Protein 1MPX (pdb70)

Nearest PDB structures (foldseek):
  1l7r-assembly1_A  TM=7.823E-01  e=1.303E-43  Rhodococcus sp. MB1
  3pui-assembly1_A  TM=7.854E-01  e=1.085E-43  Rhodococcus sp. MB1 'Bresler 1999'
  3i2h-assembly1_A  TM=7.774E-01  e=1.226E-43  Rhodococcus sp. MB1 'Bresler 1999'
  3i2j-assembly1_A  TM=7.783E-01  e=1.472E-43  Rhodococcus sp. MB1 'Bresler 1999'
  3ida-assembly1_A-2  TM=7.723E-01  e=2.296E-42  Rhodococcus sp. MB1

CATH classification: 3.40.50.1820 (+2 more: 1.10.3020.10, 2.60.120.260)

Radius of gyration: 39.4 Å; Cα contacts (8 Å, |Δi|>4): 6049; chains: 4; bounding box: 94×102×100 Å

Secondary structure (DSSP, 8-state):
-----SS-SS------TT-SEEEEE-----S----EEEEEETT--SEEEEEEEESS-HHHHT-SS------SS-GGGHHHHHTTPEEEEEEPTTSTT--S-----PPSBTTB-SS--HHHHHHHHHHHHHHH-TTEEEEE--EETHHHHTT--TTS--TTB----EE--------SSEETTEEBGGGHHHHHHHHSSSS----PPPSSS-HHHHHHHH-SHHHHHHHTTGGGSHHHHHHHHT-SS-HHHHTT-TTT---S---S---B--TT-S---HHHHHHH--TT-TTSSS--B-----TTGGGS--SEETTEE-SS-HHHHHIIIIIHHHHHHHHSTTPPPP---SEEEEETTTTEEEEESSS-SEESSSSSEE-EEEEEETTTEEESSPPPSSS-SEEEEEE-TTSPPBSSSSSP-TT----TTGGGS-GGGTTT-TTEEE-BPPPPSS-EEEEE--EEEEEEEESSS--EEEEEEEEEPP----S-----EEEEEEEEEEGGGSS-SSS--PPPTT--EEEEEEPPPEEEEE-TT-B--EEES--BTTBPPP-SS--S-GGG--GGG---EEEEEEBSSSSB-EEEE-B-/-----SS-SS------TT-SEEEEE-----S----EEEEEETT--SEEEEEEEESS-HHHHT-SS------SS-GGGHHHHHTTPEEEEEEPTTSTT--S-----PPSBTTB-SS--HHHHHHHHHHHHHHH-TTEEEEE--EETHHHHTT--TTS--TTB----EE--------SSEETTEEBGGGHHHHHHHHSSSS----PPPSSS-HHHHHHHH-SHHHHHHHTTGGGSHHHHHHHHT-SS-HHHHTT-TTT---S---S---B--TT-S---HHHHHHH--TT-TTSSS--B----STTGGGS--SEETTEE-SS-HHHHHIIIIIHHHHHHHHSTTPPPP---SEEEEETTTTEEEEESSS-SEESSSSSEE-EEEEEETTTEEESSPPPTTS-SEEEEEE-TTSPPBSSSSSP-TT----TTGGGS-GGGTTT-TTEEE-BPPPPSS-EEEEE--EEEEEEEESSS--EEEEEEEEEPP----S-----EEEEEEEEEEGGGSS-SSS--PPPTT--EEEEEEPPPEEEEE-TT-B--EEES--BTTBPPP-SS--S-GGG--GGG---EEEEEEBSSSSB-EEEE-B-/-----SS-SS------TT-SEEEEE-----S----EEEEEETT--SEEEEEEEESS-HHHHT-SS------SS-GGGHHHHHTTPEEEEEEPTTSTT--S-----PPSBTTB-SS--HHHHHHHHHHHHHHH-TTEEEEE--EETHHHHTT--TTS--TTB----EE--------SSEETTEEBGGGHHHHHHHHSSSS-------SSS-HHHHHHHH-SHHHHHHHHTGGG-HHHHHHHHT-SS-HHHHTT-TTT---S---S---B--TT-S---HHHHHHH--TT-TTSSS--B-----TTGGGS--SEETTEE-SS-HHHHHIIIIIHHHHHHHHSTTPPPP---SEEEEETTTTEEEEESSS-SEESSSSSEE-EEEEEETTTEEESSPPPSSS-SEEEEEE-TTSPPBSSSSSP-TT----TTGGGS-GGGTTT-TTSEE-BPPPPSS-EEEEE--EEEEEEEESSS--EEEEEEEEEPP----S-----EEEEEEEEEEGGGSS-SSS--PPPTT--EEEEEEPPPEEEEE-TT-B--EEES--BTTBPPP-SS--S-GGG--GGG---EEEEEEBSSSSB-EEEE-B-/-----SS-SS------TT-SEEEEE-----S----EEEEEETT--SEEEEEEEESS-HHHHT-SS------SS-GGGHHHHHTTPEEEEEEPTTSTT--S-----PPSBTTB-SS--HHHHHHHHHHHHHHH-TTEEEEE--EETHHHHTT--TTS--TTB----EE--------SSEETTEEBGGGHHHHHHHHSSSS----PPPSSS-HHHHHHHH-SHHHHHHHHTGGG-HHHHHHHHT-SS-HHHHTT-TTT---S---S---B--TT-S---HHHHHHH--TT-TTS-S--B----STTGGGS--SEETTEE-SS-HHHHHIIIIIHHHHHHHHSTTPPPP---SEEEEETTTTEEEEESSS-SEESSSSSEE-EEEEEETTTEEESSPPPSSS-SEEEEEE-TTSPPBSSSSSP-TT----TTGGGS-GGGTTT-TTSEE-BPPPPSS-EEEEE--EEEEEEEESSS--EEEEEEEEEPP----S-----EEEEEEEEEEGGGSS-SSS--PPPTT--EEEEEEPPPEEEEE-TT-B--EEES--BTTBPPP-SS--S-GGG--GGG---EEEEEEBSSSSB-EEEE-B-

Solvent-accessible surface area: 82482 Å² total

Structure (mmCIF, N/CA/C/O backbone):
data_1MPX
#
_entry.id   1MPX
#
_cell.length_a   89.772
_cell.length_b   126.016
_cell.length_c   132.291
_cell.angle_alpha   90.00
_cell.angle_beta   91.06
_cell.angle_gamma   90.00
#
_symmetry.space_group_name_H-M   'P 1 21 1'
#
loop_
_entity.id
_entity.type
_entity.pdbx_description
1 polymer 'alpha-amino acid ester hydrolase'
2 non-polymer 'CALCIUM ION'
3 non-polymer GLYCEROL
4 water water
#
loop_
_atom_site.group_PDB
_atom_site.id
_atom_site.type_symbol
_atom_site.label_atom_id
_atom_site.label_alt_id
_atom_site.label_comp_id
_atom_site.label_asym_id
_atom_site.label_entity_id
_atom_site.label_seq_id
_atom_site.pdbx_PDB_ins_code
_atom_site.Cartn_x
_atom_site.Cartn_y
_atom_site.Cartn_z
_atom_site.occupancy
_atom_site.B_iso_or_equiv
_atom_site.auth_seq_id
_atom_site.auth_comp_id
_atom_site.auth_asym_id
_atom_site.auth_atom_id
_atom_site.pdbx_PDB_model_num
ATOM 1 N N . THR A 1 2 ? 20.659 131.444 2.448 1.00 32.37 24 THR A N 1
ATOM 2 C CA . THR A 1 2 ? 20.573 130.033 1.934 1.00 31.90 24 THR A CA 1
ATOM 3 C C . THR A 1 2 ? 19.106 129.631 1.708 1.00 33.72 24 THR A C 1
ATOM 4 O O . THR A 1 2 ? 18.296 129.625 2.652 1.00 33.13 24 THR A O 1
ATOM 8 N N . SER A 1 3 ? 18.767 129.296 0.461 1.00 34.16 25 SER A N 1
ATOM 9 C CA . SER A 1 3 ? 17.401 128.905 0.125 1.00 36.25 25 SER A CA 1
ATOM 10 C C . SER A 1 3 ? 17.067 127.546 0.779 1.00 35.82 25 SER A C 1
ATOM 11 O O . SER A 1 3 ? 17.932 126.673 0.866 1.00 32.95 25 SER A O 1
ATOM 14 N N . PRO A 1 4 ? 15.823 127.385 1.256 1.00 36.09 26 PRO A N 1
ATOM 15 C CA . PRO A 1 4 ? 15.392 126.131 1.888 1.00 35.11 26 PRO A CA 1
ATOM 16 C C . PRO A 1 4 ? 15.525 124.894 0.986 1.00 34.83 26 PRO A C 1
ATOM 17 O O . PRO A 1 4 ? 15.805 123.808 1.501 1.00 35.15 26 PRO A O 1
ATOM 29 N N . THR A 1 6 ? 17.837 124.336 -1.250 1.00 33.58 28 THR A N 1
ATOM 30 C CA . THR A 1 6 ? 19.219 124.087 -1.627 1.00 33.54 28 THR A CA 1
ATOM 31 C C . THR A 1 6 ? 19.517 122.652 -1.196 1.00 33.13 28 THR A C 1
ATOM 32 O O . THR A 1 6 ? 19.357 122.324 -0.010 1.00 33.15 28 THR A O 1
ATOM 36 N N . PRO A 1 7 ? 19.912 121.782 -2.143 1.00 32.28 29 PRO A N 1
ATOM 37 C CA . PRO A 1 7 ? 20.228 120.393 -1.803 1.00 29.78 29 PRO A CA 1
ATOM 38 C C . PRO A 1 7 ? 21.201 120.333 -0.635 1.00 28.75 29 PRO A C 1
ATOM 39 O O . PRO A 1 7 ? 22.249 120.956 -0.691 1.00 27.64 29 PRO A O 1
ATOM 43 N N . ASP A 1 8 ? 20.828 119.617 0.423 1.00 26.92 30 ASP A N 1
ATOM 44 C CA . ASP A 1 8 ? 21.677 119.484 1.609 1.00 26.03 30 ASP A CA 1
ATOM 45 C C . ASP A 1 8 ? 22.872 118.538 1.373 1.00 24.23 30 ASP A C 1
ATOM 46 O O . ASP A 1 8 ? 23.846 118.565 2.121 1.00 26.53 30 ASP A O 1
ATOM 51 N N . ILE A 1 9 ? 22.769 117.696 0.343 1.00 23.09 31 ILE A N 1
ATOM 52 C CA . ILE A 1 9 ? 23.880 116.861 -0.090 1.00 23.23 31 ILE A CA 1
ATOM 53 C C . ILE A 1 9 ? 24.326 117.544 -1.400 1.00 26.82 31 ILE A C 1
ATOM 54 O O . ILE A 1 9 ? 23.635 117.469 -2.415 1.00 26.92 31 ILE A O 1
ATOM 59 N N . THR A 1 10 ? 25.466 118.224 -1.348 1.00 28.21 32 THR A N 1
ATOM 60 C CA . THR A 1 10 ? 25.963 119.023 -2.487 1.00 29.59 32 THR A CA 1
ATOM 61 C C . THR A 1 10 ? 26.588 118.230 -3.623 1.00 31.60 32 THR A C 1
ATOM 62 O O . THR A 1 10 ? 26.976 117.063 -3.458 1.00 30.76 32 THR A O 1
ATOM 66 N N . GLY A 1 11 ? 26.684 118.885 -4.791 1.00 32.96 33 GLY A N 1
ATOM 67 C CA . GLY A 1 11 ? 27.316 118.298 -5.964 1.00 35.08 33 GLY A CA 1
ATOM 68 C C . GLY A 1 11 ? 28.810 118.149 -5.707 1.00 36.60 33 GLY A C 1
ATOM 69 O O . GLY A 1 11 ? 29.416 117.139 -6.070 1.00 37.51 33 GLY A O 1
ATOM 70 N N . LYS A 1 12 ? 29.399 119.170 -5.074 1.00 37.75 34 LYS A N 1
ATOM 71 C CA . LYS A 1 12 ? 30.817 119.146 -4.695 1.00 39.44 34 LYS A CA 1
ATOM 72 C C . LYS A 1 12 ? 30.930 118.337 -3.364 1.00 38.44 34 LYS A C 1
ATOM 73 O O . LYS A 1 12 ? 30.458 118.796 -2.322 1.00 41.26 34 LYS A O 1
ATOM 79 N N . PRO A 1 13 ? 31.559 117.145 -3.412 1.00 37.35 35 PRO A N 1
ATOM 80 C CA . PRO A 1 13 ? 31.673 116.266 -2.230 1.00 36.26 35 PRO A CA 1
ATOM 81 C C . PRO A 1 13 ? 32.181 116.936 -0.940 1.00 37.54 35 PRO A C 1
ATOM 82 O O . PRO A 1 13 ? 33.029 117.832 -0.989 1.00 32.68 35 PRO A O 1
ATOM 86 N N . PHE A 1 14 ? 31.652 116.479 0.202 1.00 37.91 36 PHE A N 1
ATOM 87 C CA . PHE A 1 14 ? 32.056 116.992 1.516 1.00 35.17 36 PHE A CA 1
ATOM 88 C C . PHE A 1 14 ? 33.483 116.519 1.831 1.00 33.60 36 PHE A C 1
ATOM 89 O O . PHE A 1 14 ? 33.828 115.358 1.596 1.00 35.18 36 PHE A O 1
ATOM 97 N N . VAL A 1 15 ? 34.295 117.432 2.369 1.00 30.64 37 VAL A N 1
ATOM 98 C CA . VAL A 1 15 ? 35.691 117.156 2.711 1.00 27.42 37 VAL A CA 1
ATOM 99 C C . VAL A 1 15 ? 35.908 117.415 4.203 1.00 27.21 37 VAL A C 1
ATOM 100 O O . VAL A 1 15 ? 35.735 118.531 4.672 1.00 25.23 37 VAL A O 1
ATOM 104 N N . ALA A 1 16 ? 36.295 116.378 4.935 1.00 28.60 38 ALA A N 1
ATOM 105 C CA . ALA A 1 16 ? 36.532 116.498 6.368 1.00 30.18 38 ALA A CA 1
ATOM 106 C C . ALA A 1 16 ? 37.732 117.395 6.646 1.00 29.27 38 ALA A C 1
ATOM 107 O O . ALA A 1 16 ? 38.717 117.379 5.909 1.00 26.63 38 ALA A O 1
ATOM 109 N N . ALA A 1 17 ? 37.640 118.183 7.709 1.00 31.24 39 ALA A N 1
ATOM 110 C CA . ALA A 1 17 ? 38.726 119.067 8.096 1.00 33.37 39 ALA A CA 1
ATOM 111 C C . ALA A 1 17 ? 39.869 118.228 8.641 1.00 33.44 39 ALA A C 1
ATOM 112 O O . ALA A 1 17 ? 39.639 117.180 9.253 1.00 33.65 39 ALA A O 1
ATOM 114 N N . ASP A 1 18 ? 41.102 118.681 8.412 1.00 30.17 40 ASP A N 1
ATOM 115 C CA . ASP A 1 18 ? 42.286 117.948 8.870 1.00 28.65 40 ASP A CA 1
ATOM 116 C C . ASP A 1 18 ? 43.405 118.859 9.371 1.00 27.18 40 ASP A C 1
ATOM 117 O O . ASP A 1 18 ? 44.555 118.470 9.373 1.00 29.16 40 ASP A O 1
ATOM 122 N N . ALA A 1 19 ? 43.051 120.064 9.821 1.00 30.12 41 ALA A N 1
ATOM 123 C CA . ALA A 1 19 ? 44.049 121.047 10.270 1.00 30.27 41 ALA A CA 1
ATOM 124 C C . ALA A 1 19 ? 44.829 120.623 11.522 1.00 29.68 41 ALA A C 1
ATOM 125 O O . ALA A 1 19 ? 46.019 120.910 11.636 1.00 30.69 41 ALA A O 1
ATOM 127 N N . SER A 1 20 ? 44.158 119.943 12.452 1.00 26.08 42 SER A N 1
ATOM 128 C CA . SER A 1 20 ? 44.796 119.519 13.706 1.00 24.73 42 SER A CA 1
ATOM 129 C C . SER A 1 20 ? 45.566 118.177 13.590 1.00 21.58 42 SER A C 1
ATOM 130 O O . SER A 1 20 ? 46.164 117.711 14.577 1.00 18.12 42 SER A O 1
ATOM 133 N N . ASN A 1 21 ? 45.542 117.564 12.405 1.00 19.34 43 ASN A N 1
ATOM 134 C CA . ASN A 1 21 ? 46.235 116.283 12.181 1.00 17.44 43 ASN A CA 1
ATOM 135 C C . ASN A 1 21 ? 47.730 116.417 12.399 1.00 16.26 43 ASN A C 1
ATOM 136 O O . ASN A 1 21 ? 48.317 117.420 12.040 1.00 17.90 43 ASN A O 1
ATOM 141 N N . ASP A 1 22 ? 48.344 115.393 13.002 1.00 16.60 44 ASP A N 1
ATOM 142 C CA . ASP A 1 22 ? 49.795 115.391 13.221 1.00 16.48 44 ASP A CA 1
ATOM 143 C C . ASP A 1 22 ? 50.468 114.467 12.198 1.00 15.19 44 ASP A C 1
ATOM 144 O O . ASP A 1 22 ? 51.607 114.053 12.373 1.00 18.28 44 ASP A O 1
ATOM 149 N N . TYR A 1 23 ? 49.730 114.163 11.133 1.00 14.89 45 TYR A N 1
ATOM 150 C CA . TYR A 1 23 ? 50.206 113.321 10.046 1.00 14.19 45 TYR A CA 1
ATOM 151 C C . TYR A 1 23 ? 49.630 113.827 8.738 1.00 16.01 45 TYR A C 1
ATOM 152 O O . TYR A 1 23 ? 48.732 114.662 8.725 1.00 16.40 45 TYR A O 1
ATOM 161 N N . ILE A 1 24 ? 50.155 113.295 7.645 1.00 17.06 46 ILE A N 1
ATOM 162 C CA . ILE A 1 24 ? 49.675 113.577 6.310 1.00 17.49 46 ILE A CA 1
ATOM 163 C C . ILE A 1 24 ? 49.424 112.228 5.653 1.00 15.36 46 ILE A C 1
ATOM 164 O O . ILE A 1 24 ? 50.302 111.397 5.614 1.00 15.36 46 ILE A O 1
ATOM 169 N N . LYS A 1 25 ? 48.214 112.015 5.167 1.00 13.70 47 LYS A N 1
ATOM 170 C CA . LYS A 1 25 ? 47.880 110.798 4.463 1.00 14.55 47 LYS A CA 1
ATOM 171 C C . LYS A 1 25 ? 47.926 111.122 2.978 1.00 17.20 47 LYS A C 1
ATOM 172 O O . LYS A 1 25 ? 47.275 112.055 2.521 1.00 19.35 47 LYS A O 1
ATOM 178 N N . ARG A 1 26 ? 48.703 110.345 2.242 1.00 15.92 48 ARG A N 1
ATOM 179 C CA . ARG A 1 26 ? 48.894 110.534 0.820 1.00 18.73 48 ARG A CA 1
ATOM 180 C C . ARG A 1 26 ? 48.600 109.227 0.104 1.00 19.18 48 ARG A C 1
ATOM 181 O O . ARG A 1 26 ? 49.149 108.198 0.451 1.00 17.00 48 ARG A O 1
ATOM 189 N N . GLU A 1 27 ? 47.722 109.277 -0.886 1.00 15.73 49 GLU A N 1
ATOM 190 C CA . GLU A 1 27 ? 47.387 108.098 -1.681 1.00 17.04 49 GLU A CA 1
ATOM 191 C C . GLU A 1 27 ? 48.121 108.170 -3.015 1.00 18.63 49 GLU A C 1
ATOM 192 O O . GLU A 1 27 ? 48.339 109.254 -3.550 1.00 16.78 49 GLU A O 1
ATOM 198 N N . VAL A 1 28 ? 48.514 107.011 -3.540 1.00 16.57 50 VAL A N 1
ATOM 199 C CA . VAL A 1 28 ? 49.225 106.940 -4.812 1.00 17.06 50 VAL A CA 1
ATOM 200 C C . VAL A 1 28 ? 48.872 105.683 -5.565 1.00 18.69 50 VAL A C 1
ATOM 201 O O . VAL A 1 28 ? 48.580 104.657 -4.973 1.00 19.21 50 VAL A O 1
ATOM 213 N N . ILE A 1 30 ? 50.575 103.193 -7.893 1.00 13.97 52 ILE A N 1
ATOM 214 C CA . ILE A 1 30 ? 51.892 102.790 -8.357 1.00 14.96 52 ILE A CA 1
ATOM 215 C C . ILE A 1 30 ? 51.781 101.821 -9.508 1.00 17.96 52 ILE A C 1
ATOM 216 O O . ILE A 1 30 ? 51.238 100.739 -9.348 1.00 14.76 52 ILE A O 1
ATOM 221 N N . PRO A 1 31 ? 52.300 102.191 -10.673 1.00 20.18 53 PRO A N 1
ATOM 222 C CA . PRO A 1 31 ? 52.268 101.290 -11.819 1.00 21.72 53 PRO A CA 1
ATOM 223 C C . PRO A 1 31 ? 53.296 100.158 -11.677 1.00 20.08 53 PRO A C 1
ATOM 224 O O . PRO A 1 31 ? 54.463 100.414 -11.384 1.00 20.58 53 PRO A O 1
ATOM 236 N N . ARG A 1 33 ? 55.233 96.649 -13.392 1.00 22.79 55 ARG A N 1
ATOM 237 C CA . ARG A 1 33 ? 55.949 96.483 -14.668 1.00 24.48 55 ARG A CA 1
ATOM 238 C C . ARG A 1 33 ? 55.014 96.176 -15.858 1.00 25.03 55 ARG A C 1
ATOM 239 O O . ARG A 1 33 ? 55.354 96.461 -17.003 1.00 27.37 55 ARG A O 1
ATOM 247 N N . ASP A 1 34 ? 53.846 95.602 -15.575 1.00 23.78 56 ASP A N 1
ATOM 248 C CA . ASP A 1 34 ? 52.864 95.277 -16.633 1.00 23.94 56 ASP A CA 1
ATOM 249 C C . ASP A 1 34 ? 51.802 96.392 -16.847 1.00 24.29 56 ASP A C 1
ATOM 250 O O . ASP A 1 34 ? 50.837 96.201 -17.584 1.00 24.47 56 ASP A O 1
ATOM 255 N N . GLY A 1 35 ? 51.993 97.540 -16.190 1.00 23.89 57 GLY A N 1
ATOM 256 C CA . GLY A 1 35 ? 51.091 98.687 -16.338 1.00 25.19 57 GLY A CA 1
ATOM 257 C C . GLY A 1 35 ? 49.938 98.762 -15.341 1.00 26.14 57 GLY A C 1
ATOM 258 O O . GLY A 1 35 ? 49.288 99.797 -15.228 1.00 24.09 57 GLY A O 1
ATOM 259 N N . VAL A 1 36 ? 49.679 97.666 -14.627 1.00 24.84 58 VAL A N 1
ATOM 260 C CA . VAL A 1 36 ? 48.600 97.628 -13.629 1.00 21.86 58 VAL A CA 1
ATOM 261 C C . VAL A 1 36 ? 49.000 98.490 -12.415 1.00 21.14 58 VAL A C 1
ATOM 262 O O . VAL A 1 36 ? 50.085 98.346 -11.889 1.00 21.02 58 VAL A O 1
ATOM 266 N N . LYS A 1 37 ? 48.104 99.379 -11.991 1.00 19.49 59 LYS A N 1
ATOM 267 C CA . LYS A 1 37 ? 48.382 100.284 -10.864 1.00 17.68 59 LYS A CA 1
ATOM 268 C C . LYS A 1 37 ? 47.810 99.742 -9.562 1.00 15.54 59 LYS A C 1
ATOM 269 O O . LYS A 1 37 ? 46.676 99.314 -9.522 1.00 16.15 59 LYS A O 1
ATOM 275 N N . LEU A 1 38 ? 48.614 99.778 -8.498 1.00 18.63 60 LEU A N 1
ATOM 276 C CA . LEU A 1 38 ? 48.187 99.308 -7.182 1.00 16.51 60 LEU A CA 1
ATOM 277 C C . LEU A 1 38 ? 47.948 100.499 -6.236 1.00 16.02 60 LEU A C 1
ATOM 278 O O . LEU A 1 38 ? 48.809 101.359 -6.082 1.00 15.78 60 LEU A O 1
ATOM 283 N N . HIS A 1 39 ? 46.763 100.533 -5.625 1.00 18.08 61 HIS A N 1
ATOM 284 C CA . HIS A 1 39 ? 46.389 101.580 -4.684 1.00 18.72 61 HIS A CA 1
ATOM 285 C C . HIS A 1 39 ? 47.238 101.468 -3.417 1.00 18.68 61 HIS A C 1
ATOM 286 O O . HIS A 1 39 ? 47.226 100.459 -2.747 1.00 16.36 61 HIS A O 1
ATOM 293 N N . THR A 1 40 ? 47.954 102.537 -3.104 1.00 16.49 62 THR A N 1
ATOM 294 C CA . THR A 1 40 ? 48.876 102.561 -1.992 1.00 12.75 62 THR A CA 1
ATOM 295 C C . THR A 1 40 ? 48.602 103.775 -1.091 1.00 14.02 62 THR A C 1
ATOM 296 O O . THR A 1 40 ? 48.437 104.878 -1.573 1.00 14.11 62 THR A O 1
ATOM 300 N N . VAL A 1 41 ? 48.552 103.542 0.219 1.00 14.44 63 VAL A N 1
ATOM 301 C CA . VAL A 1 41 ? 48.281 104.602 1.199 1.00 14.30 63 VAL A CA 1
ATOM 302 C C . VAL A 1 41 ? 49.521 104.840 2.035 1.00 17.08 63 VAL A C 1
ATOM 303 O O . VAL A 1 41 ? 50.023 103.930 2.666 1.00 15.86 63 VAL A O 1
ATOM 307 N N . ILE A 1 42 ? 50.000 106.088 2.035 1.00 14.02 64 ILE A N 1
ATOM 308 C CA . ILE A 1 42 ? 51.208 106.482 2.760 1.00 14.29 64 ILE A CA 1
ATOM 309 C C . ILE A 1 42 ? 50.845 107.447 3.890 1.00 15.60 64 ILE A C 1
ATOM 310 O O . ILE A 1 42 ? 50.264 108.471 3.651 1.00 14.65 64 ILE A O 1
ATOM 315 N N . VAL A 1 43 ? 51.201 107.088 5.124 1.00 12.71 65 VAL A N 1
ATOM 316 C CA . VAL A 1 43 ? 50.932 107.926 6.288 1.00 15.21 65 VAL A CA 1
ATOM 317 C C . VAL A 1 43 ? 52.264 108.412 6.847 1.00 14.83 65 VAL A C 1
ATOM 318 O O . VAL A 1 43 ? 53.065 107.626 7.348 1.00 14.85 65 VAL A O 1
ATOM 322 N N . LEU A 1 44 ? 52.492 109.714 6.751 1.00 14.01 66 LEU A N 1
ATOM 323 C CA . LEU A 1 44 ? 53.729 110.311 7.190 1.00 15.45 66 LEU A CA 1
ATOM 324 C C . LEU A 1 44 ? 53.518 111.190 8.380 1.00 15.25 66 LEU A C 1
ATOM 325 O O . LEU A 1 44 ? 52.558 111.935 8.432 1.00 15.04 66 LEU A O 1
ATOM 330 N N . PRO A 1 45 ? 54.398 111.106 9.362 1.00 16.39 67 PRO A N 1
ATOM 331 C CA . PRO A 1 45 ? 54.332 112.038 10.472 1.00 17.67 67 PRO A CA 1
ATOM 332 C C . PRO A 1 45 ? 54.644 113.421 9.912 1.00 18.03 67 PRO A C 1
ATOM 333 O O . PRO A 1 45 ? 55.447 113.514 8.975 1.00 14.60 67 PRO A O 1
ATOM 337 N N . LYS A 1 46 ? 54.017 114.465 10.430 1.00 19.39 68 LYS A N 1
ATOM 338 C CA . LYS A 1 46 ? 54.311 115.804 9.955 1.00 19.57 68 LYS A CA 1
ATOM 339 C C . LYS A 1 46 ? 55.750 116.126 10.361 1.00 21.41 68 LYS A C 1
ATOM 340 O O . LYS A 1 46 ? 56.174 115.814 11.478 1.00 18.31 68 LYS A O 1
ATOM 346 N N . GLY A 1 47 ? 56.505 116.711 9.437 1.00 21.55 69 GLY A N 1
ATOM 347 C CA . GLY A 1 47 ? 57.892 117.058 9.681 1.00 22.31 69 GLY A CA 1
ATOM 348 C C . GLY A 1 47 ? 58.840 115.885 9.468 1.00 21.83 69 GLY A C 1
ATOM 349 O O . GLY A 1 47 ? 60.015 115.967 9.813 1.00 20.67 69 GLY A O 1
ATOM 350 N N . ALA A 1 48 ? 58.328 114.791 8.888 1.00 21.91 70 ALA A N 1
ATOM 351 C CA . ALA A 1 48 ? 59.145 113.608 8.636 1.00 22.24 70 ALA A CA 1
ATOM 352 C C . ALA A 1 48 ? 60.240 113.925 7.632 1.00 23.67 70 ALA A C 1
ATOM 353 O O . ALA A 1 48 ? 59.981 114.519 6.586 1.00 23.22 70 ALA A O 1
ATOM 355 N N . LYS A 1 49 ? 61.459 113.518 7.956 1.00 23.16 71 LYS A N 1
ATOM 356 C CA . LYS A 1 49 ? 62.611 113.736 7.087 1.00 26.18 71 LYS A CA 1
ATOM 357 C C . LYS A 1 49 ? 63.620 112.614 7.291 1.00 21.91 71 LYS A C 1
ATOM 358 O O . LYS A 1 49 ? 63.962 112.270 8.431 1.00 18.57 71 LYS A O 1
ATOM 364 N N . ASN A 1 50 ? 64.092 112.037 6.181 1.00 22.36 72 ASN A N 1
ATOM 365 C CA . ASN A 1 50 ? 65.040 110.930 6.224 1.00 22.74 72 ASN A CA 1
ATOM 366 C C . ASN A 1 50 ? 64.501 109.804 7.132 1.00 21.49 72 ASN A C 1
ATOM 367 O O . ASN A 1 50 ? 65.246 109.190 7.899 1.00 23.10 72 ASN A O 1
ATOM 372 N N . ALA A 1 51 ? 63.198 109.541 7.008 1.00 19.77 73 ALA A N 1
ATOM 373 C CA . ALA A 1 51 ? 62.517 108.553 7.814 1.00 18.20 73 ALA A CA 1
ATOM 374 C C . ALA A 1 51 ? 62.355 107.228 7.068 1.00 18.04 73 ALA A C 1
ATOM 375 O O . ALA A 1 51 ? 62.113 107.207 5.875 1.00 15.74 73 ALA A O 1
ATOM 377 N N . PRO A 1 52 ? 62.486 106.128 7.783 1.00 18.63 74 PRO A N 1
ATOM 378 C CA . PRO A 1 52 ? 62.310 104.816 7.188 1.00 17.88 74 PRO A CA 1
ATOM 379 C C . PRO A 1 52 ? 60.846 104.526 6.887 1.00 17.41 74 PRO A C 1
ATOM 380 O O . PRO A 1 52 ? 59.958 105.157 7.449 1.00 14.22 74 PRO A O 1
ATOM 384 N N . ILE A 1 53 ? 60.611 103.577 6.002 1.00 15.70 75 ILE A N 1
ATOM 385 C CA . ILE A 1 53 ? 59.277 103.186 5.625 1.00 16.06 75 ILE A CA 1
ATOM 386 C C . ILE A 1 53 ? 59.011 101.760 6.101 1.00 17.71 75 ILE A C 1
ATOM 387 O O . ILE A 1 53 ? 59.899 100.911 6.043 1.00 17.98 75 ILE A O 1
ATOM 392 N N . VAL A 1 54 ? 57.798 101.518 6.600 1.00 15.63 76 VAL A N 1
ATOM 393 C CA . VAL A 1 54 ? 57.359 100.170 6.974 1.00 14.20 76 VAL A CA 1
ATOM 394 C C . VAL A 1 54 ? 56.203 99.876 6.035 1.00 13.41 76 VAL A C 1
ATOM 395 O O . VAL A 1 54 ? 55.208 100.571 6.053 1.00 14.28 76 VAL A O 1
ATOM 399 N N . LEU A 1 55 ? 56.355 98.844 5.216 1.00 11.62 77 LEU A N 1
ATOM 400 C CA . LEU A 1 55 ? 55.379 98.500 4.199 1.00 12.42 77 LEU A CA 1
ATOM 401 C C . LEU A 1 55 ? 54.650 97.184 4.477 1.00 13.15 77 LEU A C 1
ATOM 402 O O . LEU A 1 55 ? 55.241 96.223 4.940 1.00 12.91 77 LEU A O 1
ATOM 407 N N . THR A 1 56 ? 53.354 97.181 4.180 1.00 12.78 78 THR A N 1
ATOM 408 C CA . THR A 1 56 ? 52.511 96.010 4.284 1.00 13.88 78 THR A CA 1
ATOM 409 C C . THR A 1 56 ? 51.660 95.958 3.027 1.00 13.24 78 THR A C 1
ATOM 410 O O . THR A 1 56 ? 51.109 96.971 2.605 1.00 14.27 78 THR A O 1
ATOM 414 N N . ARG A 1 57 ? 51.584 94.783 2.419 1.00 13.00 79 ARG A N 1
ATOM 415 C CA . ARG A 1 57 ? 50.769 94.561 1.231 1.00 12.68 79 ARG A CA 1
ATOM 416 C C . ARG A 1 57 ? 49.627 93.663 1.695 1.00 14.67 79 ARG A C 1
ATOM 417 O O . ARG A 1 57 ? 49.861 92.571 2.226 1.00 14.25 79 ARG A O 1
ATOM 425 N N . THR A 1 58 ? 48.394 94.120 1.483 1.00 14.03 80 THR A N 1
ATOM 426 C CA . THR A 1 58 ? 47.217 93.452 2.030 1.00 14.16 80 THR A CA 1
ATOM 427 C C . THR A 1 58 ? 46.021 93.322 1.078 1.00 14.93 80 THR A C 1
ATOM 428 O O . THR A 1 58 ? 45.826 94.157 0.203 1.00 14.86 80 THR A O 1
ATOM 432 N N . PRO A 1 59 ? 45.223 92.250 1.253 1.00 14.02 81 PRO A N 1
ATOM 433 C CA . PRO A 1 59 ? 43.982 92.088 0.518 1.00 13.86 81 PRO A CA 1
ATOM 434 C C . PRO A 1 59 ? 42.778 92.553 1.397 1.00 13.17 81 PRO A C 1
ATOM 435 O O . PRO A 1 59 ? 41.639 92.301 1.040 1.00 14.43 81 PRO A O 1
ATOM 439 N N . TYR A 1 60 ? 43.069 93.236 2.520 1.00 13.91 82 TYR A N 1
ATOM 440 C CA . TYR A 1 60 ? 42.040 93.655 3.484 1.00 14.05 82 TYR A CA 1
ATOM 441 C C . TYR A 1 60 ? 41.817 95.183 3.566 1.00 16.02 82 TYR A C 1
ATOM 442 O O . TYR A 1 60 ? 41.559 95.716 4.647 1.00 16.16 82 TYR A O 1
ATOM 451 N N . ASP A 1 61 ? 41.918 95.866 2.421 1.00 15.91 83 ASP A N 1
ATOM 452 C CA . ASP A 1 61 ? 41.634 97.318 2.330 1.00 16.58 83 ASP A CA 1
ATOM 453 C C . ASP A 1 61 ? 42.691 98.209 3.004 1.00 17.09 83 ASP A C 1
ATOM 454 O O . ASP A 1 61 ? 42.614 98.478 4.187 1.00 14.69 83 ASP A O 1
ATOM 459 N N . ALA A 1 62 ? 43.650 98.686 2.211 1.00 13.84 84 ALA A N 1
ATOM 460 C CA . ALA A 1 62 ? 44.723 99.567 2.698 1.00 15.74 84 ALA A CA 1
ATOM 461 C C . ALA A 1 62 ? 44.174 100.848 3.375 1.00 15.51 84 ALA A C 1
ATOM 462 O O . ALA A 1 62 ? 44.703 101.288 4.385 1.00 15.45 84 ALA A O 1
ATOM 464 N N . SER A 1 63 ? 43.116 101.435 2.796 1.00 15.79 85 SER A N 1
ATOM 465 C CA . SER A 1 63 ? 42.494 102.641 3.370 1.00 17.04 85 SER A CA 1
ATOM 466 C C . SER A 1 63 ? 41.886 102.319 4.754 1.00 15.43 85 SER A C 1
ATOM 467 O O . SER A 1 63 ? 41.981 103.121 5.694 1.00 16.17 85 SER A O 1
ATOM 470 N N . GLY A 1 64 ? 41.273 101.146 4.864 1.00 15.08 86 GLY A N 1
ATOM 471 C CA . GLY A 1 64 ? 40.679 100.703 6.115 1.00 16.98 86 GLY A CA 1
ATOM 472 C C . GLY A 1 64 ? 41.730 100.369 7.164 1.00 15.74 86 GLY A C 1
ATOM 473 O O . GLY A 1 64 ? 41.553 100.656 8.352 1.00 15.26 86 GLY A O 1
ATOM 474 N N . ARG A 1 65 ? 42.836 99.779 6.722 1.00 15.61 87 ARG A N 1
ATOM 475 C CA . ARG A 1 65 ? 43.917 99.389 7.626 1.00 16.21 87 ARG A CA 1
ATOM 476 C C . ARG A 1 65 ? 44.648 100.607 8.210 1.00 15.42 87 ARG A C 1
ATOM 477 O O . ARG A 1 65 ? 45.286 100.502 9.250 1.00 15.50 87 ARG A O 1
ATOM 485 N N . THR A 1 66 ? 44.545 101.756 7.530 1.00 12.76 88 THR A N 1
ATOM 486 C CA . THR A 1 66 ? 45.172 103.000 8.005 1.00 14.73 88 THR A CA 1
ATOM 487 C C . THR A 1 66 ? 44.132 103.938 8.658 1.00 14.08 88 THR A C 1
ATOM 488 O O . THR A 1 66 ? 44.360 105.131 8.772 1.00 14.29 88 THR A O 1
ATOM 492 N N . GLU A 1 67 ? 42.991 103.376 9.062 1.00 15.63 89 GLU A N 1
ATOM 493 C CA . GLU A 1 67 ? 41.953 104.134 9.748 1.00 17.25 89 GLU A CA 1
ATOM 494 C C . GLU A 1 67 ? 41.238 103.281 10.807 1.00 16.30 89 GLU A C 1
ATOM 495 O O . GLU A 1 67 ? 40.049 102.957 10.678 1.00 13.85 89 GLU A O 1
ATOM 501 N N . ARG A 1 68 ? 41.986 102.904 11.835 1.00 15.36 90 ARG A N 1
ATOM 502 C CA . ARG A 1 68 ? 41.438 102.178 12.986 1.00 16.10 90 ARG A CA 1
ATOM 503 C C . ARG A 1 68 ? 40.398 103.106 13.646 1.00 16.75 90 ARG A C 1
ATOM 504 O O . ARG A 1 68 ? 39.340 102.659 14.106 1.00 18.53 90 ARG A O 1
ATOM 512 N N . LEU A 1 69 ? 40.721 104.405 13.666 1.00 14.12 91 LEU A N 1
ATOM 513 C CA . LEU A 1 69 ? 39.834 105.444 14.187 1.00 13.63 91 LEU A CA 1
ATOM 514 C C . LEU A 1 69 ? 40.090 106.740 13.416 1.00 11.76 91 LEU A C 1
ATOM 515 O O . LEU A 1 69 ? 41.244 107.122 13.207 1.00 13.76 91 LEU A O 1
ATOM 520 N N . ALA A 1 70 ? 39.024 107.403 12.977 1.00 15.39 92 ALA A N 1
ATOM 521 C CA . ALA A 1 70 ? 39.165 108.698 12.298 1.00 17.35 92 ALA A CA 1
ATOM 522 C C . ALA A 1 70 ? 39.608 109.653 13.391 1.00 16.04 92 ALA A C 1
ATOM 523 O O . ALA A 1 70 ? 38.826 110.006 14.268 1.00 19.00 92 ALA A O 1
ATOM 525 N N . SER A 1 71 ? 40.870 110.051 13.348 1.00 15.99 93 SER A N 1
ATOM 526 C CA . SER A 1 71 ? 41.432 110.886 14.397 1.00 16.04 93 SER A CA 1
ATOM 527 C C . SER A 1 71 ? 42.621 111.715 13.914 1.00 15.61 93 SER A C 1
ATOM 528 O O . SER A 1 71 ? 43.347 111.298 13.022 1.00 17.95 93 SER A O 1
ATOM 531 N N . PRO A 1 72 ? 42.815 112.903 14.505 1.00 17.44 94 PRO A N 1
ATOM 532 C CA . PRO A 1 72 ? 43.967 113.746 14.165 1.00 16.41 94 PRO A CA 1
ATOM 533 C C . PRO A 1 72 ? 45.300 113.234 14.742 1.00 17.09 94 PRO A C 1
ATOM 534 O O . PRO A 1 72 ? 46.337 113.773 14.400 1.00 15.25 94 PRO A O 1
ATOM 538 N N . HIS A 1 73 ? 45.257 112.218 15.604 1.00 13.74 95 HIS A N 1
ATOM 539 C CA . HIS A 1 73 ? 46.473 111.655 16.194 1.00 14.39 95 HIS A CA 1
ATOM 540 C C . HIS A 1 73 ? 46.853 110.387 15.444 1.00 14.20 95 HIS A C 1
ATOM 541 O O . HIS A 1 73 ? 46.077 109.460 15.379 1.00 16.19 95 HIS A O 1
ATOM 556 N N . LYS A 1 75 ? 48.834 107.995 16.228 1.00 17.37 97 LYS A N 1
ATOM 557 C CA . LYS A 1 75 ? 48.865 106.822 17.102 1.00 16.82 97 LYS A CA 1
ATOM 558 C C . LYS A 1 75 ? 47.492 106.150 17.201 1.00 12.13 97 LYS A C 1
ATOM 559 O O . LYS A 1 75 ? 47.407 104.954 17.345 1.00 15.38 97 LYS A O 1
ATOM 565 N N . ASP A 1 76 ? 46.432 106.952 17.126 1.00 11.70 98 ASP A N 1
ATOM 566 C CA . ASP A 1 76 ? 45.058 106.458 17.204 1.00 10.83 98 ASP A CA 1
ATOM 567 C C . ASP A 1 76 ? 44.490 106.112 15.821 1.00 12.22 98 ASP A C 1
ATOM 568 O O . ASP A 1 76 ? 43.665 105.214 15.692 1.00 11.01 98 ASP A O 1
ATOM 573 N N . LEU A 1 77 ? 44.945 106.833 14.800 1.00 12.64 99 LEU A N 1
ATOM 574 C CA . LEU A 1 77 ? 44.512 106.603 13.424 1.00 12.86 99 LEU A CA 1
ATOM 575 C C . LEU A 1 77 ? 44.934 105.220 12.959 1.00 12.22 99 LEU A C 1
ATOM 576 O O . LEU A 1 77 ? 44.170 104.520 12.330 1.00 14.34 99 LEU A O 1
ATOM 581 N N . LEU A 1 78 ? 46.172 104.846 13.270 1.00 11.22 100 LEU A N 1
ATOM 582 C CA . LEU A 1 78 ? 46.702 103.559 12.884 1.00 12.25 100 LEU A CA 1
ATOM 583 C C . LEU A 1 78 ? 46.370 102.510 13.932 1.00 13.94 100 LEU A C 1
ATOM 584 O O . LEU A 1 78 ? 45.988 102.836 15.060 1.00 14.85 100 LEU A O 1
ATOM 589 N N . SER A 1 79 ? 46.532 101.253 13.549 1.00 13.32 101 SER A N 1
ATOM 590 C CA . SER A 1 79 ? 46.215 100.129 14.395 1.00 15.27 101 SER A CA 1
ATOM 591 C C . SER A 1 79 ? 47.067 100.065 15.668 1.00 13.61 101 SER A C 1
ATOM 592 O O . SER A 1 79 ? 48.094 100.722 15.783 1.00 12.38 101 SER A O 1
ATOM 595 N N . ALA A 1 80 ? 46.616 99.258 16.611 1.00 13.90 102 ALA A N 1
ATOM 596 C CA . ALA A 1 80 ? 47.305 99.066 17.869 1.00 12.17 102 ALA A CA 1
ATOM 597 C C . ALA A 1 80 ? 48.707 98.525 17.655 1.00 12.88 102 ALA A C 1
ATOM 598 O O . ALA A 1 80 ? 49.631 98.909 18.351 1.00 12.85 102 ALA A O 1
ATOM 600 N N . GLY A 1 81 ? 48.854 97.628 16.671 1.00 12.83 103 GLY A N 1
ATOM 601 C CA . GLY A 1 81 ? 50.132 97.010 16.358 1.00 11.88 103 GLY A CA 1
ATOM 602 C C . GLY A 1 81 ? 51.156 97.945 15.730 1.00 13.80 103 GLY A C 1
ATOM 603 O O . GLY A 1 81 ? 52.337 97.627 15.693 1.00 11.82 103 GLY A O 1
ATOM 604 N N . ASP A 1 82 ? 50.694 99.089 15.224 1.00 11.41 104 ASP A N 1
ATOM 605 C CA . ASP A 1 82 ? 51.574 100.084 14.625 1.00 11.46 104 ASP A CA 1
ATOM 606 C C . ASP A 1 82 ? 52.072 101.101 15.647 1.00 12.71 104 ASP A C 1
ATOM 607 O O . ASP A 1 82 ? 52.749 102.051 15.282 1.00 11.82 104 ASP A O 1
ATOM 612 N N . ASP A 1 83 ? 51.738 100.896 16.929 1.00 14.10 105 ASP A N 1
ATOM 613 C CA . ASP A 1 83 ? 52.142 101.826 17.980 1.00 12.86 105 ASP A CA 1
ATOM 614 C C . ASP A 1 83 ? 53.634 102.144 18.011 1.00 15.03 105 ASP A C 1
ATOM 615 O O . ASP A 1 83 ? 54.014 103.312 18.162 1.00 13.11 105 ASP A O 1
ATOM 620 N N . VAL A 1 84 ? 54.477 101.129 17.843 1.00 11.84 106 VAL A N 1
ATOM 621 C CA . VAL A 1 84 ? 55.935 101.332 17.883 1.00 14.82 106 VAL A CA 1
ATOM 622 C C . VAL A 1 84 ? 56.479 102.045 16.654 1.00 15.81 106 VAL A C 1
ATOM 623 O O . VAL A 1 84 ? 57.547 102.659 16.712 1.00 16.00 106 VAL A O 1
ATOM 627 N N . PHE A 1 85 ? 55.763 101.954 15.541 1.00 14.97 107 PHE A N 1
ATOM 628 C CA . PHE A 1 85 ? 56.176 102.638 14.329 1.00 16.38 107 PHE A CA 1
ATOM 629 C C . PHE A 1 85 ? 55.832 104.118 14.414 1.00 16.37 107 PHE A C 1
ATOM 630 O O . PHE A 1 85 ? 56.571 104.949 13.930 1.00 15.72 107 PHE A O 1
ATOM 638 N N . VAL A 1 86 ? 54.710 104.438 15.054 1.00 13.19 108 VAL A N 1
ATOM 639 C CA . VAL A 1 86 ? 54.321 105.822 15.252 1.00 15.41 108 VAL A CA 1
ATOM 640 C C . VAL A 1 86 ? 55.317 106.453 16.240 1.00 18.34 108 VAL A C 1
ATOM 641 O O . VAL A 1 86 ? 55.791 107.554 16.032 1.00 17.55 108 VAL A O 1
ATOM 645 N N . GLU A 1 87 ? 55.635 105.718 17.301 1.00 15.82 109 GLU A N 1
ATOM 646 C CA . GLU A 1 87 ? 56.576 106.190 18.314 1.00 16.29 109 GLU A CA 1
ATOM 647 C C . GLU A 1 87 ? 57.982 106.385 17.731 1.00 15.51 109 GLU A C 1
ATOM 648 O O . GLU A 1 87 ? 58.721 107.263 18.172 1.00 16.70 109 GLU A O 1
ATOM 654 N N . GLY A 1 88 ? 58.333 105.572 16.726 1.00 14.66 110 GLY A N 1
ATOM 655 C CA . GLY A 1 88 ? 59.647 105.630 16.101 1.00 17.55 110 GLY A CA 1
ATOM 656 C C . GLY A 1 88 ? 59.784 106.610 14.937 1.00 17.25 110 GLY A C 1
ATOM 657 O O . GLY A 1 88 ? 60.851 106.709 14.346 1.00 18.93 110 GLY A O 1
ATOM 658 N N . GLY A 1 89 ? 58.707 107.324 14.609 1.00 15.34 111 GLY A N 1
ATOM 659 C CA . GLY A 1 89 ? 58.733 108.313 13.537 1.00 17.56 111 GLY A CA 1
ATOM 660 C C . GLY A 1 89 ? 58.781 107.714 12.131 1.00 17.61 111 GLY A C 1
ATOM 661 O O . GLY A 1 89 ? 59.225 108.367 11.194 1.00 17.57 111 GLY A O 1
ATOM 662 N N . TYR A 1 90 ? 58.317 106.471 11.994 1.00 16.97 112 TYR A N 1
ATOM 663 C CA . TYR A 1 90 ? 58.298 105.784 10.695 1.00 14.55 112 TYR A CA 1
ATOM 664 C C . TYR A 1 90 ? 57.157 106.273 9.800 1.00 14.32 112 TYR A C 1
ATOM 665 O O . TYR A 1 90 ? 56.143 106.748 10.274 1.00 14.41 112 TYR A O 1
ATOM 674 N N . ILE A 1 91 ? 57.357 106.139 8.498 1.00 12.44 113 ILE A N 1
ATOM 675 C CA . ILE A 1 91 ? 56.335 106.415 7.516 1.00 14.21 113 ILE A CA 1
ATOM 676 C C . ILE A 1 91 ? 55.675 105.047 7.299 1.00 15.45 113 ILE A C 1
ATOM 677 O O . ILE A 1 91 ? 56.361 104.086 7.000 1.00 16.77 113 ILE A O 1
ATOM 682 N N . ARG A 1 92 ? 54.359 104.965 7.485 1.00 14.76 114 ARG A N 1
ATOM 683 C CA . ARG A 1 92 ? 53.634 103.697 7.332 1.00 14.37 114 ARG A CA 1
ATOM 684 C C . ARG A 1 92 ? 52.923 103.600 6.001 1.00 13.09 114 ARG A C 1
ATOM 685 O O . ARG A 1 92 ? 52.168 104.489 5.633 1.00 12.41 114 ARG A O 1
ATOM 693 N N . VAL A 1 93 ? 53.153 102.492 5.289 1.00 12.88 115 VAL A N 1
ATOM 694 C CA . VAL A 1 93 ? 52.555 102.271 3.985 1.00 13.21 115 VAL A CA 1
ATOM 695 C C . VAL A 1 93 ? 51.796 100.949 3.913 1.00 14.34 115 VAL A C 1
ATOM 696 O O . VAL A 1 93 ? 52.318 99.906 4.273 1.00 14.64 115 VAL A O 1
ATOM 700 N N . PHE A 1 94 ? 50.549 101.025 3.454 1.00 13.68 116 PHE A N 1
ATOM 701 C CA . PHE A 1 94 ? 49.716 99.866 3.229 1.00 13.06 116 PHE A CA 1
ATOM 702 C C . PHE A 1 94 ? 49.324 99.903 1.773 1.00 15.05 116 PHE A C 1
ATOM 703 O O . PHE A 1 94 ? 48.963 100.960 1.259 1.00 15.07 116 PHE A O 1
ATOM 711 N N . GLN A 1 95 ? 49.389 98.760 1.102 1.00 14.06 117 GLN A N 1
ATOM 712 C CA . GLN A 1 95 ? 49.045 98.686 -0.318 1.00 13.51 117 GLN A CA 1
ATOM 713 C C . GLN A 1 95 ? 48.057 97.592 -0.587 1.00 14.90 117 GLN A C 1
ATOM 714 O O . GLN A 1 95 ? 48.186 96.484 -0.066 1.00 13.55 117 GLN A O 1
ATOM 720 N N . ASP A 1 96 ? 47.058 97.900 -1.404 1.00 10.41 118 ASP A N 1
ATOM 721 C CA . ASP A 1 96 ? 46.073 96.915 -1.826 1.00 14.54 118 ASP A CA 1
ATOM 722 C C . ASP A 1 96 ? 46.756 96.024 -2.830 1.00 16.42 118 ASP A C 1
ATOM 723 O O . ASP A 1 96 ? 47.323 96.519 -3.816 1.00 14.60 118 ASP A O 1
ATOM 728 N N . VAL A 1 97 ? 46.718 94.717 -2.606 1.00 13.46 119 VAL A N 1
ATOM 729 C CA . VAL A 1 97 ? 47.322 93.799 -3.542 1.00 13.97 119 VAL A CA 1
ATOM 730 C C . VAL A 1 97 ? 46.548 93.822 -4.843 1.00 15.45 119 VAL A C 1
ATOM 731 O O . VAL A 1 97 ? 45.409 94.262 -4.900 1.00 14.50 119 VAL A O 1
ATOM 735 N N . ARG A 1 98 ? 47.200 93.354 -5.877 1.00 17.45 120 ARG A N 1
ATOM 736 C CA . ARG A 1 98 ? 46.639 93.253 -7.200 1.00 17.57 120 ARG A CA 1
ATOM 737 C C . ARG A 1 98 ? 45.239 92.594 -7.174 1.00 17.34 120 ARG A C 1
ATOM 738 O O . ARG A 1 98 ? 45.069 91.499 -6.639 1.00 18.73 120 ARG A O 1
ATOM 746 N N . GLY A 1 99 ? 44.249 93.294 -7.724 1.00 15.62 121 GLY A N 1
ATOM 747 C CA . GLY A 1 99 ? 42.899 92.775 -7.831 1.00 15.65 121 GLY A CA 1
ATOM 748 C C . GLY A 1 99 ? 41.974 92.978 -6.625 1.00 16.95 121 GLY A C 1
ATOM 749 O O . GLY A 1 99 ? 40.848 92.470 -6.630 1.00 15.17 121 GLY A O 1
ATOM 750 N N . LYS A 1 100 ? 42.429 93.726 -5.611 1.00 14.14 122 LYS A N 1
ATOM 751 C CA . LYS A 1 100 ? 41.612 93.979 -4.419 1.00 14.61 122 LYS A CA 1
ATOM 752 C C . LYS A 1 100 ? 41.420 95.460 -4.125 1.00 16.12 122 LYS A C 1
ATOM 753 O O . LYS A 1 100 ? 42.324 96.275 -4.327 1.00 16.24 122 LYS A O 1
ATOM 759 N N . TYR A 1 101 ? 40.224 95.781 -3.626 1.00 14.94 123 TYR A N 1
ATOM 760 C CA . TYR A 1 101 ? 39.825 97.128 -3.261 1.00 16.28 123 TYR A CA 1
ATOM 761 C C . TYR A 1 101 ? 40.188 98.229 -4.323 1.00 16.83 123 TYR A C 1
ATOM 762 O O . TYR A 1 101 ? 39.673 98.190 -5.428 1.00 16.14 123 TYR A O 1
ATOM 771 N N . GLY A 1 102 ? 41.064 99.178 -3.974 1.00 16.00 124 GLY A N 1
ATOM 772 C CA . GLY A 1 102 ? 41.423 100.273 -4.891 1.00 18.45 124 GLY A CA 1
ATOM 773 C C . GLY A 1 102 ? 42.394 99.922 -6.031 1.00 17.44 124 GLY A C 1
ATOM 774 O O . GLY A 1 102 ? 42.613 100.736 -6.935 1.00 18.00 124 GLY A O 1
ATOM 775 N N . SER A 1 103 ? 42.968 98.728 -5.990 1.00 15.65 125 SER A N 1
ATOM 776 C CA . SER A 1 103 ? 43.939 98.303 -7.007 1.00 14.47 125 SER A CA 1
ATOM 777 C C . SER A 1 103 ? 43.298 97.753 -8.271 1.00 15.90 125 SER A C 1
ATOM 778 O O . SER A 1 103 ? 42.176 97.235 -8.250 1.00 17.53 125 SER A O 1
ATOM 781 N N . GLU A 1 104 ? 44.030 97.875 -9.372 1.00 19.35 126 GLU A N 1
ATOM 782 C CA . GLU A 1 104 ? 43.608 97.353 -10.669 1.00 20.23 126 GLU A CA 1
ATOM 783 C C . GLU A 1 104 ? 44.143 95.932 -10.764 1.00 19.67 126 GLU A C 1
ATOM 784 O O . GLU A 1 104 ? 44.821 95.467 -9.853 1.00 19.57 126 GLU A O 1
ATOM 790 N N . GLY A 1 105 ? 43.835 95.244 -11.865 1.00 16.68 127 GLY A N 1
ATOM 791 C CA . GLY A 1 105 ? 44.318 93.884 -12.090 1.00 18.73 127 GLY A CA 1
ATOM 792 C C . GLY A 1 105 ? 43.357 92.810 -11.622 1.00 17.66 127 GLY A C 1
ATOM 793 O O . GLY A 1 105 ? 42.337 93.098 -11.014 1.00 20.57 127 GLY A O 1
ATOM 794 N N . ASP A 1 106 ? 43.688 91.563 -11.922 1.00 18.34 128 ASP A N 1
ATOM 795 C CA . ASP A 1 106 ? 42.859 90.430 -11.528 1.00 20.50 128 ASP A CA 1
ATOM 796 C C . ASP A 1 106 ? 43.385 89.838 -10.226 1.00 19.69 128 ASP A C 1
ATOM 797 O O . ASP A 1 106 ? 44.586 89.844 -9.977 1.00 19.03 128 ASP A O 1
ATOM 802 N N . TYR A 1 107 ? 42.478 89.333 -9.402 1.00 19.42 129 TYR A N 1
ATOM 803 C CA . TYR A 1 107 ? 42.848 88.746 -8.130 1.00 19.78 129 TYR A CA 1
ATOM 804 C C . TYR A 1 107 ? 42.870 87.251 -8.190 1.00 19.38 129 TYR A C 1
ATOM 805 O O . TYR A 1 107 ? 41.894 86.624 -8.589 1.00 19.02 129 TYR A O 1
ATOM 814 N N . VAL A 1 108 ? 43.998 86.681 -7.788 1.00 19.64 130 VAL A N 1
ATOM 815 C CA . VAL A 1 108 ? 44.168 85.242 -7.688 1.00 19.34 130 VAL A CA 1
ATOM 816 C C . VAL A 1 108 ? 44.561 84.988 -6.233 1.00 18.28 130 VAL A C 1
ATOM 817 O O . VAL A 1 108 ? 45.551 85.536 -5.758 1.00 19.13 130 VAL A O 1
ATOM 829 N N . THR A 1 110 ? 46.151 84.073 -2.969 1.00 17.51 132 THR A N 1
ATOM 830 C CA . THR A 1 110 ? 47.580 83.792 -2.676 1.00 17.62 132 THR A CA 1
ATOM 831 C C . THR A 1 110 ? 48.348 83.532 -3.982 1.00 19.23 132 THR A C 1
ATOM 832 O O . THR A 1 110 ? 49.015 82.507 -4.136 1.00 17.65 132 THR A O 1
ATOM 836 N N . ARG A 1 111 ? 48.231 84.490 -4.912 1.00 20.08 133 ARG A N 1
ATOM 837 C CA . ARG A 1 111 ? 48.860 84.417 -6.244 1.00 20.57 133 ARG A CA 1
ATOM 838 C C . ARG A 1 111 ? 50.238 83.743 -6.182 1.00 17.75 133 ARG A C 1
ATOM 839 O O . ARG A 1 111 ? 51.161 84.270 -5.572 1.00 18.69 133 ARG A O 1
ATOM 847 N N . PRO A 1 112 ? 50.369 82.576 -6.814 1.00 18.15 134 PRO A N 1
ATOM 848 C CA . PRO A 1 112 ? 51.627 81.841 -6.784 1.00 18.77 134 PRO A CA 1
ATOM 849 C C . PRO A 1 112 ? 52.740 82.500 -7.573 1.00 19.72 134 PRO A C 1
ATOM 850 O O . PRO A 1 112 ? 52.483 83.310 -8.486 1.00 22.16 134 PRO A O 1
ATOM 854 N N . LEU A 1 113 ? 53.973 82.163 -7.214 1.00 17.85 135 LEU A N 1
ATOM 855 C CA . LEU A 1 113 ? 55.151 82.683 -7.882 1.00 22.21 135 LEU A CA 1
ATOM 856 C C . LEU A 1 113 ? 55.167 82.297 -9.331 1.00 22.09 135 LEU A C 1
ATOM 857 O O . LEU A 1 113 ? 54.556 81.289 -9.728 1.00 19.30 135 LEU A O 1
ATOM 862 N N . ARG A 1 114 ? 55.872 83.087 -10.133 1.00 22.98 136 ARG A N 1
ATOM 863 C CA . ARG A 1 114 ? 56.046 82.774 -11.520 1.00 24.13 136 ARG A CA 1
ATOM 864 C C . ARG A 1 114 ? 56.683 81.392 -11.528 1.00 23.32 136 ARG A C 1
ATOM 865 O O . ARG A 1 114 ? 57.650 81.148 -10.818 1.00 24.82 136 ARG A O 1
ATOM 873 N N . GLY A 1 115 ? 56.113 80.494 -12.304 1.00 26.57 137 GLY A N 1
ATOM 874 C CA . GLY A 1 115 ? 56.586 79.128 -12.386 1.00 25.92 137 GLY A CA 1
ATOM 875 C C . GLY A 1 115 ? 55.503 78.233 -12.981 1.00 26.56 137 GLY A C 1
ATOM 876 O O . GLY A 1 115 ? 54.682 78.697 -13.772 1.00 25.01 137 GLY A O 1
ATOM 877 N N . PRO A 1 116 ? 55.493 76.953 -12.597 1.00 28.25 138 PRO A N 1
ATOM 878 C CA . PRO A 1 116 ? 54.503 75.987 -13.119 1.00 29.23 138 PRO A CA 1
ATOM 879 C C . PRO A 1 116 ? 53.026 76.439 -12.986 1.00 27.37 138 PRO A C 1
ATOM 880 O O . PRO A 1 116 ? 52.232 76.166 -13.880 1.00 29.23 138 PRO A O 1
ATOM 884 N N . LEU A 1 117 ? 52.687 77.123 -11.888 1.00 26.44 139 LEU A N 1
ATOM 885 C CA . LEU A 1 117 ? 51.306 77.583 -11.644 1.00 25.80 139 LEU A CA 1
ATOM 886 C C . LEU A 1 117 ? 51.014 79.001 -12.149 1.00 26.26 139 LEU A C 1
ATOM 887 O O . LEU A 1 117 ? 49.857 79.415 -12.175 1.00 29.34 139 LEU A O 1
ATOM 892 N N . ASN A 1 118 ? 52.055 79.737 -12.537 1.00 24.94 140 ASN A N 1
ATOM 893 C CA . ASN A 1 118 ? 51.903 81.141 -12.987 1.00 26.19 140 ASN A CA 1
ATOM 894 C C . ASN A 1 118 ? 52.796 81.466 -14.223 1.00 25.68 140 ASN A C 1
ATOM 895 O O . ASN A 1 118 ? 53.977 81.752 -14.072 1.00 24.79 140 ASN A O 1
ATOM 900 N N . PRO A 1 119 ? 52.216 81.416 -15.433 1.00 29.12 141 PRO A N 1
ATOM 901 C CA . PRO A 1 119 ? 52.968 81.723 -16.661 1.00 31.69 141 PRO A CA 1
ATOM 902 C C . PRO A 1 119 ? 53.073 83.246 -16.979 1.00 31.50 141 PRO A C 1
ATOM 903 O O . PRO A 1 119 ? 53.774 83.617 -17.920 1.00 30.86 141 PRO A O 1
ATOM 907 N N . SER A 1 120 ? 52.386 84.090 -16.201 1.00 29.81 142 SER A N 1
ATOM 908 C CA . SER A 1 120 ? 52.425 85.554 -16.407 1.00 27.42 142 SER A CA 1
ATOM 909 C C . SER A 1 120 ? 53.794 86.139 -16.020 1.00 27.96 142 SER A C 1
ATOM 910 O O . SER A 1 120 ? 54.663 85.429 -15.521 1.00 28.77 142 SER A O 1
ATOM 913 N N . GLU A 1 121 ? 53.963 87.443 -16.242 1.00 26.08 143 GLU A N 1
ATOM 914 C CA . GLU A 1 121 ? 55.221 88.121 -15.935 1.00 27.71 143 GLU A CA 1
ATOM 915 C C . GLU A 1 121 ? 55.213 88.755 -14.531 1.00 22.29 143 GLU A C 1
ATOM 916 O O . GLU A 1 121 ? 56.197 89.353 -14.121 1.00 21.45 143 GLU A O 1
ATOM 922 N N . VAL A 1 122 ? 54.109 88.603 -13.796 1.00 23.29 144 VAL A N 1
ATOM 923 C CA . VAL A 1 122 ? 53.993 89.218 -12.473 1.00 20.63 144 VAL A CA 1
ATOM 924 C C . VAL A 1 122 ? 53.460 88.294 -11.370 1.00 19.49 144 VAL A C 1
ATOM 925 O O . VAL A 1 122 ? 52.675 87.391 -11.615 1.00 17.98 144 VAL A O 1
ATOM 929 N N . ASP A 1 123 ? 53.929 88.545 -10.158 1.00 18.32 145 ASP A N 1
ATOM 930 C CA . ASP A 1 123 ? 53.481 87.835 -8.969 1.00 19.97 145 ASP A CA 1
ATOM 931 C C . ASP A 1 123 ? 53.719 88.783 -7.771 1.00 19.07 145 ASP A C 1
ATOM 932 O O . ASP A 1 123 ? 54.093 89.935 -7.971 1.00 15.31 145 ASP A O 1
ATOM 937 N N . HIS A 1 124 ? 53.496 88.312 -6.548 1.00 17.28 146 HIS A N 1
ATOM 938 C CA . HIS A 1 124 ? 53.687 89.173 -5.351 1.00 16.00 146 HIS A CA 1
ATOM 939 C C . HIS A 1 124 ? 55.146 89.593 -5.124 1.00 17.95 146 HIS A C 1
ATOM 940 O O . HIS A 1 124 ? 55.414 90.584 -4.421 1.00 15.99 146 HIS A O 1
ATOM 947 N N . ALA A 1 125 ? 56.085 88.838 -5.691 1.00 15.61 147 ALA A N 1
ATOM 948 C CA . ALA A 1 125 ? 57.503 89.172 -5.587 1.00 15.81 147 ALA A CA 1
ATOM 949 C C . ALA A 1 125 ? 57.833 90.389 -6.468 1.00 16.43 147 ALA A C 1
ATOM 950 O O . ALA A 1 125 ? 58.487 91.328 -6.017 1.00 16.04 147 ALA A O 1
ATOM 952 N N . THR A 1 126 ? 57.374 90.365 -7.724 1.00 17.83 148 THR A N 1
ATOM 953 C CA . THR A 1 126 ? 57.630 91.475 -8.656 1.00 16.94 148 THR A CA 1
ATOM 954 C C . THR A 1 126 ? 56.832 92.705 -8.245 1.00 16.45 148 THR A C 1
ATOM 955 O O . THR A 1 126 ? 57.308 93.805 -8.363 1.00 16.60 148 THR A O 1
ATOM 959 N N . ASP A 1 127 ? 55.608 92.495 -7.754 1.00 15.50 149 ASP A N 1
ATOM 960 C CA . ASP A 1 127 ? 54.763 93.607 -7.317 1.00 15.20 149 ASP A CA 1
ATOM 961 C C . ASP A 1 127 ? 55.390 94.315 -6.128 1.00 15.04 149 ASP A C 1
ATOM 962 O O . ASP A 1 127 ? 55.339 95.535 -6.035 1.00 15.07 149 ASP A O 1
ATOM 967 N N . ALA A 1 128 ? 55.987 93.544 -5.219 1.00 15.32 150 ALA A N 1
ATOM 968 C CA . ALA A 1 128 ? 56.639 94.118 -4.053 1.00 14.93 150 ALA A CA 1
ATOM 969 C C . ALA A 1 128 ? 57.915 94.856 -4.467 1.00 15.76 150 ALA A C 1
ATOM 970 O O . ALA A 1 128 ? 58.250 95.883 -3.897 1.00 13.65 150 ALA A O 1
ATOM 972 N N . TRP A 1 129 ? 58.617 94.320 -5.471 1.00 17.11 151 TRP A N 1
ATOM 973 C CA . TRP A 1 129 ? 59.854 94.932 -5.968 1.00 18.77 151 TRP A CA 1
ATOM 974 C C . TRP A 1 129 ? 59.558 96.282 -6.611 1.00 17.18 151 TRP A C 1
ATOM 975 O O . TRP A 1 129 ? 60.228 97.255 -6.332 1.00 16.21 151 TRP A O 1
ATOM 986 N N . ASP A 1 130 ? 58.543 96.322 -7.477 1.00 17.48 152 ASP A N 1
ATOM 987 C CA . ASP A 1 130 ? 58.162 97.562 -8.174 1.00 17.31 152 ASP A CA 1
ATOM 988 C C . ASP A 1 130 ? 57.629 98.591 -7.195 1.00 19.49 152 ASP A C 1
ATOM 989 O O . ASP A 1 130 ? 57.797 99.791 -7.392 1.00 15.99 152 ASP A O 1
ATOM 994 N N . THR A 1 131 ? 56.987 98.110 -6.135 1.00 17.18 153 THR A N 1
ATOM 995 C CA . THR A 1 131 ? 56.418 98.977 -5.129 1.00 15.53 153 THR A CA 1
ATOM 996 C C . THR A 1 131 ? 57.493 99.666 -4.329 1.00 15.00 153 THR A C 1
ATOM 997 O O . THR A 1 131 ? 57.426 100.866 -4.111 1.00 15.98 153 THR A O 1
ATOM 1001 N N . ILE A 1 132 ? 58.491 98.903 -3.893 1.00 14.77 154 ILE A N 1
ATOM 1002 C CA . ILE A 1 132 ? 59.579 99.447 -3.102 1.00 15.75 154 ILE A CA 1
ATOM 1003 C C . ILE A 1 132 ? 60.440 100.399 -3.944 1.00 16.39 154 ILE A C 1
ATOM 1004 O O . ILE A 1 132 ? 60.866 101.427 -3.462 1.00 15.39 154 ILE A O 1
ATOM 1009 N N . ASP A 1 133 ? 60.668 100.047 -5.206 1.00 16.89 155 ASP A N 1
ATOM 1010 C CA . ASP A 1 133 ? 61.470 100.890 -6.099 1.00 16.48 155 ASP A CA 1
ATOM 1011 C C . ASP A 1 133 ? 60.808 102.250 -6.276 1.00 15.30 155 ASP A C 1
ATOM 1012 O O . ASP A 1 133 ? 61.475 103.284 -6.245 1.00 18.39 155 ASP A O 1
ATOM 1017 N N . TRP A 1 134 ? 59.487 102.246 -6.443 1.00 17.96 156 TRP A N 1
ATOM 1018 C CA . TRP A 1 134 ? 58.733 103.476 -6.599 1.00 18.23 156 TRP A CA 1
ATOM 1019 C C . TRP A 1 134 ? 58.776 104.311 -5.311 1.00 16.97 156 TRP A C 1
ATOM 1020 O O . TRP A 1 134 ? 59.009 105.505 -5.355 1.00 14.08 156 TRP A O 1
ATOM 1031 N N . LEU A 1 135 ? 58.556 103.662 -4.169 1.00 16.08 157 LEU A N 1
ATOM 1032 C CA . LEU A 1 135 ? 58.533 104.356 -2.878 1.00 16.33 157 LEU A CA 1
ATOM 1033 C C . LEU A 1 135 ? 59.835 105.085 -2.555 1.00 18.77 157 LEU A C 1
ATOM 1034 O O . LEU A 1 135 ? 59.807 106.220 -2.104 1.00 18.93 157 LEU A O 1
ATOM 1039 N N . VAL A 1 136 ? 60.968 104.432 -2.785 1.00 18.79 158 VAL A N 1
ATOM 1040 C CA . VAL A 1 136 ? 62.272 105.047 -2.480 1.00 22.41 158 VAL A CA 1
ATOM 1041 C C . VAL A 1 136 ? 62.634 106.188 -3.456 1.00 23.36 158 VAL A C 1
ATOM 1042 O O . VAL A 1 136 ? 63.407 107.070 -3.116 1.00 21.93 158 VAL A O 1
ATOM 1046 N N . LYS A 1 137 ? 62.051 106.159 -4.652 1.00 21.49 159 LYS A N 1
ATOM 1047 C CA . LYS A 1 137 ? 62.306 107.188 -5.668 1.00 22.58 159 LYS A CA 1
ATOM 1048 C C . LYS A 1 137 ? 61.273 108.330 -5.656 1.00 22.98 159 LYS A C 1
ATOM 1049 O O . LYS A 1 137 ? 61.526 109.393 -6.223 1.00 24.93 159 LYS A O 1
ATOM 1055 N N . ASN A 1 138 ? 60.126 108.117 -4.998 1.00 21.88 160 ASN A N 1
ATOM 1056 C CA . ASN A 1 138 ? 59.034 109.111 -5.016 1.00 23.02 160 ASN A CA 1
ATOM 1057 C C . ASN A 1 138 ? 58.582 109.681 -3.671 1.00 24.39 160 ASN A C 1
ATOM 1058 O O . ASN A 1 138 ? 57.761 110.590 -3.638 1.00 28.72 160 ASN A O 1
ATOM 1063 N N . VAL A 1 139 ? 59.098 109.149 -2.573 1.00 23.33 161 VAL A N 1
ATOM 1064 C CA . VAL A 1 139 ? 58.759 109.670 -1.251 1.00 21.54 161 VAL A CA 1
ATOM 1065 C C . VAL A 1 139 ? 59.992 110.422 -0.761 1.00 21.04 161 VAL A C 1
ATOM 1066 O O . VAL A 1 139 ? 60.915 109.830 -0.220 1.00 20.39 161 VAL A O 1
ATOM 1070 N N . SER A 1 140 ? 59.995 111.739 -0.981 1.00 24.46 162 SER A N 1
ATOM 1071 C CA . SER A 1 140 ? 61.139 112.596 -0.624 1.00 26.65 162 SER A CA 1
ATOM 1072 C C . SER A 1 140 ? 61.459 112.630 0.872 1.00 24.77 162 SER A C 1
ATOM 1073 O O . SER A 1 140 ? 62.602 112.875 1.260 1.00 26.20 162 SER A O 1
ATOM 1076 N N . GLU A 1 141 ? 60.460 112.355 1.701 1.00 22.27 163 GLU A N 1
ATOM 1077 C CA . GLU A 1 141 ? 60.626 112.378 3.162 1.00 20.17 163 GLU A CA 1
ATOM 1078 C C . GLU A 1 141 ? 61.320 111.125 3.702 1.00 21.89 163 GLU A C 1
ATOM 1079 O O . GLU A 1 141 ? 61.631 111.056 4.890 1.00 20.78 163 GLU A O 1
ATOM 1085 N N . SER A 1 142 ? 61.556 110.142 2.830 1.00 22.81 164 SER A N 1
ATOM 1086 C CA . SER A 1 142 ? 62.177 108.874 3.227 1.00 26.75 164 SER A CA 1
ATOM 1087 C C . SER A 1 142 ? 63.684 108.844 3.037 1.00 23.02 164 SER A C 1
ATOM 1088 O O . SER A 1 142 ? 64.238 109.621 2.271 1.00 24.22 164 SER A O 1
ATOM 1091 N N . ASN A 1 143 ? 64.334 107.918 3.752 1.00 20.48 165 ASN A N 1
ATOM 1092 C CA . ASN A 1 143 ? 65.777 107.711 3.656 1.00 20.04 165 ASN A CA 1
ATOM 1093 C C . ASN A 1 143 ? 66.113 106.568 2.683 1.00 20.51 165 ASN A C 1
ATOM 1094 O O . ASN A 1 143 ? 67.248 106.123 2.616 1.00 23.00 165 ASN A O 1
ATOM 1099 N N . GLY A 1 144 ? 65.101 106.099 1.941 1.00 22.57 166 GLY A N 1
ATOM 1100 C CA . GLY A 1 144 ? 65.280 105.032 0.964 1.00 23.22 166 GLY A CA 1
ATOM 1101 C C . GLY A 1 144 ? 65.391 103.620 1.546 1.00 22.62 166 GLY A C 1
ATOM 1102 O O . GLY A 1 144 ? 65.717 102.687 0.820 1.00 22.08 166 GLY A O 1
ATOM 1103 N N . LYS A 1 145 ? 65.112 103.469 2.848 1.00 20.38 167 LYS A N 1
ATOM 1104 C CA . LYS A 1 145 ? 65.185 102.154 3.520 1.00 19.03 167 LYS A CA 1
ATOM 1105 C C . LYS A 1 145 ? 63.782 101.692 3.852 1.00 18.89 167 LYS A C 1
ATOM 1106 O O . LYS A 1 145 ? 62.988 102.448 4.401 1.00 19.06 167 LYS A O 1
ATOM 1112 N N . VAL A 1 146 ? 63.491 100.438 3.530 1.00 16.31 168 VAL A N 1
ATOM 1113 C CA . VAL A 1 146 ? 62.165 99.875 3.714 1.00 14.46 168 VAL A CA 1
ATOM 1114 C C . VAL A 1 146 ? 62.189 98.590 4.525 1.00 15.06 168 VAL A C 1
ATOM 1115 O O . VAL A 1 146 ? 63.069 97.761 4.366 1.00 16.43 168 VAL A O 1
ATOM 1119 N N . GLY A 1 147 ? 61.207 98.446 5.393 1.00 15.91 169 GLY A N 1
ATOM 1120 C CA . GLY A 1 147 ? 61.028 97.244 6.187 1.00 15.80 169 GLY A CA 1
ATOM 1121 C C . GLY A 1 147 ? 59.636 96.724 5.891 1.00 14.59 169 GLY A C 1
ATOM 1122 O O . GLY A 1 147 ? 58.732 97.507 5.669 1.00 14.75 169 GLY A O 1
ATOM 1131 N N . ILE A 1 149 ? 56.387 94.042 7.009 1.00 13.54 171 ILE A N 1
ATOM 1132 C CA . ILE A 1 149 ? 55.778 93.322 8.108 1.00 12.73 171 ILE A CA 1
ATOM 1133 C C . ILE A 1 149 ? 54.310 93.079 7.791 1.00 13.84 171 ILE A C 1
ATOM 1134 O O . ILE A 1 149 ? 53.725 93.755 6.940 1.00 13.15 171 ILE A O 1
ATOM 1139 N N . GLY A 1 150 ? 53.720 92.111 8.471 1.00 14.03 172 GLY A N 1
ATOM 1140 C CA . GLY A 1 150 ? 52.325 91.795 8.286 1.00 13.30 172 GLY A CA 1
ATOM 1141 C C . GLY A 1 150 ? 51.994 90.438 8.831 1.00 14.69 172 GLY A C 1
ATOM 1142 O O . GLY A 1 150 ? 52.840 89.565 8.870 1.00 13.85 172 GLY A O 1
ATOM 1143 N N . SER A 1 151 ? 50.746 90.258 9.240 1.00 16.00 173 SER A N 1
ATOM 1144 C CA . SER A 1 151 ? 50.298 89.001 9.809 1.00 16.41 173 SER A CA 1
ATOM 1145 C C . SER A 1 151 ? 49.353 88.283 8.864 1.00 16.02 173 SER A C 1
ATOM 1146 O O . SER A 1 151 ? 48.555 88.915 8.188 1.00 18.52 173 SER A O 1
ATOM 1149 N N . SER A 1 152 ? 49.453 86.949 8.833 1.00 14.05 174 SER A N 1
ATOM 1150 C CA . SER A 1 152 ? 48.591 86.096 7.995 1.00 15.88 174 SER A CA 1
ATOM 1151 C C . SER A 1 152 ? 48.823 86.333 6.467 1.00 16.09 174 SER A C 1
ATOM 1152 O O . SER A 1 152 ? 49.899 86.082 5.976 1.00 15.95 174 SER A O 1
ATOM 1155 N N . TYR A 1 153 ? 47.800 86.778 5.740 1.00 14.77 175 TYR A N 1
ATOM 1156 C CA . TYR A 1 153 ? 47.956 87.091 4.309 1.00 15.53 175 TYR A CA 1
ATOM 1157 C C . TYR A 1 153 ? 48.978 88.239 4.177 1.00 14.00 175 TYR A C 1
ATOM 1158 O O . TYR A 1 153 ? 49.760 88.264 3.255 1.00 15.60 175 TYR A O 1
ATOM 1167 N N . GLU A 1 154 ? 48.949 89.180 5.129 1.00 11.83 176 GLU A N 1
ATOM 1168 C CA . GLU A 1 154 ? 49.892 90.306 5.128 1.00 15.71 176 GLU A CA 1
ATOM 1169 C C . GLU A 1 154 ? 51.334 89.824 5.436 1.00 15.71 176 GLU A C 1
ATOM 1170 O O . GLU A 1 154 ? 52.299 90.501 5.109 1.00 16.38 176 GLU A O 1
ATOM 1176 N N . GLY A 1 155 ? 51.450 88.647 6.071 1.00 13.49 177 GLY A N 1
ATOM 1177 C CA . GLY A 1 155 ? 52.741 88.021 6.321 1.00 11.82 177 GLY A CA 1
ATOM 1178 C C . GLY A 1 155 ? 53.182 87.241 5.076 1.00 13.15 177 GLY A C 1
ATOM 1179 O O . GLY A 1 155 ? 54.341 87.173 4.762 1.00 12.90 177 GLY A O 1
ATOM 1180 N N . PHE A 1 156 ? 52.213 86.661 4.386 1.00 11.83 178 PHE A N 1
ATOM 1181 C CA . PHE A 1 156 ? 52.455 85.900 3.147 1.00 12.79 178 PHE A CA 1
ATOM 1182 C C . PHE A 1 156 ? 53.090 86.830 2.071 1.00 14.06 178 PHE A C 1
ATOM 1183 O O . PHE A 1 156 ? 53.995 86.423 1.354 1.00 14.63 178 PHE A O 1
ATOM 1191 N N . THR A 1 157 ? 52.624 88.083 1.997 1.00 11.44 179 THR A N 1
ATOM 1192 C CA . THR A 1 157 ? 53.174 89.033 1.029 1.00 13.91 179 THR A CA 1
ATOM 1193 C C . THR A 1 157 ? 54.628 89.393 1.367 1.00 14.52 179 THR A C 1
ATOM 1194 O O . THR A 1 157 ? 55.408 89.728 0.478 1.00 14.75 179 THR A O 1
ATOM 1198 N N . VAL A 1 158 ? 54.988 89.319 2.653 1.00 12.43 180 VAL A N 1
ATOM 1199 C CA . VAL A 1 158 ? 56.364 89.569 3.064 1.00 14.10 180 VAL A CA 1
ATOM 1200 C C . VAL A 1 158 ? 57.259 88.429 2.550 1.00 14.50 180 VAL A C 1
ATOM 1201 O O . VAL A 1 158 ? 58.331 88.671 1.998 1.00 14.29 180 VAL A O 1
ATOM 1205 N N . VAL A 1 159 ? 56.805 87.191 2.733 1.00 12.88 181 VAL A N 1
ATOM 1206 C CA . VAL A 1 159 ? 57.575 86.015 2.296 1.00 12.23 181 VAL A CA 1
ATOM 1207 C C . VAL A 1 159 ? 57.775 86.022 0.767 1.00 13.71 181 VAL A C 1
ATOM 1208 O O . VAL A 1 159 ? 58.829 85.635 0.273 1.00 14.71 181 VAL A O 1
ATOM 1220 N N . ALA A 1 161 ? 58.068 88.624 -1.104 1.00 16.30 183 ALA A N 1
ATOM 1221 C CA . ALA A 1 161 ? 59.098 89.611 -1.379 1.00 17.67 183 ALA A CA 1
ATOM 1222 C C . ALA A 1 161 ? 60.488 89.026 -1.090 1.00 17.91 183 ALA A C 1
ATOM 1223 O O . ALA A 1 161 ? 61.451 89.329 -1.788 1.00 17.83 183 ALA A O 1
ATOM 1225 N N . LEU A 1 162 ? 60.580 88.174 -0.062 1.00 15.96 184 LEU A N 1
ATOM 1226 C CA . LEU A 1 162 ? 61.859 87.548 0.319 1.00 16.32 184 LEU A CA 1
ATOM 1227 C C . LEU A 1 162 ? 62.423 86.574 -0.741 1.00 18.41 184 LEU A C 1
ATOM 1228 O O . LEU A 1 162 ? 63.619 86.287 -0.734 1.00 20.20 184 LEU A O 1
ATOM 1233 N N . THR A 1 163 ? 61.571 86.065 -1.638 1.00 21.89 185 THR A N 1
ATOM 1234 C CA . THR A 1 163 ? 62.053 85.144 -2.708 1.00 22.84 185 THR A CA 1
ATOM 1235 C C . THR A 1 163 ? 63.045 85.860 -3.644 1.00 25.64 185 THR A C 1
ATOM 1236 O O . THR A 1 163 ? 63.933 85.237 -4.209 1.00 26.08 185 THR A O 1
ATOM 1240 N N . ASN A 1 164 ? 62.861 87.170 -3.801 1.00 23.69 186 ASN A N 1
ATOM 1241 C CA . ASN A 1 164 ? 63.743 88.004 -4.636 1.00 24.47 186 ASN A CA 1
ATOM 1242 C C . ASN A 1 164 ? 63.504 89.468 -4.226 1.00 22.11 186 ASN A C 1
ATOM 1243 O O . ASN A 1 164 ? 62.772 90.207 -4.903 1.00 23.66 186 ASN A O 1
ATOM 1248 N N . PRO A 1 165 ? 64.119 89.877 -3.114 1.00 20.99 187 PRO A N 1
ATOM 1249 C CA . PRO A 1 165 ? 63.892 91.200 -2.546 1.00 20.23 187 PRO A CA 1
ATOM 1250 C C . PRO A 1 165 ? 64.641 92.340 -3.186 1.00 20.48 187 PRO A C 1
ATOM 1251 O O . PRO A 1 165 ? 65.776 92.181 -3.649 1.00 19.64 187 PRO A O 1
ATOM 1255 N N . HIS A 1 166 ? 63.998 93.500 -3.184 1.00 18.94 188 HIS A N 1
ATOM 1256 C CA . HIS A 1 166 ? 64.574 94.727 -3.702 1.00 20.40 188 HIS A CA 1
ATOM 1257 C C . HIS A 1 166 ? 65.718 95.121 -2.739 1.00 20.99 188 HIS A C 1
ATOM 1258 O O . HIS A 1 166 ? 65.605 94.895 -1.534 1.00 19.30 188 HIS A O 1
ATOM 1265 N N . PRO A 1 167 ? 66.824 95.677 -3.270 1.00 22.51 189 PRO A N 1
ATOM 1266 C CA . PRO A 1 167 ? 67.964 96.095 -2.427 1.00 22.18 189 PRO A CA 1
ATOM 1267 C C . PRO A 1 167 ? 67.591 97.038 -1.252 1.00 20.27 189 PRO A C 1
ATOM 1268 O O . PRO A 1 167 ? 68.296 97.047 -0.239 1.00 19.01 189 PRO A O 1
ATOM 1272 N N . ALA A 1 168 ? 66.516 97.815 -1.405 1.00 18.72 190 ALA A N 1
ATOM 1273 C CA . ALA A 1 168 ? 66.069 98.751 -0.362 1.00 18.48 190 ALA A CA 1
ATOM 1274 C C . ALA A 1 168 ? 65.382 98.045 0.837 1.00 17.27 190 ALA A C 1
ATOM 1275 O O . ALA A 1 168 ? 65.259 98.626 1.897 1.00 16.78 190 ALA A O 1
ATOM 1277 N N . LEU A 1 169 ? 64.926 96.806 0.636 1.00 18.01 191 LEU A N 1
ATOM 1278 C CA . LEU A 1 169 ? 64.313 96.018 1.717 1.00 17.55 191 LEU A CA 1
ATOM 1279 C C . LEU A 1 169 ? 65.433 95.561 2.675 1.00 17.48 191 LEU A C 1
ATOM 1280 O O . LEU A 1 169 ? 66.197 94.650 2.359 1.00 14.95 191 LEU A O 1
ATOM 1285 N N . LYS A 1 170 ? 65.511 96.213 3.837 1.00 14.37 192 LYS A N 1
ATOM 1286 C CA . LYS A 1 170 ? 66.561 95.955 4.821 1.00 16.36 192 LYS A CA 1
ATOM 1287 C C . LYS A 1 170 ? 66.177 95.003 5.943 1.00 15.81 192 LYS A C 1
ATOM 1288 O O . LYS A 1 170 ? 67.052 94.512 6.661 1.00 13.33 192 LYS A O 1
ATOM 1294 N N . VAL A 1 171 ? 64.886 94.757 6.116 1.00 15.31 193 VAL A N 1
ATOM 1295 C CA . VAL A 1 171 ? 64.416 93.892 7.208 1.00 14.92 193 VAL A CA 1
ATOM 1296 C C . VAL A 1 171 ? 62.980 93.418 6.946 1.00 14.24 193 VAL A C 1
ATOM 1297 O O . VAL A 1 171 ? 62.190 94.131 6.346 1.00 14.03 193 VAL A O 1
ATOM 1301 N N . ALA A 1 172 ? 62.657 92.207 7.417 1.00 13.35 194 ALA A N 1
ATOM 1302 C CA . ALA A 1 172 ? 61.348 91.605 7.181 1.00 11.75 194 ALA A CA 1
ATOM 1303 C C . ALA A 1 172 ? 60.858 90.820 8.382 1.00 12.51 194 ALA A C 1
ATOM 1304 O O . ALA A 1 172 ? 61.622 90.123 9.023 1.00 14.07 194 ALA A O 1
ATOM 1306 N N . VAL A 1 173 ? 59.566 90.935 8.670 1.00 12.26 195 VAL A N 1
ATOM 1307 C CA . VAL A 1 173 ? 58.953 90.220 9.783 1.00 13.23 195 VAL A CA 1
ATOM 1308 C C . VAL A 1 173 ? 57.621 89.581 9.338 1.00 14.18 195 VAL A C 1
ATOM 1309 O O . VAL A 1 173 ? 56.543 90.188 9.482 1.00 11.83 195 VAL A O 1
ATOM 1313 N N . PRO A 1 174 ? 57.691 88.375 8.761 1.00 13.13 196 PRO A N 1
ATOM 1314 C CA . PRO A 1 174 ? 56.480 87.653 8.394 1.00 13.12 196 PRO A CA 1
ATOM 1315 C C . PRO A 1 174 ? 55.837 87.092 9.653 1.00 13.14 196 PRO A C 1
ATOM 1316 O O . PRO A 1 174 ? 56.425 86.230 10.308 1.00 10.50 196 PRO A O 1
ATOM 1320 N N . GLU A 1 175 ? 54.663 87.601 10.000 1.00 12.42 197 GLU A N 1
ATOM 1321 C CA . GLU A 1 175 ? 53.944 87.154 11.178 1.00 13.59 197 GLU A CA 1
ATOM 1322 C C . GLU A 1 175 ? 52.861 86.189 10.745 1.00 14.60 197 GLU A C 1
ATOM 1323 O O . GLU A 1 175 ? 52.119 86.468 9.822 1.00 13.70 197 GLU A O 1
ATOM 1329 N N . SER A 1 176 ? 52.802 85.033 11.418 1.00 13.63 198 SER A N 1
ATOM 1330 C CA . SER A 1 176 ? 51.847 83.965 11.110 1.00 12.70 198 SER A CA 1
ATOM 1331 C C . SER A 1 176 ? 51.540 83.851 9.600 1.00 11.06 198 SER A C 1
ATOM 1332 O O . SER A 1 176 ? 50.387 83.817 9.207 1.00 11.39 198 SER A O 1
ATOM 1335 N N . PRO A 1 177 ? 52.583 83.769 8.769 1.00 13.02 199 PRO A N 1
ATOM 1336 C CA . PRO A 1 177 ? 52.395 83.737 7.327 1.00 13.81 199 PRO A CA 1
ATOM 1337 C C . PRO A 1 177 ? 51.735 82.482 6.817 1.00 16.33 199 PRO A C 1
ATOM 1338 O O . PRO A 1 177 ? 51.863 81.408 7.422 1.00 14.98 199 PRO A O 1
ATOM 1350 N N . ILE A 1 179 ? 51.936 79.679 4.568 1.00 14.92 201 ILE A N 1
ATOM 1351 C CA . ILE A 1 179 ? 53.092 79.014 3.938 1.00 13.84 201 ILE A CA 1
ATOM 1352 C C . ILE A 1 179 ? 52.698 77.727 3.227 1.00 16.96 201 ILE A C 1
ATOM 1353 O O . ILE A 1 179 ? 53.037 77.530 2.067 1.00 17.23 201 ILE A O 1
ATOM 1358 N N . ASP A 1 180 ? 52.016 76.839 3.941 1.00 15.94 202 ASP A N 1
ATOM 1359 C CA . ASP A 1 180 ? 51.532 75.593 3.361 1.00 14.97 202 ASP A CA 1
ATOM 1360 C C . ASP A 1 180 ? 50.101 75.347 3.839 1.00 15.29 202 ASP A C 1
ATOM 1361 O O . ASP A 1 180 ? 49.875 74.726 4.879 1.00 15.03 202 ASP A O 1
ATOM 1366 N N . GLY A 1 181 ? 49.144 75.834 3.054 1.00 14.15 203 GLY A N 1
ATOM 1367 C CA . GLY A 1 181 ? 47.737 75.734 3.365 1.00 14.63 203 GLY A CA 1
ATOM 1368 C C . GLY A 1 181 ? 47.126 74.346 3.282 1.00 14.48 203 GLY A C 1
ATOM 1369 O O . GLY A 1 181 ? 45.946 74.200 3.495 1.00 13.49 203 GLY A O 1
ATOM 1370 N N . TRP A 1 182 ? 47.923 73.340 2.948 1.00 12.30 204 TRP A N 1
ATOM 1371 C CA . TRP A 1 182 ? 47.437 71.969 2.904 1.00 12.43 204 TRP A CA 1
ATOM 1372 C C . TRP A 1 182 ? 47.979 71.169 4.093 1.00 11.80 204 TRP A C 1
ATOM 1373 O O . TRP A 1 182 ? 47.246 70.453 4.749 1.00 13.75 204 TRP A O 1
ATOM 1392 N N . GLY A 1 184 ? 49.417 72.303 7.075 1.00 14.97 206 GLY A N 1
ATOM 1393 C CA . GLY A 1 184 ? 49.050 72.757 8.406 1.00 15.32 206 GLY A CA 1
ATOM 1394 C C . GLY A 1 184 ? 48.693 74.211 8.629 1.00 15.75 206 GLY A C 1
ATOM 1395 O O . GLY A 1 184 ? 48.659 74.656 9.790 1.00 14.07 206 GLY A O 1
ATOM 1396 N N . ASP A 1 185 ? 48.420 74.961 7.564 1.00 14.07 207 ASP A N 1
ATOM 1397 C CA . ASP A 1 185 ? 48.028 76.344 7.721 1.00 16.01 207 ASP A CA 1
ATOM 1398 C C . ASP A 1 185 ? 46.491 76.505 7.562 1.00 13.13 207 ASP A C 1
ATOM 1399 O O . ASP A 1 185 ? 45.747 75.860 8.282 1.00 15.25 207 ASP A O 1
ATOM 1404 N N . ASP A 1 186 ? 46.031 77.312 6.595 1.00 12.32 208 ASP A N 1
ATOM 1405 C CA . ASP A 1 186 ? 44.590 77.653 6.488 1.00 13.80 208 ASP A CA 1
ATOM 1406 C C . ASP A 1 186 ? 43.592 76.671 5.910 1.00 14.87 208 ASP A C 1
ATOM 1407 O O . ASP A 1 186 ? 42.587 76.399 6.525 1.00 13.79 208 ASP A O 1
ATOM 1412 N N . TRP A 1 187 ? 43.855 76.171 4.714 1.00 13.40 209 TRP A N 1
ATOM 1413 C CA . TRP A 1 187 ? 42.848 75.375 3.989 1.00 13.27 209 TRP A CA 1
ATOM 1414 C C . TRP A 1 187 ? 42.614 73.963 4.508 1.00 13.18 209 TRP A C 1
ATOM 1415 O O . TRP A 1 187 ? 41.463 73.535 4.648 1.00 14.51 209 TRP A O 1
ATOM 1426 N N . PHE A 1 188 ? 43.689 73.250 4.778 1.00 12.78 210 PHE A N 1
ATOM 1427 C CA . PHE A 1 188 ? 43.622 71.915 5.356 1.00 11.35 210 PHE A CA 1
ATOM 1428 C C . PHE A 1 188 ? 44.702 71.805 6.433 1.00 9.91 210 PHE A C 1
ATOM 1429 O O . PHE A 1 188 ? 45.608 72.625 6.508 1.00 14.33 210 PHE A O 1
ATOM 1437 N N . ASN A 1 189 ? 44.586 70.769 7.244 1.00 11.73 211 ASN A N 1
ATOM 1438 C CA . ASN A 1 189 ? 45.593 70.395 8.233 1.00 12.42 211 ASN A CA 1
ATOM 1439 C C . ASN A 1 189 ? 45.762 68.873 8.021 1.00 11.28 211 ASN A C 1
ATOM 1440 O O . ASN A 1 189 ? 44.852 68.106 8.297 1.00 11.04 211 ASN A O 1
ATOM 1445 N N . TYR A 1 190 ? 46.920 68.468 7.497 1.00 13.03 212 TYR A N 1
ATOM 1446 C CA . TYR A 1 190 ? 47.191 67.061 7.166 1.00 13.22 212 TYR A CA 1
ATOM 1447 C C . TYR A 1 190 ? 46.037 66.465 6.318 1.00 13.40 212 TYR A C 1
ATOM 1448 O O . TYR A 1 190 ? 45.590 65.347 6.550 1.00 15.34 212 TYR A O 1
ATOM 1457 N N . GLY A 1 191 ? 45.556 67.249 5.355 1.00 14.62 213 GLY A N 1
ATOM 1458 C CA . GLY A 1 191 ? 44.505 66.801 4.446 1.00 16.06 213 GLY A CA 1
ATOM 1459 C C . GLY A 1 191 ? 43.075 66.927 4.941 1.00 14.52 213 GLY A C 1
ATOM 1460 O O . GLY A 1 191 ? 42.154 66.682 4.184 1.00 12.88 213 GLY A O 1
ATOM 1461 N N . ALA A 1 192 ? 42.887 67.298 6.211 1.00 11.99 214 ALA A N 1
ATOM 1462 C CA . ALA A 1 192 ? 41.544 67.469 6.774 1.00 14.47 214 ALA A CA 1
ATOM 1463 C C . ALA A 1 192 ? 41.069 68.873 6.442 1.00 14.05 214 ALA A C 1
ATOM 1464 O O . ALA A 1 192 ? 41.698 69.844 6.830 1.00 13.35 214 ALA A O 1
ATOM 1466 N N . PHE A 1 193 ? 39.945 68.976 5.725 1.00 13.58 215 PHE A N 1
ATOM 1467 C CA . PHE A 1 193 ? 39.439 70.276 5.277 1.00 12.37 215 PHE A CA 1
ATOM 1468 C C . PHE A 1 193 ? 38.837 71.147 6.394 1.00 13.62 215 PHE A C 1
ATOM 1469 O O . PHE A 1 193 ? 38.010 70.700 7.155 1.00 12.19 215 PHE A O 1
ATOM 1477 N N . ARG A 1 194 ? 39.239 72.414 6.416 1.00 14.07 216 ARG A N 1
ATOM 1478 C CA . ARG A 1 194 ? 38.790 73.369 7.434 1.00 15.23 216 ARG A CA 1
ATOM 1479 C C . ARG A 1 194 ? 37.581 74.205 6.937 1.00 12.04 216 ARG A C 1
ATOM 1480 O O . ARG A 1 194 ? 37.724 75.111 6.118 1.00 14.64 216 ARG A O 1
ATOM 1488 N N . GLN A 1 195 ? 36.403 73.878 7.460 1.00 12.87 217 GLN A N 1
ATOM 1489 C CA . GLN A 1 195 ? 35.146 74.525 7.057 1.00 14.22 217 GLN A CA 1
ATOM 1490 C C . GLN A 1 195 ? 34.969 75.955 7.577 1.00 15.49 217 GLN A C 1
ATOM 1491 O O . GLN A 1 195 ? 34.073 76.666 7.131 1.00 16.95 217 GLN A O 1
ATOM 1497 N N . VAL A 1 196 ? 35.816 76.366 8.524 1.00 14.71 218 VAL A N 1
ATOM 1498 C CA . VAL A 1 196 ? 35.768 77.723 9.063 1.00 14.80 218 VAL A CA 1
ATOM 1499 C C . VAL A 1 196 ? 36.022 78.782 7.962 1.00 16.72 218 VAL A C 1
ATOM 1500 O O . VAL A 1 196 ? 35.555 79.915 8.064 1.00 16.59 218 VAL A O 1
ATOM 1504 N N . ASN A 1 197 ? 36.741 78.391 6.908 1.00 14.44 219 ASN A N 1
ATOM 1505 C CA . ASN A 1 197 ? 37.080 79.313 5.831 1.00 16.81 219 ASN A CA 1
ATOM 1506 C C . ASN A 1 197 ? 36.007 79.554 4.770 1.00 17.07 219 ASN A C 1
ATOM 1507 O O . ASN A 1 197 ? 36.215 80.347 3.870 1.00 15.77 219 ASN A O 1
ATOM 1512 N N . PHE A 1 198 ? 34.862 78.885 4.876 1.00 17.36 220 PHE A N 1
ATOM 1513 C CA . PHE A 1 198 ? 33.781 79.096 3.893 1.00 17.55 220 PHE A CA 1
ATOM 1514 C C . PHE A 1 198 ? 33.381 80.581 3.845 1.00 17.73 220 PHE A C 1
ATOM 1515 O O . PHE A 1 198 ? 33.182 81.138 2.768 1.00 18.65 220 PHE A O 1
ATOM 1523 N N . ASP A 1 199 ? 33.289 81.213 5.021 1.00 14.85 221 ASP A N 1
ATOM 1524 C CA . ASP A 1 199 ? 32.923 82.639 5.118 1.00 18.36 221 ASP A CA 1
ATOM 1525 C C . ASP A 1 199 ? 34.006 83.541 4.530 1.00 17.07 221 ASP A C 1
ATOM 1526 O O . ASP A 1 199 ? 33.713 84.620 4.033 1.00 17.62 221 ASP A O 1
ATOM 1531 N N . TYR A 1 200 ? 35.257 83.100 4.624 1.00 15.75 222 TYR A N 1
ATOM 1532 C CA . TYR A 1 200 ? 36.390 83.836 4.067 1.00 17.36 222 TYR A CA 1
ATOM 1533 C C . TYR A 1 200 ? 36.310 83.889 2.532 1.00 18.17 222 TYR A C 1
ATOM 1534 O O . TYR A 1 200 ? 36.689 84.882 1.924 1.00 16.05 222 TYR A O 1
ATOM 1543 N N . PHE A 1 201 ? 35.813 82.812 1.921 1.00 15.73 223 PHE A N 1
ATOM 1544 C CA . PHE A 1 201 ? 35.706 82.739 0.470 1.00 17.24 223 PHE A CA 1
ATOM 1545 C C . PHE A 1 201 ? 34.735 83.785 -0.065 1.00 17.96 223 PHE A C 1
ATOM 1546 O O . PHE A 1 201 ? 35.046 84.478 -1.001 1.00 18.71 223 PHE A O 1
ATOM 1554 N N . THR A 1 202 ? 33.561 83.897 0.541 1.00 18.58 224 THR A N 1
ATOM 1555 C CA . THR A 1 202 ? 32.583 84.909 0.099 1.00 19.45 224 THR A CA 1
ATOM 1556 C C . THR A 1 202 ? 33.007 86.307 0.552 1.00 20.19 224 THR A C 1
ATOM 1557 O O . THR A 1 202 ? 32.698 87.297 -0.099 1.00 18.88 224 THR A O 1
ATOM 1561 N N . GLY A 1 203 ? 33.725 86.376 1.664 1.00 19.18 225 GLY A N 1
ATOM 1562 C CA . GLY A 1 203 ? 34.177 87.642 2.198 1.00 19.00 225 GLY A CA 1
ATOM 1563 C C . GLY A 1 203 ? 35.248 88.300 1.342 1.00 18.57 225 GLY A C 1
ATOM 1564 O O . GLY A 1 203 ? 35.255 89.518 1.188 1.00 17.00 225 GLY A O 1
ATOM 1565 N N . GLN A 1 204 ? 36.128 87.481 0.753 1.00 16.50 226 GLN A N 1
ATOM 1566 C CA . GLN A 1 204 ? 37.261 87.981 -0.032 1.00 17.84 226 GLN A CA 1
ATOM 1567 C C . GLN A 1 204 ? 37.156 87.795 -1.555 1.00 18.63 226 GLN A C 1
ATOM 1568 O O . GLN A 1 204 ? 37.881 88.456 -2.302 1.00 19.56 226 GLN A O 1
ATOM 1574 N N . LEU A 1 205 ? 36.262 86.915 -2.007 1.00 17.47 227 LEU A N 1
ATOM 1575 C CA . LEU A 1 205 ? 36.142 86.604 -3.448 1.00 19.81 227 LEU A CA 1
ATOM 1576 C C . LEU A 1 205 ? 34.803 86.986 -4.090 1.00 20.04 227 LEU A C 1
ATOM 1577 O O . LEU A 1 205 ? 34.619 86.776 -5.285 1.00 22.77 227 LEU A O 1
ATOM 1582 N N . SER A 1 206 ? 33.875 87.527 -3.309 1.00 22.36 228 SER A N 1
ATOM 1583 C CA . SER A 1 206 ? 32.563 87.931 -3.850 1.00 24.47 228 SER A CA 1
ATOM 1584 C C . SER A 1 206 ? 32.710 89.136 -4.780 1.00 26.05 228 SER A C 1
ATOM 1585 O O . SER A 1 206 ? 32.105 89.182 -5.853 1.00 25.32 228 SER A O 1
ATOM 1588 N N . LYS A 1 207 ? 33.513 90.111 -4.347 1.00 27.25 229 LYS A N 1
ATOM 1589 C CA . LYS A 1 207 ? 33.758 91.346 -5.119 1.00 28.39 229 LYS A CA 1
ATOM 1590 C C . LYS A 1 207 ? 35.199 91.829 -4.932 1.00 25.65 229 LYS A C 1
ATOM 1591 O O . LYS A 1 207 ? 35.940 91.330 -4.066 1.00 19.25 229 LYS A O 1
ATOM 1597 N N . ARG A 1 208 ? 35.589 92.807 -5.737 1.00 22.08 230 ARG A N 1
ATOM 1598 C CA . ARG A 1 208 ? 36.919 93.388 -5.638 1.00 22.89 230 ARG A CA 1
ATOM 1599 C C . ARG A 1 208 ? 37.120 93.933 -4.219 1.00 20.20 230 ARG A C 1
ATOM 1600 O O . ARG A 1 208 ? 38.163 93.751 -3.621 1.00 20.19 230 ARG A O 1
ATOM 1608 N N . GLY A 1 209 ? 36.086 94.583 -3.699 1.00 18.56 231 GLY A N 1
ATOM 1609 C CA . GLY A 1 209 ? 36.120 95.170 -2.379 1.00 21.31 231 GLY A CA 1
ATOM 1610 C C . GLY A 1 209 ? 35.559 94.254 -1.310 1.00 22.28 231 GLY A C 1
ATOM 1611 O O . GLY A 1 209 ? 35.819 93.047 -1.309 1.00 20.04 231 GLY A O 1
ATOM 1612 N N . LYS A 1 210 ? 34.772 94.837 -0.406 1.00 21.86 232 LYS A N 1
ATOM 1613 C CA . LYS A 1 210 ? 34.189 94.111 0.711 1.00 24.74 232 LYS A CA 1
ATOM 1614 C C . LYS A 1 210 ? 33.104 93.142 0.270 1.00 23.39 232 LYS A C 1
ATOM 1615 O O . LYS A 1 210 ? 32.240 93.485 -0.527 1.00 22.04 232 LYS A O 1
ATOM 1621 N N . GLY A 1 211 ? 33.169 91.923 0.796 1.00 23.70 233 GLY A N 1
ATOM 1622 C CA . GLY A 1 211 ? 32.182 90.901 0.505 1.00 24.58 233 GLY A CA 1
ATOM 1623 C C . GLY A 1 211 ? 31.318 90.682 1.731 1.00 25.84 233 GLY A C 1
ATOM 1624 O O . GLY A 1 211 ? 31.052 91.611 2.482 1.00 29.61 233 GLY A O 1
ATOM 1625 N N . ALA A 1 212 ? 30.880 89.454 1.925 1.00 23.91 234 ALA A N 1
ATOM 1626 C CA . ALA A 1 212 ? 30.066 89.106 3.078 1.00 21.95 234 ALA A CA 1
ATOM 1627 C C . ALA A 1 212 ? 30.227 87.641 3.410 1.00 22.28 234 ALA A C 1
ATOM 1628 O O . ALA A 1 212 ? 30.816 86.885 2.649 1.00 22.60 234 ALA A O 1
ATOM 1630 N N . GLY A 1 213 ? 29.707 87.248 4.564 1.00 22.85 235 GLY A N 1
ATOM 1631 C CA . GLY A 1 213 ? 29.723 85.868 4.977 1.00 21.58 235 GLY A CA 1
ATOM 1632 C C . GLY A 1 213 ? 28.590 85.123 4.280 1.00 21.56 235 GLY A C 1
ATOM 1633 O O . GLY A 1 213 ? 27.892 85.683 3.432 1.00 19.84 235 GLY A O 1
ATOM 1634 N N . ILE A 1 214 ? 28.408 83.868 4.649 1.00 19.48 236 ILE A N 1
ATOM 1635 C CA . ILE A 1 214 ? 27.379 83.019 4.065 1.00 18.68 236 ILE A CA 1
ATOM 1636 C C . ILE A 1 214 ? 26.178 82.956 5.002 1.00 18.40 236 ILE A C 1
ATOM 1637 O O . ILE A 1 214 ? 26.334 82.728 6.189 1.00 14.63 236 ILE A O 1
ATOM 1642 N N . ALA A 1 215 ? 24.979 83.167 4.456 1.00 16.54 237 ALA A N 1
ATOM 1643 C CA . ALA A 1 215 ? 23.752 83.108 5.254 1.00 16.16 237 ALA A CA 1
ATOM 1644 C C . ALA A 1 215 ? 23.534 81.672 5.749 1.00 18.08 237 ALA A C 1
ATOM 1645 O O . ALA A 1 215 ? 23.589 80.716 4.963 1.00 16.98 237 ALA A O 1
ATOM 1647 N N . ARG A 1 216 ? 23.295 81.536 7.052 1.00 17.72 238 ARG A N 1
ATOM 1648 C CA . ARG A 1 216 ? 23.074 80.248 7.682 1.00 16.49 238 ARG A CA 1
ATOM 1649 C C . ARG A 1 216 ? 21.597 79.948 7.860 1.00 18.47 238 ARG A C 1
ATOM 1650 O O . ARG A 1 216 ? 20.756 80.852 7.873 1.00 18.27 238 ARG A O 1
ATOM 1658 N N . GLN A 1 217 ? 21.290 78.669 8.012 1.00 17.78 239 GLN A N 1
ATOM 1659 C CA . GLN A 1 217 ? 19.943 78.233 8.262 1.00 18.95 239 GLN A CA 1
ATOM 1660 C C . GLN A 1 217 ? 19.630 78.495 9.731 1.00 17.99 239 GLN A C 1
ATOM 1661 O O . GLN A 1 217 ? 18.498 78.758 10.088 1.00 18.19 239 GLN A O 1
ATOM 1667 N N . GLY A 1 218 ? 20.664 78.428 10.576 1.00 17.46 240 GLY A N 1
ATOM 1668 C CA . GLY A 1 218 ? 20.501 78.631 12.001 1.00 17.15 240 GLY A CA 1
ATOM 1669 C C . GLY A 1 218 ? 21.747 79.143 12.705 1.00 17.30 240 GLY A C 1
ATOM 1670 O O . GLY A 1 218 ? 22.751 79.457 12.085 1.00 16.87 240 GLY A O 1
ATOM 1671 N N . HIS A 1 219 ? 21.664 79.188 14.023 1.00 17.93 241 HIS A N 1
ATOM 1672 C CA . HIS A 1 219 ? 22.720 79.720 14.867 1.00 17.67 241 HIS A CA 1
ATOM 1673 C C . HIS A 1 219 ? 23.894 78.782 15.098 1.00 14.60 241 HIS A C 1
ATOM 1674 O O . HIS A 1 219 ? 25.037 79.207 15.087 1.00 16.47 241 HIS A O 1
ATOM 1681 N N . ASP A 1 220 ? 23.597 77.515 15.317 1.00 13.28 242 ASP A N 1
ATOM 1682 C CA . ASP A 1 220 ? 24.607 76.509 15.628 1.00 13.62 242 ASP A CA 1
ATOM 1683 C C . ASP A 1 220 ? 25.212 75.883 14.373 1.00 16.16 242 ASP A C 1
ATOM 1684 O O . ASP A 1 220 ? 24.537 75.157 13.656 1.00 14.33 242 ASP A O 1
ATOM 1689 N N . ASP A 1 221 ? 26.495 76.154 14.125 1.00 15.18 243 ASP A N 1
ATOM 1690 C CA . ASP A 1 221 ? 27.181 75.593 12.959 1.00 13.49 243 ASP A CA 1
ATOM 1691 C C . ASP A 1 221 ? 27.319 74.084 13.053 1.00 13.29 243 ASP A C 1
ATOM 1692 O O . ASP A 1 221 ? 27.439 73.416 12.046 1.00 14.89 243 ASP A O 1
ATOM 1697 N N . TYR A 1 222 ? 27.331 73.549 14.273 1.00 13.43 244 TYR A N 1
ATOM 1698 C CA . TYR A 1 222 ? 27.361 72.097 14.461 1.00 12.90 244 TYR A CA 1
ATOM 1699 C C . TYR A 1 222 ? 26.139 71.534 13.722 1.00 14.71 244 TYR A C 1
ATOM 1700 O O . TYR A 1 222 ? 26.247 70.581 12.971 1.00 15.76 244 TYR A O 1
ATOM 1709 N N . SER A 1 223 ? 24.979 72.155 13.944 1.00 15.97 245 SER A N 1
ATOM 1710 C CA . SER A 1 223 ? 23.740 71.749 13.276 1.00 15.81 245 SER A CA 1
ATOM 1711 C C . SER A 1 223 ? 23.728 72.139 11.793 1.00 15.50 245 SER A C 1
ATOM 1712 O O . SER A 1 223 ? 23.293 71.364 10.960 1.00 15.57 245 SER A O 1
ATOM 1715 N N . ASN A 1 224 ? 24.213 73.344 11.469 1.00 13.39 246 ASN A N 1
ATOM 1716 C CA . ASN A 1 224 ? 24.209 73.824 10.067 1.00 16.14 246 ASN A CA 1
ATOM 1717 C C . ASN A 1 224 ? 24.961 72.894 9.118 1.00 15.65 246 ASN A C 1
ATOM 1718 O O . ASN A 1 224 ? 24.470 72.566 8.039 1.00 14.16 246 ASN A O 1
ATOM 1723 N N . PHE A 1 225 ? 26.152 72.470 9.527 1.00 14.49 247 PHE A N 1
ATOM 1724 C CA . PHE A 1 225 ? 26.983 71.614 8.694 1.00 15.38 247 PHE A CA 1
ATOM 1725 C C . PHE A 1 225 ? 26.526 70.165 8.715 1.00 16.35 247 PHE A C 1
ATOM 1726 O O . PHE A 1 225 ? 26.550 69.496 7.693 1.00 18.57 247 PHE A O 1
ATOM 1734 N N . LEU A 1 226 ? 26.099 69.688 9.879 1.00 15.88 248 LEU A N 1
ATOM 1735 C CA . LEU A 1 226 ? 25.616 68.320 10.009 1.00 17.32 248 LEU A CA 1
ATOM 1736 C C . LEU A 1 226 ? 24.361 68.118 9.151 1.00 19.71 248 LEU A C 1
ATOM 1737 O O . LEU A 1 226 ? 24.243 67.130 8.436 1.00 19.39 248 LEU A O 1
ATOM 1742 N N . GLN A 1 227 ? 23.444 69.075 9.212 1.00 19.22 249 GLN A N 1
ATOM 1743 C CA . GLN A 1 227 ? 22.200 68.999 8.444 1.00 23.43 249 GLN A CA 1
ATOM 1744 C C . GLN A 1 227 ? 22.453 69.069 6.929 1.00 21.90 249 GLN A C 1
ATOM 1745 O O . GLN A 1 227 ? 21.764 68.405 6.150 1.00 20.89 249 GLN A O 1
ATOM 1751 N N . ALA A 1 228 ? 23.449 69.857 6.520 1.00 20.16 250 ALA A N 1
ATOM 1752 C CA . ALA A 1 228 ? 23.772 70.008 5.094 1.00 19.65 250 ALA A CA 1
ATOM 1753 C C . ALA A 1 228 ? 24.394 68.732 4.504 1.00 20.76 250 ALA A C 1
ATOM 1754 O O . ALA A 1 228 ? 24.176 68.419 3.348 1.00 19.48 250 ALA A O 1
ATOM 1756 N N . GLY A 1 229 ? 25.157 68.006 5.321 1.00 19.21 251 GLY A N 1
ATOM 1757 C CA . GLY A 1 229 ? 25.815 66.786 4.883 1.00 19.91 251 GLY A CA 1
ATOM 1758 C C . GLY A 1 229 ? 27.315 66.985 4.751 1.00 18.60 251 GLY A C 1
ATOM 1759 O O . GLY A 1 229 ? 27.990 67.289 5.721 1.00 16.67 251 GLY A O 1
ATOM 1760 N N . SER A 1 230 ? 27.833 66.817 3.541 1.00 15.57 252 SER A N 1
ATOM 1761 C CA . SER A 1 230 ? 29.259 66.977 3.291 1.00 13.89 252 SER A CA 1
ATOM 1762 C C . SER A 1 230 ? 29.614 68.445 3.127 1.00 13.40 252 SER A C 1
ATOM 1763 O O . SER A 1 230 ? 28.736 69.309 3.076 1.00 14.79 252 SER A O 1
ATOM 1766 N N . ALA A 1 231 ? 30.903 68.719 3.046 1.00 14.83 253 ALA A N 1
ATOM 1767 C CA . ALA A 1 231 ? 31.395 70.067 2.851 1.00 13.81 253 ALA A CA 1
ATOM 1768 C C . ALA A 1 231 ? 30.956 70.561 1.476 1.00 14.76 253 ALA A C 1
ATOM 1769 O O . ALA A 1 231 ? 30.629 71.723 1.306 1.00 16.37 253 ALA A O 1
ATOM 1771 N N . GLY A 1 232 ? 30.946 69.648 0.501 1.00 15.15 254 GLY A N 1
ATOM 1772 C CA . GLY A 1 232 ? 30.513 69.959 -0.851 1.00 16.63 254 GLY A CA 1
ATOM 1773 C C . GLY A 1 232 ? 29.023 70.290 -0.916 1.00 16.12 254 GLY A C 1
ATOM 1774 O O . GLY A 1 232 ? 28.619 71.121 -1.703 1.00 16.29 254 GLY A O 1
ATOM 1775 N N . ASP A 1 233 ? 28.212 69.627 -0.082 1.00 18.02 255 ASP A N 1
ATOM 1776 C CA . ASP A 1 233 ? 26.756 69.895 -0.032 1.00 17.64 255 ASP A CA 1
ATOM 1777 C C . ASP A 1 233 ? 26.507 71.302 0.509 1.00 18.94 255 ASP A C 1
ATOM 1778 O O . ASP A 1 233 ? 25.709 72.053 -0.036 1.00 17.94 255 ASP A O 1
ATOM 1783 N N . PHE A 1 234 ? 27.189 71.641 1.600 1.00 16.95 256 PHE A N 1
ATOM 1784 C CA . PHE A 1 234 ? 27.051 72.954 2.211 1.00 17.28 256 PHE A CA 1
ATOM 1785 C C . PHE A 1 234 ? 27.482 74.050 1.234 1.00 17.14 256 PHE A C 1
ATOM 1786 O O . PHE A 1 234 ? 26.799 75.044 1.079 1.00 17.75 256 PHE A O 1
ATOM 1794 N N . ALA A 1 235 ? 28.622 73.842 0.585 1.00 16.20 257 ALA A N 1
ATOM 1795 C CA . ALA A 1 235 ? 29.180 74.814 -0.364 1.00 18.40 257 ALA A CA 1
ATOM 1796 C C . ALA A 1 235 ? 28.277 74.991 -1.576 1.00 19.03 257 ALA A C 1
ATOM 1797 O O . ALA A 1 235 ? 28.066 76.098 -2.034 1.00 19.83 257 ALA A O 1
ATOM 1799 N N . LYS A 1 236 ? 27.750 73.887 -2.084 1.00 18.06 258 LYS A N 1
ATOM 1800 C CA . LYS A 1 236 ? 26.864 73.918 -3.242 1.00 21.87 258 LYS A CA 1
ATOM 1801 C C . LYS A 1 236 ? 25.613 74.717 -2.910 1.00 21.94 258 LYS A C 1
ATOM 1802 O O . LYS A 1 236 ? 25.168 75.542 -3.699 1.00 20.65 258 LYS A O 1
ATOM 1808 N N . ALA A 1 237 ? 25.064 74.471 -1.719 1.00 22.29 259 ALA A N 1
ATOM 1809 C CA . ALA A 1 237 ? 23.865 75.151 -1.255 1.00 22.57 259 ALA A CA 1
ATOM 1810 C C . ALA A 1 237 ? 24.104 76.647 -1.013 1.00 23.61 259 ALA A C 1
ATOM 1811 O O . ALA A 1 237 ? 23.192 77.450 -1.159 1.00 25.96 259 ALA A O 1
ATOM 1813 N N . ALA A 1 238 ? 25.337 77.010 -0.648 1.00 20.05 260 ALA A N 1
ATOM 1814 C CA . ALA A 1 238 ? 25.690 78.408 -0.387 1.00 20.94 260 ALA A CA 1
ATOM 1815 C C . ALA A 1 238 ? 26.040 79.179 -1.682 1.00 21.27 260 ALA A C 1
ATOM 1816 O O . ALA A 1 238 ? 26.288 80.387 -1.639 1.00 23.58 260 ALA A O 1
ATOM 1818 N N . GLY A 1 239 ? 26.067 78.471 -2.819 1.00 21.54 261 GLY A N 1
ATOM 1819 C CA . GLY A 1 239 ? 26.364 79.079 -4.112 1.00 21.38 261 GLY A CA 1
ATOM 1820 C C . GLY A 1 239 ? 27.859 79.231 -4.408 1.00 22.16 261 GLY A C 1
ATOM 1821 O O . GLY A 1 239 ? 28.242 80.009 -5.291 1.00 22.87 261 GLY A O 1
ATOM 1822 N N . LEU A 1 240 ? 28.700 78.470 -3.695 1.00 20.48 262 LEU A N 1
ATOM 1823 C CA . LEU A 1 240 ? 30.166 78.563 -3.847 1.00 21.59 262 LEU A CA 1
ATOM 1824 C C . LEU A 1 240 ? 30.740 77.960 -5.139 1.00 22.18 262 LEU A C 1
ATOM 1825 O O . LEU A 1 240 ? 31.919 78.142 -5.432 1.00 22.28 262 LEU A O 1
ATOM 1830 N N . GLU A 1 241 ? 29.921 77.253 -5.906 1.00 23.26 263 GLU A N 1
ATOM 1831 C CA . GLU A 1 241 ? 30.379 76.701 -7.180 1.00 25.84 263 GLU A CA 1
ATOM 1832 C C . GLU A 1 241 ? 30.610 77.850 -8.206 1.00 23.84 263 GLU A C 1
ATOM 1833 O O . GLU A 1 241 ? 31.167 77.629 -9.282 1.00 26.67 263 GLU A O 1
ATOM 1839 N N . GLN A 1 242 ? 30.184 79.073 -7.839 1.00 22.54 264 GLN A N 1
ATOM 1840 C CA . GLN A 1 242 ? 30.402 80.267 -8.671 1.00 23.56 264 GLN A CA 1
ATOM 1841 C C . GLN A 1 242 ? 31.830 80.790 -8.485 1.00 22.69 264 GLN A C 1
ATOM 1842 O O . GLN A 1 242 ? 32.300 81.604 -9.270 1.00 22.35 264 GLN A O 1
ATOM 1848 N N . LEU A 1 243 ? 32.501 80.332 -7.418 1.00 21.30 265 LEU A N 1
ATOM 1849 C CA . LEU A 1 243 ? 33.869 80.761 -7.105 1.00 22.08 265 LEU A CA 1
ATOM 1850 C C . LEU A 1 243 ? 34.911 79.746 -7.616 1.00 22.01 265 LEU A C 1
ATOM 1851 O O . LEU A 1 243 ? 34.902 78.579 -7.204 1.00 20.06 265 LEU A O 1
ATOM 1856 N N . PRO A 1 244 ? 35.793 80.177 -8.519 1.00 19.79 266 PRO A N 1
ATOM 1857 C CA . PRO A 1 244 ? 36.862 79.301 -9.017 1.00 19.74 266 PRO A CA 1
ATOM 1858 C C . PRO A 1 244 ? 37.739 78.705 -7.882 1.00 19.65 266 PRO A C 1
ATOM 1859 O O . PRO A 1 244 ? 38.220 77.583 -8.023 1.00 17.63 266 PRO A O 1
ATOM 1863 N N . TRP A 1 245 ? 37.932 79.450 -6.785 1.00 17.77 267 TRP A N 1
ATOM 1864 C CA . TRP A 1 245 ? 38.743 78.961 -5.670 1.00 17.74 267 TRP A CA 1
ATOM 1865 C C . TRP A 1 245 ? 38.165 77.689 -5.089 1.00 15.82 267 TRP A C 1
ATOM 1866 O O . TRP A 1 245 ? 38.895 76.790 -4.736 1.00 17.82 267 TRP A O 1
ATOM 1877 N N . TRP A 1 246 ? 36.842 77.628 -4.979 1.00 18.17 268 TRP A N 1
ATOM 1878 C CA . TRP A 1 246 ? 36.193 76.456 -4.437 1.00 17.53 268 TRP A CA 1
ATOM 1879 C C . TRP A 1 246 ? 36.442 75.226 -5.314 1.00 19.50 268 TRP A C 1
ATOM 1880 O O . TRP A 1 246 ? 36.645 74.134 -4.802 1.00 18.76 268 TRP A O 1
ATOM 1891 N N . HIS A 1 247 ? 36.426 75.416 -6.636 1.00 18.63 269 HIS A N 1
ATOM 1892 C CA . HIS A 1 247 ? 36.703 74.318 -7.570 1.00 18.06 269 HIS A CA 1
ATOM 1893 C C . HIS A 1 247 ? 38.166 73.874 -7.477 1.00 17.73 269 HIS A C 1
ATOM 1894 O O . HIS A 1 247 ? 38.468 72.727 -7.685 1.00 19.66 269 HIS A O 1
ATOM 1901 N N . LYS A 1 248 ? 39.065 74.808 -7.158 1.00 18.85 270 LYS A N 1
ATOM 1902 C CA . LYS A 1 248 ? 40.482 74.489 -7.015 1.00 18.24 270 LYS A CA 1
ATOM 1903 C C . LYS A 1 248 ? 40.686 73.591 -5.787 1.00 19.25 270 LYS A C 1
ATOM 1904 O O . LYS A 1 248 ? 41.469 72.653 -5.820 1.00 17.11 270 LYS A O 1
ATOM 1910 N N . LEU A 1 249 ? 39.964 73.885 -4.714 1.00 18.53 271 LEU A N 1
ATOM 1911 C CA . LEU A 1 249 ? 40.074 73.105 -3.483 1.00 18.53 271 LEU A CA 1
ATOM 1912 C C . LEU A 1 249 ? 39.577 71.665 -3.669 1.00 18.21 271 LEU A C 1
ATOM 1913 O O . LEU A 1 249 ? 40.251 70.720 -3.271 1.00 20.81 271 LEU A O 1
ATOM 1918 N N . THR A 1 250 ? 38.402 71.505 -4.283 1.00 17.59 272 THR A N 1
ATOM 1919 C CA . THR A 1 250 ? 37.822 70.162 -4.472 1.00 19.33 272 THR A CA 1
ATOM 1920 C C . THR A 1 250 ? 38.520 69.353 -5.569 1.00 19.05 272 THR A C 1
ATOM 1921 O O . THR A 1 250 ? 38.451 68.132 -5.570 1.00 17.90 272 THR A O 1
ATOM 1925 N N . GLU A 1 251 ? 39.195 70.040 -6.492 1.00 19.83 273 GLU A N 1
ATOM 1926 C CA . GLU A 1 251 ? 39.927 69.358 -7.584 1.00 20.28 273 GLU A CA 1
ATOM 1927 C C . GLU A 1 251 ? 41.299 68.912 -7.101 1.00 19.29 273 GLU A C 1
ATOM 1928 O O . GLU A 1 251 ? 41.941 68.088 -7.730 1.00 18.28 273 GLU A O 1
ATOM 1934 N N . HIS A 1 252 ? 41.749 69.479 -5.984 1.00 19.23 274 HIS A N 1
ATOM 1935 C CA . HIS A 1 252 ? 43.048 69.149 -5.427 1.00 17.87 274 HIS A CA 1
ATOM 1936 C C . HIS A 1 252 ? 42.916 68.821 -3.940 1.00 17.89 274 HIS A C 1
ATOM 1937 O O . HIS A 1 252 ? 43.517 69.460 -3.097 1.00 17.73 274 HIS A O 1
ATOM 1944 N N . ALA A 1 253 ? 42.119 67.808 -3.638 1.00 17.40 275 ALA A N 1
ATOM 1945 C CA . ALA A 1 253 ? 41.895 67.386 -2.251 1.00 17.86 275 ALA A CA 1
ATOM 1946 C C . ALA A 1 253 ? 43.156 66.779 -1.635 1.00 17.71 275 ALA A C 1
ATOM 1947 O O . ALA A 1 253 ? 43.370 66.882 -0.433 1.00 17.25 275 ALA A O 1
ATOM 1949 N N . ALA A 1 254 ? 43.985 66.140 -2.468 1.00 16.21 276 ALA A N 1
ATOM 1950 C CA . ALA A 1 254 ? 45.240 65.535 -2.004 1.00 15.77 276 ALA A CA 1
ATOM 1951 C C . ALA A 1 254 ? 46.391 66.505 -2.211 1.00 16.48 276 ALA A C 1
ATOM 1952 O O . ALA A 1 254 ? 46.256 67.494 -2.929 1.00 14.32 276 ALA A O 1
ATOM 1954 N N . TYR A 1 255 ? 47.519 66.218 -1.569 1.00 14.51 277 TYR A N 1
ATOM 1955 C CA . TYR A 1 255 ? 48.742 67.054 -1.669 1.00 17.09 277 TYR A CA 1
ATOM 1956 C C . TYR A 1 255 ? 49.445 66.806 -3.009 1.00 17.31 277 TYR A C 1
ATOM 1957 O O . TYR A 1 255 ? 50.533 66.229 -3.054 1.00 18.99 277 TYR A O 1
ATOM 1966 N N . ASP A 1 256 ? 48.817 67.261 -4.091 1.00 17.26 278 ASP A N 1
ATOM 1967 C CA . ASP A 1 256 ? 49.351 67.078 -5.441 1.00 17.95 278 ASP A CA 1
ATOM 1968 C C . ASP A 1 256 ? 50.234 68.277 -5.844 1.00 20.21 278 ASP A C 1
ATOM 1969 O O . ASP A 1 256 ? 50.615 69.082 -4.988 1.00 17.30 278 ASP A O 1
ATOM 1974 N N . ALA A 1 257 ? 50.560 68.385 -7.140 1.00 21.24 279 ALA A N 1
ATOM 1975 C CA . ALA A 1 257 ? 51.427 69.453 -7.645 1.00 20.93 279 ALA A CA 1
ATOM 1976 C C . ALA A 1 257 ? 50.902 70.858 -7.324 1.00 18.73 279 ALA A C 1
ATOM 1977 O O . ALA A 1 257 ? 51.678 71.765 -7.100 1.00 20.40 279 ALA A O 1
ATOM 1979 N N . PHE A 1 258 ? 49.585 71.024 -7.319 1.00 18.15 280 PHE A N 1
ATOM 1980 C CA . PHE A 1 258 ? 48.976 72.325 -7.020 1.00 16.88 280 PHE A CA 1
ATOM 1981 C C . PHE A 1 258 ? 49.439 72.850 -5.641 1.00 17.38 280 PHE A C 1
ATOM 1982 O O . PHE A 1 258 ? 49.801 74.025 -5.505 1.00 14.84 280 PHE A O 1
ATOM 1990 N N . TRP A 1 259 ? 49.438 71.971 -4.637 1.00 15.40 281 TRP A N 1
ATOM 1991 C CA . TRP A 1 259 ? 49.850 72.352 -3.268 1.00 16.59 281 TRP A CA 1
ATOM 1992 C C . TRP A 1 259 ? 51.363 72.300 -3.032 1.00 17.12 281 TRP A C 1
ATOM 1993 O O . TRP A 1 259 ? 51.901 73.101 -2.276 1.00 16.39 281 TRP A O 1
ATOM 2004 N N . GLN A 1 260 ? 52.039 71.361 -3.674 1.00 17.37 282 GLN A N 1
ATOM 2005 C CA . GLN A 1 260 ? 53.484 71.219 -3.520 1.00 18.89 282 GLN A CA 1
ATOM 2006 C C . GLN A 1 260 ? 54.207 72.442 -4.058 1.00 18.81 282 GLN A C 1
ATOM 2007 O O . GLN A 1 260 ? 55.172 72.906 -3.469 1.00 18.06 282 GLN A O 1
ATOM 2013 N N . GLU A 1 261 ? 53.715 72.969 -5.182 1.00 19.56 283 GLU A N 1
ATOM 2014 C CA . GLU A 1 261 ? 54.315 74.140 -5.828 1.00 21.23 283 GLU A CA 1
ATOM 2015 C C . GLU A 1 261 ? 54.017 75.452 -5.082 1.00 20.76 283 GLU A C 1
ATOM 2016 O O . GLU A 1 261 ? 54.615 76.488 -5.382 1.00 23.70 283 GLU A O 1
ATOM 2022 N N . GLN A 1 262 ? 53.083 75.404 -4.133 1.00 16.71 284 GLN A N 1
ATOM 2023 C CA . GLN A 1 262 ? 52.712 76.585 -3.348 1.00 18.09 284 GLN A CA 1
ATOM 2024 C C . GLN A 1 262 ? 53.371 76.616 -1.956 1.00 17.13 284 GLN A C 1
ATOM 2025 O O . GLN A 1 262 ? 53.345 77.647 -1.285 1.00 17.59 284 GLN A O 1
ATOM 2031 N N . ALA A 1 263 ? 53.947 75.488 -1.526 1.00 16.45 285 ALA A N 1
ATOM 2032 C CA . ALA A 1 263 ? 54.607 75.408 -0.209 1.00 16.48 285 ALA A CA 1
ATOM 2033 C C . ALA A 1 263 ? 55.815 76.355 -0.152 1.00 16.76 285 ALA A C 1
ATOM 2034 O O . ALA A 1 263 ? 56.867 76.070 -0.716 1.00 16.37 285 ALA A O 1
ATOM 2036 N N . LEU A 1 264 ? 55.649 77.479 0.549 1.00 15.03 286 LEU A N 1
ATOM 2037 C CA . LEU A 1 264 ? 56.689 78.500 0.638 1.00 16.35 286 LEU A CA 1
ATOM 2038 C C . LEU A 1 264 ? 57.861 78.141 1.520 1.00 16.46 286 LEU A C 1
ATOM 2039 O O . LEU A 1 264 ? 58.906 78.752 1.409 1.00 15.79 286 LEU A O 1
ATOM 2044 N N . ASP A 1 265 ? 57.695 77.167 2.413 1.00 15.78 287 ASP A N 1
ATOM 2045 C CA . ASP A 1 265 ? 58.827 76.735 3.246 1.00 15.64 287 ASP A CA 1
ATOM 2046 C C . ASP A 1 265 ? 59.859 76.010 2.357 1.00 17.53 287 ASP A C 1
ATOM 2047 O O . ASP A 1 265 ? 61.052 76.106 2.587 1.00 13.89 287 ASP A O 1
ATOM 2052 N N . LYS A 1 266 ? 59.377 75.314 1.327 1.00 18.22 288 LYS A N 1
ATOM 2053 C CA . LYS A 1 266 ? 60.263 74.635 0.385 1.00 19.93 288 LYS A CA 1
ATOM 2054 C C . LYS A 1 266 ? 60.971 75.680 -0.480 1.00 18.16 288 LYS A C 1
ATOM 2055 O O . LYS A 1 266 ? 62.108 75.479 -0.896 1.00 19.88 288 LYS A O 1
ATOM 2061 N N . VAL A 1 267 ? 60.291 76.800 -0.745 1.00 17.54 289 VAL A N 1
ATOM 2062 C CA . VAL A 1 267 ? 60.893 77.888 -1.520 1.00 17.14 289 VAL A CA 1
ATOM 2063 C C . VAL A 1 267 ? 61.988 78.556 -0.682 1.00 16.04 289 VAL A C 1
ATOM 2064 O O . VAL A 1 267 ? 63.056 78.862 -1.184 1.00 17.56 289 VAL A O 1
ATOM 2076 N N . ALA A 1 269 ? 63.734 77.175 1.560 1.00 16.44 291 ALA A N 1
ATOM 2077 C CA . ALA A 1 269 ? 64.857 76.228 1.673 1.00 20.77 291 ALA A CA 1
ATOM 2078 C C . ALA A 1 269 ? 65.913 76.449 0.567 1.00 21.38 291 ALA A C 1
ATOM 2079 O O . ALA A 1 269 ? 67.088 76.156 0.766 1.00 21.84 291 ALA A O 1
ATOM 2081 N N . ARG A 1 270 ? 65.474 76.958 -0.595 1.00 22.40 292 ARG A N 1
ATOM 2082 C CA . ARG A 1 270 ? 66.382 77.239 -1.729 1.00 25.24 292 ARG A CA 1
ATOM 2083 C C . ARG A 1 270 ? 66.555 78.766 -1.984 1.00 25.44 292 ARG A C 1
ATOM 2084 O O . ARG A 1 270 ? 67.031 79.183 -3.052 1.00 26.37 292 ARG A O 1
ATOM 2092 N N . THR A 1 271 ? 66.181 79.573 -0.993 1.00 21.58 293 THR A N 1
ATOM 2093 C CA . THR A 1 271 ? 66.284 81.039 -1.076 1.00 20.00 293 THR A CA 1
ATOM 2094 C C . THR A 1 271 ? 67.469 81.497 -0.242 1.00 20.40 293 THR A C 1
ATOM 2095 O O . THR A 1 271 ? 67.523 81.206 0.948 1.00 20.06 293 THR A O 1
ATOM 2099 N N . PRO A 1 272 ? 68.431 82.200 -0.859 1.00 22.18 294 PRO A N 1
ATOM 2100 C CA . PRO A 1 272 ? 69.598 82.706 -0.119 1.00 23.93 294 PRO A CA 1
ATOM 2101 C C . PRO A 1 272 ? 69.206 83.674 1.023 1.00 23.83 294 PRO A C 1
ATOM 2102 O O . PRO A 1 272 ? 68.284 84.473 0.865 1.00 24.62 294 PRO A O 1
ATOM 2106 N N . LEU A 1 273 ? 69.900 83.574 2.153 1.00 23.33 295 LEU A N 1
ATOM 2107 C CA . LEU A 1 273 ? 69.655 84.448 3.297 1.00 22.90 295 LEU A CA 1
ATOM 2108 C C . LEU A 1 273 ? 70.410 85.761 3.092 1.00 25.42 295 LEU A C 1
ATOM 2109 O O . LEU A 1 273 ? 71.637 85.791 3.179 1.00 25.66 295 LEU A O 1
ATOM 2114 N N . LYS A 1 274 ? 69.675 86.837 2.807 1.00 24.23 296 LYS A N 1
ATOM 2115 C CA . LYS A 1 274 ? 70.286 88.170 2.615 1.00 25.84 296 LYS A CA 1
ATOM 2116 C C . LYS A 1 274 ? 69.575 89.278 3.434 1.00 23.76 296 LYS A C 1
ATOM 2117 O O . LYS A 1 274 ? 70.219 90.207 3.903 1.00 24.64 296 LYS A O 1
ATOM 2123 N N . VAL A 1 275 ? 68.252 89.162 3.591 1.00 19.25 297 VAL A N 1
ATOM 2124 C CA . VAL A 1 275 ? 67.480 90.124 4.354 1.00 17.68 297 VAL A CA 1
ATOM 2125 C C . VAL A 1 275 ? 67.206 89.584 5.775 1.00 15.92 297 VAL A C 1
ATOM 2126 O O . VAL A 1 275 ? 66.590 88.523 5.917 1.00 15.86 297 VAL A O 1
ATOM 2130 N N . PRO A 1 276 ? 67.671 90.300 6.817 1.00 16.57 298 PRO A N 1
ATOM 2131 C CA . PRO A 1 276 ? 67.392 89.897 8.208 1.00 17.68 298 PRO A CA 1
ATOM 2132 C C . PRO A 1 276 ? 65.897 89.630 8.343 1.00 14.57 298 PRO A C 1
ATOM 2133 O O . PRO A 1 276 ? 65.103 90.536 8.110 1.00 14.88 298 PRO A O 1
ATOM 2137 N N . THR A 1 277 ? 65.531 88.396 8.690 1.00 15.34 299 THR A N 1
ATOM 2138 C CA . THR A 1 277 ? 64.131 87.979 8.746 1.00 15.07 299 THR A CA 1
ATOM 2139 C C . THR A 1 277 ? 63.760 87.400 10.087 1.00 15.40 299 THR A C 1
ATOM 2140 O O . THR A 1 277 ? 64.489 86.600 10.640 1.00 15.53 299 THR A O 1
ATOM 2152 N N . TRP A 1 279 ? 60.816 85.327 11.753 1.00 12.43 301 TRP A N 1
ATOM 2153 C CA . TRP A 1 279 ? 59.626 84.484 11.618 1.00 10.93 301 TRP A CA 1
ATOM 2154 C C . TRP A 1 279 ? 58.871 84.494 12.930 1.00 12.43 301 TRP A C 1
ATOM 2155 O O . TRP A 1 279 ? 59.432 84.184 13.967 1.00 16.22 301 TRP A O 1
ATOM 2166 N N . LEU A 1 280 ? 57.590 84.841 12.877 1.00 11.69 302 LEU A N 1
ATOM 2167 C CA . LEU A 1 280 ? 56.779 84.969 14.082 1.00 12.26 302 LEU A CA 1
ATOM 2168 C C . LEU A 1 280 ? 55.429 84.307 13.958 1.00 13.01 302 LEU A C 1
ATOM 2169 O O . LEU A 1 280 ? 54.836 84.286 12.895 1.00 14.58 302 LEU A O 1
ATOM 2174 N N . GLN A 1 281 ? 54.954 83.766 15.071 1.00 12.45 303 GLN A N 1
ATOM 2175 C CA . GLN A 1 281 ? 53.637 83.157 15.153 1.00 11.98 303 GLN A CA 1
ATOM 2176 C C . GLN A 1 281 ? 53.267 82.927 16.603 1.00 13.35 303 GLN A C 1
ATOM 2177 O O . GLN A 1 281 ? 54.078 83.094 17.494 1.00 13.49 303 GLN A O 1
ATOM 2183 N N . GLY A 1 282 ? 52.030 82.569 16.831 1.00 15.00 304 GLY A N 1
ATOM 2184 C CA . GLY A 1 282 ? 51.575 82.273 18.151 1.00 12.75 304 GLY A CA 1
ATOM 2185 C C . GLY A 1 282 ? 51.720 80.795 18.391 1.00 13.65 304 GLY A C 1
ATOM 2186 O O . GLY A 1 282 ? 51.700 79.999 17.445 1.00 13.72 304 GLY A O 1
ATOM 2187 N N . LEU A 1 283 ? 51.880 80.415 19.647 1.00 12.35 305 LEU A N 1
ATOM 2188 C CA . LEU A 1 283 ? 51.966 79.016 20.009 1.00 12.85 305 LEU A CA 1
ATOM 2189 C C . LEU A 1 283 ? 50.564 78.395 19.823 1.00 10.64 305 LEU A C 1
ATOM 2190 O O . LEU A 1 283 ? 50.430 77.200 19.541 1.00 11.36 305 LEU A O 1
ATOM 2195 N N . TRP A 1 284 ? 49.531 79.231 19.984 1.00 10.08 306 TRP A N 1
ATOM 2196 C CA . TRP A 1 284 ? 48.146 78.812 19.776 1.00 9.88 306 TRP A CA 1
ATOM 2197 C C . TRP A 1 284 ? 47.581 79.482 18.500 1.00 12.43 306 TRP A C 1
ATOM 2198 O O . TRP A 1 284 ? 46.451 79.967 18.485 1.00 13.49 306 TRP A O 1
ATOM 2209 N N . ASP A 1 285 ? 48.379 79.480 17.434 1.00 13.35 307 ASP A N 1
ATOM 2210 C CA . ASP A 1 285 ? 47.968 80.083 16.169 1.00 12.24 307 ASP A CA 1
ATOM 2211 C C . ASP A 1 285 ? 46.939 79.195 15.493 1.00 13.26 307 ASP A C 1
ATOM 2212 O O . ASP A 1 285 ? 47.283 78.210 14.835 1.00 13.42 307 ASP A O 1
ATOM 2217 N N . GLN A 1 286 ? 45.671 79.557 15.643 1.00 11.20 308 GLN A N 1
ATOM 2218 C CA . GLN A 1 286 ? 44.572 78.741 15.128 1.00 12.48 308 GLN A CA 1
ATOM 2219 C C . GLN A 1 286 ? 44.296 78.836 13.621 1.00 13.49 308 GLN A C 1
ATOM 2220 O O . GLN A 1 286 ? 43.367 78.208 13.135 1.00 12.95 308 GLN A O 1
ATOM 2226 N N . GLU A 1 287 ? 45.097 79.607 12.890 1.00 13.94 309 GLU A N 1
ATOM 2227 C CA . GLU A 1 287 ? 44.914 79.726 11.425 1.00 12.30 309 GLU A CA 1
ATOM 2228 C C . GLU A 1 287 ? 46.163 79.359 10.631 1.00 12.60 309 GLU A C 1
ATOM 2229 O O . GLU A 1 287 ? 46.062 78.755 9.575 1.00 14.49 309 GLU A O 1
ATOM 2235 N N . ASP A 1 288 ? 47.338 79.729 11.14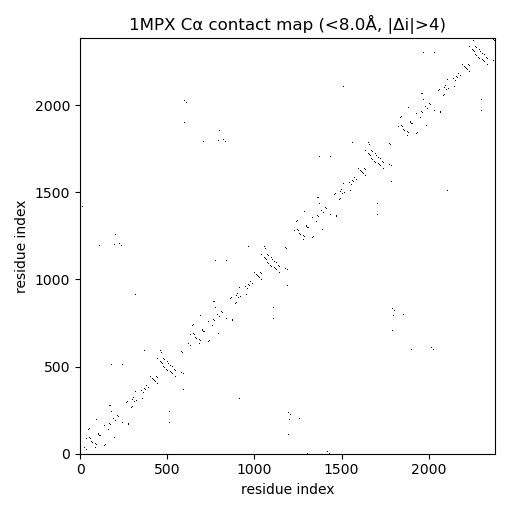6 1.00 11.65 310 ASP A N 1
ATOM 2236 C CA . ASP A 1 288 ? 48.610 79.444 10.468 1.00 12.67 310 ASP A CA 1
ATOM 2237 C C . ASP A 1 288 ? 49.662 78.900 11.443 1.00 12.81 310 ASP A C 1
ATOM 2238 O O . ASP A 1 288 ? 50.684 79.531 11.702 1.00 15.55 310 ASP A O 1
ATOM 2251 N N . TRP A 1 290 ? 51.524 76.166 11.041 1.00 13.77 312 TRP A N 1
ATOM 2252 C CA . TRP A 1 290 ? 52.656 75.538 10.338 1.00 14.60 312 TRP A CA 1
ATOM 2253 C C . TRP A 1 290 ? 53.727 76.507 9.818 1.00 13.15 312 TRP A C 1
ATOM 2254 O O . TRP A 1 290 ? 54.920 76.256 9.950 1.00 14.85 312 TRP A O 1
ATOM 2265 N N . GLY A 1 291 ? 53.273 77.607 9.248 1.00 15.53 313 GLY A N 1
ATOM 2266 C CA . GLY A 1 291 ? 54.114 78.570 8.554 1.00 14.29 313 GLY A CA 1
ATOM 2267 C C . GLY A 1 291 ? 55.431 79.066 9.105 1.00 15.49 313 GLY A C 1
ATOM 2268 O O . GLY A 1 291 ? 56.491 78.737 8.562 1.00 13.12 313 GLY A O 1
ATOM 2269 N N . ALA A 1 292 ? 55.379 79.868 10.158 1.00 13.11 314 ALA A N 1
ATOM 2270 C CA . ALA A 1 292 ? 56.584 80.504 10.693 1.00 12.61 314 ALA A CA 1
ATOM 2271 C C . ALA A 1 292 ? 57.661 79.535 11.151 1.00 13.18 314 ALA A C 1
ATOM 2272 O O . ALA A 1 292 ? 58.835 79.683 10.779 1.00 13.71 314 ALA A O 1
ATOM 2274 N N . ILE A 1 293 ? 57.277 78.551 11.951 1.00 12.10 315 ILE A N 1
ATOM 2275 C CA . ILE A 1 293 ? 58.238 77.594 12.483 1.00 13.89 315 ILE A CA 1
ATOM 2276 C C . ILE A 1 293 ? 58.892 76.740 11.391 1.00 13.13 315 ILE A C 1
ATOM 2277 O O . ILE A 1 293 ? 60.075 76.481 11.446 1.00 13.53 315 ILE A O 1
ATOM 2282 N N . HIS A 1 294 ? 58.122 76.324 10.403 1.00 13.75 316 HIS A N 1
ATOM 2283 C CA . HIS A 1 294 ? 58.679 75.493 9.317 1.00 14.38 316 HIS A CA 1
ATOM 2284 C C . HIS A 1 294 ? 59.578 76.307 8.394 1.00 14.93 316 HIS A C 1
ATOM 2285 O O . HIS A 1 294 ? 60.593 75.817 7.927 1.00 15.07 316 HIS A O 1
ATOM 2292 N N . SER A 1 295 ? 59.205 77.559 8.155 1.00 13.93 317 SER A N 1
ATOM 2293 C CA . SER A 1 295 ? 59.983 78.445 7.311 1.00 12.68 317 SER A CA 1
ATOM 2294 C C . SER A 1 295 ? 61.301 78.813 8.006 1.00 13.30 317 SER A C 1
ATOM 2295 O O . SER A 1 295 ? 62.350 78.872 7.374 1.00 13.43 317 SER A O 1
ATOM 2298 N N . TYR A 1 296 ? 61.230 79.040 9.317 1.00 15.20 318 TYR A N 1
ATOM 2299 C CA . TYR A 1 296 ? 62.407 79.347 10.112 1.00 12.27 318 TYR A CA 1
ATOM 2300 C C . TYR A 1 296 ? 63.399 78.193 10.033 1.00 14.50 318 TYR A C 1
ATOM 2301 O O . TYR A 1 296 ? 64.571 78.403 9.830 1.00 14.14 318 TYR A O 1
ATOM 2310 N N . ALA A 1 297 ? 62.898 76.969 10.199 1.00 14.40 319 ALA A N 1
ATOM 2311 C CA . ALA A 1 297 ? 63.745 75.769 10.171 1.00 16.40 319 ALA A CA 1
ATOM 2312 C C . ALA A 1 297 ? 64.353 75.523 8.786 1.00 16.99 319 ALA A C 1
ATOM 2313 O O . ALA A 1 297 ? 65.431 74.947 8.675 1.00 15.72 319 ALA A O 1
ATOM 2315 N N . ALA A 1 298 ? 63.657 75.966 7.739 1.00 16.67 320 ALA A N 1
ATOM 2316 C CA . ALA A 1 298 ? 64.135 75.796 6.364 1.00 16.39 320 ALA A CA 1
ATOM 2317 C C . ALA A 1 298 ? 65.366 76.671 6.063 1.00 16.29 320 ALA A C 1
ATOM 2318 O O . ALA A 1 298 ? 66.136 76.358 5.165 1.00 17.91 320 ALA A O 1
ATOM 2328 N N . GLU A 1 300 ? 67.392 78.315 8.918 1.00 13.41 322 GLU A N 1
ATOM 2329 C CA . GLU A 1 300 ? 68.324 78.426 10.060 1.00 15.73 322 GLU A CA 1
ATOM 2330 C C . GLU A 1 300 ? 69.690 77.725 9.904 1.00 17.05 322 GLU A C 1
ATOM 2331 O O . GLU A 1 300 ? 70.702 78.272 10.345 1.00 17.24 322 GLU A O 1
ATOM 2337 N N . PRO A 1 301 ? 69.734 76.519 9.310 1.00 19.96 323 PRO A N 1
ATOM 2338 C CA . PRO A 1 301 ? 71.027 75.831 9.111 1.00 20.78 323 PRO A CA 1
ATOM 2339 C C . PRO A 1 301 ? 72.047 76.668 8.280 1.00 21.15 323 PRO A C 1
ATOM 2340 O O . PRO A 1 301 ? 73.251 76.457 8.417 1.00 21.19 323 PRO A O 1
ATOM 2344 N N . ARG A 1 302 ? 71.551 77.598 7.451 1.00 20.32 324 ARG A N 1
ATOM 2345 C CA . ARG A 1 302 ? 72.417 78.464 6.631 1.00 19.65 324 ARG A CA 1
ATOM 2346 C C . ARG A 1 302 ? 72.601 79.883 7.238 1.00 21.74 324 ARG A C 1
ATOM 2347 O O . ARG A 1 302 ? 73.159 80.771 6.594 1.00 21.72 324 ARG A O 1
ATOM 2355 N N . ASP A 1 303 ? 72.122 80.075 8.472 1.00 20.13 325 ASP A N 1
ATOM 2356 C CA . ASP A 1 303 ? 72.269 81.344 9.186 1.00 20.78 325 ASP A CA 1
ATOM 2357 C C . ASP A 1 303 ? 73.605 81.250 9.948 1.00 22.82 325 ASP A C 1
ATOM 2358 O O . ASP A 1 303 ? 73.636 81.099 11.167 1.00 20.50 325 ASP A O 1
ATOM 2363 N N . LYS A 1 304 ? 74.700 81.356 9.186 1.00 25.87 326 LYS A N 1
ATOM 2364 C CA . LYS A 1 304 ? 76.086 81.176 9.692 1.00 26.00 326 LYS A CA 1
ATOM 2365 C C . LYS A 1 304 ? 76.472 81.963 10.951 1.00 22.78 326 LYS A C 1
ATOM 2366 O O . LYS A 1 304 ? 77.045 81.399 11.881 1.00 24.55 326 LYS A O 1
ATOM 2372 N N . ARG A 1 305 ? 76.173 83.256 10.968 1.00 21.94 327 ARG A N 1
ATOM 2373 C CA . ARG A 1 305 ? 76.523 84.127 12.111 1.00 21.37 327 ARG A CA 1
ATOM 2374 C C . ARG A 1 305 ? 75.370 84.312 13.102 1.00 21.42 327 ARG A C 1
ATOM 2375 O O . ARG A 1 305 ? 75.513 85.022 14.103 1.00 20.72 327 ARG A O 1
ATOM 2383 N N . ASN A 1 306 ? 74.235 83.673 12.819 1.00 18.55 328 ASN A N 1
ATOM 2384 C CA . ASN A 1 306 ? 73.043 83.764 13.668 1.00 19.15 328 ASN A CA 1
ATOM 2385 C C . ASN A 1 306 ? 72.495 85.207 13.784 1.00 18.76 328 ASN A C 1
ATOM 2386 O O . ASN A 1 306 ? 72.024 85.618 14.845 1.00 19.84 328 ASN A O 1
ATOM 2391 N N . THR A 1 307 ? 72.559 85.959 12.680 1.00 21.27 329 THR A N 1
ATOM 2392 C CA . THR A 1 307 ? 72.061 87.346 12.658 1.00 21.99 329 THR A CA 1
ATOM 2393 C C . THR A 1 307 ? 71.128 87.651 11.470 1.00 17.98 329 THR A C 1
ATOM 2394 O O . THR A 1 307 ? 70.786 88.800 11.245 1.00 17.33 329 THR A O 1
ATOM 2398 N N . LEU A 1 308 ? 70.720 86.626 10.726 1.00 16.33 330 LEU A N 1
ATOM 2399 C CA . LEU A 1 308 ? 69.846 86.829 9.547 1.00 16.44 330 LEU A CA 1
ATOM 2400 C C . LEU A 1 308 ? 68.496 86.111 9.625 1.00 16.60 330 LEU A C 1
ATOM 2401 O O . LEU A 1 308 ? 67.598 86.414 8.851 1.00 15.99 330 LEU A O 1
ATOM 2406 N N . ASN A 1 309 ? 68.354 85.168 10.559 1.00 14.46 331 ASN A N 1
ATOM 2407 C CA . ASN A 1 309 ? 67.134 84.353 10.656 1.00 14.57 331 ASN A CA 1
ATOM 2408 C C . ASN A 1 309 ? 66.701 84.200 12.121 1.00 13.97 331 ASN A C 1
ATOM 2409 O O . ASN A 1 309 ? 67.382 83.569 12.907 1.00 13.78 331 ASN A O 1
ATOM 2414 N N . TYR A 1 310 ? 65.546 84.770 12.457 1.00 12.91 332 TYR A N 1
ATOM 2415 C CA . TYR A 1 310 ? 65.055 84.787 13.834 1.00 14.73 332 TYR A CA 1
ATOM 2416 C C . TYR A 1 310 ? 63.710 84.094 13.991 1.00 14.27 332 TYR A C 1
ATOM 2417 O O . TYR A 1 310 ? 62.973 83.909 13.022 1.00 14.44 332 TYR A O 1
ATOM 2426 N N . LEU A 1 311 ? 63.408 83.704 15.226 1.00 13.70 333 LEU A N 1
ATOM 2427 C CA . LEU A 1 311 ? 62.156 83.038 15.551 1.00 13.51 333 LEU A CA 1
ATOM 2428 C C . LEU A 1 311 ? 61.526 83.690 16.750 1.00 14.95 333 LEU A C 1
ATOM 2429 O O . LEU A 1 311 ? 62.203 83.994 17.713 1.00 12.37 333 LEU A O 1
ATOM 2434 N N . VAL A 1 312 ? 60.215 83.893 16.678 1.00 14.37 334 VAL A N 1
ATOM 2435 C CA . VAL A 1 312 ? 59.439 84.450 17.778 1.00 13.17 334 VAL A CA 1
ATOM 2436 C C . VAL A 1 312 ? 58.130 83.664 17.873 1.00 10.96 334 VAL A C 1
ATOM 2437 O O . VAL A 1 312 ? 57.411 83.546 16.906 1.00 13.21 334 VAL A O 1
ATOM 2449 N N . GLY A 1 314 ? 55.038 83.606 20.611 1.00 14.28 336 GLY A N 1
ATOM 2450 C CA . GLY A 1 314 ? 54.428 84.100 21.837 1.00 14.16 336 GLY A CA 1
ATOM 2451 C C . GLY A 1 314 ? 53.212 83.288 22.253 1.00 13.24 336 GLY A C 1
ATOM 2452 O O . GLY A 1 314 ? 52.780 82.398 21.526 1.00 13.64 336 GLY A O 1
ATOM 2453 N N . PRO A 1 315 ? 52.645 83.614 23.412 1.00 10.66 337 PRO A N 1
ATOM 2454 C CA . PRO A 1 315 ? 51.467 82.900 23.944 1.00 11.79 337 PRO A CA 1
ATOM 2455 C C . PRO A 1 315 ? 50.233 83.527 23.338 1.00 11.61 337 PRO A C 1
ATOM 2456 O O . PRO A 1 315 ? 49.391 84.091 24.040 1.00 13.22 337 PRO A O 1
ATOM 2460 N N . TRP A 1 316 ? 50.122 83.392 22.020 1.00 11.60 338 TRP A N 1
ATOM 2461 C CA . TRP A 1 316 ? 49.137 84.092 21.260 1.00 9.72 338 TRP A CA 1
ATOM 2462 C C . TRP A 1 316 ? 48.308 83.278 20.357 1.00 10.06 338 TRP A C 1
ATOM 2463 O O . TRP A 1 316 ? 48.702 82.207 19.921 1.00 12.39 338 TRP A O 1
ATOM 2474 N N . ARG A 1 317 ? 47.141 83.824 20.036 1.00 10.86 339 ARG A N 1
ATOM 2475 C CA . ARG A 1 317 ? 46.287 83.264 19.037 1.00 10.88 339 ARG A CA 1
ATOM 2476 C C . ARG A 1 317 ? 46.691 83.993 17.762 1.00 12.70 339 ARG A C 1
ATOM 2477 O O . ARG A 1 317 ? 47.561 84.858 17.793 1.00 10.50 339 ARG A O 1
ATOM 2485 N N . HIS A 1 318 ? 46.071 83.645 16.660 1.00 12.66 340 HIS A N 1
ATOM 2486 C CA . HIS A 1 318 ? 46.382 84.241 15.381 1.00 12.38 340 HIS A CA 1
ATOM 2487 C C . HIS A 1 318 ? 46.267 85.780 15.391 1.00 13.07 340 HIS A C 1
ATOM 2488 O O . HIS A 1 318 ? 45.230 86.328 15.725 1.00 12.29 340 HIS A O 1
ATOM 2495 N N . SER A 1 319 ? 47.372 86.445 15.025 1.00 12.00 341 SER A N 1
ATOM 2496 C CA . SER A 1 319 ? 47.469 87.923 14.958 1.00 11.51 341 SER A CA 1
ATOM 2497 C C . SER A 1 319 ? 47.359 88.679 16.312 1.00 12.86 341 SER A C 1
ATOM 2498 O O . SER A 1 319 ? 47.293 89.893 16.328 1.00 12.00 341 SER A O 1
ATOM 2501 N N . GLN A 1 320 ? 47.377 87.959 17.436 1.00 11.70 342 GLN A N 1
ATOM 2502 C CA . GLN A 1 320 ? 47.298 88.622 18.757 1.00 11.12 342 GLN A CA 1
ATOM 2503 C C . GLN A 1 320 ? 48.526 89.517 19.011 1.00 10.60 342 GLN A C 1
ATOM 2504 O O . GLN A 1 320 ? 48.482 90.413 19.848 1.00 12.65 342 GLN A O 1
ATOM 2510 N N . VAL A 1 321 ? 49.621 89.253 18.285 1.00 12.60 343 VAL A N 1
ATOM 2511 C CA . VAL A 1 321 ? 50.841 90.042 18.409 1.00 13.68 343 VAL A CA 1
ATOM 2512 C C . VAL A 1 321 ? 50.572 91.544 18.159 1.00 12.83 343 VAL A C 1
ATOM 2513 O O . VAL A 1 321 ? 51.283 92.385 18.660 1.00 12.41 343 VAL A O 1
ATOM 2517 N N . ASN A 1 322 ? 49.524 91.846 17.387 1.00 12.14 344 ASN A N 1
ATOM 2518 C CA . ASN A 1 322 ? 49.159 93.224 17.066 1.00 13.31 344 ASN A CA 1
ATOM 2519 C C . ASN A 1 322 ? 48.035 93.795 17.929 1.00 11.47 344 ASN A C 1
ATOM 2520 O O . ASN A 1 322 ? 47.510 94.874 17.641 1.00 13.52 344 ASN A O 1
ATOM 2525 N N . TYR A 1 323 ? 47.678 93.077 18.998 1.00 11.03 345 TYR A N 1
ATOM 2526 C CA . TYR A 1 323 ? 46.643 93.526 19.935 1.00 11.96 345 TYR A CA 1
ATOM 2527 C C . TYR A 1 323 ? 47.189 93.405 21.384 1.00 12.91 345 TYR A C 1
ATOM 2528 O O . TYR A 1 323 ? 48.352 93.680 21.616 1.00 15.13 345 TYR A O 1
ATOM 2537 N N . ASP A 1 324 ? 46.349 93.013 22.330 1.00 11.77 346 ASP A N 1
ATOM 2538 C CA . ASP A 1 324 ? 46.765 92.867 23.730 1.00 11.61 346 ASP A CA 1
ATOM 2539 C C . ASP A 1 324 ? 47.058 91.378 24.015 1.00 11.42 346 ASP A C 1
ATOM 2540 O O . ASP A 1 324 ? 46.202 90.527 23.807 1.00 15.26 346 ASP A O 1
ATOM 2545 N N . GLY A 1 325 ? 48.275 91.091 24.492 1.00 12.22 347 GLY A N 1
ATOM 2546 C CA . GLY A 1 325 ? 48.699 89.727 24.801 1.00 12.31 347 GLY A CA 1
ATOM 2547 C C . GLY A 1 325 ? 48.797 89.446 26.300 1.00 12.18 347 GLY A C 1
ATOM 2548 O O . GLY A 1 325 ? 49.611 88.623 26.733 1.00 12.12 347 GLY A O 1
ATOM 2549 N N . SER A 1 326 ? 47.959 90.116 27.088 1.00 11.10 348 SER A N 1
ATOM 2550 C CA . SER A 1 326 ? 47.958 89.942 28.546 1.00 12.44 348 SER A CA 1
ATOM 2551 C C . SER A 1 326 ? 47.197 88.683 28.944 1.00 12.74 348 SER A C 1
ATOM 2552 O O . SER A 1 326 ? 47.363 88.172 30.046 1.00 10.79 348 SER A O 1
ATOM 2555 N N . ALA A 1 327 ? 46.361 88.193 28.040 1.00 10.94 349 ALA A N 1
ATOM 2556 C CA . ALA A 1 327 ? 45.547 87.024 28.307 1.00 11.89 349 ALA A CA 1
ATOM 2557 C C . ALA A 1 327 ? 45.005 86.409 27.023 1.00 12.94 349 ALA A C 1
ATOM 2558 O O . ALA A 1 327 ? 45.007 87.035 25.974 1.00 12.11 349 ALA A O 1
ATOM 2560 N N . LEU A 1 328 ? 44.558 85.163 27.134 1.00 12.11 350 LEU A N 1
ATOM 2561 C CA . LEU A 1 328 ? 43.929 84.428 26.024 1.00 12.25 350 LEU A CA 1
ATOM 2562 C C . LEU A 1 328 ? 42.924 83.503 26.671 1.00 10.85 350 LEU A C 1
ATOM 2563 O O . LEU A 1 328 ? 43.295 82.559 27.341 1.00 13.52 350 LEU A O 1
ATOM 2568 N N . GLY A 1 329 ? 41.647 83.792 26.478 1.00 13.47 351 GLY A N 1
ATOM 2569 C CA . GLY A 1 329 ? 40.603 83.047 27.125 1.00 15.70 351 GLY A CA 1
ATOM 2570 C C . GLY A 1 329 ? 40.804 83.126 28.640 1.00 15.69 351 GLY A C 1
ATOM 2571 O O . GLY A 1 329 ? 41.038 84.214 29.198 1.00 12.55 351 GLY A O 1
ATOM 2572 N N . ALA A 1 330 ? 40.756 81.982 29.293 1.00 14.73 352 ALA A N 1
ATOM 2573 C CA . ALA A 1 330 ? 40.922 81.906 30.752 1.00 13.52 352 ALA A CA 1
ATOM 2574 C C . ALA A 1 330 ? 42.399 82.045 31.207 1.00 14.22 352 ALA A C 1
ATOM 2575 O O . ALA A 1 330 ? 42.667 82.198 32.398 1.00 17.35 352 ALA A O 1
ATOM 2577 N N . LEU A 1 331 ? 43.342 81.980 30.263 1.00 11.25 353 LEU A N 1
ATOM 2578 C CA . LEU A 1 331 ? 44.764 82.089 30.598 1.00 13.88 353 LEU A CA 1
ATOM 2579 C C . LEU A 1 331 ? 45.216 83.538 30.764 1.00 17.37 353 LEU A C 1
ATOM 2580 O O . LEU A 1 331 ? 44.875 84.395 29.963 1.00 19.04 353 LEU A O 1
ATOM 2585 N N . ASN A 1 332 ? 45.981 83.793 31.823 1.00 14.58 354 ASN A N 1
ATOM 2586 C CA . ASN A 1 332 ? 46.557 85.109 32.076 1.00 13.27 354 ASN A CA 1
ATOM 2587 C C . ASN A 1 332 ? 48.072 84.980 31.972 1.00 12.62 354 ASN A C 1
ATOM 2588 O O . ASN A 1 332 ? 48.660 84.045 32.508 1.00 11.80 354 ASN A O 1
ATOM 2593 N N . PHE A 1 333 ? 48.687 85.905 31.259 1.00 10.68 355 PHE A N 1
ATOM 2594 C CA . PHE A 1 333 ? 50.121 85.912 31.069 1.00 11.12 355 PHE A CA 1
ATOM 2595 C C . PHE A 1 333 ? 50.746 87.064 31.844 1.00 11.96 355 PHE A C 1
ATOM 2596 O O . PHE A 1 333 ? 50.039 87.895 32.409 1.00 11.56 355 PHE A O 1
ATOM 2604 N N . GLU A 1 334 ? 52.073 87.112 31.863 1.00 14.47 356 GLU A N 1
ATOM 2605 C CA . GLU A 1 334 ? 52.791 88.127 32.628 1.00 13.54 356 GLU A CA 1
ATOM 2606 C C . GLU A 1 334 ? 52.985 89.421 31.857 1.00 12.41 356 GLU A C 1
ATOM 2607 O O . GLU A 1 334 ? 54.043 89.661 31.244 1.00 12.48 356 GLU A O 1
ATOM 2613 N N . GLY A 1 335 ? 51.957 90.262 31.903 1.00 11.07 357 GLY A N 1
ATOM 2614 C CA . GLY A 1 335 ? 51.956 91.538 31.221 1.00 13.46 357 GLY A CA 1
ATOM 2615 C C . GLY A 1 335 ? 51.475 91.395 29.798 1.00 12.63 357 GLY A C 1
ATOM 2616 O O . GLY A 1 335 ? 51.172 90.298 29.347 1.00 12.07 357 GLY A O 1
ATOM 2617 N N . ASP A 1 336 ? 51.396 92.515 29.099 1.00 11.97 358 ASP A N 1
ATOM 2618 C CA . ASP A 1 336 ? 50.974 92.541 27.706 1.00 11.51 358 ASP A CA 1
ATOM 2619 C C . ASP A 1 336 ? 52.141 92.020 26.863 1.00 12.67 358 ASP A C 1
ATOM 2620 O O . ASP A 1 336 ? 52.987 92.786 26.425 1.00 11.34 358 ASP A O 1
ATOM 2625 N N . THR A 1 337 ? 52.164 90.705 26.643 1.00 12.98 359 THR A N 1
ATOM 2626 C CA . THR A 1 337 ? 53.255 90.052 25.898 1.00 11.34 359 THR A CA 1
ATOM 2627 C C . THR A 1 337 ? 53.395 90.522 24.464 1.00 12.04 359 THR A C 1
ATOM 2628 O O . THR A 1 337 ? 54.478 90.463 23.905 1.00 10.76 359 THR A O 1
ATOM 2632 N N . ALA A 1 338 ? 52.298 90.973 23.868 1.00 10.84 360 ALA A N 1
ATOM 2633 C CA . ALA A 1 338 ? 52.331 91.482 22.501 1.00 10.91 360 ALA A CA 1
ATOM 2634 C C . ALA A 1 338 ? 53.060 92.815 22.481 1.00 10.55 360 ALA A C 1
ATOM 2635 O O . ALA A 1 338 ? 53.944 93.021 21.678 1.00 11.07 360 ALA A O 1
ATOM 2637 N N . ARG A 1 339 ? 52.688 93.713 23.390 1.00 11.45 361 ARG A N 1
ATOM 2638 C CA . ARG A 1 339 ? 53.330 95.020 23.491 1.00 12.30 361 ARG A CA 1
ATOM 2639 C C . ARG A 1 339 ? 54.819 94.845 23.854 1.00 12.97 361 ARG A C 1
ATOM 2640 O O . ARG A 1 339 ? 55.658 95.569 23.371 1.00 14.55 361 ARG A O 1
ATOM 2648 N N . GLN A 1 340 ? 55.112 93.864 24.711 1.00 13.05 362 GLN A N 1
ATOM 2649 C CA . GLN A 1 340 ? 56.481 93.567 25.112 1.00 12.61 362 GLN A CA 1
ATOM 2650 C C . GLN A 1 340 ? 57.301 93.210 23.895 1.00 14.15 362 GLN A C 1
ATOM 2651 O O . GLN A 1 340 ? 58.405 93.685 23.737 1.00 13.73 362 GLN A O 1
ATOM 2657 N N . PHE A 1 341 ? 56.755 92.369 23.026 1.00 13.12 363 PHE A N 1
ATOM 2658 C CA . PHE A 1 341 ? 57.471 91.989 21.817 1.00 13.19 363 PHE A CA 1
ATOM 2659 C C . PHE A 1 341 ? 57.672 93.190 20.901 1.00 12.20 363 PHE A C 1
ATOM 2660 O O . PHE A 1 341 ? 58.759 93.439 20.437 1.00 11.33 363 PHE A O 1
ATOM 2668 N N . ARG A 1 342 ? 56.606 93.920 20.650 1.00 12.28 364 ARG A N 1
ATOM 2669 C CA . ARG A 1 342 ? 56.657 95.065 19.740 1.00 12.17 364 ARG A CA 1
ATOM 2670 C C . ARG A 1 342 ? 57.645 96.139 20.179 1.00 13.70 364 ARG A C 1
ATOM 2671 O O . ARG A 1 342 ? 58.362 96.701 19.354 1.00 13.50 364 ARG A O 1
ATOM 2679 N N . HIS A 1 343 ? 57.691 96.409 21.481 1.00 12.55 365 HIS A N 1
ATOM 2680 C CA . HIS A 1 343 ? 58.541 97.470 22.027 1.00 16.13 365 HIS A CA 1
ATOM 2681 C C . HIS A 1 343 ? 59.981 97.030 22.335 1.00 16.21 365 HIS A C 1
ATOM 2682 O O . HIS A 1 343 ? 60.932 97.729 21.988 1.00 15.92 365 HIS A O 1
ATOM 2689 N N . ASP A 1 344 ? 60.126 95.881 22.986 1.00 13.99 366 ASP A N 1
ATOM 2690 C CA . ASP A 1 344 ? 61.447 95.386 23.429 1.00 15.00 366 ASP A CA 1
ATOM 2691 C C . ASP A 1 344 ? 62.261 94.658 22.382 1.00 13.99 366 ASP A C 1
ATOM 2692 O O . ASP A 1 344 ? 63.487 94.617 22.478 1.00 14.32 366 ASP A O 1
ATOM 2697 N N . VAL A 1 345 ? 61.599 94.075 21.392 1.00 12.33 367 VAL A N 1
ATOM 2698 C CA . VAL A 1 345 ? 62.296 93.283 20.385 1.00 15.14 367 VAL A CA 1
ATOM 2699 C C . VAL A 1 345 ? 62.131 93.801 18.946 1.00 14.53 367 VAL A C 1
ATOM 2700 O O . VAL A 1 345 ? 63.118 94.031 18.258 1.00 14.91 367 VAL A O 1
ATOM 2704 N N . LEU A 1 346 ? 60.893 93.974 18.506 1.00 14.41 368 LEU A N 1
ATOM 2705 C CA . LEU A 1 346 ? 60.614 94.424 17.129 1.00 13.15 368 LEU A CA 1
ATOM 2706 C C . LEU A 1 346 ? 61.142 95.812 16.822 1.00 15.06 368 LEU A C 1
ATOM 2707 O O . LEU A 1 346 ? 61.779 96.014 15.800 1.00 15.60 368 LEU A O 1
ATOM 2712 N N . ARG A 1 347 ? 60.876 96.765 17.706 1.00 15.25 369 ARG A N 1
ATOM 2713 C CA . ARG A 1 347 ? 61.282 98.151 17.472 1.00 16.52 369 ARG A CA 1
ATOM 2714 C C . ARG A 1 347 ? 62.818 98.308 17.299 1.00 16.88 369 ARG A C 1
ATOM 2715 O O . ARG A 1 347 ? 63.250 98.863 16.308 1.00 17.50 369 ARG A O 1
ATOM 2723 N N . PRO A 1 348 ? 63.630 97.824 18.258 1.00 16.10 370 PRO A N 1
ATOM 2724 C CA . PRO A 1 348 ? 65.094 97.895 18.118 1.00 16.17 370 PRO A CA 1
ATOM 2725 C C . PRO A 1 348 ? 65.613 97.135 16.879 1.00 15.54 370 PRO A C 1
ATOM 2726 O O . PRO A 1 348 ? 66.555 97.581 16.257 1.00 13.59 370 PRO A O 1
ATOM 2730 N N . PHE A 1 349 ? 64.980 96.005 16.553 1.00 14.00 371 PHE A N 1
ATOM 2731 C CA . PHE A 1 349 ? 65.350 95.178 15.380 1.00 14.84 371 PHE A CA 1
ATOM 2732 C C . PHE A 1 349 ? 65.185 96.001 14.078 1.00 15.85 371 PHE A C 1
ATOM 2733 O O . PHE A 1 349 ? 66.090 96.060 13.250 1.00 20.35 371 PHE A O 1
ATOM 2741 N N . PHE A 1 350 ? 64.028 96.635 13.930 1.00 17.46 372 PHE A N 1
ATOM 2742 C CA . PHE A 1 350 ? 63.732 97.468 12.751 1.00 16.69 372 PHE A CA 1
ATOM 2743 C C . PHE A 1 350 ? 64.627 98.700 12.707 1.00 17.21 372 PHE A C 1
ATOM 2744 O O . PHE A 1 350 ? 65.166 99.032 11.675 1.00 18.47 372 PHE A O 1
ATOM 2752 N N . ASP A 1 351 ? 64.766 99.368 13.849 1.00 16.76 373 ASP A N 1
ATOM 2753 C CA . ASP A 1 351 ? 65.597 100.574 13.960 1.00 17.50 373 ASP A CA 1
ATOM 2754 C C . ASP A 1 351 ? 67.022 100.315 13.508 1.00 17.03 373 ASP A C 1
ATOM 2755 O O . ASP A 1 351 ? 67.597 101.113 12.801 1.00 14.81 373 ASP A O 1
ATOM 2760 N N . GLN A 1 352 ? 67.582 99.183 13.930 1.00 16.27 374 GLN A N 1
ATOM 2761 C CA . GLN A 1 352 ? 68.965 98.830 13.599 1.00 18.35 374 GLN A CA 1
ATOM 2762 C C . GLN A 1 352 ? 69.241 98.831 12.096 1.00 19.47 374 GLN A C 1
ATOM 2763 O O . GLN A 1 352 ? 70.312 99.238 11.666 1.00 18.29 374 GLN A O 1
ATOM 2769 N N . TYR A 1 353 ? 68.267 98.368 11.313 1.00 18.10 375 TYR A N 1
ATOM 2770 C CA . TYR A 1 353 ? 68.421 98.244 9.857 1.00 19.07 375 TYR A CA 1
ATOM 2771 C C . TYR A 1 353 ? 67.742 99.339 9.031 1.00 18.92 375 TYR A C 1
ATOM 2772 O O . TYR A 1 353 ? 67.957 99.415 7.826 1.00 18.34 375 TYR A O 1
ATOM 2781 N N . LEU A 1 354 ? 66.945 100.195 9.678 1.00 18.51 376 LEU A N 1
ATOM 2782 C CA . LEU A 1 354 ? 66.172 101.219 8.954 1.00 19.79 376 LEU A CA 1
ATOM 2783 C C . LEU A 1 354 ? 66.445 102.673 9.351 1.00 17.72 376 LEU A C 1
ATOM 2784 O O . LEU A 1 354 ? 66.308 103.568 8.529 1.00 19.86 376 LEU A O 1
ATOM 2789 N N . VAL A 1 355 ? 66.804 102.906 10.605 1.00 19.33 377 VAL A N 1
ATOM 2790 C CA . VAL A 1 355 ? 67.069 104.259 11.083 1.00 20.63 377 VAL A CA 1
ATOM 2791 C C . VAL A 1 355 ? 68.564 104.567 10.977 1.00 25.06 377 VAL A C 1
ATOM 2792 O O . VAL A 1 355 ? 69.398 103.821 11.494 1.00 21.29 377 VAL A O 1
ATOM 2796 N N . ASP A 1 356 ? 68.888 105.671 10.291 1.00 25.98 378 ASP A N 1
ATOM 2797 C CA . ASP A 1 356 ? 70.283 106.097 10.088 1.00 27.61 378 ASP A CA 1
ATOM 2798 C C . ASP A 1 356 ? 71.032 106.283 11.411 1.00 24.62 378 ASP A C 1
ATOM 2799 O O . ASP A 1 356 ? 70.617 107.071 12.263 1.00 25.85 378 ASP A O 1
ATOM 2804 N N . GLY A 1 357 ? 72.131 105.541 11.572 1.00 26.13 379 GLY A N 1
ATOM 2805 C CA . GLY A 1 357 ? 72.972 105.634 12.765 1.00 26.25 379 GLY A CA 1
ATOM 2806 C C . GLY A 1 357 ? 72.420 104.969 14.027 1.00 27.15 379 GLY A C 1
ATOM 2807 O O . GLY A 1 357 ? 72.978 105.150 15.109 1.00 24.87 379 GLY A O 1
ATOM 2808 N N . ALA A 1 358 ? 71.340 104.189 13.890 1.00 23.43 380 ALA A N 1
ATOM 2809 C CA . ALA A 1 358 ? 70.733 103.516 15.034 1.00 24.32 380 ALA A CA 1
ATOM 2810 C C . ALA A 1 358 ? 71.685 102.456 15.596 1.00 22.95 380 ALA A C 1
ATOM 2811 O O . ALA A 1 358 ? 72.458 101.852 14.853 1.00 20.20 380 ALA A O 1
ATOM 2813 N N . PRO A 1 359 ? 71.610 102.214 16.900 1.00 25.15 381 PRO A N 1
ATOM 2814 C CA . PRO A 1 359 ? 72.495 101.251 17.542 1.00 25.89 381 PRO A CA 1
ATOM 2815 C C . PRO A 1 359 ? 72.124 99.807 17.276 1.00 24.80 381 PRO A C 1
ATOM 2816 O O . PRO A 1 359 ? 71.035 99.499 16.746 1.00 21.37 381 PRO A O 1
ATOM 2820 N N . LYS A 1 360 ? 73.039 98.924 17.630 1.00 23.61 382 LYS A N 1
ATOM 2821 C CA . LYS A 1 360 ? 72.841 97.509 17.499 1.00 23.91 382 LYS A CA 1
ATOM 2822 C C . LYS A 1 360 ? 71.816 97.072 18.530 1.00 22.89 382 LYS A C 1
ATOM 2823 O O . LYS A 1 360 ? 71.885 97.471 19.696 1.00 21.60 382 LYS A O 1
ATOM 2829 N N . ALA A 1 361 ? 70.856 96.279 18.097 1.00 19.68 383 ALA A N 1
ATOM 2830 C CA . ALA A 1 361 ? 69.860 95.746 18.988 1.00 19.80 383 ALA A CA 1
ATOM 2831 C C . ALA A 1 361 ? 70.360 94.413 19.511 1.00 22.12 383 ALA A C 1
ATOM 2832 O O . ALA A 1 361 ? 71.033 93.662 18.788 1.00 21.11 383 ALA A O 1
ATOM 2834 N N . ASP A 1 362 ? 70.045 94.119 20.765 1.00 21.29 384 ASP A N 1
ATOM 2835 C CA . ASP A 1 362 ? 70.418 92.852 21.376 1.00 23.80 384 ASP A CA 1
ATOM 2836 C C . ASP A 1 362 ? 69.274 91.853 21.089 1.00 21.33 384 ASP A C 1
ATOM 2837 O O . ASP A 1 362 ? 68.610 91.370 21.999 1.00 23.32 384 ASP A O 1
ATOM 2842 N N . THR A 1 363 ? 69.067 91.563 19.804 1.00 19.50 385 THR A N 1
ATOM 2843 C CA . THR A 1 363 ? 67.995 90.695 19.374 1.00 16.77 385 THR A CA 1
ATOM 2844 C C . THR A 1 363 ? 68.297 89.237 19.703 1.00 17.57 385 THR A C 1
ATOM 2845 O O . THR A 1 363 ? 69.305 88.701 19.264 1.00 17.64 385 THR A O 1
ATOM 2849 N N . PRO A 1 364 ? 67.424 88.591 20.465 1.00 17.19 386 PRO A N 1
ATOM 2850 C CA . PRO A 1 364 ? 67.622 87.187 20.781 1.00 17.38 386 PRO A CA 1
ATOM 2851 C C . PRO A 1 364 ? 67.349 86.363 19.531 1.00 16.93 386 PRO A C 1
ATOM 2852 O O . PRO A 1 364 ? 66.331 86.602 18.895 1.00 14.57 386 PRO A O 1
ATOM 2856 N N . PRO A 1 365 ? 68.256 85.451 19.149 1.00 16.74 387 PRO A N 1
ATOM 2857 C CA . PRO A 1 365 ? 68.026 84.592 17.976 1.00 17.21 387 PRO A CA 1
ATOM 2858 C C . PRO A 1 365 ? 66.656 83.908 18.028 1.00 15.65 387 PRO A C 1
ATOM 2859 O O . PRO A 1 365 ? 66.034 83.713 16.989 1.00 13.39 387 PRO A O 1
ATOM 2863 N N . VAL A 1 366 ? 66.208 83.566 19.243 1.00 13.52 388 VAL A N 1
ATOM 2864 C CA . VAL A 1 366 ? 64.917 82.945 19.468 1.00 12.90 388 VAL A CA 1
ATOM 2865 C C . VAL A 1 366 ? 64.252 83.625 20.689 1.00 15.31 388 VAL A C 1
ATOM 2866 O O . VAL A 1 366 ? 64.862 83.748 21.753 1.00 14.22 388 VAL A O 1
ATOM 2870 N N . PHE A 1 367 ? 63.020 84.077 20.502 1.00 14.02 389 PHE A N 1
ATOM 2871 C CA . PHE A 1 367 ? 62.235 84.736 21.557 1.00 15.69 389 PHE A CA 1
ATOM 2872 C C . PHE A 1 367 ? 60.978 83.906 21.679 1.00 14.71 389 PHE A C 1
ATOM 2873 O O . PHE A 1 367 ? 60.092 84.015 20.870 1.00 14.23 389 PHE A O 1
ATOM 2881 N N . ILE A 1 368 ? 60.923 83.055 22.693 1.00 15.27 390 ILE A N 1
ATOM 2882 C CA . ILE A 1 368 ? 59.808 82.136 22.849 1.00 13.38 390 ILE A CA 1
ATOM 2883 C C . ILE A 1 368 ? 59.281 82.085 24.286 1.00 15.38 390 ILE A C 1
ATOM 2884 O O . ILE A 1 368 ? 60.037 81.992 25.235 1.00 13.29 390 ILE A O 1
ATOM 2889 N N . TYR A 1 369 ? 57.967 82.142 24.414 1.00 13.21 391 TYR A N 1
ATOM 2890 C CA . TYR A 1 369 ? 57.315 82.157 25.702 1.00 13.35 391 TYR A CA 1
ATOM 2891 C C . TYR A 1 369 ? 57.087 80.759 26.255 1.00 10.91 391 TYR A C 1
ATOM 2892 O O . TYR A 1 369 ? 56.712 79.845 25.521 1.00 13.22 391 TYR A O 1
ATOM 2901 N N . ASN A 1 370 ? 57.337 80.596 27.551 1.00 11.55 392 ASN A N 1
ATOM 2902 C CA . ASN A 1 370 ? 57.062 79.354 28.233 1.00 11.98 392 ASN A CA 1
ATOM 2903 C C . ASN A 1 370 ? 55.669 79.516 28.833 1.00 12.56 392 ASN A C 1
ATOM 2904 O O . ASN A 1 370 ? 55.471 80.289 29.768 1.00 13.94 392 ASN A O 1
ATOM 2909 N N . THR A 1 371 ? 54.710 78.798 28.267 1.00 12.33 393 THR A N 1
ATOM 2910 C CA . THR A 1 371 ? 53.305 78.877 28.674 1.00 11.74 393 THR A CA 1
ATOM 2911 C C . THR A 1 371 ? 52.980 78.177 30.014 1.00 14.00 393 THR A C 1
ATOM 2912 O O . THR A 1 371 ? 51.869 78.272 30.502 1.00 17.13 393 THR A O 1
ATOM 2916 N N . GLY A 1 372 ? 53.952 77.468 30.575 1.00 14.59 394 GLY A N 1
ATOM 2917 C CA . GLY A 1 372 ? 53.790 76.804 31.862 1.00 15.64 394 GLY A CA 1
ATOM 2918 C C . GLY A 1 372 ? 54.420 77.587 33.033 1.00 16.77 394 GLY A C 1
ATOM 2919 O O . GLY A 1 372 ? 53.920 77.535 34.156 1.00 18.04 394 GLY A O 1
ATOM 2920 N N . GLU A 1 373 ? 55.523 78.299 32.758 1.00 13.35 395 GLU A N 1
ATOM 2921 C CA . GLU A 1 373 ? 56.230 79.094 33.783 1.00 14.55 395 GLU A CA 1
ATOM 2922 C C . GLU A 1 373 ? 55.902 80.576 33.657 1.00 14.10 395 GLU A C 1
ATOM 2923 O O . GLU A 1 373 ? 56.277 81.380 34.512 1.00 15.67 395 GLU A O 1
ATOM 2929 N N . ASN A 1 374 ? 55.198 80.932 32.585 1.00 14.17 396 ASN A N 1
ATOM 2930 C CA . ASN A 1 374 ? 54.784 82.319 32.326 1.00 15.26 396 ASN A CA 1
ATOM 2931 C C . ASN A 1 374 ? 55.907 83.373 32.264 1.00 16.52 396 ASN A C 1
ATOM 2932 O O . ASN A 1 374 ? 55.940 84.330 33.049 1.00 15.00 396 ASN A O 1
ATOM 2937 N N . HIS A 1 375 ? 56.810 83.186 31.318 1.00 16.04 397 HIS A N 1
ATOM 2938 C CA . HIS A 1 375 ? 57.893 84.134 31.075 1.00 17.91 397 HIS A CA 1
ATOM 2939 C C . HIS A 1 375 ? 58.513 83.874 29.721 1.00 15.99 397 HIS A C 1
ATOM 2940 O O . HIS A 1 375 ? 58.425 82.772 29.188 1.00 14.20 397 HIS A O 1
ATOM 2947 N N . TRP A 1 376 ? 59.132 84.894 29.164 1.00 15.20 398 TRP A N 1
ATOM 2948 C CA . TRP A 1 376 ? 59.812 84.771 27.896 1.00 16.93 398 TRP A CA 1
ATOM 2949 C C . TRP A 1 376 ? 61.139 84.055 28.101 1.00 16.10 398 TRP A C 1
ATOM 2950 O O . TRP A 1 376 ? 61.734 84.120 29.187 1.00 15.42 398 TRP A O 1
ATOM 2961 N N . ASP A 1 377 ? 61.593 83.377 27.051 1.00 15.33 399 ASP A N 1
ATOM 2962 C CA . ASP A 1 377 ? 62.888 82.712 27.030 1.00 14.71 399 ASP A CA 1
ATOM 2963 C C . ASP A 1 377 ? 63.679 83.357 25.901 1.00 15.35 399 ASP A C 1
ATOM 2964 O O . ASP A 1 377 ? 63.155 83.553 24.813 1.00 16.27 399 ASP A O 1
ATOM 2969 N N . ARG A 1 378 ? 64.930 83.688 26.165 1.00 14.93 400 ARG A N 1
ATOM 2970 C CA . ARG A 1 378 ? 65.814 84.253 25.150 1.00 16.77 400 ARG A CA 1
ATOM 2971 C C . ARG A 1 378 ? 66.856 83.178 24.888 1.00 17.79 400 ARG A C 1
ATOM 2972 O O . ARG A 1 378 ? 67.662 82.869 25.759 1.00 18.25 400 ARG A O 1
ATOM 2980 N N . LEU A 1 379 ? 66.809 82.587 23.688 1.00 16.28 401 LEU A N 1
ATOM 2981 C CA . LEU A 1 379 ? 67.692 81.471 23.326 1.00 16.96 401 LEU A CA 1
ATOM 2982 C C . LEU A 1 379 ? 68.451 81.703 22.028 1.00 17.76 401 LEU A C 1
ATOM 2983 O O . LEU A 1 379 ? 68.099 82.562 21.237 1.00 15.73 401 LEU A O 1
ATOM 2988 N N . LYS A 1 380 ? 69.500 80.907 21.822 1.00 16.45 402 LYS A N 1
ATOM 2989 C CA . LYS A 1 380 ? 70.328 80.995 20.615 1.00 16.64 402 LYS A CA 1
ATOM 2990 C C . LYS A 1 380 ? 69.862 80.028 19.540 1.00 16.55 402 LYS A C 1
ATOM 2991 O O . LYS A 1 380 ? 70.234 80.170 18.370 1.00 17.48 402 LYS A O 1
ATOM 2997 N N . ALA A 1 381 ? 69.050 79.042 19.935 1.00 17.42 403 ALA A N 1
ATOM 2998 C CA . ALA A 1 381 ? 68.552 78.039 19.008 1.00 17.21 403 ALA A CA 1
ATOM 2999 C C . ALA A 1 381 ? 67.205 77.439 19.433 1.00 16.46 403 ALA A C 1
ATOM 3000 O O . ALA A 1 381 ? 66.778 77.546 20.600 1.00 15.59 403 ALA A O 1
ATOM 3002 N N . TRP A 1 382 ? 66.554 76.803 18.469 1.00 15.45 404 TRP A N 1
ATOM 3003 C CA . TRP A 1 382 ? 65.273 76.122 18.671 1.00 15.68 404 TRP A CA 1
ATOM 3004 C C . TRP A 1 382 ? 65.096 75.076 17.526 1.00 18.32 404 TRP A C 1
ATOM 3005 O O . TRP A 1 382 ? 65.418 75.376 16.376 1.00 18.05 404 TRP A O 1
ATOM 3016 N N . PRO A 1 383 ? 64.569 73.867 17.826 1.00 18.08 405 PRO A N 1
ATOM 3017 C CA . PRO A 1 383 ? 64.133 73.453 19.174 1.00 19.54 405 PRO A CA 1
ATOM 3018 C C . PRO A 1 383 ? 65.257 73.069 20.137 1.00 19.40 405 PRO A C 1
ATOM 3019 O O . PRO A 1 383 ? 66.405 72.889 19.726 1.00 16.55 405 PRO A O 1
ATOM 3023 N N . ARG A 1 384 ? 64.906 72.967 21.424 1.00 17.83 406 ARG A N 1
ATOM 3024 C CA . ARG A 1 384 ? 65.858 72.572 22.472 1.00 18.11 406 ARG A CA 1
ATOM 3025 C C . ARG A 1 384 ? 65.937 71.050 22.572 1.00 18.24 406 ARG A C 1
ATOM 3026 O O . ARG A 1 384 ? 66.942 70.510 23.000 1.00 20.82 406 ARG A O 1
ATOM 3034 N N . SER A 1 385 ? 64.857 70.371 22.172 1.00 17.36 407 SER A N 1
ATOM 3035 C CA . SER A 1 385 ? 64.790 68.920 22.222 1.00 17.56 407 SER A CA 1
ATOM 3036 C C . SER A 1 385 ? 64.108 68.342 20.972 1.00 19.67 407 SER A C 1
ATOM 3037 O O . SER A 1 385 ? 63.117 68.885 20.483 1.00 18.30 407 SER A O 1
ATOM 3040 N N . CYS A 1 386 ? 64.662 67.243 20.463 1.00 19.70 408 CYS A N 1
ATOM 3041 C CA . CYS A 1 386 ? 64.110 66.550 19.285 1.00 21.72 408 CYS A CA 1
ATOM 3042 C C . CYS A 1 386 ? 64.691 65.132 19.207 1.00 22.00 408 CYS A C 1
ATOM 3043 O O . CYS A 1 386 ? 65.543 64.767 20.007 1.00 21.85 408 CYS A O 1
ATOM 3046 N N . ASP A 1 387 ? 64.222 64.345 18.242 1.00 20.96 409 ASP A N 1
ATOM 3047 C CA . ASP A 1 387 ? 64.678 62.951 18.092 1.00 24.14 409 ASP A CA 1
ATOM 3048 C C . ASP A 1 387 ? 66.216 62.825 17.951 1.00 25.31 409 ASP A C 1
ATOM 3049 O O . ASP A 1 387 ? 66.808 61.874 18.459 1.00 23.99 409 ASP A O 1
ATOM 3054 N N . LYS A 1 388 ? 66.842 63.787 17.270 1.00 27.37 410 LYS A N 1
ATOM 3055 C CA . LYS A 1 388 ? 68.302 63.770 17.080 1.00 30.17 410 LYS A CA 1
ATOM 3056 C C . LYS A 1 388 ? 68.837 65.116 16.540 1.00 28.47 410 LYS A C 1
ATOM 3057 O O . LYS A 1 388 ? 68.218 65.740 15.669 1.00 26.82 410 LYS A O 1
ATOM 3063 N N . GLY A 1 389 ? 69.987 65.547 17.070 1.00 28.66 411 GLY A N 1
ATOM 3064 C CA . GLY A 1 389 ? 70.632 66.783 16.637 1.00 29.44 411 GLY A CA 1
ATOM 3065 C C . GLY A 1 389 ? 70.418 67.982 17.559 1.00 29.27 411 GLY A C 1
ATOM 3066 O O . GLY A 1 389 ? 70.942 69.064 17.293 1.00 29.89 411 GLY A O 1
ATOM 3067 N N . CYS A 1 390 ? 69.655 67.790 18.644 1.00 27.72 412 CYS A N 1
ATOM 3068 C CA . CYS A 1 390 ? 69.365 68.879 19.593 1.00 26.41 412 CYS A CA 1
ATOM 3069 C C . CYS A 1 390 ? 70.119 68.699 20.909 1.00 24.98 412 CYS A C 1
ATOM 3070 O O . CYS A 1 390 ? 70.725 67.656 21.154 1.00 24.74 412 CYS A O 1
ATOM 3073 N N . ALA A 1 391 ? 70.069 69.728 21.754 1.00 23.86 413 ALA A N 1
ATOM 3074 C CA . ALA A 1 391 ? 70.747 69.718 23.060 1.00 23.29 413 ALA A CA 1
ATOM 3075 C C . ALA A 1 391 ? 70.205 68.609 23.972 1.00 24.16 413 ALA A C 1
ATOM 3076 O O . ALA A 1 391 ? 70.939 68.045 24.774 1.00 25.28 413 ALA A O 1
ATOM 3078 N N . ALA A 1 392 ? 68.912 68.327 23.847 1.00 24.73 414 ALA A N 1
ATOM 3079 C CA . ALA A 1 392 ? 68.257 67.256 24.609 1.00 24.86 414 ALA A CA 1
ATOM 3080 C C . ALA A 1 392 ? 67.584 66.320 23.614 1.00 21.73 414 ALA A C 1
ATOM 3081 O O . ALA A 1 392 ? 67.331 66.701 22.479 1.00 20.65 414 ALA A O 1
ATOM 3083 N N . THR A 1 393 ? 67.302 65.096 24.042 1.00 21.75 415 THR A N 1
ATOM 3084 C CA . THR A 1 393 ? 66.677 64.098 23.173 1.00 22.54 415 THR A CA 1
ATOM 3085 C C . THR A 1 393 ? 65.271 63.776 23.625 1.00 20.84 415 THR A C 1
ATOM 3086 O O . THR A 1 393 ? 64.997 63.693 24.819 1.00 22.17 415 THR A O 1
ATOM 3090 N N . SER A 1 394 ? 64.381 63.576 22.655 1.00 21.18 416 SER A N 1
ATOM 3091 C CA . SER A 1 394 ? 62.990 63.275 22.931 1.00 21.25 416 SER A CA 1
ATOM 3092 C C . SER A 1 394 ? 62.828 61.962 23.704 1.00 22.54 416 SER A C 1
ATOM 3093 O O . SER A 1 394 ? 63.686 61.071 23.637 1.00 22.29 416 SER A O 1
ATOM 3096 N N . LYS A 1 395 ? 61.728 61.864 24.438 1.00 19.30 417 LYS A N 1
ATOM 3097 C CA . LYS A 1 395 ? 61.408 60.687 25.231 1.00 21.05 417 LYS A CA 1
ATOM 3098 C C . LYS A 1 395 ? 59.992 60.225 24.884 1.00 20.77 417 LYS A C 1
ATOM 3099 O O . LYS A 1 395 ? 59.070 61.030 24.862 1.00 16.55 417 LYS A O 1
ATOM 3105 N N . PRO A 1 396 ? 59.818 58.939 24.596 1.00 21.46 418 PRO A N 1
ATOM 3106 C CA . PRO A 1 396 ? 58.491 58.416 24.309 1.00 19.13 418 PRO A CA 1
ATOM 3107 C C . PRO A 1 396 ? 57.557 58.481 25.525 1.00 18.49 418 PRO A C 1
ATOM 3108 O O . PRO A 1 396 ? 57.923 58.022 26.604 1.00 18.62 418 PRO A O 1
ATOM 3112 N N . LEU A 1 397 ? 56.374 59.065 25.337 1.00 17.97 419 LEU A N 1
ATOM 3113 C CA . LEU A 1 397 ? 55.351 59.129 26.377 1.00 18.31 419 LEU A CA 1
ATOM 3114 C C . LEU A 1 397 ? 54.266 58.164 25.909 1.00 17.58 419 LEU A C 1
ATOM 3115 O O . LEU A 1 397 ? 53.471 58.486 25.039 1.00 13.49 419 LEU A O 1
ATOM 3120 N N . TYR A 1 398 ? 54.264 56.978 26.494 1.00 16.13 420 TYR A N 1
ATOM 3121 C CA . TYR A 1 398 ? 53.363 55.904 26.103 1.00 15.04 420 TYR A CA 1
ATOM 3122 C C . TYR A 1 398 ? 51.942 55.972 26.645 1.00 17.75 420 TYR A C 1
ATOM 3123 O O . TYR A 1 398 ? 51.729 56.151 27.842 1.00 18.00 420 TYR A O 1
ATOM 3132 N N . LEU A 1 399 ? 50.975 55.798 25.746 1.00 16.59 421 LEU A N 1
ATOM 3133 C CA . LEU A 1 399 ? 49.571 55.689 26.120 1.00 17.19 421 LEU A CA 1
ATOM 3134 C C . LEU A 1 399 ? 49.464 54.292 26.754 1.00 17.68 421 LEU A C 1
ATOM 3135 O O . LEU A 1 399 ? 50.110 53.358 26.290 1.00 19.44 421 LEU A O 1
ATOM 3140 N N . GLN A 1 400 ? 48.666 54.159 27.805 1.00 18.11 422 GLN A N 1
ATOM 3141 C CA . GLN A 1 400 ? 48.563 52.882 28.536 1.00 18.24 422 GLN A CA 1
ATOM 3142 C C . GLN A 1 400 ? 47.143 52.417 28.738 1.00 18.48 422 GLN A C 1
ATOM 3143 O O . GLN A 1 400 ? 46.210 53.210 28.734 1.00 17.49 422 GLN A O 1
ATOM 3149 N N . ALA A 1 401 ? 46.989 51.112 28.953 1.00 18.80 423 ALA A N 1
ATOM 3150 C CA . ALA A 1 401 ? 45.683 50.520 29.205 1.00 20.05 423 ALA A CA 1
ATOM 3151 C C . ALA A 1 401 ? 45.124 51.096 30.495 1.00 19.67 423 ALA A C 1
ATOM 3152 O O . ALA A 1 401 ? 45.879 51.438 31.404 1.00 19.02 423 ALA A O 1
ATOM 3154 N N . GLY A 1 402 ? 43.801 51.200 30.570 1.00 19.25 424 GLY A N 1
ATOM 3155 C CA . GLY A 1 402 ? 43.137 51.754 31.733 1.00 20.02 424 GLY A CA 1
ATOM 3156 C C . GLY A 1 402 ? 43.184 53.279 31.770 1.00 20.46 424 GLY A C 1
ATOM 3157 O O . GLY A 1 402 ? 42.984 53.882 32.827 1.00 19.72 424 GLY A O 1
ATOM 3158 N N . GLY A 1 403 ? 43.459 53.900 30.612 1.00 19.76 425 GLY A N 1
ATOM 3159 C CA . GLY A 1 403 ? 43.516 55.350 30.504 1.00 20.34 425 GLY A CA 1
ATOM 3160 C C . GLY A 1 403 ? 44.689 55.975 31.235 1.00 18.95 425 GLY A C 1
ATOM 3161 O O . GLY A 1 403 ? 44.571 57.062 31.779 1.00 17.78 425 GLY A O 1
ATOM 3162 N N . LYS A 1 404 ? 45.823 55.291 31.234 1.00 19.36 426 LYS A N 1
ATOM 3163 C CA . LYS A 1 404 ? 47.007 55.779 31.910 1.00 18.17 426 LYS A CA 1
ATOM 3164 C C . LYS A 1 404 ? 48.010 56.357 30.899 1.00 19.60 426 LYS A C 1
ATOM 3165 O O . LYS A 1 404 ? 47.808 56.270 29.689 1.00 16.29 426 LYS A O 1
ATOM 3171 N N . LEU A 1 405 ? 49.069 56.957 31.412 1.00 17.97 427 LEU A N 1
ATOM 3172 C CA . LEU A 1 405 ? 50.068 57.615 30.583 1.00 18.17 427 LEU A CA 1
ATOM 3173 C C . LEU A 1 405 ? 51.383 57.672 31.357 1.00 18.97 427 LEU A C 1
ATOM 3174 O O . LEU A 1 405 ? 51.404 58.067 32.518 1.00 21.10 427 LEU A O 1
ATOM 3179 N N . SER A 1 406 ? 52.479 57.266 30.716 1.00 19.07 428 SER A N 1
ATOM 3180 C CA . SER A 1 406 ? 53.792 57.257 31.381 1.00 19.41 428 SER A CA 1
ATOM 3181 C C . SER A 1 406 ? 54.944 57.127 30.403 1.00 19.64 428 SER A C 1
ATOM 3182 O O . SER A 1 406 ? 54.748 56.821 29.237 1.00 20.76 428 SER A O 1
ATOM 3185 N N . PHE A 1 407 ? 56.161 57.348 30.913 1.00 19.02 429 PHE A N 1
ATOM 3186 C CA . PHE A 1 407 ? 57.388 57.244 30.118 1.00 21.41 429 PHE A CA 1
ATOM 3187 C C . PHE A 1 407 ? 57.944 55.799 30.093 1.00 21.27 429 PHE A C 1
ATOM 3188 O O . PHE A 1 407 ? 58.984 55.540 29.489 1.00 23.29 429 PHE A O 1
ATOM 3196 N N . GLN A 1 408 ? 57.255 54.879 30.757 1.00 24.41 430 GLN A N 1
ATOM 3197 C CA . GLN A 1 408 ? 57.674 53.481 30.780 1.00 26.88 430 GLN A CA 1
ATOM 3198 C C . GLN A 1 408 ? 56.918 52.710 29.697 1.00 26.82 430 GLN A C 1
ATOM 3199 O O . GLN A 1 408 ? 55.692 52.857 29.569 1.00 24.77 430 GLN A O 1
ATOM 3205 N N . PRO A 1 409 ? 57.633 51.898 28.905 1.00 27.96 431 PRO A N 1
ATOM 3206 C CA . PRO A 1 409 ? 56.984 51.101 27.862 1.00 29.23 431 PRO A CA 1
ATOM 3207 C C . PRO A 1 409 ? 55.914 50.171 28.464 1.00 28.61 431 PRO A C 1
ATOM 3208 O O . PRO A 1 409 ? 56.074 49.745 29.612 1.00 29.39 431 PRO A O 1
ATOM 3212 N N . PRO A 1 410 ? 54.843 49.884 27.720 1.00 26.00 432 PRO A N 1
ATOM 3213 C CA . PRO A 1 410 ? 53.781 48.999 28.210 1.00 28.05 432 PRO A CA 1
ATOM 3214 C C . PRO A 1 410 ? 54.294 47.616 28.656 1.00 30.48 432 PRO A C 1
ATOM 3215 O O . PRO A 1 410 ? 55.221 47.066 28.043 1.00 29.78 432 PRO A O 1
ATOM 3219 N N . VAL A 1 411 ? 53.695 47.084 29.718 1.00 32.49 433 VAL A N 1
ATOM 3220 C CA . VAL A 1 411 ? 54.042 45.756 30.234 1.00 37.29 433 VAL A CA 1
ATOM 3221 C C . VAL A 1 411 ? 52.998 44.766 29.725 1.00 38.11 433 VAL A C 1
ATOM 3222 O O . VAL A 1 411 ? 51.899 45.162 29.348 1.00 36.37 433 VAL A O 1
ATOM 3226 N N . ALA A 1 412 ? 53.348 43.484 29.714 1.00 42.13 434 ALA A N 1
ATOM 3227 C CA . ALA A 1 412 ? 52.436 42.438 29.237 1.00 44.23 434 ALA A CA 1
ATOM 3228 C C . ALA A 1 412 ? 51.396 42.082 30.303 1.00 45.38 434 ALA A C 1
ATOM 3229 O O . ALA A 1 412 ? 51.533 42.458 31.469 1.00 46.90 434 ALA A O 1
ATOM 3231 N N . GLY A 1 413 ? 50.354 41.359 29.886 1.00 47.23 435 GLY A N 1
ATOM 3232 C CA . GLY A 1 413 ? 49.294 40.917 30.794 1.00 47.01 435 GLY A CA 1
ATOM 3233 C C . GLY A 1 413 ? 48.121 41.879 30.931 1.00 45.98 435 GLY A C 1
ATOM 3234 O O . GLY A 1 413 ? 47.306 41.740 31.844 1.00 45.37 435 GLY A O 1
ATOM 3235 N N . GLN A 1 414 ? 48.031 42.848 30.022 1.00 45.53 436 GLN A N 1
ATOM 3236 C CA . GLN A 1 414 ? 46.947 43.840 30.048 1.00 45.07 436 GLN A CA 1
ATOM 3237 C C . GLN A 1 414 ? 46.252 43.911 28.692 1.00 41.42 436 GLN A C 1
ATOM 3238 O O . GLN A 1 414 ? 46.699 43.294 27.719 1.00 41.77 436 GLN A O 1
ATOM 3244 N N . ALA A 1 415 ? 45.147 44.654 28.632 1.00 37.42 437 ALA A N 1
ATOM 3245 C CA . ALA A 1 415 ? 44.425 44.832 27.380 1.00 34.57 437 ALA A CA 1
ATOM 3246 C C . ALA A 1 415 ? 45.388 45.479 26.380 1.00 29.33 437 ALA A C 1
ATOM 3247 O O . ALA A 1 415 ? 46.107 46.412 26.723 1.00 28.83 437 ALA A O 1
ATOM 3249 N N . GLY A 1 416 ? 45.403 44.966 25.156 1.00 25.64 438 GLY A N 1
ATOM 3250 C CA . GLY A 1 416 ? 46.303 45.453 24.127 1.00 24.64 438 GLY A CA 1
ATOM 3251 C C . GLY A 1 416 ? 45.865 46.719 23.422 1.00 22.19 438 GLY A C 1
ATOM 3252 O O . GLY A 1 416 ? 46.632 47.286 22.658 1.00 19.93 438 GLY A O 1
ATOM 3253 N N . PHE A 1 417 ? 44.629 47.157 23.671 1.00 20.88 439 PHE A N 1
ATOM 3254 C CA . PHE A 1 417 ? 44.099 48.360 23.037 1.00 19.56 439 PHE A CA 1
ATOM 3255 C C . PHE A 1 417 ? 42.895 48.927 23.785 1.00 20.21 439 PHE A C 1
ATOM 3256 O O . PHE A 1 417 ? 42.280 48.247 24.613 1.00 19.08 439 PHE A O 1
ATOM 3264 N N . GLU A 1 418 ? 42.574 50.186 23.481 1.00 17.39 440 GLU A N 1
ATOM 3265 C CA . GLU A 1 418 ? 41.391 50.852 24.012 1.00 17.42 440 GLU A CA 1
ATOM 3266 C C . GLU A 1 418 ? 40.496 51.072 22.811 1.00 16.28 440 GLU A C 1
ATOM 3267 O O . GLU A 1 418 ? 40.972 51.422 21.743 1.00 17.47 440 GLU A O 1
ATOM 3273 N N . GLU A 1 419 ? 39.208 50.886 22.991 1.00 14.43 441 GLU A N 1
ATOM 3274 C CA . GLU A 1 419 ? 38.275 50.941 21.889 1.00 17.76 441 GLU A CA 1
ATOM 3275 C C . GLU A 1 419 ? 37.161 51.956 22.065 1.00 18.80 441 GLU A C 1
ATOM 3276 O O . GLU A 1 419 ? 36.680 52.192 23.177 1.00 16.86 441 GLU A O 1
ATOM 3282 N N . TYR A 1 420 ? 36.762 52.560 20.948 1.00 16.05 442 TYR A N 1
ATOM 3283 C CA . TYR A 1 420 ? 35.639 53.486 20.913 1.00 15.96 442 TYR A CA 1
ATOM 3284 C C . TYR A 1 420 ? 35.017 53.492 19.545 1.00 16.26 442 TYR A C 1
ATOM 3285 O O . TYR A 1 420 ? 35.670 53.197 18.566 1.00 15.56 442 TYR A O 1
ATOM 3294 N N . VAL A 1 421 ? 33.740 53.819 19.488 1.00 14.57 443 VAL A N 1
ATOM 3295 C CA . VAL A 1 421 ? 33.032 53.899 18.243 1.00 15.45 443 VAL A CA 1
ATOM 3296 C C . VAL A 1 421 ? 32.919 55.365 17.839 1.00 16.96 443 VAL A C 1
ATOM 3297 O O . VAL A 1 421 ? 32.514 56.209 18.641 1.00 15.86 443 VAL A O 1
ATOM 3301 N N . SER A 1 422 ? 33.308 55.657 16.599 1.00 15.19 444 SER A N 1
ATOM 3302 C CA . SER A 1 422 ? 33.215 56.991 16.041 1.00 14.05 444 SER A CA 1
ATOM 3303 C C . SER A 1 422 ? 32.013 56.997 15.117 1.00 15.60 444 SER A C 1
ATOM 3304 O O . SER A 1 422 ? 31.961 56.232 14.161 1.00 12.78 444 SER A O 1
ATOM 3307 N N . ASP A 1 423 ? 31.039 57.848 15.429 1.00 13.14 445 ASP A N 1
ATOM 3308 C CA . ASP A 1 423 ? 29.801 57.966 14.662 1.00 16.04 445 ASP A CA 1
ATOM 3309 C C . ASP A 1 423 ? 29.746 59.350 13.967 1.00 15.41 445 ASP A C 1
ATOM 3310 O O . ASP A 1 423 ? 29.621 60.359 14.636 1.00 16.64 445 ASP A O 1
ATOM 3315 N N . PRO A 1 424 ? 29.854 59.385 12.623 1.00 15.55 446 PRO A N 1
ATOM 3316 C CA . PRO A 1 424 ? 29.803 60.660 11.880 1.00 15.18 446 PRO A CA 1
ATOM 3317 C C . PRO A 1 424 ? 28.484 61.450 12.067 1.00 15.67 446 PRO A C 1
ATOM 3318 O O . PRO A 1 424 ? 28.496 62.666 11.965 1.00 16.68 446 PRO A O 1
ATOM 3322 N N . ALA A 1 425 ? 27.383 60.759 12.333 1.00 14.81 447 ALA A N 1
ATOM 3323 C CA . ALA A 1 425 ? 26.090 61.421 12.565 1.00 15.33 447 ALA A CA 1
ATOM 3324 C C . ALA A 1 425 ? 26.081 62.169 13.907 1.00 17.21 447 ALA A C 1
ATOM 3325 O O . ALA A 1 425 ? 25.256 63.049 14.128 1.00 15.84 447 ALA A O 1
ATOM 3327 N N . LYS A 1 426 ? 26.999 61.791 14.793 1.00 15.41 448 LYS A N 1
ATOM 3328 C CA . LYS A 1 426 ? 27.123 62.401 16.111 1.00 16.90 448 LYS A CA 1
ATOM 3329 C C . LYS A 1 426 ? 28.617 62.696 16.391 1.00 13.48 448 LYS A C 1
ATOM 3330 O O . LYS A 1 426 ? 29.241 62.067 17.247 1.00 14.69 448 LYS A O 1
ATOM 3336 N N . PRO A 1 427 ? 29.172 63.672 15.671 1.00 12.69 449 PRO A N 1
ATOM 3337 C CA . PRO A 1 427 ? 30.585 63.996 15.785 1.00 12.94 449 PRO A CA 1
ATOM 3338 C C . PRO A 1 427 ? 30.935 64.713 17.063 1.00 13.88 449 PRO A C 1
ATOM 3339 O O . PRO A 1 427 ? 30.065 65.293 17.712 1.00 12.11 449 PRO A O 1
ATOM 3343 N N . VAL A 1 428 ? 32.205 64.669 17.414 1.00 12.13 450 VAL A N 1
ATOM 3344 C CA . VAL A 1 428 ? 32.704 65.324 18.613 1.00 12.86 450 VAL A CA 1
ATOM 3345 C C . VAL A 1 428 ? 32.875 66.814 18.302 1.00 13.41 450 VAL A C 1
ATOM 3346 O O . VAL A 1 428 ? 33.543 67.162 17.340 1.00 11.58 450 VAL A O 1
ATOM 3350 N N . PRO A 1 429 ? 32.262 67.689 19.106 1.00 12.59 451 PRO A N 1
ATOM 3351 C CA . PRO A 1 429 ? 32.378 69.131 18.886 1.00 14.55 451 PRO A CA 1
ATOM 3352 C C . PRO A 1 429 ? 33.770 69.647 19.253 1.00 13.61 451 PRO A C 1
ATOM 3353 O O . PRO A 1 429 ? 34.334 69.211 20.272 1.00 12.58 451 PRO A O 1
ATOM 3357 N N . PHE A 1 430 ? 34.316 70.562 18.441 1.00 11.11 452 PHE A N 1
ATOM 3358 C CA . PHE A 1 430 ? 35.655 71.107 18.689 1.00 11.31 452 PHE A CA 1
ATOM 3359 C C . PHE A 1 430 ? 35.614 72.211 19.758 1.00 11.33 452 PHE A C 1
ATOM 3360 O O . PHE A 1 430 ? 36.633 72.540 20.360 1.00 13.35 452 PHE A O 1
ATOM 3368 N N . VAL A 1 431 ? 34.414 72.767 19.964 1.00 10.93 453 VAL A N 1
ATOM 3369 C CA . VAL A 1 431 ? 34.132 73.763 21.026 1.00 14.25 453 VAL A CA 1
ATOM 3370 C C . VAL A 1 431 ? 32.694 73.502 21.479 1.00 14.03 453 VAL A C 1
ATOM 3371 O O . VAL A 1 431 ? 31.920 72.906 20.738 1.00 16.22 453 VAL A O 1
ATOM 3375 N N . PRO A 1 432 ? 32.324 73.939 22.679 1.00 15.80 454 PRO A N 1
ATOM 3376 C CA . PRO A 1 432 ? 30.962 73.719 23.161 1.00 13.87 454 PRO A CA 1
ATOM 3377 C C . PRO A 1 432 ? 29.883 74.286 22.232 1.00 14.00 454 PRO A C 1
ATOM 3378 O O . PRO A 1 432 ? 30.036 75.385 21.694 1.00 12.92 454 PRO A O 1
ATOM 3382 N N . ARG A 1 433 ? 28.810 73.521 22.044 1.00 15.22 455 ARG A N 1
ATOM 3383 C CA . ARG A 1 433 ? 27.674 73.955 21.238 1.00 16.51 455 ARG A CA 1
ATOM 3384 C C . ARG A 1 433 ? 26.885 74.984 22.079 1.00 17.35 455 ARG A C 1
ATOM 3385 O O . ARG A 1 433 ? 26.895 74.900 23.310 1.00 16.47 455 ARG A O 1
ATOM 3393 N N . PRO A 1 434 ? 26.209 75.943 21.435 1.00 18.35 456 PRO A N 1
ATOM 3394 C CA . PRO A 1 434 ? 26.200 76.096 19.972 1.00 18.51 456 PRO A CA 1
ATOM 3395 C C . PRO A 1 434 ? 27.485 76.738 19.445 1.00 18.41 456 PRO A C 1
ATOM 3396 O O . PRO A 1 434 ? 28.087 77.573 20.118 1.00 16.10 456 PRO A O 1
ATOM 3400 N N . VAL A 1 435 ? 27.889 76.333 18.252 1.00 17.89 457 VAL A N 1
ATOM 3401 C CA . VAL A 1 435 ? 29.087 76.840 17.616 1.00 16.91 457 VAL A CA 1
ATOM 3402 C C . VAL A 1 435 ? 28.729 77.996 16.701 1.00 20.80 457 VAL A C 1
ATOM 3403 O O . VAL A 1 435 ? 28.004 77.830 15.742 1.00 19.86 457 VAL A O 1
ATOM 3407 N N . ASP A 1 436 ? 29.257 79.163 17.009 1.00 24.96 458 ASP A N 1
ATOM 3408 C CA . ASP A 1 436 ? 28.995 80.367 16.239 1.00 29.97 458 ASP A CA 1
ATOM 3409 C C . ASP A 1 436 ? 30.315 80.831 15.617 1.00 34.23 458 ASP A C 1
ATOM 3410 O O . ASP A 1 436 ? 31.129 81.437 16.288 1.00 34.26 458 ASP A O 1
ATOM 3415 N N . PHE A 1 437 ? 30.525 80.525 14.321 1.00 38.18 459 PHE A N 1
ATOM 3416 C CA . PHE A 1 437 ? 31.779 80.932 13.629 1.00 39.86 459 PHE A CA 1
ATOM 3417 C C . PHE A 1 437 ? 31.901 82.477 13.535 1.00 39.33 459 PHE A C 1
ATOM 3418 O O . PHE A 1 437 ? 32.982 82.996 13.296 1.00 43.85 459 PHE A O 1
ATOM 3426 N N . ALA A 1 438 ? 30.782 83.186 13.715 1.00 40.44 460 ALA A N 1
ATOM 3427 C CA . ALA A 1 438 ? 30.784 84.659 13.706 1.00 42.12 460 ALA A CA 1
ATOM 3428 C C . ALA A 1 438 ? 31.374 85.203 15.026 1.00 39.88 460 ALA A C 1
ATOM 3429 O O . ALA A 1 438 ? 31.983 86.267 15.044 1.00 42.53 460 ALA A O 1
ATOM 3431 N N . ASP A 1 439 ? 31.160 84.464 16.122 1.00 34.96 461 ASP A N 1
ATOM 3432 C CA . ASP A 1 439 ? 31.685 84.833 17.443 1.00 31.49 461 ASP A CA 1
ATOM 3433 C C . ASP A 1 439 ? 33.227 84.769 17.424 1.00 26.88 461 ASP A C 1
ATOM 3434 O O . ASP A 1 439 ? 33.812 83.698 17.532 1.00 20.33 461 ASP A O 1
ATOM 3439 N N . ARG A 1 440 ? 33.859 85.932 17.280 1.00 25.53 462 ARG A N 1
ATOM 3440 C CA . ARG A 1 440 ? 35.324 86.035 17.240 1.00 26.07 462 ARG A CA 1
ATOM 3441 C C . ARG A 1 440 ? 35.982 85.549 18.528 1.00 23.54 462 ARG A C 1
ATOM 3442 O O . ARG A 1 440 ? 37.064 84.984 18.493 1.00 24.54 462 ARG A O 1
ATOM 3450 N N . ALA A 1 441 ? 35.331 85.788 19.661 1.00 21.18 463 ALA A N 1
ATOM 3451 C CA . ALA A 1 441 ? 35.856 85.353 20.959 1.00 22.15 463 ALA A CA 1
ATOM 3452 C C . ALA A 1 441 ? 35.998 83.809 21.016 1.00 21.95 463 ALA A C 1
ATOM 3453 O O . ALA A 1 441 ? 36.970 83.291 21.548 1.00 19.45 463 ALA A O 1
ATOM 3463 N N . TRP A 1 443 ? 36.303 81.677 18.348 1.00 14.87 465 TRP A N 1
ATOM 3464 C CA . TRP A 1 443 ? 37.303 81.230 17.378 1.00 15.59 465 TRP A CA 1
ATOM 3465 C C . TRP A 1 443 ? 38.753 81.512 17.811 1.00 15.41 465 TRP A C 1
ATOM 3466 O O . TRP A 1 443 ? 39.622 80.652 17.684 1.00 12.99 465 TRP A O 1
ATOM 3477 N N . THR A 1 444 ? 39.001 82.699 18.333 1.00 15.33 466 THR A N 1
ATOM 3478 C CA . THR A 1 444 ? 40.352 83.076 18.752 1.00 16.10 466 THR A CA 1
ATOM 3479 C C . THR A 1 444 ? 40.827 82.330 20.006 1.00 13.25 466 THR A C 1
ATOM 3480 O O . THR A 1 444 ? 42.020 82.257 20.254 1.00 15.81 466 THR A O 1
ATOM 3484 N N . THR A 1 445 ? 39.897 81.774 20.784 1.00 12.81 467 THR A N 1
ATOM 3485 C CA . THR A 1 445 ? 40.264 81.073 22.033 1.00 13.29 467 THR A CA 1
ATOM 3486 C C . THR A 1 445 ? 39.958 79.584 22.055 1.00 13.07 467 THR A C 1
ATOM 3487 O O . THR A 1 445 ? 40.122 78.946 23.084 1.00 12.68 467 THR A O 1
ATOM 3491 N N . TRP A 1 446 ? 39.533 79.014 20.933 1.00 12.54 468 TRP A N 1
ATOM 3492 C CA . TRP A 1 446 ? 39.169 77.597 20.930 1.00 12.02 468 TRP A CA 1
ATOM 3493 C C . TRP A 1 446 ? 40.299 76.636 21.305 1.00 11.90 468 TRP A C 1
ATOM 3494 O O . TRP A 1 446 ? 40.058 75.632 21.981 1.00 11.53 468 TRP A O 1
ATOM 3505 N N . LEU A 1 447 ? 41.525 76.962 20.898 1.00 11.62 469 LEU A N 1
ATOM 3506 C CA . LEU A 1 447 ? 42.681 76.100 21.152 1.00 13.05 469 LEU A CA 1
ATOM 3507 C C . LEU A 1 447 ? 43.112 76.025 22.628 1.00 11.06 469 LEU A C 1
ATOM 3508 O O . LEU A 1 447 ? 43.825 75.111 23.005 1.00 13.16 469 LEU A O 1
ATOM 3513 N N . VAL A 1 448 ? 42.685 76.992 23.448 1.00 13.51 470 VAL A N 1
ATOM 3514 C CA . VAL A 1 448 ? 43.030 76.983 24.889 1.00 12.67 470 VAL A CA 1
ATOM 3515 C C . VAL A 1 448 ? 41.822 76.650 25.777 1.00 13.00 470 VAL A C 1
ATOM 3516 O O . VAL A 1 448 ? 41.925 76.669 27.002 1.00 12.00 470 VAL A O 1
ATOM 3520 N N . HIS A 1 449 ? 40.688 76.338 25.144 1.00 12.82 471 HIS A N 1
ATOM 3521 C CA . HIS A 1 449 ? 39.469 75.999 25.855 1.00 12.60 471 HIS A CA 1
ATOM 3522 C C . HIS A 1 449 ? 39.636 74.732 26.662 1.00 13.65 471 HIS A C 1
ATOM 3523 O O . HIS A 1 449 ? 40.288 73.785 26.223 1.00 11.44 471 HIS A O 1
ATOM 3530 N N . ASP A 1 450 ? 39.053 74.738 27.859 1.00 12.54 472 ASP A N 1
ATOM 3531 C CA . ASP A 1 450 ? 39.007 73.566 28.747 1.00 13.48 472 ASP A CA 1
ATOM 3532 C C . ASP A 1 450 ? 38.370 72.421 27.931 1.00 11.72 472 ASP A C 1
ATOM 3533 O O . ASP A 1 450 ? 37.325 72.612 27.333 1.00 15.20 472 ASP A O 1
ATOM 3538 N N . GLN A 1 451 ? 39.003 71.250 27.913 1.00 12.35 473 GLN A N 1
ATOM 3539 C CA . GLN A 1 451 ? 38.474 70.095 27.136 1.00 11.39 473 GLN A CA 1
ATOM 3540 C C . GLN A 1 451 ? 37.548 69.174 27.940 1.00 13.77 473 GLN A C 1
ATOM 3541 O O . GLN A 1 451 ? 37.184 68.097 27.469 1.00 12.01 473 GLN A O 1
ATOM 3547 N N . ARG A 1 452 ? 37.157 69.589 29.143 1.00 13.26 474 ARG A N 1
ATOM 3548 C CA . ARG A 1 452 ? 36.268 68.767 29.957 1.00 12.93 474 ARG A CA 1
ATOM 3549 C C . ARG A 1 452 ? 34.867 68.644 29.330 1.00 13.55 474 ARG A C 1
ATOM 3550 O O . ARG A 1 452 ? 34.117 67.726 29.664 1.00 13.99 474 ARG A O 1
ATOM 3558 N N . PHE A 1 453 ? 34.532 69.557 28.395 1.00 13.38 475 PHE A N 1
ATOM 3559 C CA . PHE A 1 453 ? 33.233 69.512 27.705 1.00 13.08 475 PHE A CA 1
ATOM 3560 C C . PHE A 1 453 ? 33.097 68.254 26.786 1.00 14.11 475 PHE A C 1
ATOM 3561 O O . PHE A 1 453 ? 31.986 67.911 26.356 1.00 15.36 475 PHE A O 1
ATOM 3569 N N . VAL A 1 454 ? 34.229 67.595 26.490 1.00 11.94 476 VAL A N 1
ATOM 3570 C CA . VAL A 1 454 ? 34.227 66.326 25.716 1.00 13.25 476 VAL A CA 1
ATOM 3571 C C . VAL A 1 454 ? 34.897 65.166 26.499 1.00 14.21 476 VAL A C 1
ATOM 3572 O O . VAL A 1 454 ? 34.815 64.021 26.089 1.00 13.03 476 VAL A O 1
ATOM 3576 N N . ASP A 1 455 ? 35.563 65.475 27.618 1.00 14.06 477 ASP A N 1
ATOM 3577 C CA . ASP A 1 455 ? 36.192 64.436 28.428 1.00 14.17 477 ASP A CA 1
ATOM 3578 C C . ASP A 1 455 ? 35.082 63.673 29.119 1.00 12.94 477 ASP A C 1
ATOM 3579 O O . ASP A 1 455 ? 34.281 64.251 29.825 1.00 14.08 477 ASP A O 1
ATOM 3584 N N . GLY A 1 456 ? 35.036 62.369 28.896 1.00 12.92 478 GLY A N 1
ATOM 3585 C CA . GLY A 1 456 ? 33.999 61.536 29.455 1.00 13.49 478 GLY A CA 1
ATOM 3586 C C . GLY A 1 456 ? 32.986 61.102 28.394 1.00 14.29 478 GLY A C 1
ATOM 3587 O O . GLY A 1 456 ? 32.052 60.400 28.697 1.00 14.42 478 GLY A O 1
ATOM 3588 N N . ARG A 1 457 ? 33.170 61.560 27.153 1.00 12.64 479 ARG A N 1
ATOM 3589 C CA . ARG A 1 457 ? 32.313 61.131 26.055 1.00 12.49 479 ARG A CA 1
ATOM 3590 C C . ARG A 1 457 ? 32.834 59.739 25.660 1.00 14.57 479 ARG A C 1
ATOM 3591 O O . ARG A 1 457 ? 34.032 59.511 25.685 1.00 12.79 479 ARG A O 1
ATOM 3599 N N . PRO A 1 458 ? 31.947 58.826 25.293 1.00 17.68 480 PRO A N 1
ATOM 3600 C CA . PRO A 1 458 ? 32.373 57.474 24.892 1.00 15.73 480 PRO A CA 1
ATOM 3601 C C . PRO A 1 458 ? 33.193 57.443 23.580 1.00 16.28 480 PRO A C 1
ATOM 3602 O O . PRO A 1 458 ? 33.888 56.477 23.346 1.00 15.86 480 PRO A O 1
ATOM 3606 N N . ASP A 1 459 ? 33.099 58.498 22.759 1.00 14.76 481 ASP A N 1
ATOM 3607 C CA . ASP A 1 459 ? 33.859 58.563 21.484 1.00 15.56 481 ASP A CA 1
ATOM 3608 C C . ASP A 1 459 ? 35.149 59.423 21.587 1.00 14.67 481 ASP A C 1
ATOM 3609 O O . ASP A 1 459 ? 35.678 59.906 20.573 1.00 13.69 481 ASP A O 1
ATOM 3614 N N . VAL A 1 460 ? 35.631 59.602 22.819 1.00 12.99 482 VAL A N 1
ATOM 3615 C CA . VAL A 1 460 ? 36.877 60.324 23.094 1.00 14.14 482 VAL A CA 1
ATOM 3616 C C . VAL A 1 460 ? 37.642 59.523 24.148 1.00 13.13 482 VAL A C 1
ATOM 3617 O O . VAL A 1 460 ? 37.131 59.292 25.244 1.00 16.22 482 VAL A O 1
ATOM 3621 N N . LEU A 1 461 ? 38.849 59.079 23.807 1.00 13.50 483 LEU A N 1
ATOM 3622 C CA . LEU A 1 461 ? 39.692 58.339 24.749 1.00 13.24 483 LEU A CA 1
ATOM 3623 C C . LEU A 1 461 ? 40.524 59.314 25.528 1.00 15.13 483 LEU A C 1
ATOM 3624 O O . LEU A 1 461 ? 41.032 60.272 24.981 1.00 14.91 483 LEU A O 1
ATOM 3629 N N . THR A 1 462 ? 40.679 59.054 26.811 1.00 14.96 484 THR A N 1
ATOM 3630 C CA . THR A 1 462 ? 41.448 59.924 27.681 1.00 13.34 484 THR A CA 1
ATOM 3631 C C . THR A 1 462 ? 42.513 59.122 28.408 1.00 11.79 484 THR A C 1
ATOM 3632 O O . THR A 1 462 ? 42.205 58.131 29.074 1.00 12.77 484 THR A O 1
ATOM 3636 N N . PHE A 1 463 ? 43.762 59.554 28.256 1.00 12.73 485 PHE A N 1
ATOM 3637 C CA . PHE A 1 463 ? 44.915 58.952 28.920 1.00 14.34 485 PHE A CA 1
ATOM 3638 C C . PHE A 1 463 ? 45.521 60.038 29.787 1.00 13.97 485 PHE A C 1
ATOM 3639 O O . PHE A 1 463 ? 45.684 61.142 29.342 1.00 15.03 485 PHE A O 1
ATOM 3647 N N . VAL A 1 464 ? 45.862 59.714 31.025 1.00 15.10 486 VAL A N 1
ATOM 3648 C CA . VAL A 1 464 ? 46.370 60.727 31.952 1.00 14.61 486 VAL A CA 1
ATOM 3649 C C . VAL A 1 464 ? 47.355 60.160 32.985 1.00 17.56 486 VAL A C 1
ATOM 3650 O O . VAL A 1 464 ? 47.222 59.018 33.431 1.00 14.34 486 VAL A O 1
ATOM 3654 N N . THR A 1 465 ? 48.345 60.972 33.353 1.00 15.39 487 THR A N 1
ATOM 3655 C CA . THR A 1 465 ? 49.340 60.577 34.350 1.00 16.79 487 THR A CA 1
ATOM 3656 C C . THR A 1 465 ? 48.817 60.916 35.711 1.00 15.68 487 THR A C 1
ATOM 3657 O O . THR A 1 465 ? 47.799 61.596 35.848 1.00 15.51 487 THR A O 1
ATOM 3661 N N . GLU A 1 466 ? 49.515 60.457 36.731 1.00 18.69 488 GLU A N 1
ATOM 3662 C CA . GLU A 1 466 ? 49.189 60.838 38.092 1.00 21.50 488 GLU A CA 1
ATOM 3663 C C . GLU A 1 466 ? 49.757 62.266 38.216 1.00 21.15 488 GLU A C 1
ATOM 3664 O O . GLU A 1 466 ? 50.559 62.688 37.359 1.00 15.96 488 GLU A O 1
ATOM 3670 N N . PRO A 1 467 ? 49.350 63.018 39.238 1.00 20.01 489 PRO A N 1
ATOM 3671 C CA . PRO A 1 467 ? 49.880 64.371 39.430 1.00 20.04 489 PRO A CA 1
ATOM 3672 C C . PRO A 1 467 ? 51.413 64.358 39.532 1.00 20.21 489 PRO A C 1
ATOM 3673 O O . PRO A 1 467 ? 51.979 63.473 40.172 1.00 19.59 489 PRO A O 1
ATOM 3677 N N . LEU A 1 468 ? 52.063 65.321 38.889 1.00 16.33 490 LEU A N 1
ATOM 3678 C CA . LEU A 1 468 ? 53.512 65.405 38.879 1.00 17.18 490 LEU A CA 1
ATOM 3679 C C . LEU A 1 468 ? 54.028 65.923 40.197 1.00 16.66 490 LEU A C 1
ATOM 3680 O O . LEU A 1 468 ? 53.409 66.774 40.810 1.00 16.63 490 LEU A O 1
ATOM 3685 N N . THR A 1 469 ? 55.167 65.397 40.632 1.00 18.93 491 THR A N 1
ATOM 3686 C CA . THR A 1 469 ? 55.825 65.869 41.868 1.00 23.70 491 THR A CA 1
ATOM 3687 C C . THR A 1 469 ? 57.022 66.775 41.513 1.00 22.94 491 THR A C 1
ATOM 3688 O O . THR A 1 469 ? 57.549 67.482 42.370 1.00 25.52 491 THR A O 1
ATOM 3692 N N . GLU A 1 470 ? 57.440 66.731 40.243 1.00 21.85 492 GLU A N 1
ATOM 3693 C CA . GLU A 1 470 ? 58.554 67.547 39.746 1.00 21.57 492 GLU A CA 1
ATOM 3694 C C . GLU A 1 470 ? 58.140 68.166 38.395 1.00 22.02 492 GLU A C 1
ATOM 3695 O O . GLU A 1 470 ? 57.365 67.557 37.655 1.00 17.99 492 GLU A O 1
ATOM 3701 N N . PRO A 1 471 ? 58.656 69.364 38.070 1.00 20.89 493 PRO A N 1
ATOM 3702 C CA . PRO A 1 471 ? 58.315 70.010 36.798 1.00 19.84 493 PRO A CA 1
ATOM 3703 C C . PRO A 1 471 ? 58.811 69.211 35.596 1.00 19.26 493 PRO A C 1
ATOM 3704 O O . PRO A 1 471 ? 59.892 68.626 35.654 1.00 18.89 493 PRO A O 1
ATOM 3708 N N . LEU A 1 472 ? 58.006 69.175 34.534 1.00 16.11 494 LEU A N 1
ATOM 3709 C CA . LEU A 1 472 ? 58.345 68.468 33.302 1.00 14.44 494 LEU A CA 1
ATOM 3710 C C . LEU A 1 472 ? 58.313 69.493 32.206 1.00 13.38 494 LEU A C 1
ATOM 3711 O O . LEU A 1 472 ? 57.273 69.990 31.860 1.00 13.47 494 LEU A O 1
ATOM 3716 N N . GLN A 1 473 ? 59.468 69.814 31.674 1.00 16.48 495 GLN A N 1
ATOM 3717 C CA . GLN A 1 473 ? 59.583 70.819 30.653 1.00 18.61 495 GLN A CA 1
ATOM 3718 C C . GLN A 1 473 ? 59.756 70.211 29.271 1.00 17.13 495 GLN A C 1
ATOM 3719 O O . GLN A 1 473 ? 60.596 69.351 29.069 1.00 17.04 495 GLN A O 1
ATOM 3725 N N . ILE A 1 474 ? 58.927 70.653 28.331 1.00 15.12 496 ILE A N 1
ATOM 3726 C CA . ILE A 1 474 ? 59.043 70.245 26.951 1.00 15.53 496 ILE A CA 1
ATOM 3727 C C . ILE A 1 474 ? 59.353 71.518 26.135 1.00 14.54 496 ILE A C 1
ATOM 3728 O O . ILE A 1 474 ? 58.905 72.621 26.488 1.00 14.55 496 ILE A O 1
ATOM 3733 N N . ALA A 1 475 ? 60.140 71.370 25.081 1.00 12.38 497 ALA A N 1
ATOM 3734 C CA . ALA A 1 475 ? 60.570 72.497 24.285 1.00 12.74 497 ALA A CA 1
ATOM 3735 C C . ALA A 1 475 ? 60.901 72.037 22.887 1.00 14.32 497 ALA A C 1
ATOM 3736 O O . ALA A 1 475 ? 62.066 71.893 22.527 1.00 15.16 497 ALA A O 1
ATOM 3738 N N . GLY A 1 476 ? 59.870 71.789 22.109 1.00 12.44 498 GLY A N 1
ATOM 3739 C CA . GLY A 1 476 ? 60.025 71.360 20.743 1.00 15.15 498 GLY A CA 1
ATOM 3740 C C . GLY A 1 476 ? 58.702 70.965 20.141 1.00 14.99 498 GLY A C 1
ATOM 3741 O O . GLY A 1 476 ? 57.651 71.357 20.629 1.00 15.00 498 GLY A O 1
ATOM 3742 N N . ALA A 1 477 ? 58.760 70.173 19.082 1.00 14.38 499 ALA A N 1
ATOM 3743 C CA . ALA A 1 477 ? 57.574 69.714 18.383 1.00 14.47 499 ALA A CA 1
ATOM 3744 C C . ALA A 1 477 ? 57.302 68.242 18.708 1.00 14.58 499 ALA A C 1
ATOM 3745 O O . ALA A 1 477 ? 58.063 67.365 18.293 1.00 15.89 499 ALA A O 1
ATOM 3747 N N . PRO A 1 478 ? 56.240 67.959 19.461 1.00 15.13 500 PRO A N 1
ATOM 3748 C CA . PRO A 1 478 ? 55.897 66.569 19.760 1.00 17.07 500 PRO A CA 1
ATOM 3749 C C . PRO A 1 478 ? 55.545 65.845 18.474 1.00 14.91 500 PRO A C 1
ATOM 3750 O O . PRO A 1 478 ? 55.042 66.468 17.558 1.00 15.45 500 PRO A O 1
ATOM 3754 N N . ASP A 1 479 ? 55.831 64.558 18.410 1.00 15.65 501 ASP A N 1
ATOM 3755 C CA . ASP A 1 479 ? 55.542 63.762 17.235 1.00 14.54 501 ASP A CA 1
ATOM 3756 C C . ASP A 1 479 ? 54.689 62.568 17.654 1.00 16.09 501 ASP A C 1
ATOM 3757 O O . ASP A 1 479 ? 55.076 61.804 18.503 1.00 18.50 501 ASP A O 1
ATOM 3762 N N . VAL A 1 480 ? 53.518 62.436 17.055 1.00 16.81 502 VAL A N 1
ATOM 3763 C CA . VAL A 1 480 ? 52.621 61.337 17.366 1.00 15.43 502 VAL A CA 1
ATOM 3764 C C . VAL A 1 480 ? 53.032 60.058 16.637 1.00 15.65 502 VAL A C 1
ATOM 3765 O O . VAL A 1 480 ? 53.300 60.074 15.444 1.00 14.86 502 VAL A O 1
ATOM 3769 N N . HIS A 1 481 ? 53.078 58.960 17.378 1.00 18.09 503 HIS A N 1
ATOM 3770 C CA . HIS A 1 481 ? 53.374 57.620 16.822 1.00 18.65 503 HIS A CA 1
ATOM 3771 C C . HIS A 1 481 ? 52.200 56.766 17.250 1.00 18.04 503 HIS A C 1
ATOM 3772 O O . HIS A 1 481 ? 52.277 56.029 18.220 1.00 16.27 503 HIS A O 1
ATOM 3779 N N . LEU A 1 482 ? 51.100 56.906 16.529 1.00 16.28 504 LEU A N 1
ATOM 3780 C CA . LEU A 1 482 ? 49.873 56.214 16.840 1.00 17.28 504 LEU A CA 1
ATOM 3781 C C . LEU A 1 482 ? 49.752 54.866 16.142 1.00 20.02 504 LEU A C 1
ATOM 3782 O O . LEU A 1 482 ? 49.997 54.755 14.971 1.00 19.37 504 LEU A O 1
ATOM 3787 N N . GLN A 1 483 ? 49.378 53.851 16.906 1.00 17.62 505 GLN A N 1
ATOM 3788 C CA . GLN A 1 483 ? 49.115 52.517 16.377 1.00 16.49 505 GLN A CA 1
ATOM 3789 C C . GLN A 1 483 ? 47.619 52.346 16.544 1.00 15.48 505 GLN A C 1
ATOM 3790 O O . GLN A 1 483 ? 47.143 52.205 17.652 1.00 15.30 505 GLN A O 1
ATOM 3796 N N . ALA A 1 484 ? 46.875 52.385 15.443 1.00 16.52 506 ALA A N 1
ATOM 3797 C CA . ALA A 1 484 ? 45.424 52.297 15.520 1.00 15.92 506 ALA A CA 1
ATOM 3798 C C . ALA A 1 484 ? 44.776 51.593 14.342 1.00 16.58 506 ALA A C 1
ATOM 3799 O O . ALA A 1 484 ? 45.285 51.612 13.234 1.00 16.07 506 ALA A O 1
ATOM 3801 N N . SER A 1 485 ? 43.628 50.988 14.602 1.00 13.30 507 SER A N 1
ATOM 3802 C CA . SER A 1 485 ? 42.862 50.329 13.582 1.00 14.68 507 SER A CA 1
ATOM 3803 C C . SER A 1 485 ? 41.446 50.876 13.567 1.00 16.50 507 SER A C 1
ATOM 3804 O O . SER A 1 485 ? 40.967 51.450 14.555 1.00 15.82 507 SER A O 1
ATOM 3807 N N . THR A 1 486 ? 40.797 50.721 12.437 1.00 14.28 508 THR A N 1
ATOM 3808 C CA . THR A 1 486 ? 39.414 51.085 12.282 1.00 15.63 508 THR A CA 1
ATOM 3809 C C . THR A 1 486 ? 38.721 49.936 11.574 1.00 19.08 508 THR A C 1
ATOM 3810 O O . THR A 1 486 ? 39.328 49.246 10.765 1.00 17.68 508 THR A O 1
ATOM 3814 N N . SER A 1 487 ? 37.453 49.731 11.889 1.00 17.75 509 SER A N 1
ATOM 3815 C CA . SER A 1 487 ? 36.661 48.693 11.245 1.00 17.54 509 SER A CA 1
ATOM 3816 C C . SER A 1 487 ? 36.187 49.189 9.855 1.00 17.22 509 SER A C 1
ATOM 3817 O O . SER A 1 487 ? 35.695 48.413 9.047 1.00 17.39 509 SER A O 1
ATOM 3820 N N . GLY A 1 488 ? 36.333 50.498 9.608 1.00 16.82 510 GLY A N 1
ATOM 3821 C CA . GLY A 1 488 ? 35.976 51.094 8.330 1.00 16.29 510 GLY A CA 1
ATOM 3822 C C . GLY A 1 488 ? 37.155 51.039 7.379 1.00 14.61 510 GLY A C 1
ATOM 3823 O O . GLY A 1 488 ? 38.051 50.209 7.550 1.00 13.67 510 GLY A O 1
ATOM 3824 N N . SER A 1 489 ? 37.155 51.915 6.368 1.00 16.22 511 SER A N 1
ATOM 3825 C CA . SER A 1 489 ? 38.259 51.975 5.383 1.00 15.84 511 SER A CA 1
ATOM 3826 C C . SER A 1 489 ? 38.862 53.403 5.248 1.00 18.17 511 SER A C 1
ATOM 3827 O O . SER A 1 489 ? 39.590 53.701 4.300 1.00 15.03 511 SER A O 1
ATOM 3830 N N . ASP A 1 490 ? 38.532 54.265 6.205 1.00 16.87 512 ASP A N 1
ATOM 3831 C CA . ASP A 1 490 ? 39.095 55.612 6.291 1.00 13.02 512 ASP A CA 1
ATOM 3832 C C . ASP A 1 490 ? 38.795 56.120 7.702 1.00 13.58 512 ASP A C 1
ATOM 3833 O O . ASP A 1 490 ? 37.917 55.587 8.386 1.00 12.76 512 ASP A O 1
ATOM 3838 N N . SER A 1 491 ? 39.534 57.118 8.145 1.00 13.47 513 SER A N 1
ATOM 3839 C CA . SER A 1 491 ? 39.319 57.688 9.470 1.00 13.56 513 SER A CA 1
ATOM 3840 C C . SER A 1 491 ? 40.244 58.845 9.722 1.00 14.12 513 SER A C 1
ATOM 3841 O O . SER A 1 491 ? 41.319 58.900 9.173 1.00 13.92 513 SER A O 1
ATOM 3844 N N . ASP A 1 492 ? 39.796 59.782 10.555 1.00 13.68 514 ASP A N 1
ATOM 3845 C CA . ASP A 1 492 ? 40.625 60.897 10.999 1.00 12.18 514 ASP A CA 1
ATOM 3846 C C . ASP A 1 492 ? 41.083 60.534 12.401 1.00 13.05 514 ASP A C 1
ATOM 3847 O O . ASP A 1 492 ? 40.366 59.839 13.128 1.00 11.84 514 ASP A O 1
ATOM 3852 N N . TRP A 1 493 ? 42.278 60.992 12.772 1.00 13.06 515 TRP A N 1
ATOM 3853 C CA . TRP A 1 493 ? 42.823 60.773 14.094 1.00 12.77 515 TRP A CA 1
ATOM 3854 C C . TRP A 1 493 ? 43.213 62.124 14.659 1.00 12.54 515 TRP A C 1
ATOM 3855 O O . TRP A 1 493 ? 44.023 62.831 14.085 1.00 14.25 515 TRP A O 1
ATOM 3866 N N . VAL A 1 494 ? 42.613 62.467 15.786 1.00 13.88 516 VAL A N 1
ATOM 3867 C CA . VAL A 1 494 ? 42.852 63.729 16.460 1.00 13.00 516 VAL A CA 1
ATOM 3868 C C . VAL A 1 494 ? 43.523 63.428 17.770 1.00 11.75 516 VAL A C 1
ATOM 3869 O O . VAL A 1 494 ? 43.034 62.610 18.541 1.00 13.48 516 VAL A O 1
ATOM 3873 N N . VAL A 1 495 ? 44.656 64.076 18.020 1.00 11.65 517 VAL A N 1
ATOM 3874 C CA . VAL A 1 495 ? 45.408 63.879 19.254 1.00 13.43 517 VAL A CA 1
ATOM 3875 C C . VAL A 1 495 ? 45.645 65.216 19.930 1.00 11.95 517 VAL A C 1
ATOM 3876 O O . VAL A 1 495 ? 46.105 66.157 19.303 1.00 10.12 517 VAL A O 1
ATOM 3880 N N . LYS A 1 496 ? 45.323 65.287 21.214 1.00 12.23 518 LYS A N 1
ATOM 3881 C CA . LYS A 1 496 ? 45.516 66.500 21.997 1.00 13.22 518 LYS A CA 1
ATOM 3882 C C . LYS A 1 496 ? 46.466 66.215 23.139 1.00 12.32 518 LYS A C 1
ATOM 3883 O O . LYS A 1 496 ? 46.251 65.294 23.892 1.00 13.90 518 LYS A O 1
ATOM 3889 N N . LEU A 1 497 ? 47.528 67.006 23.244 1.00 10.22 519 LEU A N 1
ATOM 3890 C CA . LEU A 1 497 ? 48.457 66.916 24.359 1.00 11.62 519 LEU A CA 1
ATOM 3891 C C . LEU A 1 497 ? 47.968 67.997 25.322 1.00 13.33 519 LEU A C 1
ATOM 3892 O O . LEU A 1 497 ? 47.943 69.173 24.972 1.00 11.78 519 LEU A O 1
ATOM 3897 N N . ILE A 1 498 ? 47.593 67.588 26.528 1.00 11.82 520 ILE A N 1
ATOM 3898 C CA . ILE A 1 498 ? 46.957 68.484 27.490 1.00 11.52 520 ILE A CA 1
ATOM 3899 C C . ILE A 1 498 ? 47.670 68.615 28.833 1.00 11.79 520 ILE A C 1
ATOM 3900 O O . ILE A 1 498 ? 48.240 67.664 29.346 1.00 11.45 520 ILE A O 1
ATOM 3905 N N . ASP A 1 499 ? 47.622 69.823 29.381 1.00 11.88 521 ASP A N 1
ATOM 3906 C CA . ASP A 1 499 ? 48.116 70.102 30.712 1.00 12.20 521 ASP A CA 1
ATOM 3907 C C . ASP A 1 499 ? 46.874 70.186 31.586 1.00 11.07 521 ASP A C 1
ATOM 3908 O O . ASP A 1 499 ? 46.072 71.092 31.435 1.00 9.77 521 ASP A O 1
ATOM 3913 N N . VAL A 1 500 ? 46.704 69.225 32.480 1.00 12.99 522 VAL A N 1
ATOM 3914 C CA . VAL A 1 500 ? 45.582 69.239 33.398 1.00 12.44 522 VAL A CA 1
ATOM 3915 C C . VAL A 1 500 ? 46.035 69.989 34.648 1.00 12.47 522 VAL A C 1
ATOM 3916 O O . VAL A 1 500 ? 46.955 69.577 35.307 1.00 13.34 522 VAL A O 1
ATOM 3920 N N . TYR A 1 501 ? 45.382 71.091 34.953 1.00 12.69 523 TYR A N 1
ATOM 3921 C CA . TYR A 1 501 ? 45.740 71.891 36.122 1.00 12.73 523 TYR A CA 1
ATOM 3922 C C . TYR A 1 501 ? 45.403 71.119 37.409 1.00 15.46 523 TYR A C 1
ATOM 3923 O O . TYR A 1 501 ? 44.591 70.179 37.383 1.00 11.75 523 TYR A O 1
ATOM 3932 N N . PRO A 1 502 ? 46.028 71.501 38.529 1.00 15.48 524 PRO A N 1
ATOM 3933 C CA . PRO A 1 502 ? 45.738 70.870 39.814 1.00 15.49 524 PRO A CA 1
ATOM 3934 C C . PRO A 1 502 ? 44.240 70.857 40.037 1.00 15.07 524 PRO A C 1
ATOM 3935 O O . PRO A 1 502 ? 43.567 71.855 39.710 1.00 13.16 524 PRO A O 1
ATOM 3939 N N . GLU A 1 503 ? 43.713 69.756 40.568 1.00 11.83 525 GLU A N 1
ATOM 3940 C CA . GLU A 1 503 ? 42.260 69.606 40.763 1.00 13.68 525 GLU A CA 1
ATOM 3941 C C . GLU A 1 503 ? 41.605 70.805 41.469 1.00 14.11 525 GLU A C 1
ATOM 3942 O O . GLU A 1 503 ? 40.469 71.137 41.189 1.00 11.87 525 GLU A O 1
ATOM 3948 N N . GLU A 1 504 ? 42.344 71.438 42.374 1.00 12.60 526 GLU A N 1
ATOM 3949 C CA . GLU A 1 504 ? 41.874 72.632 43.075 1.00 12.94 526 GLU A CA 1
ATOM 3950 C C . GLU A 1 504 ? 42.835 73.807 42.790 1.00 11.84 526 GLU A C 1
ATOM 3951 O O . GLU A 1 504 ? 44.052 73.644 42.810 1.00 14.60 526 GLU A O 1
ATOM 3965 N N . ALA A 1 506 ? 42.331 77.329 44.322 1.00 14.88 528 ALA A N 1
ATOM 3966 C CA . ALA A 1 506 ? 41.566 78.259 45.179 1.00 15.75 528 ALA A CA 1
ATOM 3967 C C . ALA A 1 506 ? 41.683 79.758 44.841 1.00 13.68 528 ALA A C 1
ATOM 3968 O O . ALA A 1 506 ? 40.745 80.504 45.062 1.00 15.39 528 ALA A O 1
ATOM 3970 N N . SER A 1 507 ? 42.830 80.182 44.325 1.00 15.32 529 SER A N 1
ATOM 3971 C CA . SER A 1 507 ? 43.045 81.611 43.956 1.00 18.74 529 SER A CA 1
ATOM 3972 C C . SER A 1 507 ? 42.397 81.971 42.595 1.00 21.73 529 SER A C 1
ATOM 3973 O O . SER A 1 507 ? 42.228 83.148 42.269 1.00 22.31 529 SER A O 1
ATOM 3976 N N . ASN A 1 508 ? 42.070 80.946 41.811 1.00 18.68 530 ASN A N 1
ATOM 3977 C CA . ASN A 1 508 ? 41.377 81.111 40.518 1.00 17.90 530 ASN A CA 1
ATOM 3978 C C . ASN A 1 508 ? 40.553 79.830 40.317 1.00 16.21 530 ASN A C 1
ATOM 3979 O O . ASN A 1 508 ? 40.924 78.960 39.525 1.00 17.31 530 ASN A O 1
ATOM 3984 N N . PRO A 1 509 ? 39.438 79.727 41.058 1.00 18.49 531 PRO A N 1
ATOM 3985 C CA . PRO A 1 509 ? 38.601 78.502 41.102 1.00 17.06 531 PRO A CA 1
ATOM 3986 C C . PRO A 1 509 ? 38.252 77.819 39.787 1.00 18.22 531 PRO A C 1
ATOM 3987 O O . PRO A 1 509 ? 38.223 76.597 39.759 1.00 15.72 531 PRO A O 1
ATOM 3991 N N . LYS A 1 510 ? 37.993 78.583 38.727 1.00 19.47 532 LYS A N 1
ATOM 3992 C CA . LYS A 1 510 ? 37.621 77.999 37.427 1.00 19.61 532 LYS A CA 1
ATOM 3993 C C . LYS A 1 510 ? 38.744 77.129 36.804 1.00 17.12 532 LYS A C 1
ATOM 3994 O O . LYS A 1 510 ? 38.475 76.264 35.974 1.00 20.17 532 LYS A O 1
ATOM 4008 N N . GLY A 1 512 ? 40.570 74.977 38.405 1.00 14.16 534 GLY A N 1
ATOM 4009 C CA . GLY A 1 512 ? 40.683 73.699 39.089 1.00 13.47 534 GLY A CA 1
ATOM 4010 C C . GLY A 1 512 ? 40.301 72.551 38.170 1.00 11.68 534 GLY A C 1
ATOM 4011 O O . GLY A 1 512 ? 39.154 72.439 37.782 1.00 11.18 534 GLY A O 1
ATOM 4012 N N . GLY A 1 513 ? 41.284 71.720 37.806 1.00 11.19 535 GLY A N 1
ATOM 4013 C CA . GLY A 1 513 ? 41.060 70.565 36.931 1.00 11.72 535 GLY A CA 1
ATOM 4014 C C . GLY A 1 513 ? 40.944 70.923 35.448 1.00 11.79 535 GLY A C 1
ATOM 4015 O O . GLY A 1 513 ? 40.631 70.070 34.621 1.00 12.16 535 GLY A O 1
ATOM 4016 N N . TYR A 1 514 ? 41.204 72.188 35.128 1.00 10.83 536 TYR A N 1
ATOM 4017 C CA . TYR A 1 514 ? 41.126 72.709 33.749 1.00 11.76 536 TYR A CA 1
ATOM 4018 C C . TYR A 1 514 ? 42.016 71.878 32.814 1.00 12.68 536 TYR A C 1
ATOM 4019 O O . TYR A 1 514 ? 43.158 71.623 33.118 1.00 10.92 536 TYR A O 1
ATOM 4028 N N . GLU A 1 515 ? 41.466 71.465 31.683 1.00 11.53 537 GLU A N 1
ATOM 4029 C CA . GLU A 1 515 ? 42.205 70.673 30.706 1.00 12.51 537 GLU A CA 1
ATOM 4030 C C . GLU A 1 515 ? 42.643 71.569 29.540 1.00 11.25 537 GLU A C 1
ATOM 4031 O O . GLU A 1 515 ? 41.928 71.733 28.568 1.00 11.79 537 GLU A O 1
ATOM 4037 N N . LEU A 1 516 ? 43.829 72.143 29.675 1.00 11.27 538 LEU A N 1
ATOM 4038 C CA . LEU A 1 516 ? 44.399 73.051 28.665 1.00 12.31 538 LEU A CA 1
ATOM 4039 C C . LEU A 1 516 ? 45.156 72.305 27.567 1.00 10.97 538 LEU A C 1
ATOM 4040 O O . LEU A 1 516 ? 46.131 71.651 27.855 1.00 12.38 538 LEU A O 1
ATOM 4045 N N . PRO A 1 517 ? 44.714 72.399 26.307 1.00 11.20 539 PRO A N 1
ATOM 4046 C CA . PRO A 1 517 ? 45.466 71.783 25.218 1.00 11.22 539 PRO A CA 1
ATOM 4047 C C . PRO A 1 517 ? 46.690 72.604 24.891 1.00 10.98 539 PRO A C 1
ATOM 4048 O O . PRO A 1 517 ? 46.573 73.728 24.401 1.00 14.95 539 PRO A O 1
ATOM 4052 N N . VAL A 1 518 ? 47.856 72.065 25.198 1.00 10.89 540 VAL A N 1
ATOM 4053 C CA . VAL A 1 518 ? 49.110 72.716 24.897 1.00 12.90 540 VAL A CA 1
ATOM 4054 C C . VAL A 1 518 ? 49.379 72.605 23.387 1.00 13.23 540 VAL A C 1
ATOM 4055 O O . VAL A 1 518 ? 49.856 73.540 22.758 1.00 12.82 540 VAL A O 1
ATOM 4059 N N . SER A 1 519 ? 49.039 71.452 22.828 1.00 13.52 541 SER A N 1
ATOM 4060 C CA . SER A 1 519 ? 49.279 71.173 21.443 1.00 14.15 541 SER A CA 1
ATOM 4061 C C . SER A 1 519 ? 48.322 70.075 20.944 1.00 13.66 541 SER A C 1
ATOM 4062 O O . SER A 1 519 ? 48.174 69.045 21.583 1.00 13.57 541 SER A O 1
ATOM 4065 N N . LEU A 1 520 ? 47.674 70.312 19.803 1.00 11.01 542 LEU A N 1
ATOM 4066 C CA . LEU A 1 520 ? 46.769 69.315 19.216 1.00 12.68 542 LEU A CA 1
ATOM 4067 C C . LEU A 1 520 ? 46.789 69.349 17.690 1.00 13.41 542 LEU A C 1
ATOM 4068 O O . LEU A 1 520 ? 47.112 70.369 17.076 1.00 12.90 542 LEU A O 1
ATOM 4073 N N . ALA A 1 521 ? 46.438 68.230 17.083 1.00 14.48 543 ALA A N 1
ATOM 4074 C CA . ALA A 1 521 ? 46.401 68.144 15.639 1.00 12.76 543 ALA A CA 1
ATOM 4075 C C . ALA A 1 521 ? 45.512 67.031 15.164 1.00 13.75 543 ALA A C 1
ATOM 4076 O O . ALA A 1 521 ? 45.243 66.075 15.888 1.00 11.41 543 ALA A O 1
ATOM 4078 N N . ILE A 1 522 ? 45.058 67.166 13.927 1.00 12.39 544 ILE A N 1
ATOM 4079 C CA . ILE A 1 522 ? 44.224 66.165 13.279 1.00 12.08 544 ILE A CA 1
ATOM 4080 C C . ILE A 1 522 ? 44.982 65.633 12.079 1.00 14.01 544 ILE A C 1
ATOM 4081 O O . ILE A 1 522 ? 45.759 66.351 11.464 1.00 12.95 544 ILE A O 1
ATOM 4086 N N . PHE A 1 523 ? 44.750 64.366 11.759 1.00 13.46 545 PHE A N 1
ATOM 4087 C CA . PHE A 1 523 ? 45.391 63.713 10.625 1.00 14.19 545 PHE A CA 1
ATOM 4088 C C . PHE A 1 523 ? 44.337 62.940 9.857 1.00 12.86 545 PHE A C 1
ATOM 4089 O O . PHE A 1 523 ? 43.602 62.165 10.436 1.00 12.38 545 PHE A O 1
ATOM 4097 N N . ARG A 1 524 ? 44.259 63.173 8.549 1.00 13.09 546 ARG A N 1
ATOM 4098 C CA . ARG A 1 524 ? 43.304 62.458 7.701 1.00 13.03 546 ARG A CA 1
ATOM 4099 C C . ARG A 1 524 ? 43.956 61.124 7.283 1.00 13.52 546 ARG A C 1
ATOM 4100 O O . ARG A 1 524 ? 44.917 61.103 6.511 1.00 14.31 546 ARG A O 1
ATOM 4108 N N . GLY A 1 525 ? 43.407 60.031 7.815 1.00 13.77 547 GLY A N 1
ATOM 4109 C CA . GLY A 1 525 ? 43.951 58.677 7.660 1.00 14.70 547 GLY A CA 1
ATOM 4110 C C . GLY A 1 525 ? 44.257 58.152 6.276 1.00 15.76 547 GLY A C 1
ATOM 4111 O O . GLY A 1 525 ? 45.162 57.351 6.122 1.00 14.80 547 GLY A O 1
ATOM 4112 N N . ARG A 1 526 ? 43.506 58.586 5.278 1.00 14.92 548 ARG A N 1
ATOM 4113 C CA . ARG A 1 526 ? 43.744 58.140 3.902 1.00 15.12 548 ARG A CA 1
ATOM 4114 C C . ARG A 1 526 ? 45.170 58.515 3.398 1.00 15.64 548 ARG A C 1
ATOM 4115 O O . ARG A 1 526 ? 45.661 57.934 2.450 1.00 16.92 548 ARG A O 1
ATOM 4123 N N . TYR A 1 527 ? 45.808 59.489 4.056 1.00 15.22 549 TYR A N 1
ATOM 4124 C CA . TYR A 1 527 ? 47.153 59.940 3.679 1.00 14.06 549 TYR A CA 1
ATOM 4125 C C . TYR A 1 527 ? 48.267 59.317 4.547 1.00 12.07 549 TYR A C 1
ATOM 4126 O O . TYR A 1 527 ? 49.389 59.815 4.567 1.00 15.17 549 TYR A O 1
ATOM 4135 N N . ARG A 1 528 ? 47.952 58.216 5.236 1.00 12.37 550 ARG A N 1
ATOM 4136 C CA . ARG A 1 528 ? 48.913 57.538 6.126 1.00 14.95 550 ARG A CA 1
ATOM 4137 C C . ARG A 1 528 ? 50.237 57.189 5.426 1.00 17.99 550 ARG A C 1
ATOM 4138 O O . ARG A 1 528 ? 51.326 57.423 5.972 1.00 14.86 550 ARG A O 1
ATOM 4146 N N . GLU A 1 529 ? 50.132 56.628 4.230 1.00 17.88 551 GLU A N 1
ATOM 4147 C CA . GLU A 1 529 ? 51.308 56.201 3.467 1.00 18.07 551 GLU A CA 1
ATOM 4148 C C . GLU A 1 529 ? 51.834 57.280 2.540 1.00 16.97 551 GLU A C 1
ATOM 4149 O O . GLU A 1 529 ? 53.008 57.296 2.222 1.00 18.05 551 GLU A O 1
ATOM 4155 N N . SER A 1 530 ? 50.959 58.185 2.113 1.00 17.53 552 SER A N 1
ATOM 4156 C CA . SER A 1 530 ? 51.353 59.266 1.206 1.00 15.37 552 SER A CA 1
ATOM 4157 C C . SER A 1 530 ? 50.332 60.391 1.219 1.00 14.48 552 SER A C 1
ATOM 4158 O O . SER A 1 530 ? 49.143 60.148 1.223 1.00 14.86 552 SER A O 1
ATOM 4161 N N . PHE A 1 531 ? 50.815 61.630 1.220 1.00 16.40 553 PHE A N 1
ATOM 4162 C CA . PHE A 1 531 ? 49.939 62.793 1.193 1.00 14.45 553 PHE A CA 1
ATOM 4163 C C . PHE A 1 531 ? 49.390 63.033 -0.214 1.00 15.79 553 PHE A C 1
ATOM 4164 O O . PHE A 1 531 ? 48.297 63.563 -0.370 1.00 15.34 553 PHE A O 1
ATOM 4172 N N . SER A 1 532 ? 50.162 62.636 -1.231 1.00 17.42 554 SER A N 1
ATOM 4173 C CA . SER A 1 532 ? 49.765 62.810 -2.643 1.00 18.02 554 SER A CA 1
ATOM 4174 C C . SER A 1 532 ? 48.899 61.643 -3.185 1.00 19.15 554 SER A C 1
ATOM 4175 O O . SER A 1 532 ? 48.077 61.837 -4.091 1.00 18.84 554 SER A O 1
ATOM 4178 N N . THR A 1 533 ? 49.081 60.457 -2.617 1.00 16.90 555 THR A N 1
ATOM 4179 C CA . THR A 1 533 ? 48.374 59.254 -3.063 1.00 18.75 555 THR A CA 1
ATOM 4180 C C . THR A 1 533 ? 47.585 58.627 -1.925 1.00 16.44 555 THR A C 1
ATOM 4181 O O . THR A 1 533 ? 48.121 57.791 -1.173 1.00 19.40 555 THR A O 1
ATOM 4185 N N . PRO A 1 534 ? 46.315 59.016 -1.776 1.00 17.46 556 PRO A N 1
ATOM 4186 C CA . PRO A 1 534 ? 45.489 58.457 -0.719 1.00 16.66 556 PRO A CA 1
ATOM 4187 C C . PRO A 1 534 ? 45.202 56.993 -0.960 1.00 19.14 556 PRO A C 1
ATOM 4188 O O . PRO A 1 534 ? 45.139 56.544 -2.122 1.00 16.33 556 PRO A O 1
ATOM 4192 N N . LYS A 1 535 ? 45.055 56.249 0.120 1.00 14.95 557 LYS A N 1
ATOM 4193 C CA . LYS A 1 535 ? 44.782 54.827 0.054 1.00 17.01 557 LYS A CA 1
ATOM 4194 C C . LYS A 1 535 ? 43.831 54.448 1.196 1.00 18.07 557 LYS A C 1
ATOM 4195 O O . LYS A 1 535 ? 43.882 55.051 2.287 1.00 18.19 557 LYS A O 1
ATOM 4201 N N . PRO A 1 536 ? 42.969 53.462 0.969 1.00 17.91 558 PRO A N 1
ATOM 4202 C CA . PRO A 1 536 ? 42.056 53.017 2.013 1.00 17.68 558 PRO A CA 1
ATOM 4203 C C . PRO A 1 536 ? 42.801 52.369 3.168 1.00 17.71 558 PRO A C 1
ATOM 4204 O O . PRO A 1 536 ? 43.857 51.771 2.964 1.00 19.18 558 PRO A O 1
ATOM 4208 N N . LEU A 1 537 ? 42.276 52.526 4.371 1.00 16.90 559 LEU A N 1
ATOM 4209 C CA . LEU A 1 537 ? 42.840 51.895 5.536 1.00 14.82 559 LEU A CA 1
ATOM 4210 C C . LEU A 1 537 ? 42.315 50.468 5.571 1.00 14.88 559 LEU A C 1
ATOM 4211 O O . LEU A 1 537 ? 41.127 50.239 5.363 1.00 14.75 559 LEU A O 1
ATOM 4216 N N . THR A 1 538 ? 43.199 49.519 5.841 1.00 17.34 560 THR A N 1
ATOM 4217 C CA . THR A 1 538 ? 42.828 48.114 5.894 1.00 16.84 560 THR A CA 1
ATOM 4218 C C . THR A 1 538 ? 41.996 47.867 7.130 1.00 15.48 560 THR A C 1
ATOM 4219 O O . THR A 1 538 ? 42.472 48.048 8.255 1.00 15.01 560 THR A O 1
ATOM 4223 N N . SER A 1 539 ? 40.748 47.450 6.920 1.00 13.35 561 SER A N 1
ATOM 4224 C CA . SER A 1 539 ? 39.812 47.228 8.009 1.00 14.75 561 SER A CA 1
ATOM 4225 C C . SER A 1 539 ? 40.312 46.220 9.032 1.00 16.18 561 SER A C 1
ATOM 4226 O O . SER A 1 539 ? 40.816 45.157 8.675 1.00 14.56 561 SER A O 1
ATOM 4229 N N . ASN A 1 540 ? 40.175 46.582 10.317 1.00 15.86 562 ASN A N 1
ATOM 4230 C CA . ASN A 1 540 ? 40.555 45.729 11.456 1.00 15.43 562 ASN A CA 1
ATOM 4231 C C . ASN A 1 540 ? 42.029 45.394 11.564 1.00 16.89 562 ASN A C 1
ATOM 4232 O O . ASN A 1 540 ? 42.398 44.434 12.224 1.00 19.13 562 ASN A O 1
ATOM 4237 N N . GLN A 1 541 ? 42.873 46.208 10.938 1.00 16.70 563 GLN A N 1
ATOM 4238 C CA . GLN A 1 541 ? 44.318 46.000 10.962 1.00 18.10 563 GLN A CA 1
ATOM 4239 C C . GLN A 1 541 ? 45.007 47.188 11.672 1.00 17.48 563 GLN A C 1
ATOM 4240 O O . GLN A 1 541 ? 44.822 48.335 11.271 1.00 15.56 563 GLN A O 1
ATOM 4246 N N . PRO A 1 542 ? 45.779 46.912 12.731 1.00 18.13 564 PRO A N 1
ATOM 4247 C CA . PRO A 1 542 ? 46.545 47.971 13.401 1.00 20.21 564 PRO A CA 1
ATOM 4248 C C . PRO A 1 542 ? 47.555 48.571 12.412 1.00 20.01 564 PRO A C 1
ATOM 4249 O O . PRO A 1 542 ? 48.301 47.827 11.778 1.00 16.32 564 PRO A O 1
ATOM 4253 N N . LEU A 1 543 ? 47.552 49.891 12.279 1.00 17.05 565 LEU A N 1
ATOM 4254 C CA . LEU A 1 543 ? 48.443 50.589 11.351 1.00 16.77 565 LEU A CA 1
ATOM 4255 C C . LEU A 1 543 ? 49.136 51.746 12.049 1.00 17.63 565 LEU A C 1
ATOM 4256 O O . LEU A 1 543 ? 48.566 52.383 12.928 1.00 17.08 565 LEU A O 1
ATOM 4261 N N . ALA A 1 544 ? 50.355 52.030 11.629 1.00 17.37 566 ALA A N 1
ATOM 4262 C CA . ALA A 1 544 ? 51.141 53.085 12.219 1.00 19.91 566 ALA A CA 1
ATOM 4263 C C . ALA A 1 544 ? 50.880 54.432 11.545 1.00 19.47 566 ALA A C 1
ATOM 4264 O O . ALA A 1 544 ? 50.989 54.559 10.340 1.00 16.67 566 ALA A O 1
ATOM 4266 N N . PHE A 1 545 ? 50.523 55.424 12.348 1.00 16.63 567 PHE A N 1
ATOM 4267 C CA . PHE A 1 545 ? 50.313 56.787 11.870 1.00 17.64 567 PHE A CA 1
ATOM 4268 C C . PHE A 1 545 ? 51.357 57.659 12.561 1.00 17.31 567 PHE A C 1
ATOM 4269 O O . PHE A 1 545 ? 51.592 57.518 13.748 1.00 19.52 567 PHE A O 1
ATOM 4277 N N . GLN A 1 546 ? 51.995 58.533 11.808 1.00 17.37 568 GLN A N 1
ATOM 4278 C CA . GLN A 1 546 ? 52.991 59.418 12.365 1.00 16.64 568 GLN A CA 1
ATOM 4279 C C . GLN A 1 546 ? 52.791 60.816 11.839 1.00 18.14 568 GLN A C 1
ATOM 4280 O O . GLN A 1 546 ? 52.764 61.035 10.630 1.00 16.61 568 GLN A O 1
ATOM 4286 N N . PHE A 1 547 ? 52.630 61.769 12.760 1.00 17.21 569 PHE A N 1
ATOM 4287 C CA . PHE A 1 547 ? 52.433 63.161 12.396 1.00 16.58 569 PHE A CA 1
ATOM 4288 C C . PHE A 1 547 ? 52.772 64.078 13.553 1.00 17.18 569 PHE A C 1
ATOM 4289 O O . PHE A 1 547 ? 52.634 63.708 14.706 1.00 15.71 569 PHE A O 1
ATOM 4297 N N . GLY A 1 548 ? 53.217 65.279 13.233 1.00 14.78 570 GLY A N 1
ATOM 4298 C CA . GLY A 1 548 ? 53.620 66.232 14.242 1.00 15.13 570 GLY A CA 1
ATOM 4299 C C . GLY A 1 548 ? 52.498 67.030 14.878 1.00 15.78 570 GLY A C 1
ATOM 4300 O O . GLY A 1 548 ? 51.477 67.316 14.252 1.00 13.11 570 GLY A O 1
ATOM 4301 N N . LEU A 1 549 ? 52.701 67.367 16.149 1.00 14.75 571 LEU A N 1
ATOM 4302 C CA . LEU A 1 549 ? 51.799 68.212 16.893 1.00 14.75 571 LEU A CA 1
ATOM 4303 C C . LEU A 1 549 ? 52.463 69.585 16.942 1.00 13.47 571 LEU A C 1
ATOM 4304 O O . LEU A 1 549 ? 53.683 69.683 16.836 1.00 13.91 571 LEU A O 1
ATOM 4309 N N . PRO A 1 550 ? 51.673 70.645 17.071 1.00 10.78 572 PRO A N 1
ATOM 4310 C CA . PRO A 1 550 ? 52.224 71.997 17.187 1.00 12.67 572 PRO A CA 1
ATOM 4311 C C . PRO A 1 550 ? 53.334 72.125 18.235 1.00 11.56 572 PRO A C 1
ATOM 4312 O O . PRO A 1 550 ? 53.344 71.408 19.251 1.00 12.00 572 PRO A O 1
ATOM 4316 N N . THR A 1 551 ? 54.264 73.026 17.968 1.00 12.51 573 THR A N 1
ATOM 4317 C CA . THR A 1 551 ? 55.373 73.301 18.849 1.00 12.03 573 THR A CA 1
ATOM 4318 C C . THR A 1 551 ? 54.893 73.734 20.225 1.00 13.57 573 THR A C 1
ATOM 4319 O O . THR A 1 551 ? 53.856 74.386 20.362 1.00 13.96 573 THR A O 1
ATOM 4323 N N . ALA A 1 552 ? 55.663 73.371 21.234 1.00 13.23 574 ALA A N 1
ATOM 4324 C CA . ALA A 1 552 ? 55.373 73.722 22.589 1.00 13.46 574 ALA A CA 1
ATOM 4325 C C . ALA A 1 552 ? 56.652 74.070 23.360 1.00 13.90 574 ALA A C 1
ATOM 4326 O O . ALA A 1 552 ? 57.690 73.455 23.174 1.00 14.94 574 ALA A O 1
ATOM 4328 N N . ASN A 1 553 ? 56.555 75.094 24.178 1.00 13.11 575 ASN A N 1
ATOM 4329 C CA . ASN A 1 553 ? 57.600 75.475 25.111 1.00 13.63 575 ASN A CA 1
ATOM 4330 C C . ASN A 1 553 ? 56.795 75.589 26.385 1.00 10.60 575 ASN A C 1
ATOM 4331 O O . ASN A 1 553 ? 56.331 76.655 26.744 1.00 11.95 575 ASN A O 1
ATOM 4336 N N . HIS A 1 554 ? 56.592 74.454 27.037 1.00 13.55 576 HIS A N 1
ATOM 4337 C CA . HIS A 1 554 ? 55.705 74.374 28.162 1.00 13.18 576 HIS A CA 1
ATOM 4338 C C . HIS A 1 554 ? 56.210 73.530 29.286 1.00 14.93 576 HIS A C 1
ATOM 4339 O O . HIS A 1 554 ? 56.657 72.424 29.076 1.00 15.00 576 HIS A O 1
ATOM 4346 N N . THR A 1 555 ? 56.114 74.056 30.504 1.00 13.77 577 THR A N 1
ATOM 4347 C CA . THR A 1 555 ? 56.476 73.301 31.683 1.00 12.39 577 THR A CA 1
ATOM 4348 C C . THR A 1 555 ? 55.195 72.851 32.406 1.00 14.28 577 THR A C 1
ATOM 4349 O O . THR A 1 555 ? 54.375 73.675 32.801 1.00 15.96 577 THR A O 1
ATOM 4353 N N . PHE A 1 556 ? 55.020 71.544 32.533 1.00 14.77 578 PHE A N 1
ATOM 4354 C CA . PHE A 1 556 ? 53.920 70.987 33.293 1.00 15.16 578 PHE A CA 1
ATOM 4355 C C . PHE A 1 556 ? 54.421 71.058 34.737 1.00 15.12 578 PHE A C 1
ATOM 4356 O O . PHE A 1 556 ? 55.349 70.368 35.100 1.00 14.59 578 PHE A O 1
ATOM 4364 N N . GLN A 1 557 ? 53.805 71.905 35.540 1.00 14.73 579 GLN A N 1
ATOM 4365 C CA . GLN A 1 557 ? 54.263 72.144 36.919 1.00 14.08 579 GLN A CA 1
ATOM 4366 C C . GLN A 1 557 ? 53.778 71.084 37.883 1.00 14.56 579 GLN A C 1
ATOM 4367 O O . GLN A 1 557 ? 52.868 70.352 37.574 1.00 16.11 579 GLN A O 1
ATOM 4373 N N . PRO A 1 558 ? 54.421 70.981 39.057 1.00 16.60 580 PRO A N 1
ATOM 4374 C CA . PRO A 1 558 ? 53.982 70.028 40.081 1.00 15.60 580 PRO A CA 1
ATOM 4375 C C . PRO A 1 558 ? 52.503 70.241 40.433 1.00 13.75 580 PRO A C 1
ATOM 4376 O O . PRO A 1 558 ? 52.053 71.383 40.512 1.00 15.50 580 PRO A O 1
ATOM 4380 N N . GLY A 1 559 ? 51.764 69.149 40.620 1.00 13.76 581 GLY A N 1
ATOM 4381 C CA . GLY A 1 559 ? 50.347 69.217 40.915 1.00 14.41 581 GLY A CA 1
ATOM 4382 C C . GLY A 1 559 ? 49.506 69.029 39.646 1.00 15.10 581 GLY A C 1
ATOM 4383 O O . GLY A 1 559 ? 48.347 68.633 39.720 1.00 15.22 581 GLY A O 1
ATOM 4384 N N . HIS A 1 560 ? 50.100 69.340 38.484 1.00 14.27 582 HIS A N 1
ATOM 4385 C CA . HIS A 1 560 ? 49.429 69.181 37.194 1.00 13.81 582 HIS A CA 1
ATOM 4386 C C . HIS A 1 560 ? 49.595 67.753 36.716 1.00 13.18 582 HIS A C 1
ATOM 4387 O O . HIS A 1 560 ? 50.404 67.012 37.242 1.00 14.68 582 HIS A O 1
ATOM 4394 N N . ARG A 1 561 ? 48.816 67.374 35.719 1.00 13.65 583 ARG A N 1
ATOM 4395 C CA . ARG A 1 561 ? 48.945 66.066 35.097 1.00 13.03 583 ARG A CA 1
ATOM 4396 C C . ARG A 1 561 ? 49.146 66.294 33.602 1.00 15.25 583 ARG A C 1
ATOM 4397 O O . ARG A 1 561 ? 48.829 67.357 33.083 1.00 12.07 583 ARG A O 1
ATOM 4405 N N . VAL A 1 562 ? 49.709 65.311 32.931 1.00 12.68 584 VAL A N 1
ATOM 4406 C CA . VAL A 1 562 ? 49.841 65.350 31.483 1.00 12.72 584 VAL A CA 1
ATOM 4407 C C . VAL A 1 562 ? 48.725 64.461 30.998 1.00 14.75 584 VAL A C 1
ATOM 4408 O O . VAL A 1 562 ? 48.474 63.406 31.579 1.00 14.26 584 VAL A O 1
ATOM 4420 N N . VAL A 1 564 ? 46.458 62.995 27.364 1.00 13.19 586 VAL A N 1
ATOM 4421 C CA . VAL A 1 564 ? 46.340 62.839 25.938 1.00 13.85 586 VAL A CA 1
ATOM 4422 C C . VAL A 1 564 ? 44.911 62.413 25.643 1.00 12.11 586 VAL A C 1
ATOM 4423 O O . VAL A 1 564 ? 44.389 61.500 26.270 1.00 14.31 586 VAL A O 1
ATOM 4427 N N . GLN A 1 565 ? 44.274 63.099 24.715 1.00 11.94 587 GLN A N 1
ATOM 4428 C CA . GLN A 1 565 ? 42.943 62.732 24.279 1.00 12.90 587 GLN A CA 1
ATOM 4429 C C . GLN A 1 565 ? 43.033 62.313 22.816 1.00 13.45 587 GLN A C 1
ATOM 4430 O O . GLN A 1 565 ? 43.777 62.900 22.048 1.00 13.02 587 GLN A O 1
ATOM 4436 N N . VAL A 1 566 ? 42.288 61.279 22.454 1.00 13.01 588 VAL A N 1
ATOM 4437 C CA . VAL A 1 566 ? 42.247 60.793 21.088 1.00 12.26 588 VAL A CA 1
ATOM 4438 C C . VAL A 1 566 ? 40.788 60.665 20.660 1.00 11.88 588 VAL A C 1
ATOM 4439 O O . VAL A 1 566 ? 39.969 60.139 21.394 1.00 14.62 588 VAL A O 1
ATOM 4443 N N . GLN A 1 567 ? 40.474 61.178 19.478 1.00 11.25 589 GLN A N 1
ATOM 4444 C CA . GLN A 1 567 ? 39.120 61.101 18.924 1.00 11.88 589 GLN A CA 1
ATOM 4445 C C . GLN A 1 567 ? 39.224 61.027 17.396 1.00 13.49 589 GLN A C 1
ATOM 4446 O O . GLN A 1 567 ? 40.324 61.107 16.845 1.00 13.12 589 GLN A O 1
ATOM 4452 N N . SER A 1 568 ? 38.090 60.882 16.717 1.00 11.64 590 SER A N 1
ATOM 4453 C CA . SER A 1 568 ? 38.092 60.727 15.257 1.00 12.74 590 SER A CA 1
ATOM 4454 C C . SER A 1 568 ? 37.269 61.770 14.491 1.00 15.44 590 SER A C 1
ATOM 4455 O O . SER A 1 568 ? 37.003 61.610 13.288 1.00 13.46 590 SER A O 1
ATOM 4458 N N . SER A 1 569 ? 36.866 62.828 15.195 1.00 12.60 591 SER A N 1
ATOM 4459 C CA . SER A 1 569 ? 36.185 63.967 14.581 1.00 13.53 591 SER A CA 1
ATOM 4460 C C . SER A 1 569 ? 36.507 65.243 15.414 1.00 13.05 591 SER A C 1
ATOM 4461 O O . SER A 1 569 ? 36.889 65.158 16.582 1.00 11.65 591 SER A O 1
ATOM 4464 N N . LEU A 1 570 ? 36.367 66.395 14.782 1.00 12.93 592 LEU A N 1
ATOM 4465 C CA . LEU A 1 570 ? 36.676 67.708 15.399 1.00 12.68 592 LEU A CA 1
ATOM 4466 C C . LEU A 1 570 ? 35.835 68.665 14.569 1.00 11.23 592 LEU A C 1
ATOM 4467 O O . LEU A 1 570 ? 36.330 69.384 13.717 1.00 14.76 592 LEU A O 1
ATOM 4472 N N . PHE A 1 571 ? 34.545 68.645 14.871 1.00 11.58 593 PHE A N 1
ATOM 4473 C CA . PHE A 1 571 ? 33.497 69.250 14.072 1.00 11.54 593 PHE A CA 1
ATOM 4474 C C . PHE A 1 571 ? 32.792 70.445 14.766 1.00 13.42 593 PHE A C 1
ATOM 4475 O O . PHE A 1 571 ? 32.678 70.459 15.979 1.00 12.15 593 PHE A O 1
ATOM 4483 N N . PRO A 1 572 ? 32.286 71.435 13.993 1.00 14.31 594 PRO A N 1
ATOM 4484 C CA . PRO A 1 572 ? 32.355 71.481 12.516 1.00 13.21 594 PRO A CA 1
ATOM 4485 C C . PRO A 1 572 ? 33.609 72.123 11.903 1.00 12.79 594 PRO A C 1
ATOM 4486 O O . PRO A 1 572 ? 33.601 72.372 10.690 1.00 15.07 594 PRO A O 1
ATOM 4490 N N . LEU A 1 573 ? 34.652 72.383 12.695 1.00 11.77 595 LEU A N 1
ATOM 4491 C CA . LEU A 1 573 ? 35.880 72.979 12.151 1.00 12.15 595 LEU A CA 1
ATOM 4492 C C . LEU A 1 573 ? 36.393 72.143 10.971 1.00 12.23 595 LEU A C 1
ATOM 4493 O O . LEU A 1 573 ? 36.737 72.680 9.943 1.00 13.00 595 LEU A O 1
ATOM 4498 N N . TYR A 1 574 ? 36.433 70.826 11.158 1.00 12.05 596 TYR A N 1
ATOM 4499 C CA . TYR A 1 574 ? 36.869 69.896 10.122 1.00 12.29 596 TYR A CA 1
ATOM 4500 C C . TYR A 1 574 ? 35.690 69.103 9.622 1.00 13.92 596 TYR A C 1
ATOM 4501 O O . TYR A 1 574 ? 34.844 68.675 10.413 1.00 12.32 596 TYR A O 1
ATOM 4510 N N . ASP A 1 575 ? 35.596 68.923 8.302 1.00 13.57 597 ASP A N 1
ATOM 4511 C CA . ASP A 1 575 ? 34.532 68.137 7.770 1.00 12.62 597 ASP A CA 1
ATOM 4512 C C . ASP A 1 575 ? 34.729 66.711 8.248 1.00 12.25 597 ASP A C 1
ATOM 4513 O O . ASP A 1 575 ? 35.843 66.304 8.571 1.00 13.96 597 ASP A O 1
ATOM 4518 N N . ARG A 1 576 ? 33.645 65.978 8.340 1.00 10.60 598 ARG A N 1
ATOM 4519 C CA . ARG A 1 576 ? 33.677 64.630 8.853 1.00 14.08 598 ARG A CA 1
ATOM 4520 C C . ARG A 1 576 ? 34.211 63.629 7.861 1.00 14.16 598 ARG A C 1
ATOM 4521 O O . ARG A 1 576 ? 33.844 63.642 6.691 1.00 14.44 598 ARG A O 1
ATOM 4529 N N . ASN A 1 577 ? 35.090 62.768 8.332 1.00 14.38 599 ASN A N 1
ATOM 4530 C CA . ASN A 1 577 ? 35.589 61.686 7.531 1.00 16.02 599 ASN A CA 1
ATOM 4531 C C . ASN A 1 577 ? 34.441 60.676 7.549 1.00 15.13 599 ASN A C 1
ATOM 4532 O O . ASN A 1 577 ? 33.978 60.301 8.626 1.00 14.30 599 ASN A O 1
ATOM 4537 N N . PRO A 1 578 ? 33.960 60.254 6.372 1.00 14.24 600 PRO A N 1
ATOM 4538 C CA . PRO A 1 578 ? 32.821 59.325 6.303 1.00 16.37 600 PRO A CA 1
ATOM 4539 C C . PRO A 1 578 ? 33.127 57.937 6.856 1.00 12.62 600 PRO A C 1
ATOM 4540 O O . PRO A 1 578 ? 32.226 57.197 7.160 1.00 15.50 600 PRO A O 1
ATOM 4544 N N . GLN A 1 579 ? 34.405 57.614 6.963 1.00 14.09 601 GLN A N 1
ATOM 4545 C CA . GLN A 1 579 ? 34.874 56.354 7.505 1.00 14.36 601 GLN A CA 1
ATOM 4546 C C . GLN A 1 579 ? 34.729 55.147 6.555 1.00 15.68 601 GLN A C 1
ATOM 4547 O O . GLN A 1 579 ? 34.991 54.024 6.933 1.00 17.54 601 GLN A O 1
ATOM 4553 N N . THR A 1 580 ? 34.291 55.427 5.329 1.00 18.17 602 THR A N 1
ATOM 4554 C CA . THR A 1 580 ? 34.323 54.456 4.227 1.00 17.54 602 THR A CA 1
ATOM 4555 C C . THR A 1 580 ? 35.193 55.198 3.209 1.00 18.19 602 THR A C 1
ATOM 4556 O O . THR A 1 580 ? 35.136 56.448 3.127 1.00 15.69 602 THR A O 1
ATOM 4560 N N . TYR A 1 581 ? 36.000 54.473 2.456 1.00 18.54 603 TYR A N 1
ATOM 4561 C CA . TYR A 1 581 ? 36.889 55.102 1.503 1.00 17.25 603 TYR A CA 1
ATOM 4562 C C . TYR A 1 581 ? 36.139 55.577 0.271 1.00 19.39 603 TYR A C 1
ATOM 4563 O O . TYR A 1 581 ? 35.599 54.775 -0.487 1.00 18.35 603 TYR A O 1
ATOM 4572 N N . VAL A 1 582 ? 36.091 56.893 0.090 1.00 17.79 604 VAL A N 1
ATOM 4573 C CA . VAL A 1 582 ? 35.456 57.493 -1.078 1.00 17.61 604 VAL A CA 1
ATOM 4574 C C . VAL A 1 582 ? 36.548 58.228 -1.857 1.00 18.82 604 VAL A C 1
ATOM 4575 O O . VAL A 1 582 ? 37.578 58.559 -1.294 1.00 17.02 604 VAL A O 1
ATOM 4579 N N . PRO A 1 583 ? 36.338 58.462 -3.158 1.00 21.43 605 PRO A N 1
ATOM 4580 C CA . PRO A 1 583 ? 37.348 59.150 -3.978 1.00 22.72 605 PRO A CA 1
ATOM 4581 C C . PRO A 1 583 ? 37.621 60.602 -3.527 1.00 20.93 605 PRO A C 1
ATOM 4582 O O . PRO A 1 583 ? 38.755 61.049 -3.566 1.00 21.03 605 PRO A O 1
ATOM 4586 N N . ASN A 1 584 ? 36.573 61.304 -3.112 1.00 17.93 606 ASN A N 1
ATOM 4587 C CA . ASN A 1 584 ? 36.679 62.703 -2.694 1.00 15.45 606 ASN A CA 1
ATOM 4588 C C . ASN A 1 584 ? 35.703 62.973 -1.546 1.00 13.19 606 ASN A C 1
ATOM 4589 O O . ASN A 1 584 ? 34.492 62.982 -1.738 1.00 12.84 606 ASN A O 1
ATOM 4594 N N . ILE A 1 585 ? 36.246 63.183 -0.347 1.00 14.54 607 ILE A N 1
ATOM 4595 C CA . ILE A 1 585 ? 35.427 63.416 0.852 1.00 14.61 607 ILE A CA 1
ATOM 4596 C C . ILE A 1 585 ? 34.556 64.688 0.742 1.00 14.14 607 ILE A C 1
ATOM 4597 O O . ILE A 1 585 ? 33.508 64.780 1.372 1.00 16.72 607 ILE A O 1
ATOM 4602 N N . PHE A 1 586 ? 34.995 65.656 -0.063 1.00 15.80 608 PHE A N 1
ATOM 4603 C CA . PHE A 1 586 ? 34.203 66.869 -0.293 1.00 15.92 608 PHE A CA 1
ATOM 4604 C C . PHE A 1 586 ? 32.811 66.486 -0.827 1.00 17.50 608 PHE A C 1
ATOM 4605 O O . PHE A 1 586 ? 31.815 67.105 -0.482 1.00 18.83 608 PHE A O 1
ATOM 4613 N N . PHE A 1 587 ? 32.768 65.455 -1.679 1.00 16.50 609 PHE A N 1
ATOM 4614 C CA . PHE A 1 587 ? 31.516 65.011 -2.304 1.00 18.46 609 PHE A CA 1
ATOM 4615 C C . PHE A 1 587 ? 30.975 63.682 -1.779 1.00 19.85 609 PHE A C 1
ATOM 4616 O O . PHE A 1 587 ? 30.331 62.927 -2.521 1.00 19.63 609 PHE A O 1
ATOM 4624 N N . ALA A 1 588 ? 31.216 63.399 -0.501 1.00 17.51 610 ALA A N 1
ATOM 4625 C CA . ALA A 1 588 ? 30.707 62.183 0.103 1.00 17.32 610 ALA A CA 1
ATOM 4626 C C . ALA A 1 588 ? 29.178 62.240 0.103 1.00 19.38 610 ALA A C 1
ATOM 4627 O O . ALA A 1 588 ? 28.586 63.299 0.346 1.00 17.66 610 ALA A O 1
ATOM 4629 N N . LYS A 1 589 ? 28.551 61.100 -0.198 1.00 19.20 611 LYS A N 1
ATOM 4630 C CA . LYS A 1 589 ? 27.091 60.979 -0.240 1.00 20.69 611 LYS A CA 1
ATOM 4631 C C . LYS A 1 589 ? 26.602 60.530 1.146 1.00 19.73 611 LYS A C 1
ATOM 4632 O O . LYS A 1 589 ? 27.391 60.033 1.935 1.00 21.89 611 LYS A O 1
ATOM 4638 N N . PRO A 1 590 ? 25.307 60.714 1.442 1.00 20.82 612 PRO A N 1
ATOM 4639 C CA . PRO A 1 590 ? 24.752 60.342 2.761 1.00 21.51 612 PRO A CA 1
ATOM 4640 C C . PRO A 1 590 ? 25.049 58.905 3.205 1.00 21.23 612 PRO A C 1
ATOM 4641 O O . PRO A 1 590 ? 25.328 58.677 4.391 1.00 17.33 612 PRO A O 1
ATOM 4645 N N . GLY A 1 591 ? 25.006 57.959 2.265 1.00 19.35 613 GLY A N 1
ATOM 4646 C CA . GLY A 1 591 ? 25.251 56.555 2.562 1.00 18.66 613 GLY A CA 1
ATOM 4647 C C . GLY A 1 591 ? 26.713 56.192 2.798 1.00 18.85 613 GLY A C 1
ATOM 4648 O O . GLY A 1 591 ? 27.015 55.090 3.269 1.00 19.83 613 GLY A O 1
ATOM 4649 N N . ASP A 1 592 ? 27.625 57.100 2.458 1.00 16.76 614 ASP A N 1
ATOM 4650 C CA . ASP A 1 592 ? 29.054 56.864 2.661 1.00 15.76 614 ASP A CA 1
ATOM 4651 C C . ASP A 1 592 ? 29.443 56.985 4.144 1.00 15.71 614 ASP A C 1
ATOM 4652 O O . ASP A 1 592 ? 30.441 56.417 4.570 1.00 15.61 614 ASP A O 1
ATOM 4657 N N . TYR A 1 593 ? 28.654 57.737 4.914 1.00 16.17 615 TYR A N 1
ATOM 4658 C CA . TYR A 1 593 ? 28.942 57.955 6.349 1.00 17.42 615 TYR A CA 1
ATOM 4659 C C . TYR A 1 593 ? 28.499 56.766 7.169 1.00 18.42 615 TYR A C 1
ATOM 4660 O O . TYR A 1 593 ? 27.313 56.449 7.231 1.00 19.02 615 TYR A O 1
ATOM 4669 N N . GLN A 1 594 ? 29.462 56.107 7.799 1.00 16.54 616 GLN A N 1
ATOM 4670 C CA . GLN A 1 594 ? 29.200 54.932 8.597 1.00 16.24 616 GLN A CA 1
ATOM 4671 C C . GLN A 1 594 ? 29.973 54.952 9.904 1.00 15.71 616 GLN A C 1
ATOM 4672 O O . GLN A 1 594 ? 31.093 55.479 9.975 1.00 14.36 616 GLN A O 1
ATOM 4678 N N . LYS A 1 595 ? 29.380 54.369 10.938 1.00 15.87 617 LYS A N 1
ATOM 4679 C CA . LYS A 1 595 ? 30.046 54.229 12.216 1.00 17.37 617 LYS A CA 1
ATOM 4680 C C . LYS A 1 595 ? 31.253 53.322 12.011 1.00 20.31 617 LYS A C 1
ATOM 4681 O O . LYS A 1 595 ? 31.287 52.514 11.073 1.00 21.02 617 LYS A O 1
ATOM 4687 N N . ALA A 1 596 ? 32.235 53.449 12.881 1.00 17.23 618 ALA A N 1
ATOM 4688 C CA . ALA A 1 596 ? 33.428 52.616 12.814 1.00 19.03 618 ALA A CA 1
ATOM 4689 C C . ALA A 1 596 ? 33.973 52.384 14.200 1.00 19.41 618 ALA A C 1
ATOM 4690 O O . ALA A 1 596 ? 33.991 53.290 15.028 1.00 15.56 618 ALA A O 1
ATOM 4692 N N . THR A 1 597 ? 34.397 51.155 14.456 1.00 16.22 619 THR A N 1
ATOM 4693 C CA . THR A 1 597 ? 34.984 50.785 15.722 1.00 15.11 619 THR A CA 1
ATOM 4694 C C . THR A 1 597 ? 36.476 51.050 15.641 1.00 16.77 619 THR A C 1
ATOM 4695 O O . THR A 1 597 ? 37.193 50.409 14.862 1.00 15.49 619 THR A O 1
ATOM 4699 N N . GLN A 1 598 ? 36.937 52.003 16.447 1.00 14.56 620 GLN A N 1
ATOM 4700 C CA . GLN A 1 598 ? 38.338 52.421 16.476 1.00 15.84 620 GLN A CA 1
ATOM 4701 C C . GLN A 1 598 ? 39.071 51.786 17.641 1.00 14.79 620 GLN A C 1
ATOM 4702 O O . GLN A 1 598 ? 38.514 51.626 18.705 1.00 15.51 620 GLN A O 1
ATOM 4708 N N . ARG A 1 599 ? 40.337 51.441 17.424 1.00 15.25 621 ARG A N 1
ATOM 4709 C CA . ARG A 1 599 ? 41.165 50.849 18.462 1.00 15.81 621 ARG A CA 1
ATOM 4710 C C . ARG A 1 599 ? 42.518 51.511 18.490 1.00 17.38 621 ARG A C 1
ATOM 4711 O O . ARG A 1 599 ? 43.204 51.558 17.489 1.00 18.46 621 ARG A O 1
ATOM 4719 N N . VAL A 1 600 ? 42.891 52.037 19.649 1.00 15.81 622 VAL A N 1
ATOM 4720 C CA . VAL A 1 600 ? 44.189 52.644 19.844 1.00 15.53 622 VAL A CA 1
ATOM 4721 C C . VAL A 1 600 ? 45.023 51.632 20.625 1.00 16.65 622 VAL A C 1
ATOM 4722 O O . VAL A 1 600 ? 44.741 51.345 21.772 1.00 15.71 622 VAL A O 1
ATOM 4726 N N . TYR A 1 601 ? 46.041 51.092 19.982 1.00 16.12 623 TYR A N 1
ATOM 4727 C CA . TYR A 1 601 ? 46.876 50.082 20.587 1.00 16.50 623 TYR A CA 1
ATOM 4728 C C . TYR A 1 601 ? 47.869 50.640 21.600 1.00 17.20 623 TYR A C 1
ATOM 4729 O O . TYR A 1 601 ? 48.491 51.681 21.382 1.00 16.44 623 TYR A O 1
ATOM 4738 N N . VAL A 1 602 ? 47.985 49.933 22.715 1.00 16.74 624 VAL A N 1
ATOM 4739 C CA . VAL A 1 602 ? 48.844 50.321 23.825 1.00 17.97 624 VAL A CA 1
ATOM 4740 C C . VAL A 1 602 ? 49.612 49.082 24.371 1.00 19.62 624 VAL A C 1
ATOM 4741 O O . VAL A 1 602 ? 49.895 48.992 25.558 1.00 20.24 624 VAL A O 1
ATOM 4745 N N . SER A 1 603 ? 49.942 48.153 23.479 1.00 21.25 625 SER A N 1
ATOM 4746 C CA . SER A 1 603 ? 50.637 46.907 23.863 1.00 22.38 625 SER A CA 1
ATOM 4747 C C . SER A 1 603 ? 52.148 47.039 23.645 1.00 24.04 625 SER A C 1
ATOM 4748 O O . SER A 1 603 ? 52.595 47.940 22.928 1.00 22.97 625 SER A O 1
ATOM 4751 N N . PRO A 1 604 ? 52.941 46.145 24.259 1.00 25.27 626 PRO A N 1
ATOM 4752 C CA . PRO A 1 604 ? 54.398 46.174 24.083 1.00 27.90 626 PRO A CA 1
ATOM 4753 C C . PRO A 1 604 ? 54.828 46.000 22.616 1.00 28.18 626 PRO A C 1
ATOM 4754 O O . PRO A 1 604 ? 55.833 46.572 22.202 1.00 26.83 626 PRO A O 1
ATOM 4758 N N . GLU A 1 605 ? 54.056 45.228 21.855 1.00 29.76 627 GLU A N 1
ATOM 4759 C CA . GLU A 1 605 ? 54.364 44.940 20.448 1.00 30.77 627 GLU A CA 1
ATOM 4760 C C . GLU A 1 605 ? 53.935 46.075 19.517 1.00 30.45 627 GLU A C 1
ATOM 4761 O O . GLU A 1 605 ? 54.566 46.312 18.489 1.00 30.82 627 GLU A O 1
ATOM 4767 N N . GLN A 1 606 ? 52.848 46.766 19.882 1.00 27.25 628 GLN A N 1
ATOM 4768 C CA . GLN A 1 606 ? 52.318 47.879 19.083 1.00 26.10 628 GLN A CA 1
ATOM 4769 C C . GLN A 1 606 ? 51.927 49.042 20.028 1.00 24.95 628 GLN A C 1
ATOM 4770 O O . GLN A 1 606 ? 50.739 49.286 20.276 1.00 22.57 628 GLN A O 1
ATOM 4776 N N . PRO A 1 607 ? 52.938 49.743 20.555 1.00 22.13 629 PRO A N 1
ATOM 4777 C CA . PRO A 1 607 ? 52.710 50.832 21.496 1.00 22.05 629 PRO A CA 1
ATOM 4778 C C . PRO A 1 607 ? 52.476 52.204 20.858 1.00 20.59 629 PRO A C 1
ATOM 4779 O O . PRO A 1 607 ? 53.286 52.664 20.049 1.00 22.59 629 PRO A O 1
ATOM 4783 N N . SER A 1 608 ? 51.376 52.844 21.230 1.00 19.77 630 SER A N 1
ATOM 4784 C CA . SER A 1 608 ? 51.082 54.193 20.776 1.00 16.97 630 SER A CA 1
ATOM 4785 C C . SER A 1 608 ? 51.777 55.109 21.742 1.00 16.53 630 SER A C 1
ATOM 4786 O O . SER A 1 608 ? 51.703 54.904 22.946 1.00 13.27 630 SER A O 1
ATOM 4789 N N . TYR A 1 609 ? 52.461 56.110 21.228 1.00 17.13 631 TYR A N 1
ATOM 4790 C CA . TYR A 1 609 ? 53.150 57.061 22.071 1.00 17.66 631 TYR A CA 1
ATOM 4791 C C . TYR A 1 609 ? 53.368 58.379 21.372 1.00 17.98 631 TYR A C 1
ATOM 4792 O O . TYR A 1 609 ? 53.178 58.499 20.169 1.00 17.71 631 TYR A O 1
ATOM 4801 N N . ILE A 1 610 ? 53.749 59.372 22.145 1.00 15.37 632 ILE A N 1
ATOM 4802 C CA . ILE A 1 610 ? 54.080 60.670 21.619 1.00 15.80 632 ILE A CA 1
ATOM 4803 C C . ILE A 1 610 ? 55.550 60.906 21.918 1.00 16.36 632 ILE A C 1
ATOM 4804 O O . ILE A 1 610 ? 55.972 60.798 23.062 1.00 16.01 632 ILE A O 1
ATOM 4809 N N . SER A 1 611 ? 56.335 61.178 20.887 1.00 14.64 633 SER A N 1
ATOM 4810 C CA . SER A 1 611 ? 57.730 61.504 21.077 1.00 16.81 633 SER A CA 1
ATOM 4811 C C . SER A 1 611 ? 57.744 62.915 21.649 1.00 17.43 633 SER A C 1
ATOM 4812 O O . SER A 1 611 ? 57.559 63.885 20.933 1.00 15.75 633 SER A O 1
ATOM 4815 N N . LEU A 1 612 ? 57.944 63.004 22.956 1.00 17.49 634 LEU A N 1
ATOM 4816 C CA . LEU A 1 612 ? 57.910 64.270 23.672 1.00 18.19 634 LEU A CA 1
ATOM 4817 C C . LEU A 1 612 ? 59.290 64.931 23.723 1.00 19.40 634 LEU A C 1
ATOM 4818 O O . LEU A 1 612 ? 60.253 64.301 24.111 1.00 17.03 634 LEU A O 1
ATOM 4823 N N . PRO A 1 613 ? 59.375 66.215 23.340 1.00 17.52 635 PRO A N 1
ATOM 4824 C CA . PRO A 1 613 ? 60.652 66.942 23.352 1.00 17.20 635 PRO A CA 1
ATOM 4825 C C . PRO A 1 613 ? 61.020 67.443 24.759 1.00 18.21 635 PRO A C 1
ATOM 4826 O O . PRO A 1 613 ? 61.096 68.653 24.995 1.00 14.86 635 PRO A O 1
ATOM 4830 N N . VAL A 1 614 ? 61.265 66.514 25.672 1.00 17.35 636 VAL A N 1
ATOM 4831 C CA . VAL A 1 614 ? 61.612 66.852 27.039 1.00 18.73 636 VAL A CA 1
ATOM 4832 C C . VAL A 1 614 ? 63.049 67.383 27.110 1.00 20.19 636 VAL A C 1
ATOM 4833 O O . VAL A 1 614 ? 63.898 66.997 26.314 1.00 18.23 636 VAL A O 1
ATOM 4837 N N . ARG A 1 615 ? 63.295 68.286 28.060 1.00 22.31 637 ARG A N 1
ATOM 4838 C CA . ARG A 1 615 ? 64.636 68.819 28.309 1.00 25.31 637 ARG A CA 1
ATOM 4839 C C . ARG A 1 615 ? 64.882 68.903 29.825 1.00 26.51 637 ARG A C 1
ATOM 4840 O O . ARG A 1 615 ? 65.978 69.208 30.291 1.00 28.53 637 ARG A O 1
ATOM 4849 N N . THR B 1 2 ? 18.848 51.318 62.453 1.00 33.03 24 THR B N 1
ATOM 4850 C CA . THR B 1 2 ? 18.832 52.676 63.081 1.00 32.88 24 THR B CA 1
ATOM 4851 C C . THR B 1 2 ? 17.390 53.130 63.317 1.00 33.00 24 THR B C 1
ATOM 4852 O O . THR B 1 2 ? 16.573 53.149 62.384 1.00 32.42 24 THR B O 1
ATOM 4856 N N . SER B 1 3 ? 17.078 53.492 64.563 1.00 32.83 25 SER B N 1
ATOM 4857 C CA . SER B 1 3 ? 15.730 53.941 64.916 1.00 35.64 25 SER B CA 1
ATOM 4858 C C . SER B 1 3 ? 15.408 55.278 64.214 1.00 33.65 25 SER B C 1
ATOM 4859 O O . SER B 1 3 ? 16.253 56.160 64.165 1.00 31.31 25 SER B O 1
ATOM 4862 N N . PRO B 1 4 ? 14.192 55.408 63.657 1.00 35.83 26 PRO B N 1
ATOM 4863 C CA . PRO B 1 4 ? 13.772 56.658 62.989 1.00 34.98 26 PRO B CA 1
ATOM 4864 C C . PRO B 1 4 ? 13.834 57.908 63.901 1.00 35.94 26 PRO B C 1
ATOM 4865 O O . PRO B 1 4 ? 14.063 59.013 63.397 1.00 33.68 26 PRO B O 1
ATOM 4877 N N . THR B 1 6 ? 16.076 58.442 66.247 1.00 32.42 28 THR B N 1
ATOM 4878 C CA . THR B 1 6 ? 17.446 58.699 66.671 1.00 31.73 28 THR B CA 1
ATOM 4879 C C . THR B 1 6 ? 17.776 60.133 66.256 1.00 29.64 28 THR B C 1
ATOM 4880 O O . THR B 1 6 ? 17.673 60.464 65.074 1.00 30.94 28 THR B O 1
ATOM 4884 N N . PRO B 1 7 ? 18.140 60.997 67.218 1.00 29.37 29 PRO B N 1
ATOM 4885 C CA . PRO B 1 7 ? 18.498 62.380 66.892 1.00 28.28 29 PRO B CA 1
ATOM 4886 C C . PRO B 1 7 ? 19.544 62.426 65.772 1.00 28.45 29 PRO B C 1
ATOM 4887 O O . PRO B 1 7 ? 20.588 61.789 65.886 1.00 26.13 29 PRO B O 1
ATOM 4891 N N . ASP B 1 8 ? 19.243 63.149 64.696 1.00 26.55 30 ASP B N 1
ATOM 4892 C CA . ASP B 1 8 ? 20.162 63.262 63.565 1.00 24.66 30 ASP B CA 1
ATOM 4893 C C . ASP B 1 8 ? 21.356 64.192 63.853 1.00 23.02 30 ASP B C 1
ATOM 4894 O O . ASP B 1 8 ? 22.352 64.171 63.129 1.00 24.79 30 ASP B O 1
ATOM 4899 N N . ILE B 1 9 ? 21.234 65.013 64.898 1.00 20.75 31 ILE B N 1
ATOM 4900 C CA . ILE B 1 9 ? 22.344 65.825 65.380 1.00 22.67 31 ILE B CA 1
ATOM 4901 C C . ILE B 1 9 ? 22.719 65.143 66.710 1.00 26.80 31 ILE B C 1
ATOM 4902 O O . ILE B 1 9 ? 22.002 65.272 67.714 1.00 27.28 31 ILE B O 1
ATOM 4907 N N . THR B 1 10 ? 23.826 64.405 66.693 1.00 27.66 32 THR B N 1
ATOM 4908 C CA . THR B 1 10 ? 24.270 63.605 67.852 1.00 30.39 32 THR B CA 1
ATOM 4909 C C . THR B 1 10 ? 24.867 64.408 69.005 1.00 32.65 32 THR B C 1
ATOM 4910 O O . THR B 1 10 ? 25.275 65.562 68.840 1.00 34.30 32 THR B O 1
ATOM 4914 N N . GLY B 1 11 ? 24.914 63.770 70.181 1.00 35.24 33 GLY B N 1
ATOM 4915 C CA . GLY B 1 11 ? 25.499 64.374 71.372 1.00 39.02 33 GLY B CA 1
ATOM 4916 C C . GLY B 1 11 ? 27.007 64.511 71.207 1.00 41.86 33 GLY B C 1
ATOM 4917 O O . GLY B 1 11 ? 27.606 65.466 71.693 1.00 43.95 33 GLY B O 1
ATOM 4918 N N . LYS B 1 12 ? 27.613 63.534 70.521 1.00 44.09 34 LYS B N 1
ATOM 4919 C CA . LYS B 1 12 ? 29.049 63.553 70.224 1.00 45.16 34 LYS B CA 1
ATOM 4920 C C . LYS B 1 12 ? 29.239 64.357 68.903 1.00 42.51 34 LYS B C 1
ATOM 4921 O O . LYS B 1 12 ? 28.774 63.925 67.847 1.00 43.26 34 LYS B O 1
ATOM 4927 N N . PRO B 1 13 ? 29.917 65.515 68.978 1.00 40.30 35 PRO B N 1
ATOM 4928 C CA . PRO B 1 13 ? 30.119 66.389 67.801 1.00 38.82 35 PRO B CA 1
ATOM 4929 C C . PRO B 1 13 ? 30.666 65.700 66.535 1.00 39.71 35 PRO B C 1
ATOM 4930 O O . PRO B 1 13 ? 31.512 64.799 66.622 1.00 34.99 35 PRO B O 1
ATOM 4934 N N . PHE B 1 14 ? 30.176 66.146 65.369 1.00 39.72 36 PHE B N 1
ATOM 4935 C CA . PHE B 1 14 ? 30.616 65.618 64.072 1.00 35.96 36 PHE B CA 1
ATOM 4936 C C . PHE B 1 14 ? 32.050 66.072 63.804 1.00 34.57 36 PHE B C 1
ATOM 4937 O O . PHE B 1 14 ? 32.390 67.233 64.015 1.00 37.61 36 PHE B O 1
ATOM 4945 N N . VAL B 1 15 ? 32.878 65.142 63.328 1.00 30.92 37 VAL B N 1
ATOM 4946 C CA . VAL B 1 15 ? 34.285 65.404 63.037 1.00 27.31 37 VAL B CA 1
ATOM 4947 C C . VAL B 1 15 ? 34.549 65.170 61.551 1.00 28.43 37 VAL B C 1
ATOM 4948 O O . VAL B 1 15 ? 34.361 64.065 61.050 1.00 24.20 37 VAL B O 1
ATOM 4952 N N . ALA B 1 16 ? 34.985 66.213 60.854 1.00 27.87 38 ALA B N 1
ATOM 4953 C CA . ALA B 1 16 ? 35.265 66.113 59.432 1.00 30.54 38 ALA B CA 1
ATOM 4954 C C . ALA B 1 16 ? 36.437 65.173 59.182 1.00 30.75 38 ALA B C 1
ATOM 4955 O O . ALA B 1 16 ? 37.401 65.143 59.955 1.00 28.17 38 ALA B O 1
ATOM 4957 N N . ALA B 1 17 ? 36.345 64.395 58.110 1.00 29.98 39 ALA B N 1
ATOM 4958 C CA . ALA B 1 17 ? 37.412 63.478 57.739 1.00 32.71 39 ALA B CA 1
ATOM 4959 C C . ALA B 1 17 ? 38.602 64.295 57.246 1.00 30.31 39 ALA B C 1
ATOM 4960 O O . ALA B 1 17 ? 38.424 65.374 56.684 1.00 30.26 39 ALA B O 1
ATOM 4962 N N . ASP B 1 18 ? 39.813 63.784 57.462 1.00 29.73 40 ASP B N 1
ATOM 4963 C CA . ASP B 1 18 ? 41.027 64.510 57.067 1.00 29.44 40 ASP B CA 1
ATOM 4964 C C . ASP B 1 18 ? 42.185 63.618 56.598 1.00 28.97 40 ASP B C 1
ATOM 4965 O O . ASP B 1 18 ? 43.327 64.045 56.605 1.00 27.17 40 ASP B O 1
ATOM 4970 N N . ALA B 1 19 ? 41.874 62.395 56.167 1.00 30.80 41 ALA B N 1
ATOM 4971 C CA . ALA B 1 19 ? 42.905 61.431 55.752 1.00 30.64 41 ALA B CA 1
ATOM 4972 C C . ALA B 1 19 ? 43.736 61.891 54.545 1.00 30.17 41 ALA B C 1
ATOM 4973 O O . ALA B 1 19 ? 44.941 61.649 54.490 1.00 32.49 41 ALA B O 1
ATOM 4975 N N . SER B 1 20 ? 43.086 62.551 53.590 1.00 25.13 42 SER B N 1
ATOM 4976 C CA . SER B 1 20 ? 43.754 63.010 52.375 1.00 24.24 42 SER B CA 1
ATOM 4977 C C . SER B 1 20 ? 44.521 64.350 52.536 1.00 20.18 42 SER B C 1
ATOM 4978 O O . SER B 1 20 ? 45.161 64.803 51.595 1.00 18.33 42 SER B O 1
ATOM 4981 N N . ASN B 1 21 ? 44.450 64.968 53.717 1.00 18.35 43 ASN B N 1
ATOM 4982 C CA . ASN B 1 21 ? 45.158 66.242 53.958 1.00 17.15 43 ASN B CA 1
ATOM 4983 C C . ASN B 1 21 ? 46.684 66.092 53.786 1.00 17.68 43 ASN B C 1
ATOM 4984 O O . ASN B 1 21 ? 47.260 65.070 54.163 1.00 19.36 43 ASN B O 1
ATOM 4989 N N . ASP B 1 22 ? 47.324 67.115 53.205 1.00 16.89 44 ASP B N 1
ATOM 4990 C CA . ASP B 1 22 ? 48.786 67.124 53.040 1.00 16.11 44 ASP B CA 1
ATOM 4991 C C . ASP B 1 22 ? 49.415 68.045 54.105 1.00 16.73 44 ASP B C 1
ATOM 4992 O O . ASP B 1 22 ? 50.562 68.439 53.997 1.00 18.91 44 ASP B O 1
ATOM 4997 N N . TYR B 1 23 ? 48.622 68.368 55.126 1.00 16.42 45 TYR B N 1
ATOM 4998 C CA . TYR B 1 23 ? 49.055 69.204 56.236 1.00 13.96 45 TYR B CA 1
ATOM 4999 C C . TYR B 1 23 ? 48.447 68.686 57.527 1.00 14.70 45 TYR B C 1
ATOM 5000 O O . TYR B 1 23 ? 47.571 67.823 57.517 1.00 15.13 45 TYR B O 1
ATOM 5009 N N . ILE B 1 24 ? 48.912 69.244 58.631 1.00 16.16 46 ILE B N 1
ATOM 5010 C CA . ILE B 1 24 ? 48.407 68.947 59.944 1.00 16.14 46 ILE B CA 1
ATOM 5011 C C . ILE B 1 24 ? 48.132 70.290 60.617 1.00 15.18 46 ILE B C 1
ATOM 5012 O O . ILE B 1 24 ? 49.022 71.112 60.733 1.00 14.85 46 ILE B O 1
ATOM 5017 N N . LYS B 1 25 ? 46.896 70.509 61.030 1.00 14.57 47 LYS B N 1
ATOM 5018 C CA . LYS B 1 25 ? 46.523 71.734 61.737 1.00 16.34 47 LYS B CA 1
ATOM 5019 C C . LYS B 1 25 ? 46.503 71.428 63.230 1.00 16.54 47 LYS B C 1
ATOM 5020 O O . LYS B 1 25 ? 45.786 70.542 63.674 1.00 20.70 47 LYS B O 1
ATOM 5026 N N . ARG B 1 26 ? 47.291 72.181 63.987 1.00 15.94 48 ARG B N 1
ATOM 5027 C CA . ARG B 1 26 ? 47.421 72.003 65.423 1.00 18.47 48 ARG B CA 1
ATOM 5028 C C . ARG B 1 26 ? 47.117 73.313 66.139 1.00 18.09 48 ARG B C 1
ATOM 5029 O O . ARG B 1 26 ? 47.737 74.329 65.862 1.00 16.97 48 ARG B O 1
ATOM 5037 N N . GLU B 1 27 ? 46.162 73.285 67.054 1.00 13.72 49 GLU B N 1
ATOM 5038 C CA . GLU B 1 27 ? 45.829 74.461 67.834 1.00 13.66 49 GLU B CA 1
ATOM 5039 C C . GLU B 1 27 ? 46.487 74.362 69.191 1.00 16.66 49 GLU B C 1
ATOM 5040 O O . GLU B 1 27 ? 46.664 73.274 69.719 1.00 14.66 49 GLU B O 1
ATOM 5046 N N . VAL B 1 28 ? 46.859 75.506 69.745 1.00 15.25 50 VAL B N 1
ATOM 5047 C CA . VAL B 1 28 ? 47.495 75.567 71.061 1.00 15.03 50 VAL B CA 1
ATOM 5048 C C . VAL B 1 28 ? 47.099 76.827 71.795 1.00 17.89 50 VAL B C 1
ATOM 5049 O O . VAL B 1 28 ? 46.803 77.843 71.182 1.00 18.47 50 VAL B O 1
ATOM 5061 N N . ILE B 1 30 ? 48.775 79.321 74.207 1.00 15.19 52 ILE B N 1
ATOM 5062 C CA . ILE B 1 30 ? 50.091 79.715 74.713 1.00 15.15 52 ILE B CA 1
ATOM 5063 C C . ILE B 1 30 ? 49.953 80.691 75.858 1.00 18.71 52 ILE B C 1
ATOM 5064 O O . ILE B 1 30 ? 49.456 81.784 75.672 1.00 15.10 52 ILE B O 1
ATOM 5069 N N . PRO B 1 31 ? 50.403 80.309 77.050 1.00 19.33 53 PRO B N 1
ATOM 5070 C CA . PRO B 1 31 ? 50.320 81.206 78.195 1.00 20.16 53 PRO B CA 1
ATOM 5071 C C . PRO B 1 31 ? 51.357 82.332 78.095 1.00 19.51 53 PRO B C 1
ATOM 5072 O O . PRO B 1 31 ? 52.522 82.067 77.835 1.00 19.05 53 PRO B O 1
ATOM 5084 N N . ARG B 1 33 ? 53.314 85.762 79.853 1.00 20.24 55 ARG B N 1
ATOM 5085 C CA . ARG B 1 33 ? 53.993 85.918 81.151 1.00 20.82 55 ARG B CA 1
ATOM 5086 C C . ARG B 1 33 ? 53.038 86.232 82.309 1.00 22.16 55 ARG B C 1
ATOM 5087 O O . ARG B 1 33 ? 53.352 85.953 83.458 1.00 25.03 55 ARG B O 1
ATOM 5095 N N . ASP B 1 34 ? 51.875 86.805 81.993 1.00 20.35 56 ASP B N 1
ATOM 5096 C CA . ASP B 1 34 ? 50.872 87.141 83.011 1.00 21.80 56 ASP B CA 1
ATOM 5097 C C . ASP B 1 34 ? 49.761 86.057 83.168 1.00 21.25 56 ASP B C 1
ATOM 5098 O O . ASP B 1 34 ? 48.734 86.307 83.790 1.00 25.28 56 ASP B O 1
ATOM 5103 N N . GLY B 1 35 ? 49.988 84.869 82.595 1.00 22.40 57 GLY B N 1
ATOM 5104 C CA . GLY B 1 35 ? 49.036 83.754 82.696 1.00 23.10 57 GLY B CA 1
ATOM 5105 C C . GLY B 1 35 ? 47.926 83.707 81.634 1.00 23.56 57 GLY B C 1
ATOM 5106 O O . GLY B 1 35 ? 47.305 82.664 81.440 1.00 23.07 57 GLY B O 1
ATOM 5107 N N . VAL B 1 36 ? 47.670 84.827 80.962 1.00 21.84 58 VAL B N 1
ATOM 5108 C CA . VAL B 1 36 ? 46.627 84.877 79.921 1.00 19.14 58 VAL B CA 1
ATOM 5109 C C . VAL B 1 36 ? 47.069 84.016 78.732 1.00 17.77 58 VAL B C 1
ATOM 5110 O O . VAL B 1 36 ? 48.194 84.101 78.295 1.00 20.74 58 VAL B O 1
ATOM 5114 N N . LYS B 1 37 ? 46.162 83.194 78.223 1.00 16.11 59 LYS B N 1
ATOM 5115 C CA . LYS B 1 37 ? 46.481 82.285 77.116 1.00 15.53 59 LYS B CA 1
ATOM 5116 C C . LYS B 1 37 ? 45.982 82.823 75.791 1.00 14.83 59 LYS B C 1
ATOM 5117 O O . LYS B 1 37 ? 44.860 83.258 75.693 1.00 14.67 59 LYS B O 1
ATOM 5123 N N . LEU B 1 38 ? 46.840 82.771 74.768 1.00 16.25 60 LEU B N 1
ATOM 5124 C CA . LEU B 1 38 ? 46.482 83.221 73.433 1.00 14.89 60 LEU B CA 1
ATOM 5125 C C . LEU B 1 38 ? 46.269 82.017 72.496 1.00 14.65 60 LEU B C 1
ATOM 5126 O O . LEU B 1 38 ? 47.106 81.122 72.421 1.00 14.56 60 LEU B O 1
ATOM 5131 N N . HIS B 1 39 ? 45.133 82.013 71.799 1.00 15.75 61 HIS B N 1
ATOM 5132 C CA . HIS B 1 39 ? 44.785 80.956 70.840 1.00 15.89 61 HIS B CA 1
ATOM 5133 C C . HIS B 1 39 ? 45.673 81.059 69.609 1.00 16.69 61 HIS B C 1
ATOM 5134 O O . HIS B 1 39 ? 45.694 82.070 68.944 1.00 16.00 61 HIS B O 1
ATOM 5141 N N . THR B 1 40 ? 46.377 79.984 69.306 1.00 14.31 62 THR B N 1
ATOM 5142 C CA . THR B 1 40 ? 47.333 79.961 68.220 1.00 13.76 62 THR B CA 1
ATOM 5143 C C . THR B 1 40 ? 47.104 78.748 67.319 1.00 14.80 62 THR B C 1
ATOM 5144 O O . THR B 1 40 ? 46.956 77.642 67.799 1.00 13.98 62 THR B O 1
ATOM 5148 N N . VAL B 1 41 ? 47.074 78.980 66.002 1.00 13.16 63 VAL B N 1
ATOM 5149 C CA . VAL B 1 41 ? 46.856 77.915 65.027 1.00 13.22 63 VAL B CA 1
ATOM 5150 C C . VAL B 1 41 ? 48.138 77.678 64.249 1.00 16.23 63 VAL B C 1
ATOM 5151 O O . VAL B 1 41 ? 48.698 78.593 63.685 1.00 13.66 63 VAL B O 1
ATOM 5155 N N . ILE B 1 42 ? 48.582 76.428 64.223 1.00 14.80 64 ILE B N 1
ATOM 5156 C CA . ILE B 1 42 ? 49.822 76.042 63.559 1.00 14.00 64 ILE B CA 1
ATOM 5157 C C . ILE B 1 42 ? 49.531 75.056 62.428 1.00 16.44 64 ILE B C 1
ATOM 5158 O O . ILE B 1 42 ? 49.026 73.985 62.668 1.00 17.16 64 ILE B O 1
ATOM 5163 N N . VAL B 1 43 ? 49.855 75.436 61.196 1.00 14.29 65 VAL B N 1
ATOM 5164 C CA . VAL B 1 43 ? 49.647 74.564 60.036 1.00 14.59 65 VAL B CA 1
ATOM 5165 C C . VAL B 1 43 ? 51.000 74.071 59.550 1.00 14.70 65 VAL B C 1
ATOM 5166 O O . VAL B 1 43 ? 51.826 74.850 59.095 1.00 15.90 65 VAL B O 1
ATOM 5170 N N . LEU B 1 44 ? 51.215 72.762 59.658 1.00 14.81 66 LEU B N 1
ATOM 5171 C CA . LEU B 1 44 ? 52.467 72.143 59.279 1.00 14.57 66 LEU B CA 1
ATOM 5172 C C . LEU B 1 44 ? 52.305 71.274 58.065 1.00 15.39 66 LEU B C 1
ATOM 5173 O O . LEU B 1 44 ? 51.353 70.531 57.973 1.00 15.14 66 LEU B O 1
ATOM 5178 N N . PRO B 1 45 ? 53.218 71.368 57.108 1.00 17.03 67 PRO B N 1
ATOM 5179 C CA . PRO B 1 45 ? 53.187 70.439 55.994 1.00 19.21 67 PRO B CA 1
ATOM 5180 C C . PRO B 1 45 ? 53.466 69.052 56.565 1.00 17.99 67 PRO B C 1
ATOM 5181 O O . PRO B 1 45 ? 54.259 68.948 57.513 1.00 15.90 67 PRO B O 1
ATOM 5185 N N . LYS B 1 46 ? 52.813 68.019 56.055 1.00 19.77 68 LYS B N 1
ATOM 5186 C CA . LYS B 1 46 ? 53.083 66.667 56.537 1.00 20.39 68 LYS B CA 1
ATOM 5187 C C . LYS B 1 46 ? 54.524 66.347 56.172 1.00 20.47 68 LYS B C 1
ATOM 5188 O O . LYS B 1 46 ? 54.976 66.669 55.067 1.00 20.34 68 LYS B O 1
ATOM 5194 N N . GLY B 1 47 ? 55.254 65.758 57.111 1.00 21.69 69 GLY B N 1
ATOM 5195 C CA . GLY B 1 47 ? 56.642 65.400 56.896 1.00 23.64 69 GLY B CA 1
ATOM 5196 C C . GLY B 1 47 ? 57.614 66.542 57.180 1.00 22.70 69 GLY B C 1
ATOM 5197 O O . GLY B 1 47 ? 58.817 66.404 56.947 1.00 25.28 69 GLY B O 1
ATOM 5198 N N . ALA B 1 48 ? 57.099 67.665 57.695 1.00 22.12 70 ALA B N 1
ATOM 5199 C CA . ALA B 1 48 ? 57.940 68.830 57.998 1.00 21.05 70 ALA B CA 1
ATOM 5200 C C . ALA B 1 48 ? 59.001 68.466 59.021 1.00 21.46 70 ALA B C 1
ATOM 5201 O O . ALA B 1 48 ? 58.701 67.874 60.046 1.00 19.89 70 ALA B O 1
ATOM 5203 N N . LYS B 1 49 ? 60.241 68.830 58.722 1.00 22.43 71 LYS B N 1
ATOM 5204 C CA . LYS B 1 49 ? 61.381 68.558 59.594 1.00 24.18 71 LYS B CA 1
ATOM 5205 C C . LYS B 1 49 ? 62.369 69.716 59.465 1.00 18.32 71 LYS B C 1
ATOM 5206 O O . LYS B 1 49 ? 62.728 70.106 58.360 1.00 20.77 71 LYS B O 1
ATOM 5212 N N . ASN B 1 50 ? 62.800 70.253 60.607 1.00 19.43 72 ASN B N 1
ATOM 5213 C CA . ASN B 1 50 ? 63.718 71.399 60.650 1.00 21.89 72 ASN B CA 1
ATOM 5214 C C . ASN B 1 50 ? 63.217 72.537 59.750 1.00 20.17 72 ASN B C 1
ATOM 5215 O O . ASN B 1 50 ? 63.986 73.169 59.048 1.00 19.33 72 ASN B O 1
ATOM 5220 N N . ALA B 1 51 ? 61.908 72.785 59.806 1.00 19.12 73 ALA B N 1
ATOM 5221 C CA . ALA B 1 51 ? 61.268 73.789 58.982 1.00 18.09 73 ALA B CA 1
ATOM 5222 C C . ALA B 1 51 ? 61.082 75.097 59.738 1.00 16.92 73 ALA B C 1
ATOM 5223 O O . ALA B 1 51 ? 60.759 75.098 60.906 1.00 18.63 73 ALA B O 1
ATOM 5225 N N . PRO B 1 52 ? 61.278 76.213 59.055 1.00 14.67 74 PRO B N 1
ATOM 5226 C CA . PRO B 1 52 ? 61.100 77.521 59.675 1.00 14.42 74 PRO B CA 1
ATOM 5227 C C . PRO B 1 52 ? 59.634 77.848 59.889 1.00 15.42 74 PRO B C 1
ATOM 5228 O O . PRO B 1 52 ? 58.776 77.246 59.258 1.00 13.78 74 PRO B O 1
ATOM 5232 N N . ILE B 1 53 ? 59.363 78.795 60.768 1.00 13.19 75 ILE B N 1
ATOM 5233 C CA . ILE B 1 53 ? 58.011 79.210 61.064 1.00 14.47 75 ILE B CA 1
ATOM 5234 C C . ILE B 1 53 ? 57.792 80.649 60.578 1.00 15.45 75 ILE B C 1
ATOM 5235 O O . ILE B 1 53 ? 58.672 81.484 60.706 1.00 14.38 75 ILE B O 1
ATOM 5240 N N . VAL B 1 54 ? 56.619 80.908 60.008 1.00 13.01 76 VAL B N 1
ATOM 5241 C CA . VAL B 1 54 ? 56.216 82.260 59.619 1.00 12.33 76 VAL B CA 1
ATOM 5242 C C . VAL B 1 54 ? 55.014 82.565 60.504 1.00 13.10 76 VAL B C 1
ATOM 5243 O O . VAL B 1 54 ? 53.997 81.883 60.422 1.00 13.54 76 VAL B O 1
ATOM 5247 N N . LEU B 1 55 ? 55.147 83.585 61.351 1.00 12.60 77 LEU B N 1
ATOM 5248 C CA . LEU B 1 55 ? 54.129 83.940 62.322 1.00 12.20 77 LEU B CA 1
ATOM 5249 C C . LEU B 1 55 ? 53.444 85.260 62.021 1.00 12.36 77 LEU B C 1
ATOM 5250 O O . LEU B 1 55 ? 54.078 86.219 61.600 1.00 13.41 77 LEU B O 1
ATOM 5255 N N . THR B 1 56 ? 52.137 85.282 62.254 1.00 11.80 78 THR B N 1
ATOM 5256 C CA . THR B 1 56 ? 51.322 86.473 62.115 1.00 12.31 78 THR B CA 1
ATOM 5257 C C . THR B 1 56 ? 50.398 86.545 63.327 1.00 12.74 78 THR B C 1
ATOM 5258 O O . THR B 1 56 ? 49.783 85.553 63.701 1.00 13.50 78 THR B O 1
ATOM 5262 N N . ARG B 1 57 ? 50.324 87.712 63.942 1.00 13.24 79 ARG B N 1
ATOM 5263 C CA . ARG B 1 57 ? 49.458 87.941 65.096 1.00 13.12 79 ARG B CA 1
ATOM 5264 C C . ARG B 1 57 ? 48.339 88.843 64.598 1.00 13.94 79 ARG B C 1
ATOM 5265 O O . ARG B 1 57 ? 48.597 89.922 64.064 1.00 13.02 79 ARG B O 1
ATOM 5273 N N . THR B 1 58 ? 47.096 88.403 64.788 1.00 11.60 80 THR B N 1
ATOM 5274 C CA . THR B 1 58 ? 45.950 89.074 64.202 1.00 12.81 80 THR B CA 1
ATOM 5275 C C . THR B 1 58 ? 44.703 89.209 65.094 1.00 13.69 80 THR B C 1
ATOM 5276 O O . THR B 1 58 ? 44.453 88.369 65.958 1.00 12.61 80 THR B O 1
ATOM 5280 N N . PRO B 1 59 ? 43.935 90.298 64.888 1.00 12.10 81 PRO B N 1
ATOM 5281 C CA . PRO B 1 59 ? 42.650 90.481 65.551 1.00 13.45 81 PRO B CA 1
ATOM 5282 C C . PRO B 1 59 ? 41.489 90.041 64.616 1.00 12.09 81 PRO B C 1
ATOM 5283 O O . PRO B 1 59 ? 40.339 90.329 64.905 1.00 12.79 81 PRO B O 1
ATOM 5287 N N . TYR B 1 60 ? 41.821 89.345 63.517 1.00 14.22 82 TYR B N 1
ATOM 5288 C CA . TYR B 1 60 ? 40.832 88.943 62.510 1.00 13.33 82 TYR B CA 1
ATOM 5289 C C . TYR B 1 60 ? 40.588 87.412 62.416 1.00 15.66 82 TYR B C 1
ATOM 5290 O O . TYR B 1 60 ? 40.367 86.886 61.323 1.00 15.47 82 TYR B O 1
ATOM 5299 N N . ASP B 1 61 ? 40.639 86.723 63.562 1.00 13.14 83 ASP B N 1
ATOM 5300 C CA . ASP B 1 61 ? 40.328 85.267 63.642 1.00 14.37 83 ASP B CA 1
ATOM 5301 C C . ASP B 1 61 ? 41.397 84.352 63.023 1.00 16.11 83 ASP B C 1
ATOM 5302 O O . ASP B 1 61 ? 41.368 84.076 61.840 1.00 15.27 83 ASP B O 1
ATOM 5307 N N . ALA B 1 62 ? 42.313 83.864 63.858 1.00 12.67 84 ALA B N 1
ATOM 5308 C CA . ALA B 1 62 ? 43.402 82.984 63.412 1.00 13.84 84 ALA B CA 1
ATOM 5309 C C . ALA B 1 62 ? 42.879 81.707 62.723 1.00 13.79 84 ALA B C 1
ATOM 5310 O O . ALA B 1 62 ? 43.454 81.256 61.745 1.00 14.16 84 ALA B O 1
ATOM 5312 N N . SER B 1 63 ? 41.785 81.143 63.247 1.00 13.90 85 SER B N 1
ATOM 5313 C CA . SER B 1 63 ? 41.169 79.940 62.661 1.00 15.70 85 SER B CA 1
ATOM 5314 C C . SER B 1 63 ? 40.613 80.257 61.251 1.00 15.46 85 SER B C 1
ATOM 5315 O O . SER B 1 63 ? 40.753 79.458 60.318 1.00 16.64 85 SER B O 1
ATOM 5318 N N . GLY B 1 64 ? 39.988 81.421 61.117 1.00 14.34 86 GLY B N 1
ATOM 5319 C CA . GLY B 1 64 ? 39.444 81.862 59.834 1.00 14.75 86 GLY B CA 1
ATOM 5320 C C . GLY B 1 64 ? 40.544 82.211 58.830 1.00 13.60 86 GLY B C 1
ATOM 5321 O O . GLY B 1 64 ? 40.406 81.955 57.638 1.00 16.78 86 GLY B O 1
ATOM 5322 N N . ARG B 1 65 ? 41.643 82.780 59.324 1.00 14.94 87 ARG B N 1
ATOM 5323 C CA . ARG B 1 65 ? 42.770 83.174 58.466 1.00 16.24 87 ARG B CA 1
ATOM 5324 C C . ARG B 1 65 ? 43.527 81.954 57.916 1.00 16.53 87 ARG B C 1
ATOM 5325 O O . ARG B 1 65 ? 44.231 82.058 56.910 1.00 18.09 87 ARG B O 1
ATOM 5333 N N . THR B 1 66 ? 43.373 80.803 58.580 1.00 13.74 88 THR B N 1
ATOM 5334 C CA . THR B 1 66 ? 44.017 79.558 58.138 1.00 16.49 88 THR B CA 1
ATOM 5335 C C . THR B 1 66 ? 43.006 78.623 57.458 1.00 14.78 88 THR B C 1
ATOM 5336 O O . THR B 1 66 ? 43.217 77.412 57.397 1.00 15.14 88 THR B O 1
ATOM 5340 N N . GLU B 1 67 ? 41.900 79.197 56.966 1.00 14.68 89 GLU B N 1
ATOM 5341 C CA . GLU B 1 67 ? 40.884 78.438 56.249 1.00 16.62 89 GLU B CA 1
ATOM 5342 C C . GLU B 1 67 ? 40.209 79.288 55.177 1.00 15.29 89 GLU B C 1
ATOM 5343 O O . GLU B 1 67 ? 39.022 79.628 55.274 1.00 14.51 89 GLU B O 1
ATOM 5349 N N . ARG B 1 68 ? 40.988 79.650 54.173 1.00 15.91 90 ARG B N 1
ATOM 5350 C CA . ARG B 1 68 ? 40.489 80.367 53.015 1.00 15.99 90 ARG B CA 1
ATOM 5351 C C . ARG B 1 68 ? 39.456 79.447 52.337 1.00 15.69 90 ARG B C 1
ATOM 5352 O O . ARG B 1 68 ? 38.381 79.889 51.923 1.00 17.95 90 ARG B O 1
ATOM 5360 N N . LEU B 1 69 ? 39.807 78.162 52.242 1.00 14.78 91 LEU B N 1
ATOM 5361 C CA . LEU B 1 69 ? 38.926 77.132 51.697 1.00 13.76 91 LEU B CA 1
ATOM 5362 C C . LEU B 1 69 ? 39.136 75.833 52.495 1.00 12.31 91 LEU B C 1
ATOM 5363 O O . LEU B 1 69 ? 40.280 75.434 52.761 1.00 13.78 91 LEU B O 1
ATOM 5368 N N . ALA B 1 70 ? 38.042 75.195 52.896 1.00 14.55 92 ALA B N 1
ATOM 5369 C CA . ALA B 1 70 ? 38.121 73.900 53.596 1.00 14.84 92 ALA B CA 1
ATOM 5370 C C . ALA B 1 70 ? 38.590 72.912 52.534 1.00 16.29 92 ALA B C 1
ATOM 5371 O O . ALA B 1 70 ? 37.824 72.524 51.659 1.00 16.38 92 ALA B O 1
ATOM 5373 N N . SER B 1 71 ? 39.857 72.525 52.608 1.00 16.25 93 SER B N 1
ATOM 5374 C CA . SER B 1 71 ? 40.444 71.673 51.590 1.00 14.43 93 SER B CA 1
ATOM 5375 C C . SER B 1 71 ? 41.603 70.839 52.127 1.00 15.12 93 SER B C 1
ATOM 5376 O O . SER B 1 71 ? 42.271 71.240 53.075 1.00 14.49 93 SER B O 1
ATOM 5379 N N . PRO B 1 72 ? 41.833 69.659 51.526 1.00 15.16 94 PRO B N 1
ATOM 5380 C CA . PRO B 1 72 ? 42.964 68.815 51.912 1.00 17.62 94 PRO B CA 1
ATOM 5381 C C . PRO B 1 72 ? 44.317 69.331 51.413 1.00 16.30 94 PRO B C 1
ATOM 5382 O O . PRO B 1 72 ? 45.339 68.819 51.843 1.00 17.52 94 PRO B O 1
ATOM 5386 N N . HIS B 1 73 ? 44.318 70.331 50.525 1.00 14.08 95 HIS B N 1
ATOM 5387 C CA . HIS B 1 73 ? 45.557 70.890 49.996 1.00 13.19 95 HIS B CA 1
ATOM 5388 C C . HIS B 1 73 ? 45.910 72.151 50.758 1.00 13.22 95 HIS B C 1
ATOM 5389 O O . HIS B 1 73 ? 45.134 73.091 50.789 1.00 11.51 95 HIS B O 1
ATOM 5404 N N . LYS B 1 75 ? 47.956 74.507 50.057 1.00 17.41 97 LYS B N 1
ATOM 5405 C CA . LYS B 1 75 ? 48.026 75.691 49.195 1.00 18.08 97 LYS B CA 1
ATOM 5406 C C . LYS B 1 75 ? 46.658 76.358 49.070 1.00 16.30 97 LYS B C 1
ATOM 5407 O O . LYS B 1 75 ? 46.568 77.558 48.979 1.00 17.83 97 LYS B O 1
ATOM 5413 N N . ASP B 1 76 ? 45.603 75.547 49.068 1.00 13.82 98 ASP B N 1
ATOM 5414 C CA . ASP B 1 76 ? 44.233 76.041 48.949 1.00 13.44 98 ASP B CA 1
ATOM 5415 C C . ASP B 1 76 ? 43.623 76.378 50.318 1.00 14.17 98 ASP B C 1
ATOM 5416 O O . ASP B 1 76 ? 42.787 77.269 50.428 1.00 13.52 98 ASP B O 1
ATOM 5421 N N . LEU B 1 77 ? 44.057 75.672 51.348 1.00 12.78 99 LEU B N 1
ATOM 5422 C CA . LEU B 1 77 ? 43.583 75.915 52.701 1.00 12.86 99 LEU B CA 1
ATOM 5423 C C . LEU B 1 77 ? 43.982 77.307 53.166 1.00 10.16 99 LEU B C 1
ATOM 5424 O O . LEU B 1 77 ? 43.185 78.022 53.751 1.00 12.85 99 LEU B O 1
ATOM 5429 N N . LEU B 1 78 ? 45.228 77.673 52.906 1.00 12.64 100 LEU B N 1
ATOM 5430 C CA . LEU B 1 78 ? 45.752 78.956 53.314 1.00 13.59 100 LEU B CA 1
ATOM 5431 C C . LEU B 1 78 ? 45.469 80.015 52.267 1.00 13.76 100 LEU B C 1
ATOM 5432 O O . LEU B 1 78 ? 45.101 79.707 51.125 1.00 12.88 100 LEU B O 1
ATOM 5437 N N . SER B 1 79 ? 45.649 81.262 52.662 1.00 12.90 101 SER B N 1
ATOM 5438 C CA . SER B 1 79 ? 45.374 82.403 51.807 1.00 13.55 101 SER B CA 1
ATOM 5439 C C . SER B 1 79 ? 46.268 82.457 50.563 1.00 11.63 101 SER B C 1
ATOM 5440 O O . SER B 1 79 ? 47.295 81.796 50.484 1.00 12.41 101 SER B O 1
ATOM 5443 N N . ALA B 1 80 ? 45.853 83.257 49.599 1.00 14.27 102 ALA B N 1
ATOM 5444 C CA . ALA B 1 80 ? 46.583 83.420 48.355 1.00 14.64 102 ALA B CA 1
ATOM 5445 C C . ALA B 1 80 ? 47.992 83.942 48.600 1.00 14.90 102 ALA B C 1
ATOM 5446 O O . ALA B 1 80 ? 48.931 83.526 47.937 1.00 13.31 102 ALA B O 1
ATOM 5448 N N . GLY B 1 81 ? 48.127 84.848 49.573 1.00 11.75 103 GLY B N 1
ATOM 5449 C CA . GLY B 1 81 ? 49.409 85.453 49.905 1.00 11.94 103 GLY B CA 1
ATOM 5450 C C . GLY B 1 81 ? 50.386 84.523 50.594 1.00 12.24 103 GLY B C 1
ATOM 5451 O O . GLY B 1 81 ? 51.565 84.836 50.700 1.00 11.35 103 GLY B O 1
ATOM 5452 N N . ASP B 1 82 ? 49.889 83.386 51.081 1.00 11.70 104 ASP B N 1
ATOM 5453 C CA . ASP B 1 82 ? 50.732 82.387 51.723 1.00 12.92 104 ASP B CA 1
ATOM 5454 C C . ASP B 1 82 ? 51.243 81.354 50.722 1.00 13.41 104 ASP B C 1
ATOM 5455 O O . ASP B 1 82 ? 51.914 80.426 51.103 1.00 15.46 104 ASP B O 1
ATOM 5460 N N . ASP B 1 83 ? 50.921 81.533 49.439 1.00 12.64 105 ASP B N 1
ATOM 5461 C CA . ASP B 1 83 ? 51.347 80.590 48.405 1.00 12.58 105 ASP B CA 1
ATOM 5462 C C . ASP B 1 83 ? 52.839 80.268 48.438 1.00 15.87 105 ASP B C 1
ATOM 5463 O O . ASP B 1 83 ? 53.232 79.083 48.340 1.00 11.58 105 ASP B O 1
ATOM 5468 N N . VAL B 1 84 ? 53.669 81.292 48.609 1.00 12.79 106 VAL B N 1
ATOM 5469 C CA . VAL B 1 84 ? 55.111 81.101 48.616 1.00 14.14 106 VAL B CA 1
ATOM 5470 C C . VAL B 1 84 ? 55.613 80.359 49.857 1.00 14.54 106 VAL B C 1
ATOM 5471 O O . VAL B 1 84 ? 56.624 79.682 49.802 1.00 18.03 106 VAL B O 1
ATOM 5475 N N . PHE B 1 85 ? 54.909 80.492 50.967 1.00 14.24 107 PHE B N 1
ATOM 5476 C CA . PHE B 1 85 ? 55.295 79.786 52.186 1.00 15.36 107 PHE B CA 1
ATOM 5477 C C . PHE B 1 85 ? 54.927 78.297 52.082 1.00 14.71 107 PHE B C 1
ATOM 5478 O O . PHE B 1 85 ? 55.649 77.447 52.565 1.00 14.00 107 PHE B O 1
ATOM 5486 N N . VAL B 1 86 ? 53.814 78.000 51.426 1.00 13.98 108 VAL B N 1
ATOM 5487 C CA . VAL B 1 86 ? 53.405 76.630 51.219 1.00 16.92 108 VAL B CA 1
ATOM 5488 C C . VAL B 1 86 ? 54.409 75.967 50.262 1.00 17.46 108 VAL B C 1
ATOM 5489 O O . VAL B 1 86 ? 54.837 74.849 50.485 1.00 16.15 108 VAL B O 1
ATOM 5493 N N . GLU B 1 87 ? 54.791 76.695 49.208 1.00 17.06 109 GLU B N 1
ATOM 5494 C CA . GLU B 1 87 ? 55.752 76.188 48.218 1.00 18.67 109 GLU B CA 1
ATOM 5495 C C . GLU B 1 87 ? 57.141 75.959 48.843 1.00 19.43 109 GLU B C 1
ATOM 5496 O O . GLU B 1 87 ? 57.870 75.055 48.430 1.00 19.39 109 GLU B O 1
ATOM 5502 N N . GLY B 1 88 ? 57.485 76.773 49.847 1.00 18.83 110 GLY B N 1
ATOM 5503 C CA . GLY B 1 88 ? 58.781 76.689 50.515 1.00 20.13 110 GLY B CA 1
ATOM 5504 C C . GLY B 1 88 ? 58.855 75.710 51.694 1.00 20.21 110 GLY B C 1
ATOM 5505 O O . GLY B 1 88 ? 59.901 75.577 52.313 1.00 22.14 110 GLY B O 1
ATOM 5506 N N . GLY B 1 89 ? 57.746 75.040 52.004 1.00 20.93 111 GLY B N 1
ATOM 5507 C CA . GLY B 1 89 ? 57.712 74.066 53.098 1.00 19.66 111 GLY B CA 1
ATOM 5508 C C . GLY B 1 89 ? 57.748 74.683 54.494 1.00 18.73 111 GLY B C 1
ATOM 5509 O O . GLY B 1 89 ? 58.233 74.065 55.442 1.00 19.74 111 GLY B O 1
ATOM 5510 N N . TYR B 1 90 ? 57.222 75.897 54.620 1.00 15.94 112 TYR B N 1
ATOM 5511 C CA . TYR B 1 90 ? 57.189 76.591 55.899 1.00 13.52 112 TYR B CA 1
ATOM 5512 C C . TYR B 1 90 ? 56.029 76.119 56.768 1.00 14.50 112 TYR B C 1
ATOM 5513 O O . TYR B 1 90 ? 55.009 75.627 56.267 1.00 15.72 112 TYR B O 1
ATOM 5522 N N . ILE B 1 91 ? 56.203 76.271 58.071 1.00 12.49 113 ILE B N 1
ATOM 5523 C CA . ILE B 1 91 ? 55.152 76.028 59.030 1.00 13.31 113 ILE B CA 1
ATOM 5524 C C . ILE B 1 91 ? 54.498 77.405 59.188 1.00 13.75 113 ILE B C 1
ATOM 5525 O O . ILE B 1 91 ? 55.186 78.379 59.472 1.00 15.12 113 ILE B O 1
ATOM 5530 N N . ARG B 1 92 ? 53.187 77.488 58.975 1.00 14.21 114 ARG B N 1
ATOM 5531 C CA . ARG B 1 92 ? 52.470 78.760 59.084 1.00 14.70 114 ARG B CA 1
ATOM 5532 C C . ARG B 1 92 ? 51.696 78.856 60.380 1.00 14.29 114 ARG B C 1
ATOM 5533 O O . ARG B 1 92 ? 50.929 77.961 60.723 1.00 16.43 114 ARG B O 1
ATOM 5541 N N . VAL B 1 93 ? 51.888 79.959 61.094 1.00 14.98 115 VAL B N 1
ATOM 5542 C CA . VAL B 1 93 ? 51.236 80.174 62.358 1.00 12.85 115 VAL B CA 1
ATOM 5543 C C . VAL B 1 93 ? 50.503 81.501 62.412 1.00 13.38 115 VAL B C 1
ATOM 5544 O O . VAL B 1 93 ? 51.056 82.530 62.074 1.00 10.72 115 VAL B O 1
ATOM 5548 N N . PHE B 1 94 ? 49.234 81.449 62.831 1.00 11.76 116 PHE B N 1
ATOM 5549 C CA . PHE B 1 94 ? 48.423 82.639 63.054 1.00 12.27 116 PHE B CA 1
ATOM 5550 C C . PHE B 1 94 ? 47.983 82.595 64.516 1.00 14.19 116 PHE B C 1
ATOM 5551 O O . PHE B 1 94 ? 47.597 81.540 65.016 1.00 14.67 116 PHE B O 1
ATOM 5559 N N . GLN B 1 95 ? 48.049 83.725 65.196 1.00 13.39 117 GLN B N 1
ATOM 5560 C CA . GLN B 1 95 ? 47.650 83.799 66.586 1.00 14.00 117 GLN B CA 1
ATOM 5561 C C . GLN B 1 95 ? 46.656 84.908 66.814 1.00 13.91 117 GLN B C 1
ATOM 5562 O O . GLN B 1 95 ? 46.823 86.008 66.311 1.00 13.95 117 GLN B O 1
ATOM 5568 N N . ASP B 1 96 ? 45.608 84.606 67.574 1.00 12.06 118 ASP B N 1
ATOM 5569 C CA . ASP B 1 96 ? 44.624 85.604 67.964 1.00 14.62 118 ASP B CA 1
ATOM 5570 C C . ASP B 1 96 ? 45.272 86.511 69.001 1.00 14.29 118 ASP B C 1
ATOM 5571 O O . ASP B 1 96 ? 45.757 86.030 70.027 1.00 15.01 118 ASP B O 1
ATOM 5576 N N . VAL B 1 97 ? 45.279 87.815 68.756 1.00 12.91 119 VAL B N 1
ATOM 5577 C CA . VAL B 1 97 ? 45.841 88.737 69.724 1.00 11.22 119 VAL B CA 1
ATOM 5578 C C . VAL B 1 97 ? 44.995 88.721 70.989 1.00 14.27 119 VAL B C 1
ATOM 5579 O O . VAL B 1 97 ? 43.841 88.295 70.980 1.00 12.60 119 VAL B O 1
ATOM 5583 N N . ARG B 1 98 ? 45.593 89.181 72.066 1.00 14.34 120 ARG B N 1
ATOM 5584 C CA . ARG B 1 98 ? 44.948 89.283 73.352 1.00 13.74 120 ARG B CA 1
ATOM 5585 C C . ARG B 1 98 ? 43.559 89.956 73.255 1.00 13.65 120 ARG B C 1
ATOM 5586 O O . ARG B 1 98 ? 43.421 91.039 72.682 1.00 15.90 120 ARG B O 1
ATOM 5594 N N . GLY B 1 99 ? 42.539 89.289 73.796 1.00 13.55 121 GLY B N 1
ATOM 5595 C CA . GLY B 1 99 ? 41.186 89.833 73.838 1.00 13.96 121 GLY B CA 1
ATOM 5596 C C . GLY B 1 99 ? 40.317 89.626 72.596 1.00 14.98 121 GLY B C 1
ATOM 5597 O O . GLY B 1 99 ? 39.199 90.145 72.538 1.00 15.21 121 GLY B O 1
ATOM 5598 N N . LYS B 1 100 ? 40.810 88.860 71.618 1.00 12.16 122 LYS B N 1
ATOM 5599 C CA . LYS B 1 100 ? 40.053 88.615 70.376 1.00 13.45 122 LYS B CA 1
ATOM 5600 C C . LYS B 1 100 ? 39.854 87.136 70.076 1.00 13.76 122 LYS B C 1
ATOM 5601 O O . LYS B 1 100 ? 40.752 86.314 70.290 1.00 16.40 122 LYS B O 1
ATOM 5607 N N . TYR B 1 101 ? 38.665 86.822 69.556 1.00 12.71 123 TYR B N 1
ATOM 5608 C CA . TYR B 1 101 ? 38.264 85.469 69.178 1.00 13.37 123 TYR B CA 1
ATOM 5609 C C . TYR B 1 101 ? 38.578 84.386 70.255 1.00 14.79 123 TYR B C 1
ATOM 5610 O O . TYR B 1 101 ? 38.029 84.441 71.331 1.00 16.37 123 TYR B O 1
ATOM 5619 N N . GLY B 1 102 ? 39.461 83.428 69.950 1.00 16.10 124 GLY B N 1
ATOM 5620 C CA . GLY B 1 102 ? 39.769 82.340 70.883 1.00 15.80 124 GLY B CA 1
ATOM 5621 C C . GLY B 1 102 ? 40.719 82.682 72.032 1.00 16.43 124 GLY B C 1
ATOM 5622 O O . GLY B 1 102 ? 40.900 81.879 72.935 1.00 17.64 124 GLY B O 1
ATOM 5623 N N . SER B 1 103 ? 41.332 83.860 71.995 1.00 15.24 125 SER B N 1
ATOM 5624 C CA . SER B 1 103 ? 42.265 84.255 73.042 1.00 14.43 125 SER B CA 1
ATOM 5625 C C . SER B 1 103 ? 41.567 84.806 74.271 1.00 15.87 125 SER B C 1
ATOM 5626 O O . SER B 1 103 ? 40.453 85.319 74.191 1.00 16.47 125 SER B O 1
ATOM 5629 N N . GLU B 1 104 ? 42.237 84.680 75.408 1.00 14.85 126 GLU B N 1
ATOM 5630 C CA . GLU B 1 104 ? 41.761 85.222 76.680 1.00 16.52 126 GLU B CA 1
ATOM 5631 C C . GLU B 1 104 ? 42.307 86.650 76.773 1.00 18.20 126 GLU B C 1
ATOM 5632 O O . GLU B 1 104 ? 43.000 87.104 75.864 1.00 20.85 126 GLU B O 1
ATOM 5638 N N . GLY B 1 105 ? 42.000 87.345 77.876 1.00 18.01 127 GLY B N 1
ATOM 5639 C CA . GLY B 1 105 ? 42.495 88.702 78.111 1.00 19.85 127 GLY B CA 1
ATOM 5640 C C . GLY B 1 105 ? 41.548 89.800 77.648 1.00 19.30 127 GLY B C 1
ATOM 5641 O O . GLY B 1 105 ? 40.537 89.534 77.043 1.00 18.48 127 GLY B O 1
ATOM 5642 N N . ASP B 1 106 ? 41.895 91.044 77.962 1.00 18.42 128 ASP B N 1
ATOM 5643 C CA . ASP B 1 106 ? 41.089 92.194 77.569 1.00 20.49 128 ASP B CA 1
ATOM 5644 C C . ASP B 1 106 ? 41.640 92.769 76.272 1.00 18.73 128 ASP B C 1
ATOM 5645 O O . ASP B 1 106 ? 42.844 92.747 76.043 1.00 18.58 128 ASP B O 1
ATOM 5650 N N . TYR B 1 107 ? 40.755 93.285 75.430 1.00 18.19 129 TYR B N 1
ATOM 5651 C CA . TYR B 1 107 ? 41.164 93.868 74.168 1.00 16.47 129 TYR B CA 1
ATOM 5652 C C . TYR B 1 107 ? 41.221 95.361 74.236 1.00 16.32 129 TYR B C 1
ATOM 5653 O O . TYR B 1 107 ? 40.252 96.005 74.608 1.00 15.06 129 TYR B O 1
ATOM 5662 N N . VAL B 1 108 ? 42.377 95.907 73.878 1.00 17.51 130 VAL B N 1
ATOM 5663 C CA . VAL B 1 108 ? 42.578 97.332 73.775 1.00 18.24 130 VAL B CA 1
ATOM 5664 C C . VAL B 1 108 ? 43.028 97.569 72.333 1.00 17.73 130 VAL B C 1
ATOM 5665 O O . VAL B 1 108 ? 44.034 97.021 71.899 1.00 16.55 130 VAL B O 1
ATOM 5677 N N . THR B 1 110 ? 44.754 98.427 69.120 1.00 14.86 132 THR B N 1
ATOM 5678 C CA . THR B 1 110 ? 46.198 98.672 68.896 1.00 14.17 132 THR B CA 1
ATOM 5679 C C . THR B 1 110 ? 46.913 98.935 70.248 1.00 17.88 132 THR B C 1
ATOM 5680 O O . THR B 1 110 ? 47.579 99.960 70.434 1.00 17.45 132 THR B O 1
ATOM 5684 N N . ARG B 1 111 ? 46.751 97.980 71.170 1.00 17.79 133 ARG B N 1
ATOM 5685 C CA . ARG B 1 111 ? 47.312 98.059 72.537 1.00 16.54 133 ARG B CA 1
ATOM 5686 C C . ARG B 1 111 ? 48.677 98.741 72.550 1.00 16.09 133 ARG B C 1
ATOM 5687 O O . ARG B 1 111 ? 49.624 98.225 71.988 1.00 15.49 133 ARG B O 1
ATOM 5695 N N . PRO B 1 112 ? 48.775 99.914 73.193 1.00 15.81 134 PRO B N 1
ATOM 5696 C CA . PRO B 1 112 ? 50.037 100.649 73.232 1.00 19.62 134 PRO B CA 1
ATOM 5697 C C . PRO B 1 112 ? 51.145 99.934 74.002 1.00 18.58 134 PRO B C 1
ATOM 5698 O O . PRO B 1 112 ? 50.867 99.083 74.870 1.00 19.89 134 PRO B O 1
ATOM 5702 N N . LEU B 1 113 ? 52.385 100.276 73.673 1.00 18.70 135 LEU B N 1
ATOM 5703 C CA . LEU B 1 113 ? 53.550 99.730 74.337 1.00 21.36 135 LEU B CA 1
ATOM 5704 C C . LEU B 1 113 ? 53.546 100.142 75.774 1.00 19.55 135 LEU B C 1
ATOM 5705 O O . LEU B 1 113 ? 52.942 101.166 76.138 1.00 17.84 135 LEU B O 1
ATOM 5710 N N . ARG B 1 114 ? 54.238 99.369 76.602 1.00 21.73 136 ARG B N 1
ATOM 5711 C CA . ARG B 1 114 ? 54.369 99.695 78.001 1.00 22.32 136 ARG B CA 1
ATOM 5712 C C . ARG B 1 114 ? 55.017 101.074 78.066 1.00 20.09 136 ARG B C 1
ATOM 5713 O O . ARG B 1 114 ? 56.035 101.317 77.426 1.00 24.66 136 ARG B O 1
ATOM 5721 N N . GLY B 1 115 ? 54.403 101.967 78.818 1.00 24.55 137 GLY B N 1
ATOM 5722 C CA . GLY B 1 115 ? 54.875 103.333 78.960 1.00 25.23 137 GLY B CA 1
ATOM 5723 C C . GLY B 1 115 ? 53.764 104.213 79.532 1.00 25.05 137 GLY B C 1
ATOM 5724 O O . GLY B 1 115 ? 52.927 103.732 80.282 1.00 26.57 137 GLY B O 1
ATOM 5725 N N . PRO B 1 116 ? 53.760 105.504 79.180 1.00 27.72 138 PRO B N 1
ATOM 5726 C CA . PRO B 1 116 ? 52.734 106.453 79.675 1.00 26.80 138 PRO B CA 1
ATOM 5727 C C . PRO B 1 116 ? 51.268 106.010 79.452 1.00 26.39 138 PRO B C 1
ATOM 5728 O O . PRO B 1 116 ? 50.420 106.275 80.299 1.00 26.27 138 PRO B O 1
ATOM 5732 N N . LEU B 1 117 ? 50.988 105.352 78.326 1.00 24.44 139 LEU B N 1
ATOM 5733 C CA . LEU B 1 117 ? 49.625 104.899 78.015 1.00 23.73 139 LEU B CA 1
ATOM 5734 C C . LEU B 1 117 ? 49.318 103.470 78.492 1.00 23.35 139 LEU B C 1
ATOM 5735 O O . LEU B 1 117 ? 48.179 103.037 78.426 1.00 25.24 139 LEU B O 1
ATOM 5740 N N . ASN B 1 118 ? 50.338 102.751 78.961 1.00 22.18 140 ASN B N 1
ATOM 5741 C CA . ASN B 1 118 ? 50.174 101.348 79.388 1.00 23.65 140 ASN B CA 1
ATOM 5742 C C . ASN B 1 118 ? 51.050 101.007 80.632 1.00 22.76 140 ASN B C 1
ATOM 5743 O O . ASN B 1 118 ? 52.215 100.661 80.494 1.00 22.37 140 ASN B O 1
ATOM 5748 N N . PRO B 1 119 ? 50.465 101.102 81.832 1.00 26.76 141 PRO B N 1
ATOM 5749 C CA . PRO B 1 119 ? 51.193 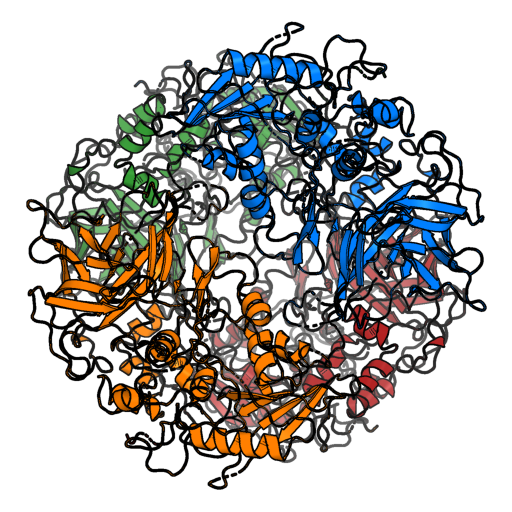100.799 83.074 1.00 27.91 141 PRO B CA 1
ATOM 5750 C C . PRO B 1 119 ? 51.264 99.279 83.411 1.00 30.02 141 PRO B C 1
ATOM 5751 O O . PRO B 1 119 ? 51.926 98.909 84.384 1.00 29.39 141 PRO B O 1
ATOM 5755 N N . SER B 1 120 ? 50.590 98.434 82.619 1.00 27.11 142 SER B N 1
ATOM 5756 C CA . SER B 1 120 ? 50.607 96.973 82.843 1.00 25.30 142 SER B CA 1
ATOM 5757 C C . SER B 1 120 ? 51.978 96.364 82.475 1.00 25.57 142 SER B C 1
ATOM 5758 O O . SER B 1 120 ? 52.861 97.055 81.979 1.00 26.87 142 SER B O 1
ATOM 5761 N N . GLU B 1 121 ? 52.133 95.065 82.725 1.00 24.22 143 GLU B N 1
ATOM 5762 C CA . GLU B 1 121 ? 53.385 94.366 82.436 1.00 25.27 143 GLU B CA 1
ATOM 5763 C C . GLU B 1 121 ? 53.392 93.720 81.035 1.00 22.06 143 GLU B C 1
ATOM 5764 O O . GLU B 1 121 ? 54.393 93.112 80.634 1.00 22.57 143 GLU B O 1
ATOM 5770 N N . VAL B 1 122 ? 52.294 93.867 80.288 1.00 21.82 144 VAL B N 1
ATOM 5771 C CA . VAL B 1 122 ? 52.197 93.251 78.964 1.00 19.54 144 VAL B CA 1
ATOM 5772 C C . VAL B 1 122 ? 51.710 94.180 77.840 1.00 19.03 144 VAL B C 1
ATOM 5773 O O . VAL B 1 122 ? 50.920 95.111 78.059 1.00 19.41 144 VAL B O 1
ATOM 5777 N N . ASP B 1 123 ? 52.211 93.909 76.642 1.00 17.62 145 ASP B N 1
ATOM 5778 C CA . ASP B 1 123 ? 51.812 94.613 75.430 1.00 17.01 145 ASP B CA 1
ATOM 5779 C C . ASP B 1 123 ? 52.054 93.651 74.244 1.00 17.19 145 ASP B C 1
ATOM 5780 O O . ASP B 1 123 ? 52.309 92.476 74.457 1.00 13.43 145 ASP B O 1
ATOM 5785 N N . HIS B 1 124 ? 51.958 94.147 73.012 1.00 17.83 146 HIS B N 1
ATOM 5786 C CA . HIS B 1 124 ? 52.167 93.299 71.821 1.00 15.69 146 HIS B CA 1
ATOM 5787 C C . HIS B 1 124 ? 53.624 92.851 71.650 1.00 15.50 146 HIS B C 1
ATOM 5788 O O . HIS B 1 124 ? 53.891 91.834 71.007 1.00 16.07 146 HIS B O 1
ATOM 5795 N N . ALA B 1 125 ? 54.561 93.615 72.205 1.00 15.25 147 ALA B N 1
ATOM 5796 C CA . ALA B 1 125 ? 55.981 93.239 72.147 1.00 16.07 147 ALA B CA 1
ATOM 5797 C C . ALA B 1 125 ? 56.244 92.011 73.055 1.00 16.89 147 ALA B C 1
ATOM 5798 O O . ALA B 1 125 ? 56.874 91.048 72.636 1.00 16.09 147 ALA B O 1
ATOM 5800 N N . THR B 1 126 ? 55.746 92.060 74.287 1.00 17.65 148 THR B N 1
ATOM 5801 C CA . THR B 1 126 ? 55.931 90.948 75.228 1.00 17.82 148 THR B CA 1
ATOM 5802 C C . THR B 1 126 ? 55.117 89.736 74.792 1.00 16.30 148 THR B C 1
ATOM 5803 O O . THR B 1 126 ? 55.541 88.631 74.963 1.00 18.87 148 THR B O 1
ATOM 5807 N N . ASP B 1 127 ? 53.935 89.969 74.226 1.00 15.28 149 ASP B N 1
ATOM 5808 C CA . ASP B 1 127 ? 53.089 88.869 73.769 1.00 15.38 149 ASP B CA 1
ATOM 5809 C C . ASP B 1 127 ? 53.746 88.147 72.602 1.00 17.85 149 ASP B C 1
ATOM 5810 O O . ASP B 1 127 ? 53.627 86.930 72.475 1.00 17.07 149 ASP B O 1
ATOM 5815 N N . ALA B 1 128 ? 54.445 88.902 71.753 1.00 16.14 150 ALA B N 1
ATOM 5816 C CA . ALA B 1 128 ? 55.139 88.323 70.615 1.00 16.02 150 ALA B CA 1
ATOM 5817 C C . ALA B 1 128 ? 56.378 87.564 71.087 1.00 16.99 150 ALA B C 1
ATOM 5818 O O . ALA B 1 128 ? 56.715 86.544 70.535 1.00 13.92 150 ALA B O 1
ATOM 5820 N N . TRP B 1 129 ? 57.042 88.084 72.123 1.00 18.32 151 TRP B N 1
ATOM 5821 C CA . TRP B 1 129 ? 58.249 87.450 72.673 1.00 18.03 151 TRP B CA 1
ATOM 5822 C C . TRP B 1 129 ? 57.901 86.108 73.290 1.00 15.43 151 TRP B C 1
ATOM 5823 O O . TRP B 1 129 ? 58.548 85.110 73.008 1.00 14.64 151 TRP B O 1
ATOM 5834 N N . ASP B 1 130 ? 56.875 86.102 74.147 1.00 15.71 152 ASP B N 1
ATOM 5835 C CA . ASP B 1 130 ? 56.426 84.879 74.831 1.00 15.30 152 ASP B CA 1
ATOM 5836 C C . ASP B 1 130 ? 55.918 83.849 73.827 1.00 17.53 152 ASP B C 1
ATOM 5837 O O . ASP B 1 130 ? 56.062 82.650 74.029 1.00 15.48 152 ASP B O 1
ATOM 5842 N N . THR B 1 131 ? 55.325 84.334 72.742 1.00 15.97 153 THR B N 1
ATOM 5843 C CA . THR B 1 131 ? 54.801 83.474 71.704 1.00 13.70 153 THR B CA 1
ATOM 5844 C C . THR B 1 131 ? 55.909 82.772 70.959 1.00 13.72 153 THR B C 1
ATOM 5845 O O . THR B 1 131 ? 55.864 81.572 70.779 1.00 13.02 153 THR B O 1
ATOM 5849 N N . ILE B 1 132 ? 56.904 83.532 70.523 1.00 15.31 154 ILE B N 1
ATOM 5850 C CA . ILE B 1 132 ? 58.023 82.976 69.773 1.00 16.80 154 ILE B CA 1
ATOM 5851 C C . ILE B 1 132 ? 58.845 82.014 70.643 1.00 17.22 154 ILE B C 1
ATOM 5852 O O . ILE B 1 132 ? 59.298 80.991 70.169 1.00 14.10 154 ILE B O 1
ATOM 5857 N N . ASP B 1 133 ? 59.009 82.354 71.916 1.00 17.43 155 ASP B N 1
ATOM 5858 C CA . ASP B 1 133 ? 59.766 81.511 72.848 1.00 18.44 155 ASP B CA 1
ATOM 5859 C C . ASP B 1 133 ? 59.106 80.154 72.975 1.00 16.74 155 ASP B C 1
ATOM 5860 O O . ASP B 1 133 ? 59.770 79.126 72.924 1.00 17.26 155 ASP B O 1
ATOM 5865 N N . TRP B 1 134 ? 57.788 80.164 73.136 1.00 18.34 156 TRP B N 1
ATOM 5866 C CA . TRP B 1 134 ? 57.016 78.944 73.254 1.00 18.19 156 TRP B CA 1
ATOM 5867 C C . TRP B 1 134 ? 57.093 78.120 71.975 1.00 18.20 156 TRP B C 1
ATOM 5868 O O . TRP B 1 134 ? 57.266 76.916 72.022 1.00 14.90 156 TRP B O 1
ATOM 5879 N N . LEU B 1 135 ? 56.965 78.788 70.827 1.00 17.49 157 LEU B N 1
ATOM 5880 C CA . LEU B 1 135 ? 56.977 78.104 69.525 1.00 16.04 157 LEU B CA 1
ATOM 5881 C C . LEU B 1 135 ? 58.266 77.337 69.257 1.00 18.77 157 LEU B C 1
ATOM 5882 O O . LEU B 1 135 ? 58.227 76.196 68.810 1.00 16.96 157 LEU B O 1
ATOM 5887 N N . VAL B 1 136 ? 59.407 77.963 69.520 1.00 18.37 158 VAL B N 1
ATOM 5888 C CA . VAL B 1 136 ? 60.699 77.310 69.271 1.00 22.29 158 VAL B CA 1
ATOM 5889 C C . VAL B 1 136 ? 60.967 76.142 70.245 1.00 22.36 158 VAL B C 1
ATOM 5890 O O . VAL B 1 136 ? 61.689 75.215 69.914 1.00 23.03 158 VAL B O 1
ATOM 5894 N N . LYS B 1 137 ? 60.364 76.206 71.429 1.00 21.65 159 LYS B N 1
ATOM 5895 C CA . LYS B 1 137 ? 60.532 75.164 72.461 1.00 22.68 159 LYS B CA 1
ATOM 5896 C C . LYS B 1 137 ? 59.456 74.052 72.400 1.00 22.44 159 LYS B C 1
ATOM 5897 O O . LYS B 1 137 ? 59.629 72.991 73.012 1.00 23.10 159 LYS B O 1
ATOM 5903 N N . ASN B 1 138 ? 58.366 74.282 71.655 1.00 21.08 160 ASN B N 1
ATOM 5904 C CA . ASN B 1 138 ? 57.253 73.317 71.618 1.00 19.89 160 ASN B CA 1
ATOM 5905 C C . ASN B 1 138 ? 56.842 72.766 70.248 1.00 21.87 160 ASN B C 1
ATOM 5906 O O . ASN B 1 138 ? 55.999 71.880 70.177 1.00 25.11 160 ASN B O 1
ATOM 5911 N N . VAL B 1 139 ? 57.419 73.293 69.175 1.00 18.61 161 VAL B N 1
ATOM 5912 C CA . VAL B 1 139 ? 57.131 72.793 67.830 1.00 19.07 161 VAL B CA 1
ATOM 5913 C C . VAL B 1 139 ? 58.349 71.980 67.400 1.00 19.57 161 VAL B C 1
ATOM 5914 O O . VAL B 1 139 ? 59.317 72.517 66.870 1.00 19.89 161 VAL B O 1
ATOM 5918 N N . SER B 1 140 ? 58.289 70.672 67.655 1.00 20.62 162 SER B N 1
ATOM 5919 C CA . SER B 1 140 ? 59.403 69.758 67.364 1.00 22.09 162 SER B CA 1
ATOM 5920 C C . SER B 1 140 ? 59.784 69.675 65.885 1.00 20.70 162 SER B C 1
ATOM 5921 O O . SER B 1 140 ? 60.904 69.322 65.555 1.00 20.27 162 SER B O 1
ATOM 5924 N N . GLU B 1 141 ? 58.858 70.026 65.008 1.00 19.01 163 GLU B N 1
ATOM 5925 C CA . GLU B 1 141 ? 59.096 69.952 63.564 1.00 19.89 163 GLU B CA 1
ATOM 5926 C C . GLU B 1 141 ? 59.872 71.161 63.017 1.00 19.68 163 GLU B C 1
ATOM 5927 O O . GLU B 1 141 ? 60.246 71.175 61.853 1.00 21.64 163 GLU B O 1
ATOM 5933 N N . SER B 1 142 ? 60.116 72.157 63.864 1.00 21.39 164 SER B N 1
ATOM 5934 C CA . SER B 1 142 ? 60.792 73.373 63.439 1.00 24.32 164 SER B CA 1
ATOM 5935 C C . SER B 1 142 ? 62.271 73.425 63.761 1.00 21.78 164 SER B C 1
ATOM 5936 O O . SER B 1 142 ? 62.766 72.701 64.628 1.00 18.94 164 SER B O 1
ATOM 5939 N N . ASN B 1 143 ? 62.969 74.307 63.048 1.00 19.39 165 ASN B N 1
ATOM 5940 C CA . ASN B 1 143 ? 64.403 74.537 63.250 1.00 20.19 165 ASN B CA 1
ATOM 5941 C C . ASN B 1 143 ? 64.655 75.690 64.253 1.00 18.84 165 ASN B C 1
ATOM 5942 O O . ASN B 1 143 ? 65.786 76.097 64.458 1.00 23.56 165 ASN B O 1
ATOM 5947 N N . GLY B 1 144 ? 63.581 76.212 64.849 1.00 20.00 166 GLY B N 1
ATOM 5948 C CA . GLY B 1 144 ? 63.687 77.273 65.846 1.00 21.33 166 GLY B CA 1
ATOM 5949 C C . GLY B 1 144 ? 63.884 78.691 65.300 1.00 20.49 166 GLY B C 1
ATOM 5950 O O . GLY B 1 144 ? 64.173 79.607 66.068 1.00 20.69 166 GLY B O 1
ATOM 5951 N N . LYS B 1 145 ? 63.731 78.866 63.984 1.00 18.12 167 LYS B N 1
ATOM 5952 C CA . LYS B 1 145 ? 63.870 80.186 63.343 1.00 16.19 167 LYS B CA 1
ATOM 5953 C C . LYS B 1 145 ? 62.485 80.672 62.950 1.00 17.28 167 LYS B C 1
ATOM 5954 O O . LYS B 1 145 ? 61.705 79.930 62.366 1.00 15.22 167 LYS B O 1
ATOM 5960 N N . VAL B 1 146 ? 62.188 81.924 63.270 1.00 16.83 168 VAL B N 1
ATOM 5961 C CA . VAL B 1 146 ? 60.876 82.488 63.022 1.00 15.07 168 VAL B CA 1
ATOM 5962 C C . VAL B 1 146 ? 60.946 83.779 62.240 1.00 15.66 168 VAL B C 1
ATOM 5963 O O . VAL B 1 146 ? 61.784 84.622 62.500 1.00 14.65 168 VAL B O 1
ATOM 5967 N N . GLY B 1 147 ? 60.058 83.912 61.264 1.00 13.70 169 GLY B N 1
ATOM 5968 C CA . GLY B 1 147 ? 59.918 85.138 60.496 1.00 12.09 169 GLY B CA 1
ATOM 5969 C C . GLY B 1 147 ? 58.516 85.670 60.772 1.00 13.75 169 GLY B C 1
ATOM 5970 O O . GLY B 1 147 ? 57.607 84.890 60.992 1.00 16.77 169 GLY B O 1
ATOM 5979 N N . ILE B 1 149 ? 55.324 88.383 59.566 1.00 12.67 171 ILE B N 1
ATOM 5980 C CA . ILE B 1 149 ? 54.765 89.104 58.435 1.00 11.82 171 ILE B CA 1
ATOM 5981 C C . ILE B 1 149 ? 53.301 89.395 58.707 1.00 13.31 171 ILE B C 1
ATOM 5982 O O . ILE B 1 149 ? 52.692 88.790 59.584 1.00 13.12 171 ILE B O 1
ATOM 5987 N N . GLY B 1 150 ? 52.738 90.320 57.948 1.00 13.79 172 GLY B N 1
ATOM 5988 C CA . GLY B 1 150 ? 51.344 90.666 58.087 1.00 13.72 172 GLY B CA 1
ATOM 5989 C C . GLY B 1 150 ? 51.055 92.035 57.526 1.00 14.15 172 GLY B C 1
ATOM 5990 O O . GLY B 1 150 ? 51.926 92.887 57.494 1.00 13.45 172 GLY B O 1
ATOM 5991 N N . SER B 1 151 ? 49.822 92.240 57.090 1.00 13.66 173 SER B N 1
ATOM 5992 C CA . SER B 1 151 ? 49.407 93.507 56.516 1.00 15.45 173 SER B CA 1
ATOM 5993 C C . SER B 1 151 ? 48.429 94.220 57.423 1.00 12.48 173 SER B C 1
ATOM 5994 O O . SER B 1 151 ? 47.612 93.588 58.079 1.00 14.24 173 SER B O 1
ATOM 5997 N N . SER B 1 152 ? 48.519 95.553 57.449 1.00 13.40 174 SER B N 1
ATOM 5998 C CA . SER B 1 152 ? 47.621 96.394 58.245 1.00 17.22 174 SER B CA 1
ATOM 5999 C C . SER B 1 152 ? 47.806 96.159 59.769 1.00 13.67 174 SER B C 1
ATOM 6000 O O . SER B 1 152 ? 48.882 96.378 60.286 1.00 13.86 174 SER B O 1
ATOM 6003 N N . TYR B 1 153 ? 46.748 95.741 60.472 1.00 13.02 175 TYR B N 1
ATOM 6004 C CA . TYR B 1 153 ? 46.853 95.434 61.908 1.00 14.97 175 TYR B CA 1
ATOM 6005 C C . TYR B 1 153 ? 47.847 94.280 62.089 1.00 12.68 175 TYR B C 1
ATOM 6006 O O . TYR B 1 153 ? 48.587 94.242 63.059 1.00 16.21 175 TYR B O 1
ATOM 6015 N N . GLU B 1 154 ? 47.845 93.339 61.135 1.00 12.40 176 GLU B N 1
ATOM 6016 C CA . GLU B 1 154 ? 48.769 92.191 61.169 1.00 13.36 176 GLU B CA 1
ATOM 6017 C C . GLU B 1 154 ? 50.230 92.640 60.921 1.00 14.50 176 GLU B C 1
ATOM 6018 O O . GLU B 1 154 ? 51.163 91.932 61.268 1.00 15.20 176 GLU B O 1
ATOM 6024 N N . GLY B 1 155 ? 50.402 93.824 60.310 1.00 13.00 177 GLY B N 1
ATOM 6025 C CA . GLY B 1 155 ? 51.721 94.421 60.123 1.00 11.59 177 GLY B CA 1
ATOM 6026 C C . GLY B 1 155 ? 52.123 95.207 61.388 1.00 12.94 177 GLY B C 1
ATOM 6027 O O . GLY B 1 155 ? 53.283 95.259 61.756 1.00 13.90 177 GLY B O 1
ATOM 6028 N N . PHE B 1 156 ? 51.126 95.804 62.038 1.00 13.67 178 PHE B N 1
ATOM 6029 C CA . PHE B 1 156 ? 51.317 96.576 63.275 1.00 14.66 178 PHE B CA 1
ATOM 6030 C C . PHE B 1 156 ? 51.887 95.667 64.380 1.00 13.95 178 PHE B C 1
ATOM 6031 O O . PHE B 1 156 ? 52.734 96.090 65.155 1.00 14.11 178 PHE B O 1
ATOM 6039 N N . THR B 1 157 ? 51.427 94.410 64.424 1.00 11.76 179 THR B N 1
ATOM 6040 C CA . THR B 1 157 ? 51.923 93.453 65.423 1.00 15.20 179 THR B CA 1
ATOM 6041 C C . THR B 1 157 ? 53.379 93.066 65.141 1.00 14.67 179 THR B C 1
ATOM 6042 O O . THR B 1 157 ? 54.114 92.731 66.060 1.00 13.65 179 THR B O 1
ATOM 6046 N N . VAL B 1 158 ? 53.790 93.111 63.861 1.00 14.18 180 VAL B N 1
ATOM 6047 C CA . VAL B 1 158 ? 55.181 92.829 63.506 1.00 13.95 180 VAL B CA 1
ATOM 6048 C C . VAL B 1 158 ? 56.071 93.956 64.040 1.00 13.89 180 VAL B C 1
ATOM 6049 O O . VAL B 1 158 ? 57.133 93.701 64.604 1.00 15.73 180 VAL B O 1
ATOM 6053 N N . VAL B 1 159 ? 55.621 95.200 63.861 1.00 13.12 181 VAL B N 1
ATOM 6054 C CA . VAL B 1 159 ? 56.378 96.369 64.310 1.00 12.00 181 VAL B CA 1
ATOM 6055 C C . VAL B 1 159 ? 56.536 96.373 65.835 1.00 13.00 181 VAL B C 1
ATOM 6056 O O . VAL B 1 159 ? 57.590 96.726 66.350 1.00 14.68 181 VAL B O 1
ATOM 6068 N N . ALA B 1 161 ? 56.724 93.805 67.721 1.00 18.03 183 ALA B N 1
ATOM 6069 C CA . ALA B 1 161 ? 57.720 92.787 68.027 1.00 20.07 183 ALA B CA 1
ATOM 6070 C C . ALA B 1 161 ? 59.147 93.346 67.801 1.00 20.10 183 ALA B C 1
ATOM 6071 O O . ALA B 1 161 ? 60.072 93.011 68.534 1.00 20.50 183 ALA B O 1
ATOM 6073 N N . LEU B 1 162 ? 59.300 94.204 66.786 1.00 17.71 184 LEU B N 1
ATOM 6074 C CA . LEU B 1 162 ? 60.604 94.809 66.462 1.00 15.77 184 LEU B CA 1
ATOM 6075 C C . LEU B 1 162 ? 61.113 95.802 67.535 1.00 15.37 184 LEU B C 1
ATOM 6076 O O . LEU B 1 162 ? 62.291 96.111 67.569 1.00 16.24 184 LEU B O 1
ATOM 6081 N N . THR B 1 163 ? 60.223 96.302 68.391 1.00 18.46 185 THR B N 1
ATOM 6082 C CA . THR B 1 163 ? 60.647 97.238 69.462 1.00 19.72 185 THR B CA 1
ATOM 6083 C C . THR B 1 163 ? 61.594 96.525 70.431 1.00 20.57 185 THR B C 1
ATOM 6084 O O . THR B 1 163 ? 62.496 97.136 70.989 1.00 24.48 185 THR B O 1
ATOM 6088 N N . ASN B 1 164 ? 61.368 95.223 70.615 1.00 20.39 186 ASN B N 1
ATOM 6089 C CA . ASN B 1 164 ? 62.203 94.380 71.483 1.00 22.95 186 ASN B CA 1
ATOM 6090 C C . ASN B 1 164 ? 61.979 92.907 71.055 1.00 21.18 186 ASN B C 1
ATOM 6091 O O . ASN B 1 164 ? 61.194 92.175 71.677 1.00 22.46 186 ASN B O 1
ATOM 6096 N N . PRO B 1 165 ? 62.673 92.491 69.992 1.00 20.57 187 PRO B N 1
ATOM 6097 C CA . PRO B 1 165 ? 62.478 91.169 69.402 1.00 20.91 187 PRO B CA 1
ATOM 6098 C C . PRO B 1 165 ? 63.187 90.013 70.079 1.00 20.21 187 PRO B C 1
ATOM 6099 O O . PRO B 1 165 ? 64.293 90.155 70.587 1.00 21.25 187 PRO B O 1
ATOM 6103 N N . HIS B 1 166 ? 62.531 88.859 70.050 1.00 21.13 188 HIS B N 1
ATOM 6104 C CA . HIS B 1 166 ? 63.067 87.621 70.595 1.00 20.76 188 HIS B CA 1
ATOM 6105 C C . HIS B 1 166 ? 64.225 87.213 69.672 1.00 21.24 188 HIS B C 1
ATOM 6106 O O . HIS B 1 166 ? 64.157 87.461 68.469 1.00 15.87 188 HIS B O 1
ATOM 6113 N N . PRO B 1 167 ? 65.300 86.615 70.228 1.00 21.50 189 PRO B N 1
ATOM 6114 C CA . PRO B 1 167 ? 66.457 86.194 69.410 1.00 20.28 189 PRO B CA 1
ATOM 6115 C C . PRO B 1 167 ? 66.113 85.231 68.246 1.00 19.89 189 PRO B C 1
ATOM 6116 O O . PRO B 1 167 ? 66.858 85.181 67.262 1.00 19.14 189 PRO B O 1
ATOM 6120 N N . ALA B 1 168 ? 65.012 84.484 68.369 1.00 18.61 190 ALA B N 1
ATOM 6121 C CA . ALA B 1 168 ? 64.594 83.545 67.331 1.00 19.02 190 ALA B CA 1
ATOM 6122 C C . ALA B 1 168 ? 63.967 84.257 66.115 1.00 17.41 190 ALA B C 1
ATOM 6123 O O . ALA B 1 168 ? 63.833 83.667 65.069 1.00 17.41 190 ALA B O 1
ATOM 6125 N N . LEU B 1 169 ? 63.575 85.521 66.284 1.00 17.32 191 LEU B N 1
ATOM 6126 C CA . LEU B 1 169 ? 63.008 86.311 65.181 1.00 17.22 191 LEU B CA 1
ATOM 6127 C C . LEU B 1 169 ? 64.158 86.743 64.255 1.00 16.92 191 LEU B C 1
ATOM 6128 O O . LEU B 1 169 ? 64.919 87.643 64.585 1.00 15.57 191 LEU B O 1
ATOM 6133 N N . LYS B 1 170 ? 64.268 86.084 63.093 1.00 15.79 192 LYS B N 1
ATOM 6134 C CA . LYS B 1 170 ? 65.370 86.331 62.152 1.00 13.65 192 LYS B CA 1
ATOM 6135 C C . LYS B 1 170 ? 65.065 87.289 61.020 1.00 14.93 192 LYS B C 1
ATOM 6136 O O . LYS B 1 170 ? 65.986 87.757 60.350 1.00 14.01 192 LYS B O 1
ATOM 6142 N N . VAL B 1 171 ? 63.786 87.575 60.789 1.00 14.54 193 VAL B N 1
ATOM 6143 C CA . VAL B 1 171 ? 63.388 88.444 59.671 1.00 15.53 193 VAL B CA 1
ATOM 6144 C C . VAL B 1 171 ? 61.936 88.922 59.860 1.00 15.47 193 VAL B C 1
ATOM 6145 O O . VAL B 1 171 ? 61.116 88.214 60.435 1.00 13.55 193 VAL B O 1
ATOM 6149 N N . ALA B 1 172 ? 61.636 90.130 59.367 1.00 14.48 194 ALA B N 1
ATOM 6150 C CA . ALA B 1 172 ? 60.320 90.732 59.542 1.00 12.99 194 ALA B CA 1
ATOM 6151 C C . ALA B 1 172 ? 59.881 91.541 58.318 1.00 13.49 194 ALA B C 1
ATOM 6152 O O . ALA B 1 172 ? 60.673 92.232 57.709 1.00 12.50 194 ALA B O 1
ATOM 6154 N N . VAL B 1 173 ? 58.604 91.441 57.983 1.00 13.39 195 VAL B N 1
ATOM 6155 C CA . VAL B 1 173 ? 58.042 92.163 56.864 1.00 12.94 195 VAL B CA 1
ATOM 6156 C C . VAL B 1 173 ? 56.712 92.806 57.277 1.00 12.23 195 VAL B C 1
ATOM 6157 O O . VAL B 1 173 ? 55.646 92.197 57.138 1.00 14.81 195 VAL B O 1
ATOM 6161 N N . PRO B 1 174 ? 56.771 94.012 57.828 1.00 13.55 196 PRO B N 1
ATOM 6162 C CA . PRO B 1 174 ? 55.558 94.738 58.154 1.00 13.05 196 PRO B CA 1
ATOM 6163 C C . PRO B 1 174 ? 54.969 95.316 56.874 1.00 13.90 196 PRO B C 1
ATOM 6164 O O . PRO B 1 174 ? 55.588 96.163 56.243 1.00 13.63 196 PRO B O 1
ATOM 6168 N N . GLU B 1 175 ? 53.798 94.826 56.490 1.00 12.60 197 GLU B N 1
ATOM 6169 C CA . GLU B 1 175 ? 53.111 95.275 55.289 1.00 11.38 197 GLU B CA 1
ATOM 6170 C C . GLU B 1 175 ? 52.015 96.266 55.685 1.00 13.41 197 GLU B C 1
ATOM 6171 O O . GLU B 1 175 ? 51.229 96.002 56.592 1.00 13.06 197 GLU B O 1
ATOM 6177 N N . SER B 1 176 ? 51.992 97.413 55.008 1.00 12.41 198 SER B N 1
ATOM 6178 C CA . SER B 1 176 ? 51.047 98.486 55.282 1.00 13.25 198 SER B CA 1
ATOM 6179 C C . SER B 1 176 ? 50.670 98.580 56.766 1.00 12.27 198 SER B C 1
ATOM 6180 O O . SER B 1 176 ? 49.500 98.583 57.103 1.00 12.80 198 SER B O 1
ATOM 6183 N N . PRO B 1 177 ? 51.667 98.687 57.643 1.00 12.16 199 PRO B N 1
ATOM 6184 C CA . PRO B 1 177 ? 51.403 98.705 59.078 1.00 13.07 199 PRO B CA 1
ATOM 6185 C C . PRO B 1 177 ? 50.755 99.973 59.560 1.00 14.79 199 PRO B C 1
ATOM 6186 O O . PRO B 1 177 ? 50.927 101.037 58.961 1.00 13.45 199 PRO B O 1
ATOM 6198 N N . ILE B 1 179 ? 50.929 102.801 61.797 1.00 14.22 201 ILE B N 1
ATOM 6199 C CA . ILE B 1 179 ? 52.068 103.460 62.474 1.00 14.32 201 ILE B CA 1
ATOM 6200 C C . ILE B 1 179 ? 51.661 104.743 63.192 1.00 17.71 201 ILE B C 1
ATOM 6201 O O . ILE B 1 179 ? 51.964 104.920 64.361 1.00 15.39 201 ILE B O 1
ATOM 6206 N N . ASP B 1 180 ? 51.007 105.643 62.476 1.00 16.31 202 ASP B N 1
ATOM 6207 C CA . ASP B 1 180 ? 50.517 106.876 63.061 1.00 14.61 202 ASP B CA 1
ATOM 6208 C C . ASP B 1 180 ? 49.117 107.130 62.546 1.00 14.44 202 ASP B C 1
ATOM 6209 O O . ASP B 1 180 ? 48.929 107.762 61.502 1.00 16.20 202 ASP B O 1
ATOM 6214 N N . GLY B 1 181 ? 48.132 106.641 63.295 1.00 12.37 203 GLY B N 1
ATOM 6215 C CA . GLY B 1 181 ? 46.730 106.754 62.932 1.00 13.65 203 GLY B CA 1
ATOM 6216 C C . GLY B 1 181 ? 46.136 108.152 62.953 1.00 13.34 203 GLY B C 1
ATOM 6217 O O . GLY B 1 181 ? 44.989 108.308 62.652 1.00 13.99 203 GLY B O 1
ATOM 6218 N N . TRP B 1 182 ? 46.925 109.156 63.333 1.00 13.03 204 TRP B N 1
ATOM 6219 C CA . TRP B 1 182 ? 46.455 110.532 63.345 1.00 14.22 204 TRP B CA 1
ATOM 6220 C C . TRP B 1 182 ? 47.042 111.319 62.173 1.00 12.76 204 TRP B C 1
ATOM 6221 O O . TRP B 1 182 ? 46.330 112.018 61.473 1.00 13.93 204 TRP B O 1
ATOM 6240 N N . GLY B 1 184 ? 48.636 110.163 59.259 1.00 13.59 206 GLY B N 1
ATOM 6241 C CA . GLY B 1 184 ? 48.320 109.699 57.913 1.00 12.80 206 GLY B CA 1
ATOM 6242 C C . GLY B 1 184 ? 47.927 108.258 57.692 1.00 14.93 206 GLY B C 1
ATOM 6243 O O . GLY B 1 184 ? 47.873 107.819 56.534 1.00 14.56 206 GLY B O 1
ATOM 6244 N N . ASP B 1 185 ? 47.640 107.509 58.754 1.00 14.47 207 ASP B N 1
ATOM 6245 C CA . ASP B 1 185 ? 47.227 106.135 58.579 1.00 15.13 207 ASP B CA 1
ATOM 6246 C C . ASP B 1 185 ? 45.673 105.988 58.670 1.00 14.66 207 ASP B C 1
ATOM 6247 O O . ASP B 1 185 ? 44.967 106.637 57.922 1.00 14.22 207 ASP B O 1
ATOM 6252 N N . ASP B 1 186 ? 45.162 105.186 59.605 1.00 13.37 208 ASP B N 1
ATOM 6253 C CA . ASP B 1 186 ? 43.711 104.869 59.640 1.00 14.36 208 ASP B CA 1
ATOM 6254 C C . ASP B 1 186 ? 42.691 105.879 60.159 1.00 14.85 208 ASP B C 1
ATOM 6255 O O . ASP B 1 186 ? 41.733 106.191 59.466 1.00 12.21 208 ASP B O 1
ATOM 6260 N N . TRP B 1 187 ? 42.878 106.363 61.381 1.00 13.63 209 TRP B N 1
ATOM 6261 C CA . TRP B 1 187 ? 41.840 107.193 62.046 1.00 12.80 209 TRP B CA 1
ATOM 6262 C C . TRP B 1 187 ? 41.664 108.605 61.515 1.00 13.63 209 TRP B C 1
ATOM 6263 O O . TRP B 1 187 ? 40.543 109.065 61.353 1.00 12.23 209 TRP B O 1
ATOM 6274 N N . PHE B 1 188 ? 42.767 109.286 61.274 1.00 14.27 210 PHE B N 1
ATOM 6275 C CA . PHE B 1 188 ? 42.750 110.627 60.705 1.00 13.15 210 PHE B CA 1
ATOM 6276 C C . PHE B 1 188 ? 43.870 110.731 59.678 1.00 11.64 210 PHE B C 1
ATOM 6277 O O . PHE B 1 188 ? 44.771 109.910 59.639 1.00 14.36 210 PHE B O 1
ATOM 6285 N N . ASN B 1 189 ? 43.791 111.764 58.860 1.00 11.85 211 ASN B N 1
ATOM 6286 C CA . ASN B 1 189 ? 44.846 112.123 57.919 1.00 13.62 211 ASN B CA 1
ATOM 6287 C C . ASN B 1 189 ? 45.034 113.627 58.150 1.00 13.60 211 ASN B C 1
ATOM 6288 O O . ASN B 1 189 ? 44.158 114.417 57.827 1.00 12.43 211 ASN B O 1
ATOM 6293 N N . TYR B 1 190 ? 46.163 114.002 58.753 1.00 13.86 212 TYR B N 1
ATOM 6294 C CA . TYR B 1 190 ? 46.439 115.411 59.111 1.00 15.03 212 TYR B CA 1
ATOM 6295 C C . TYR B 1 190 ? 45.251 116.017 59.908 1.00 12.46 212 TYR B C 1
ATOM 6296 O O . TYR B 1 190 ? 44.843 117.147 59.669 1.00 13.71 212 TYR B O 1
ATOM 6305 N N . GLY B 1 191 ? 44.697 115.232 60.837 1.00 12.37 213 GLY B N 1
ATOM 6306 C CA . GLY B 1 191 ? 43.612 115.703 61.692 1.00 14.30 213 GLY B CA 1
ATOM 6307 C C . GLY B 1 191 ? 42.195 115.600 61.141 1.00 12.40 213 GLY B C 1
ATOM 6308 O O . GLY B 1 191 ? 41.247 115.829 61.875 1.00 12.77 213 GLY B O 1
ATOM 6309 N N . ALA B 1 192 ? 42.050 115.274 59.853 1.00 13.56 214 ALA B N 1
ATOM 6310 C CA . ALA B 1 192 ? 40.721 115.106 59.242 1.00 13.38 214 ALA B CA 1
ATOM 6311 C C . ALA B 1 192 ? 40.228 113.688 59.544 1.00 12.65 214 ALA B C 1
ATOM 6312 O O . ALA B 1 192 ? 40.861 112.728 59.164 1.00 11.52 214 ALA B O 1
ATOM 6314 N N . PHE B 1 193 ? 39.082 113.579 60.223 1.00 11.99 215 PHE B N 1
ATOM 6315 C CA . PHE B 1 193 ? 38.546 112.275 60.641 1.00 12.56 215 PHE B CA 1
ATOM 6316 C C . PHE B 1 193 ? 37.996 111.439 59.495 1.00 12.83 215 PHE B C 1
ATOM 6317 O O . PHE B 1 193 ? 37.286 111.938 58.638 1.00 12.95 215 PHE B O 1
ATOM 6325 N N . ARG B 1 194 ? 38.315 110.145 59.526 1.00 13.76 216 ARG B N 1
ATOM 6326 C CA . ARG B 1 194 ? 37.911 109.202 58.484 1.00 13.15 216 ARG B CA 1
ATOM 6327 C C . ARG B 1 194 ? 36.697 108.384 58.930 1.00 13.39 216 ARG B C 1
ATOM 6328 O O . ARG B 1 194 ? 36.805 107.459 59.745 1.00 15.29 216 ARG B O 1
ATOM 6336 N N . GLN B 1 195 ? 35.545 108.735 58.378 1.00 13.41 217 GLN B N 1
ATOM 6337 C CA . GLN B 1 195 ? 34.272 108.107 58.723 1.00 12.26 217 GLN B CA 1
ATOM 6338 C C . GLN B 1 195 ? 34.113 106.688 58.195 1.00 12.82 217 GLN B C 1
ATOM 6339 O O . GLN B 1 195 ? 33.206 105.973 58.609 1.00 13.52 217 GLN B O 1
ATOM 6345 N N . VAL B 1 196 ? 34.985 106.283 57.276 1.00 12.66 218 VAL B N 1
ATOM 6346 C CA . VAL B 1 196 ? 34.946 104.924 56.733 1.00 12.58 218 VAL B CA 1
ATOM 6347 C C . VAL B 1 196 ? 35.163 103.857 57.838 1.00 14.09 218 VAL B C 1
ATOM 6348 O O . VAL B 1 196 ? 34.710 102.728 57.711 1.00 12.92 218 VAL B O 1
ATOM 6352 N N . ASN B 1 197 ? 35.837 104.238 58.920 1.00 12.46 219 ASN B N 1
ATOM 6353 C CA . ASN B 1 197 ? 36.131 103.307 59.993 1.00 13.56 219 ASN B CA 1
ATOM 6354 C C . ASN B 1 197 ? 35.021 103.078 61.017 1.00 15.48 219 ASN B C 1
ATOM 6355 O O . ASN B 1 197 ? 35.195 102.306 61.916 1.00 15.14 219 ASN B O 1
ATOM 6360 N N . PHE B 1 198 ? 33.878 103.748 60.868 1.00 14.32 220 PHE B N 1
ATOM 6361 C CA . PHE B 1 198 ? 32.772 103.538 61.809 1.00 15.80 220 PHE B CA 1
ATOM 6362 C C . PHE B 1 198 ? 32.360 102.062 61.831 1.00 16.00 220 PHE B C 1
ATOM 6363 O O . PHE B 1 198 ? 32.114 101.490 62.905 1.00 16.65 220 PHE B O 1
ATOM 6371 N N . ASP B 1 199 ? 32.302 101.450 60.644 1.00 14.61 221 ASP B N 1
ATOM 6372 C CA . ASP B 1 199 ? 31.922 100.040 60.504 1.00 16.83 221 ASP B CA 1
ATOM 6373 C C . ASP B 1 199 ? 32.955 99.112 61.104 1.00 15.81 221 ASP B C 1
ATOM 6374 O O . ASP B 1 199 ? 32.624 98.027 61.553 1.00 14.82 221 ASP B O 1
ATOM 6379 N N . TYR B 1 200 ? 34.215 99.534 61.072 1.00 13.76 222 TYR B N 1
ATOM 6380 C CA . TYR B 1 200 ? 35.302 98.772 61.650 1.00 16.95 222 TYR B CA 1
ATOM 6381 C C . TYR B 1 200 ? 35.165 98.726 63.197 1.00 16.89 222 TYR B C 1
ATOM 6382 O O . TYR B 1 200 ? 35.492 97.731 63.820 1.00 15.51 222 TYR B O 1
ATOM 6391 N N . PHE B 1 201 ? 34.668 99.809 63.789 1.00 17.57 223 PHE B N 1
ATOM 6392 C CA . PHE B 1 201 ? 34.501 99.877 65.242 1.00 16.96 223 PHE B CA 1
ATOM 6393 C C . PHE B 1 201 ? 33.488 98.848 65.740 1.00 17.63 223 PHE B C 1
ATOM 6394 O O . PHE B 1 201 ? 33.746 98.165 66.698 1.00 19.05 223 PHE B O 1
ATOM 6402 N N . THR B 1 202 ? 32.333 98.748 65.087 1.00 16.49 224 THR B N 1
ATOM 6403 C CA . THR B 1 202 ? 31.329 97.757 65.513 1.00 16.68 224 THR B CA 1
ATOM 6404 C C . THR B 1 202 ? 31.754 96.351 65.082 1.00 18.20 224 THR B C 1
ATOM 6405 O O . THR B 1 202 ? 31.450 95.372 65.749 1.00 19.73 224 THR B O 1
ATOM 6409 N N . GLY B 1 203 ? 32.471 96.268 63.971 1.00 16.68 225 GLY B N 1
ATOM 6410 C CA . GLY B 1 203 ? 32.929 94.996 63.458 1.00 16.99 225 GLY B CA 1
ATOM 6411 C C . GLY B 1 203 ? 33.968 94.333 64.353 1.00 16.90 225 GLY B C 1
ATOM 6412 O O . GLY B 1 203 ? 33.993 93.104 64.474 1.00 15.18 225 GLY B O 1
ATOM 6413 N N . GLN B 1 204 ? 34.803 95.150 65.002 1.00 13.77 226 GLN B N 1
ATOM 6414 C CA . GLN B 1 204 ? 35.895 94.647 65.846 1.00 16.31 226 GLN B CA 1
ATOM 6415 C C . GLN B 1 204 ? 35.700 94.822 67.356 1.00 16.02 226 GLN B C 1
ATOM 6416 O O . GLN B 1 204 ? 36.338 94.122 68.135 1.00 20.84 226 GLN B O 1
ATOM 6422 N N . LEU B 1 205 ? 34.824 95.741 67.765 1.00 16.30 227 LEU B N 1
ATOM 6423 C CA . LEU B 1 205 ? 34.649 96.052 69.204 1.00 16.81 227 LEU B CA 1
ATOM 6424 C C . LEU B 1 205 ? 33.295 95.675 69.805 1.00 17.98 227 LEU B C 1
ATOM 6425 O O . LEU B 1 205 ? 33.076 95.888 70.994 1.00 21.82 227 LEU B O 1
ATOM 6430 N N . SER B 1 206 ? 32.392 95.125 68.994 1.00 20.19 228 SER B N 1
ATOM 6431 C CA . SER B 1 206 ? 31.060 94.715 69.486 1.00 22.55 228 SER B CA 1
ATOM 6432 C C . SER B 1 206 ? 31.177 93.533 70.454 1.00 24.80 228 SER B C 1
ATOM 6433 O O . SER B 1 206 ? 30.448 93.451 71.434 1.00 26.19 228 SER B O 1
ATOM 6436 N N . LYS B 1 207 ? 32.095 92.621 70.154 1.00 25.23 229 LYS B N 1
ATOM 6437 C CA . LYS B 1 207 ? 32.333 91.450 70.999 1.00 26.66 229 LYS B CA 1
ATOM 6438 C C . LYS B 1 207 ? 33.696 90.822 70.710 1.00 25.02 229 LYS B C 1
ATOM 6439 O O . LYS B 1 207 ? 34.370 91.176 69.724 1.00 17.46 229 LYS B O 1
ATOM 6445 N N . ARG B 1 208 ? 34.104 89.896 71.579 1.00 21.11 230 ARG B N 1
ATOM 6446 C CA . ARG B 1 208 ? 35.390 89.218 71.445 1.00 22.69 230 ARG B CA 1
ATOM 6447 C C . ARG B 1 208 ? 35.592 88.692 70.018 1.00 18.98 230 ARG B C 1
ATOM 6448 O O . ARG B 1 208 ? 36.636 88.871 69.436 1.00 18.74 230 ARG B O 1
ATOM 6456 N N . GLY B 1 209 ? 34.563 88.070 69.475 1.00 19.29 231 GLY B N 1
ATOM 6457 C CA . GLY B 1 209 ? 34.618 87.498 68.144 1.00 22.16 231 GLY B CA 1
ATOM 6458 C C . GLY B 1 209 ? 34.116 88.432 67.049 1.00 21.16 231 GLY B C 1
ATOM 6459 O O . GLY B 1 209 ? 34.378 89.642 67.067 1.00 20.80 231 GLY B O 1
ATOM 6460 N N . LYS B 1 210 ? 33.389 87.858 66.096 1.00 19.96 232 LYS B N 1
ATOM 6461 C CA . LYS B 1 210 ? 32.872 88.598 64.955 1.00 23.60 232 LYS B CA 1
ATOM 6462 C C . LYS B 1 210 ? 31.754 89.567 65.355 1.00 23.44 232 LYS B C 1
ATOM 6463 O O . LYS B 1 210 ? 30.874 89.231 66.146 1.00 21.64 232 LYS B O 1
ATOM 6469 N N . GLY B 1 211 ? 31.813 90.768 64.804 1.00 21.30 233 GLY B N 1
ATOM 6470 C CA . GLY B 1 211 ? 30.815 91.781 65.053 1.00 23.23 233 GLY B CA 1
ATOM 6471 C C . GLY B 1 211 ? 30.039 92.012 63.787 1.00 23.96 233 GLY B C 1
ATOM 6472 O O . GLY B 1 211 ? 29.873 91.104 62.983 1.00 26.56 233 GLY B O 1
ATOM 6473 N N . ALA B 1 212 ? 29.561 93.225 63.610 1.00 24.30 234 ALA B N 1
ATOM 6474 C CA . ALA B 1 212 ? 28.811 93.582 62.419 1.00 22.31 234 ALA B CA 1
ATOM 6475 C C . ALA B 1 212 ? 29.009 95.035 62.097 1.00 21.76 234 ALA B C 1
ATOM 6476 O O . ALA B 1 212 ? 29.568 95.786 62.889 1.00 20.56 234 ALA B O 1
ATOM 6478 N N . GLY B 1 213 ? 28.552 95.431 60.919 1.00 20.98 235 GLY B N 1
ATOM 6479 C CA . GLY B 1 213 ? 28.617 96.808 60.499 1.00 21.67 235 GLY B CA 1
ATOM 6480 C C . GLY B 1 213 ? 27.492 97.575 61.162 1.00 19.47 235 GLY B C 1
ATOM 6481 O O . GLY B 1 213 ? 26.781 97.040 62.011 1.00 17.36 235 GLY B O 1
ATOM 6482 N N . ILE B 1 214 ? 27.327 98.822 60.765 1.00 18.88 236 ILE B N 1
ATOM 6483 C CA . ILE B 1 214 ? 26.305 99.688 61.320 1.00 17.04 236 ILE B CA 1
ATOM 6484 C C . ILE B 1 214 ? 25.123 99.767 60.363 1.00 16.86 236 ILE B C 1
ATOM 6485 O O . ILE B 1 214 ? 25.302 100.011 59.183 1.00 17.85 236 ILE B O 1
ATOM 6490 N N . ALA B 1 215 ? 23.916 99.552 60.887 1.00 15.89 237 ALA B N 1
ATOM 6491 C CA . ALA B 1 215 ? 22.693 99.635 60.081 1.00 16.12 237 ALA B CA 1
ATOM 6492 C C . ALA B 1 215 ? 22.521 101.062 59.575 1.00 17.24 237 ALA B C 1
ATOM 6493 O O . ALA B 1 215 ? 22.614 102.019 60.347 1.00 16.09 237 ALA B O 1
ATOM 6495 N N . ARG B 1 216 ? 22.257 101.192 58.279 1.00 16.90 238 ARG B N 1
ATOM 6496 C CA . ARG B 1 216 ? 22.104 102.481 57.637 1.00 17.12 238 ARG B CA 1
ATOM 6497 C C . ARG B 1 216 ? 20.646 102.820 57.387 1.00 17.36 238 ARG B C 1
ATOM 6498 O O . ARG B 1 216 ? 19.789 101.938 57.324 1.00 14.64 238 ARG B O 1
ATOM 6506 N N . GLN B 1 217 ? 20.371 104.112 57.240 1.00 17.85 239 GLN B N 1
ATOM 6507 C CA . GLN B 1 217 ? 19.037 104.579 56.923 1.00 18.28 239 GLN B CA 1
ATOM 6508 C C . GLN B 1 217 ? 18.791 104.330 55.426 1.00 18.64 239 GLN B C 1
ATOM 6509 O O . GLN B 1 217 ? 17.676 104.049 55.013 1.00 19.13 239 GLN B O 1
ATOM 6515 N N . GLY B 1 218 ? 19.861 104.419 54.630 1.00 19.12 240 GLY B N 1
ATOM 6516 C CA . GLY B 1 218 ? 19.770 104.235 53.192 1.00 18.12 240 GLY B CA 1
ATOM 6517 C C . GLY B 1 218 ? 21.040 103.708 52.537 1.00 17.11 240 GLY B C 1
ATOM 6518 O O . GLY B 1 218 ? 22.033 103.421 53.198 1.00 15.39 240 GLY B O 1
ATOM 6519 N N . HIS B 1 219 ? 20.989 103.624 51.210 1.00 18.18 241 HIS B N 1
ATOM 6520 C CA . HIS B 1 219 ? 22.063 103.066 50.389 1.00 16.20 241 HIS B CA 1
ATOM 6521 C C . HIS B 1 219 ? 23.271 103.986 50.207 1.00 17.09 241 HIS B C 1
ATOM 6522 O O . HIS B 1 219 ? 24.407 103.545 50.288 1.00 15.59 241 HIS B O 1
ATOM 6529 N N . ASP B 1 220 ? 23.003 105.253 49.942 1.00 14.88 242 ASP B N 1
ATOM 6530 C CA . ASP B 1 220 ? 24.041 106.244 49.689 1.00 15.05 242 ASP B CA 1
ATOM 6531 C C . ASP B 1 220 ? 24.589 106.848 50.992 1.00 15.44 242 ASP B C 1
ATOM 6532 O O . ASP B 1 220 ? 23.879 107.548 51.701 1.00 14.19 242 ASP B O 1
ATOM 6537 N N . ASP B 1 221 ? 25.854 106.573 51.287 1.00 13.65 243 ASP B N 1
ATOM 6538 C CA . ASP B 1 221 ? 26.505 107.114 52.497 1.00 13.81 243 ASP B CA 1
ATOM 6539 C C . ASP B 1 221 ? 26.691 108.623 52.406 1.00 13.69 243 ASP B C 1
ATOM 6540 O O . ASP B 1 221 ? 26.793 109.287 53.411 1.00 14.91 243 ASP B O 1
ATOM 6545 N N . TYR B 1 222 ? 26.763 109.156 51.187 1.00 13.92 244 TYR B N 1
ATOM 6546 C CA . TYR B 1 222 ? 26.828 110.609 51.002 1.00 12.36 244 TYR B CA 1
ATOM 6547 C C . TYR B 1 222 ? 25.568 111.196 51.678 1.00 15.24 244 TYR B C 1
ATOM 6548 O O . TYR B 1 222 ? 25.648 112.176 52.416 1.00 13.14 244 TYR B O 1
ATOM 6557 N N . SER B 1 223 ? 24.409 110.574 51.417 1.00 13.40 245 SER B N 1
ATOM 6558 C CA . SER B 1 223 ? 23.147 111.001 52.034 1.00 14.13 245 SER B CA 1
ATOM 6559 C C . SER B 1 223 ? 23.086 110.622 53.523 1.00 14.70 245 SER B C 1
ATOM 6560 O O . SER B 1 223 ? 22.664 111.418 54.346 1.00 16.13 245 SER B O 1
ATOM 6563 N N . ASN B 1 224 ? 23.515 109.405 53.858 1.00 13.18 246 ASN B N 1
ATOM 6564 C CA . ASN B 1 224 ? 23.449 108.929 55.251 1.00 15.26 246 ASN B CA 1
ATOM 6565 C C . ASN B 1 224 ? 24.166 109.851 56.222 1.00 15.15 246 ASN B C 1
ATOM 6566 O O . ASN B 1 224 ? 23.612 110.232 57.242 1.00 15.32 246 ASN B O 1
ATOM 6571 N N . PHE B 1 225 ? 25.397 110.219 55.890 1.00 13.58 247 PHE B N 1
ATOM 6572 C CA . PHE B 1 225 ? 26.194 111.071 56.761 1.00 14.77 247 PHE B CA 1
ATOM 6573 C C . PHE B 1 225 ? 25.766 112.528 56.729 1.00 16.58 247 PHE B C 1
ATOM 6574 O O . PHE B 1 225 ? 25.790 113.199 57.749 1.00 18.50 247 PHE B O 1
ATOM 6582 N N . LEU B 1 226 ? 25.370 113.014 55.556 1.00 15.32 248 LEU B N 1
ATOM 6583 C CA . LEU B 1 226 ? 24.944 114.405 55.412 1.00 18.69 248 LEU B CA 1
ATOM 6584 C C . LEU B 1 226 ? 23.651 114.642 56.203 1.00 19.16 248 LEU B C 1
ATOM 6585 O O . LEU B 1 226 ? 23.511 115.645 56.880 1.00 23.15 248 LEU B O 1
ATOM 6590 N N . GLN B 1 227 ? 22.727 113.692 56.120 1.00 19.66 249 GLN B N 1
ATOM 6591 C CA . GLN B 1 227 ? 21.455 113.780 56.837 1.00 20.83 249 GLN B CA 1
ATOM 6592 C C . GLN B 1 227 ? 21.660 113.693 58.358 1.00 20.21 249 GLN B C 1
ATOM 6593 O O . GLN B 1 227 ? 20.976 114.375 59.122 1.00 17.35 249 GLN B O 1
ATOM 6599 N N . ALA B 1 228 ? 22.607 112.859 58.784 1.00 16.95 250 ALA B N 1
ATOM 6600 C CA . ALA B 1 228 ? 22.884 112.675 60.209 1.00 18.54 250 ALA B CA 1
ATOM 6601 C C . ALA B 1 228 ? 23.498 113.937 60.846 1.00 17.73 250 ALA B C 1
ATOM 6602 O O . ALA B 1 228 ? 23.229 114.239 62.005 1.00 18.25 250 ALA B O 1
ATOM 6604 N N . GLY B 1 229 ? 24.306 114.668 60.072 1.00 17.70 251 GLY B N 1
ATOM 6605 C CA . GLY B 1 229 ? 24.950 115.896 60.550 1.00 16.93 251 GLY B CA 1
ATOM 6606 C C . GLY B 1 229 ? 26.450 115.728 60.707 1.00 17.38 251 GLY B C 1
ATOM 6607 O O . GLY B 1 229 ? 27.163 115.489 59.736 1.00 15.79 251 GLY B O 1
ATOM 6608 N N . SER B 1 230 ? 26.930 115.859 61.936 1.00 14.33 252 SER B N 1
ATOM 6609 C CA . SER B 1 230 ? 28.344 115.705 62.226 1.00 15.00 252 SER B CA 1
ATOM 6610 C C . SER B 1 230 ? 28.684 114.222 62.392 1.00 12.88 252 SER B C 1
ATOM 6611 O O . SER B 1 230 ? 27.806 113.369 62.387 1.00 14.95 252 SER B O 1
ATOM 6614 N N . ALA B 1 231 ? 29.962 113.935 62.538 1.00 13.87 253 ALA B N 1
ATOM 6615 C CA . ALA B 1 231 ? 30.427 112.575 62.752 1.00 13.59 253 ALA B CA 1
ATOM 6616 C C . ALA B 1 231 ? 29.922 112.088 64.098 1.00 14.62 253 ALA B C 1
ATOM 6617 O O . ALA B 1 231 ? 29.590 110.925 64.256 1.00 15.46 253 ALA B O 1
ATOM 6619 N N . GLY B 1 232 ? 29.864 113.002 65.068 1.00 15.65 254 GLY B N 1
ATOM 6620 C CA . GLY B 1 232 ? 29.379 112.688 66.402 1.00 16.58 254 GLY B CA 1
ATOM 6621 C C . GLY B 1 232 ? 27.895 112.371 66.410 1.00 18.07 254 GLY B C 1
ATOM 6622 O O . GLY B 1 232 ? 27.451 111.548 67.193 1.00 15.98 254 GLY B O 1
ATOM 6623 N N . ASP B 1 233 ? 27.128 113.042 65.536 1.00 17.53 255 ASP B N 1
ATOM 6624 C CA . ASP B 1 233 ? 25.677 112.804 65.425 1.00 20.06 255 ASP B CA 1
ATOM 6625 C C . ASP B 1 233 ? 25.427 111.403 64.870 1.00 18.00 255 ASP B C 1
ATOM 6626 O O . ASP B 1 233 ? 24.558 110.685 65.350 1.00 17.32 255 ASP B O 1
ATOM 6631 N N . PHE B 1 234 ? 26.190 111.036 63.841 1.00 16.70 256 PHE B N 1
ATOM 6632 C CA . PHE B 1 234 ? 26.080 109.716 63.226 1.00 16.40 256 PHE B CA 1
ATOM 6633 C C . PHE B 1 234 ? 26.463 108.632 64.223 1.00 15.30 256 PHE B C 1
ATOM 6634 O O . PHE B 1 234 ? 25.773 107.633 64.353 1.00 20.12 256 PHE B O 1
ATOM 6642 N N . ALA B 1 235 ? 27.566 108.846 64.920 1.00 16.29 257 ALA B N 1
ATOM 6643 C CA . ALA B 1 235 ? 28.067 107.890 65.899 1.00 16.48 257 ALA B CA 1
ATOM 6644 C C . ALA B 1 235 ? 27.080 107.684 67.060 1.00 17.95 257 ALA B C 1
ATOM 6645 O O . ALA B 1 235 ? 26.816 106.557 67.464 1.00 16.46 257 ALA B O 1
ATOM 6647 N N . LYS B 1 236 ? 26.541 108.775 67.579 1.00 19.85 258 LYS B N 1
ATOM 6648 C CA . LYS B 1 236 ? 25.590 108.710 68.695 1.00 20.21 258 LYS B CA 1
ATOM 6649 C C . LYS B 1 236 ? 24.340 107.927 68.297 1.00 22.14 258 LYS B C 1
ATOM 6650 O O . LYS B 1 236 ? 23.864 107.070 69.044 1.00 21.15 258 LYS B O 1
ATOM 6656 N N . ALA B 1 237 ? 23.822 108.223 67.116 1.00 22.06 259 ALA B N 1
ATOM 6657 C CA . ALA B 1 237 ? 22.636 107.559 66.605 1.00 22.49 259 ALA B CA 1
ATOM 6658 C C . ALA B 1 237 ? 22.869 106.064 66.391 1.00 22.73 259 ALA B C 1
ATOM 6659 O O . ALA B 1 237 ? 21.953 105.273 66.537 1.00 26.01 259 ALA B O 1
ATOM 6661 N N . ALA B 1 238 ? 24.107 105.691 66.048 1.00 20.46 260 ALA B N 1
ATOM 6662 C CA . ALA B 1 238 ? 24.466 104.292 65.802 1.00 21.15 260 ALA B CA 1
ATOM 6663 C C . ALA B 1 238 ? 24.804 103.512 67.098 1.00 21.01 260 ALA B C 1
ATOM 6664 O O . ALA B 1 238 ? 25.099 102.321 67.041 1.00 21.85 260 ALA B O 1
ATOM 6666 N N . GLY B 1 239 ? 24.773 104.200 68.247 1.00 20.44 261 GLY B N 1
ATOM 6667 C CA . GLY B 1 239 ? 25.045 103.576 69.545 1.00 19.83 261 GLY B CA 1
ATOM 6668 C C . GLY B 1 239 ? 26.534 103.443 69.901 1.00 19.92 261 GLY B C 1
ATOM 6669 O O . GLY B 1 239 ? 26.886 102.682 70.794 1.00 21.81 261 GLY B O 1
ATOM 6670 N N . LEU B 1 240 ? 27.396 104.211 69.224 1.00 17.43 262 LEU B N 1
ATOM 6671 C CA . LEU B 1 240 ? 28.856 104.117 69.430 1.00 17.51 262 LEU B CA 1
ATOM 6672 C C . LEU B 1 240 ? 29.379 104.713 70.741 1.00 19.08 262 LEU B C 1
ATOM 6673 O O . LEU B 1 240 ? 30.550 104.543 71.069 1.00 17.22 262 LEU B O 1
ATOM 6678 N N . GLU B 1 241 ? 28.525 105.405 71.487 1.00 21.18 263 GLU B N 1
ATOM 6679 C CA . GLU B 1 241 ? 28.930 105.949 72.784 1.00 24.00 263 GLU B CA 1
ATOM 6680 C C . GLU B 1 241 ? 29.127 104.793 73.815 1.00 23.49 263 GLU B C 1
ATOM 6681 O O . GLU B 1 241 ? 29.643 105.011 74.913 1.00 21.89 263 GLU B O 1
ATOM 6687 N N . GLN B 1 242 ? 28.712 103.570 73.431 1.00 21.84 264 GLN B N 1
ATOM 6688 C CA . GLN B 1 242 ? 28.895 102.374 74.271 1.00 22.96 264 GLN B CA 1
ATOM 6689 C C . GLN B 1 242 ? 30.339 101.859 74.155 1.00 24.26 264 GLN B C 1
ATOM 6690 O O . GLN B 1 242 ? 30.793 101.076 74.988 1.00 25.51 264 GLN B O 1
ATOM 6696 N N . LEU B 1 243 ? 31.040 102.288 73.097 1.00 20.78 265 LEU B N 1
ATOM 6697 C CA . LEU B 1 243 ? 32.409 101.858 72.841 1.00 20.99 265 LEU B CA 1
ATOM 6698 C C . LEU B 1 243 ? 33.436 102.871 73.365 1.00 20.47 265 LEU B C 1
ATOM 6699 O O . LEU B 1 243 ? 33.459 104.013 72.921 1.00 19.32 265 LEU B O 1
ATOM 6704 N N . PRO B 1 244 ? 34.278 102.454 74.315 1.00 20.01 266 PRO B N 1
ATOM 6705 C CA . PRO B 1 244 ? 35.331 103.332 74.839 1.00 19.22 266 PRO B CA 1
ATOM 6706 C C . PRO B 1 244 ? 36.240 103.917 73.729 1.00 19.93 266 PRO B C 1
ATOM 6707 O O . PRO B 1 244 ? 36.685 105.035 73.866 1.00 16.26 266 PRO B O 1
ATOM 6711 N N . TRP B 1 245 ? 36.486 103.156 72.652 1.00 19.44 267 TRP B N 1
ATOM 6712 C CA . TRP B 1 245 ? 37.331 103.638 71.556 1.00 18.20 267 TRP B CA 1
ATOM 6713 C C . TRP B 1 245 ? 36.781 104.917 70.935 1.00 18.01 267 TRP B C 1
ATOM 6714 O O . TRP B 1 245 ? 37.541 105.814 70.591 1.00 18.26 267 TRP B O 1
ATOM 6725 N N . TRP B 1 246 ? 35.462 104.989 70.775 1.00 17.76 268 TRP B N 1
ATOM 6726 C CA . TRP B 1 246 ? 34.840 106.171 70.216 1.00 17.62 268 TRP B CA 1
ATOM 6727 C C . TRP B 1 246 ? 35.097 107.391 71.112 1.00 20.05 268 TRP B C 1
ATOM 6728 O O . TRP B 1 246 ? 35.340 108.478 70.622 1.00 19.19 268 TRP B O 1
ATOM 6739 N N . HIS B 1 247 ? 35.042 107.188 72.424 1.00 18.39 269 HIS B N 1
ATOM 6740 C CA . HIS B 1 247 ? 35.306 108.266 73.377 1.00 18.71 269 HIS B CA 1
ATOM 6741 C C . HIS B 1 247 ? 36.781 108.696 73.328 1.00 16.60 269 HIS B C 1
ATOM 6742 O O . HIS B 1 247 ? 37.083 109.847 73.487 1.00 18.35 269 HIS B O 1
ATOM 6749 N N . LYS B 1 248 ? 37.681 107.745 73.095 1.00 17.24 270 LYS B N 1
ATOM 6750 C CA . LYS B 1 248 ? 39.108 108.051 73.009 1.00 17.09 270 LYS B CA 1
ATOM 6751 C C . LYS B 1 248 ? 39.378 108.953 71.805 1.00 15.60 270 LYS B C 1
ATOM 6752 O O . LYS B 1 248 ? 40.167 109.879 71.886 1.00 16.80 270 LYS B O 1
ATOM 6758 N N . LEU B 1 249 ? 38.699 108.679 70.693 1.00 16.53 271 LEU B N 1
ATOM 6759 C CA . LEU B 1 249 ? 38.868 109.464 69.477 1.00 13.84 271 LEU B CA 1
ATOM 6760 C C . LEU B 1 249 ? 38.388 110.905 69.653 1.00 15.67 271 LEU B C 1
ATOM 6761 O O . LEU B 1 249 ? 39.099 111.840 69.317 1.00 17.20 271 LEU B O 1
ATOM 6766 N N . THR B 1 250 ? 37.180 111.074 70.191 1.00 17.53 272 THR B N 1
ATOM 6767 C CA . THR B 1 250 ? 36.599 112.419 70.362 1.00 17.78 272 THR B CA 1
ATOM 6768 C C . THR B 1 250 ? 37.271 113.223 71.472 1.00 18.01 272 THR B C 1
ATOM 6769 O O . THR B 1 250 ? 37.236 114.448 71.457 1.00 16.05 272 THR B O 1
ATOM 6773 N N . GLU B 1 251 ? 37.892 112.531 72.423 1.00 18.90 273 GLU B N 1
ATOM 6774 C CA . GLU B 1 251 ? 38.593 113.201 73.532 1.00 18.64 273 GLU B CA 1
ATOM 6775 C C . GLU B 1 251 ? 39.976 113.626 73.102 1.00 19.94 273 GLU B C 1
ATOM 6776 O O . GLU B 1 251 ? 40.622 114.422 73.777 1.00 16.56 273 GLU B O 1
ATOM 6782 N N . HIS B 1 252 ? 40.441 113.078 71.972 1.00 16.82 274 HIS B N 1
ATOM 6783 C CA . HIS B 1 252 ? 41.758 113.387 71.445 1.00 17.29 274 HIS B CA 1
ATOM 6784 C C . HIS B 1 252 ? 41.666 113.726 69.948 1.00 17.27 274 HIS B C 1
ATOM 6785 O O . HIS B 1 252 ? 42.246 113.068 69.121 1.00 15.53 274 HIS B O 1
ATOM 6792 N N . ALA B 1 253 ? 40.916 114.769 69.636 1.00 17.87 275 ALA B N 1
ATOM 6793 C CA . ALA B 1 253 ? 40.743 115.210 68.253 1.00 19.25 275 ALA B CA 1
ATOM 6794 C C . ALA B 1 253 ? 42.046 115.765 67.692 1.00 18.54 275 ALA B C 1
ATOM 6795 O O . ALA B 1 253 ? 42.318 115.623 66.513 1.00 17.36 275 ALA B O 1
ATOM 6797 N N . ALA B 1 254 ? 42.846 116.411 68.554 1.00 15.51 276 ALA B N 1
ATOM 6798 C CA . ALA B 1 254 ? 44.135 116.982 68.142 1.00 15.55 276 ALA B CA 1
ATOM 6799 C C . ALA B 1 254 ? 45.268 115.996 68.412 1.00 16.35 276 ALA B C 1
ATOM 6800 O O . ALA B 1 254 ? 45.080 115.003 69.102 1.00 18.98 276 ALA B O 1
ATOM 6802 N N . TYR B 1 255 ? 46.445 116.291 67.853 1.00 15.52 277 TYR B N 1
ATOM 6803 C CA . TYR B 1 255 ? 47.652 115.437 67.992 1.00 15.62 277 TYR B CA 1
ATOM 6804 C C . TYR B 1 255 ? 48.313 115.653 69.360 1.00 14.70 277 TYR B C 1
ATOM 6805 O O . TYR B 1 255 ? 49.439 116.150 69.445 1.00 15.42 277 TYR B O 1
ATOM 6814 N N . ASP B 1 256 ? 47.610 115.258 70.416 1.00 18.69 278 ASP B N 1
ATOM 6815 C CA . ASP B 1 256 ? 48.100 115.427 71.792 1.00 17.16 278 ASP B CA 1
ATOM 6816 C C . ASP B 1 256 ? 48.968 114.216 72.207 1.00 20.82 278 ASP B C 1
ATOM 6817 O O . ASP B 1 256 ? 49.376 113.435 71.356 1.00 16.53 278 ASP B O 1
ATOM 6822 N N . ALA B 1 257 ? 49.246 114.077 73.511 1.00 19.52 279 ALA B N 1
ATOM 6823 C CA . ALA B 1 257 ? 50.102 112.993 74.016 1.00 20.89 279 ALA B CA 1
ATOM 6824 C C . ALA B 1 257 ? 49.590 111.597 73.643 1.00 19.59 279 ALA B C 1
ATOM 6825 O O . ALA B 1 257 ? 50.380 110.704 73.382 1.00 17.40 279 ALA B O 1
ATOM 6827 N N . PHE B 1 258 ? 48.265 111.427 73.628 1.00 17.90 280 PHE B N 1
ATOM 6828 C CA . PHE B 1 258 ? 47.643 110.142 73.282 1.00 17.35 280 PHE B CA 1
ATOM 6829 C C . PHE B 1 258 ? 48.148 109.617 71.930 1.00 18.26 280 PHE B C 1
ATOM 6830 O O . PHE B 1 258 ? 48.524 108.449 71.816 1.00 16.90 280 PHE B O 1
ATOM 6838 N N . TRP B 1 259 ? 48.167 110.486 70.917 1.00 15.56 281 TRP B N 1
ATOM 6839 C CA . TRP B 1 259 ? 48.637 110.090 69.572 1.00 16.61 281 TRP B CA 1
ATOM 6840 C C . TRP B 1 259 ? 50.164 110.134 69.436 1.00 17.35 281 TRP B C 1
ATOM 6841 O O . TRP B 1 259 ? 50.746 109.297 68.771 1.00 15.53 281 TRP B O 1
ATOM 6852 N N . GLN B 1 260 ? 50.806 111.102 70.082 1.00 16.09 282 GLN B N 1
ATOM 6853 C CA . GLN B 1 260 ? 52.269 111.229 70.007 1.00 18.54 282 GLN B CA 1
ATOM 6854 C C . GLN B 1 260 ? 52.960 109.980 70.567 1.00 17.93 282 GLN B C 1
ATOM 6855 O O . GLN B 1 260 ? 53.940 109.499 70.007 1.00 19.68 282 GLN B O 1
ATOM 6861 N N . GLU B 1 261 ? 52.422 109.460 71.667 1.00 18.10 283 GLU B N 1
ATOM 6862 C CA . GLU B 1 261 ? 52.968 108.273 72.329 1.00 20.78 283 GLU B CA 1
ATOM 6863 C C . GLU B 1 261 ? 52.662 106.965 71.574 1.00 19.54 283 GLU B C 1
ATOM 6864 O O . GLU B 1 261 ? 53.220 105.925 71.895 1.00 23.00 283 GLU B O 1
ATOM 6870 N N . GLN B 1 262 ? 51.765 107.027 70.593 1.00 17.77 284 GLN B N 1
ATOM 6871 C CA . GLN B 1 262 ? 51.403 105.845 69.802 1.00 19.16 284 GLN B CA 1
ATOM 6872 C C . GLN B 1 262 ? 52.098 105.815 68.432 1.00 18.36 284 GLN B C 1
ATOM 6873 O O . GLN B 1 262 ? 52.046 104.801 67.732 1.00 17.52 284 GLN B O 1
ATOM 6879 N N . ALA B 1 263 ? 52.741 106.927 68.051 1.00 18.20 285 ALA B N 1
ATOM 6880 C CA . ALA B 1 263 ? 53.449 107.011 66.758 1.00 18.09 285 ALA B CA 1
ATOM 6881 C C . ALA B 1 263 ? 54.632 106.043 66.750 1.00 17.60 285 ALA B C 1
ATOM 6882 O O . ALA B 1 263 ? 55.648 106.276 67.426 1.00 15.89 285 ALA B O 1
ATOM 6884 N N . LEU B 1 264 ? 54.504 104.953 65.979 1.00 17.60 286 LEU B N 1
ATOM 6885 C CA . LEU B 1 264 ? 55.529 103.919 65.935 1.00 14.84 286 LEU B CA 1
ATOM 6886 C C . LEU B 1 264 ? 56.744 104.266 65.115 1.00 17.17 286 LEU B C 1
ATOM 6887 O O . LEU B 1 264 ? 57.779 103.635 65.270 1.00 15.89 286 LEU B O 1
ATOM 6892 N N . ASP B 1 265 ? 56.631 105.255 64.230 1.00 13.88 287 ASP B N 1
ATOM 6893 C CA . ASP B 1 265 ? 57.792 105.682 63.444 1.00 15.31 287 ASP B CA 1
ATOM 6894 C C . ASP B 1 265 ? 58.797 106.409 64.352 1.00 15.97 287 ASP B C 1
ATOM 6895 O O . ASP B 1 265 ? 59.997 106.323 64.148 1.00 14.56 287 ASP B O 1
ATOM 6900 N N . LYS B 1 266 ? 58.284 107.107 65.365 1.00 15.44 288 LYS B N 1
ATOM 6901 C CA . LYS B 1 266 ? 59.135 107.769 66.336 1.00 16.55 288 LYS B CA 1
ATOM 6902 C C . LYS B 1 266 ? 59.809 106.693 67.205 1.00 15.93 288 LYS B C 1
ATOM 6903 O O . LYS B 1 266 ? 60.944 106.857 67.629 1.00 14.41 288 LYS B O 1
ATOM 6909 N N . VAL B 1 267 ? 59.099 105.582 67.452 1.00 16.10 289 VAL B N 1
ATOM 6910 C CA . VAL B 1 267 ? 59.673 104.475 68.232 1.00 15.49 289 VAL B CA 1
ATOM 6911 C C . VAL B 1 267 ? 60.782 103.782 67.415 1.00 15.63 289 VAL B C 1
ATOM 6912 O O . VAL B 1 267 ? 61.839 103.456 67.945 1.00 16.86 289 VAL B O 1
ATOM 6924 N N . ALA B 1 269 ? 62.620 105.124 65.239 1.00 17.65 291 ALA B N 1
ATOM 6925 C CA . ALA B 1 269 ? 63.755 106.061 65.166 1.00 20.30 291 ALA B CA 1
ATOM 6926 C C . ALA B 1 269 ? 64.759 105.840 66.313 1.00 20.53 291 ALA B C 1
ATOM 6927 O O . ALA B 1 269 ? 65.941 106.112 66.157 1.00 21.55 291 ALA B O 1
ATOM 6929 N N . ARG B 1 270 ? 64.266 105.362 67.459 1.00 22.48 292 ARG B N 1
ATOM 6930 C CA . ARG B 1 270 ? 65.129 105.077 68.629 1.00 23.59 292 ARG B CA 1
ATOM 6931 C C . ARG B 1 270 ? 65.242 103.557 68.909 1.00 24.77 292 ARG B C 1
ATOM 6932 O O . ARG B 1 270 ? 65.588 103.137 70.025 1.00 25.21 292 ARG B O 1
ATOM 6940 N N . THR B 1 271 ? 64.963 102.752 67.887 1.00 21.57 293 THR B N 1
ATOM 6941 C CA . THR B 1 271 ? 65.036 101.298 67.984 1.00 18.13 293 THR B CA 1
ATOM 6942 C C . THR B 1 271 ? 66.253 100.819 67.196 1.00 20.46 293 THR B C 1
ATOM 6943 O O . THR B 1 271 ? 66.342 101.074 66.010 1.00 22.14 293 THR B O 1
ATOM 6947 N N . PRO B 1 272 ? 67.195 100.129 67.857 1.00 23.61 294 PRO B N 1
ATOM 6948 C CA . PRO B 1 272 ? 68.385 99.609 67.167 1.00 23.14 294 PRO B CA 1
ATOM 6949 C C . PRO B 1 272 ? 68.029 98.643 66.028 1.00 21.26 294 PRO B C 1
ATOM 6950 O O . PRO B 1 272 ? 67.093 97.852 66.167 1.00 21.50 294 PRO B O 1
ATOM 6954 N N . LEU B 1 273 ? 68.756 98.728 64.916 1.00 20.02 295 LEU B N 1
ATOM 6955 C CA . LEU B 1 273 ? 68.535 97.834 63.770 1.00 21.28 295 LEU B CA 1
ATOM 6956 C C . LEU B 1 273 ? 69.215 96.509 64.069 1.00 21.82 295 LEU B C 1
ATOM 6957 O O . LEU B 1 273 ? 70.447 96.426 64.089 1.00 22.28 295 LEU B O 1
ATOM 6962 N N . LYS B 1 274 ? 68.410 95.480 64.301 1.00 21.91 296 LYS B N 1
ATOM 6963 C CA . LYS B 1 274 ? 68.909 94.136 64.636 1.00 23.40 296 LYS B CA 1
ATOM 6964 C C . LYS B 1 274 ? 68.332 93.062 63.683 1.00 21.29 296 LYS B C 1
ATOM 6965 O O . LYS B 1 274 ? 69.060 92.204 63.179 1.00 22.07 296 LYS B O 1
ATOM 6971 N N . VAL B 1 275 ? 67.025 93.125 63.460 1.00 19.10 297 VAL B N 1
ATOM 6972 C CA . VAL B 1 275 ? 66.329 92.180 62.615 1.00 16.81 297 VAL B CA 1
ATOM 6973 C C . VAL B 1 275 ? 66.152 92.748 61.194 1.00 16.01 297 VAL B C 1
ATOM 6974 O O . VAL B 1 275 ? 65.619 93.837 61.041 1.00 14.19 297 VAL B O 1
ATOM 6978 N N . PRO B 1 276 ? 66.623 92.016 60.162 1.00 16.70 298 PRO B N 1
ATOM 6979 C CA . PRO B 1 276 ? 66.414 92.434 58.774 1.00 17.39 298 PRO B CA 1
ATOM 6980 C C . PRO B 1 276 ? 64.927 92.684 58.583 1.00 18.00 298 PRO B C 1
ATOM 6981 O O . PRO B 1 276 ? 64.123 91.765 58.778 1.00 14.66 298 PRO B O 1
ATOM 6985 N N . THR B 1 277 ? 64.572 93.914 58.241 1.00 17.37 299 THR B N 1
ATOM 6986 C CA . THR B 1 277 ? 63.183 94.321 58.117 1.00 14.86 299 THR B CA 1
ATOM 6987 C C . THR B 1 277 ? 62.892 94.883 56.744 1.00 17.05 299 THR B C 1
ATOM 6988 O O . THR B 1 277 ? 63.685 95.632 56.200 1.00 15.39 299 THR B O 1
ATOM 7000 N N . TRP B 1 279 ? 60.030 97.029 54.992 1.00 11.57 301 TRP B N 1
ATOM 7001 C CA . TRP B 1 279 ? 58.842 97.889 55.098 1.00 10.34 301 TRP B CA 1
ATOM 7002 C C . TRP B 1 279 ? 58.132 97.895 53.767 1.00 11.97 301 TRP B C 1
ATOM 7003 O O . TRP B 1 279 ? 58.725 98.215 52.756 1.00 12.68 301 TRP B O 1
ATOM 7014 N N . LEU B 1 280 ? 56.853 97.547 53.777 1.00 12.53 302 LEU B N 1
ATOM 7015 C CA . LEU B 1 280 ? 56.076 97.438 52.553 1.00 11.89 302 LEU B CA 1
ATOM 7016 C C . LEU B 1 280 ? 54.749 98.126 52.631 1.00 12.42 302 LEU B C 1
ATOM 7017 O O . LEU B 1 280 ? 54.120 98.167 53.677 1.00 13.15 302 LEU B O 1
ATOM 7022 N N . GLN B 1 281 ? 54.324 98.668 51.497 1.00 10.68 303 GLN B N 1
ATOM 7023 C CA . GLN B 1 281 ? 53.010 99.275 51.353 1.00 11.45 303 GLN B CA 1
ATOM 7024 C C . GLN B 1 281 ? 52.701 99.478 49.877 1.00 10.86 303 GLN B C 1
ATOM 7025 O O . GLN B 1 281 ? 53.555 99.279 49.015 1.00 11.92 303 GLN B O 1
ATOM 7031 N N . GLY B 1 282 ? 51.476 99.857 49.596 1.00 12.18 304 GLY B N 1
ATOM 7032 C CA . GLY B 1 282 ? 51.070 100.147 48.254 1.00 11.52 304 GLY B CA 1
ATOM 7033 C C . GLY B 1 282 ? 51.208 101.630 48.023 1.00 13.08 304 GLY B C 1
ATOM 7034 O O . GLY B 1 282 ? 51.121 102.420 48.965 1.00 14.65 304 GLY B O 1
ATOM 7035 N N . LEU B 1 283 ? 51.433 102.014 46.775 1.00 12.54 305 LEU B N 1
ATOM 7036 C CA . LEU B 1 283 ? 51.540 103.419 46.413 1.00 11.54 305 LEU B CA 1
ATOM 7037 C C . LEU B 1 283 ? 50.152 104.064 46.547 1.00 11.93 305 LEU B C 1
ATOM 7038 O O . LEU B 1 283 ? 50.029 105.277 46.811 1.00 12.67 305 LEU B O 1
ATOM 7043 N N . TRP B 1 284 ? 49.113 103.239 46.374 1.00 11.83 306 TRP B N 1
ATOM 7044 C CA . TRP B 1 284 ? 47.739 103.671 46.515 1.00 9.47 306 TRP B CA 1
ATOM 7045 C C . TRP B 1 284 ? 47.111 102.998 47.755 1.00 12.60 306 TRP B C 1
ATOM 7046 O O . TRP B 1 284 ? 45.979 102.523 47.714 1.00 10.85 306 TRP B O 1
ATOM 7057 N N . ASP B 1 285 ? 47.864 102.975 48.852 1.00 14.65 307 ASP B N 1
ATOM 7058 C CA . ASP B 1 285 ? 47.397 102.374 50.092 1.00 13.91 307 ASP B CA 1
ATOM 7059 C C . ASP B 1 285 ? 46.357 103.284 50.726 1.00 15.57 307 ASP B C 1
ATOM 7060 O O . ASP B 1 285 ? 46.696 104.268 51.414 1.00 14.00 307 ASP B O 1
ATOM 7065 N N . GLN B 1 286 ? 45.088 102.953 50.511 1.00 11.46 308 GLN B N 1
ATOM 7066 C CA . GLN B 1 286 ? 43.985 103.787 50.990 1.00 12.66 308 GLN B CA 1
ATOM 7067 C C . GLN B 1 286 ? 43.655 103.686 52.488 1.00 12.66 308 GLN B C 1
ATOM 7068 O O . GLN B 1 286 ? 42.740 104.334 52.942 1.00 13.05 308 GLN B O 1
ATOM 7074 N N . GLU B 1 287 ? 44.407 102.880 53.245 1.00 11.60 309 GLU B N 1
ATOM 7075 C CA . GLU B 1 287 ? 44.170 102.763 54.701 1.00 11.52 309 GLU B CA 1
ATOM 7076 C C . GLU B 1 287 ? 45.386 103.141 55.544 1.00 12.06 309 GLU B C 1
ATOM 7077 O O . GLU B 1 287 ? 45.243 103.802 56.567 1.00 14.80 309 GLU B O 1
ATOM 7083 N N . ASP B 1 288 ? 46.579 102.730 55.109 1.00 10.46 310 ASP B N 1
ATOM 7084 C CA . ASP B 1 288 ? 47.818 103.025 55.841 1.00 12.31 310 ASP B CA 1
ATOM 7085 C C . ASP B 1 288 ? 48.926 103.565 54.908 1.00 11.52 310 ASP B C 1
ATOM 7086 O O . ASP B 1 288 ? 49.949 102.923 54.694 1.00 14.26 310 ASP B O 1
ATOM 7099 N N . TRP B 1 290 ? 50.803 106.305 55.363 1.00 14.17 312 TRP B N 1
ATOM 7100 C CA . TRP B 1 290 ? 51.906 106.913 56.096 1.00 13.67 312 TRP B CA 1
ATOM 7101 C C . TRP B 1 290 ? 52.946 105.933 56.647 1.00 12.89 312 TRP B C 1
ATOM 7102 O O . TRP B 1 290 ? 54.136 106.168 56.539 1.00 14.97 312 TRP B O 1
ATOM 7113 N N . GLY B 1 291 ? 52.472 104.835 57.209 1.00 13.76 313 GLY B N 1
ATOM 7114 C CA . GLY B 1 291 ? 53.305 103.888 57.944 1.00 12.30 313 GLY B CA 1
ATOM 7115 C C . GLY B 1 291 ? 54.641 103.371 57.429 1.00 12.89 313 GLY B C 1
ATOM 7116 O O . GLY B 1 291 ? 55.700 103.690 58.001 1.00 10.71 313 GLY B O 1
ATOM 7117 N N . ALA B 1 292 ? 54.609 102.562 56.387 1.00 13.06 314 ALA B N 1
ATOM 7118 C CA . ALA B 1 292 ? 55.820 101.912 55.890 1.00 11.70 314 ALA B CA 1
ATOM 7119 C C . ALA B 1 292 ? 56.908 102.864 55.460 1.00 13.73 314 ALA B C 1
ATOM 7120 O O . ALA B 1 292 ? 58.057 102.707 55.858 1.00 14.25 314 ALA B O 1
ATOM 7122 N N . ILE B 1 293 ? 56.557 103.849 54.642 1.00 13.35 315 ILE B N 1
ATOM 7123 C CA . ILE B 1 293 ? 57.548 104.794 54.140 1.00 13.81 315 ILE B CA 1
ATOM 7124 C C . ILE B 1 293 ? 58.175 105.636 55.275 1.00 14.19 315 ILE B C 1
ATOM 7125 O O . ILE B 1 293 ? 59.379 105.856 55.284 1.00 15.02 315 ILE B O 1
ATOM 7130 N N . HIS B 1 294 ? 57.360 106.074 56.233 1.00 14.38 316 HIS B N 1
ATOM 7131 C CA . HIS B 1 294 ? 57.873 106.890 57.350 1.00 15.12 316 HIS B CA 1
ATOM 7132 C C . HIS B 1 294 ? 58.708 106.074 58.339 1.00 13.95 316 HIS B C 1
ATOM 7133 O O . HIS B 1 294 ? 59.648 106.586 58.920 1.00 15.11 316 HIS B O 1
ATOM 7140 N N . SER B 1 295 ? 58.361 104.803 58.518 1.00 14.34 317 SER B N 1
ATOM 7141 C CA . SER B 1 295 ? 59.106 103.931 59.422 1.00 12.14 317 SER B CA 1
ATOM 7142 C C . SER B 1 295 ? 60.433 103.574 58.785 1.00 11.94 317 SER B C 1
ATOM 7143 O O . SER B 1 295 ? 61.450 103.525 59.451 1.00 11.85 317 SER B O 1
ATOM 7146 N N . TYR B 1 296 ? 60.407 103.339 57.475 1.00 14.64 318 TYR B N 1
ATOM 7147 C CA . TYR B 1 296 ? 61.612 103.033 56.713 1.00 14.04 318 TYR B CA 1
ATOM 7148 C C . TYR B 1 296 ? 62.601 104.180 56.813 1.00 15.06 318 TYR B C 1
ATOM 7149 O O . TYR B 1 296 ? 63.779 103.965 57.017 1.00 15.46 318 TYR B O 1
ATOM 7158 N N . ALA B 1 297 ? 62.101 105.406 56.662 1.00 14.30 319 ALA B N 1
ATOM 7159 C CA . ALA B 1 297 ? 62.949 106.602 56.707 1.00 13.45 319 ALA B CA 1
ATOM 7160 C C . ALA B 1 297 ? 63.536 106.833 58.096 1.00 14.75 319 ALA B C 1
ATOM 7161 O O . ALA B 1 297 ? 64.630 107.372 58.227 1.00 15.26 319 ALA B O 1
ATOM 7163 N N . ALA B 1 298 ? 62.803 106.415 59.124 1.00 14.78 320 ALA B N 1
ATOM 7164 C CA . ALA B 1 298 ? 63.248 106.560 60.515 1.00 15.97 320 ALA B CA 1
ATOM 7165 C C . ALA B 1 298 ? 64.436 105.646 60.854 1.00 16.01 320 ALA B C 1
ATOM 7166 O O . ALA B 1 298 ? 65.168 105.911 61.801 1.00 18.01 320 ALA B O 1
ATOM 7176 N N . GLU B 1 300 ? 66.547 104.006 58.038 1.00 14.39 322 GLU B N 1
ATOM 7177 C CA . GLU B 1 300 ? 67.530 103.895 56.946 1.00 15.59 322 GLU B CA 1
ATOM 7178 C C . GLU B 1 300 ? 68.904 104.574 57.175 1.00 16.90 322 GLU B C 1
ATOM 7179 O O . GLU B 1 300 ? 69.916 104.029 56.765 1.00 18.02 322 GLU B O 1
ATOM 7185 N N . PRO B 1 301 ? 68.943 105.761 57.792 1.00 19.13 323 PRO B N 1
ATOM 7186 C CA . PRO B 1 301 ? 70.236 106.423 58.066 1.00 22.62 323 PRO B CA 1
ATOM 7187 C C . PRO B 1 301 ? 71.203 105.554 58.920 1.00 22.50 323 PRO B C 1
ATOM 7188 O O . PRO B 1 301 ? 72.411 105.748 58.840 1.00 24.03 323 PRO B O 1
ATOM 7192 N N . ARG B 1 302 ? 70.658 104.617 59.709 1.00 20.02 324 ARG B N 1
ATOM 7193 C CA . ARG B 1 302 ? 71.473 103.723 60.549 1.00 19.00 324 ARG B CA 1
ATOM 7194 C C . ARG B 1 302 ? 71.697 102.317 59.916 1.00 21.21 324 ARG B C 1
ATOM 7195 O O . ARG B 1 302 ? 72.230 101.414 60.563 1.00 20.99 324 ARG B O 1
ATOM 7203 N N . ASP B 1 303 ? 71.291 102.160 58.653 1.00 19.02 325 ASP B N 1
ATOM 7204 C CA . ASP B 1 303 ? 71.480 100.913 57.914 1.00 20.58 325 ASP B CA 1
ATOM 7205 C C . ASP B 1 303 ? 72.838 101.034 57.187 1.00 21.48 325 ASP B C 1
ATOM 7206 O O . ASP B 1 303 ? 72.900 101.185 55.970 1.00 19.05 325 ASP B O 1
ATOM 7211 N N . LYS B 1 304 ? 73.912 100.953 57.982 1.00 25.23 326 LYS B N 1
ATOM 7212 C CA . LYS B 1 304 ? 75.306 101.155 57.520 1.00 24.92 326 LYS B CA 1
ATOM 7213 C C . LYS B 1 304 ? 75.731 100.385 56.275 1.00 21.06 326 LYS B C 1
ATOM 7214 O O . LYS B 1 304 ? 76.322 100.958 55.370 1.00 22.37 326 LYS B O 1
ATOM 7220 N N . ARG B 1 305 ? 75.444 99.089 56.239 1.00 20.08 327 ARG B N 1
ATOM 7221 C CA . ARG B 1 305 ? 75.817 98.242 55.095 1.00 20.81 327 ARG B CA 1
ATOM 7222 C C . ARG B 1 305 ? 74.656 98.010 54.099 1.00 18.53 327 ARG B C 1
ATOM 7223 O O . ARG B 1 305 ? 74.806 97.263 53.135 1.00 15.99 327 ARG B O 1
ATOM 7231 N N . ASN B 1 306 ? 73.514 98.654 54.353 1.00 15.82 328 ASN B N 1
ATOM 7232 C CA . ASN B 1 306 ? 72.327 98.555 53.476 1.00 16.77 328 ASN B CA 1
ATOM 7233 C C . ASN B 1 306 ? 71.776 97.114 53.343 1.00 14.77 328 ASN B C 1
ATOM 7234 O O . ASN B 1 306 ? 71.277 96.727 52.284 1.00 16.05 328 ASN B O 1
ATOM 7239 N N . THR B 1 307 ? 71.861 96.339 54.432 1.00 16.26 329 THR B N 1
ATOM 7240 C CA . THR B 1 307 ? 71.375 94.947 54.433 1.00 18.98 329 THR B CA 1
ATOM 7241 C C . THR B 1 307 ? 70.391 94.623 55.581 1.00 18.74 329 THR B C 1
ATOM 7242 O O . THR B 1 307 ? 70.053 93.454 55.793 1.00 21.12 329 THR B O 1
ATOM 7246 N N . LEU B 1 308 ? 69.929 95.646 56.301 1.00 15.01 330 LEU B N 1
ATOM 7247 C CA . LEU B 1 308 ? 68.999 95.434 57.433 1.00 16.87 330 LEU B CA 1
ATOM 7248 C C . LEU B 1 308 ? 67.659 96.171 57.324 1.00 14.73 330 LEU B C 1
ATOM 7249 O O . LEU B 1 308 ? 66.740 95.865 58.057 1.00 16.85 330 LEU B O 1
ATOM 7254 N N . ASN B 1 309 ? 67.555 97.129 56.410 1.00 13.86 331 ASN B N 1
ATOM 7255 C CA . ASN B 1 309 ? 66.346 97.945 56.284 1.00 13.16 331 ASN B CA 1
ATOM 7256 C C . ASN B 1 309 ? 65.966 98.107 54.817 1.00 13.22 331 ASN B C 1
ATOM 7257 O O . ASN B 1 309 ? 66.673 98.744 54.059 1.00 14.15 331 ASN B O 1
ATOM 7262 N N . TYR B 1 310 ? 64.827 97.530 54.435 1.00 13.68 332 TYR B N 1
ATOM 7263 C CA . TYR B 1 310 ? 64.386 97.527 53.042 1.00 12.55 332 TYR B CA 1
ATOM 7264 C C . TYR B 1 310 ? 63.051 98.206 52.847 1.00 12.75 332 TYR B C 1
ATOM 7265 O O . TYR B 1 310 ? 62.273 98.344 53.777 1.00 12.01 332 TYR B O 1
ATOM 7274 N N . LEU B 1 311 ? 62.797 98.633 51.609 1.00 12.24 333 LEU B N 1
ATOM 7275 C CA . LEU B 1 311 ? 61.556 99.290 51.250 1.00 12.09 333 LEU B CA 1
ATOM 7276 C C . LEU B 1 311 ? 60.969 98.661 50.017 1.00 13.40 333 LEU B C 1
ATOM 7277 O O . LEU B 1 311 ? 61.679 98.380 49.060 1.00 12.01 333 LEU B O 1
ATOM 7282 N N . VAL B 1 312 ? 59.657 98.456 50.045 1.00 11.59 334 VAL B N 1
ATOM 7283 C CA . VAL B 1 312 ? 58.919 97.913 48.920 1.00 12.73 334 VAL B CA 1
ATOM 7284 C C . VAL B 1 312 ? 57.634 98.719 48.768 1.00 9.97 334 VAL B C 1
ATOM 7285 O O . VAL B 1 312 ? 56.872 98.857 49.710 1.00 11.40 334 VAL B O 1
ATOM 7297 N N . GLY B 1 314 ? 54.624 98.824 45.902 1.00 11.14 336 GLY B N 1
ATOM 7298 C CA . GLY B 1 314 ? 54.054 98.336 44.652 1.00 13.45 336 GLY B CA 1
ATOM 7299 C C . GLY B 1 314 ? 52.855 99.140 44.207 1.00 11.94 336 GLY B C 1
ATOM 7300 O O . GLY B 1 314 ? 52.389 100.006 44.930 1.00 9.91 336 GLY B O 1
ATOM 7301 N N . PRO B 1 315 ? 52.335 98.832 43.017 1.00 11.25 337 PRO B N 1
ATOM 7302 C CA . PRO B 1 315 ? 51.176 99.553 42.453 1.00 11.31 337 PRO B CA 1
ATOM 7303 C C . PRO B 1 315 ? 49.927 98.919 43.015 1.00 11.02 337 PRO B C 1
ATOM 7304 O O . PRO B 1 315 ? 49.128 98.311 42.280 1.00 12.68 337 PRO B O 1
ATOM 7308 N N . TRP B 1 316 ? 49.745 99.089 44.325 1.00 12.75 338 TRP B N 1
ATOM 7309 C CA . TRP B 1 316 ? 48.741 98.387 45.053 1.00 11.02 338 TRP B CA 1
ATOM 7310 C C . TRP B 1 316 ? 47.848 99.198 45.928 1.00 11.26 338 TRP B C 1
ATOM 7311 O O . TRP B 1 316 ? 48.226 100.261 46.435 1.00 10.27 338 TRP B O 1
ATOM 7322 N N . ARG B 1 317 ? 46.656 98.669 46.146 1.00 12.77 339 ARG B N 1
ATOM 7323 C CA . ARG B 1 317 ? 45.759 99.226 47.109 1.00 11.21 339 ARG B CA 1
ATOM 7324 C C . ARG B 1 317 ? 46.131 98.506 48.417 1.00 11.58 339 ARG B C 1
ATOM 7325 O O . ARG B 1 317 ? 46.992 97.627 48.422 1.00 11.07 339 ARG B O 1
ATOM 7333 N N . HIS B 1 318 ? 45.497 98.877 49.496 1.00 13.64 340 HIS B N 1
ATOM 7334 C CA . HIS B 1 318 ? 45.777 98.298 50.798 1.00 14.16 340 HIS B CA 1
ATOM 7335 C C . HIS B 1 318 ? 45.642 96.757 50.793 1.00 14.78 340 HIS B C 1
ATOM 7336 O O . HIS B 1 318 ? 44.615 96.228 50.447 1.00 11.80 340 HIS B O 1
ATOM 7343 N N . SER B 1 319 ? 46.730 96.081 51.164 1.00 13.26 341 SER B N 1
ATOM 7344 C CA . SER B 1 319 ? 46.788 94.606 51.264 1.00 12.59 341 SER B CA 1
ATOM 7345 C C . SER B 1 319 ? 46.718 93.828 49.936 1.00 13.18 341 SER B C 1
ATOM 7346 O O . SER B 1 319 ? 46.625 92.605 49.950 1.00 13.41 341 SER B O 1
ATOM 7349 N N . GLN B 1 320 ? 46.804 94.533 48.791 1.00 11.42 342 GLN B N 1
ATOM 7350 C CA . GLN B 1 320 ? 46.769 93.862 47.467 1.00 11.55 342 GLN B CA 1
ATOM 7351 C C . GLN B 1 320 ? 47.983 92.955 47.264 1.00 11.41 342 GLN B C 1
ATOM 7352 O O . GLN B 1 320 ? 47.962 92.057 46.405 1.00 10.71 342 GLN B O 1
ATOM 7358 N N . VAL B 1 321 ? 49.046 93.194 48.046 1.00 10.90 343 VAL B N 1
ATOM 7359 C CA . VAL B 1 321 ? 50.270 92.394 47.972 1.00 12.60 343 VAL B CA 1
ATOM 7360 C C . VAL B 1 321 ? 49.990 90.900 48.244 1.00 11.80 343 VAL B C 1
ATOM 7361 O O . VAL B 1 321 ? 50.774 90.041 47.852 1.00 11.09 343 VAL B O 1
ATOM 7365 N N . ASN B 1 322 ? 48.873 90.610 48.922 1.00 12.79 344 ASN B N 1
ATOM 7366 C CA . ASN B 1 322 ? 48.485 89.233 49.239 1.00 12.73 344 ASN B CA 1
ATOM 7367 C C . ASN B 1 322 ? 47.392 88.668 48.326 1.00 13.35 344 ASN B C 1
ATOM 7368 O O . ASN B 1 322 ? 46.851 87.598 48.583 1.00 13.56 344 ASN B O 1
ATOM 7373 N N . TYR B 1 323 ? 47.086 89.394 47.255 1.00 12.73 345 TYR B N 1
ATOM 7374 C CA . TYR B 1 323 ? 46.091 88.958 46.277 1.00 12.12 345 TYR B CA 1
ATOM 7375 C C . TYR B 1 323 ? 46.694 89.083 44.877 1.00 11.77 345 TYR B C 1
ATOM 7376 O O . TYR B 1 323 ? 47.867 88.800 44.699 1.00 11.36 345 TYR B O 1
ATOM 7385 N N . ASP B 1 324 ? 45.897 89.488 43.893 1.00 12.44 346 ASP B N 1
ATOM 7386 C CA . ASP B 1 324 ? 46.369 89.625 42.518 1.00 12.90 346 ASP B CA 1
ATOM 7387 C C . ASP B 1 324 ? 46.699 91.105 42.227 1.00 11.42 346 ASP B C 1
ATOM 7388 O O . ASP B 1 324 ? 45.841 91.970 42.357 1.00 12.93 346 ASP B O 1
ATOM 7393 N N . GLY B 1 325 ? 47.951 91.369 41.831 1.00 11.30 347 GLY B N 1
ATOM 7394 C CA . GLY B 1 325 ? 48.416 92.728 41.528 1.00 11.46 347 GLY B CA 1
ATOM 7395 C C . GLY B 1 325 ? 48.557 93.022 40.037 1.00 11.18 347 GLY B C 1
ATOM 7396 O O . GLY B 1 325 ? 49.365 93.869 39.640 1.00 13.28 347 GLY B O 1
ATOM 7397 N N . SER B 1 326 ? 47.757 92.340 39.210 1.00 12.97 348 SER B N 1
ATOM 7398 C CA . SER B 1 326 ? 47.802 92.532 37.760 1.00 10.73 348 SER B CA 1
ATOM 7399 C C . SER B 1 326 ? 47.074 93.790 37.337 1.00 13.05 348 SER B C 1
ATOM 7400 O O . SER B 1 326 ? 47.288 94.292 36.245 1.00 11.34 348 SER B O 1
ATOM 7403 N N . ALA B 1 327 ? 46.203 94.289 38.202 1.00 13.13 349 ALA B N 1
ATOM 7404 C CA . ALA B 1 327 ? 45.424 95.466 37.895 1.00 13.79 349 ALA B CA 1
ATOM 7405 C C . ALA B 1 327 ? 44.821 96.095 39.144 1.00 13.38 349 ALA B C 1
ATOM 7406 O O . ALA B 1 327 ? 44.762 95.476 40.203 1.00 14.71 349 ALA B O 1
ATOM 7408 N N . LEU B 1 328 ? 44.386 97.341 38.995 1.00 13.48 350 LEU B N 1
ATOM 7409 C CA . LEU B 1 328 ? 43.709 98.093 40.057 1.00 12.84 350 LEU B CA 1
ATOM 7410 C C . LEU B 1 328 ? 42.741 99.038 39.364 1.00 11.26 350 LEU B C 1
ATOM 7411 O O . LEU B 1 328 ? 43.155 99.967 38.684 1.00 13.03 350 LEU B O 1
ATOM 7416 N N . GLY B 1 329 ? 41.452 98.793 39.537 1.00 12.62 351 GLY B N 1
ATOM 7417 C CA . GLY B 1 329 ? 40.444 99.560 38.850 1.00 15.49 351 GLY B CA 1
ATOM 7418 C C . GLY B 1 329 ? 40.675 99.422 37.344 1.00 15.22 351 GLY B C 1
ATOM 7419 O O . GLY B 1 329 ? 40.892 98.323 36.842 1.00 15.56 351 GLY B O 1
ATOM 7420 N N . ALA B 1 330 ? 40.675 100.543 36.645 1.00 15.92 352 ALA B N 1
ATOM 7421 C CA . ALA B 1 330 ? 40.881 100.563 35.194 1.00 16.81 352 ALA B CA 1
ATOM 7422 C C . ALA B 1 330 ? 42.381 100.452 34.798 1.00 16.13 352 ALA B C 1
ATOM 7423 O O . ALA B 1 330 ? 42.705 100.330 33.616 1.00 18.23 352 ALA B O 1
ATOM 7425 N N . LEU B 1 331 ? 43.280 100.507 35.786 1.00 12.76 353 LEU B N 1
ATOM 7426 C CA . LEU B 1 331 ? 44.716 100.416 35.518 1.00 15.37 353 LEU B CA 1
ATOM 7427 C C . LEU B 1 331 ? 45.179 98.973 35.375 1.00 17.84 353 LEU B C 1
ATOM 7428 O O . LEU B 1 331 ? 44.811 98.109 36.171 1.00 18.51 353 LEU B O 1
ATOM 7433 N N . ASN B 1 332 ? 45.993 98.727 34.358 1.00 11.77 354 ASN B N 1
ATOM 7434 C CA . ASN B 1 332 ? 46.559 97.420 34.117 1.00 13.04 354 ASN B CA 1
ATOM 7435 C C . ASN B 1 332 ? 48.069 97.502 34.271 1.00 13.47 354 ASN B C 1
ATOM 7436 O O . ASN B 1 332 ? 48.719 98.396 33.704 1.00 13.80 354 ASN B O 1
ATOM 7441 N N . PHE B 1 333 ? 48.622 96.589 35.059 1.00 10.17 355 PHE B N 1
ATOM 7442 C CA . PHE B 1 333 ? 50.045 96.544 35.306 1.00 11.82 355 PHE B CA 1
ATOM 7443 C C . PHE B 1 333 ? 50.680 95.391 34.537 1.00 11.50 355 PHE B C 1
ATOM 7444 O O . PHE B 1 333 ? 49.979 94.591 33.927 1.00 12.49 355 PHE B O 1
ATOM 7452 N N . GLU B 1 334 ? 52.009 95.319 34.564 1.00 12.49 356 GLU B N 1
ATOM 7453 C CA . GLU B 1 334 ? 52.740 94.300 33.817 1.00 12.42 356 GLU B CA 1
ATOM 7454 C C . GLU B 1 334 ? 52.905 93.017 34.582 1.00 12.55 356 GLU B C 1
ATOM 7455 O O . GLU B 1 334 ? 53.950 92.770 35.199 1.00 13.76 356 GLU B O 1
ATOM 7461 N N . GLY B 1 335 ? 51.873 92.176 34.514 1.00 12.84 357 GLY B N 1
ATOM 7462 C CA . GLY B 1 335 ? 51.861 90.901 35.198 1.00 12.89 357 GLY B CA 1
ATOM 7463 C C . GLY B 1 335 ? 51.353 91.042 36.617 1.00 14.35 357 GLY B C 1
ATOM 7464 O O . GLY B 1 335 ? 51.046 92.137 37.073 1.00 10.95 357 GLY B O 1
ATOM 7465 N N . ASP B 1 336 ? 51.263 89.924 37.308 1.00 13.43 358 ASP B N 1
ATOM 7466 C CA . ASP B 1 336 ? 50.797 89.895 38.672 1.00 12.55 358 ASP B CA 1
ATOM 7467 C C . ASP B 1 336 ? 51.923 90.397 39.573 1.00 11.94 358 ASP B C 1
ATOM 7468 O O . ASP B 1 336 ? 52.731 89.614 40.057 1.00 9.60 358 ASP B O 1
ATOM 7473 N N . THR B 1 337 ? 51.948 91.721 39.801 1.00 11.75 359 THR B N 1
ATOM 7474 C CA . THR B 1 337 ? 53.009 92.373 40.596 1.00 10.49 359 THR B CA 1
ATOM 7475 C C . THR B 1 337 ? 53.082 91.911 42.037 1.00 12.41 359 THR B C 1
ATOM 7476 O O . THR B 1 337 ? 54.138 91.981 42.646 1.00 13.96 359 THR B O 1
ATOM 7480 N N . ALA B 1 338 ? 51.957 91.461 42.584 1.00 10.28 360 ALA B N 1
ATOM 7481 C CA . ALA B 1 338 ? 51.922 90.942 43.959 1.00 11.45 360 ALA B CA 1
ATOM 7482 C C . ALA B 1 338 ? 52.641 89.595 43.994 1.00 11.19 360 ALA B C 1
ATOM 7483 O O . ALA B 1 338 ? 53.504 89.363 44.837 1.00 12.04 360 ALA B O 1
ATOM 7485 N N . ARG B 1 339 ? 52.281 88.712 43.069 1.00 11.11 361 ARG B N 1
ATOM 7486 C CA . ARG B 1 339 ? 52.922 87.397 42.969 1.00 11.34 361 ARG B CA 1
ATOM 7487 C C . ARG B 1 339 ? 54.429 87.566 42.669 1.00 14.04 361 ARG B C 1
ATOM 7488 O O . ARG B 1 339 ? 55.250 86.812 43.171 1.00 14.41 361 ARG B O 1
ATOM 7496 N N . GLN B 1 340 ? 54.769 88.565 41.851 1.00 13.37 362 GLN B N 1
ATOM 7497 C CA . GLN B 1 340 ? 56.161 88.843 41.511 1.00 11.46 362 GLN B CA 1
ATOM 7498 C C . GLN B 1 340 ? 56.941 89.200 42.755 1.00 13.36 362 GLN B C 1
ATOM 7499 O O . GLN B 1 340 ? 58.048 88.720 42.955 1.00 11.44 362 GLN B O 1
ATOM 7505 N N . PHE B 1 341 ? 56.365 90.045 43.600 1.00 12.36 363 PHE B N 1
ATOM 7506 C CA . PHE B 1 341 ? 57.032 90.427 44.833 1.00 10.68 363 PHE B CA 1
ATOM 7507 C C . PHE B 1 341 ? 57.193 89.218 45.763 1.00 12.63 363 PHE B C 1
ATOM 7508 O O . PHE B 1 341 ? 58.266 88.961 46.263 1.00 10.78 363 PHE B O 1
ATOM 7516 N N . ARG B 1 342 ? 56.108 88.500 45.987 1.00 12.41 364 ARG B N 1
ATOM 7517 C CA . ARG B 1 342 ? 56.118 87.352 46.887 1.00 12.97 364 ARG B CA 1
ATOM 7518 C C . ARG B 1 342 ? 57.125 86.274 46.471 1.00 11.82 364 ARG B C 1
ATOM 7519 O O . ARG B 1 342 ? 57.816 85.728 47.303 1.00 12.43 364 ARG B O 1
ATOM 7527 N N . HIS B 1 343 ? 57.204 85.992 45.174 1.00 13.80 365 HIS B N 1
ATOM 7528 C CA . HIS B 1 343 ? 58.092 84.937 44.664 1.00 16.67 365 HIS B CA 1
ATOM 7529 C C . HIS B 1 343 ? 59.544 85.381 44.397 1.00 16.36 365 HIS B C 1
ATOM 7530 O O . HIS B 1 343 ? 60.481 84.687 44.766 1.00 14.75 365 HIS B O 1
ATOM 7537 N N . ASP B 1 344 ? 59.709 86.530 43.750 1.00 14.67 366 ASP B N 1
ATOM 7538 C CA . ASP B 1 344 ? 61.048 87.025 43.355 1.00 15.43 366 ASP B CA 1
ATOM 7539 C C . ASP B 1 344 ? 61.825 87.742 44.435 1.00 14.22 366 ASP B C 1
ATOM 7540 O O . ASP B 1 344 ? 63.056 87.778 44.385 1.00 15.48 366 ASP B O 1
ATOM 7545 N N . VAL B 1 345 ? 61.129 88.333 45.399 1.00 14.93 367 VAL B N 1
ATOM 7546 C CA . VAL B 1 345 ? 61.802 89.117 46.450 1.00 14.00 367 VAL B CA 1
ATOM 7547 C C . VAL B 1 345 ? 61.566 88.593 47.884 1.00 15.59 367 VAL B C 1
ATOM 7548 O O . VAL B 1 345 ? 62.524 88.352 48.624 1.00 14.74 367 VAL B O 1
ATOM 7552 N N . LEU B 1 346 ? 60.307 88.426 48.265 1.00 15.39 368 LEU B N 1
ATOM 7553 C CA . LEU B 1 346 ? 59.967 87.971 49.620 1.00 14.39 368 LEU B CA 1
ATOM 7554 C C . LEU B 1 346 ? 60.507 86.578 49.943 1.00 15.80 368 LEU B C 1
ATOM 7555 O O . LEU B 1 346 ? 61.108 86.386 50.987 1.00 15.10 368 LEU B O 1
ATOM 7560 N N . ARG B 1 347 ? 60.300 85.613 49.043 1.00 14.97 369 ARG B N 1
ATOM 7561 C CA . ARG B 1 347 ? 60.748 84.215 49.307 1.00 17.98 369 ARG B CA 1
ATOM 7562 C C . ARG B 1 347 ? 62.256 84.091 49.549 1.00 16.95 369 ARG B C 1
ATOM 7563 O O . ARG B 1 347 ? 62.661 83.536 50.561 1.00 15.89 369 ARG B O 1
ATOM 7571 N N . PRO B 1 348 ? 63.085 84.573 48.614 1.00 17.39 370 PRO B N 1
ATOM 7572 C CA . PRO B 1 348 ? 64.548 84.532 48.798 1.00 17.94 370 PRO B CA 1
ATOM 7573 C C . PRO B 1 348 ? 65.012 85.256 50.075 1.00 17.56 370 PRO B C 1
ATOM 7574 O O . PRO B 1 348 ? 65.957 84.812 50.708 1.00 15.24 370 PRO B O 1
ATOM 7578 N N . PHE B 1 349 ? 64.338 86.354 50.423 1.00 16.69 371 PHE B N 1
ATOM 7579 C CA . PHE B 1 349 ? 64.657 87.152 51.629 1.00 15.18 371 PHE B CA 1
ATOM 7580 C C . PHE B 1 349 ? 64.389 86.323 52.891 1.00 15.68 371 PHE B C 1
ATOM 7581 O O . PHE B 1 349 ? 65.238 86.226 53.782 1.00 16.57 371 PHE B O 1
ATOM 7589 N N . PHE B 1 350 ? 63.215 85.720 52.953 1.00 14.29 372 PHE B N 1
ATOM 7590 C CA . PHE B 1 350 ? 62.842 84.885 54.093 1.00 15.52 372 PHE B CA 1
ATOM 7591 C C . PHE B 1 350 ? 63.719 83.629 54.152 1.00 16.00 372 PHE B C 1
ATOM 7592 O O . PHE B 1 350 ? 64.186 83.250 55.214 1.00 17.36 372 PHE B O 1
ATOM 7600 N N . ASP B 1 351 ? 63.941 83.004 52.991 1.00 14.07 373 ASP B N 1
ATOM 7601 C CA . ASP B 1 351 ? 64.753 81.778 52.890 1.00 17.79 373 ASP B CA 1
ATOM 7602 C C . ASP B 1 351 ? 66.163 81.999 53.423 1.00 18.31 373 ASP B C 1
ATOM 7603 O O . ASP B 1 351 ? 66.708 81.151 54.126 1.00 16.74 373 ASP B O 1
ATOM 7608 N N . GLN B 1 352 ? 66.745 83.143 53.081 1.00 18.81 374 GLN B N 1
ATOM 7609 C CA . GLN B 1 352 ? 68.090 83.484 53.508 1.00 18.52 374 GLN B CA 1
ATOM 7610 C C . GLN B 1 352 ? 68.258 83.405 55.026 1.00 17.99 374 GLN B C 1
ATOM 7611 O O . GLN B 1 352 ? 69.259 82.892 55.516 1.00 16.63 374 GLN B O 1
ATOM 7617 N N . TYR B 1 353 ? 67.271 83.911 55.762 1.00 16.68 375 TYR B N 1
ATOM 7618 C CA . TYR B 1 353 ? 67.348 83.960 57.222 1.00 16.94 375 TYR B CA 1
ATOM 7619 C C . TYR B 1 353 ? 66.613 82.852 57.964 1.00 18.64 375 TYR B C 1
ATOM 7620 O O . TYR B 1 353 ? 66.746 82.744 59.190 1.00 20.44 375 TYR B O 1
ATOM 7629 N N . LEU B 1 354 ? 65.861 82.016 57.244 1.00 15.96 376 LEU B N 1
ATOM 7630 C CA . LEU B 1 354 ? 65.030 80.985 57.898 1.00 18.41 376 LEU B CA 1
ATOM 7631 C C . LEU B 1 354 ? 65.261 79.528 57.462 1.00 18.91 376 LEU B C 1
ATOM 7632 O O . LEU B 1 354 ? 65.092 78.613 58.266 1.00 19.71 376 LEU B O 1
ATOM 7637 N N . VAL B 1 355 ? 65.613 79.315 56.201 1.00 20.32 377 VAL B N 1
ATOM 7638 C CA . VAL B 1 355 ? 65.812 77.964 55.681 1.00 19.95 377 VAL B CA 1
ATOM 7639 C C . VAL B 1 355 ? 67.282 77.529 55.813 1.00 22.34 377 VAL B C 1
ATOM 7640 O O . VAL B 1 355 ? 68.191 78.237 55.384 1.00 21.55 377 VAL B O 1
ATOM 7644 N N . ASP B 1 356 ? 67.493 76.357 56.417 1.00 23.34 378 ASP B N 1
ATOM 7645 C CA . ASP B 1 356 ? 68.838 75.812 56.611 1.00 24.50 378 ASP B CA 1
ATOM 7646 C C . ASP B 1 356 ? 69.504 75.548 55.261 1.00 23.40 378 ASP B C 1
ATOM 7647 O O . ASP B 1 356 ? 68.912 74.906 54.378 1.00 17.24 378 ASP B O 1
ATOM 7652 N N . GLY B 1 357 ? 70.726 76.063 55.101 1.00 24.98 379 GLY B N 1
ATOM 7653 C CA . GLY B 1 357 ? 71.496 75.870 53.879 1.00 26.00 379 GLY B CA 1
ATOM 7654 C C . GLY B 1 357 ? 71.106 76.772 52.708 1.00 25.42 379 GLY B C 1
ATOM 7655 O O . GLY B 1 357 ? 71.673 76.655 51.633 1.00 26.32 379 GLY B O 1
ATOM 7656 N N . ALA B 1 358 ? 70.150 77.676 52.922 1.00 24.80 380 ALA B N 1
ATOM 7657 C CA . ALA B 1 358 ? 69.695 78.573 51.856 1.00 22.93 380 ALA B CA 1
ATOM 7658 C C . ALA B 1 358 ? 70.730 79.656 51.597 1.00 20.83 380 ALA B C 1
ATOM 7659 O O . ALA B 1 358 ? 71.376 80.137 52.524 1.00 21.10 380 ALA B O 1
ATOM 7661 N N . PRO B 1 359 ? 70.883 80.049 50.340 1.00 21.21 381 PRO B N 1
ATOM 7662 C CA . PRO B 1 359 ? 71.843 81.083 49.982 1.00 22.63 381 PRO B CA 1
ATOM 7663 C C . PRO B 1 359 ? 71.348 82.470 50.339 1.00 22.98 381 PRO B C 1
ATOM 7664 O O . PRO B 1 359 ? 70.147 82.662 50.613 1.00 21.00 381 PRO B O 1
ATOM 7668 N N . LYS B 1 360 ? 72.258 83.429 50.354 1.00 23.85 382 LYS B N 1
ATOM 7669 C CA . LYS B 1 360 ? 71.895 84.799 50.588 1.00 24.60 382 LYS B CA 1
ATOM 7670 C C . LYS B 1 360 ? 71.197 85.244 49.329 1.00 25.02 382 LYS B C 1
ATOM 7671 O O . LYS B 1 360 ? 71.503 84.749 48.233 1.00 23.99 382 LYS B O 1
ATOM 7677 N N . ALA B 1 361 ? 70.249 86.150 49.470 1.00 20.52 383 ALA B N 1
ATOM 7678 C CA . ALA B 1 361 ? 69.504 86.651 48.340 1.00 21.82 383 ALA B CA 1
ATOM 7679 C C . ALA B 1 361 ? 70.049 87.991 47.941 1.00 22.47 383 ALA B C 1
ATOM 7680 O O . ALA B 1 361 ? 70.586 88.723 48.776 1.00 22.79 383 ALA B O 1
ATOM 7682 N N . ASP B 1 362 ? 69.915 88.319 46.659 1.00 24.15 384 ASP B N 1
ATOM 7683 C CA . ASP B 1 362 ? 70.354 89.612 46.136 1.00 25.42 384 ASP B CA 1
ATOM 7684 C C . ASP B 1 362 ? 69.162 90.577 46.275 1.00 24.31 384 ASP B C 1
ATOM 7685 O O . ASP B 1 362 ? 68.648 91.101 45.286 1.00 22.84 384 ASP B O 1
ATOM 7690 N N . THR B 1 363 ? 68.731 90.795 47.517 1.00 19.82 385 THR B N 1
ATOM 7691 C CA . THR B 1 363 ? 67.585 91.636 47.794 1.00 17.82 385 THR B CA 1
ATOM 7692 C C . THR B 1 363 ? 67.889 93.083 47.459 1.00 16.86 385 THR B C 1
ATOM 7693 O O . THR B 1 363 ? 68.859 93.632 47.950 1.00 18.57 385 THR B O 1
ATOM 7697 N N . PRO B 1 364 ? 67.062 93.706 46.622 1.00 17.07 386 PRO B N 1
ATOM 7698 C CA . PRO B 1 364 ? 67.264 95.111 46.297 1.00 16.59 386 PRO B CA 1
ATOM 7699 C C . PRO B 1 364 ? 66.910 95.959 47.517 1.00 16.84 386 PRO B C 1
ATOM 7700 O O . PRO B 1 364 ? 65.856 95.731 48.099 1.00 16.06 386 PRO B O 1
ATOM 7704 N N . PRO B 1 365 ? 67.793 96.878 47.930 1.00 16.45 387 PRO B N 1
ATOM 7705 C CA . PRO B 1 365 ? 67.511 97.749 49.071 1.00 15.41 387 PRO B CA 1
ATOM 7706 C C . PRO B 1 365 ? 66.145 98.433 48.954 1.00 12.89 387 PRO B C 1
ATOM 7707 O O . PRO B 1 365 ? 65.476 98.629 49.952 1.00 12.56 387 PRO B O 1
ATOM 7711 N N . VAL B 1 366 ? 65.756 98.773 47.725 1.00 12.78 388 VAL B N 1
ATOM 7712 C CA . VAL B 1 366 ? 64.476 99.398 47.447 1.00 12.37 388 VAL B CA 1
ATOM 7713 C C . VAL B 1 366 ? 63.863 98.714 46.199 1.00 15.36 388 VAL B C 1
ATOM 7714 O O . VAL B 1 366 ? 64.532 98.546 45.182 1.00 12.37 388 VAL B O 1
ATOM 7718 N N . PHE B 1 367 ? 62.600 98.323 46.310 1.00 13.34 389 PHE B N 1
ATOM 7719 C CA . PHE B 1 367 ? 61.861 97.648 45.229 1.00 13.35 389 PHE B CA 1
ATOM 7720 C C . PHE B 1 367 ? 60.603 98.462 45.067 1.00 12.20 389 PHE B C 1
ATOM 7721 O O . PHE B 1 367 ? 59.680 98.337 45.840 1.00 12.36 389 PHE B O 1
ATOM 7729 N N . ILE B 1 368 ? 60.581 99.311 44.053 1.00 12.60 390 ILE B N 1
ATOM 7730 C CA . ILE B 1 368 ? 59.477 100.232 43.860 1.00 11.84 390 ILE B CA 1
ATOM 7731 C C . ILE B 1 368 ? 59.004 100.275 42.409 1.00 12.60 390 ILE B C 1
ATOM 7732 O O . ILE B 1 368 ? 59.790 100.356 41.493 1.00 11.40 390 ILE B O 1
ATOM 7737 N N . TYR B 1 369 ? 57.697 100.215 42.230 1.00 12.01 391 TYR B N 1
ATOM 7738 C CA . TYR B 1 369 ? 57.100 100.194 40.915 1.00 10.24 391 TYR B CA 1
ATOM 7739 C C . TYR B 1 369 ? 56.919 101.601 40.355 1.00 11.07 391 TYR B C 1
ATOM 7740 O O . TYR B 1 369 ? 56.550 102.523 41.083 1.00 13.26 391 TYR B O 1
ATOM 7749 N N . ASN B 1 370 ? 57.220 101.764 39.065 1.00 10.97 392 ASN B N 1
ATOM 7750 C CA . ASN B 1 370 ? 56.997 103.023 38.379 1.00 11.75 392 ASN B CA 1
ATOM 7751 C C . ASN B 1 370 ? 55.638 102.894 37.735 1.00 13.22 392 ASN B C 1
ATOM 7752 O O . ASN B 1 370 ? 55.463 102.136 36.772 1.00 12.73 392 ASN B O 1
ATOM 7757 N N . THR B 1 371 ? 54.668 103.626 38.282 1.00 12.97 393 THR B N 1
ATOM 7758 C CA . THR B 1 371 ? 53.277 103.565 37.832 1.00 13.33 393 THR B CA 1
ATOM 7759 C C . THR B 1 371 ? 53.005 104.239 36.479 1.00 13.33 393 THR B C 1
ATOM 7760 O O . THR B 1 371 ? 51.919 104.126 35.952 1.00 13.70 393 THR B O 1
ATOM 7764 N N . GLY B 1 372 ? 53.995 104.949 35.948 1.00 13.94 394 GLY B N 1
ATOM 7765 C CA . GLY B 1 372 ? 53.878 105.606 34.658 1.00 16.13 394 GLY B CA 1
ATOM 7766 C C . GLY B 1 372 ? 54.535 104.819 33.508 1.00 15.93 394 GLY B C 1
ATOM 7767 O O . GLY B 1 372 ? 54.063 104.870 32.371 1.00 20.42 394 GLY B O 1
ATOM 7768 N N . GLU B 1 373 ? 55.626 104.103 33.814 1.00 13.88 395 GLU B N 1
ATOM 7769 C CA . GLU B 1 373 ? 56.358 103.300 32.815 1.00 13.55 395 GLU B CA 1
ATOM 7770 C C . GLU B 1 373 ? 55.996 101.811 32.929 1.00 16.10 395 GLU B C 1
ATOM 7771 O O . GLU B 1 373 ? 56.396 100.992 32.087 1.00 16.96 395 GLU B O 1
ATOM 7777 N N . ASN B 1 374 ? 55.244 101.472 33.973 1.00 16.57 396 ASN B N 1
ATOM 7778 C CA . ASN B 1 374 ? 54.795 100.095 34.220 1.00 16.99 396 ASN B CA 1
ATOM 7779 C C . ASN B 1 374 ? 55.900 99.025 34.333 1.00 18.24 396 ASN B C 1
ATOM 7780 O O . ASN B 1 374 ? 55.937 98.040 33.566 1.00 14.59 396 ASN B O 1
ATOM 7785 N N . HIS B 1 375 ? 56.791 99.229 35.290 1.00 13.68 397 HIS B N 1
ATOM 7786 C CA . HIS B 1 375 ? 57.850 98.270 35.580 1.00 14.91 397 HIS B CA 1
ATOM 7787 C C . HIS B 1 375 ? 58.427 98.520 36.950 1.00 14.68 397 HIS B C 1
ATOM 7788 O O . HIS B 1 375 ? 58.314 99.619 37.489 1.00 13.41 397 HIS B O 1
ATOM 7795 N N . TRP B 1 376 ? 59.044 97.501 37.514 1.00 14.67 398 TRP B N 1
ATOM 7796 C CA . TRP B 1 376 ? 59.666 97.607 38.819 1.00 14.38 398 TRP B CA 1
ATOM 7797 C C . TRP B 1 376 ? 61.012 98.296 38.694 1.00 17.69 398 TRP B C 1
ATOM 7798 O O . TRP B 1 376 ? 61.672 98.215 37.650 1.00 15.70 398 TRP B O 1
ATOM 7809 N N . ASP B 1 377 ? 61.415 98.958 39.770 1.00 17.21 399 ASP B N 1
ATOM 7810 C CA . ASP B 1 377 ? 62.717 99.599 39.867 1.00 15.65 399 ASP B CA 1
ATOM 7811 C C . ASP B 1 377 ? 63.423 98.960 41.040 1.00 16.38 399 ASP B C 1
ATOM 7812 O O . ASP B 1 377 ? 62.833 98.799 42.108 1.00 16.20 399 ASP B O 1
ATOM 7817 N N . ARG B 1 378 ? 64.678 98.592 40.843 1.00 15.16 400 ARG B N 1
ATOM 7818 C CA . ARG B 1 378 ? 65.510 98.038 41.903 1.00 15.83 400 ARG B CA 1
ATOM 7819 C C . ARG B 1 378 ? 66.552 99.118 42.178 1.00 16.76 400 ARG B C 1
ATOM 7820 O O . ARG B 1 378 ? 67.381 99.401 41.330 1.00 14.51 400 ARG B O 1
ATOM 7828 N N . LEU B 1 379 ? 66.482 99.732 43.355 1.00 15.48 401 LEU B N 1
ATOM 7829 C CA . LEU B 1 379 ? 67.367 100.838 43.705 1.00 15.40 401 LEU B CA 1
ATOM 7830 C C . LEU B 1 379 ? 68.089 100.623 45.019 1.00 19.08 401 LEU B C 1
ATOM 7831 O O . LEU B 1 379 ? 67.713 99.770 45.814 1.00 18.23 401 LEU B O 1
ATOM 7836 N N . LYS B 1 380 ? 69.135 101.416 45.239 1.00 16.37 402 LYS B N 1
ATOM 7837 C CA . LYS B 1 380 ? 69.926 101.334 46.456 1.00 17.37 402 LYS B CA 1
ATOM 7838 C C . LYS B 1 380 ? 69.431 102.296 47.530 1.00 15.66 402 LYS B C 1
ATOM 7839 O O . LYS B 1 380 ? 69.771 102.148 48.704 1.00 14.34 402 LYS B O 1
ATOM 7845 N N . ALA B 1 381 ? 68.640 103.289 47.122 1.00 15.91 403 ALA B N 1
ATOM 7846 C CA . ALA B 1 381 ? 68.114 104.284 48.050 1.00 16.09 403 ALA B CA 1
ATOM 7847 C C . ALA B 1 381 ? 66.801 104.921 47.557 1.00 14.07 403 ALA B C 1
ATOM 7848 O O . ALA B 1 381 ? 66.462 104.867 46.368 1.00 13.64 403 ALA B O 1
ATOM 7850 N N . TRP B 1 382 ? 66.084 105.516 48.492 1.00 14.98 404 TRP B N 1
ATOM 7851 C CA . TRP B 1 382 ? 64.825 106.209 48.218 1.00 15.20 404 TRP B CA 1
ATOM 7852 C C . TRP B 1 382 ? 64.593 107.254 49.356 1.00 16.14 404 TRP B C 1
ATOM 7853 O O . TRP B 1 382 ? 64.876 106.963 50.506 1.00 17.51 404 TRP B O 1
ATOM 7864 N N . PRO B 1 383 ? 64.078 108.463 49.041 1.00 17.25 405 PRO B N 1
ATOM 7865 C CA . PRO B 1 383 ? 63.709 108.891 47.675 1.00 19.25 405 PRO B CA 1
ATOM 7866 C C . PRO B 1 383 ? 64.888 109.257 46.788 1.00 19.40 405 PRO B C 1
ATOM 7867 O O . PRO B 1 383 ? 66.013 109.444 47.274 1.00 19.92 405 PRO B O 1
ATOM 7871 N N . ARG B 1 384 ? 64.621 109.344 45.486 1.00 16.27 406 ARG B N 1
ATOM 7872 C CA . ARG B 1 384 ? 65.630 109.711 44.496 1.00 16.98 406 ARG B CA 1
ATOM 7873 C C . ARG B 1 384 ? 65.733 111.229 44.371 1.00 17.90 406 ARG B C 1
ATOM 7874 O O . ARG B 1 384 ? 66.765 111.751 43.966 1.00 19.65 406 ARG B O 1
ATOM 7882 N N . SER B 1 385 ? 64.647 111.924 44.714 1.00 20.25 407 SER B N 1
ATOM 7883 C CA . SER B 1 385 ? 64.591 113.384 44.639 1.00 20.31 407 SER B CA 1
ATOM 7884 C C . SER B 1 385 ? 63.873 113.968 45.870 1.00 20.10 407 SER B C 1
ATOM 7885 O O . SER B 1 385 ? 62.844 113.452 46.307 1.00 18.13 407 SER B O 1
ATOM 7888 N N . CYS B 1 386 ? 64.439 115.034 46.425 1.00 20.71 408 CYS B N 1
ATOM 7889 C CA . CYS B 1 386 ? 63.841 115.733 47.578 1.00 21.22 408 CYS B CA 1
ATOM 7890 C C . CYS B 1 386 ? 64.425 117.163 47.690 1.00 21.73 408 CYS B C 1
ATOM 7891 O O . CYS B 1 386 ? 65.303 117.531 46.937 1.00 20.86 408 CYS B O 1
ATOM 7894 N N . ASP B 1 387 ? 63.915 117.943 48.636 1.00 21.68 409 ASP B N 1
ATOM 7895 C CA . ASP B 1 387 ? 64.350 119.337 48.817 1.00 22.91 409 ASP B CA 1
ATOM 7896 C C . ASP B 1 387 ? 65.861 119.469 49.072 1.00 24.54 409 ASP B C 1
ATOM 7897 O O . ASP B 1 387 ? 66.478 120.423 48.623 1.00 24.43 409 ASP B O 1
ATOM 7902 N N . LYS B 1 388 ? 66.436 118.510 49.795 1.00 25.03 410 LYS B N 1
ATOM 7903 C CA . LYS B 1 388 ? 67.876 118.532 50.103 1.00 28.36 410 LYS B CA 1
ATOM 7904 C C . LYS B 1 388 ? 68.371 117.167 50.616 1.00 26.75 410 LYS B C 1
ATOM 7905 O O . LYS B 1 388 ? 67.707 116.522 51.422 1.00 26.26 410 LYS B O 1
ATOM 7911 N N . GLY B 1 389 ? 69.544 116.745 50.136 1.00 27.81 411 GLY B N 1
ATOM 7912 C CA . GLY B 1 389 ? 70.155 115.491 50.566 1.00 29.71 411 GLY B CA 1
ATOM 7913 C C . GLY B 1 389 ? 69.982 114.299 49.620 1.00 28.78 411 GLY B C 1
ATOM 7914 O O . GLY B 1 389 ? 70.491 113.219 49.908 1.00 28.93 411 GLY B O 1
ATOM 7915 N N . CYS B 1 390 ? 69.268 114.493 48.499 1.00 27.06 412 CYS B N 1
ATOM 7916 C CA . CYS B 1 390 ? 69.035 113.400 47.522 1.00 25.36 412 CYS B CA 1
ATOM 7917 C C . CYS B 1 390 ? 69.829 113.592 46.236 1.00 25.05 412 CYS B C 1
ATOM 7918 O O . CYS B 1 390 ? 70.424 114.645 46.013 1.00 26.59 412 CYS B O 1
ATOM 7921 N N . ALA B 1 391 ? 69.822 112.556 45.388 1.00 22.17 413 ALA B N 1
ATOM 7922 C CA . ALA B 1 391 ? 70.543 112.568 44.104 1.00 24.35 413 ALA B CA 1
ATOM 7923 C C . ALA B 1 391 ? 70.039 113.682 43.187 1.00 24.03 413 ALA B C 1
ATOM 7924 O O . ALA B 1 391 ? 70.812 114.276 42.440 1.00 25.49 413 ALA B O 1
ATOM 7926 N N . ALA B 1 392 ? 68.733 113.940 43.243 1.00 23.79 414 ALA B N 1
ATOM 7927 C CA . ALA B 1 392 ? 68.103 115.020 42.477 1.00 23.28 414 ALA B CA 1
ATOM 7928 C C . ALA B 1 392 ? 67.422 115.960 43.472 1.00 22.35 414 ALA B C 1
ATOM 7929 O O . ALA B 1 392 ? 67.131 115.572 44.598 1.00 22.22 414 ALA B O 1
ATOM 7931 N N . THR B 1 393 ? 67.178 117.192 43.050 1.00 21.78 415 THR B N 1
ATOM 7932 C CA . THR B 1 393 ? 66.553 118.198 43.907 1.00 23.04 415 THR B CA 1
ATOM 7933 C C . THR B 1 393 ? 65.150 118.556 43.399 1.00 20.92 415 THR B C 1
ATOM 7934 O O . THR B 1 393 ? 64.919 118.654 42.193 1.00 20.76 415 THR B O 1
ATOM 7938 N N . SER B 1 394 ? 64.230 118.760 44.330 1.00 21.41 416 SER B N 1
ATOM 7939 C CA . SER B 1 394 ? 62.846 119.084 43.998 1.00 22.22 416 SER B CA 1
ATOM 7940 C C . SER B 1 394 ? 62.740 120.368 43.180 1.00 23.20 416 SER B C 1
ATOM 7941 O O . SER B 1 394 ? 63.595 121.251 43.277 1.00 21.17 416 SER B O 1
ATOM 7944 N N . LYS B 1 395 ? 61.681 120.450 42.372 1.00 20.62 417 LYS B N 1
ATOM 7945 C CA . LYS B 1 395 ? 61.409 121.605 41.512 1.00 22.08 417 LYS B CA 1
ATOM 7946 C C . LYS B 1 395 ? 59.988 122.104 41.791 1.00 22.74 417 LYS B C 1
ATOM 7947 O O . LYS B 1 395 ? 59.045 121.325 41.738 1.00 21.81 417 LYS B O 1
ATOM 7953 N N . PRO B 1 396 ? 59.828 123.392 42.097 1.00 21.77 418 PRO B N 1
ATOM 7954 C CA . PRO B 1 396 ? 58.496 123.946 42.343 1.00 19.94 418 PRO B CA 1
ATOM 7955 C C . PRO B 1 396 ? 57.589 123.909 41.098 1.00 18.14 418 PRO B C 1
ATOM 7956 O O . PRO B 1 396 ? 57.983 124.393 40.041 1.00 19.15 418 PRO B O 1
ATOM 7960 N N . LEU B 1 397 ? 56.398 123.319 41.239 1.00 18.10 419 LEU B N 1
ATOM 7961 C CA . LEU B 1 397 ? 55.402 123.283 40.170 1.00 16.79 419 LEU B CA 1
ATOM 7962 C C . LEU B 1 397 ? 54.319 124.274 40.603 1.00 16.53 419 LEU B C 1
ATOM 7963 O O . LEU B 1 397 ? 53.495 123.976 41.454 1.00 13.98 419 LEU B O 1
ATOM 7968 N N . TYR B 1 398 ? 54.356 125.456 40.018 1.00 14.51 420 TYR B N 1
ATOM 7969 C CA . TYR B 1 398 ? 53.454 126.540 40.379 1.00 14.62 420 TYR B CA 1
ATOM 7970 C C . TYR B 1 398 ? 52.057 126.470 39.795 1.00 16.19 420 TYR B C 1
ATOM 7971 O O . TYR B 1 398 ? 51.883 126.254 38.598 1.00 16.69 420 TYR B O 1
ATOM 7980 N N . LEU B 1 399 ? 51.061 126.665 40.657 1.00 13.29 421 LEU B N 1
ATOM 7981 C CA . LEU B 1 399 ? 49.669 126.777 40.228 1.00 16.57 421 LEU B CA 1
ATOM 7982 C C . LEU B 1 399 ? 49.594 128.180 39.595 1.00 18.34 421 LEU B C 1
ATOM 7983 O O . LEU B 1 399 ? 50.211 129.121 40.106 1.00 19.85 421 LEU B O 1
ATOM 7988 N N . GLN B 1 400 ? 48.858 128.317 38.498 1.00 17.73 422 GLN B N 1
ATOM 7989 C CA . GLN B 1 400 ? 48.786 129.603 37.783 1.00 19.07 422 GLN B CA 1
ATOM 7990 C C . GLN B 1 400 ? 47.359 130.082 37.543 1.00 18.18 422 GLN B C 1
ATOM 7991 O O . GLN B 1 400 ? 46.412 129.293 37.538 1.00 17.89 422 GLN B O 1
ATOM 7997 N N . ALA B 1 401 ? 47.218 131.390 37.319 1.00 17.67 423 ALA B N 1
ATOM 7998 C CA . ALA B 1 401 ? 45.929 131.986 37.031 1.00 18.85 423 ALA B CA 1
ATOM 7999 C C . ALA B 1 401 ? 45.447 131.432 35.696 1.00 19.30 423 ALA B C 1
ATOM 8000 O O . ALA B 1 401 ? 46.254 131.109 34.827 1.00 19.01 423 ALA B O 1
ATOM 8002 N N . GLY B 1 402 ? 44.137 131.322 35.543 1.00 18.41 424 GLY B N 1
ATOM 8003 C CA . GLY B 1 402 ? 43.549 130.789 34.329 1.00 20.05 424 GLY B CA 1
ATOM 8004 C C . GLY B 1 402 ? 43.540 129.261 34.301 1.00 19.70 424 GLY B C 1
ATOM 8005 O O . GLY B 1 402 ? 43.343 128.664 33.249 1.00 18.39 424 GLY B O 1
ATOM 8006 N N . GLY B 1 403 ? 43.756 128.634 35.469 1.00 17.61 425 GLY B N 1
ATOM 8007 C CA . GLY B 1 403 ? 43.757 127.179 35.583 1.00 17.67 425 GLY B CA 1
ATOM 8008 C C . GLY B 1 403 ? 44.945 126.517 34.908 1.00 17.30 425 GLY B C 1
ATOM 8009 O O . GLY B 1 403 ? 44.828 125.406 34.390 1.00 16.95 425 GLY B O 1
ATOM 8010 N N . LYS B 1 404 ? 46.090 127.197 34.921 1.00 17.91 426 LYS B N 1
ATOM 8011 C CA . LYS B 1 404 ? 47.300 126.684 34.296 1.00 19.46 426 LYS B CA 1
ATOM 8012 C C . LYS B 1 404 ? 48.260 126.130 35.351 1.00 18.71 426 LYS B C 1
ATOM 8013 O O . LYS B 1 404 ? 48.035 126.275 36.545 1.00 18.18 426 LYS B O 1
ATOM 8019 N N . LEU B 1 405 ? 49.318 125.491 34.893 1.00 17.92 427 LEU B N 1
ATOM 8020 C CA . LEU B 1 405 ? 50.274 124.852 35.773 1.00 16.04 427 LEU B CA 1
ATOM 8021 C C . LEU B 1 405 ? 51.627 124.752 35.054 1.00 16.50 427 LEU B C 1
ATOM 8022 O O . LEU B 1 405 ? 51.692 124.308 33.913 1.00 19.45 427 LEU B O 1
ATOM 8027 N N . SER B 1 406 ? 52.700 125.178 35.720 1.00 16.35 428 SER B N 1
ATOM 8028 C CA . SER B 1 406 ? 54.047 125.147 35.108 1.00 18.50 428 SER B CA 1
ATOM 8029 C C . SER B 1 406 ? 55.161 125.282 36.135 1.00 19.44 428 SER B C 1
ATOM 8030 O O . SER B 1 406 ? 54.916 125.598 37.284 1.00 20.57 428 SER B O 1
ATOM 8033 N N . PHE B 1 407 ? 56.400 125.054 35.685 1.00 18.80 429 PHE B N 1
ATOM 8034 C CA . PHE B 1 407 ? 57.590 125.164 36.545 1.00 19.96 429 PHE B CA 1
ATOM 8035 C C . PHE B 1 407 ? 58.148 126.611 36.592 1.00 22.13 429 PHE B C 1
ATOM 8036 O O . PHE B 1 407 ? 59.156 126.873 37.256 1.00 20.91 429 PHE B O 1
ATOM 8044 N N . GLN B 1 408 ? 57.497 127.529 35.883 1.00 24.59 430 GLN B N 1
ATOM 8045 C CA . GLN B 1 408 ? 57.917 128.935 35.867 1.00 27.20 430 GLN B CA 1
ATOM 8046 C C . GLN B 1 408 ? 57.118 129.712 36.913 1.00 26.83 430 GLN B C 1
ATOM 8047 O O . GLN B 1 408 ? 55.889 129.597 36.962 1.00 26.40 430 GLN B O 1
ATOM 8053 N N . PRO B 1 409 ? 57.799 130.494 37.763 1.00 26.13 431 PRO B N 1
ATOM 8054 C CA . PRO B 1 409 ? 57.099 131.289 38.776 1.00 26.93 431 PRO B CA 1
ATOM 8055 C C . PRO B 1 409 ? 56.076 132.238 38.127 1.00 26.79 431 PRO B C 1
ATOM 8056 O O . PRO B 1 409 ? 56.275 132.642 36.967 1.00 27.12 431 PRO B O 1
ATOM 8060 N N . PRO B 1 410 ? 55.006 132.578 38.842 1.00 24.47 432 PRO B N 1
ATOM 8061 C CA . PRO B 1 410 ? 53.972 133.467 38.298 1.00 27.40 432 PRO B CA 1
ATOM 8062 C C . PRO B 1 410 ? 54.514 134.841 37.870 1.00 30.19 432 PRO B C 1
ATOM 8063 O O . PRO B 1 410 ? 55.402 135.386 38.527 1.00 28.78 432 PRO B O 1
ATOM 8067 N N . VAL B 1 411 ? 53.979 135.371 36.771 1.00 34.99 433 VAL B N 1
ATOM 8068 C CA . VAL B 1 411 ? 54.366 136.697 36.268 1.00 39.42 433 VAL B CA 1
ATOM 8069 C C . VAL B 1 411 ? 53.293 137.707 36.692 1.00 39.76 433 VAL B C 1
ATOM 8070 O O . VAL B 1 411 ? 52.147 137.333 36.934 1.00 36.46 433 VAL B O 1
ATOM 8074 N N . ALA B 1 412 ? 53.674 138.981 36.785 1.00 42.14 434 ALA B N 1
ATOM 8075 C CA . ALA B 1 412 ? 52.734 140.041 37.189 1.00 43.76 434 ALA B CA 1
ATOM 8076 C C . ALA B 1 412 ? 51.732 140.346 36.071 1.00 44.69 434 ALA B C 1
ATOM 8077 O O . ALA B 1 412 ? 51.934 139.951 34.915 1.00 45.90 434 ALA B O 1
ATOM 8079 N N . GLY B 1 413 ? 50.644 141.040 36.427 1.00 46.07 435 GLY B N 1
ATOM 8080 C CA . GLY B 1 413 ? 49.619 141.433 35.460 1.00 45.96 435 GLY B CA 1
ATOM 8081 C C . GLY B 1 413 ? 48.348 140.591 35.475 1.00 45.75 435 GLY B C 1
ATOM 8082 O O . GLY B 1 413 ? 47.287 141.062 35.049 1.00 47.01 435 GLY B O 1
ATOM 8083 N N . GLN B 1 414 ? 48.449 139.350 35.953 1.00 44.94 436 GLN B N 1
ATOM 8084 C CA . GLN B 1 414 ? 47.291 138.437 36.003 1.00 43.96 436 GLN B CA 1
ATOM 8085 C C . GLN B 1 414 ? 46.587 138.491 37.362 1.00 39.85 436 GLN B C 1
ATOM 8086 O O . GLN B 1 414 ? 47.054 139.161 38.289 1.00 40.14 436 GLN B O 1
ATOM 8092 N N . ALA B 1 415 ? 45.457 137.783 37.470 1.00 34.89 437 ALA B N 1
ATOM 8093 C CA . ALA B 1 415 ? 44.704 137.718 38.726 1.00 31.95 437 ALA B CA 1
ATOM 8094 C C . ALA B 1 415 ? 45.595 137.079 39.801 1.00 27.74 437 ALA B C 1
ATOM 8095 O O . ALA B 1 415 ? 46.353 136.150 39.512 1.00 27.02 437 ALA B O 1
ATOM 8097 N N . GLY B 1 416 ? 45.499 137.585 41.031 1.00 23.83 438 GLY B N 1
ATOM 8098 C CA . GLY B 1 416 ? 46.332 137.112 42.131 1.00 22.89 438 GLY B CA 1
ATOM 8099 C C . GLY B 1 416 ? 45.883 135.813 42.780 1.00 20.13 438 GLY B C 1
ATOM 8100 O O . GLY B 1 416 ? 46.636 135.209 43.529 1.00 20.83 438 GLY B O 1
ATOM 8101 N N . PHE B 1 417 ? 44.659 135.394 42.502 1.00 18.60 439 PHE B N 1
ATOM 8102 C CA . PHE B 1 417 ? 44.129 134.173 43.078 1.00 18.24 439 PHE B CA 1
ATOM 8103 C C . PHE B 1 417 ? 42.955 133.614 42.274 1.00 19.07 439 PHE B C 1
ATOM 8104 O O . PHE B 1 417 ? 42.398 134.286 41.404 1.00 19.05 439 PHE B O 1
ATOM 8112 N N . GLU B 1 418 ? 42.600 132.370 42.582 1.00 19.03 440 GLU B N 1
ATOM 8113 C CA . GLU B 1 418 ? 41.449 131.712 42.005 1.00 17.52 440 GLU B CA 1
ATOM 8114 C C . GLU B 1 418 ? 40.521 131.481 43.168 1.00 17.37 440 GLU B C 1
ATOM 8115 O O . GLU B 1 418 ? 40.965 131.093 44.248 1.00 17.34 440 GLU B O 1
ATOM 8121 N N . GLU B 1 419 ? 39.235 131.708 42.956 1.00 14.15 441 GLU B N 1
ATOM 8122 C CA . GLU B 1 419 ? 38.261 131.644 44.028 1.00 17.51 441 GLU B CA 1
ATOM 8123 C C . GLU B 1 419 ? 37.171 130.617 43.808 1.00 17.37 441 GLU B C 1
ATOM 8124 O O . GLU B 1 419 ? 36.796 130.318 42.673 1.00 16.13 441 GLU B O 1
ATOM 8130 N N . TYR B 1 420 ? 36.669 130.076 44.917 1.00 16.05 442 TYR B N 1
ATOM 8131 C CA . TYR B 1 420 ? 35.558 129.136 44.902 1.00 15.16 442 TYR B CA 1
ATOM 8132 C C . TYR B 1 420 ? 34.867 129.119 46.245 1.00 15.74 442 TYR B C 1
ATOM 8133 O O . TYR B 1 420 ? 35.483 129.394 47.267 1.00 16.01 442 TYR B O 1
ATOM 8142 N N . VAL B 1 421 ? 33.577 128.814 46.240 1.00 14.44 443 VAL B N 1
ATOM 8143 C CA . VAL B 1 421 ? 32.815 128.732 47.465 1.00 15.67 443 VAL B CA 1
ATOM 8144 C C . VAL B 1 421 ? 32.686 127.265 47.871 1.00 14.43 443 VAL B C 1
ATOM 8145 O O . VAL B 1 421 ? 32.362 126.413 47.051 1.00 15.43 443 VAL B O 1
ATOM 8149 N N . SER B 1 422 ? 32.975 126.990 49.135 1.00 14.23 444 SER B N 1
ATOM 8150 C CA . SER B 1 422 ? 32.871 125.664 49.692 1.00 13.88 444 SER B CA 1
ATOM 8151 C C . SER B 1 422 ? 31.643 125.655 50.574 1.00 15.11 444 SER B C 1
ATOM 8152 O O . SER B 1 422 ? 31.556 126.420 51.537 1.00 13.29 444 SER B O 1
ATOM 8155 N N . ASP B 1 423 ? 30.687 124.805 50.227 1.00 13.24 445 ASP B N 1
ATOM 8156 C CA . ASP B 1 423 ? 29.431 124.686 50.947 1.00 12.05 445 ASP B CA 1
ATOM 8157 C C . ASP B 1 423 ? 29.348 123.304 51.626 1.00 14.52 445 ASP B C 1
ATOM 8158 O O . ASP B 1 423 ? 29.247 122.288 50.938 1.00 14.92 445 ASP B O 1
ATOM 8163 N N . PRO B 1 424 ? 29.412 123.261 52.970 1.00 14.42 446 PRO B N 1
ATOM 8164 C CA . PRO B 1 424 ? 29.296 121.983 53.703 1.00 14.02 446 PRO B CA 1
ATOM 8165 C C . PRO B 1 424 ? 27.956 121.232 53.477 1.00 13.09 446 PRO B C 1
ATOM 8166 O O . PRO B 1 424 ? 27.917 120.024 53.657 1.00 15.78 446 PRO B O 1
ATOM 8170 N N . ALA B 1 425 ? 26.889 121.943 53.104 1.00 14.41 447 ALA B N 1
ATOM 8171 C CA . ALA B 1 425 ? 25.593 121.300 52.823 1.00 16.04 447 ALA B CA 1
ATOM 8172 C C . ALA B 1 425 ? 25.626 120.562 51.465 1.00 16.37 447 ALA B C 1
ATOM 8173 O O . ALA B 1 425 ? 24.798 119.706 51.198 1.00 15.41 447 ALA B O 1
ATOM 8175 N N . LYS B 1 426 ? 26.587 120.928 50.628 1.00 15.67 448 LYS B N 1
ATOM 8176 C CA . LYS B 1 426 ? 26.761 120.341 49.307 1.00 15.72 448 LYS B CA 1
ATOM 8177 C C . LYS B 1 426 ? 28.257 119.996 49.116 1.00 13.48 448 LYS B C 1
ATOM 8178 O O . LYS B 1 426 ? 28.941 120.603 48.291 1.00 14.42 448 LYS B O 1
ATOM 8184 N N . PRO B 1 427 ? 28.750 119.011 49.874 1.00 13.07 449 PRO B N 1
ATOM 8185 C CA . PRO B 1 427 ? 30.164 118.653 49.841 1.00 12.37 449 PRO B CA 1
ATOM 8186 C C . PRO B 1 427 ? 30.569 117.925 48.572 1.00 12.96 449 PRO B C 1
ATOM 8187 O O . PRO B 1 427 ? 29.723 117.334 47.900 1.00 14.52 449 PRO B O 1
ATOM 8191 N N . VAL B 1 428 ? 31.854 117.977 48.251 1.00 15.46 450 VAL B N 1
ATOM 8192 C CA . VAL B 1 428 ? 32.382 117.313 47.066 1.00 14.33 450 VAL B CA 1
ATOM 8193 C C . VAL B 1 428 ? 32.524 115.818 47.370 1.00 13.88 450 VAL B C 1
ATOM 8194 O O . VAL B 1 428 ? 33.168 115.447 48.345 1.00 13.69 450 VAL B O 1
ATOM 8198 N N . PRO B 1 429 ? 31.927 114.967 46.541 1.00 13.71 451 PRO B N 1
ATOM 8199 C CA . PRO B 1 429 ? 32.013 113.517 46.750 1.00 11.71 451 PRO B CA 1
ATOM 8200 C C . PRO B 1 429 ? 33.421 112.981 46.451 1.00 12.61 451 PRO B C 1
ATOM 8201 O O . PRO B 1 429 ? 34.041 113.408 45.471 1.00 11.34 451 PRO B O 1
ATOM 8205 N N . PHE B 1 430 ? 33.915 112.066 47.290 1.00 10.97 452 PHE B N 1
ATOM 8206 C CA . PHE B 1 430 ? 35.251 111.503 47.109 1.00 9.61 452 PHE B CA 1
ATOM 8207 C C . PHE B 1 430 ? 35.252 110.405 46.065 1.00 10.71 452 PHE B C 1
ATOM 8208 O O . PHE B 1 430 ? 36.299 110.057 45.525 1.00 12.27 452 PHE B O 1
ATOM 8216 N N . VAL B 1 431 ? 34.060 109.857 45.810 1.00 12.01 453 VAL B N 1
ATOM 8217 C CA . VAL B 1 431 ? 33.818 108.861 44.729 1.00 12.40 453 VAL B CA 1
ATOM 8218 C C . VAL B 1 431 ? 32.406 109.149 44.203 1.00 12.07 453 VAL B C 1
ATOM 8219 O O . VAL B 1 431 ? 31.611 109.764 44.901 1.00 12.32 453 VAL B O 1
ATOM 8223 N N . PRO B 1 432 ? 32.085 108.721 42.984 1.00 14.02 454 PRO B N 1
ATOM 8224 C CA . PRO B 1 432 ? 30.746 108.959 42.446 1.00 14.07 454 PRO B CA 1
ATOM 8225 C C . PRO B 1 432 ? 29.617 108.412 43.337 1.00 13.21 454 PRO B C 1
ATOM 8226 O O . PRO B 1 432 ? 29.734 107.317 43.893 1.00 14.87 454 PRO B O 1
ATOM 8230 N N . ARG B 1 433 ? 28.546 109.183 43.466 1.00 13.53 455 ARG B N 1
ATOM 8231 C CA . ARG B 1 433 ? 27.377 108.765 44.222 1.00 14.99 455 ARG B CA 1
ATOM 8232 C C . ARG B 1 433 ? 26.620 107.733 43.359 1.00 16.23 455 ARG B C 1
ATOM 8233 O O . ARG B 1 433 ? 26.684 107.806 42.144 1.00 16.24 455 ARG B O 1
ATOM 8241 N N . PRO B 1 434 ? 25.918 106.773 43.985 1.00 16.07 456 PRO B N 1
ATOM 8242 C CA . PRO B 1 434 ? 25.849 106.640 45.445 1.00 16.06 456 PRO B CA 1
ATOM 8243 C C . PRO B 1 434 ? 27.097 105.991 46.013 1.00 17.65 456 PRO B C 1
ATOM 8244 O O . PRO B 1 434 ? 27.726 105.171 45.349 1.00 16.68 456 PRO B O 1
ATOM 8248 N N . VAL B 1 435 ? 27.436 106.359 47.236 1.00 16.71 457 VAL B N 1
ATOM 8249 C CA . VAL B 1 435 ? 28.609 105.854 47.913 1.00 17.67 457 VAL B CA 1
ATOM 8250 C C . VAL B 1 435 ? 28.233 104.741 48.877 1.00 21.00 457 VAL B C 1
ATOM 8251 O O . VAL B 1 435 ? 27.456 104.942 49.774 1.00 20.21 457 VAL B O 1
ATOM 8255 N N . ASP B 1 436 ? 28.799 103.566 48.677 1.00 24.62 458 ASP B N 1
ATOM 8256 C CA . ASP B 1 436 ? 28.536 102.433 49.560 1.00 29.81 458 ASP B CA 1
ATOM 8257 C C . ASP B 1 436 ? 29.853 101.959 50.156 1.00 33.37 458 ASP B C 1
ATOM 8258 O O . ASP B 1 436 ? 30.601 101.241 49.508 1.00 35.37 458 ASP B O 1
ATOM 8263 N N . PHE B 1 437 ? 30.132 102.373 51.405 1.00 38.42 459 PHE B N 1
ATOM 8264 C CA . PHE B 1 437 ? 31.397 101.999 52.094 1.00 40.38 459 PHE B CA 1
ATOM 8265 C C . PHE B 1 437 ? 31.601 100.468 52.148 1.00 41.88 459 PHE B C 1
ATOM 8266 O O . PHE B 1 437 ? 32.739 99.991 52.133 1.00 45.64 459 PHE B O 1
ATOM 8274 N N . ALA B 1 438 ? 30.496 99.719 52.220 1.00 40.27 460 ALA B N 1
ATOM 8275 C CA . ALA B 1 438 ? 30.542 98.250 52.259 1.00 42.48 460 ALA B CA 1
ATOM 8276 C C . ALA B 1 438 ? 31.054 97.640 50.930 1.00 39.57 460 ALA B C 1
ATOM 8277 O O . ALA B 1 438 ? 31.722 96.615 50.943 1.00 41.88 460 ALA B O 1
ATOM 8279 N N . ASP B 1 439 ? 30.711 98.272 49.795 1.00 35.28 461 ASP B N 1
ATOM 8280 C CA . ASP B 1 439 ? 31.171 97.802 48.464 1.00 31.42 461 ASP B CA 1
ATOM 8281 C C . ASP B 1 439 ? 32.704 97.847 48.414 1.00 28.99 461 ASP B C 1
ATOM 8282 O O . ASP B 1 439 ? 33.297 98.911 48.243 1.00 24.52 461 ASP B O 1
ATOM 8287 N N . ARG B 1 440 ? 33.326 96.677 48.571 1.00 26.10 462 ARG B N 1
ATOM 8288 C CA . ARG B 1 440 ? 34.792 96.546 48.580 1.00 25.28 462 ARG B CA 1
ATOM 8289 C C . ARG B 1 440 ? 35.460 97.036 47.299 1.00 21.72 462 ARG B C 1
ATOM 8290 O O . ARG B 1 440 ? 36.532 97.605 47.348 1.00 21.07 462 ARG B O 1
ATOM 8298 N N . ALA B 1 441 ? 34.827 96.793 46.160 1.00 16.91 463 ALA B N 1
ATOM 8299 C CA . ALA B 1 441 ? 35.369 97.230 44.869 1.00 20.61 463 ALA B CA 1
ATOM 8300 C C . ALA B 1 441 ? 35.558 98.762 44.828 1.00 20.37 463 ALA B C 1
ATOM 8301 O O . ALA B 1 441 ? 36.574 99.256 44.333 1.00 21.04 463 ALA B O 1
ATOM 8311 N N . TRP B 1 443 ? 35.805 100.941 47.500 1.00 14.64 465 TRP B N 1
ATOM 8312 C CA . TRP B 1 443 ? 36.784 101.366 48.488 1.00 14.29 465 TRP B CA 1
ATOM 8313 C C . TRP B 1 443 ? 38.230 101.084 48.085 1.00 14.88 465 TRP B C 1
ATOM 8314 O O . TRP B 1 443 ? 39.085 101.943 48.208 1.00 14.40 465 TRP B O 1
ATOM 8325 N N . THR B 1 444 ? 38.494 99.886 47.589 1.00 16.41 466 THR B N 1
ATOM 8326 C CA . THR B 1 444 ? 39.862 99.505 47.222 1.00 15.30 466 THR B CA 1
ATOM 8327 C C . THR B 1 444 ? 40.395 100.259 46.010 1.00 13.36 466 THR B C 1
ATOM 8328 O O . THR B 1 444 ? 41.586 100.369 45.846 1.00 13.74 466 THR B O 1
ATOM 8332 N N . THR B 1 445 ? 39.501 100.783 45.166 1.00 13.70 467 THR B N 1
ATOM 8333 C CA . THR B 1 445 ? 39.929 101.474 43.932 1.00 12.04 467 THR B CA 1
ATOM 8334 C C . THR B 1 445 ? 39.660 102.964 43.899 1.00 12.60 467 THR B C 1
ATOM 8335 O O . THR B 1 445 ? 39.878 103.601 42.870 1.00 12.64 467 THR B O 1
ATOM 8339 N N . TRP B 1 446 ? 39.198 103.541 45.003 1.00 13.49 468 TRP B N 1
ATOM 8340 C CA . TRP B 1 446 ? 38.856 104.963 44.993 1.00 12.86 468 TRP B CA 1
ATOM 8341 C C . TRP B 1 446 ? 40.006 105.904 44.662 1.00 12.25 468 TRP B C 1
ATOM 8342 O O . TRP B 1 446 ? 39.805 106.891 43.978 1.00 12.06 468 TRP B O 1
ATOM 8353 N N . LEU B 1 447 ? 41.211 105.565 45.111 1.00 10.81 469 LEU B N 1
ATOM 8354 C CA . LEU B 1 447 ? 42.382 106.411 44.895 1.00 11.75 469 LEU B CA 1
ATOM 8355 C C . LEU B 1 447 ? 42.868 106.476 43.446 1.00 11.91 469 LEU B C 1
ATOM 8356 O O . LEU B 1 447 ? 43.625 107.369 43.096 1.00 16.30 469 LEU B O 1
ATOM 8361 N N . VAL B 1 448 ? 42.437 105.530 42.611 1.00 10.66 470 VAL B N 1
ATOM 8362 C CA . VAL B 1 448 ? 42.840 105.520 41.193 1.00 13.55 470 VAL B CA 1
ATOM 8363 C C . VAL B 1 448 ? 41.673 105.861 40.255 1.00 11.47 470 VAL B C 1
ATOM 8364 O O . VAL B 1 448 ? 41.818 105.829 39.040 1.00 12.14 470 VAL B O 1
ATOM 8368 N N . HIS B 1 449 ? 40.525 106.201 40.840 1.00 14.13 471 HIS B N 1
ATOM 8369 C CA . HIS B 1 449 ? 39.340 106.551 40.077 1.00 13.18 471 HIS B CA 1
ATOM 8370 C C . HIS B 1 449 ? 39.556 107.828 39.240 1.00 14.93 471 HIS B C 1
ATOM 8371 O O . HIS B 1 449 ? 40.240 108.753 39.662 1.00 12.80 471 HIS B O 1
ATOM 8378 N N . ASP B 1 450 ? 38.981 107.836 38.045 1.00 11.89 472 ASP B N 1
ATOM 8379 C CA . ASP B 1 450 ? 39.007 109.002 37.150 1.00 11.94 472 ASP B CA 1
ATOM 8380 C C . ASP B 1 450 ? 38.344 110.160 37.933 1.00 11.28 472 ASP B C 1
ATOM 8381 O O . ASP B 1 450 ? 37.254 110.003 38.443 1.00 12.04 472 ASP B O 1
ATOM 8386 N N . GLN B 1 451 ? 39.010 111.302 38.024 1.00 11.49 473 GLN B N 1
ATOM 8387 C CA . GLN B 1 451 ? 38.454 112.446 38.779 1.00 11.52 473 GLN B CA 1
ATOM 8388 C C . GLN B 1 451 ? 37.569 113.380 37.934 1.00 13.98 473 GLN B C 1
ATOM 8389 O O . GLN B 1 451 ? 37.183 114.459 38.396 1.00 13.87 473 GLN B O 1
ATOM 8395 N N . ARG B 1 452 ? 37.229 112.973 36.713 1.00 12.94 474 ARG B N 1
ATOM 8396 C CA . ARG B 1 452 ? 36.387 113.810 35.866 1.00 13.00 474 ARG B CA 1
ATOM 8397 C C . ARG B 1 452 ? 34.959 113.948 36.436 1.00 12.15 474 ARG B C 1
ATOM 8398 O O . ARG B 1 452 ? 34.247 114.871 36.088 1.00 13.09 474 ARG B O 1
ATOM 8406 N N . PHE B 1 453 ? 34.567 113.032 37.338 1.00 13.62 475 PHE B N 1
ATOM 8407 C CA . PHE B 1 453 ? 33.242 113.097 37.967 1.00 14.57 475 PHE B CA 1
ATOM 8408 C C . PHE B 1 453 ? 33.080 114.368 38.860 1.00 14.79 475 PHE B C 1
ATOM 8409 O O . PHE B 1 453 ? 31.957 114.743 39.207 1.00 15.51 475 PHE B O 1
ATOM 8417 N N . VAL B 1 454 ? 34.209 115.006 39.225 1.00 12.60 476 VAL B N 1
ATOM 8418 C CA . VAL B 1 454 ? 34.184 116.277 39.997 1.00 13.66 476 VAL B CA 1
ATOM 8419 C C . VAL B 1 454 ? 34.892 117.440 39.252 1.00 14.44 476 VAL B C 1
ATOM 8420 O O . VAL B 1 454 ? 34.778 118.591 39.660 1.00 13.57 476 VAL B O 1
ATOM 8424 N N . ASP B 1 455 ? 35.622 117.132 38.170 1.00 14.29 477 ASP B N 1
ATOM 8425 C CA . ASP B 1 455 ? 36.296 118.169 37.395 1.00 14.26 477 ASP B CA 1
ATOM 8426 C C . ASP B 1 455 ? 35.227 118.932 36.660 1.00 14.04 477 ASP B C 1
ATOM 8427 O O . ASP B 1 455 ? 34.456 118.354 35.916 1.00 13.74 477 ASP B O 1
ATOM 8432 N N . GLY B 1 456 ? 35.180 120.234 36.879 1.00 12.35 478 GLY B N 1
ATOM 8433 C CA . GLY B 1 456 ? 34.159 121.075 36.284 1.00 12.99 478 GLY B CA 1
ATOM 8434 C C . GLY B 1 456 ? 33.130 121.529 37.315 1.00 14.17 478 GLY B C 1
ATOM 8435 O O . GLY B 1 456 ? 32.240 122.292 36.995 1.00 14.56 478 GLY B O 1
ATOM 8436 N N . ARG B 1 457 ? 33.238 121.026 38.554 1.00 12.54 479 ARG B N 1
ATOM 8437 C CA . ARG B 1 457 ? 32.361 121.488 39.632 1.00 13.82 479 ARG B CA 1
ATOM 8438 C C . ARG B 1 457 ? 32.895 122.877 40.029 1.00 15.65 479 ARG B C 1
ATOM 8439 O O . ARG B 1 457 ? 34.110 123.091 40.028 1.00 15.84 479 ARG B O 1
ATOM 8447 N N . PRO B 1 458 ? 32.011 123.804 40.372 1.00 15.10 480 PRO B N 1
ATOM 8448 C CA . PRO B 1 458 ? 32.446 125.157 40.762 1.00 16.88 480 PRO B CA 1
ATOM 8449 C C . PRO B 1 458 ? 33.217 125.186 42.088 1.00 15.79 480 PRO B C 1
ATOM 8450 O O . PRO B 1 458 ? 33.958 126.134 42.327 1.00 15.49 480 PRO B O 1
ATOM 8454 N N . ASP B 1 459 ? 33.037 124.157 42.928 1.00 15.35 481 ASP B N 1
ATOM 8455 C CA . ASP B 1 459 ? 33.739 124.077 44.226 1.00 14.82 481 ASP B CA 1
ATOM 8456 C C . ASP B 1 459 ? 35.021 123.196 44.186 1.00 15.12 481 ASP B C 1
ATOM 8457 O O . ASP B 1 459 ? 35.511 122.730 45.229 1.00 12.91 481 ASP B O 1
ATOM 8462 N N . VAL B 1 460 ? 35.544 122.989 42.977 1.00 13.59 482 VAL B N 1
ATOM 8463 C CA . VAL B 1 460 ? 36.785 122.259 42.765 1.00 14.57 482 VAL B CA 1
ATOM 8464 C C . VAL B 1 460 ? 37.604 123.050 41.743 1.00 14.42 482 VAL B C 1
ATOM 8465 O O . VAL B 1 460 ? 37.144 123.282 40.624 1.00 14.28 482 VAL B O 1
ATOM 8469 N N . LEU B 1 461 ? 38.801 123.491 42.137 1.00 14.32 483 LEU B N 1
ATOM 8470 C CA . LEU B 1 461 ? 39.681 124.215 41.230 1.00 12.75 483 LEU B CA 1
ATOM 8471 C C . LEU B 1 461 ? 40.538 123.230 40.470 1.00 14.28 483 LEU B C 1
ATOM 8472 O O . LEU B 1 461 ? 41.042 122.269 41.038 1.00 13.45 483 LEU B O 1
ATOM 8477 N N . THR B 1 462 ? 40.708 123.477 39.182 1.00 13.08 484 THR B N 1
ATOM 8478 C CA . THR B 1 462 ? 41.514 122.620 38.335 1.00 11.22 484 THR B CA 1
ATOM 8479 C C . THR B 1 462 ? 42.623 123.432 37.680 1.00 12.46 484 THR B C 1
ATOM 8480 O O . THR B 1 462 ? 42.365 124.479 37.059 1.00 13.50 484 THR B O 1
ATOM 8484 N N . PHE B 1 463 ? 43.847 122.948 37.832 1.00 11.72 485 PHE B N 1
ATOM 8485 C CA . PHE B 1 463 ? 45.043 123.559 37.243 1.00 13.08 485 PHE B CA 1
ATOM 8486 C C . PHE B 1 463 ? 45.675 122.484 36.404 1.00 14.69 485 PHE B C 1
ATOM 8487 O O . PHE B 1 463 ? 45.804 121.359 36.853 1.00 14.33 485 PHE B O 1
ATOM 8495 N N . VAL B 1 464 ? 46.075 122.813 35.185 1.00 14.86 486 VAL B N 1
ATOM 8496 C CA . VAL B 1 464 ? 46.625 121.793 34.277 1.00 14.30 486 VAL B CA 1
ATOM 8497 C C . VAL B 1 464 ? 47.660 122.351 33.292 1.00 15.70 486 VAL B C 1
ATOM 8498 O O . VAL B 1 464 ? 47.586 123.505 32.882 1.00 16.28 486 VAL B O 1
ATOM 8502 N N . THR B 1 465 ? 48.626 121.513 32.926 1.00 13.87 487 THR B N 1
ATOM 8503 C CA . THR B 1 465 ? 49.665 121.899 31.972 1.00 16.45 487 THR B CA 1
ATOM 8504 C C . THR B 1 465 ? 49.190 121.573 30.599 1.00 15.08 487 THR B C 1
ATOM 8505 O O . THR B 1 465 ? 48.148 120.951 30.424 1.00 11.86 487 THR B O 1
ATOM 8509 N N . GLU B 1 466 ? 49.960 121.988 29.613 1.00 18.11 488 GLU B N 1
ATOM 8510 C CA . GLU B 1 466 ? 49.693 121.621 28.236 1.00 21.68 488 GLU B CA 1
ATOM 8511 C C . GLU B 1 466 ? 50.261 120.186 28.121 1.00 21.79 488 GLU B C 1
ATOM 8512 O O . GLU B 1 466 ? 51.012 119.755 29.005 1.00 17.51 488 GLU B O 1
ATOM 8518 N N . PRO B 1 467 ? 49.898 119.444 27.071 1.00 19.14 489 PRO B N 1
ATOM 8519 C CA . PRO B 1 467 ? 50.426 118.089 26.888 1.00 19.74 489 PRO B CA 1
ATOM 8520 C C . PRO B 1 467 ? 51.958 118.077 26.882 1.00 18.03 489 PRO B C 1
ATOM 8521 O O . PRO B 1 467 ? 52.569 118.933 26.268 1.00 17.74 489 PRO B O 1
ATOM 8525 N N . LEU B 1 468 ? 52.552 117.116 27.575 1.00 16.36 490 LEU B N 1
ATOM 8526 C CA . LEU B 1 468 ? 54.000 117.007 27.656 1.00 17.01 490 LEU B CA 1
ATOM 8527 C C . LEU B 1 468 ? 54.573 116.474 26.347 1.00 18.19 490 LEU B C 1
ATOM 8528 O O . LEU B 1 468 ? 53.982 115.614 25.716 1.00 20.33 490 LEU B O 1
ATOM 8533 N N . THR B 1 469 ? 55.713 117.017 25.939 1.00 19.60 491 THR B N 1
ATOM 8534 C CA . THR B 1 469 ? 56.411 116.550 24.726 1.00 23.63 491 THR B CA 1
ATOM 8535 C C . THR B 1 469 ? 57.580 115.630 25.126 1.00 21.39 491 THR B C 1
ATOM 8536 O O . THR B 1 469 ? 58.099 114.899 24.307 1.00 25.25 491 THR B O 1
ATOM 8540 N N . GLU B 1 470 ? 57.975 115.695 26.408 1.00 22.49 492 GLU B N 1
ATOM 8541 C CA . GLU B 1 470 ? 59.048 114.849 26.959 1.00 23.26 492 GLU B CA 1
ATOM 8542 C C . GLU B 1 470 ? 58.557 114.228 28.295 1.00 21.43 492 GLU B C 1
ATOM 8543 O O . GLU B 1 470 ? 57.782 114.853 29.025 1.00 21.12 492 GLU B O 1
ATOM 8549 N N . PRO B 1 471 ? 59.007 113.016 28.609 1.00 19.26 493 PRO B N 1
ATOM 8550 C CA . PRO B 1 471 ? 58.600 112.364 29.858 1.00 20.22 493 PRO B CA 1
ATOM 8551 C C . PRO B 1 471 ? 59.071 113.147 31.094 1.00 19.26 493 PRO B C 1
ATOM 8552 O O . PRO B 1 471 ? 60.170 113.698 31.087 1.00 17.65 493 PRO B O 1
ATOM 8556 N N . LEU B 1 472 ? 58.223 113.203 32.120 1.00 17.26 494 LEU B N 1
ATOM 8557 C CA . LEU B 1 472 ? 58.538 113.885 33.370 1.00 16.43 494 LEU B CA 1
ATOM 8558 C C . LEU B 1 472 ? 58.465 112.847 34.466 1.00 15.98 494 LEU B C 1
ATOM 8559 O O . LEU B 1 472 ? 57.408 112.342 34.766 1.00 17.36 494 LEU B O 1
ATOM 8564 N N . GLN B 1 473 ? 59.599 112.531 35.054 1.00 15.72 495 GLN B N 1
ATOM 8565 C CA . GLN B 1 473 ? 59.667 111.518 36.083 1.00 18.55 495 GLN B CA 1
ATOM 8566 C C . GLN B 1 473 ? 59.775 112.137 37.465 1.00 15.68 495 GLN B C 1
ATOM 8567 O O . GLN B 1 473 ? 60.611 112.993 37.695 1.00 16.66 495 GLN B O 1
ATOM 8573 N N . ILE B 1 474 ? 58.900 111.712 38.377 1.00 17.01 496 ILE B N 1
ATOM 8574 C CA . ILE B 1 474 ? 58.971 112.139 39.779 1.00 15.69 496 ILE B CA 1
ATOM 8575 C C . ILE B 1 474 ? 59.245 110.876 40.619 1.00 14.40 496 ILE B C 1
ATOM 8576 O O . ILE B 1 474 ? 58.763 109.796 40.297 1.00 15.13 496 ILE B O 1
ATOM 8581 N N . ALA B 1 475 ? 60.040 111.019 41.667 1.00 13.78 497 ALA B N 1
ATOM 8582 C CA . ALA B 1 475 ? 60.444 109.888 42.476 1.00 12.51 497 ALA B CA 1
ATOM 8583 C C . ALA B 1 475 ? 60.730 110.322 43.894 1.00 14.72 497 ALA B C 1
ATOM 8584 O O . ALA B 1 475 ? 61.882 110.418 44.310 1.00 16.01 497 ALA B O 1
ATOM 8586 N N . GLY B 1 476 ? 59.676 110.591 44.625 1.00 11.67 498 GLY B N 1
ATOM 8587 C CA . GLY B 1 476 ? 59.775 111.005 46.005 1.00 14.59 498 GLY B CA 1
ATOM 8588 C C . GLY B 1 476 ? 58.430 111.425 46.537 1.00 15.92 498 GLY B C 1
ATOM 8589 O O . GLY B 1 476 ? 57.398 111.048 45.992 1.00 18.00 498 GLY B O 1
ATOM 8590 N N . ALA B 1 477 ? 58.440 112.221 47.599 1.00 15.17 499 ALA B N 1
ATOM 8591 C CA . ALA B 1 477 ? 57.218 112.690 48.235 1.00 14.96 499 ALA B CA 1
ATOM 8592 C C . ALA B 1 477 ? 56.975 114.169 47.931 1.00 17.10 499 ALA B C 1
ATOM 8593 O O . ALA B 1 477 ? 57.708 115.036 48.437 1.00 16.76 499 ALA B O 1
ATOM 8595 N N . PRO B 1 478 ? 55.963 114.475 47.100 1.00 13.24 500 PRO B N 1
ATOM 8596 C CA . PRO B 1 478 ? 55.642 115.865 46.803 1.00 15.73 500 PRO B CA 1
ATOM 8597 C C . PRO B 1 478 ? 55.221 116.589 48.084 1.00 15.90 500 PRO B C 1
ATOM 8598 O O . PRO B 1 478 ? 54.692 115.963 48.981 1.00 16.18 500 PRO B O 1
ATOM 8602 N N . ASP B 1 479 ? 55.483 117.879 48.156 1.00 16.67 501 ASP B N 1
ATOM 8603 C CA . ASP B 1 479 ? 55.161 118.667 49.331 1.00 17.27 501 ASP B CA 1
ATOM 8604 C C . ASP B 1 479 ? 54.355 119.878 48.905 1.00 15.49 501 ASP B C 1
ATOM 8605 O O . ASP B 1 479 ? 54.809 120.671 48.115 1.00 17.99 501 ASP B O 1
ATOM 8610 N N . VAL B 1 480 ? 53.148 120.002 49.433 1.00 15.90 502 VAL B N 1
ATOM 8611 C CA . VAL B 1 480 ? 52.266 121.118 49.094 1.00 15.39 502 VAL B CA 1
ATOM 8612 C C . VAL B 1 480 ? 52.647 122.405 49.826 1.00 16.48 502 VAL B C 1
ATOM 8613 O O . VAL B 1 480 ? 52.803 122.415 51.026 1.00 14.75 502 VAL B O 1
ATOM 8617 N N . HIS B 1 481 ? 52.792 123.481 49.068 1.00 16.69 503 HIS B N 1
ATOM 8618 C CA . HIS B 1 481 ? 53.054 124.821 49.630 1.00 17.19 503 HIS B CA 1
ATOM 8619 C C . HIS B 1 481 ? 51.899 125.677 49.166 1.00 15.59 503 HIS B C 1
ATOM 8620 O O . HIS B 1 481 ? 52.001 126.391 48.199 1.00 17.25 503 HIS B O 1
ATOM 8627 N N . LEU B 1 482 ? 50.779 125.548 49.865 1.00 16.15 504 LEU B N 1
ATOM 8628 C CA . LEU B 1 482 ? 49.561 126.249 49.533 1.00 15.75 504 LEU B CA 1
ATOM 8629 C C . LEU B 1 482 ? 49.452 127.603 50.224 1.00 18.56 504 LEU B C 1
ATOM 8630 O O . LEU B 1 482 ? 49.683 127.721 51.408 1.00 18.45 504 LEU B O 1
ATOM 8635 N N . GLN B 1 483 ? 49.112 128.612 49.452 1.00 14.22 505 GLN B N 1
ATOM 8636 C CA . GLN B 1 483 ? 48.865 129.955 49.965 1.00 18.30 505 GLN B CA 1
ATOM 8637 C C . GLN B 1 483 ? 47.386 130.159 49.746 1.00 15.64 505 GLN B C 1
ATOM 8638 O O . GLN B 1 483 ? 46.958 130.332 48.622 1.00 17.17 505 GLN B O 1
ATOM 8644 N N . ALA B 1 484 ? 46.595 130.107 50.815 1.00 16.28 506 ALA B N 1
ATOM 8645 C CA . ALA B 1 484 ? 45.149 130.228 50.679 1.00 16.01 506 ALA B CA 1
ATOM 8646 C C . ALA B 1 484 ? 44.456 130.943 51.831 1.00 15.69 506 ALA B C 1
ATOM 8647 O O . ALA B 1 484 ? 44.933 130.943 52.962 1.00 16.48 506 ALA B O 1
ATOM 8649 N N . SER B 1 485 ? 43.314 131.542 51.520 1.00 13.56 507 SER B N 1
ATOM 8650 C CA . SER B 1 485 ? 42.498 132.211 52.502 1.00 14.65 507 SER B CA 1
ATOM 8651 C C . SER B 1 485 ? 41.086 131.673 52.462 1.00 15.56 507 SER B C 1
ATOM 8652 O O . SER B 1 485 ? 40.636 131.138 51.453 1.00 14.39 507 SER B O 1
ATOM 8655 N N . THR B 1 486 ? 40.400 131.806 53.575 1.00 13.88 508 THR B N 1
ATOM 8656 C CA . THR B 1 486 ? 39.010 131.442 53.684 1.00 14.57 508 THR B CA 1
ATOM 8657 C C . THR B 1 486 ? 38.295 132.595 54.359 1.00 18.50 508 THR B C 1
ATOM 8658 O O . THR B 1 486 ? 38.877 133.283 55.193 1.00 15.50 508 THR B O 1
ATOM 8662 N N . SER B 1 487 ? 37.039 132.808 53.999 1.00 17.26 509 SER B N 1
ATOM 8663 C CA . SER B 1 487 ? 36.238 133.859 54.602 1.00 15.84 509 SER B CA 1
ATOM 8664 C C . SER B 1 487 ? 35.683 133.378 55.952 1.00 17.78 509 SER B C 1
ATOM 8665 O O . SER B 1 487 ? 35.132 134.167 56.726 1.00 16.47 509 SER B 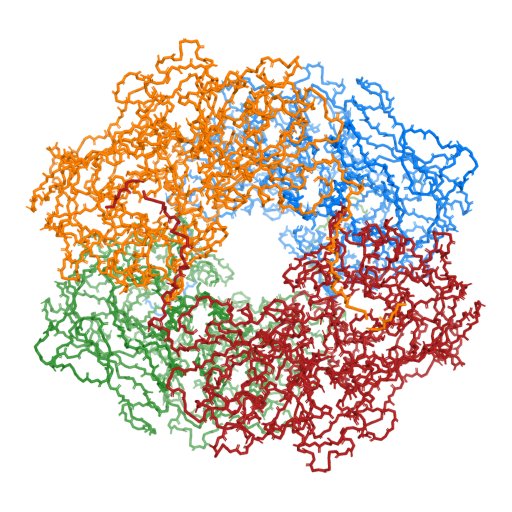O 1
ATOM 8668 N N . GLY B 1 488 ? 35.811 132.070 56.212 1.00 13.72 510 GLY B N 1
ATOM 8669 C CA . GLY B 1 488 ? 35.383 131.480 57.469 1.00 14.91 510 GLY B CA 1
ATOM 8670 C C . GLY B 1 488 ? 36.528 131.520 58.467 1.00 13.84 510 GLY B C 1
ATOM 8671 O O . GLY B 1 488 ? 37.458 132.309 58.308 1.00 12.50 510 GLY B O 1
ATOM 8672 N N . SER B 1 489 ? 36.461 130.665 59.496 1.00 13.52 511 SER B N 1
ATOM 8673 C CA . SER B 1 489 ? 37.510 130.600 60.523 1.00 15.02 511 SER B CA 1
ATOM 8674 C C . SER B 1 489 ? 38.127 129.187 60.661 1.00 15.62 511 SER B C 1
ATOM 8675 O O . SER B 1 489 ? 38.840 128.908 61.604 1.00 13.32 511 SER B O 1
ATOM 8678 N N . ASP B 1 490 ? 37.825 128.316 59.699 1.00 14.47 512 ASP B N 1
ATOM 8679 C CA . ASP B 1 490 ? 38.402 126.953 59.634 1.00 13.57 512 ASP B CA 1
ATOM 8680 C C . ASP B 1 490 ? 38.141 126.435 58.218 1.00 12.58 512 ASP B C 1
ATOM 8681 O O . ASP B 1 490 ? 37.297 126.970 57.508 1.00 12.31 512 ASP B O 1
ATOM 8686 N N . SER B 1 491 ? 38.883 125.429 57.803 1.00 13.60 513 SER B N 1
ATOM 8687 C CA . SER B 1 491 ? 38.704 124.855 56.471 1.00 14.58 513 SER B CA 1
ATOM 8688 C C . SER B 1 491 ? 39.637 123.689 56.250 1.00 16.43 513 SER B C 1
ATOM 8689 O O . SER B 1 491 ? 40.712 123.629 56.832 1.00 13.76 513 SER B O 1
ATOM 8692 N N . ASP B 1 492 ? 39.210 122.758 55.403 1.00 12.62 514 ASP B N 1
ATOM 8693 C CA . ASP B 1 492 ? 40.042 121.650 54.993 1.00 12.54 514 ASP B CA 1
ATOM 8694 C C . ASP B 1 492 ? 40.557 122.012 53.608 1.00 13.99 514 ASP B C 1
ATOM 8695 O O . ASP B 1 492 ? 39.869 122.718 52.848 1.00 12.22 514 ASP B O 1
ATOM 8700 N N . TRP B 1 493 ? 41.765 121.549 53.285 1.00 12.98 515 TRP B N 1
ATOM 8701 C CA . TRP B 1 493 ? 42.363 121.761 51.966 1.00 12.33 515 TRP B CA 1
ATOM 8702 C C . TRP B 1 493 ? 42.759 120.400 51.414 1.00 10.98 515 TRP B C 1
ATOM 8703 O O . TRP B 1 493 ? 43.543 119.678 52.018 1.00 12.93 515 TRP B O 1
ATOM 8714 N N . VAL B 1 494 ? 42.197 120.063 50.270 1.00 11.44 516 VAL B N 1
ATOM 8715 C CA . VAL B 1 494 ? 42.454 118.800 49.607 1.00 12.22 516 VAL B CA 1
ATOM 8716 C C . VAL B 1 494 ? 43.198 119.104 48.311 1.00 13.94 516 VAL B C 1
ATOM 8717 O O . VAL B 1 494 ? 42.751 119.922 47.517 1.00 12.80 516 VAL B O 1
ATOM 8721 N N . VAL B 1 495 ? 44.342 118.460 48.116 1.00 12.39 517 VAL B N 1
ATOM 8722 C CA . VAL B 1 495 ? 45.142 118.660 46.919 1.00 12.75 517 VAL B CA 1
ATOM 8723 C C . VAL B 1 495 ? 45.404 117.316 46.254 1.00 11.74 517 VAL B C 1
ATOM 8724 O O . VAL B 1 495 ? 45.827 116.368 46.903 1.00 10.73 517 VAL B O 1
ATOM 8728 N N . LYS B 1 496 ? 45.130 117.244 44.959 1.00 12.97 518 LYS B N 1
ATOM 8729 C CA . LYS B 1 496 ? 45.336 116.021 44.186 1.00 12.57 518 LYS B CA 1
ATOM 8730 C C . LYS B 1 496 ? 46.318 116.298 43.071 1.00 14.58 518 LYS B C 1
ATOM 8731 O O . LYS B 1 496 ? 46.159 117.253 42.340 1.00 11.96 518 LYS B O 1
ATOM 8737 N N . LEU B 1 497 ? 47.335 115.453 42.957 1.00 10.61 519 LEU B N 1
ATOM 8738 C CA . LEU B 1 497 ? 48.312 115.537 41.878 1.00 11.96 519 LEU B CA 1
ATOM 8739 C C . LEU B 1 497 ? 47.865 114.460 40.906 1.00 12.92 519 LEU B C 1
ATOM 8740 O O . LEU B 1 497 ? 47.846 113.277 41.246 1.00 12.50 519 LEU B O 1
ATOM 8745 N N . ILE B 1 498 ? 47.506 114.872 39.705 1.00 12.07 520 ILE B N 1
ATOM 8746 C CA . ILE B 1 498 ? 46.924 113.975 38.717 1.00 12.23 520 ILE B CA 1
ATOM 8747 C C . ILE B 1 498 ? 47.714 113.836 37.431 1.00 12.07 520 ILE B C 1
ATOM 8748 O O . ILE B 1 498 ? 48.353 114.764 36.977 1.00 11.47 520 ILE B O 1
ATOM 8753 N N . ASP B 1 499 ? 47.657 112.639 36.862 1.00 12.48 521 ASP B N 1
ATOM 8754 C CA . ASP B 1 499 ? 48.219 112.365 35.576 1.00 13.07 521 ASP B CA 1
ATOM 8755 C C . ASP B 1 499 ? 47.003 112.292 34.657 1.00 12.90 521 ASP B C 1
ATOM 8756 O O . ASP B 1 499 ? 46.166 111.416 34.813 1.00 12.14 521 ASP B O 1
ATOM 8761 N N . VAL B 1 500 ? 46.888 113.246 33.741 1.00 12.34 522 VAL B N 1
ATOM 8762 C CA . VAL B 1 500 ? 45.804 113.252 32.771 1.00 13.63 522 VAL B CA 1
ATOM 8763 C C . VAL B 1 500 ? 46.301 112.489 31.540 1.00 13.64 522 VAL B C 1
ATOM 8764 O O . VAL B 1 500 ? 47.253 112.885 30.921 1.00 14.43 522 VAL B O 1
ATOM 8768 N N . TYR B 1 501 ? 45.648 111.397 31.209 1.00 12.23 523 TYR B N 1
ATOM 8769 C CA . TYR B 1 501 ? 46.046 110.593 30.056 1.00 14.08 523 TYR B CA 1
ATOM 8770 C C . TYR B 1 501 ? 45.789 111.384 28.760 1.00 12.96 523 TYR B C 1
ATOM 8771 O O . TYR B 1 501 ? 44.991 112.332 28.757 1.00 10.71 523 TYR B O 1
ATOM 8780 N N . PRO B 1 502 ? 46.469 111.012 27.666 1.00 15.88 524 PRO B N 1
ATOM 8781 C CA . PRO B 1 502 ? 46.237 111.665 26.372 1.00 14.19 524 PRO B CA 1
ATOM 8782 C C . PRO B 1 502 ? 44.757 111.685 26.103 1.00 14.02 524 PRO B C 1
ATOM 8783 O O . PRO B 1 502 ? 44.085 110.697 26.402 1.00 13.86 524 PRO B O 1
ATOM 8787 N N . GLU B 1 503 ? 44.246 112.790 25.573 1.00 11.51 525 GLU B N 1
ATOM 8788 C CA . GLU B 1 503 ? 42.803 112.941 25.323 1.00 14.17 525 GLU B CA 1
ATOM 8789 C C . GLU B 1 503 ? 42.165 111.738 24.604 1.00 12.80 525 GLU B C 1
ATOM 8790 O O . GLU B 1 503 ? 41.022 111.397 24.871 1.00 13.09 525 GLU B O 1
ATOM 8796 N N . GLU B 1 504 ? 42.916 111.114 23.700 1.00 12.79 526 GLU B N 1
ATOM 8797 C CA . GLU B 1 504 ? 42.464 109.910 23.004 1.00 12.25 526 GLU B CA 1
ATOM 8798 C C . GLU B 1 504 ? 43.417 108.739 23.305 1.00 12.47 526 GLU B C 1
ATOM 8799 O O . GLU B 1 504 ? 44.635 108.899 23.301 1.00 12.09 526 GLU B O 1
ATOM 8813 N N . ALA B 1 506 ? 42.942 105.224 21.719 1.00 15.80 528 ALA B N 1
ATOM 8814 C CA . ALA B 1 506 ? 42.196 104.313 20.834 1.00 15.02 528 ALA B CA 1
ATOM 8815 C C . ALA B 1 506 ? 42.282 102.802 21.183 1.00 16.53 528 ALA B C 1
ATOM 8816 O O . ALA B 1 506 ? 41.339 102.064 20.935 1.00 17.35 528 ALA B O 1
ATOM 8818 N N . SER B 1 507 ? 43.406 102.369 21.743 1.00 16.57 529 SER B N 1
ATOM 8819 C CA . SER B 1 507 ? 43.594 100.950 22.129 1.00 18.60 529 SER B CA 1
ATOM 8820 C C . SER B 1 507 ? 42.877 100.602 23.461 1.00 20.92 529 SER B C 1
ATOM 8821 O O . SER B 1 507 ? 42.640 99.428 23.764 1.00 20.77 529 SER B O 1
ATOM 8824 N N . ASN B 1 508 ? 42.558 101.628 24.243 1.00 18.61 530 ASN B N 1
ATOM 8825 C CA . ASN B 1 508 ? 41.814 101.471 25.504 1.00 18.61 530 ASN B CA 1
ATOM 8826 C C . ASN B 1 508 ? 40.986 102.764 25.674 1.00 17.43 530 ASN B C 1
ATOM 8827 O O . ASN B 1 508 ? 41.322 103.616 26.480 1.00 17.68 530 ASN B O 1
ATOM 8832 N N . PRO B 1 509 ? 39.903 102.883 24.885 1.00 20.02 531 PRO B N 1
ATOM 8833 C CA . PRO B 1 509 ? 39.088 104.125 24.806 1.00 19.63 531 PRO B CA 1
ATOM 8834 C C . PRO B 1 509 ? 38.691 104.815 26.102 1.00 17.97 531 PRO B C 1
ATOM 8835 O O . PRO B 1 509 ? 38.712 106.036 26.142 1.00 15.61 531 PRO B O 1
ATOM 8839 N N . LYS B 1 510 ? 38.342 104.054 27.131 1.00 18.13 532 LYS B N 1
ATOM 8840 C CA . LYS B 1 510 ? 37.922 104.637 28.416 1.00 20.49 532 LYS B CA 1
ATOM 8841 C C . LYS B 1 510 ? 39.030 105.469 29.095 1.00 18.64 532 LYS B C 1
ATOM 8842 O O . LYS B 1 510 ? 38.744 106.308 29.932 1.00 21.69 532 LYS B O 1
ATOM 8856 N N . GLY B 1 512 ? 40.989 107.582 27.566 1.00 14.61 534 GLY B N 1
ATOM 8857 C CA . GLY B 1 512 ? 41.147 108.862 26.897 1.00 13.78 534 GLY B CA 1
ATOM 8858 C C . GLY B 1 512 ? 40.752 110.020 27.804 1.00 11.21 534 GLY B C 1
ATOM 8859 O O . GLY B 1 512 ? 39.587 110.159 28.155 1.00 13.36 534 GLY B O 1
ATOM 8860 N N . GLY B 1 513 ? 41.737 110.831 28.197 1.00 10.85 535 GLY B N 1
ATOM 8861 C CA . GLY B 1 513 ? 41.509 111.995 29.066 1.00 11.68 535 GLY B CA 1
ATOM 8862 C C . GLY B 1 513 ? 41.290 111.637 30.542 1.00 11.23 535 GLY B C 1
ATOM 8863 O O . GLY B 1 513 ? 40.915 112.496 31.352 1.00 13.13 535 GLY B O 1
ATOM 8864 N N . TYR B 1 514 ? 41.533 110.372 30.878 1.00 10.45 536 TYR B N 1
ATOM 8865 C CA . TYR B 1 514 ? 41.362 109.845 32.243 1.00 10.02 536 TYR B CA 1
ATOM 8866 C C . TYR B 1 514 ? 42.231 110.633 33.231 1.00 11.73 536 TYR B C 1
ATOM 8867 O O . TYR B 1 514 ? 43.418 110.810 33.012 1.00 11.37 536 TYR B O 1
ATOM 8876 N N . GLU B 1 515 ? 41.624 111.086 34.315 1.00 10.97 537 GLU B N 1
ATOM 8877 C CA . GLU B 1 515 ? 42.319 111.863 35.329 1.00 11.41 537 GLU B CA 1
ATOM 8878 C C . GLU B 1 515 ? 42.682 110.973 36.509 1.00 10.26 537 GLU B C 1
ATOM 8879 O O . GLU B 1 515 ? 41.917 110.825 37.444 1.00 12.79 537 GLU B O 1
ATOM 8885 N N . LEU B 1 516 ? 43.868 110.383 36.437 1.00 11.00 538 LEU B N 1
ATOM 8886 C CA . LEU B 1 516 ? 44.367 109.470 37.462 1.00 10.60 538 LEU B CA 1
ATOM 8887 C C . LEU B 1 516 ? 45.092 110.212 38.589 1.00 11.75 538 LEU B C 1
ATOM 8888 O O . LEU B 1 516 ? 46.078 110.865 38.334 1.00 10.06 538 LEU B O 1
ATOM 8893 N N . PRO B 1 517 ? 44.602 110.118 39.839 1.00 9.85 539 PRO B N 1
ATOM 8894 C CA . PRO B 1 517 ? 45.318 110.739 40.955 1.00 10.20 539 PRO B CA 1
ATOM 8895 C C . PRO B 1 517 ? 46.546 109.915 41.324 1.00 12.53 539 PRO B C 1
ATOM 8896 O O . PRO B 1 517 ? 46.419 108.788 41.823 1.00 14.97 539 PRO B O 1
ATOM 8900 N N . VAL B 1 518 ? 47.717 110.441 41.034 1.00 9.79 540 VAL B N 1
ATOM 8901 C CA . VAL B 1 518 ? 48.957 109.775 41.376 1.00 12.34 540 VAL B CA 1
ATOM 8902 C C . VAL B 1 518 ? 49.170 109.879 42.903 1.00 12.79 540 VAL B C 1
ATOM 8903 O O . VAL B 1 518 ? 49.622 108.940 43.544 1.00 12.64 540 VAL B O 1
ATOM 8907 N N . SER B 1 519 ? 48.797 111.019 43.462 1.00 11.75 541 SER B N 1
ATOM 8908 C CA . SER B 1 519 ? 48.999 111.286 44.878 1.00 12.19 541 SER B CA 1
ATOM 8909 C C . SER B 1 519 ? 48.031 112.390 45.357 1.00 11.97 541 SER B C 1
ATOM 8910 O O . SER B 1 519 ? 47.914 113.421 44.724 1.00 10.96 541 SER B O 1
ATOM 8913 N N . LEU B 1 520 ? 47.334 112.152 46.468 1.00 10.98 542 LEU B N 1
ATOM 8914 C CA . LEU B 1 520 ? 46.420 113.159 47.019 1.00 12.33 542 LEU B CA 1
ATOM 8915 C C . LEU B 1 520 ? 46.400 113.154 48.540 1.00 13.42 542 LEU B C 1
ATOM 8916 O O . LEU B 1 520 ? 46.704 112.144 49.183 1.00 12.70 542 LEU B O 1
ATOM 8921 N N . ALA B 1 521 ? 46.050 114.296 49.118 1.00 14.59 543 ALA B N 1
ATOM 8922 C CA . ALA B 1 521 ? 45.983 114.412 50.555 1.00 13.94 543 ALA B CA 1
ATOM 8923 C C . ALA B 1 521 ? 45.035 115.496 51.003 1.00 13.27 543 ALA B C 1
ATOM 8924 O O . ALA B 1 521 ? 44.734 116.436 50.258 1.00 11.98 543 ALA B O 1
ATOM 8926 N N . ILE B 1 522 ? 44.560 115.353 52.226 1.00 13.28 544 ILE B N 1
ATOM 8927 C CA . ILE B 1 522 ? 43.685 116.336 52.846 1.00 11.40 544 ILE B CA 1
ATOM 8928 C C . ILE B 1 522 ? 44.396 116.860 54.086 1.00 14.08 544 ILE B C 1
ATOM 8929 O O . ILE B 1 522 ? 45.097 116.131 54.741 1.00 11.45 544 ILE B O 1
ATOM 8934 N N . PHE B 1 523 ? 44.197 118.141 54.382 1.00 15.16 545 PHE B N 1
ATOM 8935 C CA . PHE B 1 523 ? 44.804 118.787 55.551 1.00 13.91 545 PHE B CA 1
ATOM 8936 C C . PHE B 1 523 ? 43.735 119.591 56.244 1.00 13.26 545 PHE B C 1
ATOM 8937 O O . PHE B 1 523 ? 43.056 120.389 55.612 1.00 11.29 545 PHE B O 1
ATOM 8945 N N . ARG B 1 524 ? 43.572 119.366 57.551 1.00 12.12 546 ARG B N 1
ATOM 8946 C CA . ARG B 1 524 ? 42.588 120.091 58.338 1.00 10.63 546 ARG B CA 1
ATOM 8947 C C . ARG B 1 524 ? 43.240 121.407 58.800 1.00 14.75 546 ARG B C 1
ATOM 8948 O O . ARG B 1 524 ? 44.159 121.409 59.635 1.00 14.45 546 ARG B O 1
ATOM 8956 N N . GLY B 1 525 ? 42.753 122.508 58.230 1.00 13.39 547 GLY B N 1
ATOM 8957 C CA . GLY B 1 525 ? 43.302 123.857 58.430 1.00 14.82 547 GLY B CA 1
ATOM 8958 C C . GLY B 1 525 ? 43.562 124.370 59.829 1.00 14.55 547 GLY B C 1
ATOM 8959 O O . GLY B 1 525 ? 44.483 125.152 60.021 1.00 14.72 547 GLY B O 1
ATOM 8960 N N . ARG B 1 526 ? 42.757 123.953 60.797 1.00 16.13 548 ARG B N 1
ATOM 8961 C CA . ARG B 1 526 ? 42.949 124.392 62.194 1.00 16.89 548 ARG B CA 1
ATOM 8962 C C . ARG B 1 526 ? 44.341 123.996 62.754 1.00 17.01 548 ARG B C 1
ATOM 8963 O O . ARG B 1 526 ? 44.792 124.560 63.737 1.00 14.78 548 ARG B O 1
ATOM 8971 N N . TYR B 1 527 ? 45.004 123.027 62.108 1.00 14.51 549 TYR B N 1
ATOM 8972 C CA . TYR B 1 527 ? 46.323 122.552 62.540 1.00 14.13 549 TYR B CA 1
ATOM 8973 C C . TYR B 1 527 ? 47.482 123.172 61.748 1.00 12.43 549 TYR B C 1
ATOM 8974 O O . TYR B 1 527 ? 48.604 122.686 61.809 1.00 13.96 549 TYR B O 1
ATOM 8983 N N . ARG B 1 528 ? 47.204 124.263 61.036 1.00 14.06 550 ARG B N 1
ATOM 8984 C CA . ARG B 1 528 ? 48.209 124.930 60.208 1.00 14.08 550 ARG B CA 1
ATOM 8985 C C . ARG B 1 528 ? 49.494 125.259 60.980 1.00 17.36 550 ARG B C 1
ATOM 8986 O O . ARG B 1 528 ? 50.591 124.961 60.522 1.00 15.29 550 ARG B O 1
ATOM 8994 N N . GLU B 1 529 ? 49.333 125.870 62.148 1.00 16.55 551 GLU B N 1
ATOM 8995 C CA . GLU B 1 529 ? 50.470 126.297 62.973 1.00 16.09 551 GLU B CA 1
ATOM 8996 C C . GLU B 1 529 ? 50.965 125.206 63.922 1.00 16.79 551 GLU B C 1
ATOM 8997 O O . GLU B 1 529 ? 52.128 125.208 64.325 1.00 15.21 551 GLU B O 1
ATOM 9003 N N . SER B 1 530 ? 50.085 124.277 64.270 1.00 15.59 552 SER B N 1
ATOM 9004 C CA . SER B 1 530 ? 50.434 123.204 65.183 1.00 14.90 552 SER B CA 1
ATOM 9005 C C . SER B 1 530 ? 49.390 122.107 65.159 1.00 14.30 552 SER B C 1
ATOM 9006 O O . SER B 1 530 ? 48.196 122.379 65.153 1.00 14.52 552 SER B O 1
ATOM 9009 N N . PHE B 1 531 ? 49.852 120.862 65.161 1.00 14.56 553 PHE B N 1
ATOM 9010 C CA . PHE B 1 531 ? 48.966 119.711 65.163 1.00 14.39 553 PHE B CA 1
ATOM 9011 C C . PHE B 1 531 ? 48.380 119.467 66.546 1.00 15.04 553 PHE B C 1
ATOM 9012 O O . PHE B 1 531 ? 47.302 118.919 66.671 1.00 16.16 553 PHE B O 1
ATOM 9020 N N . SER B 1 532 ? 49.106 119.880 67.585 1.00 15.99 554 SER B N 1
ATOM 9021 C CA . SER B 1 532 ? 48.655 119.695 68.970 1.00 15.10 554 SER B CA 1
ATOM 9022 C C . SER B 1 532 ? 47.807 120.866 69.478 1.00 16.71 554 SER B C 1
ATOM 9023 O O . SER B 1 532 ? 47.006 120.696 70.378 1.00 16.67 554 SER B O 1
ATOM 9026 N N . THR B 1 533 ? 47.990 122.047 68.880 1.00 17.41 555 THR B N 1
ATOM 9027 C CA . THR B 1 533 ? 47.278 123.261 69.308 1.00 19.11 555 THR B CA 1
ATOM 9028 C C . THR B 1 533 ? 46.515 123.873 68.159 1.00 16.46 555 THR B C 1
ATOM 9029 O O . THR B 1 533 ? 47.061 124.697 67.425 1.00 16.38 555 THR B O 1
ATOM 9033 N N . PRO B 1 534 ? 45.255 123.479 67.978 1.00 16.33 556 PRO B N 1
ATOM 9034 C CA . PRO B 1 534 ? 44.457 124.040 66.895 1.00 17.28 556 PRO B CA 1
ATOM 9035 C C . PRO B 1 534 ? 44.204 125.525 67.110 1.00 19.74 556 PRO B C 1
ATOM 9036 O O . PRO B 1 534 ? 44.103 125.970 68.253 1.00 16.36 556 PRO B O 1
ATOM 9040 N N . LYS B 1 535 ? 44.133 126.280 66.019 1.00 16.78 557 LYS B N 1
ATOM 9041 C CA . LYS B 1 535 ? 43.891 127.722 66.077 1.00 19.33 557 LYS B CA 1
ATOM 9042 C C . LYS B 1 535 ? 42.971 128.119 64.923 1.00 18.83 557 LYS B C 1
ATOM 9043 O O . LYS B 1 535 ? 43.037 127.525 63.840 1.00 17.80 557 LYS B O 1
ATOM 9049 N N . PRO B 1 536 ? 42.115 129.117 65.137 1.00 18.74 558 PRO B N 1
ATOM 9050 C CA . PRO B 1 536 ? 41.226 129.570 64.075 1.00 16.64 558 PRO B CA 1
ATOM 9051 C C . PRO B 1 536 ? 42.010 130.188 62.918 1.00 17.39 558 PRO B C 1
ATOM 9052 O O . PRO B 1 536 ? 43.087 130.738 63.129 1.00 17.35 558 PRO B O 1
ATOM 9056 N N . LEU B 1 537 ? 41.486 130.056 61.708 1.00 14.05 559 LEU B N 1
ATOM 9057 C CA . LEU B 1 537 ? 42.096 130.656 60.549 1.00 12.76 559 LEU B CA 1
ATOM 9058 C C . LEU B 1 537 ? 41.591 132.084 60.487 1.00 10.42 559 LEU B C 1
ATOM 9059 O O . LEU B 1 537 ? 40.389 132.331 60.639 1.00 14.32 559 LEU B O 1
ATOM 9064 N N . THR B 1 538 ? 42.497 133.018 60.271 1.00 12.65 560 THR B N 1
ATOM 9065 C CA . THR B 1 538 ? 42.149 134.431 60.201 1.00 14.55 560 THR B CA 1
ATOM 9066 C C . THR B 1 538 ? 41.356 134.671 58.932 1.00 14.20 560 THR B C 1
ATOM 9067 O O . THR B 1 538 ? 41.853 134.468 57.850 1.00 13.96 560 THR B O 1
ATOM 9071 N N . SER B 1 539 ? 40.105 135.097 59.086 1.00 14.69 561 SER B N 1
ATOM 9072 C CA . SER B 1 539 ? 39.224 135.308 57.939 1.00 15.00 561 SER B CA 1
ATOM 9073 C C . SER B 1 539 ? 39.781 136.311 56.944 1.00 15.93 561 SER B C 1
ATOM 9074 O O . SER B 1 539 ? 40.281 137.368 57.324 1.00 14.13 561 SER B O 1
ATOM 9077 N N . ASN B 1 540 ? 39.701 135.951 55.657 1.00 14.81 562 ASN B N 1
ATOM 9078 C CA . ASN B 1 540 ? 40.135 136.812 54.543 1.00 14.61 562 ASN B CA 1
ATOM 9079 C C . ASN B 1 540 ? 41.612 137.144 54.497 1.00 15.70 562 ASN B C 1
ATOM 9080 O O . ASN B 1 540 ? 42.015 138.125 53.868 1.00 19.52 562 ASN B O 1
ATOM 9085 N N . GLN B 1 541 ? 42.424 136.310 55.131 1.00 15.31 563 GLN B N 1
ATOM 9086 C CA . GLN B 1 541 ? 43.859 136.509 55.173 1.00 16.53 563 GLN B CA 1
ATOM 9087 C C . GLN B 1 541 ? 44.569 135.322 54.492 1.00 13.65 563 GLN B C 1
ATOM 9088 O O . GLN B 1 541 ? 44.344 134.184 54.870 1.00 13.71 563 GLN B O 1
ATOM 9094 N N . PRO B 1 542 ? 45.403 135.591 53.477 1.00 17.42 564 PRO B N 1
ATOM 9095 C CA . PRO B 1 542 ? 46.187 134.524 52.845 1.00 17.66 564 PRO B CA 1
ATOM 9096 C C . PRO B 1 542 ? 47.158 133.930 53.872 1.00 17.97 564 PRO B C 1
ATOM 9097 O O . PRO B 1 542 ? 47.889 134.677 54.518 1.00 16.61 564 PRO B O 1
ATOM 9101 N N . LEU B 1 543 ? 47.135 132.614 54.027 1.00 14.21 565 LEU B N 1
ATOM 9102 C CA . LEU B 1 543 ? 47.987 131.921 54.987 1.00 15.11 565 LEU B CA 1
ATOM 9103 C C . LEU B 1 543 ? 48.705 130.755 54.306 1.00 16.87 565 LEU B C 1
ATOM 9104 O O . LEU B 1 543 ? 48.176 130.148 53.390 1.00 15.71 565 LEU B O 1
ATOM 9109 N N . ALA B 1 544 ? 49.900 130.445 54.786 1.00 16.52 566 ALA B N 1
ATOM 9110 C CA . ALA B 1 544 ? 50.717 129.383 54.217 1.00 17.93 566 ALA B CA 1
ATOM 9111 C C . ALA B 1 544 ? 50.432 128.023 54.866 1.00 17.88 566 ALA B C 1
ATOM 9112 O O . ALA B 1 544 ? 50.491 127.882 56.075 1.00 18.77 566 ALA B O 1
ATOM 9114 N N . PHE B 1 545 ? 50.118 127.034 54.037 1.00 17.62 567 PHE B N 1
ATOM 9115 C CA . PHE B 1 545 ? 49.861 125.662 54.497 1.00 16.59 567 PHE B CA 1
ATOM 9116 C C . PHE B 1 545 ? 50.895 124.777 53.839 1.00 18.28 567 PHE B C 1
ATOM 9117 O O . PHE B 1 545 ? 51.122 124.880 52.651 1.00 19.17 567 PHE B O 1
ATOM 9125 N N . GLN B 1 546 ? 51.531 123.920 54.621 1.00 16.11 568 GLN B N 1
ATOM 9126 C CA . GLN B 1 546 ? 52.527 123.014 54.098 1.00 15.49 568 GLN B CA 1
ATOM 9127 C C . GLN B 1 546 ? 52.265 121.616 54.593 1.00 16.92 568 GLN B C 1
ATOM 9128 O O . GLN B 1 546 ? 52.182 121.381 55.801 1.00 16.46 568 GLN B O 1
ATOM 9134 N N . PHE B 1 547 ? 52.109 120.683 53.659 1.00 15.02 569 PHE B N 1
ATOM 9135 C CA . PHE B 1 547 ? 51.861 119.284 54.009 1.00 15.83 569 PHE B CA 1
ATOM 9136 C C . PHE B 1 547 ? 52.251 118.350 52.878 1.00 16.85 569 PHE B C 1
ATOM 9137 O O . PHE B 1 547 ? 52.176 118.707 51.705 1.00 17.07 569 PHE B O 1
ATOM 9145 N N . GLY B 1 548 ? 52.674 117.152 53.238 1.00 15.95 570 GLY B N 1
ATOM 9146 C CA . GLY B 1 548 ? 53.122 116.185 52.266 1.00 17.11 570 GLY B CA 1
ATOM 9147 C C . GLY B 1 548 ? 52.022 115.409 51.568 1.00 16.62 570 GLY B C 1
ATOM 9148 O O . GLY B 1 548 ? 50.964 115.138 52.138 1.00 14.80 570 GLY B O 1
ATOM 9149 N N . LEU B 1 549 ? 52.284 115.070 50.315 1.00 17.12 571 LEU B N 1
ATOM 9150 C CA . LEU B 1 549 ? 51.399 114.242 49.530 1.00 16.02 571 LEU B CA 1
ATOM 9151 C C . LEU B 1 549 ? 52.043 112.861 49.488 1.00 16.46 571 LEU B C 1
ATOM 9152 O O . LEU B 1 549 ? 53.265 112.742 49.648 1.00 13.20 571 LEU B O 1
ATOM 9157 N N . PRO B 1 550 ? 51.239 111.817 49.296 1.00 13.39 572 PRO B N 1
ATOM 9158 C CA . PRO B 1 550 ? 51.769 110.458 49.195 1.00 13.86 572 PRO B CA 1
ATOM 9159 C C . PRO B 1 550 ? 52.944 110.324 48.209 1.00 12.60 572 PRO B C 1
ATOM 9160 O O . PRO B 1 550 ? 53.010 111.020 47.193 1.00 11.96 572 PRO B O 1
ATOM 9164 N N . THR B 1 551 ? 53.860 109.440 48.543 1.00 11.42 573 THR B N 1
ATOM 9165 C CA . THR B 1 551 ? 55.003 109.140 47.717 1.00 11.39 573 THR B CA 1
ATOM 9166 C C . THR B 1 551 ? 54.570 108.709 46.320 1.00 13.98 573 THR B C 1
ATOM 9167 O O . THR B 1 551 ? 53.524 108.066 46.143 1.00 14.63 573 THR B O 1
ATOM 9171 N N . ALA B 1 552 ? 55.380 109.060 45.340 1.00 15.17 574 ALA B N 1
ATOM 9172 C CA . ALA B 1 552 ? 55.133 108.701 43.977 1.00 15.62 574 ALA B CA 1
ATOM 9173 C C . ALA B 1 552 ? 56.438 108.332 43.261 1.00 15.31 574 ALA B C 1
ATOM 9174 O O . ALA B 1 552 ? 57.497 108.916 43.514 1.00 13.91 574 ALA B O 1
ATOM 9176 N N . ASN B 1 553 ? 56.348 107.320 42.417 1.00 13.91 575 ASN B N 1
ATOM 9177 C CA . ASN B 1 553 ? 57.428 106.899 41.536 1.00 14.45 575 ASN B CA 1
ATOM 9178 C C . ASN B 1 553 ? 56.684 106.779 40.228 1.00 14.13 575 ASN B C 1
ATOM 9179 O O . ASN B 1 553 ? 56.230 105.720 39.863 1.00 13.75 575 ASN B O 1
ATOM 9184 N N . HIS B 1 554 ? 56.539 107.899 39.550 1.00 12.37 576 HIS B N 1
ATOM 9185 C CA . HIS B 1 554 ? 55.707 107.974 38.392 1.00 13.19 576 HIS B CA 1
ATOM 9186 C C . HIS B 1 554 ? 56.261 108.832 37.277 1.00 14.22 576 HIS B C 1
ATOM 9187 O O . HIS B 1 554 ? 56.712 109.939 37.506 1.00 13.87 576 HIS B O 1
ATOM 9194 N N . THR B 1 555 ? 56.203 108.314 36.058 1.00 14.31 577 THR B N 1
ATOM 9195 C CA . THR B 1 555 ? 56.629 109.068 34.886 1.00 12.20 577 THR B CA 1
ATOM 9196 C C . THR B 1 555 ? 55.385 109.534 34.114 1.00 13.43 577 THR B C 1
ATOM 9197 O O . THR B 1 555 ? 54.589 108.717 33.676 1.00 15.83 577 THR B O 1
ATOM 9201 N N . PHE B 1 556 ? 55.213 110.849 34.001 1.00 13.45 578 PHE B N 1
ATOM 9202 C CA . PHE B 1 556 ? 54.136 111.430 33.206 1.00 14.61 578 PHE B CA 1
ATOM 9203 C C . PHE B 1 556 ? 54.686 111.369 31.786 1.00 15.14 578 PHE B C 1
ATOM 9204 O O . PHE B 1 556 ? 55.616 112.076 31.455 1.00 16.52 578 PHE B O 1
ATOM 9212 N N . GLN B 1 557 ? 54.112 110.507 30.964 1.00 16.07 579 GLN B N 1
ATOM 9213 C CA . GLN B 1 557 ? 54.616 110.264 29.611 1.00 16.09 579 GLN B CA 1
ATOM 9214 C C . GLN B 1 557 ? 54.169 111.326 28.606 1.00 16.33 579 GLN B C 1
ATOM 9215 O O . GLN B 1 557 ? 53.269 112.095 28.886 1.00 19.05 579 GLN B O 1
ATOM 9221 N N . PRO B 1 558 ? 54.840 111.393 27.445 1.00 19.56 580 PRO B N 1
ATOM 9222 C CA . PRO B 1 558 ? 54.437 112.327 26.383 1.00 18.96 580 PRO B CA 1
ATOM 9223 C C . PRO B 1 558 ? 52.956 112.147 26.009 1.00 17.53 580 PRO B C 1
ATOM 9224 O O . PRO B 1 558 ? 52.482 111.020 25.902 1.00 17.68 580 PRO B O 1
ATOM 9228 N N . GLY B 1 559 ? 52.241 113.260 25.837 1.00 18.98 581 GLY B N 1
ATOM 9229 C CA . GLY B 1 559 ? 50.825 113.224 25.511 1.00 17.45 581 GLY B CA 1
ATOM 9230 C C . GLY B 1 559 ? 49.963 113.412 26.757 1.00 16.39 581 GLY B C 1
ATOM 9231 O O . GLY B 1 559 ? 48.823 113.833 26.664 1.00 15.97 581 GLY B O 1
ATOM 9232 N N . HIS B 1 560 ? 50.518 113.075 27.925 1.00 13.41 582 HIS B N 1
ATOM 9233 C CA . HIS B 1 560 ? 49.813 113.238 29.183 1.00 15.50 582 HIS B CA 1
ATOM 9234 C C . HIS B 1 560 ? 49.965 114.677 29.648 1.00 13.72 582 HIS B C 1
ATOM 9235 O O . HIS B 1 560 ? 50.793 115.410 29.141 1.00 15.02 582 HIS B O 1
ATOM 9242 N N . ARG B 1 561 ? 49.139 115.075 30.597 1.00 14.41 583 ARG B N 1
ATOM 9243 C CA . ARG B 1 561 ? 49.253 116.386 31.216 1.00 14.89 583 ARG B CA 1
ATOM 9244 C C . ARG B 1 561 ? 49.400 116.159 32.709 1.00 14.97 583 ARG B C 1
ATOM 9245 O O . ARG B 1 561 ? 49.025 115.101 33.224 1.00 13.13 583 ARG B O 1
ATOM 9253 N N . VAL B 1 562 ? 49.973 117.130 33.396 1.00 13.20 584 VAL B N 1
ATOM 9254 C CA . VAL B 1 562 ? 50.047 117.097 34.842 1.00 12.52 584 VAL B CA 1
ATOM 9255 C C . VAL B 1 562 ? 48.911 118.001 35.275 1.00 14.78 584 VAL B C 1
ATOM 9256 O O . VAL B 1 562 ? 48.686 119.054 34.667 1.00 15.23 584 VAL B O 1
ATOM 9268 N N . VAL B 1 564 ? 46.492 119.486 38.835 1.00 12.56 586 VAL B N 1
ATOM 9269 C CA . VAL B 1 564 ? 46.330 119.644 40.265 1.00 12.73 586 VAL B CA 1
ATOM 9270 C C . VAL B 1 564 ? 44.902 120.105 40.521 1.00 12.95 586 VAL B C 1
ATOM 9271 O O . VAL B 1 564 ? 44.436 121.063 39.900 1.00 14.51 586 VAL B O 1
ATOM 9275 N N . GLN B 1 565 ? 44.197 119.398 41.399 1.00 11.66 587 GLN B N 1
ATOM 9276 C CA . GLN B 1 565 ? 42.857 119.786 41.795 1.00 12.18 587 GLN B CA 1
ATOM 9277 C C . GLN B 1 565 ? 42.896 120.217 43.262 1.00 13.81 587 GLN B C 1
ATOM 9278 O O . GLN B 1 565 ? 43.596 119.621 44.066 1.00 14.42 587 GLN B O 1
ATOM 9284 N N . VAL B 1 566 ? 42.161 121.272 43.586 1.00 13.14 588 VAL B N 1
ATOM 9285 C CA . VAL B 1 566 ? 42.069 121.760 44.952 1.00 12.06 588 VAL B CA 1
ATOM 9286 C C . VAL B 1 566 ? 40.609 121.904 45.314 1.00 11.47 588 VAL B C 1
ATOM 9287 O O . VAL B 1 566 ? 39.837 122.447 44.552 1.00 12.75 588 VAL B O 1
ATOM 9291 N N . GLN B 1 567 ? 40.239 121.396 46.484 1.00 12.81 589 GLN B N 1
ATOM 9292 C CA . GLN B 1 567 ? 38.863 121.491 46.989 1.00 10.41 589 GLN B CA 1
ATOM 9293 C C . GLN B 1 567 ? 38.913 121.543 48.538 1.00 13.08 589 GLN B C 1
ATOM 9294 O O . GLN B 1 567 ? 39.979 121.428 49.125 1.00 11.04 589 GLN B O 1
ATOM 9300 N N . SER B 1 568 ? 37.762 121.708 49.178 1.00 10.50 590 SER B N 1
ATOM 9301 C CA . SER B 1 568 ? 37.717 121.841 50.648 1.00 14.64 590 SER B CA 1
ATOM 9302 C C . SER B 1 568 ? 36.843 120.807 51.366 1.00 14.99 590 SER B C 1
ATOM 9303 O O . SER B 1 568 ? 36.529 120.958 52.553 1.00 12.33 590 SER B O 1
ATOM 9306 N N . SER B 1 569 ? 36.448 119.767 50.633 1.00 12.61 591 SER B N 1
ATOM 9307 C CA . SER B 1 569 ? 35.724 118.644 51.197 1.00 14.42 591 SER B CA 1
ATOM 9308 C C . SER B 1 569 ? 36.069 117.373 50.368 1.00 13.59 591 SER B C 1
ATOM 9309 O O . SER B 1 569 ? 36.519 117.461 49.222 1.00 14.43 591 SER B O 1
ATOM 9312 N N . LEU B 1 570 ? 35.881 116.222 50.983 1.00 13.13 592 LEU B N 1
ATOM 9313 C CA . LEU B 1 570 ? 36.203 114.907 50.378 1.00 11.73 592 LEU B CA 1
ATOM 9314 C C . LEU B 1 570 ? 35.321 113.963 51.185 1.00 10.41 592 LEU B C 1
ATOM 9315 O O . LEU B 1 570 ? 35.776 113.248 52.061 1.00 13.67 592 LEU B O 1
ATOM 9320 N N . PHE B 1 571 ? 34.042 114.004 50.845 1.00 9.96 593 PHE B N 1
ATOM 9321 C CA . PHE B 1 571 ? 32.950 113.398 51.600 1.00 10.43 593 PHE B CA 1
ATOM 9322 C C . PHE B 1 571 ? 32.284 112.192 50.891 1.00 12.43 593 PHE B C 1
ATOM 9323 O O . PHE B 1 571 ? 32.208 112.173 49.684 1.00 12.17 593 PHE B O 1
ATOM 9331 N N . PRO B 1 572 ? 31.757 111.206 51.645 1.00 14.09 594 PRO B N 1
ATOM 9332 C CA . PRO B 1 572 ? 31.776 111.151 53.120 1.00 13.95 594 PRO B CA 1
ATOM 9333 C C . PRO B 1 572 ? 33.013 110.508 53.773 1.00 14.26 594 PRO B C 1
ATOM 9334 O O . PRO B 1 572 ? 32.975 110.268 54.988 1.00 12.67 594 PRO B O 1
ATOM 9338 N N . LEU B 1 573 ? 34.075 110.237 53.015 1.00 13.79 595 LEU B N 1
ATOM 9339 C CA . LEU B 1 573 ? 35.280 109.630 53.609 1.00 12.90 595 LEU B CA 1
ATOM 9340 C C . LEU B 1 573 ? 35.750 110.455 54.818 1.00 12.52 595 LEU B C 1
ATOM 9341 O O . LEU B 1 573 ? 36.039 109.909 55.859 1.00 13.91 595 LEU B O 1
ATOM 9346 N N . TYR B 1 574 ? 35.807 111.773 54.647 1.00 10.72 596 TYR B N 1
ATOM 9347 C CA . TYR B 1 574 ? 36.209 112.684 55.711 1.00 11.65 596 TYR B CA 1
ATOM 9348 C C . TYR B 1 574 ? 35.025 113.492 56.166 1.00 12.56 596 TYR B C 1
ATOM 9349 O O . TYR B 1 574 ? 34.241 113.967 55.341 1.00 12.29 596 TYR B O 1
ATOM 9358 N N . ASP B 1 575 ? 34.863 113.649 57.486 1.00 13.04 597 ASP B N 1
ATOM 9359 C CA . ASP B 1 575 ? 33.774 114.461 57.983 1.00 11.84 597 ASP B CA 1
ATOM 9360 C C . ASP B 1 575 ? 33.999 115.898 57.521 1.00 12.46 597 ASP B C 1
ATOM 9361 O O . ASP B 1 575 ? 35.131 116.301 57.235 1.00 14.75 597 ASP B O 1
ATOM 9366 N N . ARG B 1 576 ? 32.924 116.638 57.396 1.00 13.05 598 ARG B N 1
ATOM 9367 C CA . ARG B 1 576 ? 32.983 117.987 56.895 1.00 14.42 598 ARG B CA 1
ATOM 9368 C C . ARG B 1 576 ? 33.483 118.982 57.905 1.00 14.81 598 ARG B C 1
ATOM 9369 O O . ARG B 1 576 ? 33.041 118.992 59.055 1.00 15.54 598 ARG B O 1
ATOM 9377 N N . ASN B 1 577 ? 34.419 119.821 57.471 1.00 16.35 599 ASN B N 1
ATOM 9378 C CA . ASN B 1 577 ? 34.886 120.913 58.271 1.00 15.43 599 ASN B CA 1
ATOM 9379 C C . ASN B 1 577 ? 33.729 121.919 58.219 1.00 15.15 599 ASN B C 1
ATOM 9380 O O . ASN B 1 577 ? 33.289 122.292 57.127 1.00 13.93 599 ASN B O 1
ATOM 9385 N N . PRO B 1 578 ? 33.208 122.332 59.379 1.00 13.39 600 PRO B N 1
ATOM 9386 C CA . PRO B 1 578 ? 32.072 123.275 59.413 1.00 14.39 600 PRO B CA 1
ATOM 9387 C C . PRO B 1 578 ? 32.403 124.664 58.850 1.00 12.63 600 PRO B C 1
ATOM 9388 O O . PRO B 1 578 ? 31.512 125.414 58.525 1.00 13.00 600 PRO B O 1
ATOM 9392 N N . GLN B 1 579 ? 33.687 124.970 58.766 1.00 10.34 601 GLN B N 1
ATOM 9393 C CA . GLN B 1 579 ? 34.188 126.221 58.232 1.00 12.86 601 GLN B CA 1
ATOM 9394 C C . GLN B 1 579 ? 34.048 127.423 59.159 1.00 14.59 601 GLN B C 1
ATOM 9395 O O . GLN B 1 579 ? 34.336 128.544 58.777 1.00 14.62 601 GLN B O 1
ATOM 9401 N N . THR B 1 580 ? 33.582 127.157 60.376 1.00 16.20 602 THR B N 1
ATOM 9402 C CA . THR B 1 580 ? 33.603 128.136 61.470 1.00 18.00 602 THR B CA 1
ATOM 9403 C C . THR B 1 580 ? 34.408 127.389 62.546 1.00 17.55 602 THR B C 1
ATOM 9404 O O . THR B 1 580 ? 34.321 126.157 62.645 1.00 15.25 602 THR B O 1
ATOM 9408 N N . TYR B 1 581 ? 35.189 128.105 63.332 1.00 18.18 603 TYR B N 1
ATOM 9409 C CA . TYR B 1 581 ? 36.016 127.463 64.333 1.00 18.83 603 TYR B CA 1
ATOM 9410 C C . TYR B 1 581 ? 35.202 127.009 65.539 1.00 18.71 603 TYR B C 1
ATOM 9411 O O . TYR B 1 581 ? 34.605 127.816 66.231 1.00 19.58 603 TYR B O 1
ATOM 9420 N N . VAL B 1 582 ? 35.180 125.700 65.761 1.00 17.56 604 VAL B N 1
ATOM 9421 C CA . VAL B 1 582 ? 34.490 125.101 66.907 1.00 17.35 604 VAL B CA 1
ATOM 9422 C C . VAL B 1 582 ? 35.545 124.324 67.705 1.00 18.78 604 VAL B C 1
ATOM 9423 O O . VAL B 1 582 ? 36.546 123.940 67.156 1.00 18.48 604 VAL B O 1
ATOM 9427 N N . PRO B 1 583 ? 35.324 124.108 69.005 1.00 20.50 605 PRO B N 1
ATOM 9428 C CA . PRO B 1 583 ? 36.310 123.389 69.831 1.00 21.36 605 PRO B CA 1
ATOM 9429 C C . PRO B 1 583 ? 36.559 121.942 69.363 1.00 19.76 605 PRO B C 1
ATOM 9430 O O . PRO B 1 583 ? 37.693 121.477 69.368 1.00 19.62 605 PRO B O 1
ATOM 9434 N N . ASN B 1 584 ? 35.496 121.265 68.958 1.00 18.14 606 ASN B N 1
ATOM 9435 C CA . ASN B 1 584 ? 35.569 119.880 68.539 1.00 15.96 606 ASN B CA 1
ATOM 9436 C C . ASN B 1 584 ? 34.634 119.622 67.347 1.00 12.97 606 ASN B C 1
ATOM 9437 O O . ASN B 1 584 ? 33.418 119.616 67.495 1.00 14.25 606 ASN B O 1
ATOM 9442 N N . ILE B 1 585 ? 35.219 119.416 66.171 1.00 14.21 607 ILE B N 1
ATOM 9443 C CA . ILE B 1 585 ? 34.431 119.178 64.928 1.00 12.77 607 ILE B CA 1
ATOM 9444 C C . ILE B 1 585 ? 33.553 117.908 65.020 1.00 14.80 607 ILE B C 1
ATOM 9445 O O . ILE B 1 585 ? 32.504 117.816 64.368 1.00 14.87 607 ILE B O 1
ATOM 9450 N N . PHE B 1 586 ? 33.974 116.936 65.827 1.00 14.53 608 PHE B N 1
ATOM 9451 C CA . PHE B 1 586 ? 33.168 115.737 66.037 1.00 14.79 608 PHE B CA 1
ATOM 9452 C C . PHE B 1 586 ? 31.754 116.129 66.518 1.00 17.43 608 PHE B C 1
ATOM 9453 O O . PHE B 1 586 ? 30.782 115.503 66.155 1.00 16.82 608 PHE B O 1
ATOM 9461 N N . PHE B 1 587 ? 31.673 117.183 67.341 1.00 16.50 609 PHE B N 1
ATOM 9462 C CA . PHE B 1 587 ? 30.396 117.634 67.911 1.00 18.60 609 PHE B CA 1
ATOM 9463 C C . PHE B 1 587 ? 29.855 118.964 67.352 1.00 19.43 609 PHE B C 1
ATOM 9464 O O . PHE B 1 587 ? 29.102 119.663 68.026 1.00 18.07 609 PHE B O 1
ATOM 9472 N N . ALA B 1 588 ? 30.221 119.294 66.120 1.00 17.55 610 ALA B N 1
ATOM 9473 C CA . ALA B 1 588 ? 29.723 120.509 65.489 1.00 18.46 610 ALA B CA 1
ATOM 9474 C C . ALA B 1 588 ? 28.187 120.451 65.436 1.00 17.77 610 ALA B C 1
ATOM 9475 O O . ALA B 1 588 ? 27.610 119.400 65.178 1.00 19.48 610 ALA B O 1
ATOM 9477 N N . LYS B 1 589 ? 27.548 121.590 65.702 1.00 19.65 611 LYS B N 1
ATOM 9478 C CA . LYS B 1 589 ? 26.090 121.703 65.691 1.00 19.87 611 LYS B CA 1
ATOM 9479 C C . LYS B 1 589 ? 25.650 122.173 64.290 1.00 19.94 611 LYS B C 1
ATOM 9480 O O . LYS B 1 589 ? 26.466 122.680 63.533 1.00 18.36 611 LYS B O 1
ATOM 9486 N N . PRO B 1 590 ? 24.367 121.998 63.948 1.00 20.16 612 PRO B N 1
ATOM 9487 C CA . PRO B 1 590 ? 23.860 122.396 62.615 1.00 20.06 612 PRO B CA 1
ATOM 9488 C C . PRO B 1 590 ? 24.208 123.846 62.191 1.00 19.88 612 PRO B C 1
ATOM 9489 O O . PRO B 1 590 ? 24.540 124.078 61.029 1.00 19.15 612 PRO B O 1
ATOM 9493 N N . GLY B 1 591 ? 24.140 124.787 63.131 1.00 19.16 613 GLY B N 1
ATOM 9494 C CA . GLY B 1 591 ? 24.424 126.195 62.850 1.00 19.38 613 GLY B CA 1
ATOM 9495 C C . GLY B 1 591 ? 25.911 126.530 62.639 1.00 17.85 613 GLY B C 1
ATOM 9496 O O . GLY B 1 591 ? 26.243 127.597 62.118 1.00 18.35 613 GLY B O 1
ATOM 9497 N N . ASP B 1 592 ? 26.794 125.628 63.051 1.00 17.50 614 ASP B N 1
ATOM 9498 C CA . ASP B 1 592 ? 28.239 125.827 62.885 1.00 16.33 614 ASP B CA 1
ATOM 9499 C C . ASP B 1 592 ? 28.682 125.687 61.410 1.00 16.43 614 ASP B C 1
ATOM 9500 O O . ASP B 1 592 ? 29.704 126.227 61.022 1.00 17.26 614 ASP B O 1
ATOM 9505 N N . TYR B 1 593 ? 27.902 124.954 60.610 1.00 17.29 615 TYR B N 1
ATOM 9506 C CA . TYR B 1 593 ? 28.237 124.728 59.192 1.00 17.39 615 TYR B CA 1
ATOM 9507 C C . TYR B 1 593 ? 27.841 125.927 58.344 1.00 18.55 615 TYR B C 1
ATOM 9508 O O . TYR B 1 593 ? 26.651 126.237 58.197 1.00 18.56 615 TYR B O 1
ATOM 9517 N N . GLN B 1 594 ? 28.837 126.601 57.791 1.00 17.87 616 GLN B N 1
ATOM 9518 C CA . GLN B 1 594 ? 28.608 127.772 56.964 1.00 16.96 616 GLN B CA 1
ATOM 9519 C C . GLN B 1 594 ? 29.428 127.719 55.696 1.00 18.03 616 GLN B C 1
ATOM 9520 O O . GLN B 1 594 ? 30.525 127.139 55.670 1.00 17.68 616 GLN B O 1
ATOM 9526 N N . LYS B 1 595 ? 28.895 128.319 54.632 1.00 17.64 617 LYS B N 1
ATOM 9527 C CA . LYS B 1 595 ? 29.611 128.423 53.382 1.00 19.09 617 LYS B CA 1
ATOM 9528 C C . LYS B 1 595 ? 30.800 129.332 53.623 1.00 20.48 617 LYS B C 1
ATOM 9529 O O . LYS B 1 595 ? 30.782 130.160 54.533 1.00 18.01 617 LYS B O 1
ATOM 9535 N N . ALA B 1 596 ? 31.825 129.185 52.809 1.00 16.37 618 ALA B N 1
ATOM 9536 C CA . ALA B 1 596 ? 33.011 130.005 52.926 1.00 17.43 618 ALA B CA 1
ATOM 9537 C C . ALA B 1 596 ? 33.615 130.236 51.571 1.00 18.88 618 ALA B C 1
ATOM 9538 O O . ALA B 1 596 ? 33.644 129.332 50.719 1.00 14.61 618 ALA B O 1
ATOM 9540 N N . THR B 1 597 ? 34.092 131.450 51.362 1.00 14.94 619 THR B N 1
ATOM 9541 C CA . THR B 1 597 ? 34.723 131.836 50.124 1.00 16.66 619 THR B CA 1
ATOM 9542 C C . THR B 1 597 ? 36.215 131.569 50.246 1.00 16.07 619 THR B C 1
ATOM 9543 O O . THR B 1 597 ? 36.912 132.200 51.054 1.00 16.55 619 THR B O 1
ATOM 9547 N N . GLN B 1 598 ? 36.695 130.621 49.442 1.00 12.64 620 GLN B N 1
ATOM 9548 C CA . GLN B 1 598 ? 38.088 130.188 49.453 1.00 14.55 620 GLN B CA 1
ATOM 9549 C C . GLN B 1 598 ? 38.877 130.810 48.312 1.00 15.05 620 GLN B C 1
ATOM 9550 O O . GLN B 1 598 ? 38.372 130.954 47.217 1.00 16.05 620 GLN B O 1
ATOM 9556 N N . ARG B 1 599 ? 40.131 131.156 48.580 1.00 15.23 621 ARG B N 1
ATOM 9557 C CA . ARG B 1 599 ? 41.001 131.724 47.566 1.00 14.54 621 ARG B CA 1
ATOM 9558 C C . ARG B 1 599 ? 42.354 131.034 47.583 1.00 17.20 621 ARG B C 1
ATOM 9559 O O . ARG B 1 599 ? 43.004 130.952 48.615 1.00 16.68 621 ARG B O 1
ATOM 9567 N N . VAL B 1 600 ? 42.754 130.508 46.434 1.00 15.07 622 VAL B N 1
ATOM 9568 C CA . VAL B 1 600 ? 44.045 129.884 46.278 1.00 16.86 622 VAL B CA 1
ATOM 9569 C C . VAL B 1 600 ? 44.894 130.895 45.542 1.00 17.32 622 VAL B C 1
ATOM 9570 O O . VAL B 1 600 ? 44.622 131.224 44.390 1.00 16.12 622 VAL B O 1
ATOM 9574 N N . TYR B 1 601 ? 45.911 131.401 46.212 1.00 15.66 623 TYR B N 1
ATOM 9575 C CA . TYR B 1 601 ? 46.768 132.424 45.640 1.00 17.04 623 TYR B CA 1
ATOM 9576 C C . TYR B 1 601 ? 47.807 131.862 44.681 1.00 16.40 623 TYR B C 1
ATOM 9577 O O . TYR B 1 601 ? 48.428 130.833 44.945 1.00 14.93 623 TYR B O 1
ATOM 9586 N N . VAL B 1 602 ? 47.972 132.559 43.554 1.00 15.82 624 VAL B N 1
ATOM 9587 C CA . VAL B 1 602 ? 48.880 132.162 42.495 1.00 16.45 624 VAL B CA 1
ATOM 9588 C C . VAL B 1 602 ? 49.658 133.390 41.963 1.00 18.77 624 VAL B C 1
ATOM 9589 O O . VAL B 1 602 ? 49.904 133.511 40.767 1.00 19.53 624 VAL B O 1
ATOM 9593 N N . SER B 1 603 ? 50.042 134.283 42.871 1.00 21.99 625 SER B N 1
ATOM 9594 C CA . SER B 1 603 ? 50.746 135.516 42.495 1.00 22.23 625 SER B CA 1
ATOM 9595 C C . SER B 1 603 ? 52.249 135.398 42.763 1.00 23.55 625 SER B C 1
ATOM 9596 O O . SER B 1 603 ? 52.682 134.512 43.508 1.00 22.01 625 SER B O 1
ATOM 9599 N N . PRO B 1 604 ? 53.052 136.282 42.149 1.00 23.75 626 PRO B N 1
ATOM 9600 C CA . PRO B 1 604 ? 54.503 136.273 42.369 1.00 25.38 626 PRO B CA 1
ATOM 9601 C C . PRO B 1 604 ? 54.876 136.424 43.856 1.00 24.11 626 PRO B C 1
ATOM 9602 O O . PRO B 1 604 ? 55.852 135.841 44.305 1.00 27.44 626 PRO B O 1
ATOM 9606 N N . GLU B 1 605 ? 54.079 137.189 44.592 1.00 25.99 627 GLU B N 1
ATOM 9607 C CA . GLU B 1 605 ? 54.331 137.459 46.010 1.00 29.53 627 GLU B CA 1
ATOM 9608 C C . GLU B 1 605 ? 53.864 136.326 46.915 1.00 28.68 627 GLU B C 1
ATOM 9609 O O . GLU B 1 605 ? 54.490 136.044 47.937 1.00 26.80 627 GLU B O 1
ATOM 9615 N N . GLN B 1 606 ? 52.759 135.683 46.538 1.00 27.14 628 GLN B N 1
ATOM 9616 C CA . GLN B 1 606 ? 52.180 134.580 47.329 1.00 26.42 628 GLN B CA 1
ATOM 9617 C C . GLN B 1 606 ? 51.817 133.407 46.391 1.00 23.63 628 GLN B C 1
ATOM 9618 O O . GLN B 1 606 ? 50.652 133.165 46.115 1.00 20.57 628 GLN B O 1
ATOM 9624 N N . PRO B 1 607 ? 52.830 132.697 45.908 1.00 22.47 629 PRO B N 1
ATOM 9625 C CA . PRO B 1 607 ? 52.619 131.599 44.982 1.00 21.38 629 PRO B CA 1
ATOM 9626 C C . PRO B 1 607 ? 52.314 130.247 45.639 1.00 20.84 629 PRO B C 1
ATOM 9627 O O . PRO B 1 607 ? 53.023 129.822 46.550 1.00 21.36 629 PRO B O 1
ATOM 9631 N N . SER B 1 608 ? 51.256 129.596 45.172 1.00 19.15 630 SER B N 1
ATOM 9632 C CA . SER B 1 608 ? 50.915 128.257 45.619 1.00 17.11 630 SER B CA 1
ATOM 9633 C C . SER B 1 608 ? 51.650 127.334 44.673 1.00 18.41 630 SER B C 1
ATOM 9634 O O . SER B 1 608 ? 51.638 127.553 43.463 1.00 16.15 630 SER B O 1
ATOM 9637 N N . TYR B 1 609 ? 52.305 126.322 45.211 1.00 17.58 631 TYR B N 1
ATOM 9638 C CA . TYR B 1 609 ? 53.034 125.374 44.395 1.00 18.18 631 TYR B CA 1
ATOM 9639 C C . TYR B 1 609 ? 53.233 124.065 45.103 1.00 19.39 631 TYR B C 1
ATOM 9640 O O . TYR B 1 609 ? 53.005 123.952 46.293 1.00 17.02 631 TYR B O 1
ATOM 9649 N N . ILE B 1 610 ? 53.645 123.069 44.343 1.00 17.85 632 ILE B N 1
ATOM 9650 C CA . ILE B 1 610 ? 53.949 121.767 44.875 1.00 19.00 632 ILE B CA 1
ATOM 9651 C C . ILE B 1 610 ? 55.423 121.508 44.634 1.00 17.43 632 ILE B C 1
ATOM 9652 O O . ILE B 1 610 ? 55.889 121.595 43.507 1.00 18.39 632 ILE B O 1
ATOM 9657 N N . SER B 1 611 ? 56.163 121.237 45.700 1.00 16.72 633 SER B N 1
ATOM 9658 C CA . SER B 1 611 ? 57.559 120.878 45.576 1.00 18.21 633 SER B CA 1
ATOM 9659 C C . SER B 1 611 ? 57.542 119.471 45.001 1.00 18.73 633 SER B C 1
ATOM 9660 O O . SER B 1 611 ? 57.260 118.508 45.700 1.00 17.41 633 SER B O 1
ATOM 9663 N N . LEU B 1 612 ? 57.810 119.381 43.706 1.00 17.87 634 LEU B N 1
ATOM 9664 C CA . LEU B 1 612 ? 57.759 118.129 42.971 1.00 17.87 634 LEU B CA 1
ATOM 9665 C C . LEU B 1 612 ? 59.129 117.447 42.946 1.00 16.85 634 LEU B C 1
ATOM 9666 O O . LEU B 1 612 ? 60.102 118.051 42.553 1.00 16.82 634 LEU B O 1
ATOM 9671 N N . PRO B 1 613 ? 59.191 116.176 43.356 1.00 16.35 635 PRO B N 1
ATOM 9672 C CA . PRO B 1 613 ? 60.464 115.438 43.396 1.00 16.23 635 PRO B CA 1
ATOM 9673 C C . PRO B 1 613 ? 60.885 114.920 42.013 1.00 17.52 635 PRO B C 1
ATOM 9674 O O . PRO B 1 613 ? 60.936 113.716 41.791 1.00 14.81 635 PRO B O 1
ATOM 9678 N N . VAL B 1 614 ? 61.206 115.842 41.107 1.00 16.56 636 VAL B N 1
ATOM 9679 C CA . VAL B 1 614 ? 61.590 115.495 39.755 1.00 18.53 636 VAL B CA 1
ATOM 9680 C C . VAL B 1 614 ? 63.007 114.938 39.728 1.00 20.62 636 VAL B C 1
ATOM 9681 O O . VAL B 1 614 ? 63.851 115.343 40.517 1.00 17.31 636 VAL B O 1
ATOM 9685 N N . ARG B 1 615 ? 63.254 113.997 38.815 1.00 20.80 637 ARG B N 1
ATOM 9686 C CA . ARG B 1 615 ? 64.586 113.423 38.640 1.00 24.73 637 ARG B CA 1
ATOM 9687 C C . ARG B 1 615 ? 64.968 113.403 37.152 1.00 26.62 637 ARG B C 1
ATOM 9688 O O . ARG B 1 615 ? 66.123 113.152 36.786 1.00 29.79 637 ARG B O 1
ATOM 9697 N N . THR C 1 2 ? 40.121 73.363 -13.645 1.00 38.68 24 THR C N 1
ATOM 9698 C CA . THR C 1 2 ? 40.225 74.829 -13.360 1.00 40.65 24 THR C CA 1
ATOM 9699 C C . THR C 1 2 ? 41.696 75.246 -13.267 1.00 40.81 24 THR C C 1
ATOM 9700 O O . THR C 1 2 ? 42.433 74.756 -12.408 1.00 41.56 24 THR C O 1
ATOM 9704 N N . SER C 1 3 ? 42.116 76.155 -14.153 1.00 40.57 25 SER C N 1
ATOM 9705 C CA . SER C 1 3 ? 43.512 76.623 -14.181 1.00 40.78 25 SER C CA 1
ATOM 9706 C C . SER C 1 3 ? 43.867 77.411 -12.894 1.00 39.87 25 SER C C 1
ATOM 9707 O O . SER C 1 3 ? 43.030 78.138 -12.365 1.00 34.60 25 SER C O 1
ATOM 9710 N N . PRO C 1 4 ? 45.110 77.245 -12.395 1.00 41.33 26 PRO C N 1
ATOM 9711 C CA . PRO C 1 4 ? 45.560 77.956 -11.181 1.00 41.21 26 PRO C CA 1
ATOM 9712 C C . PRO C 1 4 ? 45.519 79.482 -11.312 1.00 40.52 26 PRO C C 1
ATOM 9713 O O . PRO C 1 4 ? 45.258 80.162 -10.320 1.00 40.31 26 PRO C O 1
ATOM 9725 N N . THR C 1 6 ? 43.342 81.184 -13.010 1.00 34.98 28 THR C N 1
ATOM 9726 C CA . THR C 1 6 ? 41.981 81.635 -13.255 1.00 34.68 28 THR C CA 1
ATOM 9727 C C . THR C 1 6 ? 41.636 82.622 -12.133 1.00 33.00 28 THR C C 1
ATOM 9728 O O . THR C 1 6 ? 41.712 82.259 -10.952 1.00 32.61 28 THR C O 1
ATOM 9732 N N . PRO C 1 7 ? 41.281 83.867 -12.484 1.00 31.34 29 PRO C N 1
ATOM 9733 C CA . PRO C 1 7 ? 40.921 84.868 -11.469 1.00 29.54 29 PRO C CA 1
ATOM 9734 C C . PRO C 1 7 ? 39.872 84.330 -10.486 1.00 26.15 29 PRO C C 1
ATOM 9735 O O . PRO C 1 7 ? 38.848 83.795 -10.913 1.00 26.61 29 PRO C O 1
ATOM 9739 N N . ASP C 1 8 ? 40.144 84.452 -9.189 1.00 24.65 30 ASP C N 1
ATOM 9740 C CA . ASP C 1 8 ? 39.225 83.977 -8.161 1.00 21.88 30 ASP C CA 1
ATOM 9741 C C . ASP C 1 8 ? 38.064 84.937 -7.916 1.00 22.15 30 ASP C C 1
ATOM 9742 O O . ASP C 1 8 ? 37.061 84.567 -7.301 1.00 23.02 30 ASP C O 1
ATOM 9747 N N . ILE C 1 9 ? 38.215 86.172 -8.381 1.00 22.21 31 ILE C N 1
ATOM 9748 C CA . ILE C 1 9 ? 37.127 87.133 -8.374 1.00 22.94 31 ILE C CA 1
ATOM 9749 C C . ILE C 1 9 ? 36.793 87.220 -9.858 1.00 24.18 31 ILE C C 1
ATOM 9750 O O . ILE C 1 9 ? 37.555 87.772 -10.638 1.00 24.60 31 ILE C O 1
ATOM 9755 N N . THR C 1 10 ? 35.664 86.631 -10.232 1.00 26.37 32 THR C N 1
ATOM 9756 C CA . THR C 1 10 ? 35.251 86.515 -11.646 1.00 30.11 32 THR C CA 1
ATOM 9757 C C . THR C 1 10 ? 34.862 87.809 -12.334 1.00 33.56 32 THR C C 1
ATOM 9758 O O . THR C 1 10 ? 35.068 87.955 -13.545 1.00 35.58 32 THR C O 1
ATOM 9762 N N . GLY C 1 11 ? 34.285 88.738 -11.581 1.00 35.82 33 GLY C N 1
ATOM 9763 C CA . GLY C 1 11 ? 33.840 90.006 -12.137 1.00 40.39 33 GLY C CA 1
ATOM 9764 C C . GLY C 1 11 ? 32.324 90.061 -12.218 1.00 43.74 33 GLY C C 1
ATOM 9765 O O . GLY C 1 11 ? 31.728 91.131 -12.059 1.00 46.44 33 GLY C O 1
ATOM 9766 N N . LYS C 1 12 ? 31.695 88.906 -12.481 1.00 47.09 34 LYS C N 1
ATOM 9767 C CA . LYS C 1 12 ? 30.236 88.824 -12.539 1.00 48.49 34 LYS C CA 1
ATOM 9768 C C . LYS C 1 12 ? 29.692 88.801 -11.089 1.00 48.46 34 LYS C C 1
ATOM 9769 O O . LYS C 1 12 ? 30.350 88.269 -10.189 1.00 47.17 34 LYS C O 1
ATOM 9775 N N . PRO C 1 13 ? 28.505 89.381 -10.866 1.00 48.79 35 PRO C N 1
ATOM 9776 C CA . PRO C 1 13 ? 27.921 89.441 -9.513 1.00 47.13 35 PRO C CA 1
ATOM 9777 C C . PRO C 1 13 ? 27.762 88.068 -8.857 1.00 44.54 35 PRO C C 1
ATOM 9778 O O . PRO C 1 13 ? 27.286 87.133 -9.506 1.00 42.43 35 PRO C O 1
ATOM 9782 N N . PHE C 1 14 ? 28.170 87.950 -7.589 1.00 41.55 36 PHE C N 1
ATOM 9783 C CA . PHE C 1 14 ? 28.022 86.697 -6.859 1.00 40.15 36 PHE C CA 1
ATOM 9784 C C . PHE C 1 14 ? 26.584 86.598 -6.377 1.00 40.12 36 PHE C C 1
ATOM 9785 O O . PHE C 1 14 ? 26.155 87.368 -5.516 1.00 40.24 36 PHE C O 1
ATOM 9793 N N . VAL C 1 15 ? 25.840 85.663 -6.947 1.00 38.99 37 VAL C N 1
ATOM 9794 C CA . VAL C 1 15 ? 24.451 85.454 -6.578 1.00 39.67 37 VAL C CA 1
ATOM 9795 C C . VAL C 1 15 ? 24.377 84.599 -5.323 1.00 38.32 37 VAL C C 1
ATOM 9796 O O . VAL C 1 15 ? 24.784 83.435 -5.332 1.00 33.13 37 VAL C O 1
ATOM 9800 N N . ALA C 1 16 ? 23.863 85.178 -4.239 1.00 37.03 38 ALA C N 1
ATOM 9801 C CA . ALA C 1 16 ? 23.712 84.449 -2.984 1.00 36.48 38 ALA C CA 1
ATOM 9802 C C . ALA C 1 16 ? 22.607 83.410 -3.140 1.00 35.35 38 ALA C C 1
ATOM 9803 O O . ALA C 1 16 ? 21.703 83.565 -3.975 1.00 31.30 38 ALA C O 1
ATOM 9805 N N . ALA C 1 17 ? 22.686 82.348 -2.350 1.00 34.30 39 ALA C N 1
ATOM 9806 C CA . ALA C 1 17 ? 21.687 81.289 -2.389 1.00 35.82 39 ALA C CA 1
ATOM 9807 C C . ALA C 1 17 ? 20.358 81.819 -1.889 1.00 34.02 39 ALA C C 1
ATOM 9808 O O . ALA C 1 17 ? 20.317 82.600 -0.943 1.00 34.91 39 ALA C O 1
ATOM 9810 N N . ASP C 1 18 ? 19.272 81.406 -2.538 1.00 31.61 40 ASP C N 1
ATOM 9811 C CA . ASP C 1 18 ? 17.926 81.842 -2.137 1.00 32.68 40 ASP C CA 1
ATOM 9812 C C . ASP C 1 18 ? 16.854 80.738 -2.239 1.00 29.93 40 ASP C C 1
ATOM 9813 O O . ASP C 1 18 ? 15.688 80.996 -1.992 1.00 30.51 40 ASP C O 1
ATOM 9818 N N . ALA C 1 19 ? 17.260 79.516 -2.592 1.00 30.02 41 ALA C N 1
ATOM 9819 C CA . ALA C 1 19 ? 16.315 78.410 -2.754 1.00 30.83 41 ALA C CA 1
ATOM 9820 C C . ALA C 1 19 ? 15.518 78.126 -1.475 1.00 29.60 41 ALA C C 1
ATOM 9821 O O . ALA C 1 19 ? 14.297 77.954 -1.522 1.00 31.52 41 ALA C O 1
ATOM 9823 N N . SER C 1 20 ? 16.215 78.093 -0.340 1.00 27.10 42 SER C N 1
ATOM 9824 C CA . SER C 1 20 ? 15.585 77.790 0.952 1.00 26.08 42 SER C CA 1
ATOM 9825 C C . SER C 1 20 ? 14.852 78.985 1.598 1.00 23.13 42 SER C C 1
ATOM 9826 O O . SER C 1 20 ? 14.248 78.835 2.658 1.00 23.91 42 SER C O 1
ATOM 9829 N N . ASN C 1 21 ? 14.918 80.159 0.974 1.00 20.88 43 ASN C N 1
ATOM 9830 C CA . ASN C 1 21 ? 14.229 81.338 1.510 1.00 21.15 43 ASN C CA 1
ATOM 9831 C C . ASN C 1 21 ? 12.715 81.093 1.568 1.00 22.99 43 ASN C C 1
ATOM 9832 O O . ASN C 1 21 ? 12.151 80.441 0.686 1.00 23.57 43 ASN C O 1
ATOM 9837 N N . ASP C 1 22 ? 12.066 81.611 2.614 1.00 23.06 44 ASP C N 1
ATOM 9838 C CA . ASP C 1 22 ? 10.609 81.496 2.752 1.00 21.90 44 ASP C CA 1
ATOM 9839 C C . ASP C 1 22 ? 9.961 82.834 2.368 1.00 21.56 44 ASP C C 1
ATOM 9840 O O . ASP C 1 22 ? 8.808 83.093 2.687 1.00 24.37 44 ASP C O 1
ATOM 9845 N N . TYR C 1 23 ? 10.741 83.670 1.678 1.00 19.83 45 TYR C N 1
ATOM 9846 C CA . TYR C 1 23 ? 10.297 84.973 1.208 1.00 19.94 45 TYR C CA 1
ATOM 9847 C C . TYR C 1 23 ? 10.915 85.247 -0.163 1.00 21.39 45 TYR C C 1
ATOM 9848 O O . TYR C 1 23 ? 11.796 84.515 -0.622 1.00 20.91 45 TYR C O 1
ATOM 9857 N N . ILE C 1 24 ? 10.455 86.316 -0.792 1.00 19.87 46 ILE C N 1
ATOM 9858 C CA . ILE C 1 24 ? 10.982 86.769 -2.062 1.00 22.64 46 ILE C CA 1
ATOM 9859 C C . ILE C 1 24 ? 11.315 88.238 -1.877 1.00 19.75 46 ILE C C 1
ATOM 9860 O O . ILE C 1 24 ? 10.518 88.980 -1.354 1.00 21.00 46 ILE C O 1
ATOM 9865 N N . LYS C 1 25 ? 12.511 88.642 -2.285 1.00 20.62 47 LYS C N 1
ATOM 9866 C CA . LYS C 1 25 ? 12.915 90.040 -2.202 1.00 22.66 47 LYS C CA 1
ATOM 9867 C C . LYS C 1 25 ? 13.027 90.583 -3.619 1.00 25.11 47 LYS C C 1
ATOM 9868 O O . LYS C 1 25 ? 13.731 90.013 -4.456 1.00 23.32 47 LYS C O 1
ATOM 9874 N N . ARG C 1 26 ? 12.318 91.674 -3.884 1.00 24.19 48 ARG C N 1
ATOM 9875 C CA . ARG C 1 26 ? 12.321 92.312 -5.193 1.00 28.05 48 ARG C CA 1
ATOM 9876 C C . ARG C 1 26 ? 12.695 93.759 -5.052 1.00 26.88 48 ARG C C 1
ATOM 9877 O O . ARG C 1 26 ? 12.130 94.467 -4.236 1.00 29.42 48 ARG C O 1
ATOM 9885 N N . GLU C 1 27 ? 13.649 94.199 -5.851 1.00 24.69 49 GLU C N 1
ATOM 9886 C CA . GLU C 1 27 ? 14.076 95.581 -5.851 1.00 24.74 49 GLU C CA 1
ATOM 9887 C C . GLU C 1 27 ? 13.586 96.220 -7.145 1.00 25.68 49 GLU C C 1
ATOM 9888 O O . GLU C 1 27 ? 13.719 95.638 -8.210 1.00 25.16 49 GLU C O 1
ATOM 9894 N N . VAL C 1 28 ? 13.010 97.413 -7.038 1.00 26.19 50 VAL C N 1
ATOM 9895 C CA . VAL C 1 28 ? 12.476 98.124 -8.200 1.00 26.05 50 VAL C CA 1
ATOM 9896 C C . VAL C 1 28 ? 12.685 99.616 -8.076 1.00 25.53 50 VAL C C 1
ATOM 9897 O O . VAL C 1 28 ? 12.684 100.165 -6.976 1.00 22.46 50 VAL C O 1
ATOM 9909 N N . ILE C 1 30 ? 10.921 102.798 -8.750 1.00 22.38 52 ILE C N 1
ATOM 9910 C CA . ILE C 1 30 ? 9.590 103.363 -9.036 1.00 24.13 52 ILE C CA 1
ATOM 9911 C C . ILE C 1 30 ? 9.673 104.825 -9.488 1.00 23.92 52 ILE C C 1
ATOM 9912 O O . ILE C 1 30 ? 10.137 105.669 -8.746 1.00 24.88 52 ILE C O 1
ATOM 9917 N N . PRO C 1 31 ? 9.206 105.123 -10.705 1.00 24.27 53 PRO C N 1
ATOM 9918 C CA . PRO C 1 31 ? 9.228 106.500 -11.199 1.00 22.88 53 PRO C CA 1
ATOM 9919 C C . PRO C 1 31 ? 8.201 107.400 -10.518 1.00 22.96 53 PRO C C 1
ATOM 9920 O O . PRO C 1 31 ? 7.024 107.047 -10.443 1.00 24.11 53 PRO C O 1
ATOM 9932 N N . ARG C 1 33 ? 6.282 111.295 -10.234 1.00 26.48 55 ARG C N 1
ATOM 9933 C CA . ARG C 1 33 ? 5.623 112.142 -11.253 1.00 26.05 55 ARG C CA 1
ATOM 9934 C C . ARG C 1 33 ? 6.585 113.060 -12.041 1.00 27.67 55 ARG C C 1
ATOM 9935 O O . ARG C 1 33 ? 6.228 113.559 -13.102 1.00 30.05 55 ARG C O 1
ATOM 9943 N N . ASP C 1 34 ? 7.791 113.277 -11.516 1.00 27.28 56 ASP C N 1
ATOM 9944 C CA . ASP C 1 34 ? 8.781 114.141 -12.185 1.00 26.26 56 ASP C CA 1
ATOM 9945 C C . ASP C 1 34 ? 9.923 113.358 -12.881 1.00 26.99 56 ASP C C 1
ATOM 9946 O O . ASP C 1 34 ? 10.919 113.944 -13.286 1.00 26.95 56 ASP C O 1
ATOM 9951 N N . GLY C 1 35 ? 9.760 112.041 -13.009 1.00 26.16 57 GLY C N 1
ATOM 9952 C CA . GLY C 1 35 ? 10.750 111.197 -13.670 1.00 27.34 57 GLY C CA 1
ATOM 9953 C C . GLY C 1 35 ? 11.805 110.574 -12.753 1.00 25.98 57 GLY C C 1
ATOM 9954 O O . GLY C 1 35 ? 12.443 109.597 -13.130 1.00 26.63 57 GLY C O 1
ATOM 9955 N N . VAL C 1 36 ? 11.989 111.144 -11.561 1.00 24.57 58 VAL C N 1
ATOM 9956 C CA . VAL C 1 36 ? 12.975 110.637 -10.604 1.00 23.55 58 VAL C CA 1
ATOM 9957 C C . VAL C 1 36 ? 12.494 109.297 -10.024 1.00 22.71 58 VAL C C 1
ATOM 9958 O O . VAL C 1 36 ? 11.381 109.189 -9.559 1.00 22.31 58 VAL C O 1
ATOM 9962 N N . LYS C 1 37 ? 13.359 108.292 -10.062 1.00 24.16 59 LYS C N 1
ATOM 9963 C CA . LYS C 1 37 ? 13.019 106.958 -9.573 1.00 23.77 59 LYS C CA 1
ATOM 9964 C C . LYS C 1 37 ? 13.505 106.762 -8.130 1.00 23.58 59 LYS C C 1
ATOM 9965 O O . LYS C 1 37 ? 14.584 107.199 -7.779 1.00 22.66 59 LYS C O 1
ATOM 9971 N N . LEU C 1 38 ? 12.688 106.100 -7.309 1.00 23.00 60 LEU C N 1
ATOM 9972 C CA . LEU C 1 38 ? 13.041 105.829 -5.919 1.00 22.10 60 LEU C CA 1
ATOM 9973 C C . LEU C 1 38 ? 13.250 104.323 -5.725 1.00 22.36 60 LEU C C 1
ATOM 9974 O O . LEU C 1 38 ? 12.411 103.522 -6.109 1.00 22.10 60 LEU C O 1
ATOM 9979 N N . HIS C 1 39 ? 14.391 103.959 -5.133 1.00 22.37 61 HIS C N 1
ATOM 9980 C CA . HIS C 1 39 ? 14.737 102.565 -4.871 1.00 20.89 61 HIS C CA 1
ATOM 9981 C C . HIS C 1 39 ? 13.812 101.976 -3.815 1.00 20.71 61 HIS C C 1
ATOM 9982 O O . HIS C 1 39 ? 13.800 102.419 -2.677 1.00 21.44 61 HIS C O 1
ATOM 9989 N N . THR C 1 40 ? 13.062 100.957 -4.207 1.00 19.98 62 THR C N 1
ATOM 9990 C CA . THR C 1 40 ? 12.082 100.333 -3.344 1.00 20.68 62 THR C CA 1
ATOM 9991 C C . THR C 1 40 ? 12.332 98.837 -3.218 1.00 20.82 62 THR C C 1
ATOM 9992 O O . THR C 1 40 ? 12.455 98.137 -4.211 1.00 21.17 62 THR C O 1
ATOM 9996 N N . VAL C 1 41 ? 12.394 98.359 -1.977 1.00 18.08 63 VAL C N 1
ATOM 9997 C CA . VAL C 1 41 ? 12.630 96.957 -1.684 1.00 17.90 63 VAL C CA 1
ATOM 9998 C C . VAL C 1 41 ? 11.325 96.328 -1.159 1.00 21.03 63 VAL C C 1
ATOM 9999 O O . VAL C 1 41 ? 10.778 96.774 -0.164 1.00 18.56 63 VAL C O 1
ATOM 10003 N N . ILE C 1 42 ? 10.850 95.295 -1.850 1.00 19.73 64 ILE C N 1
ATOM 10004 C CA . ILE C 1 42 ? 9.604 94.612 -1.504 1.00 20.55 64 ILE C CA 1
ATOM 10005 C C . ILE C 1 42 ? 9.902 93.181 -1.063 1.00 21.00 64 ILE C C 1
ATOM 10006 O O . ILE C 1 42 ? 10.458 92.406 -1.815 1.00 20.89 64 ILE C O 1
ATOM 10011 N N . VAL C 1 43 ? 9.519 92.847 0.164 1.00 18.94 65 VAL C N 1
ATOM 10012 C CA . VAL C 1 43 ? 9.735 91.508 0.715 1.00 18.57 65 VAL C CA 1
ATOM 10013 C C . VAL C 1 43 ? 8.376 90.831 0.901 1.00 18.24 65 VAL C C 1
ATOM 10014 O O . VAL C 1 43 ? 7.582 91.257 1.717 1.00 20.46 65 VAL C O 1
ATOM 10018 N N . LEU C 1 44 ? 8.122 89.781 0.124 1.00 19.00 66 LEU C N 1
ATOM 10019 C CA . LEU C 1 44 ? 6.852 89.060 0.178 1.00 19.72 66 LEU C CA 1
ATOM 10020 C C . LEU C 1 44 ? 7.041 87.664 0.724 1.00 21.39 66 LEU C C 1
ATOM 10021 O O . LEU C 1 44 ? 8.016 87.017 0.406 1.00 20.54 66 LEU C O 1
ATOM 10026 N N . PRO C 1 45 ? 6.110 87.186 1.550 1.00 22.19 67 PRO C N 1
ATOM 10027 C CA . PRO C 1 45 ? 6.168 85.801 1.999 1.00 23.14 67 PRO C CA 1
ATOM 10028 C C . PRO C 1 45 ? 5.911 84.913 0.797 1.00 25.02 67 PRO C C 1
ATOM 10029 O O . PRO C 1 45 ? 5.110 85.296 -0.058 1.00 22.29 67 PRO C O 1
ATOM 10033 N N . LYS C 1 46 ? 6.581 83.776 0.702 1.00 22.82 68 LYS C N 1
ATOM 10034 C CA . LYS C 1 46 ? 6.355 82.877 -0.426 1.00 25.92 68 LYS C CA 1
ATOM 10035 C C . LYS C 1 46 ? 4.909 82.384 -0.370 1.00 25.21 68 LYS C C 1
ATOM 10036 O O . LYS C 1 46 ? 4.414 82.019 0.695 1.00 25.35 68 LYS C O 1
ATOM 10042 N N . GLY C 1 47 ? 4.235 82.402 -1.519 1.00 27.47 69 GLY C N 1
ATOM 10043 C CA . GLY C 1 47 ? 2.845 81.977 -1.608 1.00 29.41 69 GLY C CA 1
ATOM 10044 C C . GLY C 1 47 ? 1.861 83.073 -1.187 1.00 30.70 69 GLY C C 1
ATOM 10045 O O . GLY C 1 47 ? 0.697 82.793 -0.904 1.00 31.50 69 GLY C O 1
ATOM 10046 N N . ALA C 1 48 ? 2.330 84.322 -1.158 1.00 30.95 70 ALA C N 1
ATOM 10047 C CA . ALA C 1 48 ? 1.483 85.446 -0.765 1.00 30.76 70 ALA C CA 1
ATOM 10048 C C . ALA C 1 48 ? 0.389 85.668 -1.799 1.00 29.55 70 ALA C C 1
ATOM 10049 O O . ALA C 1 48 ? 0.658 85.708 -2.995 1.00 27.85 70 ALA C O 1
ATOM 10051 N N . LYS C 1 49 ? -0.843 85.805 -1.315 1.00 29.01 71 LYS C N 1
ATOM 10052 C CA . LYS C 1 49 ? -2.018 86.039 -2.160 1.00 31.73 71 LYS C CA 1
ATOM 10053 C C . LYS C 1 49 ? -2.966 86.982 -1.411 1.00 28.69 71 LYS C C 1
ATOM 10054 O O . LYS C 1 49 ? -3.319 86.721 -0.262 1.00 27.67 71 LYS C O 1
ATOM 10060 N N . ASN C 1 50 ? -3.368 88.072 -2.066 1.00 27.27 72 ASN C N 1
ATOM 10061 C CA . ASN C 1 50 ? -4.278 89.070 -1.462 1.00 29.73 72 ASN C CA 1
ATOM 10062 C C . ASN C 1 50 ? -3.771 89.569 -0.090 1.00 27.29 72 ASN C C 1
ATOM 10063 O O . ASN C 1 50 ? -4.559 89.816 0.825 1.00 24.55 72 ASN C O 1
ATOM 10068 N N . ALA C 1 51 ? -2.453 89.715 0.031 1.00 26.82 73 ALA C N 1
ATOM 10069 C CA . ALA C 1 51 ? -1.834 90.168 1.267 1.00 24.79 73 ALA C CA 1
ATOM 10070 C C . ALA C 1 51 ? -1.662 91.690 1.257 1.00 23.90 73 ALA C C 1
ATOM 10071 O O . ALA C 1 51 ? -1.348 92.272 0.235 1.00 21.75 73 ALA C O 1
ATOM 10073 N N . PRO C 1 52 ? -1.870 92.330 2.400 1.00 20.92 74 PRO C N 1
ATOM 10074 C CA . PRO C 1 52 ? -1.693 93.770 2.498 1.00 20.00 74 PRO C CA 1
ATOM 10075 C C . PRO C 1 52 ? -0.226 94.160 2.488 1.00 19.60 74 PRO C C 1
ATOM 10076 O O . PRO C 1 52 ? 0.640 93.307 2.649 1.00 19.52 74 PRO C O 1
ATOM 10080 N N . ILE C 1 53 ? 0.037 95.437 2.298 1.00 19.09 75 ILE C N 1
ATOM 10081 C CA . ILE C 1 53 ? 1.386 95.949 2.264 1.00 18.74 75 ILE C CA 1
ATOM 10082 C C . ILE C 1 53 ? 1.602 96.944 3.395 1.00 16.71 75 ILE C C 1
ATOM 10083 O O . ILE C 1 53 ? 0.756 97.771 3.654 1.00 18.41 75 ILE C O 1
ATOM 10088 N N . VAL C 1 54 ? 2.743 96.833 4.071 1.00 17.06 76 VAL C N 1
ATOM 10089 C CA . VAL C 1 54 ? 3.134 97.786 5.091 1.00 14.83 76 VAL C CA 1
ATOM 10090 C C . VAL C 1 54 ? 4.340 98.501 4.510 1.00 16.93 76 VAL C C 1
ATOM 10091 O O . VAL C 1 54 ? 5.346 97.870 4.185 1.00 17.04 76 VAL C O 1
ATOM 10095 N N . LEU C 1 55 ? 4.238 99.812 4.390 1.00 17.74 77 LEU C N 1
ATOM 10096 C CA . LEU C 1 55 ? 5.258 100.621 3.756 1.00 18.70 77 LEU C CA 1
ATOM 10097 C C . LEU C 1 55 ? 5.948 101.586 4.702 1.00 19.40 77 LEU C C 1
ATOM 10098 O O . LEU C 1 55 ? 5.318 102.186 5.559 1.00 19.38 77 LEU C O 1
ATOM 10103 N N . THR C 1 56 ? 7.259 101.734 4.514 1.00 18.69 78 THR C N 1
ATOM 10104 C CA . THR C 1 56 ? 8.067 102.677 5.274 1.00 17.13 78 THR C CA 1
ATOM 10105 C C . THR C 1 56 ? 9.008 103.385 4.287 1.00 17.47 78 THR C C 1
ATOM 10106 O O . THR C 1 56 ? 9.607 102.746 3.440 1.00 20.70 78 THR C O 1
ATOM 10110 N N . ARG C 1 57 ? 9.102 104.704 4.401 1.00 16.66 79 ARG C N 1
ATOM 10111 C CA . ARG C 1 57 ? 9.973 105.515 3.553 1.00 18.20 79 ARG C CA 1
ATOM 10112 C C . ARG C 1 57 ? 11.078 106.037 4.467 1.00 17.34 79 ARG C C 1
ATOM 10113 O O . ARG C 1 57 ? 10.805 106.716 5.468 1.00 19.01 79 ARG C O 1
ATOM 10121 N N . THR C 1 58 ? 12.320 105.735 4.111 1.00 18.61 80 THR C N 1
ATOM 10122 C CA . THR C 1 58 ? 13.451 106.006 4.974 1.00 17.53 80 THR C CA 1
ATOM 10123 C C . THR C 1 58 ? 14.692 106.593 4.292 1.00 19.27 80 THR C C 1
ATOM 10124 O O . THR C 1 58 ? 14.957 106.312 3.133 1.00 19.39 80 THR C O 1
ATOM 10128 N N . PRO C 1 59 ? 15.449 107.425 5.032 1.00 16.94 81 PRO C N 1
ATOM 10129 C CA . PRO C 1 59 ? 16.736 107.930 4.559 1.00 19.40 81 PRO C CA 1
ATOM 10130 C C . PRO C 1 59 ? 17.896 107.079 5.159 1.00 20.17 81 PRO C C 1
ATOM 10131 O O . PRO C 1 59 ? 19.060 107.502 5.106 1.00 17.80 81 PRO C O 1
ATOM 10135 N N . TYR C 1 60 ? 17.564 105.896 5.706 1.00 20.72 82 TYR C N 1
ATOM 10136 C CA . TYR C 1 60 ? 18.545 105.040 6.377 1.00 20.80 82 TYR C CA 1
ATOM 10137 C C . TYR C 1 60 ? 18.815 103.707 5.684 1.00 21.63 82 TYR C C 1
ATOM 10138 O O . TYR C 1 60 ? 19.040 102.699 6.354 1.00 19.66 82 TYR C O 1
ATOM 10147 N N . ASP C 1 61 ? 18.799 103.708 4.342 1.00 20.35 83 ASP C N 1
ATOM 10148 C CA . ASP C 1 61 ? 19.129 102.505 3.531 1.00 18.98 83 ASP C CA 1
ATOM 10149 C C . ASP C 1 61 ? 18.048 101.406 3.570 1.00 20.33 83 ASP C C 1
ATOM 10150 O O . ASP C 1 61 ? 18.024 100.599 4.472 1.00 21.24 83 ASP C O 1
ATOM 10155 N N . ALA C 1 62 ? 17.191 101.378 2.546 1.00 17.07 84 ALA C N 1
ATOM 10156 C CA . ALA C 1 62 ? 16.093 100.394 2.452 1.00 17.76 84 ALA C CA 1
ATOM 10157 C C . ALA C 1 62 ? 16.607 98.958 2.386 1.00 17.44 84 ALA C C 1
ATOM 10158 O O . ALA C 1 62 ? 15.995 98.044 2.955 1.00 19.05 84 ALA C O 1
ATOM 10160 N N . SER C 1 63 ? 17.723 98.758 1.689 1.00 17.83 85 SER C N 1
ATOM 10161 C CA . SER C 1 63 ? 18.331 97.428 1.572 1.00 17.74 85 SER C CA 1
ATOM 10162 C C . SER C 1 63 ? 18.848 96.962 2.940 1.00 17.85 85 SER C C 1
ATOM 10163 O O . SER C 1 63 ? 18.718 95.802 3.292 1.00 22.33 85 SER C O 1
ATOM 10166 N N . GLY C 1 64 ? 19.430 97.884 3.696 1.00 19.06 86 GLY C N 1
ATOM 10167 C CA . GLY C 1 64 ? 19.936 97.576 5.028 1.00 20.34 86 GLY C CA 1
ATOM 10168 C C . GLY C 1 64 ? 18.807 97.340 6.037 1.00 21.83 86 GLY C C 1
ATOM 10169 O O . GLY C 1 64 ? 18.926 96.508 6.925 1.00 21.44 86 GLY C O 1
ATOM 10170 N N . ARG C 1 65 ? 17.704 98.072 5.878 1.00 22.91 87 ARG C N 1
ATOM 10171 C CA . ARG C 1 65 ? 16.560 97.951 6.787 1.00 21.09 87 ARG C CA 1
ATOM 10172 C C . ARG C 1 65 ? 15.819 96.629 6.577 1.00 18.88 87 ARG C C 1
ATOM 10173 O O . ARG C 1 65 ? 15.110 96.168 7.464 1.00 21.94 87 ARG C O 1
ATOM 10181 N N . THR C 1 66 ? 15.999 96.020 5.400 1.00 18.76 88 THR C N 1
ATOM 10182 C CA . THR C 1 66 ? 15.373 94.737 5.091 1.00 18.78 88 THR C CA 1
ATOM 10183 C C . THR C 1 66 ? 16.389 93.590 5.183 1.00 18.48 88 THR C C 1
ATOM 10184 O O . THR C 1 66 ? 16.195 92.534 4.593 1.00 17.34 88 THR C O 1
ATOM 10188 N N . GLU C 1 67 ? 17.478 93.820 5.931 1.00 19.19 89 GLU C N 1
ATOM 10189 C CA . GLU C 1 67 ? 18.486 92.802 6.161 1.00 19.01 89 GLU C CA 1
ATOM 10190 C C . GLU C 1 67 ? 19.109 92.971 7.548 1.00 18.55 89 GLU C C 1
ATOM 10191 O O . GLU C 1 67 ? 20.296 93.291 7.685 1.00 21.08 89 GLU C O 1
ATOM 10197 N N . ARG C 1 68 ? 18.286 92.787 8.572 1.00 19.72 90 ARG C N 1
ATOM 10198 C CA . ARG C 1 68 ? 18.748 92.803 9.959 1.00 19.80 90 ARG C CA 1
ATOM 10199 C C . ARG C 1 68 ? 19.775 91.667 10.092 1.00 20.80 90 ARG C C 1
ATOM 10200 O O . ARG C 1 68 ? 20.757 91.777 10.829 1.00 21.11 90 ARG C O 1
ATOM 10208 N N . LEU C 1 69 ? 19.518 90.576 9.359 1.00 19.44 91 LEU C N 1
ATOM 10209 C CA . LEU C 1 69 ? 20.406 89.427 9.308 1.00 18.77 91 LEU C CA 1
ATOM 10210 C C . LEU C 1 69 ? 20.207 88.698 7.971 1.00 19.68 91 LEU C C 1
ATOM 10211 O O . LEU C 1 69 ? 19.084 88.486 7.544 1.00 20.16 91 LEU C O 1
ATOM 10216 N N . ALA C 1 70 ? 21.306 88.336 7.314 1.00 21.01 92 ALA C N 1
ATOM 10217 C CA . ALA C 1 70 ? 21.234 87.563 6.073 1.00 19.45 92 ALA C CA 1
ATOM 10218 C C . ALA C 1 70 ? 20.725 86.190 6.485 1.00 20.24 92 ALA C C 1
ATOM 10219 O O . ALA C 1 70 ? 21.440 85.417 7.134 1.00 20.75 92 ALA C O 1
ATOM 10221 N N . SER C 1 71 ? 19.489 85.890 6.124 1.00 16.90 93 SER C N 1
ATOM 10222 C CA . SER C 1 71 ? 18.866 84.652 6.548 1.00 15.73 93 SER C CA 1
ATOM 10223 C C . SER C 1 71 ? 17.757 84.218 5.595 1.00 14.54 93 SER C C 1
ATOM 10224 O O . SER C 1 71 ? 17.118 85.058 4.961 1.00 17.04 93 SER C O 1
ATOM 10227 N N . PRO C 1 72 ? 17.532 82.903 5.488 1.00 17.71 94 PRO C N 1
ATOM 10228 C CA . PRO C 1 72 ? 16.442 82.378 4.662 1.00 19.13 94 PRO C CA 1
ATOM 10229 C C . PRO C 1 72 ? 15.061 82.489 5.346 1.00 20.73 94 PRO C C 1
ATOM 10230 O O . PRO C 1 72 ? 14.061 82.195 4.719 1.00 22.38 94 PRO C O 1
ATOM 10234 N N . HIS C 1 73 ? 15.032 82.904 6.613 1.00 19.81 95 HIS C N 1
ATOM 10235 C CA . HIS C 1 73 ? 13.778 83.062 7.356 1.00 18.42 95 HIS C CA 1
ATOM 10236 C C . HIS C 1 73 ? 13.423 84.537 7.396 1.00 17.97 95 HIS C C 1
ATOM 10237 O O . HIS C 1 73 ? 14.207 85.348 7.852 1.00 18.97 95 HIS C O 1
ATOM 10252 N N . LYS C 1 75 ? 11.376 86.189 9.279 1.00 17.35 97 LYS C N 1
ATOM 10253 C CA . LYS C 1 75 ? 11.282 86.741 10.637 1.00 18.35 97 LYS C CA 1
ATOM 10254 C C . LYS C 1 75 ? 12.636 87.256 11.124 1.00 18.23 97 LYS C C 1
ATOM 10255 O O . LYS C 1 75 ? 12.701 88.224 11.861 1.00 19.42 97 LYS C O 1
ATOM 10261 N N . ASP C 1 76 ? 13.708 86.588 10.698 1.00 18.95 98 ASP C N 1
ATOM 10262 C CA . ASP C 1 76 ? 15.073 86.965 11.076 1.00 18.38 98 ASP C CA 1
ATOM 10263 C C . ASP C 1 76 ? 15.680 87.959 10.087 1.00 18.40 98 ASP C C 1
ATOM 10264 O O . ASP C 1 76 ? 16.524 88.764 10.452 1.00 14.78 98 ASP C O 1
ATOM 10269 N N . LEU C 1 77 ? 15.239 87.894 8.838 1.00 17.68 99 LEU C N 1
ATOM 10270 C CA . LEU C 1 77 ? 15.723 88.801 7.800 1.00 17.45 99 LEU C CA 1
ATOM 10271 C C . LEU C 1 77 ? 15.314 90.223 8.112 1.00 15.97 99 LEU C C 1
ATOM 10272 O O . LEU C 1 77 ? 16.103 91.140 7.978 1.00 19.87 99 LEU C O 1
ATOM 10277 N N . LEU C 1 78 ? 14.067 90.401 8.516 1.00 17.00 100 LEU C N 1
ATOM 10278 C CA . LEU C 1 78 ? 13.554 91.711 8.831 1.00 16.64 100 LEU C CA 1
ATOM 10279 C C . LEU C 1 78 ? 13.808 92.046 10.279 1.00 17.53 100 LEU C C 1
ATOM 10280 O O . LEU C 1 78 ? 14.091 91.168 11.096 1.00 19.97 100 LEU C O 1
ATOM 10285 N N . SER C 1 79 ? 13.702 93.327 10.590 1.00 17.16 101 SER C N 1
ATOM 10286 C CA . SER C 1 79 ? 13.952 93.840 11.921 1.00 18.15 101 SER C CA 1
ATOM 10287 C C . SER C 1 79 ? 13.027 93.255 12.972 1.00 17.87 101 SER C C 1
ATOM 10288 O O . SER C 1 79 ? 11.962 92.711 12.654 1.00 16.85 101 SER C O 1
ATOM 10291 N N . ALA C 1 80 ? 13.445 93.380 14.232 1.00 16.70 102 ALA C N 1
ATOM 10292 C CA . ALA C 1 80 ? 12.684 92.879 15.375 1.00 17.07 102 ALA C CA 1
ATOM 10293 C C . ALA C 1 80 ? 11.276 93.468 15.438 1.00 15.45 102 ALA C C 1
ATOM 10294 O O . ALA C 1 80 ? 10.343 92.786 15.818 1.00 17.92 102 ALA C O 1
ATOM 10296 N N . GLY C 1 81 ? 11.143 94.746 15.059 1.00 15.21 103 GLY C N 1
ATOM 10297 C CA . GLY C 1 81 ? 9.859 95.441 15.091 1.00 16.57 103 GLY C CA 1
ATOM 10298 C C . GLY C 1 81 ? 8.867 94.972 14.026 1.00 17.46 103 GLY C C 1
ATOM 10299 O O . GLY C 1 81 ? 7.671 95.259 14.120 1.00 16.74 103 GLY C O 1
ATOM 10300 N N . ASP C 1 82 ? 9.370 94.268 13.010 1.00 17.70 104 ASP C N 1
ATOM 10301 C CA . ASP C 1 82 ? 8.529 93.731 11.933 1.00 17.06 104 ASP C CA 1
ATOM 10302 C C . ASP C 1 82 ? 8.012 92.324 12.238 1.00 18.39 104 ASP C C 1
ATOM 10303 O O . ASP C 1 82 ? 7.353 91.721 11.401 1.00 19.03 104 ASP C O 1
ATOM 10308 N N . ASP C 1 83 ? 8.313 91.800 13.433 1.00 17.61 105 ASP C N 1
ATOM 10309 C CA . ASP C 1 83 ? 7.886 90.447 13.796 1.00 19.15 105 ASP C CA 1
ATOM 10310 C C . ASP C 1 83 ? 6.381 90.186 13.612 1.00 17.41 105 ASP C C 1
ATOM 10311 O O . ASP C 1 83 ? 6.000 89.150 13.085 1.00 16.33 105 ASP C O 1
ATOM 10316 N N . VAL C 1 84 ? 5.544 91.130 14.027 1.00 17.91 106 VAL C N 1
ATOM 10317 C CA . VAL C 1 84 ? 4.087 90.957 13.913 1.00 18.66 106 VAL C CA 1
ATOM 10318 C C . VAL C 1 84 ? 3.605 91.003 12.469 1.00 17.63 106 VAL C C 1
ATOM 10319 O O . VAL C 1 84 ? 2.594 90.399 12.138 1.00 21.04 106 VAL C O 1
ATOM 10323 N N . PHE C 1 85 ? 4.322 91.727 11.614 1.00 18.73 107 PHE C N 1
ATOM 10324 C CA . PHE C 1 85 ? 3.961 91.791 10.201 1.00 20.93 107 PHE C CA 1
ATOM 10325 C C . PHE C 1 85 ? 4.358 90.499 9.474 1.00 21.85 107 PHE C C 1
ATOM 10326 O O . PHE C 1 85 ? 3.664 90.065 8.563 1.00 21.81 107 PHE C O 1
ATOM 10334 N N . VAL C 1 86 ? 5.464 89.879 9.889 1.00 18.72 108 VAL C N 1
ATOM 10335 C CA . VAL C 1 86 ? 5.880 88.608 9.288 1.00 19.56 108 VAL C CA 1
ATOM 10336 C C . VAL C 1 86 ? 4.899 87.512 9.749 1.00 20.95 108 VAL C C 1
ATOM 10337 O O . VAL C 1 86 ? 4.496 86.659 8.969 1.00 21.25 108 VAL C O 1
ATOM 10341 N N . GLU C 1 87 ? 4.514 87.570 11.022 1.00 20.80 109 GLU C N 1
ATOM 10342 C CA . GLU C 1 87 ? 3.564 86.612 11.600 1.00 23.41 109 GLU C CA 1
ATOM 10343 C C . GLU C 1 87 ? 2.169 86.725 10.928 1.00 22.51 109 GLU C C 1
ATOM 10344 O O . GLU C 1 87 ? 1.446 85.735 10.817 1.00 22.73 109 GLU C O 1
ATOM 10350 N N . GLY C 1 88 ? 1.821 87.934 10.480 1.00 23.41 110 GLY C N 1
ATOM 10351 C CA . GLY C 1 88 ? 0.526 88.189 9.851 1.00 24.58 110 GLY C CA 1
ATOM 10352 C C . GLY C 1 88 ? 0.481 87.987 8.334 1.00 25.23 110 GLY C C 1
ATOM 10353 O O . GLY C 1 88 ? -0.564 88.196 7.717 1.00 24.09 110 GLY C O 1
ATOM 10354 N N . GLY C 1 89 ? 1.612 87.595 7.735 1.00 21.60 111 GLY C N 1
ATOM 10355 C CA . GLY C 1 89 ? 1.679 87.348 6.298 1.00 22.17 111 GLY C CA 1
ATOM 10356 C C . GLY C 1 89 ? 1.665 88.611 5.436 1.00 21.96 111 GLY C C 1
ATOM 10357 O O . GLY C 1 89 ? 1.279 88.568 4.261 1.00 23.14 111 GLY C O 1
ATOM 10358 N N . TYR C 1 90 ? 2.087 89.730 6.013 1.00 19.86 112 TYR C N 1
ATOM 10359 C CA . TYR C 1 90 ? 2.131 90.991 5.293 1.00 21.05 112 TYR C CA 1
ATOM 10360 C C . TYR C 1 90 ? 3.311 91.043 4.331 1.00 21.04 112 TYR C C 1
ATOM 10361 O O . TYR C 1 90 ? 4.306 90.322 4.495 1.00 19.49 112 TYR C O 1
ATOM 10370 N N . ILE C 1 91 ? 3.186 91.909 3.331 1.00 21.23 113 ILE C N 1
ATOM 10371 C CA . ILE C 1 91 ? 4.257 92.195 2.395 1.00 19.16 113 ILE C CA 1
ATOM 10372 C C . ILE C 1 91 ? 4.904 93.449 2.974 1.00 19.54 113 ILE C C 1
ATOM 10373 O O . ILE C 1 91 ? 4.215 94.440 3.221 1.00 18.41 113 ILE C O 1
ATOM 10378 N N . ARG C 1 92 ? 6.209 93.406 3.219 1.00 17.18 114 ARG C N 1
ATOM 10379 C CA . ARG C 1 92 ? 6.906 94.549 3.803 1.00 17.83 114 ARG C CA 1
ATOM 10380 C C . ARG C 1 92 ? 7.685 95.303 2.755 1.00 18.94 114 ARG C C 1
ATOM 10381 O O . ARG C 1 92 ? 8.419 94.717 1.998 1.00 18.48 114 ARG C O 1
ATOM 10389 N N . VAL C 1 93 ? 7.527 96.624 2.739 1.00 17.99 115 VAL C N 1
ATOM 10390 C CA . VAL C 1 93 ? 8.207 97.467 1.770 1.00 18.08 115 VAL C CA 1
ATOM 10391 C C . VAL C 1 93 ? 8.946 98.618 2.443 1.00 18.11 115 VAL C C 1
ATOM 10392 O O . VAL C 1 93 ? 8.400 99.298 3.313 1.00 16.48 115 VAL C O 1
ATOM 10396 N N . PHE C 1 94 ? 10.202 98.809 2.039 1.00 16.02 116 PHE C N 1
ATOM 10397 C CA . PHE C 1 94 ? 11.034 99.911 2.511 1.00 17.20 116 PHE C CA 1
ATOM 10398 C C . PHE C 1 94 ? 11.527 100.639 1.261 1.00 19.30 116 PHE C C 1
ATOM 10399 O O . PHE C 1 94 ? 11.976 100.004 0.311 1.00 18.32 116 PHE C O 1
ATOM 10407 N N . GLN C 1 95 ? 11.444 101.960 1.265 1.00 17.12 117 GLN C N 1
ATOM 10408 C CA . GLN C 1 95 ? 11.865 102.749 0.125 1.00 18.66 117 GLN C CA 1
ATOM 10409 C C . GLN C 1 95 ? 12.831 103.833 0.528 1.00 17.59 117 GLN C C 1
ATOM 10410 O O . GLN C 1 95 ? 12.633 104.507 1.529 1.00 19.80 117 GLN C O 1
ATOM 10416 N N . ASP C 1 96 ? 13.888 103.998 -0.262 1.00 19.67 118 ASP C N 1
ATOM 10417 C CA . ASP C 1 96 ? 14.846 105.056 -0.038 1.00 18.79 118 ASP C CA 1
ATOM 10418 C C . ASP C 1 96 ? 14.194 106.349 -0.465 1.00 19.80 118 ASP C C 1
ATOM 10419 O O . ASP C 1 96 ? 13.684 106.450 -1.589 1.00 18.91 118 ASP C O 1
ATOM 10424 N N . VAL C 1 97 ? 14.196 107.343 0.414 1.00 18.81 119 VAL C N 1
ATOM 10425 C CA . VAL C 1 97 ? 13.619 108.628 0.077 1.00 19.87 119 VAL C CA 1
ATOM 10426 C C . VAL C 1 97 ? 14.419 109.270 -1.034 1.00 20.72 119 VAL C C 1
ATOM 10427 O O . VAL C 1 97 ? 15.525 108.830 -1.361 1.00 18.08 119 VAL C O 1
ATOM 10431 N N . ARG C 1 98 ? 13.849 110.303 -1.612 1.00 20.14 120 ARG C N 1
ATOM 10432 C CA . ARG C 1 98 ? 14.472 111.044 -2.684 1.00 20.41 120 ARG C CA 1
ATOM 10433 C C . ARG C 1 98 ? 15.851 111.593 -2.250 1.00 19.36 120 ARG C C 1
ATOM 10434 O O . ARG C 1 98 ? 15.965 112.265 -1.232 1.00 21.29 120 ARG C O 1
ATOM 10442 N N . GLY C 1 99 ? 16.882 111.274 -3.026 1.00 20.94 121 GLY C N 1
ATOM 10443 C CA . GLY C 1 99 ? 18.225 111.765 -2.772 1.00 19.88 121 GLY C CA 1
ATOM 10444 C C . GLY C 1 99 ? 19.095 110.936 -1.825 1.00 19.32 121 GLY C C 1
ATOM 10445 O O . GLY C 1 99 ? 20.206 111.352 -1.500 1.00 22.09 121 GLY C O 1
ATOM 10446 N N . LYS C 1 100 ? 18.615 109.767 -1.406 1.00 19.76 122 LYS C N 1
ATOM 10447 C CA . LYS C 1 100 ? 19.383 108.915 -0.475 1.00 21.02 122 LYS C CA 1
ATOM 10448 C C . LYS C 1 100 ? 19.578 107.500 -0.974 1.00 20.53 122 LYS C C 1
ATOM 10449 O O . LYS C 1 100 ? 18.698 106.919 -1.588 1.00 22.93 122 LYS C O 1
ATOM 10455 N N . TYR C 1 101 ? 20.756 106.958 -0.671 1.00 19.46 123 TYR C N 1
ATOM 10456 C CA . TYR C 1 101 ? 21.157 105.609 -1.026 1.00 17.03 123 TYR C CA 1
ATOM 10457 C C . TYR C 1 101 ? 20.888 105.201 -2.504 1.00 19.75 123 TYR C C 1
ATOM 10458 O O . TYR C 1 101 ? 21.482 105.770 -3.403 1.00 19.95 123 TYR C O 1
ATOM 10467 N N . GLY C 1 102 ? 20.001 104.232 -2.735 1.00 20.21 124 GLY C N 1
ATOM 10468 C CA . GLY C 1 102 ? 19.725 103.750 -4.087 1.00 21.46 124 GLY C CA 1
ATOM 10469 C C . GLY C 1 102 ? 18.815 104.638 -4.940 1.00 20.69 124 GLY C C 1
ATOM 10470 O O . GLY C 1 102 ? 18.660 104.389 -6.134 1.00 22.81 124 GLY C O 1
ATOM 10471 N N . SER C 1 103 ? 18.216 105.663 -4.330 1.00 21.27 125 SER C N 1
ATOM 10472 C CA . SER C 1 103 ? 17.295 106.563 -5.041 1.00 21.84 125 SER C CA 1
ATOM 10473 C C . SER C 1 103 ? 18.001 107.681 -5.781 1.00 24.34 125 SER C C 1
ATOM 10474 O O . SER C 1 103 ? 19.094 108.110 -5.398 1.00 23.04 125 SER C O 1
ATOM 10477 N N . GLU C 1 104 ? 17.359 108.153 -6.849 1.00 25.92 126 GLU C N 1
ATOM 10478 C CA . GLU C 1 104 ? 17.856 109.277 -7.637 1.00 26.22 126 GLU C CA 1
ATOM 10479 C C . GLU C 1 104 ? 17.291 110.551 -7.003 1.00 25.42 126 GLU C C 1
ATOM 10480 O O . GLU C 1 104 ? 16.574 110.481 -6.002 1.00 25.89 126 GLU C O 1
ATOM 10486 N N . GLY C 1 105 ? 17.614 111.708 -7.585 1.00 23.41 127 GLY C N 1
ATOM 10487 C CA . GLY C 1 105 ? 17.115 112.987 -7.099 1.00 21.55 127 GLY C CA 1
ATOM 10488 C C . GLY C 1 105 ? 18.039 113.671 -6.107 1.00 23.20 127 GLY C C 1
ATOM 10489 O O . GLY C 1 105 ? 19.056 113.124 -5.721 1.00 24.96 127 GLY C O 1
ATOM 10490 N N . ASP C 1 106 ? 17.671 114.886 -5.713 1.00 21.99 128 ASP C N 1
ATOM 10491 C CA . ASP C 1 106 ? 18.436 115.664 -4.746 1.00 25.16 128 ASP C CA 1
ATOM 10492 C C . ASP C 1 106 ? 17.845 115.459 -3.368 1.00 23.90 128 ASP C C 1
ATOM 10493 O O . ASP C 1 106 ? 16.652 115.245 -3.230 1.00 22.32 128 ASP C O 1
ATOM 10498 N N . TYR C 1 107 ? 18.684 115.537 -2.346 1.00 25.78 129 TYR C N 1
ATOM 10499 C CA . TYR C 1 107 ? 18.229 115.364 -0.987 1.00 23.38 129 TYR C CA 1
ATOM 10500 C C . TYR C 1 107 ? 18.139 116.660 -0.269 1.00 21.31 129 TYR C C 1
ATOM 10501 O O . TYR C 1 107 ? 19.096 117.411 -0.223 1.00 22.35 129 TYR C O 1
ATOM 10510 N N . VAL C 1 108 ? 16.970 116.926 0.295 1.00 21.20 130 VAL C N 1
ATOM 10511 C CA . VAL C 1 108 ? 16.754 118.092 1.124 1.00 21.71 130 VAL C CA 1
ATOM 10512 C C . VAL C 1 108 ? 16.276 117.545 2.475 1.00 21.50 130 VAL C C 1
ATOM 10513 O O . VAL C 1 108 ? 15.281 116.817 2.535 1.00 20.27 130 VAL C O 1
ATOM 10525 N N . THR C 1 110 ? 14.511 116.639 5.631 1.00 22.02 132 THR C N 1
ATOM 10526 C CA . THR C 1 110 ? 13.083 116.727 5.936 1.00 19.96 132 THR C CA 1
ATOM 10527 C C . THR C 1 110 ? 12.394 117.634 4.917 1.00 19.80 132 THR C C 1
ATOM 10528 O O . THR C 1 110 ? 11.744 118.614 5.273 1.00 20.70 132 THR C O 1
ATOM 10532 N N . ARG C 1 111 ? 12.565 117.284 3.642 1.00 19.88 133 ARG C N 1
ATOM 10533 C CA . ARG C 1 111 ? 12.008 118.049 2.511 1.00 19.13 133 ARG C CA 1
ATOM 10534 C C . ARG C 1 111 ? 10.616 118.609 2.867 1.00 19.87 133 ARG C C 1
ATOM 10535 O O . ARG C 1 111 ? 9.685 117.846 3.117 1.00 18.84 133 ARG C O 1
ATOM 10543 N N . PRO C 1 112 ? 10.489 119.939 2.912 1.00 21.90 134 PRO C N 1
ATOM 10544 C CA . PRO C 1 112 ? 9.215 120.576 3.256 1.00 23.75 134 PRO C CA 1
ATOM 10545 C C . PRO C 1 112 ? 8.098 120.368 2.226 1.00 24.45 134 PRO C C 1
ATOM 10546 O O . PRO C 1 112 ? 8.365 120.055 1.062 1.00 25.10 134 PRO C O 1
ATOM 10550 N N . LEU C 1 113 ? 6.856 120.551 2.682 1.00 24.78 135 LEU C N 1
ATOM 10551 C CA . LEU C 1 113 ? 5.665 120.433 1.841 1.00 27.71 135 LEU C CA 1
ATOM 10552 C C . LEU C 1 113 ? 5.687 121.488 0.766 1.00 26.16 135 LEU C C 1
ATOM 10553 O O . LEU C 1 113 ? 6.258 122.560 0.953 1.00 24.72 135 LEU C O 1
ATOM 10558 N N . ARG C 1 114 ? 5.048 121.193 -0.356 1.00 26.74 136 ARG C N 1
ATOM 10559 C CA . ARG C 1 114 ? 4.922 122.159 -1.419 1.00 28.14 136 ARG C CA 1
ATOM 10560 C C . ARG C 1 114 ? 4.260 123.380 -0.794 1.00 26.90 136 ARG C C 1
ATOM 10561 O O . ARG C 1 114 ? 3.201 123.271 -0.198 1.00 28.38 136 ARG C O 1
ATOM 10569 N N . GLY C 1 115 ? 4.907 124.528 -0.907 1.00 26.91 137 GLY C N 1
ATOM 10570 C CA . GLY C 1 115 ? 4.394 125.756 -0.335 1.00 26.84 137 GLY C CA 1
ATOM 10571 C C . GLY C 1 115 ? 5.456 126.849 -0.313 1.00 28.63 137 GLY C C 1
ATOM 10572 O O . GLY C 1 115 ? 6.314 126.896 -1.194 1.00 29.48 137 GLY C O 1
ATOM 10573 N N . PRO C 1 116 ? 5.397 127.731 0.692 1.00 32.04 138 PRO C N 1
ATOM 10574 C CA . PRO C 1 116 ? 6.361 128.843 0.822 1.00 32.11 138 PRO C CA 1
ATOM 10575 C C . PRO C 1 116 ? 7.856 128.423 0.811 1.00 33.58 138 PRO C C 1
ATOM 10576 O O . PRO C 1 116 ? 8.694 129.182 0.309 1.00 32.62 138 PRO C O 1
ATOM 10580 N N . LEU C 1 117 ? 8.167 127.241 1.358 1.00 32.87 139 LEU C N 1
ATOM 10581 C CA . LEU C 1 117 ? 9.554 126.745 1.423 1.00 31.61 139 LEU C CA 1
ATOM 10582 C C . LEU C 1 117 ? 9.922 125.801 0.273 1.00 30.81 139 LEU C C 1
ATOM 10583 O O . LEU C 1 117 ? 11.089 125.490 0.089 1.00 32.90 139 LEU C O 1
ATOM 10588 N N . ASN C 1 118 ? 8.924 125.342 -0.482 1.00 31.06 140 ASN C N 1
ATOM 10589 C CA . ASN C 1 118 ? 9.151 124.393 -1.588 1.00 30.03 140 ASN C CA 1
ATOM 10590 C C . ASN C 1 118 ? 8.315 124.770 -2.852 1.00 31.02 140 ASN C C 1
ATOM 10591 O O . ASN C 1 118 ? 7.140 124.428 -2.940 1.00 28.71 140 ASN C O 1
ATOM 10596 N N . PRO C 1 119 ? 8.939 125.465 -3.820 1.00 33.33 141 PRO C N 1
ATOM 10597 C CA . PRO C 1 119 ? 8.249 125.864 -5.059 1.00 34.06 141 PRO C CA 1
ATOM 10598 C C . PRO C 1 119 ? 8.249 124.760 -6.150 1.00 33.77 141 PRO C C 1
ATOM 10599 O O . PRO C 1 119 ? 7.711 124.979 -7.240 1.00 33.99 141 PRO C O 1
ATOM 10603 N N . SER C 1 120 ? 8.852 123.604 -5.850 1.00 31.63 142 SER C N 1
ATOM 10604 C CA . SER C 1 120 ? 8.906 122.485 -6.792 1.00 30.38 142 SER C CA 1
ATOM 10605 C C . SER C 1 120 ? 7.554 121.765 -6.868 1.00 30.33 142 SER C C 1
ATOM 10606 O O . SER C 1 120 ? 6.626 122.083 -6.126 1.00 30.86 142 SER C O 1
ATOM 10609 N N . GLU C 1 121 ? 7.465 120.788 -7.762 1.00 29.39 143 GLU C N 1
ATOM 10610 C CA . GLU C 1 121 ? 6.230 120.031 -7.964 1.00 31.83 143 GLU C CA 1
ATOM 10611 C C . GLU C 1 121 ? 6.170 118.738 -7.129 1.00 30.40 143 GLU C C 1
ATOM 10612 O O . GLU C 1 121 ? 5.193 118.005 -7.208 1.00 29.87 143 GLU C O 1
ATOM 10618 N N . VAL C 1 122 ? 7.208 118.468 -6.327 1.00 28.45 144 VAL C N 1
ATOM 10619 C CA . VAL C 1 122 ? 7.252 117.236 -5.536 1.00 26.10 144 VAL C CA 1
ATOM 10620 C C . VAL C 1 122 ? 7.720 117.422 -4.088 1.00 25.01 144 VAL C C 1
ATOM 10621 O O . VAL C 1 122 ? 8.511 118.308 -3.777 1.00 23.67 144 VAL C O 1
ATOM 10625 N N . ASP C 1 123 ? 7.198 116.571 -3.218 1.00 24.07 145 ASP C N 1
ATOM 10626 C CA . ASP C 1 123 ? 7.573 116.543 -1.819 1.00 23.35 145 ASP C CA 1
ATOM 10627 C C . ASP C 1 123 ? 7.365 115.092 -1.307 1.00 23.25 145 ASP C C 1
ATOM 10628 O O . ASP C 1 123 ? 7.184 114.177 -2.111 1.00 21.25 145 ASP C O 1
ATOM 10633 N N . HIS C 1 124 ? 7.409 114.887 0.006 1.00 21.56 146 HIS C N 1
ATOM 10634 C CA . HIS C 1 124 ? 7.228 113.542 0.572 1.00 21.30 146 HIS C CA 1
ATOM 10635 C C . HIS C 1 124 ? 5.792 113.047 0.472 1.00 20.49 146 HIS C C 1
ATOM 10636 O O . HIS C 1 124 ? 5.546 111.842 0.505 1.00 19.22 146 HIS C O 1
ATOM 10643 N N . ALA C 1 125 ? 4.844 113.974 0.371 1.00 19.16 147 ALA C N 1
ATOM 10644 C CA . ALA C 1 125 ? 3.431 113.609 0.217 1.00 21.05 147 ALA C CA 1
ATOM 10645 C C . ALA C 1 125 ? 3.179 113.032 -1.185 1.00 20.23 147 ALA C C 1
ATOM 10646 O O . ALA C 1 125 ? 2.580 111.982 -1.318 1.00 22.22 147 ALA C O 1
ATOM 10648 N N . THR C 1 126 ? 3.655 113.730 -2.224 1.00 23.51 148 THR C N 1
ATOM 10649 C CA . THR C 1 126 ? 3.467 113.266 -3.612 1.00 22.89 148 THR C CA 1
ATOM 10650 C C . THR C 1 126 ? 4.308 112.029 -3.899 1.00 22.98 148 THR C C 1
ATOM 10651 O O . THR C 1 126 ? 3.924 111.190 -4.700 1.00 22.90 148 THR C O 1
ATOM 10655 N N . ASP C 1 127 ? 5.462 111.928 -3.245 1.00 22.13 149 ASP C N 1
ATOM 10656 C CA . ASP C 1 127 ? 6.340 110.788 -3.431 1.00 21.23 149 ASP C CA 1
ATOM 10657 C C . ASP C 1 127 ? 5.702 109.539 -2.843 1.00 20.08 149 ASP C C 1
ATOM 10658 O O . ASP C 1 127 ? 5.812 108.464 -3.407 1.00 20.28 149 ASP C O 1
ATOM 10663 N N . ALA C 1 128 ? 5.026 109.696 -1.705 1.00 20.11 150 ALA C N 1
ATOM 10664 C CA . ALA C 1 128 ? 4.337 108.573 -1.062 1.00 21.45 150 ALA C CA 1
ATOM 10665 C C . ALA C 1 128 ? 3.103 108.176 -1.884 1.00 19.81 150 ALA C C 1
ATOM 10666 O O . ALA C 1 128 ? 2.756 107.013 -1.948 1.00 20.68 150 ALA C O 1
ATOM 10668 N N . TRP C 1 129 ? 2.457 109.165 -2.514 1.00 21.13 151 TRP C N 1
ATOM 10669 C CA . TRP C 1 129 ? 1.259 108.914 -3.341 1.00 21.10 151 TRP C CA 1
ATOM 10670 C C . TRP C 1 129 ? 1.631 108.099 -4.568 1.00 18.93 151 TRP C C 1
ATOM 10671 O O . TRP C 1 129 ? 1.009 107.099 -4.857 1.00 21.54 151 TRP C O 1
ATOM 10682 N N . ASP C 1 130 ? 2.656 108.547 -5.287 1.00 21.46 152 ASP C N 1
ATOM 10683 C CA . ASP C 1 130 ? 3.120 107.858 -6.492 1.00 20.49 152 ASP C CA 1
ATOM 10684 C C . ASP C 1 130 ? 3.622 106.458 -6.159 1.00 21.84 152 ASP C C 1
ATOM 10685 O O . ASP C 1 130 ? 3.467 105.535 -6.947 1.00 20.09 152 ASP C O 1
ATOM 10690 N N . THR C 1 131 ? 4.220 106.313 -4.981 1.00 21.55 153 THR C N 1
ATOM 10691 C CA . THR C 1 131 ? 4.744 105.030 -4.533 1.00 20.12 153 THR C CA 1
ATOM 10692 C C . THR C 1 131 ? 3.618 104.049 -4.277 1.00 19.13 153 THR C C 1
ATOM 10693 O O . THR C 1 131 ? 3.649 102.932 -4.756 1.00 20.52 153 THR C O 1
ATOM 10697 N N . ILE C 1 132 ? 2.625 104.481 -3.514 1.00 19.05 154 ILE C N 1
ATOM 10698 C CA . ILE C 1 132 ? 1.487 103.632 -3.184 1.00 20.32 154 ILE C CA 1
ATOM 10699 C C . ILE C 1 132 ? 0.688 103.276 -4.443 1.00 21.84 154 ILE C C 1
ATOM 10700 O O . ILE C 1 132 ? 0.240 102.164 -4.591 1.00 21.48 154 ILE C O 1
ATOM 10705 N N . ASP C 1 133 ? 0.538 104.235 -5.348 1.00 22.27 155 ASP C N 1
ATOM 10706 C CA . ASP C 1 133 ? -0.196 103.999 -6.584 1.00 22.63 155 ASP C CA 1
ATOM 10707 C C . ASP C 1 133 ? 0.472 102.897 -7.394 1.00 22.84 155 ASP C C 1
ATOM 10708 O O . ASP C 1 133 ? -0.196 102.006 -7.907 1.00 24.96 155 ASP C O 1
ATOM 10713 N N . TRP C 1 134 ? 1.799 102.960 -7.496 1.00 21.75 156 TRP C N 1
ATOM 10714 C CA . TRP C 1 134 ? 2.558 101.970 -8.242 1.00 23.13 156 TRP C CA 1
ATOM 10715 C C . TRP C 1 134 ? 2.470 100.598 -7.590 1.00 23.33 156 TRP C C 1
ATOM 10716 O O . TRP C 1 134 ? 2.361 99.599 -8.271 1.00 24.07 156 TRP C O 1
ATOM 10727 N N . LEU C 1 135 ? 2.516 100.563 -6.261 1.00 23.82 157 LEU C N 1
ATOM 10728 C CA . LEU C 1 135 ? 2.479 99.296 -5.518 1.00 22.80 157 LEU C CA 1
ATOM 10729 C C . LEU C 1 135 ? 1.174 98.534 -5.693 1.00 24.29 157 LEU C C 1
ATOM 10730 O O . LEU C 1 135 ? 1.186 97.340 -5.923 1.00 23.56 157 LEU C O 1
ATOM 10735 N N . VAL C 1 136 ? 0.051 99.227 -5.580 1.00 25.42 158 VAL C N 1
ATOM 10736 C CA . VAL C 1 136 ? -1.259 98.568 -5.717 1.00 27.73 158 VAL C CA 1
ATOM 10737 C C . VAL C 1 136 ? -1.551 98.140 -7.170 1.00 27.77 158 VAL C C 1
ATOM 10738 O O . VAL C 1 136 ? -2.334 97.226 -7.401 1.00 28.46 158 VAL C O 1
ATOM 10742 N N . LYS C 1 137 ? -0.896 98.795 -8.133 1.00 29.08 159 LYS C N 1
ATOM 10743 C CA . LYS C 1 137 ? -1.093 98.486 -9.562 1.00 29.30 159 LYS C CA 1
ATOM 10744 C C . LYS C 1 137 ? -0.072 97.466 -10.131 1.00 30.03 159 LYS C C 1
ATOM 10745 O O . LYS C 1 137 ? -0.320 96.873 -11.178 1.00 30.36 159 LYS C O 1
ATOM 10751 N N . ASN C 1 138 ? 1.061 97.259 -9.435 1.00 29.64 160 ASN C N 1
ATOM 10752 C CA . ASN C 1 138 ? 2.130 96.361 -9.945 1.00 28.65 160 ASN C CA 1
ATOM 10753 C C . ASN C 1 138 ? 2.497 95.151 -9.068 1.00 28.55 160 ASN C C 1
ATOM 10754 O O . ASN C 1 138 ? 3.232 94.263 -9.516 1.00 29.44 160 ASN C O 1
ATOM 10759 N N . VAL C 1 139 ? 2.002 95.118 -7.834 1.00 27.74 161 VAL C N 1
ATOM 10760 C CA . VAL C 1 139 ? 2.255 93.990 -6.936 1.00 26.26 161 VAL C CA 1
ATOM 10761 C C . VAL C 1 139 ? 0.994 93.133 -6.942 1.00 27.96 161 VAL C C 1
ATOM 10762 O O . VAL C 1 139 ? 0.071 93.360 -6.159 1.00 25.94 161 VAL C O 1
ATOM 10766 N N . SER C 1 140 ? 0.962 92.153 -7.846 1.00 28.77 162 SER C N 1
ATOM 10767 C CA . SER C 1 140 ? -0.205 91.268 -8.008 1.00 28.84 162 SER C CA 1
ATOM 10768 C C . SER C 1 140 ? -0.526 90.418 -6.774 1.00 26.70 162 SER C C 1
ATOM 10769 O O . SER C 1 140 ? -1.661 89.978 -6.599 1.00 26.94 162 SER C O 1
ATOM 10772 N N . GLU C 1 141 ? 0.471 90.204 -5.919 1.00 24.91 163 GLU C N 1
ATOM 10773 C CA . GLU C 1 141 ? 0.303 89.390 -4.705 1.00 25.00 163 GLU C CA 1
ATOM 10774 C C . GLU C 1 141 ? -0.448 90.121 -3.584 1.00 23.80 163 GLU C C 1
ATOM 10775 O O . GLU C 1 141 ? -0.798 89.513 -2.579 1.00 24.13 163 GLU C O 1
ATOM 10781 N N . SER C 1 142 ? -0.675 91.417 -3.759 1.00 24.31 164 SER C N 1
ATOM 10782 C CA . SER C 1 142 ? -1.331 92.232 -2.752 1.00 26.37 164 SER C CA 1
ATOM 10783 C C . SER C 1 142 ? -2.827 92.380 -2.987 1.00 26.88 164 SER C C 1
ATOM 10784 O O . SER C 1 142 ? -3.329 92.096 -4.069 1.00 25.63 164 SER C O 1
ATOM 10787 N N . ASN C 1 143 ? -3.532 92.827 -1.948 1.00 26.55 165 ASN C N 1
ATOM 10788 C CA . ASN C 1 143 ? -4.965 93.095 -2.041 1.00 26.32 165 ASN C CA 1
ATOM 10789 C C . ASN C 1 143 ? -5.220 94.591 -2.305 1.00 25.83 165 ASN C C 1
ATOM 10790 O O . ASN C 1 143 ? -6.345 95.055 -2.220 1.00 28.07 165 ASN C O 1
ATOM 10795 N N . GLY C 1 144 ? -4.145 95.334 -2.623 1.00 25.94 166 GLY C N 1
ATOM 10796 C CA . GLY C 1 144 ? -4.242 96.759 -2.917 1.00 25.46 166 GLY C CA 1
ATOM 10797 C C . GLY C 1 144 ? -4.440 97.659 -1.699 1.00 25.64 166 GLY C C 1
ATOM 10798 O O . GLY C 1 144 ? -4.741 98.848 -1.850 1.00 25.91 166 GLY C O 1
ATOM 10799 N N . LYS C 1 145 ? -4.269 97.098 -0.496 1.00 24.39 167 LYS C N 1
ATOM 10800 C CA . LYS C 1 145 ? -4.430 97.861 0.753 1.00 23.60 167 LYS C CA 1
ATOM 10801 C C . LYS C 1 145 ? -3.053 98.114 1.339 1.00 23.42 167 LYS C C 1
ATOM 10802 O O . LYS C 1 145 ? -2.219 97.226 1.364 1.00 23.55 167 LYS C O 1
ATOM 10808 N N . VAL C 1 146 ? -2.832 99.331 1.814 1.00 19.38 168 VAL C N 1
ATOM 10809 C CA . VAL C 1 146 ? -1.532 99.735 2.320 1.00 19.86 168 VAL C CA 1
ATOM 10810 C C . VAL C 1 146 ? -1.602 100.413 3.677 1.00 19.99 168 VAL C C 1
ATOM 10811 O O . VAL C 1 146 ? -2.451 101.245 3.918 1.00 19.74 168 VAL C O 1
ATOM 10815 N N . GLY C 1 147 ? -0.689 100.035 4.560 1.00 20.11 169 GLY C N 1
ATOM 10816 C CA . GLY C 1 147 ? -0.557 100.662 5.859 1.00 18.11 169 GLY C CA 1
ATOM 10817 C C . GLY C 1 147 ? 0.834 101.269 5.911 1.00 17.54 169 GLY C C 1
ATOM 10818 O O . GLY C 1 147 ? 1.750 100.732 5.313 1.00 17.37 169 GLY C O 1
ATOM 10827 N N . ILE C 1 149 ? 4.023 102.848 8.404 1.00 16.63 171 ILE C N 1
ATOM 10828 C CA . ILE C 1 149 ? 4.591 102.873 9.757 1.00 16.22 171 ILE C CA 1
ATOM 10829 C C . ILE C 1 149 ? 6.069 103.288 9.677 1.00 18.52 171 ILE C C 1
ATOM 10830 O O . ILE C 1 149 ? 6.692 103.198 8.620 1.00 16.77 171 ILE C O 1
ATOM 10835 N N . GLY C 1 150 ? 6.612 103.746 10.791 1.00 17.87 172 GLY C N 1
ATOM 10836 C CA . GLY C 1 150 ? 8.007 104.148 10.846 1.00 18.51 172 GLY C CA 1
ATOM 10837 C C . GLY C 1 150 ? 8.289 105.016 12.041 1.00 17.58 172 GLY C C 1
ATOM 10838 O O . GLY C 1 150 ? 7.415 105.727 12.514 1.00 17.70 172 GLY C O 1
ATOM 10839 N N . SER C 1 151 ? 9.522 104.959 12.532 1.00 19.58 173 SER C N 1
ATOM 10840 C CA . SER C 1 151 ? 9.919 105.738 13.695 1.00 19.42 173 SER C CA 1
ATOM 10841 C C . SER C 1 151 ? 10.912 106.819 13.309 1.00 22.27 173 SER C C 1
ATOM 10842 O O . SER C 1 151 ? 11.723 106.631 12.395 1.00 20.53 173 SER C O 1
ATOM 10845 N N . SER C 1 152 ? 10.843 107.957 14.012 1.00 22.45 174 SER C N 1
ATOM 10846 C CA . SER C 1 152 ? 11.741 109.088 13.785 1.00 23.16 174 SER C CA 1
ATOM 10847 C C . SER C 1 152 ? 11.528 109.727 12.374 1.00 23.58 174 SER C C 1
ATOM 10848 O O . SER C 1 152 ? 10.452 110.240 12.092 1.00 21.66 174 SER C O 1
ATOM 10851 N N . TYR C 1 153 ? 12.557 109.707 11.521 1.00 19.51 175 TYR C N 1
ATOM 10852 C CA . TYR C 1 153 ? 12.449 110.230 10.156 1.00 19.75 175 TYR C CA 1
ATOM 10853 C C . TYR C 1 153 ? 11.466 109.357 9.375 1.00 18.82 175 TYR C C 1
ATOM 10854 O O . TYR C 1 153 ? 10.739 109.842 8.522 1.00 20.91 175 TYR C O 1
ATOM 10863 N N . GLU C 1 154 ? 11.458 108.061 9.688 1.00 19.67 176 GLU C N 1
ATOM 10864 C CA . GLU C 1 154 ? 10.561 107.109 9.039 1.00 20.42 176 GLU C CA 1
ATOM 10865 C C . GLU C 1 154 ? 9.093 107.355 9.468 1.00 21.75 176 GLU C C 1
ATOM 10866 O O . GLU C 1 154 ? 8.168 106.950 8.781 1.00 22.33 176 GLU C O 1
ATOM 10872 N N . GLY C 1 155 ? 8.913 108.012 10.616 1.00 19.96 177 GLY C N 1
ATOM 10873 C CA . GLY C 1 155 ? 7.593 108.396 11.096 1.00 18.99 177 GLY C CA 1
ATOM 10874 C C . GLY C 1 155 ? 7.187 109.714 10.460 1.00 19.40 177 GLY C C 1
ATOM 10875 O O . GLY C 1 155 ? 6.024 109.949 10.187 1.00 18.41 177 GLY C O 1
ATOM 10876 N N . PHE C 1 156 ? 8.178 110.568 10.226 1.00 18.79 178 PHE C N 1
ATOM 10877 C CA . PHE C 1 156 ? 7.978 111.871 9.589 1.00 18.52 178 PHE C CA 1
ATOM 10878 C C . PHE C 1 156 ? 7.427 111.688 8.149 1.00 17.66 178 PHE C C 1
ATOM 10879 O O . PHE C 1 156 ? 6.596 112.468 7.703 1.00 19.26 178 PHE C O 1
ATOM 10887 N N . THR C 1 157 ? 7.884 110.640 7.450 1.00 17.22 179 THR C N 1
ATOM 10888 C CA . THR C 1 157 ? 7.404 110.367 6.085 1.00 18.70 179 THR C CA 1
ATOM 10889 C C . THR C 1 157 ? 5.955 109.862 6.093 1.00 18.11 179 THR C C 1
ATOM 10890 O O . THR C 1 157 ? 5.245 110.013 5.107 1.00 18.45 179 THR C O 1
ATOM 10894 N N . VAL C 1 158 ? 5.531 109.250 7.207 1.00 16.49 180 VAL C N 1
ATOM 10895 C CA . VAL C 1 158 ? 4.141 108.789 7.348 1.00 18.70 180 VAL C CA 1
ATOM 10896 C C . VAL C 1 158 ? 3.251 110.027 7.484 1.00 17.49 180 VAL C C 1
ATOM 10897 O O . VAL C 1 158 ? 2.211 110.115 6.861 1.00 20.64 180 VAL C O 1
ATOM 10901 N N . VAL C 1 159 ? 3.694 110.979 8.307 1.00 17.79 181 VAL C N 1
ATOM 10902 C CA . VAL C 1 159 ? 2.947 112.215 8.547 1.00 17.72 181 VAL C CA 1
ATOM 10903 C C . VAL C 1 159 ? 2.795 113.011 7.253 1.00 22.48 181 VAL C C 1
ATOM 10904 O O . VAL C 1 159 ? 1.740 113.596 6.997 1.00 23.71 181 VAL C O 1
ATOM 10916 N N . ALA C 1 161 ? 2.654 111.789 4.250 1.00 20.34 183 ALA C N 1
ATOM 10917 C CA . ALA C 1 161 ? 1.666 111.097 3.428 1.00 20.93 183 ALA C CA 1
ATOM 10918 C C . ALA C 1 161 ? 0.234 111.426 3.906 1.00 24.21 183 ALA C C 1
ATOM 10919 O O . ALA C 1 161 ? -0.690 111.490 3.105 1.00 23.96 183 ALA C O 1
ATOM 10921 N N . LEU C 1 162 ? 0.076 111.640 5.219 1.00 24.30 184 LEU C N 1
ATOM 10922 C CA . LEU C 1 162 ? -1.228 111.963 5.809 1.00 23.98 184 LEU C CA 1
ATOM 10923 C C . LEU C 1 162 ? -1.735 113.370 5.432 1.00 23.44 184 LEU C C 1
ATOM 10924 O O . LEU C 1 162 ? -2.909 113.648 5.579 1.00 24.72 184 LEU C O 1
ATOM 10929 N N . THR C 1 163 ? -0.843 114.252 4.958 1.00 26.11 185 THR C N 1
ATOM 10930 C CA . THR C 1 163 ? -1.265 115.620 4.537 1.00 25.91 185 THR C CA 1
ATOM 10931 C C . THR C 1 163 ? -2.212 115.541 3.315 1.00 25.68 185 THR C C 1
ATOM 10932 O O . THR C 1 163 ? -3.060 116.402 3.126 1.00 27.64 185 THR C O 1
ATOM 10936 N N . ASN C 1 164 ? -2.028 114.507 2.499 1.00 25.02 186 ASN C N 1
ATOM 10937 C CA . ASN C 1 164 ? -2.872 114.252 1.309 1.00 26.39 186 ASN C CA 1
ATOM 10938 C C . ASN C 1 164 ? -2.604 112.791 0.880 1.00 26.08 186 ASN C C 1
ATOM 10939 O O . ASN C 1 164 ? -1.816 112.531 -0.054 1.00 28.60 186 ASN C O 1
ATOM 10944 N N . PRO C 1 165 ? -3.265 111.847 1.561 1.00 24.27 187 PRO C N 1
ATOM 10945 C CA . PRO C 1 165 ? -3.025 110.414 1.348 1.00 24.45 187 PRO C CA 1
ATOM 10946 C C . PRO C 1 165 ? -3.736 109.762 0.183 1.00 25.51 187 PRO C C 1
ATOM 10947 O O . PRO C 1 165 ? -4.865 110.113 -0.147 1.00 26.79 187 PRO C O 1
ATOM 10951 N N . HIS C 1 166 ? -3.058 108.781 -0.413 1.00 24.18 188 HIS C N 1
ATOM 10952 C CA . HIS C 1 166 ? -3.594 107.979 -1.506 1.00 24.64 188 HIS C CA 1
ATOM 10953 C C . HIS C 1 166 ? -4.788 107.180 -0.916 1.00 26.69 188 HIS C C 1
ATOM 10954 O O . HIS C 1 166 ? -4.744 106.806 0.247 1.00 27.10 188 HIS C O 1
ATOM 10961 N N . PRO C 1 167 ? -5.859 106.954 -1.707 1.00 27.49 189 PRO C N 1
ATOM 10962 C CA . PRO C 1 167 ? -7.034 106.196 -1.220 1.00 27.10 189 PRO C CA 1
ATOM 10963 C C . PRO C 1 167 ? -6.700 104.792 -0.679 1.00 25.28 189 PRO C C 1
ATOM 10964 O O . PRO C 1 167 ? -7.401 104.299 0.194 1.00 23.41 189 PRO C O 1
ATOM 10968 N N . ALA C 1 168 ? -5.644 104.171 -1.212 1.00 24.54 190 ALA C N 1
ATOM 10969 C CA . ALA C 1 168 ? -5.226 102.832 -0.790 1.00 21.91 190 ALA C CA 1
ATOM 10970 C C . ALA C 1 168 ? -4.589 102.809 0.627 1.00 21.81 190 ALA C C 1
ATOM 10971 O O . ALA C 1 168 ? -4.443 101.750 1.214 1.00 21.35 190 ALA C O 1
ATOM 10973 N N . LEU C 1 169 ? -4.197 103.977 1.143 1.00 22.36 191 LEU C N 1
ATOM 10974 C CA . LEU C 1 169 ? -3.636 104.073 2.503 1.00 21.23 191 LEU C CA 1
ATOM 10975 C C . LEU C 1 169 ? -4.794 103.972 3.501 1.00 20.76 191 LEU C C 1
ATOM 10976 O O . LEU C 1 169 ? -5.545 104.937 3.694 1.00 19.61 191 LEU C O 1
ATOM 10981 N N . LYS C 1 170 ? -4.925 102.803 4.135 1.00 19.92 192 LYS C N 1
ATOM 10982 C CA . LYS C 1 170 ? -6.031 102.529 5.066 1.00 20.31 192 LYS C CA 1
ATOM 10983 C C . LYS C 1 170 ? -5.711 102.759 6.544 1.00 20.07 192 LYS C C 1
ATOM 10984 O O . LYS C 1 170 ? -6.615 102.825 7.362 1.00 17.53 192 LYS C O 1
ATOM 10990 N N . VAL C 1 171 ? -4.437 102.867 6.886 1.00 18.01 193 VAL C N 1
ATOM 10991 C CA . VAL C 1 171 ? -4.051 103.042 8.293 1.00 19.99 193 VAL C CA 1
ATOM 10992 C C . VAL C 1 171 ? -2.601 103.538 8.395 1.00 19.35 193 VAL C C 1
ATOM 10993 O O . VAL C 1 171 ? -1.771 103.218 7.555 1.00 16.94 193 VAL C O 1
ATOM 10997 N N . ALA C 1 172 ? -2.319 104.330 9.426 1.00 20.66 194 ALA C N 1
ATOM 10998 C CA . ALA C 1 172 ? -0.994 104.907 9.614 1.00 20.11 194 ALA C CA 1
ATOM 10999 C C . ALA C 1 172 ? -0.582 104.930 11.087 1.00 22.04 194 ALA C C 1
ATOM 11000 O O . ALA C 1 172 ? -1.400 105.144 11.962 1.00 18.74 194 ALA C O 1
ATOM 11002 N N . VAL C 1 173 ? 0.706 104.704 11.335 1.00 20.90 195 VAL C N 1
ATOM 11003 C CA . VAL C 1 173 ? 1.252 104.711 12.682 1.00 18.85 195 VAL C CA 1
ATOM 11004 C C . VAL C 1 173 ? 2.596 105.476 12.685 1.00 19.60 195 VAL C C 1
ATOM 11005 O O . VAL C 1 173 ? 3.647 104.880 12.496 1.00 18.03 195 VAL C O 1
ATOM 11009 N N . PRO C 1 174 ? 2.544 106.805 12.837 1.00 18.04 196 PRO C N 1
ATOM 11010 C CA . PRO C 1 174 ? 3.756 107.595 12.955 1.00 17.83 196 PRO C CA 1
ATOM 11011 C C . PRO C 1 174 ? 4.354 107.414 14.347 1.00 17.82 196 PRO C C 1
ATOM 11012 O O . PRO C 1 174 ? 3.761 107.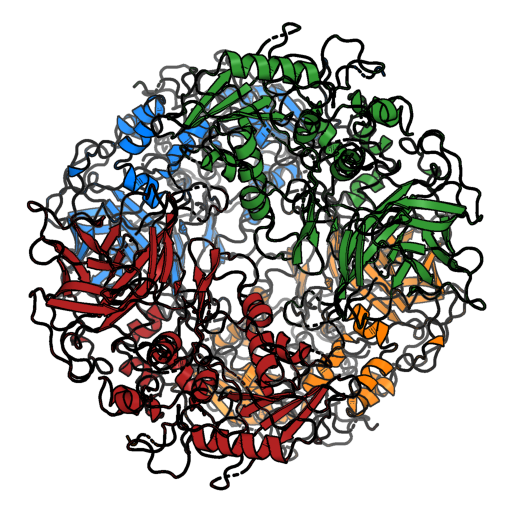828 15.321 1.00 17.45 196 PRO C O 1
ATOM 11016 N N . GLU C 1 175 ? 5.503 106.768 14.416 1.00 17.58 197 GLU C N 1
ATOM 11017 C CA . GLU C 1 175 ? 6.193 106.527 15.687 1.00 16.93 197 GLU C CA 1
ATOM 11018 C C . GLU C 1 175 ? 7.289 107.574 15.864 1.00 19.39 197 GLU C C 1
ATOM 11019 O O . GLU C 1 175 ? 8.055 107.822 14.954 1.00 18.91 197 GLU C O 1
ATOM 11025 N N . SER C 1 176 ? 7.326 108.197 17.050 1.00 18.05 198 SER C N 1
ATOM 11026 C CA . SER C 1 176 ? 8.281 109.268 17.375 1.00 17.77 198 SER C CA 1
ATOM 11027 C C . SER C 1 176 ? 8.639 110.140 16.168 1.00 19.81 198 SER C C 1
ATOM 11028 O O . SER C 1 176 ? 9.820 110.350 15.880 1.00 18.08 198 SER C O 1
ATOM 11031 N N . PRO C 1 177 ? 7.624 110.680 15.477 1.00 18.87 199 PRO C N 1
ATOM 11032 C CA . PRO C 1 177 ? 7.872 111.467 14.286 1.00 16.42 199 PRO C CA 1
ATOM 11033 C C . PRO C 1 177 ? 8.515 112.788 14.554 1.00 18.95 199 PRO C C 1
ATOM 11034 O O . PRO C 1 177 ? 8.352 113.372 15.647 1.00 18.13 199 PRO C O 1
ATOM 11046 N N . ILE C 1 179 ? 8.324 116.374 14.078 1.00 22.08 201 ILE C N 1
ATOM 11047 C CA . ILE C 1 179 ? 7.203 117.290 13.817 1.00 20.17 201 ILE C CA 1
ATOM 11048 C C . ILE C 1 179 ? 7.632 118.741 13.884 1.00 21.16 201 ILE C C 1
ATOM 11049 O O . ILE C 1 179 ? 7.416 119.494 12.953 1.00 23.42 201 ILE C O 1
ATOM 11054 N N . ASP C 1 180 ? 8.217 119.134 15.008 1.00 20.43 202 ASP C N 1
ATOM 11055 C CA . ASP C 1 180 ? 8.707 120.483 15.184 1.00 19.23 202 ASP C CA 1
ATOM 11056 C C . ASP C 1 180 ? 10.115 120.423 15.756 1.00 19.88 202 ASP C C 1
ATOM 11057 O O . ASP C 1 180 ? 10.303 120.392 16.973 1.00 19.19 202 ASP C O 1
ATOM 11062 N N . GLY C 1 181 ? 11.102 120.418 14.861 1.00 19.76 203 GLY C N 1
ATOM 11063 C CA . GLY C 1 181 ? 12.504 120.330 15.237 1.00 18.93 203 GLY C CA 1
ATOM 11064 C C . GLY C 1 181 ? 13.088 121.526 15.968 1.00 20.93 203 GLY C C 1
ATOM 11065 O O . GLY C 1 181 ? 14.266 121.518 16.289 1.00 22.86 203 GLY C O 1
ATOM 11066 N N . TRP C 1 182 ? 12.279 122.560 16.213 1.00 18.70 204 TRP C N 1
ATOM 11067 C CA . TRP C 1 182 ? 12.739 123.743 16.940 1.00 18.53 204 TRP C CA 1
ATOM 11068 C C . TRP C 1 182 ? 12.147 123.791 18.344 1.00 18.46 204 TRP C C 1
ATOM 11069 O O . TRP C 1 182 ? 12.865 124.024 19.332 1.00 16.60 204 TRP C O 1
ATOM 11088 N N . GLY C 1 184 ? 10.593 121.304 20.203 1.00 18.48 206 GLY C N 1
ATOM 11089 C CA . GLY C 1 184 ? 10.948 120.212 21.098 1.00 18.19 206 GLY C CA 1
ATOM 11090 C C . GLY C 1 184 ? 11.315 118.861 20.526 1.00 14.68 206 GLY C C 1
ATOM 11091 O O . GLY C 1 184 ? 11.289 117.886 21.253 1.00 17.52 206 GLY C O 1
ATOM 11092 N N . ASP C 1 185 ? 11.664 118.788 19.243 1.00 19.17 207 ASP C N 1
ATOM 11093 C CA . ASP C 1 185 ? 12.065 117.518 18.663 1.00 19.82 207 ASP C CA 1
ATOM 11094 C C . ASP C 1 185 ? 13.639 117.432 18.515 1.00 19.15 207 ASP C C 1
ATOM 11095 O O . ASP C 1 185 ? 14.345 117.556 19.508 1.00 20.28 207 ASP C O 1
ATOM 11100 N N . ASP C 1 186 ? 14.155 117.269 17.294 1.00 18.15 208 ASP C N 1
ATOM 11101 C CA . ASP C 1 186 ? 15.609 117.022 17.087 1.00 18.32 208 ASP C CA 1
ATOM 11102 C C . ASP C 1 186 ? 16.603 118.165 17.158 1.00 19.47 208 ASP C C 1
ATOM 11103 O O . ASP C 1 186 ? 17.580 118.074 17.880 1.00 18.34 208 ASP C O 1
ATOM 11108 N N . TRP C 1 187 ? 16.379 119.227 16.396 1.00 17.80 209 TRP C N 1
ATOM 11109 C CA . TRP C 1 187 ? 17.393 120.295 16.286 1.00 16.10 209 TRP C CA 1
ATOM 11110 C C . TRP C 1 187 ? 17.545 121.198 17.496 1.00 15.42 209 TRP C C 1
ATOM 11111 O O . TRP C 1 187 ? 18.662 121.481 17.912 1.00 16.75 209 TRP C O 1
ATOM 11122 N N . PHE C 1 188 ? 16.434 121.663 18.038 1.00 16.37 210 PHE C N 1
ATOM 11123 C CA . PHE C 1 188 ? 16.437 122.497 19.238 1.00 16.63 210 PHE C CA 1
ATOM 11124 C C . PHE C 1 188 ? 15.318 122.026 20.176 1.00 14.73 210 PHE C C 1
ATOM 11125 O O . PHE C 1 188 ? 14.434 121.267 19.785 1.00 19.20 210 PHE C O 1
ATOM 11133 N N . ASN C 1 189 ? 15.380 122.495 21.407 1.00 16.71 211 ASN C N 1
ATOM 11134 C CA . ASN C 1 189 ? 14.331 122.274 22.411 1.00 17.37 211 ASN C CA 1
ATOM 11135 C C . ASN C 1 189 ? 14.140 123.664 23.052 1.00 16.70 211 ASN C C 1
ATOM 11136 O O . ASN C 1 189 ? 15.019 124.147 23.778 1.00 15.34 211 ASN C O 1
ATOM 11141 N N . TYR C 1 190 ? 13.016 124.310 22.746 1.00 17.32 212 TYR C N 1
ATOM 11142 C CA . TYR C 1 190 ? 12.725 125.670 23.235 1.00 16.63 212 TYR C CA 1
ATOM 11143 C C . TYR C 1 190 ? 13.894 126.633 22.903 1.00 16.30 212 TYR C C 1
ATOM 11144 O O . TYR C 1 190 ? 14.293 127.446 23.724 1.00 19.49 212 TYR C O 1
ATOM 11153 N N . GLY C 1 191 ? 14.437 126.502 21.697 1.00 18.08 213 GLY C N 1
ATOM 11154 C CA . GLY C 1 191 ? 15.514 127.370 21.238 1.00 20.58 213 GLY C CA 1
ATOM 11155 C C . GLY C 1 191 ? 16.942 126.955 21.595 1.00 19.39 213 GLY C C 1
ATOM 11156 O O . GLY C 1 191 ? 17.876 127.489 21.030 1.00 18.91 213 GLY C O 1
ATOM 11157 N N . ALA C 1 192 ? 17.106 126.025 22.544 1.00 20.18 214 ALA C N 1
ATOM 11158 C CA . ALA C 1 192 ? 18.448 125.547 22.933 1.00 17.82 214 ALA C CA 1
ATOM 11159 C C . ALA C 1 192 ? 18.914 124.514 21.905 1.00 17.08 214 ALA C C 1
ATOM 11160 O O . ALA C 1 192 ? 18.254 123.512 21.700 1.00 17.54 214 ALA C O 1
ATOM 11162 N N . PHE C 1 193 ? 20.065 124.770 21.275 1.00 14.87 215 PHE C N 1
ATOM 11163 C CA . PHE C 1 193 ? 20.585 123.899 20.200 1.00 16.74 215 PHE C CA 1
ATOM 11164 C C . PHE C 1 193 ? 21.170 122.576 20.703 1.00 15.10 215 PHE C C 1
ATOM 11165 O O . PHE C 1 193 ? 21.906 122.542 21.689 1.00 16.87 215 PHE C O 1
ATOM 11173 N N . ARG C 1 194 ? 20.856 121.496 19.987 1.00 16.60 216 ARG C N 1
ATOM 11174 C CA . ARG C 1 194 ? 21.293 120.144 20.359 1.00 16.74 216 ARG C CA 1
ATOM 11175 C C . ARG C 1 194 ? 22.536 119.690 19.557 1.00 18.18 216 ARG C C 1
ATOM 11176 O O . ARG C 1 194 ? 22.455 119.356 18.373 1.00 15.63 216 ARG C O 1
ATOM 11184 N N . GLN C 1 195 ? 23.677 119.676 20.241 1.00 18.01 217 GLN C N 1
ATOM 11185 C CA . GLN C 1 195 ? 24.970 119.335 19.635 1.00 17.00 217 GLN C CA 1
ATOM 11186 C C . GLN C 1 195 ? 25.147 117.851 19.329 1.00 18.00 217 GLN C C 1
ATOM 11187 O O . GLN C 1 195 ? 26.052 117.478 18.587 1.00 18.41 217 GLN C O 1
ATOM 11193 N N . VAL C 1 196 ? 24.291 117.008 19.908 1.00 17.11 218 VAL C N 1
ATOM 11194 C CA . VAL C 1 196 ? 24.331 115.565 19.647 1.00 17.47 218 VAL C CA 1
ATOM 11195 C C . VAL C 1 196 ? 24.128 115.258 18.135 1.00 18.19 218 VAL C C 1
ATOM 11196 O O . VAL C 1 196 ? 24.568 114.225 17.641 1.00 18.29 218 VAL C O 1
ATOM 11200 N N . ASN C 1 197 ? 23.472 116.174 17.421 1.00 17.74 219 ASN C N 1
ATOM 11201 C CA . ASN C 1 197 ? 23.177 115.979 16.005 1.00 19.47 219 ASN C CA 1
ATOM 11202 C C . ASN C 1 197 ? 24.285 116.368 15.017 1.00 19.54 219 ASN C C 1
ATOM 11203 O O . ASN C 1 197 ? 24.108 116.223 13.806 1.00 20.80 219 ASN C O 1
ATOM 11208 N N . PHE C 1 198 ? 25.422 116.849 15.515 1.00 19.14 220 PHE C N 1
ATOM 11209 C CA . PHE C 1 198 ? 26.531 117.202 14.627 1.00 17.57 220 PHE C CA 1
ATOM 11210 C C . PHE C 1 198 ? 26.970 115.958 13.836 1.00 17.85 220 PHE C C 1
ATOM 11211 O O . PHE C 1 198 ? 27.215 116.035 12.642 1.00 21.04 220 PHE C O 1
ATOM 11219 N N . ASP C 1 199 ? 27.036 114.813 14.516 1.00 16.77 221 ASP C N 1
ATOM 11220 C CA . ASP C 1 199 ? 27.425 113.535 13.871 1.00 16.28 221 ASP C CA 1
ATOM 11221 C C . ASP C 1 199 ? 26.379 113.061 12.877 1.00 15.77 221 ASP C C 1
ATOM 11222 O O . ASP C 1 199 ? 26.703 112.375 11.921 1.00 16.23 221 ASP C O 1
ATOM 11227 N N . TYR C 1 200 ? 25.112 113.404 13.137 1.00 17.40 222 TYR C N 1
ATOM 11228 C CA . TYR C 1 200 ? 24.014 113.047 12.246 1.00 18.80 222 TYR C CA 1
ATOM 11229 C C . TYR C 1 200 ? 24.145 113.824 10.923 1.00 19.00 222 TYR C C 1
ATOM 11230 O O . TYR C 1 200 ? 23.831 113.304 9.865 1.00 19.19 222 TYR C O 1
ATOM 11239 N N . PHE C 1 201 ? 24.622 115.066 11.008 1.00 17.94 223 PHE C N 1
ATOM 11240 C CA . PHE C 1 201 ? 24.787 115.917 9.828 1.00 18.86 223 PHE C CA 1
ATOM 11241 C C . PHE C 1 201 ? 25.793 115.320 8.850 1.00 19.81 223 PHE C C 1
ATOM 11242 O O . PHE C 1 201 ? 25.519 115.235 7.674 1.00 17.90 223 PHE C O 1
ATOM 11250 N N . THR C 1 202 ? 26.958 114.906 9.344 1.00 18.57 224 THR C N 1
ATOM 11251 C CA . THR C 1 202 ? 27.961 114.288 8.466 1.00 18.53 224 THR C CA 1
ATOM 11252 C C . THR C 1 202 ? 27.558 112.863 8.097 1.00 18.52 224 THR C C 1
ATOM 11253 O O . THR C 1 202 ? 27.878 112.381 7.020 1.00 19.62 224 THR C O 1
ATOM 11257 N N . GLY C 1 203 ? 26.849 112.196 8.993 1.00 16.01 225 GLY C N 1
ATOM 11258 C CA . GLY C 1 203 ? 26.415 110.837 8.751 1.00 17.61 225 GLY C CA 1
ATOM 11259 C C . GLY C 1 203 ? 25.369 110.719 7.639 1.00 15.44 225 GLY C C 1
ATOM 11260 O O . GLY C 1 203 ? 25.353 109.740 6.909 1.00 16.35 225 GLY C O 1
ATOM 11261 N N . GLN C 1 204 ? 24.516 111.736 7.507 1.00 16.70 226 GLN C N 1
ATOM 11262 C CA . GLN C 1 204 ? 23.421 111.714 6.520 1.00 16.73 226 GLN C CA 1
ATOM 11263 C C . GLN C 1 204 ? 23.586 112.678 5.335 1.00 17.24 226 GLN C C 1
ATOM 11264 O O . GLN C 1 204 ? 22.954 112.487 4.301 1.00 18.50 226 GLN C O 1
ATOM 11270 N N . LEU C 1 205 ? 24.437 113.699 5.486 1.00 19.65 227 LEU C N 1
ATOM 11271 C CA . LEU C 1 205 ? 24.604 114.727 4.441 1.00 18.39 227 LEU C CA 1
ATOM 11272 C C . LEU C 1 205 ? 25.964 114.728 3.722 1.00 21.31 227 LEU C C 1
ATOM 11273 O O . LEU C 1 205 ? 26.162 115.518 2.802 1.00 22.05 227 LEU C O 1
ATOM 11278 N N . SER C 1 206 ? 26.888 113.851 4.137 1.00 22.39 228 SER C N 1
ATOM 11279 C CA . SER C 1 206 ? 28.234 113.774 3.503 1.00 22.69 228 SER C CA 1
ATOM 11280 C C . SER C 1 206 ? 28.159 113.175 2.104 1.00 25.52 228 SER C C 1
ATOM 11281 O O . SER C 1 206 ? 28.827 113.649 1.174 1.00 26.33 228 SER C O 1
ATOM 11284 N N . LYS C 1 207 ? 27.372 112.114 1.968 1.00 25.37 229 LYS C N 1
ATOM 11285 C CA . LYS C 1 207 ? 27.201 111.426 0.691 1.00 27.72 229 LYS C CA 1
ATOM 11286 C C . LYS C 1 207 ? 25.762 110.973 0.516 1.00 26.02 229 LYS C C 1
ATOM 11287 O O . LYS C 1 207 ? 24.966 110.988 1.466 1.00 25.06 229 LYS C O 1
ATOM 11293 N N . ARG C 1 208 ? 25.434 110.556 -0.699 1.00 23.89 230 ARG C N 1
ATOM 11294 C CA . ARG C 1 208 ? 24.109 110.057 -1.004 1.00 23.04 230 ARG C CA 1
ATOM 11295 C C . ARG C 1 208 ? 23.821 108.866 -0.091 1.00 21.79 230 ARG C C 1
ATOM 11296 O O . ARG C 1 208 ? 22.742 108.760 0.480 1.00 20.26 230 ARG C O 1
ATOM 11304 N N . GLY C 1 209 ? 24.819 107.988 0.048 1.00 20.03 231 GLY C N 1
ATOM 11305 C CA . GLY C 1 209 ? 24.716 106.808 0.878 1.00 22.45 231 GLY C CA 1
ATOM 11306 C C . GLY C 1 209 ? 25.278 107.008 2.295 1.00 22.12 231 GLY C C 1
ATOM 11307 O O . GLY C 1 209 ? 25.085 108.049 2.914 1.00 21.46 231 GLY C O 1
ATOM 11308 N N . LYS C 1 210 ? 25.977 105.988 2.785 1.00 24.94 232 LYS C N 1
ATOM 11309 C CA . LYS C 1 210 ? 26.551 105.987 4.131 1.00 26.90 232 LYS C CA 1
ATOM 11310 C C . LYS C 1 210 ? 27.613 107.071 4.316 1.00 25.82 232 LYS C C 1
ATOM 11311 O O . LYS C 1 210 ? 28.496 107.243 3.477 1.00 24.99 232 LYS C O 1
ATOM 11317 N N . GLY C 1 211 ? 27.508 107.796 5.424 1.00 23.86 233 GLY C N 1
ATOM 11318 C CA . GLY C 1 211 ? 28.455 108.837 5.765 1.00 24.54 233 GLY C CA 1
ATOM 11319 C C . GLY C 1 211 ? 29.307 108.401 6.946 1.00 25.17 233 GLY C C 1
ATOM 11320 O O . GLY C 1 211 ? 29.602 107.220 7.109 1.00 24.66 233 GLY C O 1
ATOM 11321 N N . ALA C 1 212 ? 29.706 109.361 7.760 1.00 24.25 234 ALA C N 1
ATOM 11322 C CA . ALA C 1 212 ? 30.510 109.079 8.947 1.00 23.34 234 ALA C CA 1
ATOM 11323 C C . ALA C 1 212 ? 30.325 110.172 9.977 1.00 20.38 234 ALA C C 1
ATOM 11324 O O . ALA C 1 212 ? 29.752 111.219 9.692 1.00 19.27 234 ALA C O 1
ATOM 11326 N N . GLY C 1 213 ? 30.799 109.920 11.183 1.00 18.99 235 GLY C N 1
ATOM 11327 C CA . GLY C 1 213 ? 30.732 110.896 12.240 1.00 18.22 235 GLY C CA 1
ATOM 11328 C C . GLY C 1 213 ? 31.867 111.897 12.074 1.00 18.62 235 GLY C C 1
ATOM 11329 O O . GLY C 1 213 ? 32.640 111.818 11.121 1.00 20.57 235 GLY C O 1
ATOM 11330 N N . ILE C 1 214 ? 31.963 112.832 13.003 1.00 17.65 236 ILE C N 1
ATOM 11331 C CA . ILE C 1 214 ? 33.001 113.846 12.972 1.00 16.97 236 ILE C CA 1
ATOM 11332 C C . ILE C 1 214 ? 34.170 113.374 13.824 1.00 17.86 236 ILE C C 1
ATOM 11333 O O . ILE C 1 214 ? 33.978 112.924 14.941 1.00 17.50 236 ILE C O 1
ATOM 11338 N N . ALA C 1 215 ? 35.383 113.461 13.275 1.00 15.27 237 ALA C N 1
ATOM 11339 C CA . ALA C 1 215 ? 36.578 113.067 13.999 1.00 14.96 237 ALA C CA 1
ATOM 11340 C C . ALA C 1 215 ? 36.750 114.000 15.188 1.00 15.19 237 ALA C C 1
ATOM 11341 O O . ALA C 1 215 ? 36.623 115.228 15.054 1.00 13.98 237 ALA C O 1
ATOM 11343 N N . ARG C 1 216 ? 37.034 113.413 16.351 1.00 14.49 238 ARG C N 1
ATOM 11344 C CA . ARG C 1 216 ? 37.190 114.162 17.597 1.00 15.69 238 ARG C CA 1
ATOM 11345 C C . ARG C 1 216 ? 38.638 114.305 17.999 1.00 13.84 238 ARG C C 1
ATOM 11346 O O . ARG C 1 216 ? 39.483 113.518 17.601 1.00 11.83 238 ARG C O 1
ATOM 11354 N N . GLN C 1 217 ? 38.913 115.318 18.805 1.00 13.58 239 GLN C N 1
ATOM 11355 C CA . GLN C 1 217 ? 40.239 115.535 19.337 1.00 15.17 239 GLN C CA 1
ATOM 11356 C C . GLN C 1 217 ? 40.475 114.505 20.443 1.00 16.20 239 GLN C C 1
ATOM 11357 O O . GLN C 1 217 ? 41.585 113.996 20.598 1.00 15.58 239 GLN C O 1
ATOM 11363 N N . GLY C 1 218 ? 39.404 114.189 21.193 1.00 13.69 240 GLY C N 1
ATOM 11364 C CA . GLY C 1 218 ? 39.481 113.246 22.303 1.00 14.88 240 GLY C CA 1
ATOM 11365 C C . GLY C 1 218 ? 38.212 112.444 22.553 1.00 14.83 240 GLY C C 1
ATOM 11366 O O . GLY C 1 218 ? 37.225 112.542 21.814 1.00 13.75 240 GLY C O 1
ATOM 11367 N N . HIS C 1 219 ? 38.244 111.668 23.632 1.00 16.57 241 HIS C N 1
ATOM 11368 C CA . HIS C 1 219 ? 37.162 110.765 24.000 1.00 15.95 241 HIS C CA 1
ATOM 11369 C C . HIS C 1 219 ? 35.964 111.449 24.648 1.00 15.68 241 HIS C C 1
ATOM 11370 O O . HIS C 1 219 ? 34.833 111.089 24.389 1.00 16.55 241 HIS C O 1
ATOM 11377 N N . ASP C 1 220 ? 36.234 112.433 25.492 1.00 12.83 242 ASP C N 1
ATOM 11378 C CA . ASP C 1 220 ? 35.197 113.126 26.253 1.00 14.68 242 ASP C CA 1
ATOM 11379 C C . ASP C 1 220 ? 34.639 114.322 25.511 1.00 13.08 242 ASP C C 1
ATOM 11380 O O . ASP C 1 220 ? 35.331 115.295 25.304 1.00 13.43 242 ASP C O 1
ATOM 11385 N N . ASP C 1 221 ? 33.368 114.238 25.122 1.00 14.13 243 ASP C N 1
ATOM 11386 C CA . ASP C 1 221 ? 32.698 115.333 24.409 1.00 14.56 243 ASP C CA 1
ATOM 11387 C C . ASP C 1 221 ? 32.480 116.543 25.301 1.00 12.99 243 ASP C C 1
ATOM 11388 O O . ASP C 1 221 ? 32.303 117.635 24.817 1.00 12.26 243 ASP C O 1
ATOM 11393 N N . TYR C 1 222 ? 32.460 116.336 26.609 1.00 13.54 244 TYR C N 1
ATOM 11394 C CA . TYR C 1 222 ? 32.374 117.449 27.534 1.00 12.82 244 TYR C CA 1
ATOM 11395 C C . TYR C 1 222 ? 33.605 118.320 27.249 1.00 14.36 244 TYR C C 1
ATOM 11396 O O . TYR C 1 222 ? 33.500 119.530 27.107 1.00 11.59 244 TYR C O 1
ATOM 11405 N N . SER C 1 223 ? 34.766 117.677 27.148 1.00 12.47 245 SER C N 1
ATOM 11406 C CA . SER C 1 223 ? 36.011 118.378 26.855 1.00 14.47 245 SER C CA 1
ATOM 11407 C C . SER C 1 223 ? 36.102 118.835 25.389 1.00 16.58 245 SER C C 1
ATOM 11408 O O . SER C 1 223 ? 36.536 119.934 25.124 1.00 14.45 245 SER C O 1
ATOM 11411 N N . ASN C 1 224 ? 35.692 117.979 24.449 1.00 14.19 246 ASN C N 1
ATOM 11412 C CA . ASN C 1 224 ? 35.784 118.321 23.012 1.00 15.80 246 ASN C CA 1
ATOM 11413 C C . ASN C 1 224 ? 35.042 119.605 22.661 1.00 15.15 246 ASN C C 1
ATOM 11414 O O . ASN C 1 224 ? 35.572 120.461 21.956 1.00 15.48 246 ASN C O 1
ATOM 11419 N N . PHE C 1 225 ? 33.823 119.739 23.158 1.00 17.74 247 PHE C N 1
ATOM 11420 C CA . PHE C 1 225 ? 33.009 120.910 22.859 1.00 18.63 247 PHE C CA 1
ATOM 11421 C C . PHE C 1 225 ? 33.429 122.149 23.662 1.00 18.34 247 PHE C C 1
ATOM 11422 O O . PHE C 1 225 ? 33.454 123.243 23.134 1.00 17.52 247 PHE C O 1
ATOM 11430 N N . LEU C 1 226 ? 33.779 121.958 24.927 1.00 16.38 248 LEU C N 1
ATOM 11431 C CA . LEU C 1 226 ? 34.204 123.072 25.780 1.00 19.48 248 LEU C CA 1
ATOM 11432 C C . LEU C 1 226 ? 35.507 123.714 25.232 1.00 20.48 248 LEU C C 1
ATOM 11433 O O . LEU C 1 226 ? 35.637 124.945 25.180 1.00 21.23 248 LEU C O 1
ATOM 11438 N N . GLN C 1 227 ? 36.447 122.872 24.815 1.00 20.19 249 GLN C N 1
ATOM 11439 C CA . GLN C 1 227 ? 37.721 123.340 24.256 1.00 22.42 249 GLN C CA 1
ATOM 11440 C C . GLN C 1 227 ? 37.518 124.062 22.923 1.00 21.96 249 GLN C C 1
ATOM 11441 O O . GLN C 1 227 ? 38.230 125.015 22.616 1.00 22.57 249 GLN C O 1
ATOM 11447 N N . ALA C 1 228 ? 36.544 123.598 22.135 1.00 19.94 250 ALA C N 1
ATOM 11448 C CA . ALA C 1 228 ? 36.265 124.195 20.822 1.00 21.27 250 ALA C CA 1
ATOM 11449 C C . ALA C 1 228 ? 35.610 125.574 20.944 1.00 21.63 250 ALA C C 1
ATOM 11450 O O . ALA C 1 228 ? 35.778 126.420 20.067 1.00 22.11 250 ALA C O 1
ATOM 11452 N N . GLY C 1 229 ? 34.871 125.793 22.036 1.00 20.01 251 GLY C N 1
ATOM 11453 C CA . GLY C 1 229 ? 34.187 127.058 22.274 1.00 20.88 251 GLY C CA 1
ATOM 11454 C C . GLY C 1 229 ? 32.693 126.956 22.013 1.00 20.03 251 GLY C C 1
ATOM 11455 O O . GLY C 1 229 ? 32.003 126.133 22.617 1.00 20.09 251 GLY C O 1
ATOM 11456 N N . SER C 1 230 ? 32.189 127.796 21.108 1.00 18.06 252 SER C N 1
ATOM 11457 C CA . SER C 1 230 ? 30.769 127.797 20.763 1.00 18.36 252 SER C CA 1
ATOM 11458 C C . SER C 1 230 ? 30.447 126.652 19.818 1.00 16.71 252 SER C C 1
ATOM 11459 O O . SER C 1 230 ? 31.334 125.970 19.349 1.00 16.65 252 SER C O 1
ATOM 11462 N N . ALA C 1 231 ? 29.158 126.457 19.542 1.00 15.31 253 ALA C N 1
ATOM 11463 C CA . ALA C 1 231 ? 28.718 125.418 18.619 1.00 17.27 253 ALA C CA 1
ATOM 11464 C C . ALA C 1 231 ? 29.240 125.736 17.224 1.00 16.64 253 ALA C C 1
ATOM 11465 O O . ALA C 1 231 ? 29.645 124.847 16.491 1.00 16.90 253 ALA C O 1
ATOM 11467 N N . GLY C 1 232 ? 29.225 127.024 16.873 1.00 17.47 254 GLY C N 1
ATOM 11468 C CA . GLY C 1 232 ? 29.724 127.481 15.580 1.00 17.55 254 GLY C CA 1
ATOM 11469 C C . GLY C 1 232 ? 31.211 127.222 15.416 1.00 17.44 254 GLY C C 1
ATOM 11470 O O . GLY C 1 232 ? 31.670 126.940 14.323 1.00 19.37 254 GLY C O 1
ATOM 11471 N N . ASP C 1 233 ? 31.965 127.320 16.513 1.00 20.85 255 ASP C N 1
ATOM 11472 C CA . ASP C 1 233 ? 33.419 127.064 16.480 1.00 19.85 255 ASP C CA 1
ATOM 11473 C C . ASP C 1 233 ? 33.687 125.594 16.216 1.00 19.39 255 ASP C C 1
ATOM 11474 O O . ASP C 1 233 ? 34.588 125.248 15.452 1.00 17.93 255 ASP C O 1
ATOM 11479 N N . PHE C 1 234 ? 32.911 124.723 16.867 1.00 18.75 256 PHE C N 1
ATOM 11480 C CA . PHE C 1 234 ? 33.066 123.289 16.689 1.00 18.01 256 PHE C CA 1
ATOM 11481 C C . PHE C 1 234 ? 32.740 122.895 15.259 1.00 16.59 256 PHE C C 1
ATOM 11482 O O . PHE C 1 234 ? 33.471 122.144 14.637 1.00 19.21 256 PHE C O 1
ATOM 11490 N N . ALA C 1 235 ? 31.635 123.417 14.750 1.00 19.58 257 ALA C N 1
ATOM 11491 C CA . ALA C 1 235 ? 31.186 123.113 13.408 1.00 20.15 257 ALA C CA 1
ATOM 11492 C C . ALA C 1 235 ? 32.185 123.587 12.363 1.00 21.23 257 ALA C C 1
ATOM 11493 O O . ALA C 1 235 ? 32.477 122.870 11.426 1.00 21.21 257 ALA C O 1
ATOM 11495 N N . LYS C 1 236 ? 32.709 124.798 12.546 1.00 23.04 258 LYS C N 1
ATOM 11496 C CA . LYS C 1 236 ? 33.678 125.383 11.606 1.00 24.67 258 LYS C CA 1
ATOM 11497 C C . LYS C 1 236 ? 34.955 124.541 11.535 1.00 25.46 258 LYS C C 1
ATOM 11498 O O . LYS C 1 236 ? 35.478 124.281 10.452 1.00 23.17 258 LYS C O 1
ATOM 11504 N N . ALA C 1 237 ? 35.440 124.109 12.699 1.00 22.41 259 ALA C N 1
ATOM 11505 C CA . ALA C 1 237 ? 36.645 123.296 12.776 1.00 24.36 259 ALA C CA 1
ATOM 11506 C C . ALA C 1 237 ? 36.424 121.912 12.167 1.00 22.64 259 ALA C C 1
ATOM 11507 O O . ALA C 1 237 ? 37.359 121.289 11.708 1.00 25.85 259 ALA C O 1
ATOM 11509 N N . ALA C 1 238 ? 35.169 121.446 12.175 1.00 21.13 260 ALA C N 1
ATOM 11510 C CA . ALA C 1 238 ? 34.812 120.137 11.625 1.00 21.21 260 ALA C CA 1
ATOM 11511 C C . ALA C 1 238 ? 34.530 120.197 10.106 1.00 23.62 260 ALA C C 1
ATOM 11512 O O . ALA C 1 238 ? 34.363 119.156 9.461 1.00 26.50 260 ALA C O 1
ATOM 11514 N N . GLY C 1 239 ? 34.471 121.417 9.552 1.00 22.01 261 GLY C N 1
ATOM 11515 C CA . GLY C 1 239 ? 34.237 121.618 8.121 1.00 24.62 261 GLY C CA 1
ATOM 11516 C C . GLY C 1 239 ? 32.761 121.648 7.725 1.00 23.73 261 GLY C C 1
ATOM 11517 O O . GLY C 1 239 ? 32.432 121.556 6.539 1.00 23.68 261 GLY C O 1
ATOM 11518 N N . LEU C 1 240 ? 31.880 121.817 8.714 1.00 20.48 262 LEU C N 1
ATOM 11519 C CA . LEU C 1 240 ? 30.421 121.796 8.481 1.00 22.54 262 LEU C CA 1
ATOM 11520 C C . LEU C 1 240 ? 29.838 122.981 7.697 1.00 20.80 262 LEU C C 1
ATOM 11521 O O . LEU C 1 240 ? 28.673 122.947 7.322 1.00 22.12 262 LEU C O 1
ATOM 11526 N N . GLU C 1 241 ? 30.629 124.016 7.453 1.00 22.00 263 GLU C N 1
ATOM 11527 C CA . GLU C 1 241 ? 30.144 125.162 6.680 1.00 23.82 263 GLU C CA 1
ATOM 11528 C C . GLU C 1 241 ? 29.987 124.798 5.175 1.00 24.18 263 GLU C C 1
ATOM 11529 O O . GLU C 1 241 ? 29.482 125.596 4.385 1.00 23.87 263 GLU C O 1
ATOM 11535 N N . GLN C 1 242 ? 30.419 123.581 4.807 1.00 22.50 264 GLN C N 1
ATOM 11536 C CA . GLN C 1 242 ? 30.238 123.063 3.449 1.00 24.36 264 GLN C CA 1
ATOM 11537 C C . GLN C 1 242 ? 28.803 122.522 3.298 1.00 24.25 264 GLN C C 1
ATOM 11538 O O . GLN C 1 242 ? 28.334 122.308 2.189 1.00 27.34 264 GLN C O 1
ATOM 11544 N N . LEU C 1 243 ? 28.133 122.281 4.435 1.00 22.95 265 LEU C N 1
ATOM 11545 C CA . LEU C 1 243 ? 26.772 121.746 4.446 1.00 22.61 265 LEU C CA 1
ATOM 11546 C C . LEU C 1 243 ? 25.733 122.860 4.509 1.00 22.86 265 LEU C C 1
ATOM 11547 O O . LEU C 1 243 ? 25.705 123.635 5.472 1.00 19.33 265 LEU C O 1
ATOM 11552 N N . PRO C 1 244 ? 24.884 122.961 3.479 1.00 22.60 266 PRO C N 1
ATOM 11553 C CA . PRO C 1 244 ? 23.818 123.959 3.475 1.00 23.03 266 PRO C CA 1
ATOM 11554 C C . PRO C 1 244 ? 22.927 123.856 4.706 1.00 20.68 266 PRO C C 1
ATOM 11555 O O . PRO C 1 244 ? 22.461 124.868 5.179 1.00 21.81 266 PRO C O 1
ATOM 11559 N N . TRP C 1 245 ? 22.703 122.637 5.211 1.00 21.59 267 TRP C N 1
ATOM 11560 C CA . TRP C 1 245 ? 21.863 122.440 6.403 1.00 20.42 267 TRP C CA 1
ATOM 11561 C C . TRP C 1 245 ? 22.403 123.211 7.592 1.00 18.16 267 TRP C C 1
ATOM 11562 O O . TRP C 1 245 ? 21.646 123.805 8.343 1.00 21.62 267 TRP C O 1
ATOM 11573 N N . TRP C 1 246 ? 23.715 123.191 7.770 1.00 20.73 268 TRP C N 1
ATOM 11574 C CA . TRP C 1 246 ? 24.328 123.922 8.859 1.00 20.66 268 TRP C CA 1
ATOM 11575 C C . TRP C 1 246 ? 24.046 125.426 8.707 1.00 21.16 268 TRP C C 1
ATOM 11576 O O . TRP C 1 246 ? 23.770 126.106 9.682 1.00 20.02 268 TRP C O 1
ATOM 11587 N N . HIS C 1 247 ? 24.118 125.929 7.474 1.00 20.43 269 HIS C N 1
ATOM 11588 C CA . HIS C 1 247 ? 23.839 127.342 7.210 1.00 20.21 269 HIS C CA 1
ATOM 11589 C C . HIS C 1 247 ? 22.365 127.684 7.508 1.00 20.01 269 HIS C C 1
ATOM 11590 O O . HIS C 1 247 ? 22.066 128.770 7.985 1.00 24.17 269 HIS C O 1
ATOM 11597 N N . LYS C 1 248 ? 21.461 126.742 7.237 1.00 18.83 270 LYS C N 1
ATOM 11598 C CA . LYS C 1 248 ? 20.043 126.943 7.503 1.00 19.73 270 LYS C CA 1
ATOM 11599 C C . LYS C 1 248 ? 19.782 127.036 9.025 1.00 21.33 270 LYS C C 1
ATOM 11600 O O . LYS C 1 248 ? 18.973 127.832 9.473 1.00 20.54 270 LYS C O 1
ATOM 11606 N N . LEU C 1 249 ? 20.494 126.229 9.803 1.00 20.77 271 LEU C N 1
ATOM 11607 C CA . LEU C 1 249 ? 20.328 126.226 11.252 1.00 21.27 271 LEU C CA 1
ATOM 11608 C C . LEU C 1 249 ? 20.784 127.547 11.875 1.00 20.08 271 LEU C C 1
ATOM 11609 O O . LEU C 1 249 ? 20.071 128.133 12.678 1.00 23.81 271 LEU C O 1
ATOM 11614 N N . THR C 1 250 ? 21.975 128.008 11.492 1.00 20.36 272 THR C N 1
ATOM 11615 C CA . THR C 1 250 ? 22.544 129.239 12.058 1.00 22.53 272 THR C CA 1
ATOM 11616 C C . THR C 1 250 ? 21.860 130.520 11.549 1.00 23.66 272 THR C C 1
ATOM 11617 O O . THR C 1 250 ? 21.885 131.543 12.228 1.00 22.13 272 THR C O 1
ATOM 11621 N N . GLU C 1 251 ? 21.258 130.454 10.354 1.00 24.69 273 GLU C N 1
ATOM 11622 C CA . GLU C 1 251 ? 20.544 131.613 9.772 1.00 25.47 273 GLU C CA 1
ATOM 11623 C C . GLU C 1 251 ? 19.131 131.713 10.360 1.00 27.51 273 GLU C C 1
ATOM 11624 O O . GLU C 1 251 ? 18.475 132.742 10.235 1.00 27.08 273 GLU C O 1
ATOM 11630 N N . HIS C 1 252 ? 18.669 130.627 10.993 1.00 25.45 274 HIS C N 1
ATOM 11631 C CA . HIS C 1 252 ? 17.348 130.590 11.605 1.00 24.56 274 HIS C CA 1
ATOM 11632 C C . HIS C 1 252 ? 17.460 130.062 13.041 1.00 23.61 274 HIS C C 1
ATOM 11633 O O . HIS C 1 252 ? 16.895 129.040 13.380 1.00 23.10 274 HIS C O 1
ATOM 11640 N N . ALA C 1 253 ? 18.208 130.783 13.867 1.00 21.73 275 ALA C N 1
ATOM 11641 C CA . ALA C 1 253 ? 18.409 130.405 15.265 1.00 23.27 275 ALA C CA 1
ATOM 11642 C C . ALA C 1 253 ? 17.120 130.571 16.074 1.00 23.15 275 ALA C C 1
ATOM 11643 O O . ALA C 1 253 ? 16.888 129.839 17.025 1.00 20.08 275 ALA C O 1
ATOM 11645 N N . ALA C 1 254 ? 16.292 131.547 15.684 1.00 21.78 276 ALA C N 1
ATOM 11646 C CA . ALA C 1 254 ? 15.012 131.797 16.350 1.00 22.51 276 ALA C CA 1
ATOM 11647 C C . ALA C 1 254 ? 13.885 131.075 15.604 1.00 20.96 276 ALA C C 1
ATOM 11648 O O . ALA C 1 254 ? 14.079 130.585 14.507 1.00 23.14 276 ALA C O 1
ATOM 11650 N N . TYR C 1 255 ? 12.714 131.021 16.226 1.00 23.33 277 TYR C N 1
ATOM 11651 C CA . TYR C 1 255 ? 11.528 130.358 15.650 1.00 21.10 277 TYR C CA 1
ATOM 11652 C C . TYR C 1 255 ? 10.851 131.271 14.614 1.00 23.37 277 TYR C C 1
ATOM 11653 O O . TYR C 1 255 ? 9.752 131.786 14.841 1.00 23.65 277 TYR C O 1
ATOM 11662 N N . ASP C 1 256 ? 11.509 131.444 13.475 1.00 25.09 278 ASP C N 1
ATOM 11663 C CA . ASP C 1 256 ? 11.009 132.314 12.408 1.00 25.47 278 ASP C CA 1
ATOM 11664 C C . ASP C 1 256 ? 10.185 131.513 11.381 1.00 26.04 278 ASP C C 1
ATOM 11665 O O . ASP C 1 256 ? 9.882 130.353 11.606 1.00 22.35 278 ASP C O 1
ATOM 11670 N N . ALA C 1 257 ? 9.831 132.153 10.261 1.00 25.12 279 ALA C N 1
ATOM 11671 C CA . ALA C 1 257 ? 9.013 131.518 9.208 1.00 25.08 279 ALA C CA 1
ATOM 11672 C C . ALA C 1 257 ? 9.556 130.165 8.723 1.00 23.36 279 ALA C C 1
ATOM 11673 O O . ALA C 1 257 ? 8.788 129.282 8.382 1.00 23.35 279 ALA C O 1
ATOM 11675 N N . PHE C 1 258 ? 10.879 130.024 8.676 1.00 22.45 280 PHE C N 1
ATOM 11676 C CA . PHE C 1 258 ? 11.518 128.757 8.246 1.00 23.27 280 PHE C CA 1
ATOM 11677 C C . PHE C 1 258 ? 11.026 127.558 9.102 1.00 21.64 280 PHE C C 1
ATOM 11678 O O . PHE C 1 258 ? 10.680 126.505 8.570 1.00 24.41 280 PHE C O 1
ATOM 11686 N N . TRP C 1 259 ? 11.001 127.742 10.416 1.00 20.34 281 TRP C N 1
ATOM 11687 C CA . TRP C 1 259 ? 10.560 126.678 11.341 1.00 21.66 281 TRP C CA 1
ATOM 11688 C C . TRP C 1 259 ? 9.030 126.590 11.487 1.00 22.41 281 TRP C C 1
ATOM 11689 O O . TRP C 1 259 ? 8.479 125.496 11.592 1.00 23.03 281 TRP C O 1
ATOM 11700 N N . GLN C 1 260 ? 8.357 127.738 11.488 1.00 24.51 282 GLN C N 1
ATOM 11701 C CA . GLN C 1 260 ? 6.893 127.779 11.624 1.00 24.88 282 GLN C CA 1
ATOM 11702 C C . GLN C 1 260 ? 6.213 127.035 10.472 1.00 23.73 282 GLN C C 1
ATOM 11703 O O . GLN C 1 260 ? 5.240 126.306 10.680 1.00 24.43 282 GLN C O 1
ATOM 11709 N N . GLU C 1 261 ? 6.749 127.208 9.262 1.00 25.63 283 GLU C N 1
ATOM 11710 C CA . GLU C 1 261 ? 6.198 126.569 8.055 1.00 28.16 283 GLU C CA 1
ATOM 11711 C C . GLU C 1 261 ? 6.528 125.065 7.973 1.00 27.12 283 GLU C C 1
ATOM 11712 O O . GLU C 1 261 ? 5.996 124.359 7.115 1.00 27.23 283 GLU C O 1
ATOM 11718 N N . GLN C 1 262 ? 7.414 124.593 8.857 1.00 24.58 284 GLN C N 1
ATOM 11719 C CA . GLN C 1 262 ? 7.798 123.180 8.903 1.00 24.63 284 GLN C CA 1
ATOM 11720 C C . GLN C 1 262 ? 7.100 122.408 10.053 1.00 23.18 284 GLN C C 1
ATOM 11721 O O . GLN C 1 262 ? 7.140 121.179 10.087 1.00 25.09 284 GLN C O 1
ATOM 11727 N N . ALA C 1 263 ? 6.480 123.133 10.987 1.00 25.40 285 ALA C N 1
ATOM 11728 C CA . ALA C 1 263 ? 5.791 122.494 12.122 1.00 23.82 285 ALA C CA 1
ATOM 11729 C C . ALA C 1 263 ? 4.619 121.657 11.615 1.00 23.46 285 ALA C C 1
ATOM 11730 O O . ALA C 1 263 ? 3.596 122.195 11.195 1.00 23.75 285 ALA C O 1
ATOM 11732 N N . LEU C 1 264 ? 4.774 120.337 11.666 1.00 23.44 286 LEU C N 1
ATOM 11733 C CA . LEU C 1 264 ? 3.763 119.422 11.155 1.00 22.62 286 LEU C CA 1
ATOM 11734 C C . LEU C 1 264 ? 2.522 119.277 12.025 1.00 23.00 286 LEU C C 1
ATOM 11735 O O . LEU C 1 264 ? 1.500 118.833 11.543 1.00 21.83 286 LEU C O 1
ATOM 11740 N N . ASP C 1 265 ? 2.607 119.640 13.302 1.00 21.97 287 ASP C N 1
ATOM 11741 C CA . ASP C 1 265 ? 1.417 119.572 14.170 1.00 24.57 287 ASP C CA 1
ATOM 11742 C C . ASP C 1 265 ? 0.433 120.686 13.782 1.00 26.10 287 ASP C C 1
ATOM 11743 O O . ASP C 1 265 ? -0.774 120.520 13.901 1.00 25.69 287 ASP C O 1
ATOM 11748 N N . LYS C 1 266 ? 0.967 121.810 13.298 1.00 25.97 288 LYS C N 1
ATOM 11749 C CA . LYS C 1 266 ? 0.134 122.915 12.824 1.00 28.17 288 LYS C CA 1
ATOM 11750 C C . LYS C 1 266 ? -0.564 122.460 11.537 1.00 28.06 288 LYS C C 1
ATOM 11751 O O . LYS C 1 266 ? -1.735 122.772 11.313 1.00 28.29 288 LYS C O 1
ATOM 11757 N N . VAL C 1 267 ? 0.170 121.711 10.700 1.00 24.42 289 VAL C N 1
ATOM 11758 C CA . VAL C 1 267 ? -0.380 121.184 9.449 1.00 25.69 289 VAL C CA 1
ATOM 11759 C C . VAL C 1 267 ? -1.484 120.133 9.739 1.00 25.78 289 VAL C C 1
ATOM 11760 O O . VAL C 1 267 ? -2.508 120.089 9.044 1.00 25.33 289 VAL C O 1
ATOM 11772 N N . ALA C 1 269 ? -3.385 120.138 12.273 1.00 25.86 291 ALA C N 1
ATOM 11773 C CA . ALA C 1 269 ? -4.529 120.879 12.827 1.00 27.34 291 ALA C CA 1
ATOM 11774 C C . ALA C 1 269 ? -5.537 121.275 11.726 1.00 28.55 291 ALA C C 1
ATOM 11775 O O . ALA C 1 269 ? -6.734 121.386 11.986 1.00 26.49 291 ALA C O 1
ATOM 11777 N N . ARG C 1 270 ? -5.039 121.490 10.508 1.00 29.72 292 ARG C N 1
ATOM 11778 C CA . ARG C 1 270 ? -5.905 121.847 9.373 1.00 31.34 292 ARG C CA 1
ATOM 11779 C C . ARG C 1 270 ? -5.994 120.697 8.333 1.00 30.81 292 ARG C C 1
ATOM 11780 O O . ARG C 1 270 ? -6.339 120.923 7.170 1.00 31.05 292 ARG C O 1
ATOM 11788 N N . THR C 1 271 ? -5.686 119.473 8.777 1.00 28.35 293 THR C N 1
ATOM 11789 C CA . THR C 1 271 ? -5.741 118.292 7.921 1.00 26.58 293 THR C CA 1
ATOM 11790 C C . THR C 1 271 ? -6.955 117.447 8.322 1.00 29.00 293 THR C C 1
ATOM 11791 O O . THR C 1 271 ? -7.046 117.002 9.464 1.00 27.54 293 THR C O 1
ATOM 11795 N N . PRO C 1 272 ? -7.893 117.234 7.394 1.00 30.01 294 PRO C N 1
ATOM 11796 C CA . PRO C 1 272 ? -9.083 116.423 7.685 1.00 32.55 294 PRO C CA 1
ATOM 11797 C C . PRO C 1 272 ? -8.744 115.007 8.169 1.00 29.23 294 PRO C C 1
ATOM 11798 O O . PRO C 1 272 ? -7.833 114.377 7.634 1.00 29.56 294 PRO C O 1
ATOM 11802 N N . LEU C 1 273 ? -9.472 114.531 9.178 1.00 29.91 295 LEU C N 1
ATOM 11803 C CA . LEU C 1 273 ? -9.283 113.173 9.704 1.00 29.19 295 LEU C CA 1
ATOM 11804 C C . LEU C 1 273 ? -10.006 112.181 8.805 1.00 30.94 295 LEU C C 1
ATOM 11805 O O . LEU C 1 273 ? -11.234 112.183 8.742 1.00 32.03 295 LEU C O 1
ATOM 11810 N N . LYS C 1 274 ? -9.246 111.342 8.106 1.00 30.00 296 LYS C N 1
ATOM 11811 C CA . LYS C 1 274 ? -9.832 110.315 7.212 1.00 31.55 296 LYS C CA 1
ATOM 11812 C C . LYS C 1 274 ? -9.131 108.948 7.353 1.00 27.86 296 LYS C C 1
ATOM 11813 O O . LYS C 1 274 ? -9.776 107.913 7.266 1.00 27.07 296 LYS C O 1
ATOM 11819 N N . VAL C 1 275 ? -7.814 108.962 7.562 1.00 25.06 297 VAL C N 1
ATOM 11820 C CA . VAL C 1 275 ? -7.049 107.738 7.737 1.00 21.78 297 VAL C CA 1
ATOM 11821 C C . VAL C 1 275 ? -6.867 107.468 9.243 1.00 19.88 297 VAL C C 1
ATOM 11822 O O . VAL C 1 275 ? -6.353 108.323 9.965 1.00 19.17 297 VAL C O 1
ATOM 11826 N N . PRO C 1 276 ? -7.307 106.296 9.719 1.00 21.28 298 PRO C N 1
ATOM 11827 C CA . PRO C 1 276 ? -7.117 105.931 11.130 1.00 19.11 298 PRO C CA 1
ATOM 11828 C C . PRO C 1 276 ? -5.629 106.053 11.444 1.00 18.25 298 PRO C C 1
ATOM 11829 O O . PRO C 1 276 ? -4.828 105.388 10.798 1.00 16.77 298 PRO C O 1
ATOM 11833 N N . THR C 1 277 ? -5.280 106.906 12.400 1.00 19.18 299 THR C N 1
ATOM 11834 C CA . THR C 1 277 ? -3.886 107.184 12.728 1.00 19.72 299 THR C CA 1
ATOM 11835 C C . THR C 1 277 ? -3.591 106.949 14.199 1.00 21.96 299 THR C C 1
ATOM 11836 O O . THR C 1 277 ? -4.367 107.336 15.060 1.00 21.51 299 THR C O 1
ATOM 11848 N N . TRP C 1 279 ? -0.731 107.839 16.823 1.00 17.77 301 TRP C N 1
ATOM 11849 C CA . TRP C 1 279 ? 0.444 108.629 17.195 1.00 19.49 301 TRP C CA 1
ATOM 11850 C C . TRP C 1 279 ? 1.145 107.934 18.343 1.00 19.98 301 TRP C C 1
ATOM 11851 O O . TRP C 1 279 ? 0.555 107.712 19.379 1.00 18.07 301 TRP C O 1
ATOM 11862 N N . LEU C 1 280 ? 2.417 107.610 18.149 1.00 17.62 302 LEU C N 1
ATOM 11863 C CA . LEU C 1 280 ? 3.181 106.868 19.138 1.00 15.22 302 LEU C CA 1
ATOM 11864 C C . LEU C 1 280 ? 4.525 107.509 19.446 1.00 16.54 302 LEU C C 1
ATOM 11865 O O . LEU C 1 280 ? 5.141 108.101 18.589 1.00 15.53 302 LEU C O 1
ATOM 11870 N N . GLN C 1 281 ? 4.960 107.374 20.695 1.00 18.54 303 GLN C N 1
ATOM 11871 C CA . GLN C 1 281 ? 6.276 107.854 21.130 1.00 15.85 303 GLN C CA 1
ATOM 11872 C C . GLN C 1 281 ? 6.613 107.269 22.490 1.00 19.34 303 GLN C C 1
ATOM 11873 O O . GLN C 1 281 ? 5.786 106.637 23.125 1.00 17.22 303 GLN C O 1
ATOM 11879 N N . GLY C 1 282 ? 7.838 107.471 22.921 1.00 16.70 304 GLY C N 1
ATOM 11880 C CA . GLY C 1 282 ? 8.260 107.008 24.207 1.00 16.20 304 GLY C CA 1
ATOM 11881 C C . GLY C 1 282 ? 8.058 108.113 25.201 1.00 16.20 304 GLY C C 1
ATOM 11882 O O . GLY C 1 282 ? 8.124 109.294 24.843 1.00 14.97 304 GLY C O 1
ATOM 11883 N N . LEU C 1 283 ? 7.783 107.750 26.448 1.00 15.36 305 LEU C N 1
ATOM 11884 C CA . LEU C 1 283 ? 7.634 108.740 27.518 1.00 14.23 305 LEU C CA 1
ATOM 11885 C C . LEU C 1 283 ? 9.018 109.378 27.759 1.00 15.71 305 LEU C C 1
ATOM 11886 O O . LEU C 1 283 ? 9.126 110.539 28.170 1.00 17.65 305 LEU C O 1
ATOM 11891 N N . TRP C 1 284 ? 10.064 108.595 27.504 1.00 12.92 306 TRP C N 1
ATOM 11892 C CA . TRP C 1 284 ? 11.438 109.065 27.625 1.00 14.31 306 TRP C CA 1
ATOM 11893 C C . TRP C 1 284 ? 12.071 109.149 26.228 1.00 15.91 306 TRP C C 1
ATOM 11894 O O . TRP C 1 284 ? 13.214 108.729 26.023 1.00 17.46 306 TRP C O 1
ATOM 11905 N N . ASP C 1 285 ? 11.319 109.701 25.269 1.00 14.39 307 ASP C N 1
ATOM 11906 C CA . ASP C 1 285 ? 11.807 109.844 23.910 1.00 13.64 307 ASP C CA 1
ATOM 11907 C C . ASP C 1 285 ? 12.852 110.967 23.864 1.00 14.79 307 ASP C C 1
ATOM 11908 O O . ASP C 1 285 ? 12.518 112.142 23.799 1.00 17.79 307 ASP C O 1
ATOM 11913 N N . GLN C 1 286 ? 14.117 110.577 23.884 1.00 15.59 308 GLN C N 1
ATOM 11914 C CA . GLN C 1 286 ? 15.221 111.528 23.927 1.00 15.52 308 GLN C CA 1
ATOM 11915 C C . GLN C 1 286 ? 15.549 112.245 22.601 1.00 17.01 308 GLN C C 1
ATOM 11916 O O . GLN C 1 286 ? 16.460 113.066 22.569 1.00 16.69 308 GLN C O 1
ATOM 11922 N N . GLU C 1 287 ? 14.816 111.936 21.520 1.00 18.46 309 GLU C N 1
ATOM 11923 C CA . GLU C 1 287 ? 15.057 112.595 20.213 1.00 17.37 309 GLU C CA 1
ATOM 11924 C C . GLU C 1 287 ? 13.830 113.356 19.672 1.00 18.58 309 GLU C C 1
ATOM 11925 O O . GLU C 1 287 ? 13.976 114.432 19.105 1.00 21.43 309 GLU C O 1
ATOM 11931 N N . ASP C 1 288 ? 12.631 112.793 19.852 1.00 16.77 310 ASP C N 1
ATOM 11932 C CA . ASP C 1 288 ? 11.389 113.437 19.371 1.00 16.46 310 ASP C CA 1
ATOM 11933 C C . ASP C 1 288 ? 10.284 113.391 20.440 1.00 17.52 310 ASP C C 1
ATOM 11934 O O . ASP C 1 288 ? 9.253 112.753 20.265 1.00 17.36 310 ASP C O 1
ATOM 11947 N N . TRP C 1 290 ? 8.437 115.920 21.479 1.00 20.42 312 TRP C N 1
ATOM 11948 C CA . TRP C 1 290 ? 7.327 116.832 21.144 1.00 19.54 312 TRP C CA 1
ATOM 11949 C C . TRP C 1 290 ? 6.292 116.281 20.158 1.00 20.91 312 TRP C C 1
ATOM 11950 O O . TRP C 1 290 ? 5.088 116.395 20.381 1.00 20.50 312 TRP C O 1
ATOM 11961 N N . GLY C 1 291 ? 6.784 115.684 19.088 1.00 20.39 313 GLY C N 1
ATOM 11962 C CA . GLY C 1 291 ? 5.979 115.241 17.959 1.00 21.00 313 GLY C CA 1
ATOM 11963 C C . GLY C 1 291 ? 4.636 114.549 18.116 1.00 21.59 313 GLY C C 1
ATOM 11964 O O . GLY C 1 291 ? 3.592 115.152 17.844 1.00 20.32 313 GLY C O 1
ATOM 11965 N N . ALA C 1 292 ? 4.661 113.288 18.521 1.00 19.84 314 ALA C N 1
ATOM 11966 C CA . ALA C 1 292 ? 3.449 112.467 18.595 1.00 19.84 314 ALA C CA 1
ATOM 11967 C C . ALA C 1 292 ? 2.332 113.032 19.460 1.00 20.42 314 ALA C C 1
ATOM 11968 O O . ALA C 1 292 ? 1.191 113.099 19.021 1.00 19.54 314 ALA C O 1
ATOM 11970 N N . ILE C 1 293 ? 2.658 113.438 20.682 1.00 17.96 315 ILE C N 1
ATOM 11971 C CA . ILE C 1 293 ? 1.644 113.961 21.610 1.00 19.84 315 ILE C CA 1
ATOM 11972 C C . ILE C 1 293 ? 1.022 115.290 21.131 1.00 18.45 315 ILE C C 1
ATOM 11973 O O . ILE C 1 293 ? -0.174 115.501 21.281 1.00 21.41 315 ILE C O 1
ATOM 11978 N N . HIS C 1 294 ? 1.835 116.162 20.555 1.00 21.35 316 HIS C N 1
ATOM 11979 C CA . HIS C 1 294 ? 1.341 117.451 20.056 1.00 20.85 316 HIS C CA 1
ATOM 11980 C C . HIS C 1 294 ? 0.505 117.271 18.778 1.00 22.07 316 HIS C C 1
ATOM 11981 O O . HIS C 1 294 ? -0.450 118.004 18.557 1.00 23.10 316 HIS C O 1
ATOM 11988 N N . SER C 1 295 ? 0.873 116.288 17.951 1.00 18.80 317 SER C N 1
ATOM 11989 C CA . SER C 1 295 ? 0.145 116.012 16.703 1.00 18.61 317 SER C CA 1
ATOM 11990 C C . SER C 1 295 ? -1.185 115.337 17.034 1.00 21.31 317 SER C C 1
ATOM 11991 O O . SER C 1 295 ? -2.196 115.584 16.383 1.00 19.96 317 SER C O 1
ATOM 11994 N N . TYR C 1 296 ? -1.169 114.493 18.067 1.00 21.54 318 TYR C N 1
ATOM 11995 C CA . TYR C 1 296 ? -2.359 113.806 18.525 1.00 21.54 318 TYR C CA 1
ATOM 11996 C C . TYR C 1 296 ? -3.378 114.816 19.029 1.00 20.46 318 TYR C C 1
ATOM 11997 O O . TYR C 1 296 ? -4.553 114.706 18.739 1.00 21.29 318 TYR C O 1
ATOM 12006 N N . ALA C 1 297 ? -2.902 115.804 19.792 1.00 20.63 319 ALA C N 1
ATOM 12007 C CA . ALA C 1 297 ? -3.770 116.829 20.378 1.00 21.25 319 ALA C CA 1
ATOM 12008 C C . ALA C 1 297 ? -4.340 117.783 19.329 1.00 22.27 319 ALA C C 1
ATOM 12009 O O . ALA C 1 297 ? -5.415 118.350 19.519 1.00 23.79 319 ALA C O 1
ATOM 12011 N N . ALA C 1 298 ? -3.616 117.957 18.229 1.00 22.17 320 ALA C N 1
ATOM 12012 C CA . ALA C 1 298 ? -4.047 118.851 17.153 1.00 24.10 320 ALA C CA 1
ATOM 12013 C C . ALA C 1 298 ? -5.185 118.250 16.324 1.00 22.11 320 ALA C C 1
ATOM 12014 O O . ALA C 1 298 ? -5.869 118.971 15.603 1.00 23.28 320 ALA C O 1
ATOM 12024 N N . GLU C 1 300 ? -7.285 115.383 17.821 1.00 21.36 322 GLU C N 1
ATOM 12025 C CA . GLU C 1 300 ? -8.244 114.707 18.706 1.00 22.33 322 GLU C CA 1
ATOM 12026 C C . GLU C 1 300 ? -9.627 115.375 18.867 1.00 23.77 322 GLU C C 1
ATOM 12027 O O . GLU C 1 300 ? -10.626 114.676 18.941 1.00 23.80 322 GLU C O 1
ATOM 12033 N N . PRO C 1 301 ? -9.685 116.706 18.964 1.00 25.61 323 PRO C N 1
ATOM 12034 C CA . PRO C 1 301 ? -10.983 117.394 19.070 1.00 26.81 323 PRO C CA 1
ATOM 12035 C C . PRO C 1 301 ? -11.944 117.086 17.885 1.00 28.05 323 PRO C C 1
ATOM 12036 O O . PRO C 1 301 ? -13.161 117.166 18.059 1.00 28.87 323 PRO C O 1
ATOM 12040 N N . ARG C 1 302 ? -11.388 116.736 16.715 1.00 27.23 324 ARG C N 1
ATOM 12041 C CA . ARG C 1 302 ? -12.196 116.423 15.525 1.00 26.86 324 ARG C CA 1
ATOM 12042 C C . ARG C 1 302 ? -12.406 114.909 15.313 1.00 25.16 324 ARG C C 1
ATOM 12043 O O . ARG C 1 302 ? -12.932 114.488 14.285 1.00 24.87 324 ARG C O 1
ATOM 12051 N N . ASP C 1 303 ? -11.985 114.106 16.293 1.00 24.06 325 ASP C N 1
ATOM 12052 C CA . ASP C 1 303 ? -12.168 112.653 16.252 1.00 23.80 325 ASP C CA 1
ATOM 12053 C C . ASP C 1 303 ? -13.518 112.390 16.944 1.00 25.51 325 ASP C C 1
ATOM 12054 O O . ASP C 1 303 ? -13.571 111.915 18.073 1.00 23.47 325 ASP C O 1
ATOM 12059 N N . LYS C 1 304 ? -14.600 112.721 16.226 1.00 26.80 326 LYS C N 1
ATOM 12060 C CA . LYS C 1 304 ? -15.984 112.648 16.746 1.00 28.69 326 LYS C CA 1
ATOM 12061 C C . LYS C 1 304 ? -16.394 111.344 17.422 1.00 26.97 326 LYS C C 1
ATOM 12062 O O . LYS C 1 304 ? -16.975 111.369 18.506 1.00 25.54 326 LYS C O 1
ATOM 12068 N N . ARG C 1 305 ? -16.110 110.216 16.778 1.00 23.74 327 ARG C N 1
ATOM 12069 C CA . ARG C 1 305 ? -16.480 108.897 17.319 1.00 25.45 327 ARG C CA 1
ATOM 12070 C C . ARG C 1 305 ? -15.334 108.194 18.073 1.00 22.99 327 ARG C C 1
ATOM 12071 O O . ARG C 1 305 ? -15.491 107.056 18.525 1.00 22.19 327 ARG C O 1
ATOM 12079 N N . ASN C 1 306 ? -14.193 108.876 18.198 1.00 21.60 328 ASN C N 1
ATOM 12080 C CA . ASN C 1 306 ? -13.025 108.335 18.918 1.00 22.99 328 ASN C CA 1
ATOM 12081 C C . ASN C 1 306 ? -12.460 107.051 18.277 1.00 20.01 328 ASN C C 1
ATOM 12082 O O . ASN C 1 306 ? -11.966 106.169 18.978 1.00 20.51 328 ASN C O 1
ATOM 12087 N N . THR C 1 307 ? -12.531 106.961 16.940 1.00 18.95 329 THR C N 1
ATOM 12088 C CA . THR C 1 307 ? -12.044 105.765 16.215 1.00 20.68 329 THR C CA 1
ATOM 12089 C C . THR C 1 307 ? -11.071 106.067 15.042 1.00 19.74 329 THR C C 1
ATOM 12090 O O . THR C 1 307 ? -10.759 105.173 14.257 1.00 21.28 329 THR C O 1
ATOM 12094 N N . LEU C 1 308 ? -10.595 107.312 14.941 1.00 18.86 330 LEU C N 1
ATOM 12095 C CA . LEU C 1 308 ? -9.672 107.710 13.855 1.00 21.36 330 LEU C CA 1
ATOM 12096 C C . LEU C 1 308 ? -8.331 108.305 14.343 1.00 22.54 330 LEU C C 1
ATOM 12097 O O . LEU C 1 308 ? -7.406 108.458 13.553 1.00 24.34 330 LEU C O 1
ATOM 12102 N N . ASN C 1 309 ? -8.244 108.642 15.632 1.00 20.77 331 ASN C N 1
ATOM 12103 C CA . ASN C 1 309 ? -7.048 109.284 16.193 1.00 19.13 331 ASN C CA 1
ATOM 12104 C C . ASN C 1 309 ? -6.687 108.643 17.524 1.00 17.71 331 ASN C C 1
ATOM 12105 O O . ASN C 1 309 ? -7.417 108.764 18.492 1.00 16.63 331 ASN C O 1
ATOM 12110 N N . TYR C 1 310 ? -5.540 107.970 17.562 1.00 18.87 332 TYR C N 1
ATOM 12111 C CA . TYR C 1 310 ? -5.115 107.235 18.743 1.00 16.17 332 TYR C CA 1
ATOM 12112 C C . TYR C 1 310 ? -3.789 107.727 19.281 1.00 17.64 332 TYR C C 1
ATOM 12113 O O . TYR C 1 310 ? -3.001 108.333 18.559 1.00 15.92 332 TYR C O 1
ATOM 12122 N N . LEU C 1 311 ? -3.553 107.461 20.567 1.00 15.77 333 LEU C N 1
ATOM 12123 C CA . LEU C 1 311 ? -2.311 107.840 21.230 1.00 17.82 333 LEU C CA 1
ATOM 12124 C C . LEU C 1 311 ? -1.690 106.631 21.923 1.00 18.38 333 LEU C C 1
ATOM 12125 O O . LEU C 1 311 ? -2.383 105.856 22.569 1.00 17.09 333 LEU C O 1
ATOM 12130 N N . VAL C 1 312 ? -0.373 106.488 21.780 1.00 18.71 334 VAL C N 1
ATOM 12131 C CA . VAL C 1 312 ? 0.379 105.418 22.427 1.00 16.98 334 VAL C CA 1
ATOM 12132 C C . VAL C 1 312 ? 1.672 106.022 22.984 1.00 16.01 334 VAL C C 1
ATOM 12133 O O . VAL C 1 312 ? 2.439 106.631 22.253 1.00 18.06 334 VAL C O 1
ATOM 12145 N N . GLY C 1 314 ? 4.627 104.572 25.534 1.00 17.37 336 GLY C N 1
ATOM 12146 C CA . GLY C 1 314 ? 5.184 103.500 26.362 1.00 16.18 336 GLY C CA 1
ATOM 12147 C C . GLY C 1 314 ? 6.373 103.970 27.180 1.00 15.48 336 GLY C C 1
ATOM 12148 O O . GLY C 1 314 ? 6.786 105.101 27.060 1.00 14.59 336 GLY C O 1
ATOM 12149 N N . PRO C 1 315 ? 6.931 103.083 28.007 1.00 16.83 337 PRO C N 1
ATOM 12150 C CA . PRO C 1 315 ? 8.083 103.422 28.856 1.00 16.89 337 PRO C CA 1
ATOM 12151 C C . PRO C 1 315 ? 9.328 103.177 28.047 1.00 16.93 337 PRO C C 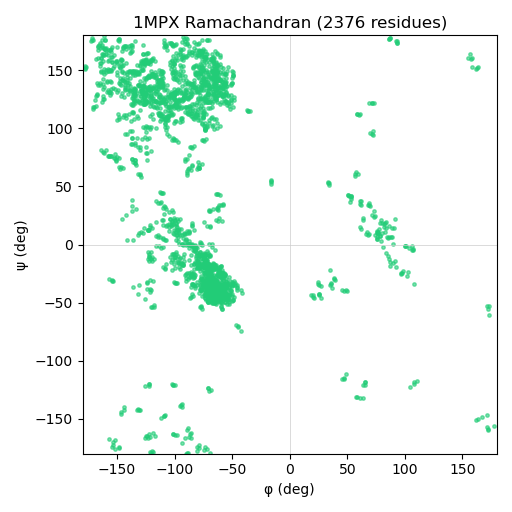1
ATOM 12152 O O . PRO C 1 315 ? 10.152 102.308 28.373 1.00 16.93 337 PRO C O 1
ATOM 12156 N N . TRP C 1 316 ? 9.477 103.970 26.994 1.00 15.37 338 TRP C N 1
ATOM 12157 C CA . TRP C 1 316 ? 10.499 103.761 26.026 1.00 14.61 338 TRP C CA 1
ATOM 12158 C C . TRP C 1 316 ? 11.377 104.937 25.742 1.00 15.36 338 TRP C C 1
ATOM 12159 O O . TRP C 1 316 ? 10.991 106.083 25.925 1.00 12.73 338 TRP C O 1
ATOM 12170 N N . ARG C 1 317 ? 12.571 104.634 25.263 1.00 15.33 339 ARG C N 1
ATOM 12171 C CA . ARG C 1 317 ? 13.464 105.631 24.774 1.00 15.29 339 ARG C CA 1
ATOM 12172 C C . ARG C 1 317 ? 13.124 105.701 23.286 1.00 17.31 339 ARG C C 1
ATOM 12173 O O . ARG C 1 317 ? 12.277 104.941 22.808 1.00 13.81 339 ARG C O 1
ATOM 12181 N N . HIS C 1 318 ? 13.764 106.599 22.572 1.00 17.86 340 HIS C N 1
ATOM 12182 C CA . HIS C 1 318 ? 13.511 106.791 21.146 1.00 17.36 340 HIS C CA 1
ATOM 12183 C C . HIS C 1 318 ? 13.646 105.482 20.328 1.00 19.28 340 HIS C C 1
ATOM 12184 O O . HIS C 1 318 ? 14.683 104.844 20.340 1.00 17.67 340 HIS C O 1
ATOM 12191 N N . SER C 1 319 ? 12.557 105.109 19.641 1.00 18.33 341 SER C N 1
ATOM 12192 C CA . SER C 1 319 ? 12.494 103.896 18.786 1.00 16.59 341 SER C CA 1
ATOM 12193 C C . SER C 1 319 ? 12.555 102.530 19.526 1.00 17.02 341 SER C C 1
ATOM 12194 O O . SER C 1 319 ? 12.635 101.497 18.887 1.00 16.13 341 SER C O 1
ATOM 12197 N N . GLN C 1 320 ? 12.485 102.535 20.859 1.00 15.73 342 GLN C N 1
ATOM 12198 C CA . GLN C 1 320 ? 12.516 101.263 21.625 1.00 15.86 342 GLN C CA 1
ATOM 12199 C C . GLN C 1 320 ? 11.265 100.393 21.343 1.00 16.08 342 GLN C C 1
ATOM 12200 O O . GLN C 1 320 ? 11.253 99.207 21.635 1.00 16.40 342 GLN C O 1
ATOM 12206 N N . VAL C 1 321 ? 10.224 101.005 20.776 1.00 16.63 343 VAL C N 1
ATOM 12207 C CA . VAL C 1 321 ? 9.008 100.286 20.419 1.00 16.52 343 VAL C CA 1
ATOM 12208 C C . VAL C 1 321 ? 9.301 99.132 19.424 1.00 15.37 343 VAL C C 1
ATOM 12209 O O . VAL C 1 321 ? 8.567 98.167 19.376 1.00 16.63 343 VAL C O 1
ATOM 12213 N N . ASN C 1 322 ? 10.387 99.260 18.649 1.00 15.76 344 ASN C N 1
ATOM 12214 C CA . ASN C 1 322 ? 10.774 98.242 17.665 1.00 16.64 344 ASN C CA 1
ATOM 12215 C C . ASN C 1 322 ? 11.878 97.275 18.134 1.00 18.63 344 ASN C C 1
ATOM 12216 O O . ASN C 1 322 ? 12.438 96.512 17.335 1.00 17.42 344 ASN C O 1
ATOM 12221 N N . TYR C 1 323 ? 12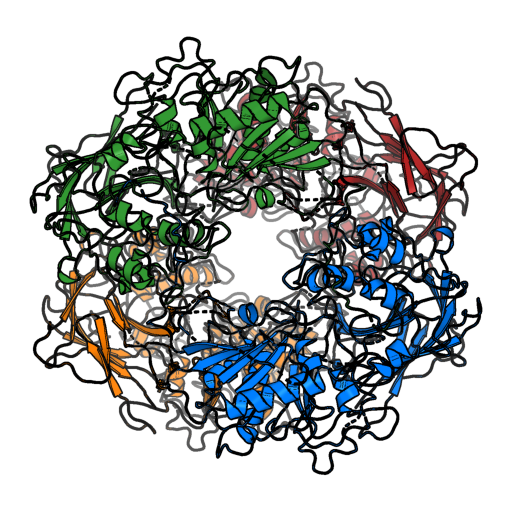.170 97.300 19.431 1.00 20.21 345 TYR C N 1
ATOM 12222 C CA . TYR C 1 323 ? 13.158 96.414 20.019 1.00 16.85 345 TYR C CA 1
ATOM 12223 C C . TYR C 1 323 ? 12.548 95.798 21.300 1.00 18.82 345 TYR C C 1
ATOM 12224 O O . TYR C 1 323 ? 11.364 95.487 21.319 1.00 19.34 345 TYR C O 1
ATOM 12233 N N . ASP C 1 324 ? 13.354 95.627 22.348 1.00 16.98 346 ASP C N 1
ATOM 12234 C CA . ASP C 1 324 ? 12.890 95.024 23.606 1.00 16.47 346 ASP C CA 1
ATOM 12235 C C . ASP C 1 324 ? 12.560 96.117 24.637 1.00 15.68 346 ASP C C 1
ATOM 12236 O O . ASP C 1 324 ? 13.424 96.883 25.020 1.00 14.76 346 ASP C O 1
ATOM 12241 N N . GLY C 1 325 ? 11.298 96.162 25.075 1.00 13.81 347 GLY C N 1
ATOM 12242 C CA . GLY C 1 325 ? 10.840 97.145 26.059 1.00 14.36 347 GLY C CA 1
ATOM 12243 C C . GLY C 1 325 ? 10.716 96.604 27.482 1.00 14.78 347 GLY C C 1
ATOM 12244 O O . GLY C 1 325 ? 9.917 97.111 28.269 1.00 16.42 347 GLY C O 1
ATOM 12245 N N . SER C 1 326 ? 11.518 95.591 27.815 1.00 15.58 348 SER C N 1
ATOM 12246 C CA . SER C 1 326 ? 11.489 94.977 29.151 1.00 15.94 348 SER C CA 1
ATOM 12247 C C . SER C 1 326 ? 12.220 95.818 30.170 1.00 16.80 348 SER C C 1
ATOM 12248 O O . SER C 1 326 ? 12.003 95.673 31.365 1.00 15.46 348 SER C O 1
ATOM 12251 N N . ALA C 1 327 ? 13.096 96.690 29.695 1.00 14.02 349 ALA C N 1
ATOM 12252 C CA . ALA C 1 327 ? 13.875 97.539 30.576 1.00 15.10 349 ALA C CA 1
ATOM 12253 C C . ALA C 1 327 ? 14.463 98.727 29.833 1.00 14.92 349 ALA C C 1
ATOM 12254 O O . ALA C 1 327 ? 14.504 98.758 28.608 1.00 16.09 349 ALA C O 1
ATOM 12256 N N . LEU C 1 328 ? 14.894 99.714 30.601 1.00 16.93 350 LEU C N 1
ATOM 12257 C CA . LEU C 1 328 ? 15.555 100.895 30.077 1.00 14.19 350 LEU C CA 1
ATOM 12258 C C . LEU C 1 328 ? 16.505 101.358 31.166 1.00 13.43 350 LEU C C 1
ATOM 12259 O O . LEU C 1 328 ? 16.078 101.884 32.185 1.00 15.65 350 LEU C O 1
ATOM 12264 N N . GLY C 1 329 ? 17.796 101.152 30.946 1.00 16.13 351 GLY C N 1
ATOM 12265 C CA . GLY C 1 329 ? 18.787 101.480 31.932 1.00 16.83 351 GLY C CA 1
ATOM 12266 C C . GLY C 1 329 ? 18.551 100.607 33.155 1.00 20.16 351 GLY C C 1
ATOM 12267 O O . GLY C 1 329 ? 18.336 99.392 33.028 1.00 19.27 351 GLY C O 1
ATOM 12268 N N . ALA C 1 330 ? 18.545 101.231 34.330 1.00 17.85 352 ALA C N 1
ATOM 12269 C CA . ALA C 1 330 ? 18.348 100.523 35.596 1.00 17.67 352 ALA C CA 1
ATOM 12270 C C . ALA C 1 330 ? 16.877 100.177 35.857 1.00 17.96 352 ALA C C 1
ATOM 12271 O O . ALA C 1 330 ? 16.572 99.441 36.787 1.00 20.61 352 ALA C O 1
ATOM 12273 N N . LEU C 1 331 ? 15.972 100.715 35.040 1.00 16.80 353 LEU C N 1
ATOM 12274 C CA . LEU C 1 331 ? 14.542 100.468 35.212 1.00 17.73 353 LEU C CA 1
ATOM 12275 C C . LEU C 1 331 ? 14.089 99.161 34.563 1.00 18.45 353 LEU C C 1
ATOM 12276 O O . LEU C 1 331 ? 14.471 98.849 33.447 1.00 18.03 353 LEU C O 1
ATOM 12281 N N . ASN C 1 332 ? 13.273 98.405 35.284 1.00 14.75 354 ASN C N 1
ATOM 12282 C CA . ASN C 1 332 ? 12.714 97.181 34.770 1.00 17.30 354 ASN C CA 1
ATOM 12283 C C . ASN C 1 332 ? 11.201 97.340 34.694 1.00 17.14 354 ASN C C 1
ATOM 12284 O O . ASN C 1 332 ? 10.574 97.847 35.623 1.00 19.47 354 ASN C O 1
ATOM 12289 N N . PHE C 1 333 ? 10.632 96.924 33.574 1.00 17.01 355 PHE C N 1
ATOM 12290 C CA . PHE C 1 333 ? 9.205 97.023 33.339 1.00 15.46 355 PHE C CA 1
ATOM 12291 C C . PHE C 1 333 ? 8.570 95.640 33.365 1.00 17.73 355 PHE C C 1
ATOM 12292 O O . PHE C 1 333 ? 9.270 94.626 33.395 1.00 16.89 355 PHE C O 1
ATOM 12300 N N . GLU C 1 334 ? 7.244 95.602 33.371 1.00 18.43 356 GLU C N 1
ATOM 12301 C CA . GLU C 1 334 ? 6.519 94.343 33.449 1.00 19.11 356 GLU C CA 1
ATOM 12302 C C . GLU C 1 334 ? 6.376 93.685 32.101 1.00 16.92 356 GLU C C 1
ATOM 12303 O O . GLU C 1 334 ? 5.359 93.835 31.426 1.00 16.86 356 GLU C O 1
ATOM 12309 N N . GLY C 1 335 ? 7.409 92.938 31.719 1.00 14.23 357 GLY C N 1
ATOM 12310 C CA . GLY C 1 335 ? 7.436 92.233 30.459 1.00 15.54 357 GLY C CA 1
ATOM 12311 C C . GLY C 1 335 ? 7.941 93.109 29.334 1.00 15.91 357 GLY C C 1
ATOM 12312 O O . GLY C 1 335 ? 8.240 94.278 29.532 1.00 15.70 357 GLY C O 1
ATOM 12313 N N . ASP C 1 336 ? 8.050 92.521 28.154 1.00 15.95 358 ASP C N 1
ATOM 12314 C CA . ASP C 1 336 ? 8.507 93.224 26.966 1.00 15.58 358 ASP C CA 1
ATOM 12315 C C . ASP C 1 336 ? 7.364 94.130 26.497 1.00 15.64 358 ASP C C 1
ATOM 12316 O O . ASP C 1 336 ? 6.548 93.733 25.698 1.00 14.89 358 ASP C O 1
ATOM 12321 N N . THR C 1 337 ? 7.337 95.357 27.012 1.00 15.89 359 THR C N 1
ATOM 12322 C CA . THR C 1 337 ? 6.268 96.313 26.695 1.00 16.14 359 THR C CA 1
ATOM 12323 C C . THR C 1 337 ? 6.201 96.677 25.219 1.00 16.32 359 THR C C 1
ATOM 12324 O O . THR C 1 337 ? 5.148 97.056 24.728 1.00 16.21 359 THR C O 1
ATOM 12328 N N . ALA C 1 338 ? 7.332 96.579 24.521 1.00 15.70 360 ALA C N 1
ATOM 12329 C CA . ALA C 1 338 ? 7.375 96.873 23.097 1.00 16.55 360 ALA C CA 1
ATOM 12330 C C . ALA C 1 338 ? 6.661 95.773 22.342 1.00 17.37 360 ALA C C 1
ATOM 12331 O O . ALA C 1 338 ? 5.843 96.043 21.476 1.00 18.13 360 ALA C O 1
ATOM 12333 N N . ARG C 1 339 ? 6.974 94.522 22.683 1.00 15.69 361 ARG C N 1
ATOM 12334 C CA . ARG C 1 339 ? 6.338 93.365 22.050 1.00 18.71 361 ARG C CA 1
ATOM 12335 C C . ARG C 1 339 ? 4.849 93.361 22.382 1.00 18.38 361 ARG C C 1
ATOM 12336 O O . ARG C 1 339 ? 4.031 93.015 21.547 1.00 18.22 361 ARG C O 1
ATOM 12344 N N . GLN C 1 340 ? 4.515 93.761 23.614 1.00 17.82 362 GLN C N 1
ATOM 12345 C CA . GLN C 1 340 ? 3.128 93.825 24.064 1.00 16.04 362 GLN C CA 1
ATOM 12346 C C . GLN C 1 340 ? 2.337 94.779 23.187 1.00 17.72 362 GLN C C 1
ATOM 12347 O O . GLN C 1 340 ? 1.236 94.470 22.776 1.00 19.86 362 GLN C O 1
ATOM 12353 N N . PHE C 1 341 ? 2.907 95.942 22.895 1.00 16.17 363 PHE C N 1
ATOM 12354 C CA . PHE C 1 341 ? 2.226 96.904 22.052 1.00 15.92 363 PHE C CA 1
ATOM 12355 C C . PHE C 1 341 ? 2.082 96.372 20.639 1.00 17.69 363 PHE C C 1
ATOM 12356 O O . PHE C 1 341 ? 1.016 96.436 20.059 1.00 15.96 363 PHE C O 1
ATOM 12364 N N . ARG C 1 342 ? 3.170 95.848 20.094 1.00 15.41 364 ARG C N 1
ATOM 12365 C CA . ARG C 1 342 ? 3.172 95.357 18.720 1.00 17.29 364 ARG C CA 1
ATOM 12366 C C . ARG C 1 342 ? 2.155 94.241 18.477 1.00 17.62 364 ARG C C 1
ATOM 12367 O O . ARG C 1 342 ? 1.454 94.254 17.483 1.00 17.44 364 ARG C O 1
ATOM 12375 N N . HIS C 1 343 ? 2.072 93.293 19.410 1.00 18.78 365 HIS C N 1
ATOM 12376 C CA . HIS C 1 343 ? 1.183 92.123 19.268 1.00 20.09 365 HIS C CA 1
ATOM 12377 C C . HIS C 1 343 ? -0.271 92.361 19.705 1.00 19.48 365 HIS C C 1
ATOM 12378 O O . HIS C 1 343 ? -1.198 91.945 19.025 1.00 18.62 365 HIS C O 1
ATOM 12385 N N . ASP C 1 344 ? -0.452 93.022 20.843 1.00 21.06 366 ASP C N 1
ATOM 12386 C CA . ASP C 1 344 ? -1.799 93.242 21.425 1.00 20.08 366 ASP C CA 1
ATOM 12387 C C . ASP C 1 344 ? -2.577 94.423 20.854 1.00 21.89 366 ASP C C 1
ATOM 12388 O O . ASP C 1 344 ? -3.813 94.413 20.868 1.00 23.19 366 ASP C O 1
ATOM 12393 N N . VAL C 1 345 ? -1.869 95.442 20.370 1.00 19.20 367 VAL C N 1
ATOM 12394 C CA . VAL C 1 345 ? -2.521 96.657 19.883 1.00 19.74 367 VAL C CA 1
ATOM 12395 C C . VAL C 1 345 ? -2.283 96.948 18.402 1.00 21.09 367 VAL C C 1
ATOM 12396 O O . VAL C 1 345 ? -3.229 97.153 17.656 1.00 20.72 367 VAL C O 1
ATOM 12400 N N . LEU C 1 346 ? -1.023 96.965 17.984 1.00 18.99 368 LEU C N 1
ATOM 12401 C CA . LEU C 1 346 ? -0.677 97.292 16.600 1.00 19.13 368 LEU C CA 1
ATOM 12402 C C . LEU C 1 346 ? -1.169 96.279 15.593 1.00 18.94 368 LEU C C 1
ATOM 12403 O O . LEU C 1 346 ? -1.745 96.647 14.585 1.00 18.11 368 LEU C O 1
ATOM 12408 N N . ARG C 1 347 ? -0.940 95.005 15.865 1.00 17.43 369 ARG C N 1
ATOM 12409 C CA . ARG C 1 347 ? -1.319 93.946 14.927 1.00 22.15 369 ARG C CA 1
ATOM 12410 C C . ARG C 1 347 ? -2.850 93.919 14.634 1.00 22.39 369 ARG C C 1
ATOM 12411 O O . ARG C 1 347 ? -3.236 93.933 13.477 1.00 21.34 369 ARG C O 1
ATOM 12419 N N . PRO C 1 348 ? -3.706 93.869 15.676 1.00 21.87 370 PRO C N 1
ATOM 12420 C CA . PRO C 1 348 ? -5.169 93.893 15.463 1.00 23.23 370 PRO C CA 1
ATOM 12421 C C . PRO C 1 348 ? -5.661 95.187 14.792 1.00 21.91 370 PRO C C 1
ATOM 12422 O O . PRO C 1 348 ? -6.621 95.143 14.030 1.00 20.61 370 PRO C O 1
ATOM 12426 N N . PHE C 1 349 ? -5.005 96.314 15.097 1.00 20.10 371 PHE C N 1
ATOM 12427 C CA . PHE C 1 349 ? -5.349 97.624 14.520 1.00 20.85 371 PHE C CA 1
ATOM 12428 C C . PHE C 1 349 ? -5.094 97.615 12.992 1.00 21.58 371 PHE C C 1
ATOM 12429 O O . PHE C 1 349 ? -5.938 98.057 12.206 1.00 20.45 371 PHE C O 1
ATOM 12437 N N . PHE C 1 350 ? -3.933 97.101 12.595 1.00 20.10 372 PHE C N 1
ATOM 12438 C CA . PHE C 1 350 ? -3.559 97.018 11.179 1.00 20.76 372 PHE C CA 1
ATOM 12439 C C . PHE C 1 350 ? -4.408 95.969 10.460 1.00 17.98 372 PHE C C 1
ATOM 12440 O O . PHE C 1 350 ? -4.856 96.192 9.345 1.00 17.72 372 PHE C O 1
ATOM 12448 N N . ASP C 1 351 ? -4.621 94.829 11.116 1.00 17.67 373 ASP C N 1
ATOM 12449 C CA . ASP C 1 351 ? -5.420 93.731 10.550 1.00 20.77 373 ASP C CA 1
ATOM 12450 C C . ASP C 1 351 ? -6.834 94.212 10.207 1.00 20.60 373 ASP C C 1
ATOM 12451 O O . ASP C 1 351 ? -7.374 93.867 9.168 1.00 21.61 373 ASP C O 1
ATOM 12456 N N . GLN C 1 352 ? -7.413 95.012 11.095 1.00 21.54 374 GLN C N 1
ATOM 12457 C CA . GLN C 1 352 ? -8.774 95.533 10.910 1.00 22.29 374 GLN C CA 1
ATOM 12458 C C . GLN C 1 352 ? -8.929 96.266 9.589 1.00 22.46 374 GLN C C 1
ATOM 12459 O O . GLN C 1 352 ? -9.936 96.099 8.892 1.00 23.58 374 GLN C O 1
ATOM 12465 N N . TYR C 1 353 ? -7.925 97.071 9.238 1.00 21.69 375 TYR C N 1
ATOM 12466 C CA . TYR C 1 353 ? -7.974 97.893 8.021 1.00 22.32 375 TYR C CA 1
ATOM 12467 C C . TYR C 1 353 ? -7.231 97.335 6.800 1.00 23.31 375 TYR C C 1
ATOM 12468 O O . TYR C 1 353 ? -7.370 97.876 5.704 1.00 22.95 375 TYR C O 1
ATOM 12477 N N . LEU C 1 354 ? -6.475 96.247 6.973 1.00 20.15 376 LEU C N 1
ATOM 12478 C CA . LEU C 1 354 ? -5.634 95.726 5.879 1.00 19.60 376 LEU C CA 1
ATOM 12479 C C . LEU C 1 354 ? -5.852 94.269 5.475 1.00 20.20 376 LEU C C 1
ATOM 12480 O O . LEU C 1 354 ? -5.677 93.921 4.305 1.00 24.46 376 LEU C O 1
ATOM 12485 N N . VAL C 1 355 ? -6.212 93.420 6.433 1.00 20.97 377 VAL C N 1
ATOM 12486 C CA . VAL C 1 355 ? -6.414 91.996 6.168 1.00 21.17 377 VAL C CA 1
ATOM 12487 C C . VAL C 1 355 ? -7.887 91.684 5.857 1.00 23.10 377 VAL C C 1
ATOM 12488 O O . VAL C 1 355 ? -8.770 91.987 6.648 1.00 24.29 377 VAL C O 1
ATOM 12492 N N . ASP C 1 356 ? -8.121 91.076 4.689 1.00 24.14 378 ASP C N 1
ATOM 12493 C CA . ASP C 1 356 ? -9.471 90.700 4.238 1.00 26.22 378 ASP C CA 1
ATOM 12494 C C . ASP C 1 356 ? -10.144 89.762 5.244 1.00 23.34 378 ASP C C 1
ATOM 12495 O O . ASP C 1 356 ? -9.567 88.748 5.636 1.00 25.45 378 ASP C O 1
ATOM 12500 N N . GLY C 1 357 ? -11.362 90.115 5.665 1.00 27.76 379 GLY C N 1
ATOM 12501 C CA . GLY C 1 357 ? -12.136 89.292 6.598 1.00 27.87 379 GLY C CA 1
ATOM 12502 C C . GLY C 1 357 ? -11.771 89.442 8.081 1.00 29.56 379 GLY C C 1
ATOM 12503 O O . GLY C 1 357 ? -12.402 88.820 8.939 1.00 28.98 379 GLY C O 1
ATOM 12504 N N . ALA C 1 358 ? -10.762 90.258 8.384 1.00 29.63 380 ALA C N 1
ATOM 12505 C CA . ALA C 1 358 ? -10.337 90.466 9.769 1.00 29.06 380 ALA C CA 1
ATOM 12506 C C . ALA C 1 358 ? -11.399 91.259 10.535 1.00 28.14 380 ALA C C 1
ATOM 12507 O O . ALA C 1 358 ? -12.045 92.152 9.972 1.00 24.53 380 ALA C O 1
ATOM 12509 N N . PRO C 1 359 ? -11.576 90.942 11.814 1.00 28.14 381 PRO C N 1
ATOM 12510 C CA . PRO C 1 359 ? -12.556 91.636 12.640 1.00 29.44 381 PRO C CA 1
ATOM 12511 C C . PRO C 1 359 ? -12.059 92.978 13.092 1.00 29.56 381 PRO C C 1
ATOM 12512 O O . PRO C 1 359 ? -10.859 93.273 12.977 1.00 28.13 381 PRO C O 1
ATOM 12516 N N . LYS C 1 360 ? -12.967 93.801 13.586 1.00 29.57 382 LYS C N 1
ATOM 12517 C CA . LYS C 1 360 ? -12.602 95.081 14.132 1.00 31.50 382 LYS C CA 1
ATOM 12518 C C . LYS C 1 360 ? -11.888 94.802 15.446 1.00 31.43 382 LYS C C 1
ATOM 12519 O O . LYS C 1 360 ? -12.220 93.840 16.152 1.00 32.31 382 LYS C O 1
ATOM 12525 N N . ALA C 1 361 ? -10.903 95.620 15.763 1.00 28.76 383 ALA C N 1
ATOM 12526 C CA . ALA C 1 361 ? -10.158 95.473 16.994 1.00 28.40 383 ALA C CA 1
ATOM 12527 C C . ALA C 1 361 ? -10.702 96.444 18.006 1.00 26.90 383 ALA C C 1
ATOM 12528 O O . ALA C 1 361 ? -11.179 97.526 17.641 1.00 25.56 383 ALA C O 1
ATOM 12530 N N . ASP C 1 362 ? -10.643 96.065 19.281 1.00 27.90 384 ASP C N 1
ATOM 12531 C CA . ASP C 1 362 ? -11.097 96.934 20.365 1.00 30.08 384 ASP C CA 1
ATOM 12532 C C . ASP C 1 362 ? -9.901 97.794 20.803 1.00 28.07 384 ASP C C 1
ATOM 12533 O O . ASP C 1 362 ? -9.468 97.752 21.961 1.00 27.23 384 ASP C O 1
ATOM 12538 N N . THR C 1 363 ? -9.382 98.574 19.854 1.00 25.59 385 THR C N 1
ATOM 12539 C CA . THR C 1 363 ? -8.224 99.421 20.076 1.00 22.57 385 THR C CA 1
ATOM 12540 C C . THR C 1 363 ? -8.531 100.497 21.117 1.00 22.67 385 THR C C 1
ATOM 12541 O O . THR C 1 363 ? -9.473 101.260 20.955 1.00 22.89 385 THR C O 1
ATOM 12545 N N . PRO C 1 364 ? -7.736 100.568 22.183 1.00 24.46 386 PRO C N 1
ATOM 12546 C CA . PRO C 1 364 ? -7.957 101.594 23.200 1.00 24.61 386 PRO C CA 1
ATOM 12547 C C . PRO C 1 364 ? -7.603 102.967 22.622 1.00 22.67 386 PRO C C 1
ATOM 12548 O O . PRO C 1 364 ? -6.524 103.099 22.041 1.00 24.33 386 PRO C O 1
ATOM 12552 N N . PRO C 1 365 ? -8.499 103.957 22.737 1.00 21.63 387 PRO C N 1
ATOM 12553 C CA . PRO C 1 365 ? -8.218 105.310 22.232 1.00 19.79 387 PRO C CA 1
ATOM 12554 C C . PRO C 1 365 ? -6.852 105.840 22.708 1.00 20.33 387 PRO C C 1
ATOM 12555 O O . PRO C 1 365 ? -6.175 106.556 21.966 1.00 18.68 387 PRO C O 1
ATOM 12559 N N . VAL C 1 366 ? -6.473 105.474 23.933 1.00 18.95 388 VAL C N 1
ATOM 12560 C CA . VAL C 1 366 ? -5.194 105.854 24.515 1.00 17.81 388 VAL C CA 1
ATOM 12561 C C . VAL C 1 366 ? -4.578 104.608 25.185 1.00 18.80 388 VAL C C 1
ATOM 12562 O O . VAL C 1 366 ? -5.237 103.915 25.958 1.00 18.52 388 VAL C O 1
ATOM 12566 N N . PHE C 1 367 ? -3.323 104.333 24.856 1.00 17.75 389 PHE C N 1
ATOM 12567 C CA . PHE C 1 367 ? -2.583 103.208 25.410 1.00 17.17 389 PHE C CA 1
ATOM 12568 C C . PHE C 1 367 ? -1.336 103.836 25.998 1.00 17.97 389 PHE C C 1
ATOM 12569 O O . PHE C 1 367 ? -0.425 104.181 25.274 1.00 14.77 389 PHE C O 1
ATOM 12577 N N . ILE C 1 368 ? -1.318 104.001 27.321 1.00 16.39 390 ILE C N 1
ATOM 12578 C CA . ILE C 1 368 ? -0.218 104.689 28.001 1.00 17.01 390 ILE C CA 1
ATOM 12579 C C . ILE C 1 368 ? 0.250 103.949 29.257 1.00 17.51 390 ILE C C 1
ATOM 12580 O O . ILE C 1 368 ? -0.546 103.515 30.064 1.00 16.34 390 ILE C O 1
ATOM 12585 N N . TYR C 1 369 ? 1.561 103.834 29.404 1.00 16.24 391 TYR C N 1
ATOM 12586 C CA . TYR C 1 369 ? 2.159 103.116 30.506 1.00 15.16 391 TYR C CA 1
ATOM 12587 C C . TYR C 1 369 ? 2.345 104.003 31.722 1.00 17.00 391 TYR C C 1
ATOM 12588 O O . TYR C 1 369 ? 2.735 105.169 31.600 1.00 17.77 391 TYR C O 1
ATOM 12597 N N . ASN C 1 370 ? 2.052 103.449 32.901 1.00 17.48 392 ASN C N 1
ATOM 12598 C CA . ASN C 1 370 ? 2.274 104.144 34.148 1.00 15.98 392 ASN C CA 1
ATOM 12599 C C . ASN C 1 370 ? 3.647 103.705 34.629 1.00 17.30 392 ASN C C 1
ATOM 12600 O O . ASN C 1 370 ? 3.823 102.582 35.072 1.00 17.35 392 ASN C O 1
ATOM 12605 N N . THR C 1 371 ? 4.612 104.603 34.518 1.00 17.99 393 THR C N 1
ATOM 12606 C CA . THR C 1 371 ? 6.005 104.324 34.879 1.00 19.40 393 THR C CA 1
ATOM 12607 C C . THR C 1 371 ? 6.260 104.177 36.397 1.00 19.87 393 THR C C 1
ATOM 12608 O O . THR C 1 371 ? 7.360 103.786 36.808 1.00 19.38 393 THR C O 1
ATOM 12612 N N . GLY C 1 372 ? 5.253 104.498 37.213 1.00 19.45 394 GLY C N 1
ATOM 12613 C CA . GLY C 1 372 ? 5.351 104.354 38.664 1.00 19.95 394 GLY C CA 1
ATOM 12614 C C . GLY C 1 372 ? 4.696 103.068 39.196 1.00 21.25 394 GLY C C 1
ATOM 12615 O O . GLY C 1 372 ? 5.163 102.491 40.180 1.00 22.16 394 GLY C O 1
ATOM 12616 N N . GLU C 1 373 ? 3.613 102.627 38.540 1.00 19.06 395 GLU C N 1
ATOM 12617 C CA . GLU C 1 373 ? 2.879 101.413 38.945 1.00 19.66 395 GLU C CA 1
ATOM 12618 C C . GLU C 1 373 ? 3.259 100.209 38.083 1.00 18.18 395 GLU C C 1
ATOM 12619 O O . GLU C 1 373 ? 2.910 99.079 38.398 1.00 19.11 395 GLU C O 1
ATOM 12625 N N . ASN C 1 374 ? 3.984 100.469 37.002 1.00 19.95 396 ASN C N 1
ATOM 12626 C CA . ASN C 1 374 ? 4.434 99.433 36.078 1.00 19.59 396 ASN C CA 1
ATOM 12627 C C . ASN C 1 374 ? 3.332 98.593 35.421 1.00 17.95 396 ASN C C 1
ATOM 12628 O O . ASN C 1 374 ? 3.280 97.376 35.577 1.00 18.04 396 ASN C O 1
ATOM 12633 N N . HIS C 1 375 ? 2.461 99.264 34.684 1.00 16.05 397 HIS C N 1
ATOM 12634 C CA . HIS C 1 375 ? 1.391 98.593 33.931 1.00 17.92 397 HIS C CA 1
ATOM 12635 C C . HIS C 1 375 ? 0.799 99.533 32.901 1.00 17.50 397 HIS C C 1
ATOM 12636 O O . HIS C 1 375 ? 0.875 100.749 33.041 1.00 16.97 397 HIS C O 1
ATOM 12643 N N . TRP C 1 376 ? 0.205 98.962 31.869 1.00 17.05 398 TRP C N 1
ATOM 12644 C CA . TRP C 1 376 ? -0.425 99.740 30.824 1.00 19.24 398 TRP C CA 1
ATOM 12645 C C . TRP C 1 376 ? -1.784 100.266 31.305 1.00 20.57 398 TRP C C 1
ATOM 12646 O O . TRP C 1 376 ? -2.443 99.644 32.153 1.00 21.67 398 TRP C O 1
ATOM 12657 N N . ASP C 1 377 ? -2.188 101.407 30.748 1.00 18.55 399 ASP C N 1
ATOM 12658 C CA . ASP C 1 377 ? -3.488 102.024 31.028 1.00 18.73 399 ASP C CA 1
ATOM 12659 C C . ASP C 1 377 ? -4.228 102.131 29.697 1.00 21.58 399 ASP C C 1
ATOM 12660 O O . ASP C 1 377 ? -3.675 102.638 28.716 1.00 20.51 399 ASP C O 1
ATOM 12665 N N . ARG C 1 378 ? -5.463 101.648 29.663 1.00 22.04 400 ARG C N 1
ATOM 12666 C CA . ARG C 1 378 ? -6.311 101.755 28.473 1.00 21.89 400 ARG C CA 1
ATOM 12667 C C . ARG C 1 378 ? -7.353 102.828 28.807 1.00 21.62 400 ARG C C 1
ATOM 12668 O O . ARG C 1 378 ? -8.209 102.617 29.661 1.00 20.08 400 ARG C O 1
ATOM 12676 N N . LEU C 1 379 ? -7.253 103.983 28.146 1.00 20.23 401 LEU C N 1
ATOM 12677 C CA . LEU C 1 379 ? -8.136 105.117 28.420 1.00 20.06 401 LEU C CA 1
ATOM 12678 C C . LEU C 1 379 ? -8.844 105.614 27.181 1.00 22.39 401 LEU C C 1
ATOM 12679 O O . LEU C 1 379 ? -8.458 105.298 26.068 1.00 20.90 401 LEU C O 1
ATOM 12684 N N . LYS C 1 380 ? -9.889 106.408 27.395 1.00 22.63 402 LYS C N 1
ATOM 12685 C CA . LYS C 1 380 ? -10.673 106.982 26.307 1.00 23.87 402 LYS C CA 1
ATOM 12686 C C . LYS C 1 380 ? -10.158 108.369 25.920 1.00 22.84 402 LYS C C 1
ATOM 12687 O O . LYS C 1 380 ? -10.476 108.874 24.845 1.00 22.62 402 LYS C O 1
ATOM 12693 N N . ALA C 1 381 ? -9.361 108.981 26.802 1.00 21.97 403 ALA C N 1
ATOM 12694 C CA . ALA C 1 381 ? -8.828 110.311 26.547 1.00 20.70 403 ALA C CA 1
ATOM 12695 C C . ALA C 1 381 ? -7.524 110.605 27.314 1.00 20.68 403 ALA C C 1
ATOM 12696 O O . ALA C 1 381 ? -7.191 109.939 28.302 1.00 20.59 403 ALA C O 1
ATOM 12698 N N . TRP C 1 382 ? -6.815 111.617 26.836 1.00 20.28 404 TRP C N 1
ATOM 12699 C CA . TRP C 1 382 ? -5.559 112.077 27.433 1.00 22.33 404 TRP C CA 1
ATOM 12700 C C . TRP C 1 382 ? -5.358 113.566 27.051 1.00 22.03 404 TRP C C 1
ATOM 12701 O O . TRP C 1 382 ? -5.624 113.944 25.904 1.00 22.93 404 TRP C O 1
ATOM 12712 N N . PRO C 1 383 ? -4.872 114.411 27.983 1.00 21.27 405 PRO C N 1
ATOM 12713 C CA . PRO C 1 383 ? -4.496 114.024 29.355 1.00 22.59 405 PRO C CA 1
ATOM 12714 C C . PRO C 1 383 ? -5.667 113.865 30.325 1.00 24.81 405 PRO C C 1
ATOM 12715 O O . PRO C 1 383 ? -6.773 114.335 30.055 1.00 26.51 405 PRO C O 1
ATOM 12719 N N . ARG C 1 384 ? -5.406 113.189 31.443 1.00 24.29 406 ARG C N 1
ATOM 12720 C CA . ARG C 1 384 ? -6.421 112.971 32.487 1.00 26.17 406 ARG C CA 1
ATOM 12721 C C . ARG C 1 384 ? -6.511 114.183 33.404 1.00 26.88 406 ARG C C 1
ATOM 12722 O O . ARG C 1 384 ? -7.519 114.384 34.077 1.00 27.91 406 ARG C O 1
ATOM 12730 N N . SER C 1 385 ? -5.445 114.988 33.429 1.00 27.21 407 SER C N 1
ATOM 12731 C CA . SER C 1 385 ? -5.393 116.170 34.272 1.00 25.71 407 SER C CA 1
ATOM 12732 C C . SER C 1 385 ? -4.659 117.322 33.575 1.00 27.48 407 SER C C 1
ATOM 12733 O O . SER C 1 385 ? -3.613 117.126 32.962 1.00 28.16 407 SER C O 1
ATOM 12736 N N . CYS C 1 386 ? -5.233 118.517 33.672 1.00 27.90 408 CYS C N 1
ATOM 12737 C CA . CYS C 1 386 ? -4.646 119.730 33.092 1.00 28.44 408 CYS C CA 1
ATOM 12738 C C . CYS C 1 386 ? -5.255 120.969 33.773 1.00 29.22 408 CYS C C 1
ATOM 12739 O O . CYS C 1 386 ? -6.153 120.847 34.601 1.00 26.96 408 CYS C O 1
ATOM 12742 N N . ASP C 1 387 ? -4.755 122.149 33.417 1.00 30.06 409 ASP C N 1
ATOM 12743 C CA . ASP C 1 387 ? -5.233 123.407 34.009 1.00 32.61 409 ASP C CA 1
ATOM 12744 C C . ASP C 1 387 ? -6.762 123.588 33.881 1.00 33.71 409 ASP C C 1
ATOM 12745 O O . ASP C 1 387 ? -7.416 124.072 34.818 1.00 32.65 409 ASP C O 1
ATOM 12750 N N . LYS C 1 388 ? -7.321 123.200 32.731 1.00 33.29 410 LYS C N 1
ATOM 12751 C CA . LYS C 1 388 ? -8.780 123.321 32.499 1.00 37.31 410 LYS C CA 1
ATOM 12752 C C . LYS C 1 388 ? -9.250 122.483 31.298 1.00 35.47 410 LYS C C 1
ATOM 12753 O O . LYS C 1 388 ? -8.581 122.434 30.264 1.00 35.60 410 LYS C O 1
ATOM 12759 N N . GLY C 1 389 ? -10.408 121.830 31.452 1.00 36.18 411 GLY C N 1
ATOM 12760 C CA . GLY C 1 389 ? -10.991 121.016 30.386 1.00 36.06 411 GLY C CA 1
ATOM 12761 C C . GLY C 1 389 ? -10.823 119.511 30.567 1.00 36.76 411 GLY C C 1
ATOM 12762 O O . GLY C 1 389 ? -11.328 118.730 29.753 1.00 35.48 411 GLY C O 1
ATOM 12763 N N . CYS C 1 390 ? -10.119 119.104 31.633 1.00 36.29 412 CYS C N 1
ATOM 12764 C CA . CYS C 1 390 ? -9.877 117.679 31.913 1.00 35.66 412 CYS C CA 1
ATOM 12765 C C . CYS C 1 390 ? -10.704 117.190 33.106 1.00 34.20 412 CYS C C 1
ATOM 12766 O O . CYS C 1 390 ? -11.319 117.988 33.821 1.00 33.71 412 CYS C O 1
ATOM 12769 N N . ALA C 1 391 ? -10.701 115.869 33.313 1.00 31.42 413 ALA C N 1
ATOM 12770 C CA . ALA C 1 391 ? -11.445 115.237 34.415 1.00 33.15 413 ALA C CA 1
ATOM 12771 C C . ALA C 1 391 ? -10.894 115.663 35.778 1.00 33.24 413 ALA C C 1
ATOM 12772 O O . ALA C 1 391 ? -11.629 115.725 36.759 1.00 33.97 413 ALA C O 1
ATOM 12774 N N . ALA C 1 392 ? -9.592 115.944 35.824 1.00 31.22 414 ALA C N 1
ATOM 12775 C CA . ALA C 1 392 ? -8.928 116.398 37.044 1.00 31.62 414 ALA C CA 1
ATOM 12776 C C . ALA C 1 392 ? -8.250 117.734 36.761 1.00 30.79 414 ALA C C 1
ATOM 12777 O O . ALA C 1 392 ? -7.934 118.048 35.613 1.00 30.01 414 ALA C O 1
ATOM 12779 N N . THR C 1 393 ? -8.032 118.518 37.810 1.00 32.16 415 THR C N 1
ATOM 12780 C CA . THR C 1 393 ? -7.407 119.822 37.674 1.00 31.65 415 THR C CA 1
ATOM 12781 C C . THR C 1 393 ? -6.021 119.826 38.301 1.00 30.85 415 THR C C 1
ATOM 12782 O O . THR C 1 393 ? -5.809 119.257 39.373 1.00 28.93 415 THR C O 1
ATOM 12786 N N . SER C 1 394 ? -5.082 120.477 37.625 1.00 30.06 416 SER C N 1
ATOM 12787 C CA . SER C 1 394 ? -3.708 120.533 38.082 1.00 32.43 416 SER C CA 1
ATOM 12788 C C . SER C 1 394 ? -3.576 121.283 39.407 1.00 29.92 416 SER C C 1
ATOM 12789 O O . SER C 1 394 ? -4.330 122.216 39.683 1.00 27.66 416 SER C O 1
ATOM 12792 N N . LYS C 1 395 ? -2.616 120.849 40.220 1.00 27.83 417 LYS C N 1
ATOM 12793 C CA . LYS C 1 395 ? -2.340 121.457 41.509 1.00 28.51 417 LYS C CA 1
ATOM 12794 C C . LYS C 1 395 ? -0.913 122.033 41.496 1.00 28.57 417 LYS C C 1
ATOM 12795 O O . LYS C 1 395 ? 0.029 121.343 41.100 1.00 27.16 417 LYS C O 1
ATOM 12801 N N . PRO C 1 396 ? -0.752 123.296 41.906 1.00 29.07 418 PRO C N 1
ATOM 12802 C CA . PRO C 1 396 ? 0.582 123.910 41.957 1.00 26.69 418 PRO C CA 1
ATOM 12803 C C . PRO C 1 396 ? 1.505 123.246 43.002 1.00 25.41 418 PRO C C 1
ATOM 12804 O O . PRO C 1 396 ? 1.112 123.087 44.155 1.00 23.02 418 PRO C O 1
ATOM 12808 N N . LEU C 1 397 ? 2.706 122.856 42.574 1.00 25.65 419 LEU C N 1
ATOM 12809 C CA . LEU C 1 397 ? 3.712 122.266 43.459 1.00 23.36 419 LEU C CA 1
ATOM 12810 C C . LEU C 1 397 ? 4.794 123.325 43.610 1.00 22.16 419 LEU C C 1
ATOM 12811 O O . LEU C 1 397 ? 5.595 123.535 42.714 1.00 20.76 419 LEU C O 1
ATOM 12816 N N . TYR C 1 398 ? 4.791 123.991 44.752 1.00 22.42 420 TYR C N 1
ATOM 12817 C CA . TYR C 1 398 ? 5.695 125.097 45.024 1.00 21.49 420 TYR C CA 1
ATOM 12818 C C . TYR C 1 398 ? 7.096 124.731 45.478 1.00 21.90 420 TYR C C 1
ATOM 12819 O O . TYR C 1 398 ? 7.281 123.895 46.357 1.00 21.78 420 TYR C O 1
ATOM 12828 N N . LEU C 1 399 ? 8.082 125.380 44.873 1.00 20.84 421 LEU C N 1
ATOM 12829 C CA . LEU C 1 399 ? 9.470 125.243 45.290 1.00 23.35 421 LEU C CA 1
ATOM 12830 C C . LEU C 1 399 ? 9.542 126.098 46.553 1.00 23.45 421 LEU C C 1
ATOM 12831 O O . LEU C 1 399 ? 8.989 127.196 46.585 1.00 25.84 421 LEU C O 1
ATOM 12836 N N . GLN C 1 400 ? 10.207 125.595 47.582 1.00 24.16 422 GLN C N 1
ATOM 12837 C CA . GLN C 1 400 ? 10.270 126.287 48.870 1.00 23.74 422 GLN C CA 1
ATOM 12838 C C . GLN C 1 400 ? 11.692 126.571 49.314 1.00 25.37 422 GLN C C 1
ATOM 12839 O O . GLN C 1 400 ? 12.638 125.880 48.916 1.00 22.91 422 GLN C O 1
ATOM 12845 N N . ALA C 1 401 ? 11.837 127.584 50.163 1.00 24.86 423 ALA C N 1
ATOM 12846 C CA . ALA C 1 401 ? 13.123 127.953 50.701 1.00 25.99 423 ALA C CA 1
ATOM 12847 C C . ALA C 1 401 ? 13.634 126.798 51.533 1.00 23.16 423 ALA C C 1
ATOM 12848 O O . ALA C 1 401 ? 12.846 126.064 52.135 1.00 23.68 423 ALA C O 1
ATOM 12850 N N . GLY C 1 402 ? 14.948 126.626 51.562 1.00 23.89 424 GLY C N 1
ATOM 12851 C CA . GLY C 1 402 ? 15.561 125.544 52.311 1.00 23.76 424 GLY C CA 1
ATOM 12852 C C . GLY C 1 402 ? 15.571 124.240 51.527 1.00 22.53 424 GLY C C 1
ATOM 12853 O O . GLY C 1 402 ? 15.796 123.181 52.087 1.00 23.21 424 GLY C O 1
ATOM 12854 N N . GLY C 1 403 ? 15.321 124.327 50.223 1.00 23.56 425 GLY C N 1
ATOM 12855 C CA . GLY C 1 403 ? 15.330 123.158 49.362 1.00 23.79 425 GLY C CA 1
ATOM 12856 C C . GLY C 1 403 ? 14.184 122.217 49.630 1.00 22.63 425 GLY C C 1
ATOM 12857 O O . GLY C 1 403 ? 14.337 121.010 49.517 1.00 24.65 425 GLY C O 1
ATOM 12858 N N . LYS C 1 404 ? 13.033 122.775 49.997 1.00 23.19 426 LYS C N 1
ATOM 12859 C CA . LYS C 1 404 ? 11.844 121.984 50.269 1.00 23.28 426 LYS C CA 1
ATOM 12860 C C . LYS C 1 404 ? 10.895 122.089 49.081 1.00 22.93 426 LYS C C 1
ATOM 12861 O O . LYS C 1 404 ? 11.130 122.861 48.159 1.00 23.26 426 LYS C O 1
ATOM 12867 N N . LEU C 1 405 ? 9.831 121.313 49.111 1.00 22.73 427 LEU C N 1
ATOM 12868 C CA . LEU C 1 405 ? 8.874 121.269 48.002 1.00 23.19 427 LEU C CA 1
ATOM 12869 C C . LEU C 1 405 ? 7.531 120.764 48.536 1.00 21.35 427 LEU C C 1
ATOM 12870 O O . LEU C 1 405 ? 7.486 119.773 49.231 1.00 24.03 427 LEU C O 1
ATOM 12875 N N . SER C 1 406 ? 6.443 121.470 48.216 1.00 23.73 428 SER C N 1
ATOM 12876 C CA . SER C 1 406 ? 5.096 121.083 48.711 1.00 26.04 428 SER C CA 1
ATOM 12877 C C . SER C 1 406 ? 3.954 121.753 47.927 1.00 24.99 428 SER C C 1
ATOM 12878 O O . SER C 1 406 ? 4.178 122.632 47.115 1.00 24.15 428 SER C O 1
ATOM 12881 N N . PHE C 1 407 ? 2.728 121.324 48.212 1.00 24.91 429 PHE C N 1
ATOM 12882 C CA . PHE C 1 407 ? 1.532 121.865 47.555 1.00 24.74 429 PHE C CA 1
ATOM 12883 C C . PHE C 1 407 ? 0.984 123.119 48.281 1.00 27.51 429 PHE C C 1
ATOM 12884 O O . PHE C 1 407 ? 0.016 123.731 47.828 1.00 28.10 429 PHE C O 1
ATOM 12892 N N . GLN C 1 408 ? 1.604 123.480 49.400 1.00 27.69 430 GLN C N 1
ATOM 12893 C CA . GLN C 1 408 ? 1.189 124.649 50.165 1.00 32.17 430 GLN C CA 1
ATOM 12894 C C . GLN C 1 408 ? 1.962 125.875 49.678 1.00 30.93 430 GLN C C 1
ATOM 12895 O O . GLN C 1 408 ? 3.191 125.828 49.578 1.00 29.47 430 GLN C O 1
ATOM 12901 N N . PRO C 1 409 ? 1.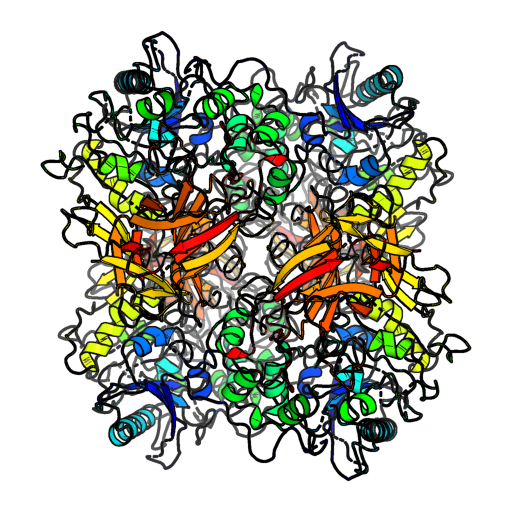252 126.973 49.364 1.00 31.65 431 PRO C N 1
ATOM 12902 C CA . PRO C 1 409 ? 1.913 128.206 48.916 1.00 32.76 431 PRO C CA 1
ATOM 12903 C C . PRO C 1 409 ? 2.988 128.654 49.914 1.00 32.40 431 PRO C C 1
ATOM 12904 O O . PRO C 1 409 ? 2.868 128.334 51.100 1.00 33.51 431 PRO C O 1
ATOM 12908 N N . PRO C 1 410 ? 4.019 129.368 49.454 1.00 32.73 432 PRO C N 1
ATOM 12909 C CA . PRO C 1 410 ? 5.071 129.832 50.355 1.00 33.97 432 PRO C CA 1
ATOM 12910 C C . PRO C 1 410 ? 4.530 130.750 51.458 1.00 35.95 432 PRO C C 1
ATOM 12911 O O . PRO C 1 410 ? 3.636 131.558 51.201 1.00 33.02 432 PRO C O 1
ATOM 12915 N N . VAL C 1 411 ? 5.064 130.604 52.667 1.00 38.53 433 VAL C N 1
ATOM 12916 C CA . VAL C 1 411 ? 4.674 131.444 53.798 1.00 41.73 433 VAL C CA 1
ATOM 12917 C C . VAL C 1 411 ? 5.730 132.536 53.970 1.00 42.23 433 VAL C C 1
ATOM 12918 O O . VAL C 1 411 ? 6.904 132.327 53.661 1.00 40.15 433 VAL C O 1
ATOM 12922 N N . ALA C 1 412 ? 5.307 133.701 54.453 1.00 42.84 434 ALA C N 1
ATOM 12923 C CA . ALA C 1 412 ? 6.219 134.828 54.650 1.00 43.51 434 ALA C CA 1
ATOM 12924 C C . ALA C 1 412 ? 7.159 134.575 55.829 1.00 43.46 434 ALA C C 1
ATOM 12925 O O . ALA C 1 412 ? 6.913 133.689 56.657 1.00 43.32 434 ALA C O 1
ATOM 12927 N N . GLY C 1 413 ? 8.237 135.356 55.895 1.00 44.54 435 GLY C N 1
ATOM 12928 C CA . GLY C 1 413 ? 9.219 135.242 56.973 1.00 45.70 435 GLY C CA 1
ATOM 12929 C C . GLY C 1 413 ? 10.378 134.299 56.660 1.00 45.84 435 GLY C C 1
ATOM 12930 O O . GLY C 1 413 ? 11.037 133.796 57.576 1.00 46.72 435 GLY C O 1
ATOM 12931 N N . GLN C 1 414 ? 10.625 134.064 55.366 1.00 45.71 436 GLN C N 1
ATOM 12932 C CA . GLN C 1 414 ? 11.718 133.179 54.919 1.00 43.83 436 GLN C CA 1
ATOM 12933 C C . GLN C 1 414 ? 12.507 133.835 53.779 1.00 41.33 436 GLN C C 1
ATOM 12934 O O . GLN C 1 414 ? 12.150 134.918 53.302 1.00 39.85 436 GLN C O 1
ATOM 12940 N N . ALA C 1 415 ? 13.582 133.173 53.351 1.00 38.58 437 ALA C N 1
ATOM 12941 C CA . ALA C 1 415 ? 14.392 133.667 52.250 1.00 35.12 437 ALA C CA 1
ATOM 12942 C C . ALA C 1 415 ? 13.510 133.733 51.016 1.00 31.63 437 ALA C C 1
ATOM 12943 O O . ALA C 1 415 ? 12.787 132.787 50.715 1.00 31.24 437 ALA C O 1
ATOM 12945 N N . GLY C 1 416 ? 13.560 134.858 50.315 1.00 28.99 438 GLY C N 1
ATOM 12946 C CA . GLY C 1 416 ? 12.738 135.058 49.134 1.00 28.09 438 GLY C CA 1
ATOM 12947 C C . GLY C 1 416 ? 13.194 134.279 47.911 1.00 27.03 438 GLY C C 1
ATOM 12948 O O . GLY C 1 416 ? 12.442 134.145 46.954 1.00 25.33 438 GLY C O 1
ATOM 12949 N N . PHE C 1 417 ? 14.427 133.769 47.940 1.00 25.95 439 PHE C N 1
ATOM 12950 C CA . PHE C 1 417 ? 14.969 133.019 46.801 1.00 26.15 439 PHE C CA 1
ATOM 12951 C C . PHE C 1 417 ? 16.137 132.114 47.179 1.00 26.07 439 PHE C C 1
ATOM 12952 O O . PHE C 1 417 ? 16.687 132.201 48.282 1.00 25.51 439 PHE C O 1
ATOM 12960 N N . GLU C 1 418 ? 16.504 131.244 46.233 1.00 26.06 440 GLU C N 1
ATOM 12961 C CA . GLU C 1 418 ? 17.654 130.350 46.360 1.00 24.43 440 GLU C CA 1
ATOM 12962 C C . GLU C 1 418 ? 18.609 130.780 45.258 1.00 22.29 440 GLU C C 1
ATOM 12963 O O . GLU C 1 418 ? 18.201 130.942 44.120 1.00 23.68 440 GLU C O 1
ATOM 12969 N N . GLU C 1 419 ? 19.877 130.947 45.601 1.00 19.92 441 GLU C N 1
ATOM 12970 C CA . GLU C 1 419 ? 20.870 131.466 44.677 1.00 20.81 441 GLU C CA 1
ATOM 12971 C C . GLU C 1 419 ? 21.966 130.469 44.285 1.00 21.47 441 GLU C C 1
ATOM 12972 O O . GLU C 1 419 ? 22.368 129.632 45.076 1.00 22.33 441 GLU C O 1
ATOM 12978 N N . TYR C 1 420 ? 22.440 130.594 43.045 1.00 21.04 442 TYR C N 1
ATOM 12979 C CA . TYR C 1 420 ? 23.550 129.785 42.534 1.00 20.80 442 TYR C CA 1
ATOM 12980 C C . TYR C 1 420 ? 24.227 130.485 41.373 1.00 21.58 442 TYR C C 1
ATOM 12981 O O . TYR C 1 420 ? 23.596 131.222 40.639 1.00 22.10 442 TYR C O 1
ATOM 12990 N N . VAL C 1 421 ? 25.524 130.260 41.225 1.00 18.89 443 VAL C N 1
ATOM 12991 C CA . VAL C 1 421 ? 26.279 130.853 40.144 1.00 20.26 443 VAL C CA 1
ATOM 12992 C C . VAL C 1 421 ? 26.406 129.833 39.022 1.00 20.78 443 VAL C C 1
ATOM 12993 O O . VAL C 1 421 ? 26.762 128.683 39.259 1.00 21.00 443 VAL C O 1
ATOM 12997 N N . SER C 1 422 ? 26.088 130.261 37.810 1.00 19.77 444 SER C N 1
ATOM 12998 C CA . SER C 1 422 ? 26.211 129.428 36.628 1.00 18.54 444 SER C CA 1
ATOM 12999 C C . SER C 1 422 ? 27.448 129.884 35.894 1.00 17.47 444 SER C C 1
ATOM 13000 O O . SER C 1 422 ? 27.532 131.029 35.471 1.00 19.04 444 SER C O 1
ATOM 13003 N N . ASP C 1 423 ? 28.410 128.984 35.756 1.00 14.20 445 ASP C N 1
ATOM 13004 C CA . ASP C 1 423 ? 29.673 129.268 35.098 1.00 15.29 445 ASP C CA 1
ATOM 13005 C C . ASP C 1 423 ? 29.755 128.481 33.764 1.00 14.69 445 ASP C C 1
ATOM 13006 O O . ASP C 1 423 ? 29.860 127.265 33.780 1.00 12.97 445 ASP C O 1
ATOM 13011 N N . PRO C 1 424 ? 29.692 129.182 32.616 1.00 15.13 446 PRO C N 1
ATOM 13012 C CA . PRO C 1 424 ? 29.788 128.514 31.301 1.00 16.37 446 PRO C CA 1
ATOM 13013 C C . PRO C 1 424 ? 31.115 127.754 31.083 1.00 17.85 446 PRO C C 1
ATOM 13014 O O . PRO C 1 424 ? 31.141 126.800 30.319 1.00 17.01 446 PRO C O 1
ATOM 13018 N N . ALA C 1 425 ? 32.185 128.180 31.747 1.00 17.20 447 ALA C N 1
ATOM 13019 C CA . ALA C 1 425 ? 33.494 127.507 31.630 1.00 18.57 447 ALA C CA 1
ATOM 13020 C C . ALA C 1 425 ? 33.491 126.143 32.345 1.00 18.56 447 ALA C C 1
ATOM 13021 O O . ALA C 1 425 ? 34.322 125.279 32.061 1.00 18.24 447 ALA C O 1
ATOM 13023 N N . LYS C 1 426 ? 32.563 125.978 33.277 1.00 16.02 448 LYS C N 1
ATOM 13024 C CA . LYS C 1 426 ? 32.428 124.748 34.049 1.00 16.17 448 LYS C CA 1
ATOM 13025 C C . LYS C 1 426 ? 30.940 124.365 34.106 1.00 16.12 448 LYS C C 1
ATOM 13026 O O . LYS C 1 426 ? 30.299 124.454 35.159 1.00 16.58 448 LYS C O 1
ATOM 13032 N N . PRO C 1 427 ? 30.396 123.932 32.965 1.00 14.65 449 PRO C N 1
ATOM 13033 C CA . PRO C 1 427 ? 28.970 123.609 32.871 1.00 15.43 449 PRO C CA 1
ATOM 13034 C C . PRO C 1 427 ? 28.591 122.321 33.557 1.00 13.94 449 PRO C C 1
ATOM 13035 O O . PRO C 1 427 ? 29.447 121.479 33.840 1.00 16.30 449 PRO C O 1
ATOM 13039 N N . VAL C 1 428 ? 27.310 122.174 33.829 1.00 15.42 450 VAL C N 1
ATOM 13040 C CA . VAL C 1 428 ? 26.791 120.982 34.460 1.00 14.78 450 VAL C CA 1
ATOM 13041 C C . VAL C 1 428 ? 26.653 119.899 33.391 1.00 13.64 450 VAL C C 1
ATOM 13042 O O . VAL C 1 428 ? 26.015 120.119 32.374 1.00 16.21 450 VAL C O 1
ATOM 13046 N N . PRO C 1 429 ? 27.245 118.735 33.621 1.00 14.65 451 PRO C N 1
ATOM 13047 C CA . PRO C 1 429 ? 27.163 117.647 32.654 1.00 11.80 451 PRO C CA 1
ATOM 13048 C C . PRO C 1 429 ? 25.766 116.994 32.641 1.00 13.72 451 PRO C C 1
ATOM 13049 O O . PRO C 1 429 ? 25.178 116.800 33.704 1.00 12.74 451 PRO C O 1
ATOM 13053 N N . PHE C 1 430 ? 25.252 116.667 31.445 1.00 11.98 452 PHE C N 1
ATOM 13054 C CA . PHE C 1 430 ? 23.914 116.065 31.317 1.00 11.55 452 PHE C CA 1
ATOM 13055 C C . PHE C 1 430 ? 23.930 114.577 31.624 1.00 12.79 452 PHE C C 1
ATOM 13056 O O . PHE C 1 430 ? 22.882 113.979 31.923 1.00 15.05 452 PHE C O 1
ATOM 13064 N N . VAL C 1 431 ? 25.133 113.991 31.549 1.00 13.80 453 VAL C N 1
ATOM 13065 C CA . VAL C 1 431 ? 25.395 112.587 31.910 1.00 15.12 453 VAL C CA 1
ATOM 13066 C C . VAL C 1 431 ? 26.806 112.559 32.497 1.00 13.13 453 VAL C C 1
ATOM 13067 O O . VAL C 1 431 ? 27.597 113.475 32.244 1.00 13.75 453 VAL C O 1
ATOM 13071 N N . PRO C 1 432 ? 27.139 111.534 33.276 1.00 12.61 454 PRO C N 1
ATOM 13072 C CA . PRO C 1 432 ? 28.484 111.439 33.851 1.00 14.39 454 PRO C CA 1
ATOM 13073 C C . PRO C 1 432 ? 29.614 111.480 32.802 1.00 13.81 454 PRO C C 1
ATOM 13074 O O . PRO C 1 432 ? 29.491 110.889 31.735 1.00 14.33 454 PRO C O 1
ATOM 13078 N N . ARG C 1 433 ? 30.689 112.185 33.124 1.00 14.15 455 ARG C N 1
ATOM 13079 C CA . ARG C 1 433 ? 31.848 112.251 32.269 1.00 13.83 455 ARG C CA 1
ATOM 13080 C C . ARG C 1 433 ? 32.618 110.930 32.429 1.00 16.76 455 ARG C C 1
ATOM 13081 O O . ARG C 1 433 ? 32.581 110.330 33.506 1.00 15.69 455 ARG C O 1
ATOM 13089 N N . PRO C 1 434 ? 33.313 110.467 31.374 1.00 16.00 456 PRO C N 1
ATOM 13090 C CA . PRO C 1 434 ? 33.355 111.131 30.067 1.00 15.59 456 PRO C CA 1
ATOM 13091 C C . PRO C 1 434 ? 32.100 110.870 29.239 1.00 13.88 456 PRO C C 1
ATOM 13092 O O . PRO C 1 434 ? 31.499 109.800 29.340 1.00 14.52 456 PRO C O 1
ATOM 13096 N N . VAL C 1 435 ? 31.727 111.851 28.434 1.00 16.53 457 VAL C N 1
ATOM 13097 C CA . VAL C 1 435 ? 30.549 111.787 27.584 1.00 15.92 457 VAL C CA 1
ATOM 13098 C C . VAL C 1 435 ? 30.923 111.358 26.175 1.00 19.47 457 VAL C C 1
ATOM 13099 O O . VAL C 1 435 ? 31.732 111.979 25.541 1.00 18.82 457 VAL C O 1
ATOM 13103 N N . ASP C 1 436 ? 30.309 110.296 25.698 1.00 24.20 458 ASP C N 1
ATOM 13104 C CA . ASP C 1 436 ? 30.574 109.789 24.350 1.00 29.08 458 ASP C CA 1
ATOM 13105 C C . ASP C 1 436 ? 29.249 109.721 23.603 1.00 31.55 458 ASP C C 1
ATOM 13106 O O . ASP C 1 436 ? 28.470 108.804 23.812 1.00 32.77 458 ASP C O 1
ATOM 13111 N N . PHE C 1 437 ? 28.992 110.710 22.733 1.00 32.89 459 PHE C N 1
ATOM 13112 C CA . PHE C 1 437 ? 27.724 110.758 21.964 1.00 34.05 459 PHE C CA 1
ATOM 13113 C C . PHE C 1 437 ? 27.516 109.482 21.115 1.00 34.94 459 PHE C C 1
ATOM 13114 O O . PHE C 1 437 ? 26.379 109.074 20.871 1.00 37.93 459 PHE C O 1
ATOM 13122 N N . ALA C 1 438 ? 28.623 108.875 20.671 1.00 35.03 460 ALA C N 1
ATOM 13123 C CA . ALA C 1 438 ? 28.589 107.647 19.863 1.00 35.17 460 ALA C CA 1
ATOM 13124 C C . ALA C 1 438 ? 28.111 106.421 20.672 1.00 36.15 460 ALA C C 1
ATOM 13125 O O . ALA C 1 438 ? 27.503 105.503 20.110 1.00 37.19 460 ALA C O 1
ATOM 13127 N N . ASP C 1 439 ? 28.413 106.405 21.980 1.00 32.61 461 ASP C N 1
ATOM 13128 C CA . ASP C 1 439 ? 27.985 105.312 22.872 1.00 30.11 461 ASP C CA 1
ATOM 13129 C C . ASP C 1 439 ? 26.448 105.272 22.932 1.00 29.11 461 ASP C C 1
ATOM 13130 O O . ASP C 1 439 ? 25.819 106.060 23.651 1.00 23.94 461 ASP C O 1
ATOM 13135 N N . ARG C 1 440 ? 25.864 104.346 22.170 1.00 26.18 462 ARG C N 1
ATOM 13136 C CA . ARG C 1 440 ? 24.408 104.181 22.089 1.00 26.37 462 ARG C CA 1
ATOM 13137 C C . ARG C 1 440 ? 23.761 103.896 23.433 1.00 23.59 462 ARG C C 1
ATOM 13138 O O . ARG C 1 440 ? 22.660 104.342 23.688 1.00 23.52 462 ARG C O 1
ATOM 13146 N N . ALA C 1 441 ? 24.442 103.132 24.281 1.00 21.01 463 ALA C N 1
ATOM 13147 C CA . ALA C 1 441 ? 23.916 102.806 25.605 1.00 22.74 463 ALA C CA 1
ATOM 13148 C C . ALA C 1 441 ? 23.726 104.079 26.447 1.00 20.04 463 ALA C C 1
ATOM 13149 O O . ALA C 1 441 ? 22.718 104.234 27.128 1.00 23.41 463 ALA C O 1
ATOM 13159 N N . TRP C 1 443 ? 23.448 107.327 25.306 1.00 18.02 465 TRP C N 1
ATOM 13160 C CA . TRP C 1 443 ? 22.471 108.212 24.687 1.00 18.47 465 TRP C CA 1
ATOM 13161 C C . TRP C 1 443 ? 21.002 107.756 24.871 1.00 18.17 465 TRP C C 1
ATOM 13162 O O . TRP C 1 443 ? 20.132 108.569 25.187 1.00 17.15 465 TRP C O 1
ATOM 13173 N N . THR C 1 444 ? 20.744 106.466 24.691 1.00 15.59 466 THR C N 1
ATOM 13174 C CA . THR C 1 444 ? 19.382 105.933 24.811 1.00 16.47 466 THR C CA 1
ATOM 13175 C C . THR C 1 444 ? 18.849 105.905 26.251 1.00 16.67 466 THR C C 1
ATOM 13176 O O . THR C 1 444 ? 17.649 105.859 26.452 1.00 18.49 466 THR C O 1
ATOM 13180 N N . THR C 1 445 ? 19.745 105.933 27.243 1.00 16.43 467 THR C N 1
ATOM 13181 C CA . THR C 1 445 ? 19.330 105.858 28.657 1.00 16.93 467 THR C CA 1
ATOM 13182 C C . THR C 1 445 ? 19.608 107.115 29.481 1.00 16.46 467 THR C C 1
ATOM 13183 O O . THR C 1 445 ? 19.406 107.107 30.692 1.00 18.00 467 THR C O 1
ATOM 13187 N N . TRP C 1 446 ? 20.062 108.195 28.846 1.00 16.14 468 TRP C N 1
ATOM 13188 C CA . TRP C 1 446 ? 20.390 109.410 29.606 1.00 18.16 468 TRP C CA 1
ATOM 13189 C C . TRP C 1 446 ? 19.210 110.024 30.373 1.00 15.65 468 TRP C C 1
ATOM 13190 O O . TRP C 1 446 ? 19.381 110.503 31.498 1.00 17.83 468 TRP C O 1
ATOM 13201 N N . LEU C 1 447 ? 18.023 109.966 29.789 1.00 14.99 469 LEU C N 1
ATOM 13202 C CA . LEU C 1 447 ? 16.819 110.551 30.409 1.00 16.76 469 LEU C CA 1
ATOM 13203 C C . LEU C 1 447 ? 16.331 109.841 31.684 1.00 16.24 469 LEU C C 1
ATOM 13204 O O . LEU C 1 447 ? 15.570 110.416 32.445 1.00 19.17 469 LEU C O 1
ATOM 13209 N N . VAL C 1 448 ? 16.758 108.594 31.902 1.00 16.56 470 VAL C N 1
ATOM 13210 C CA . VAL C 1 448 ? 16.366 107.851 33.121 1.00 14.62 470 VAL C CA 1
ATOM 13211 C C . VAL C 1 448 ? 17.547 107.643 34.082 1.00 13.83 470 VAL C C 1
ATOM 13212 O O . VAL C 1 448 ? 17.412 106.971 35.094 1.00 15.33 470 VAL C O 1
ATOM 13216 N N . HIS C 1 449 ? 18.693 108.232 33.754 1.00 13.45 471 HIS C N 1
ATOM 13217 C CA . HIS C 1 449 ? 19.888 108.105 34.581 1.00 16.55 471 HIS C CA 1
ATOM 13218 C C . HIS C 1 449 ? 19.697 108.778 35.950 1.00 14.42 471 HIS C C 1
ATOM 13219 O O . HIS C 1 449 ? 19.083 109.839 36.060 1.00 15.22 471 HIS C O 1
ATOM 13226 N N . ASP C 1 450 ? 20.214 108.128 36.975 1.00 14.89 472 ASP C N 1
ATOM 13227 C CA . ASP C 1 450 ? 20.205 108.643 38.334 1.00 15.00 472 ASP C CA 1
ATOM 13228 C C . ASP C 1 450 ? 20.842 110.055 38.302 1.00 15.65 472 ASP C C 1
ATOM 13229 O O . ASP C 1 450 ? 21.916 110.227 37.762 1.00 16.37 472 ASP C O 1
ATOM 13234 N N . GLN C 1 451 ? 20.163 111.045 38.879 1.00 14.61 473 GLN C N 1
ATOM 13235 C CA . GLN C 1 451 ? 20.669 112.429 38.874 1.00 14.63 473 GLN C CA 1
ATOM 13236 C C . GLN C 1 451 ? 21.550 112.785 40.089 1.00 14.10 473 GLN C C 1
ATOM 13237 O O . GLN C 1 451 ? 21.909 113.942 40.271 1.00 15.83 473 GLN C O 1
ATOM 13243 N N . ARG C 1 452 ? 21.908 111.793 40.906 1.00 14.87 474 ARG C N 1
ATOM 13244 C CA . ARG C 1 452 ? 22.770 112.053 42.071 1.00 14.95 474 ARG C CA 1
ATOM 13245 C C . ARG C 1 452 ? 24.206 112.452 41.657 1.00 15.54 474 ARG C C 1
ATOM 13246 O O . ARG C 1 452 ? 24.941 113.019 42.456 1.00 16.74 474 ARG C O 1
ATOM 13254 N N . PHE C 1 453 ? 24.585 112.161 40.397 1.00 14.81 475 PHE C N 1
ATOM 13255 C CA . PHE C 1 453 ? 25.913 112.534 39.884 1.00 15.86 475 PHE C CA 1
ATOM 13256 C C . PHE C 1 453 ? 26.071 114.060 39.784 1.00 13.06 475 PHE C C 1
ATOM 13257 O O . PHE C 1 453 ? 27.178 114.554 39.664 1.00 14.39 475 PHE C O 1
ATOM 13265 N N . VAL C 1 454 ? 24.945 114.791 39.823 1.00 13.89 476 VAL C N 1
ATOM 13266 C CA . VAL C 1 454 ? 24.971 116.276 39.829 1.00 16.12 476 VAL C CA 1
ATOM 13267 C C . VAL C 1 454 ? 24.259 116.883 41.059 1.00 14.73 476 VAL C C 1
ATOM 13268 O O . VAL C 1 454 ? 24.354 118.075 41.293 1.00 18.32 476 VAL C O 1
ATOM 13272 N N . ASP C 1 455 ? 23.545 116.059 41.828 1.00 14.41 477 ASP C N 1
ATOM 13273 C CA . ASP C 1 455 ? 22.878 116.536 43.026 1.00 13.59 477 ASP C CA 1
ATOM 13274 C C . ASP C 1 455 ? 23.958 116.774 44.074 1.00 14.93 477 ASP C C 1
ATOM 13275 O O . ASP C 1 455 ? 24.734 115.888 44.375 1.00 14.47 477 ASP C O 1
ATOM 13280 N N . GLY C 1 456 ? 23.999 117.980 44.613 1.00 16.02 478 GLY C N 1
ATOM 13281 C CA . GLY C 1 456 ? 25.013 118.356 45.563 1.00 16.86 478 GLY C CA 1
ATOM 13282 C C . GLY C 1 456 ? 26.039 119.297 44.931 1.00 17.53 478 GLY C C 1
ATOM 13283 O O . GLY C 1 456 ? 26.937 119.774 45.607 1.00 17.83 478 GLY C O 1
ATOM 13284 N N . ARG C 1 457 ? 25.915 119.541 43.622 1.00 14.45 479 ARG C N 1
ATOM 13285 C CA . ARG C 1 457 ? 26.787 120.503 42.942 1.00 14.45 479 ARG C CA 1
ATOM 13286 C C . ARG C 1 457 ? 26.255 121.889 43.318 1.00 14.89 479 ARG C C 1
ATOM 13287 O O . ARG C 1 457 ? 25.049 122.079 43.378 1.00 16.04 479 ARG C O 1
ATOM 13295 N N . PRO C 1 458 ? 27.146 122.847 43.570 1.00 18.00 480 PRO C N 1
ATOM 13296 C CA . PRO C 1 458 ? 26.727 124.216 43.933 1.00 18.78 480 PRO C CA 1
ATOM 13297 C C . PRO C 1 458 ? 25.930 124.938 42.847 1.00 18.18 480 PRO C C 1
ATOM 13298 O O . PRO C 1 458 ? 25.177 125.856 43.173 1.00 19.94 480 PRO C O 1
ATOM 13302 N N . ASP C 1 459 ? 26.107 124.538 41.584 1.00 18.31 481 ASP C N 1
ATOM 13303 C CA . ASP C 1 459 ? 25.388 125.170 40.444 1.00 15.34 481 ASP C CA 1
ATOM 13304 C C . ASP C 1 459 ? 24.128 124.394 39.995 1.00 16.39 481 ASP C C 1
ATOM 13305 O O . ASP C 1 459 ? 23.660 124.536 38.856 1.00 16.72 481 ASP C O 1
ATOM 13310 N N . VAL C 1 460 ? 23.595 123.584 40.904 1.00 15.82 482 VAL C N 1
ATOM 13311 C CA . VAL C 1 460 ? 22.360 122.849 40.680 1.00 17.50 482 VAL C CA 1
ATOM 13312 C C . VAL C 1 460 ? 21.529 122.981 41.970 1.00 16.94 482 VAL C C 1
ATOM 13313 O O . VAL C 1 460 ? 21.996 122.622 43.054 1.00 16.45 482 VAL C O 1
ATOM 13317 N N . LEU C 1 461 ? 20.322 123.521 41.853 1.00 17.67 483 LEU C N 1
ATOM 13318 C CA . LEU C 1 461 ? 19.431 123.661 43.012 1.00 17.24 483 LEU C CA 1
ATOM 13319 C C . LEU C 1 461 ? 18.587 122.420 43.151 1.00 18.80 483 LEU C C 1
ATOM 13320 O O . LEU C 1 461 ? 18.110 121.882 42.170 1.00 18.66 483 LEU C O 1
ATOM 13325 N N . THR C 1 462 ? 18.397 121.972 44.384 1.00 16.83 484 THR C N 1
ATOM 13326 C CA . THR C 1 462 ? 17.611 120.793 44.658 1.00 19.10 484 THR C CA 1
ATOM 13327 C C . THR C 1 462 ? 16.498 121.103 45.664 1.00 19.75 484 THR C C 1
ATOM 13328 O O . THR C 1 462 ? 16.755 121.625 46.765 1.00 17.37 484 THR C O 1
ATOM 13332 N N . PHE C 1 463 ? 15.269 120.787 45.262 1.00 18.53 485 PHE C N 1
ATOM 13333 C CA . PHE C 1 463 ? 14.077 120.963 46.083 1.00 17.78 485 PHE C CA 1
ATOM 13334 C C . PHE C 1 463 ? 13.447 119.585 46.214 1.00 19.33 485 PHE C C 1
ATOM 13335 O O . PHE C 1 463 ? 13.285 118.888 45.227 1.00 19.38 485 PHE C O 1
ATOM 13343 N N . VAL C 1 464 ? 13.083 119.198 47.427 1.00 18.29 486 VAL C N 1
ATOM 13344 C CA . VAL C 1 464 ? 12.539 117.863 47.654 1.00 19.42 486 VAL C CA 1
ATOM 13345 C C . VAL C 1 464 ? 11.479 117.834 48.748 1.00 23.08 486 VAL C C 1
ATOM 13346 O O . VAL C 1 464 ? 11.524 118.618 49.692 1.00 20.15 486 VAL C O 1
ATOM 13350 N N . THR C 1 465 ? 10.521 116.918 48.607 1.00 21.80 487 THR C N 1
ATOM 13351 C CA . THR C 1 465 ? 9.457 116.757 49.586 1.00 22.81 487 THR C CA 1
ATOM 13352 C C . THR C 1 465 ? 9.889 115.752 50.602 1.00 23.05 487 THR C C 1
ATOM 13353 O O . THR C 1 465 ? 10.927 115.099 50.451 1.00 20.43 487 THR C O 1
ATOM 13357 N N . GLU C 1 466 ? 9.093 115.615 51.646 1.00 26.15 488 GLU C N 1
ATOM 13358 C CA . GLU C 1 466 ? 9.325 114.605 52.646 1.00 26.64 488 GLU C CA 1
ATOM 13359 C C . GLU C 1 466 ? 8.843 113.318 51.976 1.00 25.78 488 GLU C C 1
ATOM 13360 O O . GLU C 1 466 ? 8.193 113.382 50.922 1.00 24.36 488 GLU C O 1
ATOM 13366 N N . PRO C 1 467 ? 9.165 112.153 52.540 1.00 26.82 489 PRO C N 1
ATOM 13367 C CA . PRO C 1 467 ? 8.694 110.898 51.959 1.00 26.99 489 PRO C CA 1
ATOM 13368 C C . PRO C 1 467 ? 7.153 110.870 51.918 1.00 27.24 489 PRO C C 1
ATOM 13369 O O . PRO C 1 467 ? 6.500 111.301 52.875 1.00 21.00 489 PRO C O 1
ATOM 13373 N N . LEU C 1 468 ? 6.594 110.395 50.812 1.00 25.80 490 LEU C N 1
ATOM 13374 C CA . LEU C 1 468 ? 5.151 110.320 50.648 1.00 23.22 490 LEU C CA 1
ATOM 13375 C C . LEU C 1 468 ? 4.587 109.182 51.496 1.00 23.30 490 LEU C C 1
ATOM 13376 O O . LEU C 1 468 ? 5.215 108.148 51.641 1.00 21.67 490 LEU C O 1
ATOM 13381 N N . THR C 1 469 ? 3.412 109.399 52.076 1.00 25.32 491 THR C N 1
ATOM 13382 C CA . THR C 1 469 ? 2.726 108.354 52.867 1.00 28.25 491 THR C CA 1
ATOM 13383 C C . THR C 1 469 ? 1.594 107.729 52.030 1.00 27.22 491 THR C C 1
ATOM 13384 O O . THR C 1 469 ? 1.163 106.607 52.295 1.00 28.76 491 THR C O 1
ATOM 13388 N N . GLU C 1 470 ? 1.126 108.478 51.023 1.00 27.93 492 GLU C N 1
ATOM 13389 C CA . GLU C 1 470 ? 0.082 108.019 50.104 1.00 28.19 492 GLU C CA 1
ATOM 13390 C C . GLU C 1 470 ? 0.594 108.201 48.653 1.00 26.65 492 GLU C C 1
ATOM 13391 O O . GLU C 1 470 ? 1.374 109.110 48.384 1.00 24.58 492 GLU C O 1
ATOM 13397 N N . PRO C 1 471 ? 0.146 107.352 47.726 1.00 26.35 493 PRO C N 1
ATOM 13398 C CA . PRO C 1 471 ? 0.573 107.474 46.325 1.00 25.63 493 PRO C CA 1
ATOM 13399 C C . PRO C 1 471 ? 0.114 108.799 45.695 1.00 25.94 493 PRO C C 1
ATOM 13400 O O . PRO C 1 471 ? -1.015 109.223 45.930 1.00 25.60 493 PRO C O 1
ATOM 13404 N N . LEU C 1 472 ? 0.995 109.440 44.928 1.00 24.18 494 LEU C N 1
ATOM 13405 C CA . LEU C 1 472 ? 0.674 110.686 44.229 1.00 23.43 494 LEU C CA 1
ATOM 13406 C C . LEU C 1 472 ? 0.738 110.376 42.753 1.00 24.19 494 LEU C C 1
ATOM 13407 O O . LEU C 1 472 ? 1.794 110.089 42.228 1.00 20.75 494 LEU C O 1
ATOM 13412 N N . GLN C 1 473 ? -0.399 110.432 42.091 1.00 21.36 495 GLN C N 1
ATOM 13413 C CA . GLN C 1 473 ? -0.484 110.096 40.689 1.00 25.62 495 GLN C CA 1
ATOM 13414 C C . GLN C 1 473 ? -0.628 111.330 39.806 1.00 24.75 495 GLN C C 1
ATOM 13415 O O . GLN C 1 473 ? -1.484 112.155 40.037 1.00 23.67 495 GLN C O 1
ATOM 13421 N N . ILE C 1 474 ? 0.243 111.445 38.801 1.00 22.02 496 ILE C N 1
ATOM 13422 C CA . ILE C 1 474 ? 0.175 112.539 37.831 1.00 21.23 496 ILE C CA 1
ATOM 13423 C C . ILE C 1 474 ? -0.076 111.928 36.446 1.00 20.96 496 ILE C C 1
ATOM 13424 O O . ILE C 1 474 ? 0.414 110.844 36.143 1.00 21.74 496 ILE C O 1
ATOM 13429 N N . ALA C 1 475 ? -0.859 112.615 35.623 1.00 22.40 497 ALA C N 1
ATOM 13430 C CA . ALA C 1 475 ? -1.223 112.101 34.320 1.00 21.52 497 ALA C CA 1
ATOM 13431 C C . ALA C 1 475 ? -1.513 113.225 33.355 1.00 22.60 497 ALA C C 1
ATOM 13432 O O . ALA C 1 475 ? -2.661 113.500 33.033 1.00 21.82 497 ALA C O 1
ATOM 13434 N N . GLY C 1 476 ? -0.459 113.880 32.905 1.00 20.46 498 GLY C N 1
ATOM 13435 C CA . GLY C 1 476 ? -0.573 114.970 31.958 1.00 21.99 498 GLY C CA 1
ATOM 13436 C C . GLY C 1 476 ? 0.774 115.592 31.662 1.00 22.13 498 GLY C C 1
ATOM 13437 O O . GLY C 1 476 ? 1.803 114.959 31.823 1.00 22.01 498 GLY C O 1
ATOM 13438 N N . ALA C 1 477 ? 0.756 116.840 31.232 1.00 22.68 499 ALA C N 1
ATOM 13439 C CA . ALA C 1 477 ? 1.966 117.568 30.915 1.00 21.95 499 ALA C CA 1
ATOM 13440 C C . ALA C 1 477 ? 2.206 118.622 31.977 1.00 22.74 499 ALA C C 1
ATOM 13441 O O . ALA C 1 477 ? 1.478 119.618 32.031 1.00 21.84 499 ALA C O 1
ATOM 13443 N N . PRO C 1 478 ? 3.208 118.416 32.844 1.00 22.38 500 PRO C N 1
ATOM 13444 C CA . PRO C 1 478 ? 3.532 119.418 33.861 1.00 21.83 500 PRO C CA 1
ATOM 13445 C C . PRO C 1 478 ? 3.923 120.715 33.199 1.00 21.92 500 PRO C C 1
ATOM 13446 O O . PRO C 1 478 ? 4.462 120.689 32.103 1.00 21.40 500 PRO C O 1
ATOM 13450 N N . ASP C 1 479 ? 3.637 121.834 33.844 1.00 21.08 501 ASP C N 1
ATOM 13451 C CA . ASP C 1 479 ? 3.956 123.138 33.294 1.00 23.63 501 ASP C CA 1
ATOM 13452 C C . ASP C 1 479 ? 4.788 123.922 34.293 1.00 22.87 501 ASP C C 1
ATOM 13453 O O . ASP C 1 479 ? 4.369 124.137 35.413 1.00 24.65 501 ASP C O 1
ATOM 13458 N N . VAL C 1 480 ? 5.978 124.337 33.879 1.00 21.42 502 VAL C N 1
ATOM 13459 C CA . VAL C 1 480 ? 6.862 125.107 34.737 1.00 20.99 502 VAL C CA 1
ATOM 13460 C C . VAL C 1 480 ? 6.432 126.579 34.802 1.00 19.82 502 VAL C C 1
ATOM 13461 O O . VAL C 1 480 ? 6.177 127.202 33.784 1.00 20.86 502 VAL C O 1
ATOM 13465 N N . HIS C 1 481 ? 6.349 127.106 36.016 1.00 20.96 503 HIS C N 1
ATOM 13466 C CA . HIS C 1 481 ? 6.038 128.521 36.253 1.00 22.48 503 HIS C CA 1
ATOM 13467 C C . HIS C 1 481 ? 7.185 129.042 37.096 1.00 21.20 503 HIS C C 1
ATOM 13468 O O . HIS C 1 481 ? 7.048 129.263 38.285 1.00 25.77 503 HIS C O 1
ATOM 13475 N N . LEU C 1 482 ? 8.326 129.203 36.460 1.00 22.26 504 LEU C N 1
ATOM 13476 C CA . LEU C 1 482 ? 9.531 129.642 37.126 1.00 23.51 504 LEU C CA 1
ATOM 13477 C C . LEU C 1 482 ? 9.649 131.157 37.238 1.00 25.00 504 LEU C C 1
ATOM 13478 O O . LEU C 1 482 ? 9.465 131.874 36.275 1.00 25.67 504 LEU C O 1
ATOM 13483 N N . GLN C 1 483 ? 9.950 131.622 38.439 1.00 24.45 505 GLN C N 1
ATOM 13484 C CA . GLN C 1 483 ? 10.212 133.033 38.692 1.00 24.62 505 GLN C CA 1
ATOM 13485 C C . GLN C 1 483 ? 11.696 133.079 38.992 1.00 23.30 505 GLN C C 1
ATOM 13486 O O . GLN C 1 483 ? 12.128 132.596 40.031 1.00 22.50 505 GLN C O 1
ATOM 13492 N N . ALA C 1 484 ? 12.488 133.624 38.069 1.00 21.89 506 ALA C N 1
ATOM 13493 C CA . ALA C 1 484 ? 13.934 133.661 38.255 1.00 23.99 506 ALA C CA 1
ATOM 13494 C C . ALA C 1 484 ? 14.619 134.868 37.619 1.00 24.20 506 ALA C C 1
ATOM 13495 O O . ALA C 1 484 ? 14.132 135.437 36.649 1.00 25.19 506 ALA C O 1
ATOM 13497 N N . SER C 1 485 ? 15.765 135.241 38.188 1.00 23.72 507 SER C N 1
ATOM 13498 C CA . SER C 1 485 ? 16.560 136.350 37.689 1.00 23.12 507 SER C CA 1
ATOM 13499 C C . SER C 1 485 ? 17.989 135.905 37.429 1.00 24.81 507 SER C C 1
ATOM 13500 O O . SER C 1 485 ? 18.444 134.903 37.960 1.00 24.55 507 SER C O 1
ATOM 13503 N N . THR C 1 486 ? 18.681 136.659 36.597 1.00 23.69 508 THR C N 1
ATOM 13504 C CA . THR C 1 486 ? 20.080 136.402 36.292 1.00 24.56 508 THR C CA 1
ATOM 13505 C C . THR C 1 486 ? 20.801 137.722 36.261 1.00 25.18 508 THR C C 1
ATOM 13506 O O . THR C 1 486 ? 20.249 138.716 35.811 1.00 26.33 508 THR C O 1
ATOM 13510 N N . SER C 1 487 ? 22.042 137.734 36.737 1.00 23.07 509 SER C N 1
ATOM 13511 C CA . SER C 1 487 ? 22.841 138.944 36.746 1.00 22.92 509 SER C CA 1
ATOM 13512 C C . SER C 1 487 ? 23.359 139.250 35.328 1.00 24.56 509 SER C C 1
ATOM 13513 O O . SER C 1 487 ? 23.846 140.346 35.061 1.00 23.03 509 SER C O 1
ATOM 13516 N N . GLY C 1 488 ? 23.260 138.261 34.432 1.00 22.34 510 GLY C N 1
ATOM 13517 C CA . GLY C 1 488 ? 23.646 138.436 33.045 1.00 23.02 510 GLY C CA 1
ATOM 13518 C C . GLY C 1 488 ? 22.467 138.997 32.254 1.00 22.43 510 GLY C C 1
ATOM 13519 O O . GLY C 1 488 ? 21.513 139.523 32.845 1.00 24.18 510 GLY C O 1
ATOM 13520 N N . SER C 1 489 ? 22.529 138.886 30.926 1.00 23.33 511 SER C N 1
ATOM 13521 C CA . SER C 1 489 ? 21.440 139.384 30.043 1.00 22.90 511 SER C CA 1
ATOM 13522 C C . SER C 1 489 ? 20.829 138.241 29.190 1.00 22.06 511 SER C C 1
ATOM 13523 O O . SER C 1 489 ? 20.113 138.486 28.218 1.00 20.83 511 SER C O 1
ATOM 13526 N N . ASP C 1 490 ? 21.132 137.008 29.577 1.00 20.09 512 ASP C N 1
ATOM 13527 C CA . ASP C 1 490 ? 20.599 135.807 28.921 1.00 19.46 512 ASP C CA 1
ATOM 13528 C C . ASP C 1 490 ? 20.904 134.622 29.839 1.00 17.66 512 ASP C C 1
ATOM 13529 O O . ASP C 1 490 ? 21.759 134.719 30.716 1.00 17.58 512 ASP C O 1
ATOM 13534 N N . SER C 1 491 ? 20.189 133.527 29.656 1.00 18.99 513 SER C N 1
ATOM 13535 C CA . SER C 1 491 ? 20.391 132.332 30.475 1.00 18.52 513 SER C CA 1
ATOM 13536 C C . SER C 1 491 ? 19.478 131.209 30.024 1.00 21.08 513 SER C C 1
ATOM 13537 O O . SER C 1 491 ? 18.432 131.450 29.450 1.00 19.36 513 SER C O 1
ATOM 13540 N N . ASP C 1 492 ? 19.899 129.976 30.281 1.00 19.23 514 ASP C N 1
ATOM 13541 C CA . ASP C 1 492 ? 19.091 128.810 30.012 1.00 18.19 514 ASP C CA 1
ATOM 13542 C C . ASP C 1 492 ? 18.564 128.374 31.357 1.00 18.70 514 ASP C C 1
ATOM 13543 O O . ASP C 1 492 ? 19.215 128.600 32.386 1.00 18.18 514 ASP C O 1
ATOM 13548 N N . TRP C 1 493 ? 17.391 127.759 31.360 1.00 17.07 515 TRP C N 1
ATOM 13549 C CA . TRP C 1 493 ? 16.776 127.266 32.578 1.00 16.93 515 TRP C CA 1
ATOM 13550 C C . TRP C 1 493 ? 16.356 125.816 32.364 1.00 17.25 515 TRP C C 1
ATOM 13551 O O . TRP C 1 493 ? 15.502 125.524 31.538 1.00 19.37 515 TRP C O 1
ATOM 13562 N N . VAL C 1 494 ? 16.967 124.925 33.118 1.00 17.76 516 VAL C N 1
ATOM 13563 C CA . VAL C 1 494 ? 16.691 123.512 33.038 1.00 17.33 516 VAL C CA 1
ATOM 13564 C C . VAL C 1 494 ? 15.941 123.087 34.287 1.00 18.31 516 VAL C C 1
ATOM 13565 O O . VAL C 1 494 ? 16.381 123.368 35.391 1.00 18.46 516 VAL C O 1
ATOM 13569 N N . VAL C 1 495 ? 14.791 122.426 34.107 1.00 16.35 517 VAL C N 1
ATOM 13570 C CA . VAL C 1 495 ? 13.989 121.940 35.235 1.00 15.82 517 VAL C CA 1
ATOM 13571 C C . VAL C 1 495 ? 13.730 120.446 35.085 1.00 16.70 517 VAL C C 1
ATOM 13572 O O . VAL C 1 495 ? 13.309 119.980 34.020 1.00 15.01 517 VAL C O 1
ATOM 13576 N N . LYS C 1 496 ? 13.983 119.703 36.157 1.00 13.79 518 LYS C N 1
ATOM 13577 C CA . LYS C 1 496 ? 13.808 118.266 36.168 1.00 14.87 518 LYS C CA 1
ATOM 13578 C C . LYS C 1 496 ? 12.824 117.873 37.245 1.00 17.51 518 LYS C C 1
ATOM 13579 O O . LYS C 1 496 ? 12.988 118.248 38.398 1.00 18.61 518 LYS C O 1
ATOM 13585 N N . LEU C 1 497 ? 11.793 117.134 36.859 1.00 16.56 519 LEU C N 1
ATOM 13586 C CA . LEU C 1 497 ? 10.813 116.600 37.805 1.00 15.33 519 LEU C CA 1
ATOM 13587 C C . LEU C 1 497 ? 11.283 115.187 38.070 1.00 15.09 519 LEU C C 1
ATOM 13588 O O . LEU C 1 497 ? 11.310 114.363 37.169 1.00 15.58 519 LEU C O 1
ATOM 13593 N N . ILE C 1 498 ? 11.642 114.914 39.310 1.00 13.46 520 ILE C N 1
ATOM 13594 C CA . ILE C 1 498 ? 12.244 113.660 39.676 1.00 14.60 520 ILE C CA 1
ATOM 13595 C C . ILE C 1 498 ? 11.472 112.852 40.694 1.00 14.09 520 ILE C C 1
ATOM 13596 O O . ILE C 1 498 ? 10.833 113.392 41.576 1.00 17.18 520 ILE C O 1
ATOM 13601 N N . ASP C 1 499 ? 11.555 111.537 40.547 1.00 16.06 521 ASP C N 1
ATOM 13602 C CA . ASP C 1 499 ? 11.000 110.606 41.490 1.00 14.78 521 ASP C CA 1
ATOM 13603 C C . ASP C 1 499 ? 12.204 110.045 42.244 1.00 16.37 521 ASP C C 1
ATOM 13604 O O . ASP C 1 499 ? 13.024 109.337 41.668 1.00 14.02 521 ASP C O 1
ATOM 13609 N N . VAL C 1 500 ? 12.327 110.397 43.511 1.00 15.50 522 VAL C N 1
ATOM 13610 C CA . VAL C 1 500 ? 13.397 109.878 44.342 1.00 16.32 522 VAL C CA 1
ATOM 13611 C C . VAL C 1 500 ? 12.896 108.595 44.986 1.00 15.43 522 VAL C C 1
ATOM 13612 O O . VAL C 1 500 ? 11.926 108.609 45.720 1.00 16.19 522 VAL C O 1
ATOM 13616 N N . TYR C 1 501 ? 13.558 107.485 44.697 1.00 15.35 523 TYR C N 1
ATOM 13617 C CA . TYR C 1 501 ? 13.165 106.191 45.252 1.00 15.58 523 TYR C CA 1
ATOM 13618 C C . TYR C 1 501 ? 13.460 106.178 46.742 1.00 16.68 523 TYR C C 1
ATOM 13619 O O . TYR C 1 501 ? 14.272 106.980 47.218 1.00 15.06 523 TYR C O 1
ATOM 13628 N N . PRO C 1 502 ? 12.805 105.280 47.492 1.00 18.31 524 PRO C N 1
ATOM 13629 C CA . PRO C 1 502 ? 13.062 105.157 48.928 1.00 17.96 524 PRO C CA 1
ATOM 13630 C C . PRO C 1 502 ? 14.557 105.018 49.169 1.00 17.98 524 PRO C C 1
ATOM 13631 O O . PRO C 1 502 ? 15.234 104.289 48.420 1.00 14.74 524 PRO C O 1
ATOM 13635 N N . GLU C 1 503 ? 15.068 105.707 50.184 1.00 17.85 525 GLU C N 1
ATOM 13636 C CA . GLU C 1 503 ? 16.507 105.701 50.484 1.00 18.39 525 GLU C CA 1
ATOM 13637 C C . GLU C 1 503 ? 17.130 104.283 50.452 1.00 16.66 525 GLU C C 1
ATOM 13638 O O . GLU C 1 503 ? 18.258 104.121 50.022 1.00 18.43 525 GLU C O 1
ATOM 13644 N N . GLU C 1 504 ? 16.373 103.279 50.904 1.00 16.39 526 GLU C N 1
ATOM 13645 C CA . GLU C 1 504 ? 16.817 101.878 50.864 1.00 15.45 526 GLU C CA 1
ATOM 13646 C C . GLU C 1 504 ? 15.860 101.047 49.985 1.00 16.33 526 GLU C C 1
ATOM 13647 O O . GLU C 1 504 ? 14.644 101.210 50.049 1.00 16.84 526 GLU C O 1
ATOM 13661 N N . ALA C 1 506 ? 16.307 97.200 49.437 1.00 16.96 528 ALA C N 1
ATOM 13662 C CA . ALA C 1 506 ? 17.059 95.956 49.679 1.00 17.08 528 ALA C CA 1
ATOM 13663 C C . ALA C 1 506 ? 16.918 94.863 48.603 1.00 16.24 528 ALA C C 1
ATOM 13664 O O . ALA C 1 506 ? 17.845 94.092 48.389 1.00 18.03 528 ALA C O 1
ATOM 13666 N N . SER C 1 507 ? 15.769 94.801 47.940 1.00 17.54 529 SER C N 1
ATOM 13667 C CA . SER C 1 507 ? 15.545 93.793 46.883 1.00 20.71 529 SER C CA 1
ATOM 13668 C C . SER C 1 507 ? 16.247 94.173 45.554 1.00 22.38 529 SER C C 1
ATOM 13669 O O . SER C 1 507 ? 16.419 93.338 44.681 1.00 25.63 529 SER C O 1
ATOM 13672 N N . ASN C 1 508 ? 16.627 95.440 45.430 1.00 20.71 530 ASN C N 1
ATOM 13673 C CA . ASN C 1 508 ? 17.361 95.957 44.247 1.00 21.15 530 ASN C CA 1
ATOM 13674 C C . ASN C 1 508 ? 18.216 97.132 44.757 1.00 17.97 530 ASN C C 1
ATOM 13675 O O . ASN C 1 508 ? 17.925 98.280 44.469 1.00 17.67 530 ASN C O 1
ATOM 13680 N N . PRO C 1 509 ? 19.284 96.807 45.523 1.00 19.86 531 PRO C N 1
ATOM 13681 C CA . PRO C 1 509 ? 20.124 97.810 46.219 1.00 18.07 531 PRO C CA 1
ATOM 13682 C C . PRO C 1 509 ? 20.493 99.092 45.478 1.00 21.45 531 PRO C C 1
ATOM 13683 O O . PRO C 1 509 ? 20.454 100.165 46.100 1.00 17.99 531 PRO C O 1
ATOM 13687 N N . LYS C 1 510 ? 20.836 98.994 44.194 1.00 21.00 532 LYS C N 1
ATOM 13688 C CA . LYS C 1 510 ? 21.239 100.173 43.388 1.00 22.19 532 LYS C CA 1
ATOM 13689 C C . LYS C 1 510 ? 20.138 101.258 43.264 1.00 21.04 532 LYS C C 1
ATOM 13690 O O . LYS C 1 510 ? 20.438 102.433 42.991 1.00 19.56 532 LYS C O 1
ATOM 13704 N N . GLY C 1 512 ? 18.242 102.291 45.701 1.00 17.20 534 GLY C N 1
ATOM 13705 C CA . GLY C 1 512 ? 18.098 103.018 46.950 1.00 15.59 534 GLY C CA 1
ATOM 13706 C C . GLY C 1 512 ? 18.476 104.489 46.788 1.00 14.53 534 GLY C C 1
ATOM 13707 O O . GLY C 1 512 ? 19.632 104.810 46.534 1.00 15.54 534 GLY C O 1
ATOM 13708 N N . GLY C 1 513 ? 17.483 105.372 46.900 1.00 13.76 535 GLY C N 1
ATOM 13709 C CA . GLY C 1 513 ? 17.695 106.813 46.788 1.00 11.59 535 GLY C CA 1
ATOM 13710 C C . GLY C 1 513 ? 17.908 107.306 45.362 1.00 13.51 535 GLY C C 1
ATOM 13711 O O . GLY C 1 513 ? 18.279 108.451 45.152 1.00 12.78 535 GLY C O 1
ATOM 13712 N N . TYR C 1 514 ? 17.663 106.425 44.390 1.00 14.42 536 TYR C N 1
ATOM 13713 C CA . TYR C 1 514 ? 17.841 106.723 42.960 1.00 13.75 536 TYR C CA 1
ATOM 13714 C C . TYR C 1 514 ? 16.970 107.910 42.551 1.00 15.14 536 TYR C C 1
ATOM 13715 O O . TYR C 1 514 ? 15.776 107.921 42.804 1.00 17.85 536 TYR C O 1
ATOM 13724 N N . GLU C 1 515 ? 17.587 108.905 41.920 1.00 13.50 537 GLU C N 1
ATOM 13725 C CA . GLU C 1 515 ? 16.881 110.100 41.463 1.00 12.78 537 GLU C CA 1
ATOM 13726 C C . GLU C 1 515 ? 16.514 109.977 39.960 1.00 14.64 537 GLU C C 1
ATOM 13727 O O . GLU C 1 515 ? 17.262 110.394 39.088 1.00 14.79 537 GLU C O 1
ATOM 13733 N N . LEU C 1 516 ? 15.351 109.398 39.701 1.00 16.57 538 LEU C N 1
ATOM 13734 C CA . LEU C 1 516 ? 14.855 109.171 38.337 1.00 15.92 538 LEU C CA 1
ATOM 13735 C C . LEU C 1 516 ? 14.126 110.388 37.773 1.00 16.81 538 LEU C C 1
ATOM 13736 O O . LEU C 1 516 ? 13.115 110.783 38.306 1.00 17.16 538 LEU C O 1
ATOM 13741 N N . PRO C 1 517 ? 14.628 110.981 36.682 1.00 17.50 539 PRO C N 1
ATOM 13742 C CA . PRO C 1 517 ? 13.920 112.089 36.068 1.00 16.93 539 PRO C CA 1
ATOM 13743 C C . PRO C 1 517 ? 12.705 111.579 35.294 1.00 18.00 539 PRO C C 1
ATOM 13744 O O . PRO C 1 517 ? 12.852 110.920 34.268 1.00 18.38 539 PRO C O 1
ATOM 13748 N N . VAL C 1 518 ? 11.523 111.848 35.820 1.00 17.61 540 VAL C N 1
ATOM 13749 C CA . VAL C 1 518 ? 10.273 111.462 35.165 1.00 16.83 540 VAL C CA 1
ATOM 13750 C C . VAL C 1 518 ? 10.064 112.359 33.947 1.00 17.28 540 VAL C C 1
ATOM 13751 O O . VAL C 1 518 ? 9.644 111.907 32.890 1.00 14.70 540 VAL C O 1
ATOM 13755 N N . SER C 1 519 ? 10.382 113.633 34.112 1.00 17.66 541 SER C N 1
ATOM 13756 C CA . SER C 1 519 ? 10.192 114.606 33.071 1.00 18.16 541 SER C CA 1
ATOM 13757 C C . SER C 1 519 ? 11.149 115.796 33.261 1.00 18.20 541 SER C C 1
ATOM 13758 O O . SER C 1 519 ? 11.290 116.304 34.352 1.00 17.44 541 SER C O 1
ATOM 13761 N N . LEU C 1 520 ? 11.810 116.216 32.184 1.00 12.69 542 LEU C N 1
ATOM 13762 C CA . LEU C 1 520 ? 12.716 117.358 32.247 1.00 16.14 542 LEU C CA 1
ATOM 13763 C C . LEU C 1 520 ? 12.777 118.111 30.925 1.00 14.03 542 LEU C C 1
ATOM 13764 O O . LEU C 1 520 ? 12.490 117.556 29.868 1.00 15.78 542 LEU C O 1
ATOM 13769 N N . ALA C 1 521 ? 13.159 119.382 30.999 1.00 15.82 543 ALA C N 1
ATOM 13770 C CA . ALA C 1 521 ? 13.269 120.216 29.819 1.00 17.80 543 ALA C CA 1
ATOM 13771 C C . ALA C 1 521 ? 14.204 121.390 30.039 1.00 18.90 543 ALA C C 1
ATOM 13772 O O . ALA C 1 521 ? 14.532 121.738 31.165 1.00 18.43 543 ALA C O 1
ATOM 13774 N N . ILE C 1 522 ? 14.634 121.983 28.943 1.00 18.95 544 ILE C N 1
ATOM 13775 C CA . ILE C 1 522 ? 15.484 123.167 28.976 1.00 17.67 544 ILE C CA 1
ATOM 13776 C C . ILE C 1 522 ? 14.776 124.276 28.200 1.00 18.68 544 ILE C C 1
ATOM 13777 O O . ILE C 1 522 ? 14.111 124.017 27.201 1.00 19.82 544 ILE C O 1
ATOM 13782 N N . PHE C 1 523 ? 14.922 125.500 28.667 1.00 19.48 545 PHE C N 1
ATOM 13783 C CA . PHE C 1 523 ? 14.303 126.645 28.033 1.00 18.35 545 PHE C CA 1
ATOM 13784 C C . PHE C 1 523 ? 15.337 127.733 27.848 1.00 19.13 545 PHE C C 1
ATOM 13785 O O . PHE C 1 523 ? 15.962 128.161 28.804 1.00 19.83 545 PHE C O 1
ATOM 13793 N N . ARG C 1 524 ? 15.528 128.167 26.603 1.00 17.22 546 ARG C N 1
ATOM 13794 C CA . ARG C 1 524 ? 16.486 129.227 26.299 1.00 17.12 546 ARG C CA 1
ATOM 13795 C C . ARG C 1 524 ? 15.825 130.583 26.629 1.00 20.33 546 ARG C C 1
ATOM 13796 O O . ARG C 1 524 ? 14.930 131.040 25.920 1.00 18.09 546 ARG C O 1
ATOM 13804 N N . GLY C 1 525 ? 16.287 131.186 27.731 1.00 19.76 547 GLY C N 1
ATOM 13805 C CA . GLY C 1 525 ? 15.749 132.446 28.289 1.00 20.94 547 GLY C CA 1
ATOM 13806 C C . GLY C 1 525 ? 15.467 133.615 27.368 1.00 21.84 547 GLY C C 1
ATOM 13807 O O . GLY C 1 525 ? 14.527 134.365 27.607 1.00 23.16 547 GLY C O 1
ATOM 13808 N N . ARG C 1 526 ? 16.273 133.788 26.334 1.00 21.17 548 ARG C N 1
ATOM 13809 C CA . ARG C 1 526 ? 16.069 134.899 25.390 1.00 23.08 548 ARG C CA 1
ATOM 13810 C C . ARG C 1 526 ? 14.675 134.852 24.700 1.00 23.95 548 ARG C C 1
ATOM 13811 O O . ARG C 1 526 ? 14.220 135.849 24.163 1.00 24.15 548 ARG C O 1
ATOM 13819 N N . TYR C 1 527 ? 14.021 133.687 24.734 1.00 23.15 549 TYR C N 1
ATOM 13820 C CA . TYR C 1 527 ? 12.700 133.505 24.118 1.00 22.45 549 TYR C CA 1
ATOM 13821 C C . TYR C 1 527 ? 11.529 133.560 25.138 1.00 23.09 549 TYR C C 1
ATOM 13822 O O . TYR C 1 527 ? 10.434 133.083 24.851 1.00 22.87 549 TYR C O 1
ATOM 13831 N N . ARG C 1 528 ? 11.774 134.166 26.303 1.00 22.99 550 ARG C N 1
ATOM 13832 C CA . ARG C 1 528 ? 10.766 134.260 27.388 1.00 23.35 550 ARG C CA 1
ATOM 13833 C C . ARG C 1 528 ? 9.427 134.838 26.905 1.00 25.54 550 ARG C C 1
ATOM 13834 O O . ARG C 1 528 ? 8.374 134.258 27.143 1.00 26.35 550 ARG C O 1
ATOM 13842 N N . GLU C 1 529 ? 9.492 135.979 26.226 1.00 28.24 551 GLU C N 1
ATOM 13843 C CA . GLU C 1 529 ? 8.294 136.665 25.727 1.00 31.20 551 GLU C CA 1
ATOM 13844 C C . GLU C 1 529 ? 7.883 136.226 24.308 1.00 31.73 551 GLU C C 1
ATOM 13845 O O . GLU C 1 529 ? 6.708 136.338 23.933 1.00 31.61 551 GLU C O 1
ATOM 13851 N N . SER C 1 530 ? 8.842 135.737 23.526 1.00 29.02 552 SER C N 1
ATOM 13852 C CA . SER C 1 530 ? 8.562 135.313 22.154 1.00 26.89 552 SER C CA 1
ATOM 13853 C C . SER C 1 530 ? 9.643 134.384 21.609 1.00 24.90 552 SER C C 1
ATOM 13854 O O . SER C 1 530 ? 10.824 134.640 21.771 1.00 25.05 552 SER C O 1
ATOM 13857 N N . PHE C 1 531 ? 9.214 133.312 20.946 1.00 23.60 553 PHE C N 1
ATOM 13858 C CA . PHE C 1 531 ? 10.137 132.349 20.351 1.00 24.56 553 PHE C CA 1
ATOM 13859 C C . PHE C 1 531 ? 10.744 132.879 19.045 1.00 24.91 553 PHE C C 1
ATOM 13860 O O . PHE C 1 531 ? 11.870 132.537 18.702 1.00 23.46 553 PHE C O 1
ATOM 13868 N N . SER C 1 532 ? 9.988 133.721 18.329 1.00 25.90 554 SER C N 1
ATOM 13869 C CA . SER C 1 532 ? 10.437 134.278 17.034 1.00 26.58 554 SER C CA 1
ATOM 13870 C C . SER C 1 532 ? 11.297 135.547 17.167 1.00 26.67 554 SER C C 1
ATOM 13871 O O . SER C 1 532 ? 12.119 135.830 16.303 1.00 28.50 554 SER C O 1
ATOM 13874 N N . THR C 1 533 ? 11.098 136.296 18.249 1.00 27.65 555 THR C N 1
ATOM 13875 C CA . THR C 1 533 ? 11.812 137.549 18.471 1.00 28.44 555 THR C CA 1
ATOM 13876 C C . THR C 1 533 ? 12.508 137.543 19.830 1.00 29.03 555 THR C C 1
ATOM 13877 O O . THR C 1 533 ? 11.902 137.913 20.843 1.00 29.74 555 THR C O 1
ATOM 13881 N N . PRO C 1 534 ? 13.778 137.125 19.861 1.00 27.26 556 PRO C N 1
ATOM 13882 C CA . PRO C 1 534 ? 14.531 137.082 21.115 1.00 28.36 556 PRO C CA 1
ATOM 13883 C C . PRO C 1 534 ? 14.804 138.475 21.690 1.00 27.89 556 PRO C C 1
ATOM 13884 O O . PRO C 1 534 ? 14.889 139.448 20.950 1.00 24.68 556 PRO C O 1
ATOM 13888 N N . LYS C 1 535 ? 14.930 138.544 23.009 1.00 30.25 557 LYS C N 1
ATOM 13889 C CA . LYS C 1 535 ? 15.174 139.801 23.719 1.00 32.28 557 LYS C CA 1
ATOM 13890 C C . LYS C 1 535 ? 16.041 139.516 24.963 1.00 31.23 557 LYS C C 1
ATOM 13891 O O . LYS C 1 535 ? 15.889 138.468 25.598 1.00 27.73 557 LYS C O 1
ATOM 13897 N N . PRO C 1 536 ? 16.958 140.429 25.300 1.00 30.40 558 PRO C N 1
ATOM 13898 C CA . PRO C 1 536 ? 17.787 140.250 26.489 1.00 29.90 558 PRO C CA 1
ATOM 13899 C C . PRO C 1 536 ? 16.978 140.274 27.780 1.00 28.59 558 PRO C C 1
ATOM 13900 O O . PRO C 1 536 ? 15.948 140.951 27.865 1.00 25.73 558 PRO C O 1
ATOM 13904 N N . LEU C 1 537 ? 17.431 139.517 28.764 1.00 25.35 559 LEU C N 1
ATOM 13905 C CA . LEU C 1 537 ? 16.801 139.496 30.059 1.00 25.01 559 LEU C CA 1
ATOM 13906 C C . LEU C 1 537 ? 17.333 140.685 30.845 1.00 25.82 559 LEU C C 1
ATOM 13907 O O . LEU C 1 537 ? 18.515 141.025 30.740 1.00 24.03 559 LEU C O 1
ATOM 13912 N N . THR C 1 538 ? 16.463 141.325 31.618 1.00 26.75 560 THR C N 1
ATOM 13913 C CA . THR C 1 538 ? 16.864 142.457 32.436 1.00 28.16 560 THR C CA 1
ATOM 13914 C C . THR C 1 538 ? 17.661 141.913 33.604 1.00 27.10 560 THR C C 1
ATOM 13915 O O . THR C 1 538 ? 17.200 141.021 34.304 1.00 29.63 560 THR C O 1
ATOM 13919 N N . SER C 1 539 ? 18.860 142.450 33.806 1.00 28.16 561 SER C N 1
ATOM 13920 C CA . SER C 1 539 ? 19.755 141.971 34.866 1.00 29.36 561 SER C CA 1
ATOM 13921 C C . SER C 1 539 ? 19.181 142.142 36.278 1.00 31.31 561 SER C C 1
ATOM 13922 O O . SER C 1 539 ? 18.633 143.189 36.615 1.00 31.78 561 SER C O 1
ATOM 13925 N N . ASN C 1 540 ? 19.312 141.078 37.086 1.00 30.35 562 ASN C N 1
ATOM 13926 C CA . ASN C 1 540 ? 18.865 141.044 38.489 1.00 29.81 562 ASN C CA 1
ATOM 13927 C C . ASN C 1 540 ? 17.359 141.239 38.732 1.00 31.03 562 ASN C C 1
ATOM 13928 O O . ASN C 1 540 ? 16.939 141.452 39.868 1.00 33.65 562 ASN C O 1
ATOM 13933 N N . GLN C 1 541 ? 16.556 141.140 37.675 1.00 30.66 563 GLN C N 1
ATOM 13934 C CA . GLN C 1 541 ? 15.108 141.308 37.792 1.00 31.76 563 GLN C CA 1
ATOM 13935 C C . GLN C 1 541 ? 14.400 139.942 37.715 1.00 29.94 563 GLN C C 1
ATOM 13936 O O . GLN C 1 541 ? 14.628 139.184 36.776 1.00 27.54 563 GLN C O 1
ATOM 13942 N N . PRO C 1 542 ? 13.566 139.618 38.716 1.00 29.05 564 PRO C N 1
ATOM 13943 C CA . PRO C 1 542 ? 12.788 138.374 38.679 1.00 27.84 564 PRO C CA 1
ATOM 13944 C C . PRO C 1 542 ? 11.798 138.414 37.511 1.00 28.01 564 PRO C C 1
ATOM 13945 O O . PRO C 1 542 ? 11.014 139.363 37.410 1.00 26.07 564 PRO C O 1
ATOM 13949 N N . LEU C 1 543 ? 11.856 137.412 36.641 1.00 25.96 565 LEU C N 1
ATOM 13950 C CA . LEU C 1 543 ? 10.982 137.337 35.463 1.00 27.49 565 LEU C CA 1
ATOM 13951 C C . LEU C 1 543 ? 10.287 135.991 35.399 1.00 26.82 565 LEU C C 1
ATOM 13952 O O . LEU C 1 543 ? 10.820 134.993 35.855 1.00 28.14 565 LEU C O 1
ATOM 13957 N N . ALA C 1 544 ? 9.099 135.971 34.806 1.00 26.40 566 ALA C N 1
ATOM 13958 C CA . ALA C 1 544 ? 8.314 134.750 34.699 1.00 27.07 566 ALA C CA 1
ATOM 13959 C C . ALA C 1 544 ? 8.666 133.957 33.438 1.00 27.65 566 ALA C C 1
ATOM 13960 O O . ALA C 1 544 ? 8.632 134.481 32.331 1.00 27.66 566 ALA C O 1
ATOM 13962 N N . PHE C 1 545 ? 9.005 132.691 33.630 1.00 27.01 567 PHE C N 1
ATOM 13963 C CA . PHE C 1 545 ? 9.311 131.783 32.540 1.00 24.58 567 PHE C CA 1
ATOM 13964 C C . PHE C 1 545 ? 8.296 130.669 32.611 1.00 23.46 567 PHE C C 1
ATOM 13965 O O . PHE C 1 545 ? 8.123 130.053 33.652 1.00 24.39 567 PHE C O 1
ATOM 13973 N N . GLN C 1 546 ? 7.612 130.421 31.512 1.00 24.58 568 GLN C N 1
ATOM 13974 C CA . GLN C 1 546 ? 6.609 129.378 31.466 1.00 24.57 568 GLN C CA 1
ATOM 13975 C C . GLN C 1 546 ? 6.861 128.458 30.287 1.00 23.01 568 GLN C C 1
ATOM 13976 O O . GLN C 1 546 ? 6.952 128.907 29.152 1.00 22.98 568 GLN C O 1
ATOM 13982 N N . PHE C 1 547 ? 6.982 127.163 30.574 1.00 21.92 569 PHE C N 1
ATOM 13983 C CA . PHE C 1 547 ? 7.220 126.160 29.540 1.00 21.34 569 PHE C CA 1
ATOM 13984 C C . PHE C 1 547 ? 6.864 124.763 30.046 1.00 21.00 569 PHE C C 1
ATOM 13985 O O . PHE C 1 547 ? 7.021 124.459 31.213 1.00 21.37 569 PHE C O 1
ATOM 13993 N N . GLY C 1 548 ? 6.379 123.926 29.151 1.00 21.14 570 GLY C N 1
ATOM 13994 C CA . GLY C 1 548 ? 5.966 122.592 29.513 1.00 21.50 570 GLY C CA 1
ATOM 13995 C C . GLY C 1 548 ? 7.091 121.584 29.641 1.00 21.63 570 GLY C C 1
ATOM 13996 O O . GLY C 1 548 ? 8.116 121.683 28.974 1.00 23.10 570 GLY C O 1
ATOM 13997 N N . LEU C 1 549 ? 6.897 120.627 30.540 1.00 22.05 571 LEU C N 1
ATOM 13998 C CA . LEU C 1 549 ? 7.809 119.527 30.707 1.00 21.08 571 LEU C CA 1
ATOM 13999 C C . LEU C 1 549 ? 7.159 118.365 29.982 1.00 20.27 571 LEU C C 1
ATOM 14000 O O . LEU C 1 549 ? 5.930 118.353 29.799 1.00 18.51 571 LEU C O 1
ATOM 14005 N N . PRO C 1 550 ? 7.954 117.397 29.547 1.00 20.44 572 PRO C N 1
ATOM 14006 C CA . PRO C 1 550 ? 7.414 116.214 28.886 1.00 18.67 572 PRO C CA 1
ATOM 14007 C C . PRO C 1 550 ? 6.278 115.540 29.664 1.00 19.67 572 PRO C C 1
ATOM 14008 O O . PRO C 1 550 ? 6.231 115.590 30.913 1.00 19.38 572 PRO C O 1
ATOM 14012 N N . THR C 1 551 ? 5.372 114.927 28.919 1.00 15.86 573 THR C N 1
ATOM 14013 C CA . THR C 1 551 ? 4.237 114.215 29.468 1.00 18.56 573 THR C CA 1
ATOM 14014 C C . THR C 1 551 ? 4.667 113.133 30.446 1.00 19.82 573 THR C C 1
ATOM 14015 O O . THR C 1 551 ? 5.730 112.512 30.286 1.00 20.08 573 THR C O 1
ATOM 14019 N N . ALA C 1 552 ? 3.836 112.909 31.456 1.00 17.54 574 ALA C N 1
ATOM 14020 C CA . ALA C 1 552 ? 4.092 111.898 32.450 1.00 18.69 574 ALA C CA 1
ATOM 14021 C C . ALA C 1 552 ? 2.801 111.201 32.911 1.00 20.70 574 ALA C C 1
ATOM 14022 O O . ALA C 1 552 ? 1.785 111.841 33.155 1.00 19.85 574 ALA C O 1
ATOM 14024 N N . ASN C 1 553 ? 2.863 109.886 32.977 1.00 19.57 575 ASN C N 1
ATOM 14025 C CA . ASN C 1 553 ? 1.805 109.061 33.533 1.00 19.27 575 ASN C CA 1
ATOM 14026 C C . ASN C 1 553 ? 2.570 108.290 34.567 1.00 18.54 575 ASN C C 1
ATOM 14027 O O . ASN C 1 553 ? 3.036 107.196 34.315 1.00 19.40 575 ASN C O 1
ATOM 14032 N N . HIS C 1 554 ? 2.735 108.896 35.730 1.00 17.52 576 HIS C N 1
ATOM 14033 C CA . HIS C 1 554 ? 3.593 108.354 36.745 1.00 17.72 576 HIS C CA 1
ATOM 14034 C C . HIS C 1 554 ? 3.047 108.496 38.147 1.00 18.76 576 HIS C C 1
ATOM 14035 O O . HIS C 1 554 ? 2.663 109.573 38.560 1.00 18.92 576 HIS C O 1
ATOM 14042 N N . THR C 1 555 ? 3.031 107.394 38.882 1.00 17.27 577 THR C N 1
ATOM 14043 C CA . THR C 1 555 ? 2.606 107.409 40.269 1.00 19.15 577 THR C CA 1
ATOM 14044 C C . THR C 1 555 ? 3.845 107.397 41.181 1.00 18.35 577 THR C C 1
ATOM 14045 O O . THR C 1 555 ? 4.655 106.484 41.110 1.00 21.20 577 THR C O 1
ATOM 14049 N N . PHE C 1 556 ? 3.991 108.431 42.005 1.00 17.20 578 PHE C N 1
ATOM 14050 C CA . PHE C 1 556 ? 5.054 108.483 43.000 1.00 18.75 578 PHE C CA 1
ATOM 14051 C C . PHE C 1 556 ? 4.508 107.651 44.168 1.00 20.32 578 PHE C C 1
ATOM 14052 O O . PHE C 1 556 ? 3.568 108.058 44.825 1.00 20.15 578 PHE C O 1
ATOM 14060 N N . GLN C 1 557 ? 5.099 106.494 44.410 1.00 19.22 579 GLN C N 1
ATOM 14061 C CA . GLN C 1 557 ? 4.604 105.572 45.437 1.00 18.85 579 GLN C CA 1
ATOM 14062 C C . GLN C 1 557 ? 5.026 105.982 46.857 1.00 20.32 579 GLN C C 1
ATOM 14063 O O . GLN C 1 557 ? 5.921 106.801 47.022 1.00 19.39 579 GLN C O 1
ATOM 14069 N N . PRO C 1 558 ? 4.355 105.431 47.889 1.00 23.08 580 PRO C N 1
ATOM 14070 C CA . PRO C 1 558 ? 4.726 105.732 49.281 1.00 22.03 580 PRO C CA 1
ATOM 14071 C C . PRO C 1 558 ? 6.186 105.368 49.537 1.00 21.08 580 PRO C C 1
ATOM 14072 O O . PRO C 1 558 ? 6.645 104.330 49.058 1.00 20.92 580 PRO C O 1
ATOM 14076 N N . GLY C 1 559 ? 6.903 106.219 50.265 1.00 21.68 581 GLY C N 1
ATOM 14077 C CA . GLY C 1 559 ? 8.312 105.998 50.546 1.00 20.55 581 GLY C CA 1
ATOM 14078 C C . GLY C 1 559 ? 9.193 106.806 49.596 1.00 19.53 581 GLY C C 1
ATOM 14079 O O . GLY C 1 559 ? 10.343 107.087 49.898 1.00 18.27 581 GLY C O 1
ATOM 14080 N N . HIS C 1 560 ? 8.642 107.165 48.435 1.00 18.76 582 HIS C N 1
ATOM 14081 C CA . HIS C 1 560 ? 9.356 107.973 47.451 1.00 18.06 582 HIS C CA 1
ATOM 14082 C C . HIS C 1 560 ? 9.186 109.428 47.800 1.00 19.22 582 HIS C C 1
ATOM 14083 O O . HIS C 1 560 ? 8.340 109.778 48.601 1.00 20.66 582 HIS C O 1
ATOM 14090 N N . ARG C 1 561 ? 10.002 110.275 47.194 1.00 18.81 583 ARG C N 1
ATOM 14091 C CA . ARG C 1 561 ? 9.882 111.719 47.351 1.00 18.68 583 ARG C CA 1
ATOM 14092 C C . ARG C 1 561 ? 9.749 112.316 45.965 1.00 19.19 583 ARG C C 1
ATOM 14093 O O . ARG C 1 561 ? 10.139 111.692 44.973 1.00 19.82 583 ARG C O 1
ATOM 14101 N N . VAL C 1 562 ? 9.174 113.502 45.888 1.00 17.96 584 VAL C N 1
ATOM 14102 C CA . VAL C 1 562 ? 9.116 114.239 44.639 1.00 18.28 584 VAL C CA 1
ATOM 14103 C C . VAL C 1 562 ? 10.252 115.236 44.743 1.00 18.20 584 VAL C C 1
ATOM 14104 O O . VAL C 1 562 ? 10.504 115.782 45.814 1.00 18.03 584 VAL C O 1
ATOM 14116 N N . VAL C 1 564 ? 12.651 118.392 42.491 1.00 16.63 586 VAL C N 1
ATOM 14117 C CA . VAL C 1 564 ? 12.826 119.270 41.365 1.00 17.91 586 VAL C CA 1
ATOM 14118 C C . VAL C 1 564 ? 14.250 119.788 41.394 1.00 18.04 586 VAL C C 1
ATOM 14119 O O . VAL C 1 564 ? 14.714 120.257 42.417 1.00 19.41 586 VAL C O 1
ATOM 14123 N N . GLN C 1 565 ? 14.948 119.675 40.272 1.00 16.51 587 GLN C N 1
ATOM 14124 C CA . GLN C 1 565 ? 16.287 120.204 40.157 1.00 15.18 587 GLN C CA 1
ATOM 14125 C C . GLN C 1 565 ? 16.260 121.330 39.139 1.00 16.77 587 GLN C C 1
ATOM 14126 O O . GLN C 1 565 ? 15.607 121.223 38.119 1.00 20.86 587 GLN C O 1
ATOM 14132 N N . VAL C 1 566 ? 16.954 122.417 39.444 1.00 17.96 588 VAL C N 1
ATOM 14133 C CA . VAL C 1 566 ? 17.050 123.556 38.548 1.00 16.90 588 VAL C CA 1
ATOM 14134 C C . VAL C 1 566 ? 18.528 123.868 38.297 1.00 16.34 588 VAL C C 1
ATOM 14135 O O . VAL C 1 566 ? 19.318 123.909 39.219 1.00 16.34 588 VAL C O 1
ATOM 14139 N N . GLN C 1 567 ? 18.883 124.058 37.036 1.00 14.29 589 GLN C N 1
ATOM 14140 C CA . GLN C 1 567 ? 20.247 124.410 36.653 1.00 15.32 589 GLN C CA 1
ATOM 14141 C C . GLN C 1 567 ? 20.185 125.288 35.398 1.00 16.56 589 GLN C C 1
ATOM 14142 O O . GLN C 1 567 ? 19.108 125.500 34.847 1.00 14.76 589 GLN C O 1
ATOM 14148 N N . SER C 1 568 ? 21.332 125.798 34.955 1.00 17.89 590 SER C N 1
ATOM 14149 C CA . SER C 1 568 ? 21.376 126.705 33.794 1.00 15.31 590 SER C CA 1
ATOM 14150 C C . SER C 1 568 ? 22.260 126.200 32.632 1.00 17.49 590 SER C C 1
ATOM 14151 O O . SER C 1 568 ? 22.615 126.963 31.732 1.00 16.46 590 SER C O 1
ATOM 14154 N N . SER C 1 569 ? 22.613 124.922 32.678 1.00 15.54 591 SER C N 1
ATOM 14155 C CA . SER C 1 569 ? 23.362 124.268 31.596 1.00 15.98 591 SER C CA 1
ATOM 14156 C C . SER C 1 569 ? 23.061 122.771 31.618 1.00 13.65 591 SER C C 1
ATOM 14157 O O . SER C 1 569 ? 22.638 122.226 32.635 1.00 17.34 591 SER C O 1
ATOM 14160 N N . LEU C 1 570 ? 23.264 122.129 30.475 1.00 15.87 592 LEU C N 1
ATOM 14161 C CA . LEU C 1 570 ? 22.984 120.703 30.283 1.00 15.53 592 LEU C CA 1
ATOM 14162 C C . LEU C 1 570 ? 23.885 120.338 29.112 1.00 15.98 592 LEU C C 1
ATOM 14163 O O . LEU C 1 570 ? 23.441 120.183 27.988 1.00 16.55 592 LEU C O 1
ATOM 14168 N N . PHE C 1 571 ? 25.170 120.203 29.435 1.00 16.50 593 PHE C N 1
ATOM 14169 C CA . PHE C 1 571 ? 26.262 120.089 28.479 1.00 15.64 593 PHE C CA 1
ATOM 14170 C C . PHE C 1 571 ? 26.939 118.688 28.449 1.00 13.15 593 PHE C C 1
ATOM 14171 O O . PHE C 1 571 ? 27.011 118.032 29.468 1.00 13.93 593 PHE C O 1
ATOM 14179 N N . PRO C 1 572 ? 27.474 118.251 27.285 1.00 15.36 594 PRO C N 1
ATOM 14180 C CA . PRO C 1 572 ? 27.458 118.997 26.007 1.00 15.50 594 PRO C CA 1
ATOM 14181 C C . PRO C 1 572 ? 26.225 118.809 25.097 1.00 15.04 594 PRO C C 1
ATOM 14182 O O . PRO C 1 572 ? 26.271 119.277 23.949 1.00 17.87 594 PRO C O 1
ATOM 14186 N N . LEU C 1 573 ? 25.161 118.164 25.574 1.00 13.98 595 LEU C N 1
ATOM 14187 C CA . LEU C 1 573 ? 23.956 117.961 24.742 1.00 15.50 595 LEU C CA 1
ATOM 14188 C C . LEU C 1 573 ? 23.458 119.292 24.175 1.00 14.22 595 LEU C C 1
ATOM 14189 O O . LEU C 1 573 ? 23.114 119.379 23.019 1.00 15.63 595 LEU C O 1
ATOM 14194 N N . TYR C 1 574 ? 23.431 120.320 25.019 1.00 15.30 596 TYR C N 1
ATOM 14195 C CA . TYR C 1 574 ? 22.996 121.645 24.612 1.00 16.19 596 TYR C CA 1
ATOM 14196 C C . TYR C 1 574 ? 24.164 122.592 24.673 1.00 17.56 596 TYR C C 1
ATOM 14197 O O . TYR C 1 574 ? 24.955 122.555 25.632 1.00 16.58 596 TYR C O 1
ATOM 14206 N N . ASP C 1 575 ? 24.310 123.432 23.647 1.00 17.67 597 ASP C N 1
ATOM 14207 C CA . ASP C 1 575 ? 25.380 124.402 23.650 1.00 16.87 597 ASP C CA 1
ATOM 14208 C C . ASP C 1 575 ? 25.153 125.376 24.808 1.00 16.13 597 ASP C C 1
ATOM 14209 O O . ASP C 1 575 ? 24.016 125.599 25.237 1.00 16.26 597 ASP C O 1
ATOM 14214 N N . ARG C 1 576 ? 26.234 125.910 25.337 1.00 16.65 598 ARG C N 1
ATOM 14215 C CA . ARG C 1 576 ? 26.160 126.782 26.486 1.00 17.73 598 ARG C CA 1
ATOM 14216 C C . ARG C 1 576 ? 25.633 128.156 26.159 1.00 17.59 598 ARG C C 1
ATOM 14217 O O . ARG C 1 576 ? 26.009 128.757 25.155 1.00 19.90 598 ARG C O 1
ATOM 14225 N N . ASN C 1 577 ? 24.751 128.646 27.011 1.00 19.32 599 ASN C N 1
ATOM 14226 C CA . ASN C 1 577 ? 24.249 129.990 26.893 1.00 20.42 599 ASN C CA 1
ATOM 14227 C C . ASN C 1 577 ? 25.380 130.844 27.481 1.00 19.69 599 ASN C C 1
ATOM 14228 O O . ASN C 1 577 ? 25.775 130.628 28.635 1.00 18.43 599 ASN C O 1
ATOM 14233 N N . PRO C 1 578 ? 25.925 131.788 26.697 1.00 18.57 600 PRO C N 1
ATOM 14234 C CA . PRO C 1 578 ? 27.041 132.625 27.174 1.00 19.58 600 PRO C CA 1
ATOM 14235 C C . PRO C 1 578 ? 26.689 133.478 28.388 1.00 18.61 600 PRO C C 1
ATOM 14236 O O . PRO C 1 578 ? 27.574 133.920 29.103 1.00 19.27 600 PRO C O 1
ATOM 14240 N N . GLN C 1 579 ? 25.406 133.709 28.588 1.00 17.37 601 GLN C N 1
ATOM 14241 C CA . GLN C 1 579 ? 24.884 134.476 29.718 1.00 19.88 601 GLN C CA 1
ATOM 14242 C C . GLN C 1 579 ? 25.048 135.994 29.583 1.00 21.48 601 GLN C C 1
ATOM 14243 O O . GLN C 1 579 ? 24.849 136.742 30.526 1.00 23.50 601 GLN C O 1
ATOM 14249 N N . THR C 1 580 ? 25.424 136.410 28.385 1.00 22.71 602 THR C N 1
ATOM 14250 C CA . THR C 1 580 ? 25.434 137.811 27.991 1.00 24.54 602 THR C CA 1
ATOM 14251 C C . THR C 1 580 ? 24.692 137.756 26.661 1.00 24.27 602 THR C C 1
ATOM 14252 O O . THR C 1 580 ? 24.922 136.835 25.853 1.00 23.49 602 THR C O 1
ATOM 14256 N N . TYR C 1 581 ? 23.797 138.698 26.429 1.00 25.23 603 TYR C N 1
ATOM 14257 C CA . TYR C 1 581 ? 23.005 138.685 25.214 1.00 25.02 603 TYR C CA 1
ATOM 14258 C C . TYR C 1 581 ? 23.824 138.992 23.977 1.00 26.19 603 TYR C C 1
ATOM 14259 O O . TYR C 1 581 ? 24.458 140.031 23.884 1.00 26.63 603 TYR C O 1
ATOM 14268 N N . VAL C 1 582 ? 23.800 138.058 23.031 1.00 26.26 604 VAL C N 1
ATOM 14269 C CA . VAL C 1 582 ? 24.486 138.209 21.747 1.00 24.64 604 VAL C CA 1
ATOM 14270 C C . VAL C 1 582 ? 23.438 137.952 20.653 1.00 23.38 604 VAL C C 1
ATOM 14271 O O . VAL C 1 582 ? 22.454 137.285 20.904 1.00 20.18 604 VAL C O 1
ATOM 14275 N N . PRO C 1 583 ? 23.645 138.493 19.449 1.00 24.21 605 PRO C N 1
ATOM 14276 C CA . PRO C 1 583 ? 22.676 138.311 18.350 1.00 24.56 605 PRO C CA 1
ATOM 14277 C C . PRO C 1 583 ? 22.412 136.843 17.989 1.00 22.46 605 PRO C C 1
ATOM 14278 O O . PRO C 1 583 ? 21.266 136.463 17.748 1.00 21.50 605 PRO C O 1
ATOM 14282 N N . ASN C 1 584 ? 23.473 136.042 17.962 1.00 23.07 606 ASN C N 1
ATOM 14283 C CA . ASN C 1 584 ? 23.384 134.636 17.597 1.00 20.94 606 ASN C CA 1
ATOM 14284 C C . ASN C 1 584 ? 24.346 133.793 18.481 1.00 19.00 606 ASN C C 1
ATOM 14285 O O . ASN C 1 584 ? 25.550 133.899 18.359 1.00 18.24 606 ASN C O 1
ATOM 14290 N N . ILE C 1 585 ? 23.784 132.971 19.364 1.00 19.70 607 ILE C N 1
ATOM 14291 C CA . ILE C 1 585 ? 24.599 132.134 20.283 1.00 19.23 607 ILE C CA 1
ATOM 14292 C C . ILE C 1 585 ? 25.514 131.131 19.533 1.00 18.33 607 ILE C C 1
ATOM 14293 O O . ILE C 1 585 ? 26.555 130.724 20.057 1.00 21.02 607 ILE C O 1
ATOM 14298 N N . PHE C 1 586 ? 25.124 130.744 18.319 1.00 17.32 608 PHE C N 1
ATOM 14299 C CA . PHE C 1 586 ? 25.950 129.855 17.502 1.00 17.90 608 PHE C CA 1
ATOM 14300 C C . PHE C 1 586 ? 27.351 130.464 17.303 1.00 19.42 608 PHE C C 1
ATOM 14301 O O . PHE C 1 586 ? 28.333 129.752 17.274 1.00 18.78 608 PHE C O 1
ATOM 14309 N N . PHE C 1 587 ? 27.416 131.792 17.163 1.00 19.11 609 PHE C N 1
ATOM 14310 C CA . PHE C 1 587 ? 28.686 132.481 16.925 1.00 19.86 609 PHE C CA 1
ATOM 14311 C C . PHE C 1 587 ? 29.171 133.335 18.102 1.00 21.28 609 PHE C C 1
ATOM 14312 O O . PHE C 1 587 ? 29.849 134.345 17.906 1.00 19.32 609 PHE C O 1
ATOM 14320 N N . ALA C 1 588 ? 28.840 132.917 19.320 1.00 18.48 610 ALA C N 1
ATOM 14321 C CA . ALA C 1 588 ? 29.277 133.623 20.503 1.00 19.96 610 ALA C CA 1
ATOM 14322 C C . ALA C 1 588 ? 30.810 133.603 20.548 1.00 19.18 610 ALA C C 1
ATOM 14323 O O . ALA C 1 588 ? 31.436 132.610 20.167 1.00 21.92 610 ALA C O 1
ATOM 14325 N N . LYS C 1 589 ? 31.397 134.711 20.997 1.00 20.98 611 LYS C N 1
ATOM 14326 C CA . LYS C 1 589 ? 32.861 134.859 21.092 1.00 22.39 611 LYS C CA 1
ATOM 14327 C C . LYS C 1 589 ? 33.325 134.457 22.508 1.00 22.72 611 LYS C C 1
ATOM 14328 O O . LYS C 1 589 ? 32.524 134.439 23.433 1.00 22.42 611 LYS C O 1
ATOM 14334 N N . PRO C 1 590 ? 34.619 134.143 22.669 1.00 23.36 612 PRO C N 1
ATOM 14335 C CA . PRO C 1 590 ? 35.165 133.740 23.984 1.00 23.87 612 PRO C CA 1
ATOM 14336 C C . PRO C 1 590 ? 34.812 134.691 25.137 1.00 23.89 612 PRO C C 1
ATOM 14337 O O . PRO C 1 590 ? 34.467 134.227 26.219 1.00 21.75 612 PRO C O 1
ATOM 14341 N N . GLY C 1 591 ? 34.885 135.998 24.890 1.00 25.53 613 GLY C N 1
ATOM 14342 C CA . GLY C 1 591 ? 34.590 137.007 25.911 1.00 24.23 613 GLY C CA 1
ATOM 14343 C C . GLY C 1 591 ? 33.105 137.199 26.238 1.00 22.99 613 GLY C C 1
ATOM 14344 O O . GLY C 1 591 ? 32.767 137.868 27.220 1.00 22.07 613 GLY C O 1
ATOM 14345 N N . ASP C 1 592 ? 32.221 136.639 25.412 1.00 22.12 614 ASP C N 1
ATOM 14346 C CA . ASP C 1 592 ? 30.767 136.735 25.654 1.00 21.49 614 ASP C CA 1
ATOM 14347 C C . ASP C 1 592 ? 30.328 135.811 26.796 1.00 19.52 614 ASP C C 1
ATOM 14348 O O . ASP C 1 592 ? 29.302 136.048 27.425 1.00 18.97 614 ASP C O 1
ATOM 14353 N N . TYR C 1 593 ? 31.108 134.754 27.048 1.00 20.16 615 TYR C N 1
ATOM 14354 C CA . TYR C 1 593 ? 30.789 133.786 28.113 1.00 18.27 615 TYR C CA 1
ATOM 14355 C C . TYR C 1 593 ? 31.177 134.355 29.472 1.00 20.41 615 TYR C C 1
ATOM 14356 O O . TYR C 1 593 ? 32.339 134.629 29.724 1.00 21.81 615 TYR C O 1
ATOM 14365 N N . GLN C 1 594 ? 30.186 134.535 30.338 1.00 20.18 616 GLN C N 1
ATOM 14366 C CA . GLN C 1 594 ? 30.409 135.092 31.660 1.00 20.49 616 GLN C CA 1
ATOM 14367 C C . GLN C 1 594 ? 29.584 134.377 32.724 1.00 20.46 616 GLN C C 1
ATOM 14368 O O . GLN C 1 594 ? 28.474 133.893 32.459 1.00 20.94 616 GLN C O 1
ATOM 14374 N N . LYS C 1 595 ? 30.130 134.320 33.931 1.00 18.05 617 LYS C N 1
ATOM 14375 C CA . LYS C 1 595 ? 29.433 133.762 35.054 1.00 19.03 617 LYS C CA 1
ATOM 14376 C C . LYS C 1 595 ? 28.232 134.662 35.340 1.00 18.68 617 LYS C C 1
ATOM 14377 O O . LYS C 1 595 ? 28.255 135.855 35.030 1.00 20.60 617 LYS C O 1
ATOM 14383 N N . ALA C 1 596 ? 27.198 134.097 35.920 1.00 18.24 618 ALA C N 1
ATOM 14384 C CA . ALA C 1 596 ? 26.011 134.854 36.252 1.00 21.97 618 ALA C CA 1
ATOM 14385 C C . ALA C 1 596 ? 25.378 134.324 37.517 1.00 21.44 618 ALA C C 1
ATOM 14386 O O . ALA C 1 596 ? 25.277 133.119 37.716 1.00 22.31 618 ALA C O 1
ATOM 14388 N N . THR C 1 597 ? 24.963 135.235 38.381 1.00 20.95 619 THR C N 1
ATOM 14389 C CA . THR C 1 597 ? 24.311 134.883 39.614 1.00 20.28 619 THR C CA 1
ATOM 14390 C C . THR C 1 597 ? 22.827 134.679 39.332 1.00 20.33 619 THR C C 1
ATOM 14391 O O . THR C 1 597 ? 22.123 135.613 38.966 1.00 18.72 619 THR C O 1
ATOM 14395 N N . GLN C 1 598 ? 22.372 133.442 39.507 1.00 18.43 620 GLN C N 1
ATOM 14396 C CA . GLN C 1 598 ? 20.994 133.054 39.237 1.00 18.37 620 GLN C CA 1
ATOM 14397 C C . GLN C 1 598 ? 20.203 132.961 40.531 1.00 21.18 620 GLN C C 1
ATOM 14398 O O . GLN C 1 598 ? 20.719 132.527 41.538 1.00 20.45 620 GLN C O 1
ATOM 14404 N N . ARG C 1 599 ? 18.938 133.364 40.487 1.00 20.23 621 ARG C N 1
ATOM 14405 C CA . ARG C 1 599 ? 18.081 133.321 41.658 1.00 22.04 621 ARG C CA 1
ATOM 14406 C C . ARG C 1 599 ? 16.723 132.746 41.308 1.00 20.83 621 ARG C C 1
ATOM 14407 O O . ARG C 1 599 ? 16.050 133.249 40.438 1.00 24.16 621 ARG C O 1
ATOM 14415 N N . VAL C 1 600 ? 16.344 131.665 41.982 1.00 21.55 622 VAL C N 1
ATOM 14416 C CA . VAL C 1 600 ? 15.031 131.047 41.791 1.00 21.17 622 VAL C CA 1
ATOM 14417 C C . VAL C 1 600 ? 14.165 131.490 42.974 1.00 22.48 622 VAL C C 1
ATOM 14418 O O . VAL C 1 600 ? 14.408 131.109 44.106 1.00 22.02 622 VAL C O 1
ATOM 14422 N N . TYR C 1 601 ? 13.160 132.306 42.688 1.00 25.03 623 TYR C N 1
ATOM 14423 C CA . TYR C 1 601 ? 12.299 132.865 43.726 1.00 23.14 623 TYR C CA 1
ATOM 14424 C C . TYR C 1 601 ? 11.253 131.895 44.238 1.00 21.95 623 TYR C C 1
ATOM 14425 O O . TYR C 1 601 ? 10.600 131.184 43.464 1.00 21.03 623 TYR C O 1
ATOM 14434 N N . VAL C 1 602 ? 11.110 131.873 45.564 1.00 21.61 624 VAL C N 1
ATOM 14435 C CA . VAL C 1 602 ? 10.195 130.985 46.259 1.00 22.11 624 VAL C CA 1
ATOM 14436 C C . VAL C 1 602 ? 9.381 131.759 47.337 1.00 25.35 624 VAL C C 1
ATOM 14437 O O . VAL C 1 602 ? 8.994 131.196 48.359 1.00 27.17 624 VAL C O 1
ATOM 14441 N N . SER C 1 603 ? 9.129 133.040 47.079 1.00 29.48 625 SER C N 1
ATOM 14442 C CA . SER C 1 603 ? 8.394 133.896 48.017 1.00 31.76 625 SER C CA 1
ATOM 14443 C C . SER C 1 603 ? 6.891 133.892 47.694 1.00 33.30 625 SER C C 1
ATOM 14444 O O . SER C 1 603 ? 6.492 133.486 46.604 1.00 34.44 625 SER C O 1
ATOM 14447 N N . PRO C 1 604 ? 6.055 134.330 48.647 1.00 35.57 626 PRO C N 1
ATOM 14448 C CA . PRO C 1 604 ? 4.607 134.410 48.408 1.00 35.48 626 PRO C CA 1
ATOM 14449 C C . PRO C 1 604 ? 4.259 135.341 47.227 1.00 33.79 626 PRO C C 1
ATOM 14450 O O . PRO C 1 604 ? 3.317 135.072 46.495 1.00 35.41 626 PRO C O 1
ATOM 14454 N N . GLU C 1 605 ? 5.045 136.402 47.052 1.00 34.14 627 GLU C N 1
ATOM 14455 C CA . GLU C 1 605 ? 4.815 137.399 45.988 1.00 36.34 627 GLU C CA 1
ATOM 14456 C C . GLU C 1 605 ? 5.269 136.916 44.596 1.00 35.98 627 GLU C C 1
ATOM 14457 O O . GLU C 1 605 ? 4.664 137.272 43.577 1.00 33.88 627 GLU C O 1
ATOM 14463 N N . GLN C 1 606 ? 6.340 136.125 44.565 1.00 35.79 628 GLN C N 1
ATOM 14464 C CA . GLN C 1 606 ? 6.892 135.590 43.307 1.00 35.10 628 GLN C CA 1
ATOM 14465 C C . GLN C 1 606 ? 7.252 134.109 43.524 1.00 33.94 628 GLN C C 1
ATOM 14466 O O . GLN C 1 606 ? 8.432 133.753 43.626 1.00 32.79 628 GLN C O 1
ATOM 14472 N N . PRO C 1 607 ? 6.232 133.254 43.593 1.00 30.64 629 PRO C N 1
ATOM 14473 C CA . PRO C 1 607 ? 6.437 131.837 43.849 1.00 30.23 629 PRO C CA 1
ATOM 14474 C C . PRO C 1 607 ? 6.718 131.020 42.597 1.00 28.78 629 PRO C C 1
ATOM 14475 O O . PRO C 1 607 ? 5.963 131.100 41.627 1.00 29.29 629 PRO C O 1
ATOM 14479 N N . SER C 1 608 ? 7.805 130.254 42.618 1.00 26.19 630 SER C N 1
ATOM 14480 C CA . SER C 1 608 ? 8.125 129.352 41.521 1.00 23.18 630 SER C CA 1
ATOM 14481 C C . SER C 1 608 ? 7.376 128.082 41.814 1.00 22.21 630 SER C C 1
ATOM 14482 O O . SER C 1 608 ? 7.318 127.648 42.962 1.00 21.60 630 SER C O 1
ATOM 14485 N N . TYR C 1 609 ? 6.786 127.487 40.795 1.00 23.11 631 TYR C N 1
ATOM 14486 C CA . TYR C 1 609 ? 6.050 126.248 40.970 1.00 22.88 631 TYR C CA 1
ATOM 14487 C C . TYR C 1 609 ? 5.866 125.521 39.671 1.00 22.26 631 TYR C C 1
ATOM 14488 O O . TYR C 1 609 ? 6.125 126.052 38.609 1.00 22.53 631 TYR C O 1
ATOM 14497 N N . ILE C 1 610 ? 5.432 124.288 39.771 1.00 21.91 632 ILE C N 1
ATOM 14498 C CA . ILE C 1 610 ? 5.141 123.486 38.612 1.00 24.40 632 ILE C CA 1
ATOM 14499 C C . ILE C 1 610 ? 3.678 123.100 38.693 1.00 22.25 632 ILE C C 1
ATOM 14500 O O . ILE C 1 610 ? 3.238 122.571 39.696 1.00 22.05 632 ILE C O 1
ATOM 14505 N N . SER C 1 611 ? 2.919 123.404 37.651 1.00 24.42 633 SER C N 1
ATOM 14506 C CA . SER C 1 611 ? 1.523 123.009 37.592 1.00 23.57 633 SER C CA 1
ATOM 14507 C C . SER C 1 611 ? 1.523 121.512 37.315 1.00 22.92 633 SER C C 1
ATOM 14508 O O . SER C 1 611 ? 1.691 121.077 36.183 1.00 24.95 633 SER C O 1
ATOM 14511 N N . LEU C 1 612 ? 1.358 120.734 38.370 1.00 21.86 634 LEU C N 1
ATOM 14512 C CA . LEU C 1 612 ? 1.404 119.289 38.289 1.00 22.44 634 LEU C CA 1
ATOM 14513 C C . LEU C 1 612 ? 0.040 118.711 37.935 1.00 23.83 634 LEU C C 1
ATOM 14514 O O . LEU C 1 612 ? -0.933 119.044 38.559 1.00 24.20 634 LEU C O 1
ATOM 14519 N N . PRO C 1 613 ? -0.018 117.828 36.926 1.00 23.25 635 PRO C N 1
ATOM 14520 C CA . PRO C 1 613 ? -1.285 117.215 36.506 1.00 23.41 635 PRO C CA 1
ATOM 14521 C C . PRO C 1 613 ? -1.720 116.057 37.427 1.00 23.67 635 PRO C C 1
ATOM 14522 O O . PRO C 1 613 ? -1.797 114.916 36.999 1.00 22.88 635 PRO C O 1
ATOM 14526 N N . VAL C 1 614 ? -2.027 116.381 38.673 1.00 25.58 636 VAL C N 1
ATOM 14527 C CA . VAL C 1 614 ? -2.429 115.390 39.659 1.00 26.16 636 VAL C CA 1
ATOM 14528 C C . VAL C 1 614 ? -3.837 114.873 39.367 1.00 28.10 636 VAL C C 1
ATOM 14529 O O . VAL C 1 614 ? -4.661 115.588 38.804 1.00 29.38 636 VAL C O 1
ATOM 14533 N N . ARG C 1 615 ? -4.094 113.619 39.746 1.00 30.39 637 ARG C N 1
ATOM 14534 C CA . ARG C 1 615 ? -5.413 113.009 39.581 1.00 32.39 637 ARG C CA 1
ATOM 14535 C C . ARG C 1 615 ? -5.755 112.105 40.777 1.00 34.48 637 ARG C C 1
ATOM 14536 O O . ARG C 1 615 ? -6.905 111.722 40.978 1.00 37.87 637 ARG C O 1
ATOM 14545 N N . THR D 1 2 ? 38.510 109.254 79.477 1.00 32.45 24 THR D N 1
ATOM 14546 C CA . THR D 1 2 ? 38.598 107.776 79.235 1.00 31.43 24 THR D CA 1
ATOM 14547 C C . THR D 1 2 ? 40.056 107.329 79.259 1.00 30.42 24 THR D C 1
ATOM 14548 O O . THR D 1 2 ? 40.865 107.784 78.443 1.00 29.41 24 THR D O 1
ATOM 14552 N N . SER D 1 3 ? 40.393 106.436 80.196 1.00 27.64 25 SER D N 1
ATOM 14553 C CA . SER D 1 3 ? 41.762 105.936 80.315 1.00 30.88 25 SER D CA 1
ATOM 14554 C C . SER D 1 3 ? 42.158 105.167 79.034 1.00 29.86 25 SER D C 1
ATOM 14555 O O . SER D 1 3 ? 41.329 104.461 78.459 1.00 27.42 25 SER D O 1
ATOM 14558 N N . PRO D 1 4 ? 43.418 105.312 78.589 1.00 31.58 26 PRO D N 1
ATOM 14559 C CA . PRO D 1 4 ? 43.891 104.621 77.375 1.00 33.08 26 PRO D CA 1
ATOM 14560 C C . PRO D 1 4 ? 43.825 103.098 77.477 1.00 33.15 26 PRO D C 1
ATOM 14561 O O . PRO D 1 4 ? 43.644 102.437 76.455 1.00 33.50 26 PRO D O 1
ATOM 14573 N N . THR D 1 6 ? 41.530 101.388 79.092 1.00 27.14 28 THR D N 1
ATOM 14574 C CA . THR D 1 6 ? 40.158 100.931 79.243 1.00 28.20 28 THR D CA 1
ATOM 14575 C C . THR D 1 6 ? 39.894 99.959 78.087 1.00 26.90 28 THR D C 1
ATOM 14576 O O . THR D 1 6 ? 40.047 100.340 76.921 1.00 27.43 28 THR D O 1
ATOM 14580 N N . PRO D 1 7 ? 39.521 98.709 78.393 1.00 27.38 29 PRO D N 1
ATOM 14581 C CA . PRO D 1 7 ? 39.236 97.728 77.337 1.00 25.12 29 PRO D CA 1
ATOM 14582 C C . PRO D 1 7 ? 38.217 98.264 76.342 1.00 21.50 29 PRO D C 1
ATOM 14583 O O . PRO D 1 7 ? 37.166 98.734 76.744 1.00 18.09 29 PRO D O 1
ATOM 14587 N N . ASP D 1 8 ? 38.548 98.203 75.059 1.00 23.26 30 ASP D N 1
ATOM 14588 C CA . ASP D 1 8 ? 37.664 98.691 74.004 1.00 19.92 30 ASP D CA 1
ATOM 14589 C C . ASP D 1 8 ? 36.486 97.740 73.721 1.00 20.38 30 ASP D C 1
ATOM 14590 O O . ASP D 1 8 ? 35.500 98.130 73.084 1.00 20.43 30 ASP D O 1
ATOM 14595 N N . ILE D 1 9 ? 36.611 96.492 74.175 1.00 21.29 31 ILE D N 1
ATOM 14596 C CA . ILE D 1 9 ? 35.505 95.540 74.144 1.00 21.57 31 ILE D CA 1
ATOM 14597 C C . ILE D 1 9 ? 35.137 95.449 75.633 1.00 23.63 31 ILE D C 1
ATOM 14598 O O . ILE D 1 9 ? 35.903 94.917 76.439 1.00 23.71 31 ILE D O 1
ATOM 14603 N N . THR D 1 10 ? 33.983 95.997 75.982 1.00 26.03 32 THR D N 1
ATOM 14604 C CA . THR D 1 10 ? 33.543 96.096 77.385 1.00 29.95 32 THR D CA 1
ATOM 14605 C C . THR D 1 10 ? 33.103 94.792 78.033 1.00 33.42 32 THR D C 1
ATOM 14606 O O . THR D 1 10 ? 33.122 94.674 79.260 1.00 33.79 32 THR D O 1
ATOM 14610 N N . GLY D 1 11 ? 32.700 93.821 77.222 1.00 36.14 33 GLY D N 1
ATOM 14611 C CA . GLY D 1 11 ? 32.216 92.547 77.736 1.00 40.36 33 GLY D CA 1
ATOM 14612 C C . GLY D 1 11 ? 30.689 92.518 77.813 1.00 42.09 33 GLY D C 1
ATOM 14613 O O . GLY D 1 11 ? 30.082 91.446 77.764 1.00 43.65 33 GLY D O 1
ATOM 14614 N N . LYS D 1 12 ? 30.071 93.703 77.940 1.00 44.38 34 LYS D N 1
ATOM 14615 C CA . LYS D 1 12 ? 28.611 93.814 77.990 1.00 45.65 34 LYS D CA 1
ATOM 14616 C C . LYS D 1 12 ? 28.070 93.833 76.543 1.00 45.35 34 LYS D C 1
ATOM 14617 O O . LYS D 1 12 ? 28.766 94.279 75.623 1.00 42.65 34 LYS D O 1
ATOM 14623 N N . PRO D 1 13 ? 26.841 93.355 76.344 1.00 45.68 35 PRO D N 1
ATOM 14624 C CA . PRO D 1 13 ? 26.253 93.304 74.999 1.00 45.15 35 PRO D CA 1
ATOM 14625 C C . PRO D 1 13 ? 26.123 94.689 74.344 1.00 42.95 35 PRO D C 1
ATOM 14626 O O . PRO D 1 13 ? 25.708 95.650 75.001 1.00 41.52 35 PRO D O 1
ATOM 14630 N N . PHE D 1 14 ? 26.495 94.776 73.065 1.00 39.06 36 PHE D N 1
ATOM 14631 C CA . PHE D 1 14 ? 26.399 96.019 72.312 1.00 37.51 36 PHE D CA 1
ATOM 14632 C C . PHE D 1 14 ? 24.990 96.132 71.775 1.00 37.95 36 PHE D C 1
ATOM 14633 O O . PHE D 1 14 ? 24.595 95.384 70.885 1.00 38.65 36 PHE D O 1
ATOM 14641 N N . VAL D 1 15 ? 24.226 97.054 72.332 1.00 37.55 37 VAL D N 1
ATOM 14642 C CA . VAL D 1 15 ? 22.860 97.266 71.913 1.00 38.14 37 VAL D CA 1
ATOM 14643 C C . VAL D 1 15 ? 22.825 98.154 70.678 1.00 37.22 37 VAL D C 1
ATOM 14644 O O . VAL D 1 15 ? 23.165 99.333 70.746 1.00 34.18 37 VAL D O 1
ATOM 14648 N N . ALA D 1 16 ? 22.418 97.580 69.547 1.00 37.20 38 ALA D N 1
ATOM 14649 C CA . ALA D 1 16 ? 22.309 98.336 68.305 1.00 37.91 38 ALA D CA 1
ATOM 14650 C C . ALA D 1 16 ? 21.176 99.349 68.438 1.00 37.96 38 ALA D C 1
ATOM 14651 O O . ALA D 1 16 ? 20.206 99.118 69.167 1.00 38.50 38 ALA D O 1
ATOM 14653 N N . ALA D 1 17 ? 21.305 100.472 67.748 1.00 36.91 39 ALA D N 1
ATOM 14654 C CA . ALA D 1 17 ? 20.287 101.511 67.790 1.00 38.14 39 ALA D CA 1
ATOM 14655 C C . ALA D 1 17 ? 18.987 101.010 67.162 1.00 37.48 39 ALA D C 1
ATOM 14656 O O . ALA D 1 17 ? 19.007 100.332 66.140 1.00 38.57 39 ALA D O 1
ATOM 14658 N N . ASP D 1 18 ? 17.865 101.341 67.792 1.00 35.46 40 ASP D N 1
ATOM 14659 C CA . ASP D 1 18 ? 16.543 100.925 67.297 1.00 35.27 40 ASP D CA 1
ATOM 14660 C C . ASP D 1 18 ? 15.482 102.050 67.349 1.00 33.02 40 ASP D C 1
ATOM 14661 O O . ASP D 1 18 ? 14.324 101.820 67.020 1.00 30.76 40 ASP D O 1
ATOM 14666 N N . ALA D 1 19 ? 15.893 103.258 67.747 1.00 32.17 41 ALA D N 1
ATOM 14667 C CA . ALA D 1 19 ? 14.969 104.385 67.871 1.00 33.01 41 ALA D CA 1
ATOM 14668 C C . ALA D 1 19 ? 14.260 104.709 66.560 1.00 32.14 41 ALA D C 1
ATOM 14669 O O . ALA D 1 19 ? 13.050 104.936 66.546 1.00 34.40 41 ALA D O 1
ATOM 14671 N N . SER D 1 20 ? 15.015 104.720 65.460 1.00 28.33 42 SER D N 1
ATOM 14672 C CA . SER D 1 20 ? 14.457 105.047 64.142 1.00 26.04 42 SER D CA 1
ATOM 14673 C C . SER D 1 20 ? 13.744 103.863 63.432 1.00 23.39 42 SER D C 1
ATOM 14674 O O . SER D 1 20 ? 13.197 104.040 62.356 1.00 21.67 42 SER D O 1
ATOM 14677 N N . ASN D 1 21 ? 13.773 102.668 64.035 1.00 21.65 43 ASN D N 1
ATOM 14678 C CA . ASN D 1 21 ? 13.106 101.495 63.445 1.00 21.26 43 ASN D CA 1
ATOM 14679 C C . ASN D 1 21 ? 11.595 101.733 63.342 1.00 22.62 43 ASN D C 1
ATOM 14680 O O . ASN D 1 21 ? 11.002 102.361 64.220 1.00 24.73 43 ASN D O 1
ATOM 14685 N N . ASP D 1 22 ? 10.980 101.234 62.269 1.00 21.33 44 ASP D N 1
ATOM 14686 C CA . ASP D 1 22 ? 9.520 101.351 62.090 1.00 21.50 44 ASP D CA 1
ATOM 14687 C C . ASP D 1 22 ? 8.856 100.012 62.455 1.00 21.27 44 ASP D C 1
ATOM 14688 O O . ASP D 1 22 ? 7.714 99.749 62.090 1.00 24.90 44 ASP D O 1
ATOM 14693 N N . TYR D 1 23 ? 9.603 99.181 63.184 1.00 19.29 45 TYR D N 1
ATOM 14694 C CA . TYR D 1 23 ? 9.138 97.878 63.631 1.00 21.22 45 TYR D CA 1
ATOM 14695 C C . TYR D 1 23 ? 9.693 97.592 65.025 1.00 20.15 45 TYR D C 1
ATOM 14696 O O . TYR D 1 23 ? 10.555 98.312 65.524 1.00 22.19 45 TYR D O 1
ATOM 14705 N N . ILE D 1 24 ? 9.198 96.525 65.629 1.00 21.75 46 ILE D N 1
ATOM 14706 C CA . ILE D 1 24 ? 9.656 96.064 66.932 1.00 24.50 46 ILE D CA 1
ATOM 14707 C C . ILE D 1 24 ? 9.955 94.575 66.789 1.00 24.44 46 ILE D C 1
ATOM 14708 O O . ILE D 1 24 ? 9.126 93.826 66.311 1.00 24.74 46 ILE D O 1
ATOM 14713 N N . LYS D 1 25 ? 11.148 94.164 67.191 1.00 23.68 47 LYS D N 1
ATOM 14714 C CA . LYS D 1 25 ? 11.539 92.767 67.126 1.00 24.02 47 LYS D CA 1
ATOM 14715 C C . LYS D 1 25 ? 11.638 92.217 68.538 1.00 25.39 47 LYS D C 1
ATOM 14716 O O . LYS D 1 25 ? 12.374 92.745 69.360 1.00 26.56 47 LYS D O 1
ATOM 14722 N N . ARG D 1 26 ? 10.882 91.159 68.808 1.00 25.85 48 ARG D N 1
ATOM 14723 C CA . ARG D 1 26 ? 10.881 90.510 70.111 1.00 29.86 48 ARG D CA 1
ATOM 14724 C C . ARG D 1 26 ? 11.223 89.030 69.952 1.00 28.22 48 ARG D C 1
ATOM 14725 O O . ARG D 1 26 ? 10.710 88.367 69.068 1.00 29.32 48 ARG D O 1
ATOM 14733 N N . GLU D 1 27 ? 12.102 88.532 70.812 1.00 26.47 49 GLU D N 1
ATOM 14734 C CA . GLU D 1 27 ? 12.493 87.127 70.803 1.00 27.41 49 GLU D CA 1
ATOM 14735 C C . GLU D 1 27 ? 11.924 86.479 72.059 1.00 27.70 49 GLU D C 1
ATOM 14736 O O . GLU D 1 27 ? 12.010 87.046 73.144 1.00 27.80 49 GLU D O 1
ATOM 14742 N N . VAL D 1 28 ? 11.342 85.297 71.904 1.00 26.95 50 VAL D N 1
ATOM 14743 C CA . VAL D 1 28 ? 10.718 84.594 73.017 1.00 27.84 50 VAL D CA 1
ATOM 14744 C C . VAL D 1 28 ? 10.906 83.090 72.917 1.00 28.68 50 VAL D C 1
ATOM 14745 O O . VAL D 1 28 ? 10.922 82.523 71.825 1.00 26.70 50 VAL D O 1
ATOM 14757 N N . ILE D 1 30 ? 9.083 79.972 73.556 1.00 29.10 52 ILE D N 1
ATOM 14758 C CA . ILE D 1 30 ? 7.740 79.420 73.783 1.00 27.70 52 ILE D CA 1
ATOM 14759 C C . ILE D 1 30 ? 7.806 77.956 74.228 1.00 29.58 52 ILE D C 1
ATOM 14760 O O . ILE D 1 30 ? 8.297 77.104 73.481 1.00 28.02 52 ILE D O 1
ATOM 14765 N N . PRO D 1 31 ? 7.312 77.651 75.435 1.00 28.48 53 PRO D N 1
ATOM 14766 C CA . PRO D 1 31 ? 7.306 76.268 75.915 1.00 28.55 53 PRO D CA 1
ATOM 14767 C C . PRO D 1 31 ? 6.317 75.392 75.142 1.00 27.44 53 PRO D C 1
ATOM 14768 O O . PRO D 1 31 ? 5.174 75.793 74.927 1.00 28.11 53 PRO D O 1
ATOM 14780 N N . ARG D 1 33 ? 4.449 71.405 74.538 1.00 30.83 55 ARG D N 1
ATOM 14781 C CA . ARG D 1 33 ? 3.694 70.430 75.357 1.00 34.72 55 ARG D CA 1
ATOM 14782 C C . ARG D 1 33 ? 4.571 69.739 76.411 1.00 34.94 55 ARG D C 1
ATOM 14783 O O . ARG D 1 33 ? 4.168 69.579 77.571 1.00 35.81 55 ARG D O 1
ATOM 14791 N N . ASP D 1 34 ? 5.766 69.333 75.983 1.00 32.07 56 ASP D N 1
ATOM 14792 C CA . ASP D 1 34 ? 6.713 68.588 76.837 1.00 31.29 56 ASP D CA 1
ATOM 14793 C C . ASP D 1 34 ? 7.772 69.451 77.576 1.00 31.06 56 ASP D C 1
ATOM 14794 O O . ASP D 1 34 ? 8.748 68.916 78.095 1.00 34.10 56 ASP D O 1
ATOM 14799 N N . GLY D 1 35 ? 7.574 70.770 77.612 1.00 30.08 57 GLY D N 1
ATOM 14800 C CA . GLY D 1 35 ? 8.500 71.669 78.306 1.00 30.70 57 GLY D CA 1
ATOM 14801 C C . GLY D 1 35 ? 9.665 72.215 77.463 1.00 28.88 57 GLY D C 1
ATOM 14802 O O . GLY D 1 35 ? 10.313 73.169 77.865 1.00 30.62 57 GLY D O 1
ATOM 14803 N N . VAL D 1 36 ? 9.930 71.598 76.311 1.00 29.97 58 VAL D N 1
ATOM 14804 C CA . VAL D 1 36 ? 11.014 72.053 75.415 1.00 28.58 58 VAL D CA 1
ATOM 14805 C C . VAL D 1 36 ? 10.621 73.408 74.783 1.00 28.16 58 VAL D C 1
ATOM 14806 O O . VAL D 1 36 ? 9.597 73.514 74.137 1.00 30.33 58 VAL D O 1
ATOM 14810 N N . LYS D 1 37 ? 11.460 74.422 74.979 1.00 28.03 59 LYS D N 1
ATOM 14811 C CA . LYS D 1 37 ? 11.187 75.769 74.472 1.00 27.42 59 LYS D CA 1
ATOM 14812 C C . LYS D 1 37 ? 11.774 75.996 73.076 1.00 27.04 59 LYS D C 1
ATOM 14813 O O . LYS D 1 37 ? 12.898 75.603 72.803 1.00 23.67 59 LYS D O 1
ATOM 14819 N N . LEU D 1 38 ? 10.996 76.648 72.207 1.00 26.56 60 LEU D N 1
ATOM 14820 C CA . LEU D 1 38 ? 11.420 76.938 70.838 1.00 25.15 60 LEU D CA 1
ATOM 14821 C C . LEU D 1 38 ? 11.616 78.451 70.630 1.00 23.71 60 LEU D C 1
ATOM 14822 O O . LEU D 1 38 ? 10.726 79.248 70.911 1.00 23.14 60 LEU D O 1
ATOM 14827 N N . HIS D 1 39 ? 12.796 78.820 70.139 1.00 22.19 61 HIS D N 1
ATOM 14828 C CA . HIS D 1 39 ? 13.136 80.204 69.870 1.00 21.69 61 HIS D CA 1
ATOM 14829 C C . HIS D 1 39 ? 12.225 80.765 68.784 1.00 24.01 61 HIS D C 1
ATOM 14830 O O . HIS D 1 39 ? 12.171 80.238 67.670 1.00 22.64 61 HIS D O 1
ATOM 14837 N N . THR D 1 40 ? 11.532 81.848 69.113 1.00 23.31 62 THR D N 1
ATOM 14838 C CA . THR D 1 40 ? 10.565 82.463 68.213 1.00 21.32 62 THR D CA 1
ATOM 14839 C C . THR D 1 40 ? 10.827 83.958 68.079 1.00 19.97 62 THR D C 1
ATOM 14840 O O . THR D 1 40 ? 10.927 84.661 69.069 1.00 21.39 62 THR D O 1
ATOM 14844 N N . VAL D 1 41 ? 10.931 84.428 66.839 1.00 19.11 63 VAL D N 1
ATOM 14845 C CA . VAL D 1 41 ? 11.186 85.835 66.549 1.00 20.18 63 VAL D CA 1
ATOM 14846 C C . VAL D 1 41 ? 9.919 86.467 65.999 1.00 19.65 63 VAL D C 1
ATOM 14847 O O . VAL D 1 41 ? 9.383 86.012 65.008 1.00 17.87 63 VAL D O 1
ATOM 14851 N N . ILE D 1 42 ? 9.456 87.528 66.654 1.00 20.45 64 ILE D N 1
ATOM 14852 C CA . ILE D 1 42 ? 8.235 88.226 66.258 1.00 20.20 64 ILE D CA 1
ATOM 14853 C C . ILE D 1 42 ? 8.575 89.647 65.829 1.00 20.32 64 ILE D C 1
ATOM 14854 O O . ILE D 1 42 ? 9.152 90.403 66.592 1.00 19.18 64 ILE D O 1
ATOM 14859 N N . VAL D 1 43 ? 8.208 89.995 64.598 1.00 17.90 65 VAL D N 1
ATOM 14860 C CA . VAL D 1 43 ? 8.451 91.318 64.048 1.00 18.71 65 VAL D CA 1
ATOM 14861 C C . VAL D 1 43 ? 7.107 92.016 63.840 1.00 19.53 65 VAL D C 1
ATOM 14862 O O . VAL D 1 43 ? 6.327 91.626 62.993 1.00 21.15 65 VAL D O 1
ATOM 14866 N N . LEU D 1 44 ? 6.856 93.050 64.626 1.00 19.72 66 LEU D N 1
ATOM 14867 C CA . LEU D 1 44 ? 5.611 93.788 64.553 1.00 20.61 66 LEU D CA 1
ATOM 14868 C C . LEU D 1 44 ? 5.844 95.180 64.014 1.00 21.80 66 LEU D C 1
ATOM 14869 O O . LEU D 1 44 ? 6.801 95.825 64.394 1.00 22.86 66 LEU D O 1
ATOM 14874 N N . PRO D 1 45 ? 4.977 95.654 63.121 1.00 20.89 67 PRO D N 1
ATOM 14875 C CA . PRO D 1 45 ? 5.079 97.038 62.668 1.00 23.16 67 PRO D CA 1
ATOM 14876 C C . PRO D 1 45 ? 4.760 97.935 63.869 1.00 24.35 67 PRO D C 1
ATOM 14877 O O . PRO D 1 45 ? 3.940 97.541 64.698 1.00 22.76 67 PRO D O 1
ATOM 14881 N N . LYS D 1 46 ? 5.404 99.082 63.983 1.00 22.98 68 LYS D N 1
ATOM 14882 C CA . LYS D 1 46 ? 5.130 99.980 65.099 1.00 25.10 68 LYS D CA 1
ATOM 14883 C C . LYS D 1 46 ? 3.688 100.467 64.984 1.00 26.21 68 LYS D C 1
ATOM 14884 O O . LYS D 1 46 ? 3.213 100.779 63.883 1.00 24.84 68 LYS D O 1
ATOM 14890 N N . GLY D 1 47 ? 2.988 100.501 66.115 1.00 29.33 69 GLY D N 1
ATOM 14891 C CA . GLY D 1 47 ? 1.596 100.918 66.146 1.00 31.22 69 GLY D CA 1
ATOM 14892 C C . GLY D 1 47 ? 0.646 99.810 65.683 1.00 31.14 69 GLY D C 1
ATOM 14893 O O . GLY D 1 47 ? -0.487 100.085 65.286 1.00 33.29 69 GLY D O 1
ATOM 14894 N N . ALA D 1 48 ? 1.112 98.555 65.738 1.00 31.50 70 ALA D N 1
ATOM 14895 C CA . ALA D 1 48 ? 0.298 97.411 65.318 1.00 30.29 70 ALA D CA 1
ATOM 14896 C C . ALA D 1 48 ? -0.864 97.198 66.281 1.00 29.54 70 ALA D C 1
ATOM 14897 O O . ALA D 1 48 ? -0.675 97.153 67.495 1.00 26.36 70 ALA D O 1
ATOM 14899 N N . LYS D 1 49 ? -2.062 97.072 65.722 1.00 30.68 71 LYS D N 1
ATOM 14900 C CA . LYS D 1 49 ? -3.283 96.859 66.508 1.00 32.66 71 LYS D CA 1
ATOM 14901 C C . LYS D 1 49 ? -4.234 95.974 65.708 1.00 30.24 71 LYS D C 1
ATOM 14902 O O . LYS D 1 49 ? -4.527 96.263 64.550 1.00 30.30 71 LYS D O 1
ATOM 14908 N N . ASN D 1 50 ? -4.710 94.895 66.336 1.00 31.22 72 ASN D N 1
ATOM 14909 C CA . ASN D 1 50 ? -5.618 93.930 65.685 1.00 32.73 72 ASN D CA 1
ATOM 14910 C C . ASN D 1 50 ? -5.024 93.427 64.365 1.00 29.19 72 ASN D C 1
ATOM 14911 O O . ASN D 1 50 ? -5.735 93.245 63.380 1.00 28.72 72 ASN D O 1
ATOM 14916 N N . ALA D 1 51 ? -3.709 93.199 64.370 1.00 27.86 73 ALA D N 1
ATOM 14917 C CA . ALA D 1 51 ? -2.993 92.749 63.194 1.00 24.15 73 ALA D CA 1
ATOM 14918 C C . ALA D 1 51 ? -2.871 91.220 63.149 1.00 23.63 73 ALA D C 1
ATOM 14919 O O . ALA D 1 51 ? -2.583 90.593 64.149 1.00 21.36 73 ALA D O 1
ATOM 14921 N N . PRO D 1 52 ? -3.089 90.633 61.979 1.00 21.98 74 PRO D N 1
ATOM 14922 C CA . PRO D 1 52 ? -2.948 89.191 61.812 1.00 21.35 74 PRO D CA 1
ATOM 14923 C C . PRO D 1 52 ? -1.478 88.771 61.838 1.00 21.95 74 PRO D C 1
ATOM 14924 O O . PRO D 1 52 ? -0.607 89.600 61.620 1.00 23.31 74 PRO D O 1
ATOM 14928 N N . ILE D 1 53 ? -1.226 87.496 62.102 1.00 20.96 75 ILE D N 1
ATOM 14929 C CA . ILE D 1 53 ? 0.123 86.969 62.182 1.00 22.29 75 ILE D CA 1
ATOM 14930 C C . ILE D 1 53 ? 0.390 85.986 61.047 1.00 21.24 75 ILE D C 1
ATOM 14931 O O . ILE D 1 53 ? -0.452 85.174 60.727 1.00 21.48 75 ILE D O 1
ATOM 14936 N N . VAL D 1 54 ? 1.573 86.088 60.440 1.00 20.82 76 VAL D N 1
ATOM 14937 C CA . VAL D 1 54 ? 2.008 85.157 59.403 1.00 20.49 76 VAL D CA 1
ATOM 14938 C C . VAL D 1 54 ? 3.166 84.401 60.032 1.00 19.13 76 VAL D C 1
ATOM 14939 O O . VAL D 1 54 ? 4.177 85.000 60.387 1.00 17.67 76 VAL D O 1
ATOM 14943 N N . LEU D 1 55 ? 3.009 83.091 60.177 1.00 19.80 77 LEU D N 1
ATOM 14944 C CA . LEU D 1 55 ? 3.995 82.257 60.853 1.00 19.78 77 LEU D CA 1
ATOM 14945 C C . LEU D 1 55 ? 4.715 81.283 59.932 1.00 18.43 77 LEU D C 1
ATOM 14946 O O . LEU D 1 55 ? 4.120 80.700 59.037 1.00 21.02 77 LEU D O 1
ATOM 14951 N N . THR D 1 56 ? 6.008 81.108 60.186 1.00 17.29 78 THR D N 1
ATOM 14952 C CA . THR D 1 56 ? 6.834 80.169 59.448 1.00 17.54 78 THR D CA 1
ATOM 14953 C C . THR D 1 56 ? 7.755 79.458 60.448 1.00 17.46 78 THR D C 1
ATOM 14954 O O . THR D 1 56 ? 8.356 80.096 61.299 1.00 18.34 78 THR D O 1
ATOM 14958 N N . ARG D 1 57 ? 7.825 78.142 60.345 1.00 17.73 79 ARG D N 1
ATOM 14959 C CA . ARG D 1 57 ? 8.673 77.326 61.212 1.00 20.48 79 ARG D CA 1
ATOM 14960 C C . ARG D 1 57 ? 9.804 76.803 60.330 1.00 19.57 79 ARG D C 1
ATOM 14961 O O . ARG D 1 57 ? 9.560 76.165 59.300 1.00 20.26 79 ARG D O 1
ATOM 14969 N N . THR D 1 58 ? 11.037 77.062 60.745 1.00 20.03 80 THR D N 1
ATOM 14970 C CA . THR D 1 58 ? 12.190 76.777 59.918 1.00 19.90 80 THR D CA 1
ATOM 14971 C C . THR D 1 58 ? 13.405 76.186 60.650 1.00 20.17 80 THR D C 1
ATOM 14972 O O . THR D 1 58 ? 13.618 76.461 61.830 1.00 18.21 80 THR D O 1
ATOM 14976 N N . PRO D 1 59 ? 14.187 75.350 59.940 1.00 18.88 81 PRO D N 1
ATOM 14977 C CA . PRO D 1 59 ? 15.458 74.841 60.458 1.00 20.62 81 PRO D CA 1
ATOM 14978 C C . PRO D 1 59 ? 16.646 75.680 59.889 1.00 21.17 81 PRO D C 1
ATOM 14979 O O . PRO D 1 59 ? 17.798 75.224 59.953 1.00 22.03 81 PRO D O 1
ATOM 14983 N N . TYR D 1 60 ? 16.349 76.885 59.356 1.00 18.70 82 TYR D N 1
ATOM 14984 C CA . TYR D 1 60 ? 17.363 77.744 58.718 1.00 19.66 82 TYR D CA 1
ATOM 14985 C C . TYR D 1 60 ? 17.600 79.079 59.430 1.00 21.66 82 TYR D C 1
ATOM 14986 O O . TYR D 1 60 ? 17.813 80.109 58.772 1.00 20.07 82 TYR D O 1
ATOM 14995 N N . ASP D 1 61 ? 17.567 79.055 60.770 1.00 19.76 83 ASP D N 1
ATOM 14996 C CA . ASP D 1 61 ? 17.864 80.246 61.599 1.00 19.85 83 ASP D CA 1
ATOM 14997 C C . ASP D 1 61 ? 16.794 81.365 61.519 1.00 20.52 83 ASP D C 1
ATOM 14998 O O . ASP D 1 61 ? 16.842 82.201 60.645 1.00 20.38 83 ASP D O 1
ATOM 15003 N N . ALA D 1 62 ? 15.863 81.369 62.479 1.00 19.72 84 ALA D N 1
ATOM 15004 C CA . ALA D 1 62 ? 14.779 82.368 62.530 1.00 19.20 84 ALA D CA 1
ATOM 15005 C C . ALA D 1 62 ? 15.317 83.795 62.629 1.00 18.46 84 ALA D C 1
ATOM 15006 O O . ALA D 1 62 ? 14.754 84.716 62.040 1.00 18.39 84 ALA D O 1
ATOM 15008 N N . SER D 1 63 ? 16.400 83.975 63.377 1.00 18.38 85 SER D N 1
ATOM 15009 C CA . SER D 1 63 ? 17.020 85.297 63.520 1.00 19.50 85 SER D CA 1
ATOM 15010 C C . SER D 1 63 ? 17.595 85.760 62.163 1.00 20.75 85 SER D C 1
ATOM 15011 O O . SER D 1 63 ? 17.474 86.924 61.790 1.00 22.26 85 SER D O 1
ATOM 15014 N N . GLY D 1 64 ? 18.210 84.837 61.442 1.00 21.45 86 GLY D N 1
ATOM 15015 C CA . GLY D 1 64 ? 18.769 85.134 60.136 1.00 22.86 86 GLY D CA 1
ATOM 15016 C C . GLY D 1 64 ? 17.690 85.396 59.093 1.00 22.16 86 GLY D C 1
ATOM 15017 O O . GLY D 1 64 ? 17.861 86.231 58.223 1.00 23.83 86 GLY D O 1
ATOM 15018 N N . ARG D 1 65 ? 16.569 84.680 59.203 1.00 21.45 87 ARG D N 1
ATOM 15019 C CA . ARG D 1 65 ? 15.457 84.816 58.253 1.00 22.64 87 ARG D CA 1
ATOM 15020 C C . ARG D 1 65 ? 14.721 86.145 58.423 1.00 20.73 87 ARG D C 1
ATOM 15021 O O . ARG D 1 65 ? 14.057 86.610 57.501 1.00 21.72 87 ARG D O 1
ATOM 15029 N N . THR D 1 66 ? 14.851 86.750 59.608 1.00 18.43 88 THR D N 1
ATOM 15030 C CA . THR D 1 66 ? 14.225 88.032 59.901 1.00 20.64 88 THR D CA 1
ATOM 15031 C C . THR D 1 66 ? 15.245 89.177 59.833 1.00 21.19 88 THR D C 1
ATOM 15032 O O . THR D 1 66 ? 15.023 90.250 60.399 1.00 20.19 88 THR D O 1
ATOM 15036 N N . GLU D 1 67 ? 16.371 88.935 59.141 1.00 21.19 89 GLU D N 1
ATOM 15037 C CA . GLU D 1 67 ? 17.390 89.961 58.939 1.00 20.39 89 GLU D CA 1
ATOM 15038 C C . GLU D 1 67 ? 18.086 89.800 57.575 1.00 19.43 89 GLU D C 1
ATOM 15039 O O . GLU D 1 67 ? 19.277 89.461 57.495 1.00 18.71 89 GLU D O 1
ATOM 15045 N N . ARG D 1 68 ? 17.318 90.012 56.508 1.00 18.15 90 ARG D N 1
ATOM 15046 C CA . ARG D 1 68 ? 17.853 90.000 55.153 1.00 18.38 90 ARG D CA 1
ATOM 15047 C C . ARG D 1 68 ? 18.890 91.149 55.072 1.00 18.03 90 ARG D C 1
ATOM 15048 O O . ARG D 1 68 ? 19.907 91.038 54.397 1.00 21.55 90 ARG D O 1
ATOM 15056 N N . LEU D 1 69 ? 18.593 92.244 55.780 1.00 18.18 91 LEU D N 1
ATOM 15057 C CA . LEU D 1 69 ? 19.489 93.394 55.879 1.00 16.96 91 LEU D CA 1
ATOM 15058 C C . LEU D 1 69 ? 19.247 94.106 57.211 1.00 17.59 91 LEU D C 1
ATOM 15059 O O . LEU D 1 69 ? 18.106 94.329 57.597 1.00 16.97 91 LEU D O 1
ATOM 15064 N N . ALA D 1 70 ? 20.327 94.444 57.913 1.00 18.17 92 ALA D N 1
ATOM 15065 C CA . ALA D 1 70 ? 20.219 95.206 59.150 1.00 19.68 92 ALA D CA 1
ATOM 15066 C C . ALA D 1 70 ? 19.725 96.561 58.712 1.00 19.52 92 ALA D C 1
ATOM 15067 O O . ALA D 1 70 ? 20.450 97.311 58.057 1.00 19.42 92 ALA D O 1
ATOM 15069 N N . SER D 1 71 ? 18.477 96.872 59.045 1.00 18.09 93 SER D N 1
ATOM 15070 C CA . SER D 1 71 ? 17.868 98.108 58.587 1.00 17.70 93 SER D CA 1
ATOM 15071 C C . SER D 1 71 ? 16.734 98.567 59.497 1.00 16.82 93 SER D C 1
ATOM 15072 O O . SER D 1 71 ? 16.072 97.747 60.136 1.00 19.82 93 SER D O 1
ATOM 15075 N N . PRO D 1 72 ? 16.518 99.881 59.577 1.00 18.84 94 PRO D N 1
ATOM 15076 C CA . PRO D 1 72 ? 15.405 100.423 60.358 1.00 21.28 94 PRO D CA 1
ATOM 15077 C C . PRO D 1 72 ? 14.047 100.299 59.637 1.00 21.57 94 PRO D C 1
ATOM 15078 O O . PRO D 1 72 ? 13.036 100.579 60.237 1.00 23.30 94 PRO D O 1
ATOM 15082 N N . HIS D 1 73 ? 14.052 99.887 58.367 1.00 20.00 95 HIS D N 1
ATOM 15083 C CA . HIS D 1 73 ? 12.821 99.730 57.597 1.00 19.32 95 HIS D CA 1
ATOM 15084 C C . HIS D 1 73 ? 12.453 98.259 57.543 1.00 19.08 95 HIS D C 1
ATOM 15085 O O . HIS D 1 73 ? 13.223 97.444 57.072 1.00 16.12 95 HIS D O 1
ATOM 15100 N N . LYS D 1 75 ? 10.472 96.681 55.650 1.00 16.11 97 LYS D N 1
ATOM 15101 C CA . LYS D 1 75 ? 10.433 96.161 54.283 1.00 18.09 97 LYS D CA 1
ATOM 15102 C C . LYS D 1 75 ? 11.800 95.627 53.842 1.00 18.10 97 LYS D C 1
ATOM 15103 O O . LYS D 1 75 ? 11.883 94.627 53.142 1.00 19.22 97 LYS D O 1
ATOM 15109 N N . ASP D 1 76 ? 12.861 96.307 54.266 1.00 16.88 98 ASP D N 1
ATOM 15110 C CA . ASP D 1 76 ? 14.228 95.917 53.930 1.00 19.54 98 ASP D CA 1
ATOM 15111 C C . ASP D 1 76 ? 14.805 94.905 54.928 1.00 18.50 98 ASP D C 1
ATOM 15112 O O . ASP D 1 76 ? 15.661 94.099 54.572 1.00 17.90 98 ASP D O 1
ATOM 15117 N N . LEU D 1 77 ? 14.326 94.953 56.171 1.00 17.54 99 LEU D N 1
ATOM 15118 C CA . LEU D 1 77 ? 14.778 94.038 57.214 1.00 16.24 99 LEU D CA 1
ATOM 15119 C C . LEU D 1 77 ? 14.362 92.619 56.885 1.00 16.91 99 LEU D C 1
ATOM 15120 O O . LEU D 1 77 ? 15.148 91.698 57.009 1.00 17.87 99 LEU D O 1
ATOM 15125 N N . LEU D 1 78 ? 13.112 92.453 56.469 1.00 18.51 100 LEU D N 1
ATOM 15126 C CA . LEU D 1 78 ? 12.586 91.142 56.127 1.00 17.68 100 LEU D CA 1
ATOM 15127 C C . LEU D 1 78 ? 12.916 90.787 54.700 1.00 17.35 100 LEU D C 1
ATOM 15128 O O . LEU D 1 78 ? 13.262 91.652 53.895 1.00 19.19 100 LEU D O 1
ATOM 15133 N N . SER D 1 79 ? 12.797 89.504 54.390 1.00 17.69 101 SER D N 1
ATOM 15134 C CA . SER D 1 79 ? 13.105 88.982 53.066 1.00 17.92 101 SER D CA 1
ATOM 15135 C C . SER D 1 79 ? 12.241 89.598 51.959 1.00 17.12 101 SER D C 1
ATOM 15136 O O . SER D 1 79 ? 11.198 90.199 52.223 1.00 19.12 101 SER D O 1
ATOM 15139 N N . ALA D 1 80 ? 12.695 89.431 50.720 1.00 16.51 102 ALA D N 1
ATOM 15140 C CA . ALA D 1 80 ? 11.991 89.948 49.537 1.00 17.04 102 ALA D CA 1
ATOM 15141 C C . ALA D 1 80 ? 10.573 89.381 49.428 1.00 16.14 102 ALA D C 1
ATOM 15142 O O . ALA D 1 80 ? 9.655 90.081 49.030 1.00 18.71 102 ALA D O 1
ATOM 15144 N N . GLY D 1 81 ? 10.417 88.098 49.784 1.00 16.88 103 GLY D N 1
ATOM 15145 C CA . GLY D 1 81 ? 9.133 87.417 49.713 1.00 16.30 103 GLY D CA 1
ATOM 15146 C C . GLY D 1 81 ? 8.113 87.901 50.736 1.00 19.66 103 GLY D C 1
ATOM 15147 O O . GLY D 1 81 ? 6.912 87.666 50.576 1.00 17.28 103 GLY D O 1
ATOM 15148 N N . ASP D 1 82 ? 8.595 88.570 51.789 1.00 19.04 104 ASP D N 1
ATOM 15149 C CA . ASP D 1 82 ? 7.727 89.112 52.838 1.00 18.83 104 ASP D CA 1
ATOM 15150 C C . ASP D 1 82 ? 7.219 90.521 52.521 1.00 17.56 104 ASP D C 1
ATOM 15151 O O . ASP D 1 82 ? 6.530 91.116 53.335 1.00 18.32 104 ASP D O 1
ATOM 15156 N N . ASP D 1 83 ? 7.555 91.049 51.338 1.00 17.59 105 ASP D N 1
ATOM 15157 C CA . ASP D 1 83 ? 7.144 92.405 50.966 1.00 16.37 105 ASP D CA 1
ATOM 15158 C C . ASP D 1 83 ? 5.640 92.681 51.099 1.00 16.09 105 ASP D C 1
ATOM 15159 O O . ASP D 1 83 ? 5.253 93.725 51.598 1.00 17.54 105 ASP D O 1
ATOM 15164 N N . VAL D 1 84 ? 4.807 91.741 50.680 1.00 17.65 106 VAL D N 1
ATOM 15165 C CA . VAL D 1 84 ? 3.353 91.933 50.750 1.00 18.02 106 VAL D CA 1
ATOM 15166 C C . VAL D 1 84 ? 2.822 91.914 52.180 1.00 20.63 106 VAL D C 1
ATOM 15167 O O . VAL D 1 84 ? 1.812 92.551 52.476 1.00 20.73 106 VAL D O 1
ATOM 15171 N N . PHE D 1 85 ? 3.499 91.183 53.062 1.00 20.39 107 PHE D N 1
ATOM 15172 C CA . PHE D 1 85 ? 3.099 91.120 54.458 1.00 20.53 107 PHE D CA 1
ATOM 15173 C C . PHE D 1 85 ? 3.470 92.409 55.188 1.00 22.13 107 PHE D C 1
ATOM 15174 O O . PHE D 1 85 ? 2.784 92.811 56.106 1.00 19.85 107 PHE D O 1
ATOM 15182 N N . VAL D 1 86 ? 4.558 93.060 54.763 1.00 17.70 108 VAL D N 1
ATOM 15183 C CA . VAL D 1 86 ? 4.957 94.327 55.359 1.00 18.17 108 VAL D CA 1
ATOM 15184 C C . VAL D 1 86 ? 3.979 95.413 54.875 1.00 19.31 108 VAL D C 1
ATOM 15185 O O . VAL D 1 86 ? 3.537 96.254 55.650 1.00 20.56 108 VAL D O 1
ATOM 15189 N N . GLU D 1 87 ? 3.645 95.372 53.587 1.00 19.45 109 GLU D N 1
ATOM 15190 C CA . GLU D 1 87 ? 2.708 96.322 53.002 1.00 22.61 109 GLU D CA 1
ATOM 15191 C C . GLU D 1 87 ? 1.305 96.164 53.639 1.00 22.33 109 GLU D C 1
ATOM 15192 O O . GLU D 1 87 ? 0.580 97.141 53.805 1.00 22.01 109 GLU D O 1
ATOM 15198 N N . GLY D 1 88 ? 0.957 94.926 54.011 1.00 21.10 110 GLY D N 1
ATOM 15199 C CA . GLY D 1 88 ? -0.342 94.620 54.600 1.00 21.08 110 GLY D CA 1
ATOM 15200 C C . GLY D 1 88 ? -0.443 94.822 56.118 1.00 21.56 110 GLY D C 1
ATOM 15201 O O . GLY D 1 88 ? -1.490 94.581 56.695 1.00 23.48 110 GLY D O 1
ATOM 15202 N N . GLY D 1 89 ? 0.649 95.250 56.755 1.00 22.01 111 GLY D N 1
ATOM 15203 C CA . GLY D 1 89 ? 0.653 95.512 58.195 1.00 22.05 111 GLY D CA 1
ATOM 15204 C C . GLY D 1 89 ? 0.589 94.266 59.069 1.00 20.49 111 GLY D C 1
ATOM 15205 O O . GLY D 1 89 ? 0.144 94.325 60.210 1.00 21.50 111 GLY D O 1
ATOM 15206 N N . TYR D 1 90 ? 1.043 93.145 58.532 1.00 20.05 112 TYR D N 1
ATOM 15207 C CA . TYR D 1 90 ? 1.047 91.891 59.258 1.00 19.75 112 TYR D CA 1
ATOM 15208 C C . TYR D 1 90 ? 2.193 91.827 60.254 1.00 20.85 112 TYR D C 1
ATOM 15209 O O . TYR D 1 90 ? 3.213 92.494 60.092 1.00 23.28 112 TYR D O 1
ATOM 15218 N N . ILE D 1 91 ? 2.009 91.014 61.283 1.00 20.64 113 ILE D N 1
ATOM 15219 C CA . ILE D 1 91 ? 3.055 90.728 62.245 1.00 20.66 113 ILE D CA 1
ATOM 15220 C C . ILE D 1 91 ? 3.708 89.466 61.685 1.00 20.83 113 ILE D C 1
ATOM 15221 O O . ILE D 1 91 ? 3.016 88.490 61.403 1.00 22.88 113 ILE D O 1
ATOM 15226 N N . ARG D 1 92 ? 5.024 89.492 61.495 1.00 20.13 114 ARG D N 1
ATOM 15227 C CA . ARG D 1 92 ? 5.739 88.340 60.937 1.00 18.76 114 ARG D CA 1
ATOM 15228 C C . ARG D 1 92 ? 6.466 87.555 62.008 1.00 18.11 114 ARG D C 1
ATOM 15229 O O . ARG D 1 92 ? 7.215 88.116 62.790 1.00 19.30 114 ARG D O 1
ATOM 15237 N N . VAL D 1 93 ? 6.253 86.245 62.022 1.00 18.47 115 VAL D N 1
ATOM 15238 C CA . VAL D 1 93 ? 6.883 85.378 62.995 1.00 19.35 115 VAL D CA 1
ATOM 15239 C C . VAL D 1 93 ? 7.623 84.229 62.333 1.00 19.35 115 VAL D C 1
ATOM 15240 O O . VAL D 1 93 ? 7.090 83.557 61.466 1.00 19.79 115 VAL D O 1
ATOM 15244 N N . PHE D 1 94 ? 8.871 84.032 62.751 1.00 19.37 116 PHE D N 1
ATOM 15245 C CA . PHE D 1 94 ? 9.699 82.927 62.294 1.00 18.57 116 PHE D CA 1
ATOM 15246 C C . PHE D 1 94 ? 10.118 82.171 63.553 1.00 19.84 116 PHE D C 1
ATOM 15247 O O . PHE D 1 94 ? 10.498 82.784 64.537 1.00 21.36 116 PHE D O 1
ATOM 15255 N N . GLN D 1 95 ? 10.048 80.846 63.517 1.00 18.49 117 GLN D N 1
ATOM 15256 C CA . GLN D 1 95 ? 10.396 80.036 64.682 1.00 19.74 117 GLN D CA 1
ATOM 15257 C C . GLN D 1 95 ? 11.367 78.940 64.345 1.00 18.39 117 GLN D C 1
ATOM 15258 O O . GLN D 1 95 ? 11.203 78.239 63.359 1.00 18.26 117 GLN D O 1
ATOM 15264 N N . ASP D 1 96 ? 12.387 78.791 65.178 1.00 17.25 118 ASP D N 1
ATOM 15265 C CA . ASP D 1 96 ? 13.349 77.729 65.016 1.00 18.49 118 ASP D CA 1
ATOM 15266 C C . ASP D 1 96 ? 12.666 76.438 65.399 1.00 20.02 118 ASP D C 1
ATOM 15267 O O . ASP D 1 96 ? 12.087 76.338 66.489 1.00 19.55 118 ASP D O 1
ATOM 15272 N N . VAL D 1 97 ? 12.715 75.444 64.519 1.00 17.00 119 VAL D N 1
ATOM 15273 C CA . VAL D 1 97 ? 12.107 74.163 64.815 1.00 19.52 119 VAL D CA 1
ATOM 15274 C C . VAL D 1 97 ? 12.861 73.492 65.936 1.00 19.34 119 VAL D C 1
ATOM 15275 O O . VAL D 1 97 ? 13.976 73.879 66.276 1.00 19.13 119 VAL D O 1
ATOM 15279 N N . ARG D 1 98 ? 12.235 72.495 66.509 1.00 20.24 120 ARG D N 1
ATOM 15280 C CA . ARG D 1 98 ? 12.800 71.732 67.594 1.00 22.23 120 ARG D CA 1
ATOM 15281 C C . ARG D 1 98 ? 14.189 71.183 67.218 1.00 20.86 120 ARG D C 1
ATOM 15282 O O . ARG D 1 98 ? 14.334 70.499 66.216 1.00 20.97 120 ARG D O 1
ATOM 15290 N N . GLY D 1 99 ? 15.201 71.526 68.024 1.00 21.70 121 GLY D N 1
ATOM 15291 C CA . GLY D 1 99 ? 16.559 71.020 67.837 1.00 21.40 121 GLY D CA 1
ATOM 15292 C C . GLY D 1 99 ? 17.488 71.812 66.917 1.00 22.18 121 GLY D C 1
ATOM 15293 O O . GLY D 1 99 ? 18.610 71.358 66.643 1.00 23.23 121 GLY D O 1
ATOM 15294 N N . LYS D 1 100 ? 17.049 72.987 66.452 1.00 20.59 122 LYS D N 1
ATOM 15295 C CA . LYS D 1 100 ? 17.878 73.819 65.558 1.00 22.51 122 LYS D CA 1
ATOM 15296 C C . LYS D 1 100 ? 18.075 75.224 66.081 1.00 22.03 122 LYS D C 1
ATOM 15297 O O . LYS D 1 100 ? 17.174 75.816 66.650 1.00 23.72 122 LYS D O 1
ATOM 15303 N N . TYR D 1 101 ? 19.281 75.745 65.855 1.00 21.91 123 TYR D N 1
ATOM 15304 C CA . TYR D 1 101 ? 19.679 77.086 66.236 1.00 20.93 123 TYR D CA 1
ATOM 15305 C C . TYR D 1 101 ? 19.359 77.489 67.707 1.00 24.39 123 TYR D C 1
ATOM 15306 O O . TYR D 1 101 ? 19.961 76.943 68.636 1.00 21.26 123 TYR D O 1
ATOM 15315 N N . GLY D 1 102 ? 18.427 78.426 67.906 1.00 21.72 124 GLY D N 1
ATOM 15316 C CA . GLY D 1 102 ? 18.092 78.906 69.244 1.00 24.16 124 GLY D CA 1
ATOM 15317 C C . GLY D 1 102 ? 17.139 78.018 70.047 1.00 24.40 124 GLY D C 1
ATOM 15318 O O . GLY D 1 102 ? 16.987 78.207 71.253 1.00 27.60 124 GLY D O 1
ATOM 15319 N N . SER D 1 103 ? 16.502 77.062 69.382 1.00 23.54 125 SER D N 1
ATOM 15320 C CA . SER D 1 103 ? 15.550 76.166 70.037 1.00 23.27 125 SER D CA 1
ATOM 15321 C C . SER D 1 103 ? 16.229 75.054 70.812 1.00 24.76 125 SER D C 1
ATOM 15322 O O . SER D 1 103 ? 17.349 74.646 70.493 1.00 22.20 125 SER D O 1
ATOM 15325 N N . GLU D 1 104 ? 15.533 74.568 71.837 1.00 22.92 126 GLU D N 1
ATOM 15326 C CA . GLU D 1 104 ? 16.000 73.451 72.658 1.00 26.68 126 GLU D CA 1
ATOM 15327 C C . GLU D 1 104 ? 15.471 72.173 72.013 1.00 25.06 126 GLU D C 1
ATOM 15328 O O . GLU D 1 104 ? 14.792 72.230 70.995 1.00 23.91 126 GLU D O 1
ATOM 15334 N N . GLY D 1 105 ? 15.785 71.024 72.615 1.00 24.27 127 GLY D N 1
ATOM 15335 C CA . GLY D 1 105 ? 15.301 69.739 72.129 1.00 24.58 127 GLY D CA 1
ATOM 15336 C C . GLY D 1 105 ? 16.228 69.055 71.156 1.00 24.59 127 GLY D C 1
ATOM 15337 O O . GLY D 1 105 ? 17.240 69.601 70.770 1.00 27.10 127 GLY D O 1
ATOM 15338 N N . ASP D 1 106 ? 15.868 67.832 70.776 1.00 26.11 128 ASP D N 1
ATOM 15339 C CA . ASP D 1 106 ? 16.647 67.042 69.835 1.00 27.30 128 ASP D CA 1
ATOM 15340 C C . ASP D 1 106 ? 16.115 67.262 68.439 1.00 25.54 128 ASP D C 1
ATOM 15341 O O . ASP D 1 106 ? 14.912 67.448 68.252 1.00 24.71 128 ASP D O 1
ATOM 15346 N N . TYR D 1 107 ? 17.009 67.234 67.455 1.00 24.99 129 TYR D N 1
ATOM 15347 C CA . TYR D 1 107 ? 16.625 67.423 66.076 1.00 23.28 129 TYR D CA 1
ATOM 15348 C C . TYR D 1 107 ? 16.541 66.119 65.347 1.00 23.36 129 TYR D C 1
ATOM 15349 O O . TYR D 1 107 ? 17.467 65.322 65.384 1.00 25.70 129 TYR D O 1
ATOM 15358 N N . VAL D 1 108 ? 15.416 65.903 64.681 1.00 22.66 130 VAL D N 1
ATOM 15359 C CA . VAL D 1 108 ? 15.211 64.737 63.846 1.00 22.29 130 VAL D CA 1
ATOM 15360 C C . VAL D 1 108 ? 14.812 65.281 62.479 1.00 23.04 130 VAL D C 1
ATOM 15361 O O . VAL D 1 108 ? 13.846 66.025 62.371 1.00 22.90 130 VAL D O 1
ATOM 15373 N N . THR D 1 110 ? 13.183 66.175 59.250 1.00 22.81 132 THR D N 1
ATOM 15374 C CA . THR D 1 110 ? 11.758 66.105 58.879 1.00 21.11 132 THR D CA 1
ATOM 15375 C C . THR D 1 110 ? 11.001 65.219 59.870 1.00 19.87 132 THR D C 1
ATOM 15376 O O . THR D 1 110 ? 10.301 64.285 59.481 1.00 22.01 132 THR D O 1
ATOM 15380 N N . ARG D 1 111 ? 11.164 65.535 61.155 1.00 20.74 133 ARG D N 1
ATOM 15381 C CA . ARG D 1 111 ? 10.543 64.783 62.253 1.00 21.36 133 ARG D CA 1
ATOM 15382 C C . ARG D 1 111 ? 9.151 64.253 61.834 1.00 22.76 133 ARG D C 1
ATOM 15383 O O . ARG D 1 111 ? 8.246 65.040 61.563 1.00 21.61 133 ARG D O 1
ATOM 15391 N N . PRO D 1 112 ? 8.999 62.919 61.755 1.00 22.52 134 PRO D N 1
ATOM 15392 C CA . PRO D 1 112 ? 7.720 62.314 61.360 1.00 24.08 134 PRO D CA 1
ATOM 15393 C C . PRO D 1 112 ? 6.580 62.529 62.371 1.00 23.93 134 PRO D C 1
ATOM 15394 O O . PRO D 1 112 ? 6.824 62.836 63.545 1.00 23.33 134 PRO D O 1
ATOM 15398 N N . LEU D 1 113 ? 5.348 62.351 61.894 1.00 23.15 135 LEU D N 1
ATOM 15399 C CA . LEU D 1 113 ? 4.148 62.477 62.723 1.00 26.86 135 LEU D CA 1
ATOM 15400 C C . LEU D 1 113 ? 4.095 61.381 63.749 1.00 26.62 135 LEU D C 1
ATOM 15401 O O . LEU D 1 113 ? 4.707 60.321 63.572 1.00 27.24 135 LEU D O 1
ATOM 15406 N N . ARG D 1 114 ? 3.339 61.622 64.815 1.00 29.52 136 ARG D N 1
ATOM 15407 C CA . ARG D 1 114 ? 3.149 60.634 65.861 1.00 30.38 136 ARG D CA 1
ATOM 15408 C C . ARG D 1 114 ? 2.511 59.415 65.223 1.00 30.92 136 ARG D C 1
ATOM 15409 O O . ARG D 1 114 ? 1.453 59.508 64.623 1.00 33.78 136 ARG D O 1
ATOM 15417 N N . GLY D 1 115 ? 3.179 58.283 65.330 1.00 32.11 137 GLY D N 1
ATOM 15418 C CA . GLY D 1 115 ? 2.690 57.047 64.755 1.00 32.63 137 GLY D CA 1
ATOM 15419 C C . GLY D 1 115 ? 3.747 55.952 64.838 1.00 32.49 137 GLY D C 1
ATOM 15420 O O . GLY D 1 115 ? 4.524 55.919 65.792 1.00 34.94 137 GLY D O 1
ATOM 15421 N N . PRO D 1 116 ? 3.785 55.055 63.845 1.00 35.42 138 PRO D N 1
ATOM 15422 C CA . PRO D 1 116 ? 4.765 53.954 63.843 1.00 35.63 138 PRO D CA 1
ATOM 15423 C C . PRO D 1 116 ? 6.251 54.405 63.852 1.00 35.02 138 PRO D C 1
ATOM 15424 O O . PRO D 1 116 ? 7.099 53.669 64.367 1.00 32.51 138 PRO D O 1
ATOM 15428 N N . LEU D 1 117 ? 6.546 55.588 63.296 1.00 33.07 139 LEU D N 1
ATOM 15429 C CA . LEU D 1 117 ? 7.931 56.110 63.253 1.00 31.97 139 LEU D CA 1
ATOM 15430 C C . LEU D 1 117 ? 8.249 57.054 64.410 1.00 31.46 139 LEU D C 1
ATOM 15431 O O . LEU D 1 117 ? 9.400 57.396 64.619 1.00 33.52 139 LEU D O 1
ATOM 15436 N N . ASN D 1 118 ? 7.222 57.480 65.146 1.00 31.33 140 ASN D N 1
ATOM 15437 C CA . ASN D 1 118 ? 7.398 58.427 66.261 1.00 30.19 140 ASN D CA 1
ATOM 15438 C C . ASN D 1 118 ? 6.471 58.068 67.471 1.00 32.49 140 ASN D C 1
ATOM 15439 O O . ASN D 1 118 ? 5.314 58.471 67.506 1.00 30.83 140 ASN D O 1
ATOM 15444 N N . PRO D 1 119 ? 7.002 57.322 68.453 1.00 33.78 141 PRO D N 1
ATOM 15445 C CA . PRO D 1 119 ? 6.223 56.939 69.643 1.00 34.73 141 PRO D CA 1
ATOM 15446 C C . PRO D 1 119 ? 6.173 58.049 70.724 1.00 34.69 141 PRO D C 1
ATOM 15447 O O . PRO D 1 119 ? 5.530 57.861 71.762 1.00 34.67 141 PRO D O 1
ATOM 15451 N N . SER D 1 120 ? 6.842 59.179 70.471 1.00 33.22 142 SER D N 1
ATOM 15452 C CA . SER D 1 120 ? 6.873 60.295 71.419 1.00 31.90 142 SER D CA 1
ATOM 15453 C C . SER D 1 120 ? 5.533 61.040 71.490 1.00 32.72 142 SER D C 1
ATOM 15454 O O . SER D 1 120 ? 4.596 60.751 70.738 1.00 33.58 142 SER D O 1
ATOM 15457 N N . GLU D 1 121 ? 5.468 62.007 72.393 1.00 34.46 143 GLU D N 1
ATOM 15458 C CA . GLU D 1 121 ? 4.262 62.801 72.613 1.00 35.94 143 GLU D CA 1
ATOM 15459 C C . GLU D 1 121 ? 4.190 64.037 71.660 1.00 33.77 143 GLU D C 1
ATOM 15460 O O . GLU D 1 121 ? 3.127 64.650 71.514 1.00 29.36 143 GLU D O 1
ATOM 15466 N N . VAL D 1 122 ? 5.313 64.369 71.003 1.00 31.53 144 VAL D N 1
ATOM 15467 C CA . VAL D 1 122 ? 5.370 65.564 70.145 1.00 30.71 144 VAL D CA 1
ATOM 15468 C C . VAL D 1 122 ? 5.911 65.356 68.719 1.00 28.47 144 VAL D C 1
ATOM 15469 O O . VAL D 1 122 ? 6.650 64.418 68.438 1.00 26.19 144 VAL D O 1
ATOM 15473 N N . ASP D 1 123 ? 5.504 66.261 67.836 1.00 26.28 145 ASP D N 1
ATOM 15474 C CA . ASP D 1 123 ? 5.955 66.294 66.445 1.00 25.52 145 ASP D CA 1
ATOM 15475 C C . ASP D 1 123 ? 5.758 67.747 65.914 1.00 25.04 145 ASP D C 1
ATOM 15476 O O . ASP D 1 123 ? 5.534 68.665 66.701 1.00 24.77 145 ASP D O 1
ATOM 15481 N N . HIS D 1 124 ? 5.858 67.943 64.604 1.00 26.51 146 HIS D N 1
ATOM 15482 C CA . HIS D 1 124 ? 5.698 69.287 64.016 1.00 25.38 146 HIS D CA 1
ATOM 15483 C C . HIS D 1 124 ? 4.246 69.788 64.067 1.00 23.06 146 HIS D C 1
ATOM 15484 O O . HIS D 1 124 ? 4.004 70.984 64.041 1.00 21.49 146 HIS D O 1
ATOM 15491 N N . ALA D 1 125 ? 3.295 68.863 64.110 1.00 22.54 147 ALA D N 1
ATOM 15492 C CA . ALA D 1 125 ? 1.884 69.227 64.223 1.00 23.55 147 ALA D CA 1
ATOM 15493 C C . ALA D 1 125 ? 1.592 69.807 65.621 1.00 22.92 147 ALA D C 1
ATOM 15494 O O . ALA D 1 125 ? 0.990 70.853 65.735 1.00 22.98 147 ALA D O 1
ATOM 15496 N N . THR D 1 126 ? 2.040 69.112 66.673 1.00 24.57 148 THR D N 1
ATOM 15497 C CA . THR D 1 126 ? 1.806 69.576 68.058 1.00 25.65 148 THR D CA 1
ATOM 15498 C C . THR D 1 126 ? 2.625 70.806 68.380 1.00 24.88 148 THR D C 1
ATOM 15499 O O . THR D 1 126 ? 2.202 71.639 69.155 1.00 25.88 148 THR D O 1
ATOM 15503 N N . ASP D 1 127 ? 3.812 70.909 67.786 1.00 25.40 149 ASP D N 1
ATOM 15504 C CA . ASP D 1 127 ? 4.679 72.058 68.021 1.00 24.36 149 ASP D CA 1
ATOM 15505 C C . ASP D 1 127 ? 4.056 73.315 67.426 1.00 22.69 149 ASP D C 1
ATOM 15506 O O . ASP D 1 127 ? 4.125 74.381 68.016 1.00 22.00 149 ASP D O 1
ATOM 15511 N N . ALA D 1 128 ? 3.453 73.172 66.245 1.00 22.32 150 ALA D N 1
ATOM 15512 C CA . ALA D 1 128 ? 2.791 74.286 65.573 1.00 23.76 150 ALA D CA 1
ATOM 15513 C C . ALA D 1 128 ? 1.536 74.683 66.335 1.00 22.90 150 ALA D C 1
ATOM 15514 O O . ALA D 1 128 ? 1.212 75.851 66.426 1.00 21.69 150 ALA D O 1
ATOM 15516 N N . TRP D 1 129 ? 0.835 73.687 66.884 1.00 23.00 151 TRP D N 1
ATOM 15517 C CA . TRP D 1 129 ? -0.389 73.927 67.657 1.00 24.21 151 TRP D CA 1
ATOM 15518 C C . TRP D 1 129 ? -0.072 74.733 68.901 1.00 22.82 151 TRP D C 1
ATOM 15519 O O . TRP D 1 129 ? -0.701 75.730 69.162 1.00 23.46 151 TRP D O 1
ATOM 15530 N N . ASP D 1 130 ? 0.920 74.277 69.662 1.00 23.19 152 ASP D N 1
ATOM 15531 C CA . ASP D 1 130 ? 1.325 74.943 70.901 1.00 25.48 152 ASP D CA 1
ATOM 15532 C C . ASP D 1 130 ? 1.866 76.344 70.639 1.00 26.11 152 ASP D C 1
ATOM 15533 O O . ASP D 1 130 ? 1.720 77.237 71.470 1.00 25.07 152 ASP D O 1
ATOM 15538 N N . THR D 1 131 ? 2.496 76.527 69.480 1.00 25.23 153 THR D N 1
ATOM 15539 C CA . THR D 1 131 ? 3.051 77.813 69.107 1.00 23.49 153 THR D CA 1
ATOM 15540 C C . THR D 1 131 ? 1.942 78.796 68.790 1.00 19.54 153 THR D C 1
ATOM 15541 O O . THR D 1 131 ? 1.942 79.906 69.283 1.00 23.20 153 THR D O 1
ATOM 15545 N N . ILE D 1 132 ? 0.999 78.375 67.962 1.00 23.21 154 ILE D N 1
ATOM 15546 C CA . ILE D 1 132 ? -0.122 79.230 67.575 1.00 22.46 154 ILE D CA 1
ATOM 15547 C C . ILE D 1 132 ? -0.975 79.596 68.796 1.00 23.47 154 ILE D C 1
ATOM 15548 O O . ILE D 1 132 ? -1.440 80.707 68.907 1.00 22.40 154 ILE D O 1
ATOM 15553 N N . ASP D 1 133 ? -1.159 78.643 69.706 1.00 25.76 155 ASP D N 1
ATOM 15554 C CA . ASP D 1 133 ? -1.945 78.882 70.913 1.00 27.48 155 ASP D CA 1
ATOM 15555 C C . ASP D 1 133 ? -1.279 79.956 71.787 1.00 27.35 155 ASP D C 1
ATOM 15556 O O . ASP D 1 133 ? -1.954 80.825 72.334 1.00 27.79 155 ASP D O 1
ATOM 15561 N N . TRP D 1 134 ? 0.044 79.892 71.904 1.00 25.54 156 TRP D N 1
ATOM 15562 C CA . TRP D 1 134 ? 0.781 80.856 72.699 1.00 25.58 156 TRP D CA 1
ATOM 15563 C C . TRP D 1 134 ? 0.744 82.239 72.059 1.00 25.25 156 TRP D C 1
ATOM 15564 O O . TRP D 1 134 ? 0.635 83.233 72.749 1.00 24.91 156 TRP D O 1
ATOM 15575 N N . LEU D 1 135 ? 0.839 82.288 70.732 1.00 25.19 157 LEU D N 1
ATOM 15576 C CA . LEU D 1 135 ? 0.852 83.563 70.002 1.00 25.81 157 LEU D CA 1
ATOM 15577 C C . LEU D 1 135 ? -0.459 84.338 70.142 1.00 26.87 157 LEU D C 1
ATOM 15578 O O . LEU D 1 135 ? -0.446 85.525 70.400 1.00 27.84 157 LEU D O 1
ATOM 15583 N N . VAL D 1 136 ? -1.584 83.655 69.966 1.00 29.25 158 VAL D N 1
ATOM 15584 C CA . VAL D 1 136 ? -2.897 84.316 70.054 1.00 32.13 158 VAL D CA 1
ATOM 15585 C C . VAL D 1 136 ? -3.262 84.730 71.498 1.00 33.25 158 VAL D C 1
ATOM 15586 O O . VAL D 1 136 ? -4.092 85.615 71.697 1.00 33.88 158 VAL D O 1
ATOM 15590 N N . LYS D 1 137 ? -2.626 84.096 72.487 1.00 33.63 159 LYS D N 1
ATOM 15591 C CA . LYS D 1 137 ? -2.889 84.399 73.900 1.00 33.79 159 LYS D CA 1
ATOM 15592 C C . LYS D 1 137 ? -1.894 85.401 74.517 1.00 34.00 159 LYS D C 1
ATOM 15593 O O . LYS D 1 137 ? -2.197 86.013 75.541 1.00 34.08 159 LYS D O 1
ATOM 15599 N N . ASN D 1 138 ? -0.720 85.578 73.889 1.00 32.54 160 ASN D N 1
ATOM 15600 C CA . ASN D 1 138 ? 0.333 86.464 74.452 1.00 32.12 160 ASN D CA 1
ATOM 15601 C C . ASN D 1 138 ? 0.742 87.680 73.600 1.00 32.51 160 ASN D C 1
ATOM 15602 O O . ASN D 1 138 ? 1.429 88.571 74.094 1.00 35.47 160 ASN D O 1
ATOM 15607 N N . VAL D 1 139 ? 0.331 87.712 72.336 1.00 30.22 161 VAL D N 1
ATOM 15608 C CA . VAL D 1 139 ? 0.640 88.846 71.461 1.00 29.56 161 VAL D CA 1
ATOM 15609 C C . VAL D 1 139 ? -0.604 89.724 71.406 1.00 29.76 161 VAL D C 1
ATOM 15610 O O . VAL D 1 139 ? -1.485 89.524 70.568 1.00 32.72 161 VAL D O 1
ATOM 15614 N N . SER D 1 140 ? -0.667 90.692 72.325 1.00 30.75 162 SER D N 1
ATOM 15615 C CA . SER D 1 140 ? -1.814 91.600 72.448 1.00 30.98 162 SER D CA 1
ATOM 15616 C C . SER D 1 140 ? -2.040 92.486 71.225 1.00 31.18 162 SER D C 1
ATOM 15617 O O . SER D 1 140 ? -3.139 93.006 71.030 1.00 28.72 162 SER D O 1
ATOM 15620 N N . GLU D 1 141 ? -1.005 92.653 70.404 1.00 29.31 163 GLU D N 1
ATOM 15621 C CA . GLU D 1 141 ? -1.095 93.492 69.205 1.00 28.95 163 GLU D CA 1
ATOM 15622 C C . GLU D 1 141 ? -1.813 92.783 68.043 1.00 27.45 163 GLU D C 1
ATOM 15623 O O . GLU D 1 141 ? -2.108 93.406 67.032 1.00 28.06 163 GLU D O 1
ATOM 15629 N N . SER D 1 142 ? -2.088 91.485 68.196 1.00 28.16 164 SER D N 1
ATOM 15630 C CA . SER D 1 142 ? -2.737 90.710 67.144 1.00 31.11 164 SER D CA 1
ATOM 15631 C C . SER D 1 142 ? -4.233 90.533 67.353 1.00 29.94 164 SER D C 1
ATOM 15632 O O . SER D 1 142 ? -4.757 90.760 68.447 1.00 31.07 164 SER D O 1
ATOM 15635 N N . ASN D 1 143 ? -4.910 90.118 66.279 1.00 29.41 165 ASN D N 1
ATOM 15636 C CA . ASN D 1 143 ? -6.358 89.859 66.299 1.00 29.08 165 ASN D CA 1
ATOM 15637 C C . ASN D 1 143 ? -6.681 88.363 66.546 1.00 30.00 165 ASN D C 1
ATOM 15638 O O . ASN D 1 143 ? -7.831 87.946 66.428 1.00 32.36 165 ASN D O 1
ATOM 15643 N N . GLY D 1 144 ? -5.647 87.571 66.878 1.00 30.13 166 GLY D N 1
ATOM 15644 C CA . GLY D 1 144 ? -5.817 86.147 67.161 1.00 29.29 166 GLY D CA 1
ATOM 15645 C C . GLY D 1 144 ? -5.982 85.255 65.929 1.00 28.65 166 GLY D C 1
ATOM 15646 O O . GLY D 1 144 ? -6.377 84.093 66.052 1.00 30.63 166 GLY D O 1
ATOM 15647 N N . LYS D 1 145 ? -5.678 85.794 64.748 1.00 24.91 167 LYS D N 1
ATOM 15648 C CA . LYS D 1 145 ? -5.786 85.037 63.493 1.00 23.97 167 LYS D CA 1
ATOM 15649 C C . LYS D 1 145 ? -4.384 84.801 62.957 1.00 26.37 167 LYS D C 1
ATOM 15650 O O . LYS D 1 145 ? -3.555 85.706 62.961 1.00 23.42 167 LYS D O 1
ATOM 15656 N N . VAL D 1 146 ? -4.129 83.585 62.493 1.00 23.18 168 VAL D N 1
ATOM 15657 C CA . VAL D 1 146 ? -2.814 83.202 62.022 1.00 23.11 168 VAL D CA 1
ATOM 15658 C C . VAL D 1 146 ? -2.859 82.540 60.651 1.00 22.71 168 VAL D C 1
ATOM 15659 O O . VAL D 1 146 ? -3.755 81.776 60.350 1.00 20.87 168 VAL D O 1
ATOM 15663 N N . GLY D 1 147 ? -1.879 82.868 59.826 1.00 20.69 169 GLY D N 1
ATOM 15664 C CA . GLY D 1 147 ? -1.718 82.266 58.519 1.00 19.97 169 GLY D CA 1
ATOM 15665 C C . GLY D 1 147 ? -0.341 81.654 58.503 1.00 18.36 169 GLY D C 1
ATOM 15666 O O . GLY D 1 147 ? 0.546 82.156 59.160 1.00 21.59 169 GLY D O 1
ATOM 15675 N N . ILE D 1 149 ? 2.942 80.023 56.106 1.00 18.04 171 ILE D N 1
ATOM 15676 C CA . ILE D 1 149 ? 3.563 79.997 54.799 1.00 15.72 171 ILE D CA 1
ATOM 15677 C C . ILE D 1 149 ? 5.035 79.578 54.926 1.00 16.38 171 ILE D C 1
ATOM 15678 O O . ILE D 1 149 ? 5.633 79.660 56.012 1.00 15.94 171 ILE D O 1
ATOM 15683 N N . GLY D 1 150 ? 5.609 79.118 53.827 1.00 18.22 172 GLY D N 1
ATOM 15684 C CA . GLY D 1 150 ? 7.009 78.720 53.814 1.00 18.18 172 GLY D CA 1
ATOM 15685 C C . GLY D 1 150 ? 7.341 77.868 52.618 1.00 20.54 172 GLY D C 1
ATOM 15686 O O . GLY D 1 150 ? 6.484 77.180 52.092 1.00 19.97 172 GLY D O 1
ATOM 15687 N N . SER D 1 151 ? 8.600 77.912 52.193 1.00 20.82 173 SER D N 1
ATOM 15688 C CA . SER D 1 151 ? 9.053 77.142 51.048 1.00 20.10 173 SER D CA 1
ATOM 15689 C C . SER D 1 151 ? 10.000 76.032 51.476 1.00 21.25 173 SER D C 1
ATOM 15690 O O . SER D 1 151 ? 10.743 76.182 52.445 1.00 19.33 173 SER D O 1
ATOM 15693 N N . SER D 1 152 ? 9.960 74.911 50.747 1.00 21.11 174 SER D N 1
ATOM 15694 C CA . SER D 1 152 ? 10.828 73.762 51.017 1.00 21.47 174 SER D CA 1
ATOM 15695 C C . SER D 1 152 ? 10.542 73.141 52.423 1.00 21.89 174 SER D C 1
ATOM 15696 O O . SER D 1 152 ? 9.434 72.691 52.674 1.00 22.10 174 SER D O 1
ATOM 15699 N N . TYR D 1 153 ? 11.548 73.103 53.303 1.00 20.36 175 TYR D N 1
ATOM 15700 C CA . TYR D 1 153 ? 11.371 72.593 54.676 1.00 21.44 175 TYR D CA 1
ATOM 15701 C C . TYR D 1 153 ? 10.356 73.496 55.423 1.00 21.93 175 TYR D C 1
ATOM 15702 O O . TYR D 1 153 ? 9.587 73.026 56.257 1.00 20.01 175 TYR D O 1
ATOM 15711 N N . GLU D 1 154 ? 10.374 74.793 55.103 1.00 21.91 176 GLU D N 1
ATOM 15712 C CA . GLU D 1 154 ? 9.451 75.753 55.715 1.00 22.55 176 GLU D CA 1
ATOM 15713 C C . GLU D 1 154 ? 8.006 75.523 55.215 1.00 23.20 176 GLU D C 1
ATOM 15714 O O . GLU D 1 154 ? 7.057 75.946 55.849 1.00 22.14 176 GLU D O 1
ATOM 15720 N N . GLY D 1 155 ? 7.872 74.865 54.061 1.00 20.92 177 GLY D N 1
ATOM 15721 C CA . GLY D 1 155 ? 6.572 74.489 53.532 1.00 21.52 177 GLY D CA 1
ATOM 15722 C C . GLY D 1 155 ? 6.134 73.163 54.169 1.00 21.33 177 GLY D C 1
ATOM 15723 O O . GLY D 1 155 ? 4.962 72.938 54.413 1.00 19.90 177 GLY D O 1
ATOM 15724 N N . PHE D 1 156 ? 7.109 72.299 54.429 1.00 18.96 178 PHE D N 1
ATOM 15725 C CA . PHE D 1 156 ? 6.877 71.000 55.064 1.00 18.88 178 PHE D CA 1
ATOM 15726 C C . PHE D 1 156 ? 6.254 71.200 56.460 1.00 19.11 178 PHE D C 1
ATOM 15727 O O . PHE D 1 156 ? 5.361 70.453 56.850 1.00 19.45 178 PHE D O 1
ATOM 15735 N N . THR D 1 157 ? 6.716 72.229 57.194 1.00 19.30 179 THR D N 1
ATOM 15736 C CA . THR D 1 157 ? 6.170 72.521 58.540 1.00 20.04 179 THR D CA 1
ATOM 15737 C C . THR D 1 157 ? 4.723 73.036 58.460 1.00 20.28 179 THR D C 1
ATOM 15738 O O . THR D 1 157 ? 3.957 72.872 59.398 1.00 20.48 179 THR D O 1
ATOM 15742 N N . VAL D 1 158 ? 4.371 73.672 57.344 1.00 19.03 180 VAL D N 1
ATOM 15743 C CA . VAL D 1 158 ? 2.992 74.151 57.132 1.00 20.28 180 VAL D CA 1
ATOM 15744 C C . VAL D 1 158 ? 2.074 72.944 56.947 1.00 21.10 180 VAL D C 1
ATOM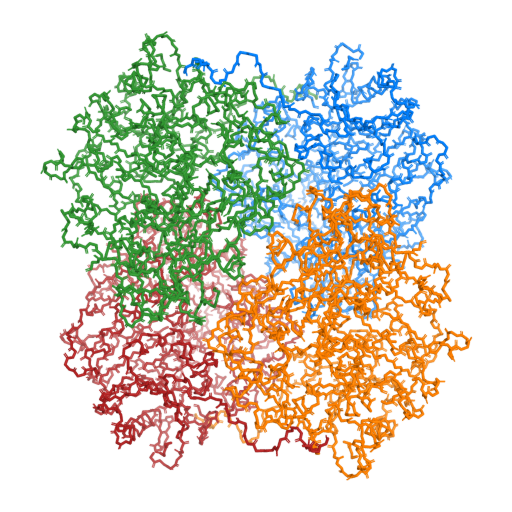 15745 O O . VAL D 1 158 ? 0.994 72.889 57.515 1.00 23.59 180 VAL D O 1
ATOM 15749 N N . VAL D 1 159 ? 2.532 71.978 56.146 1.00 21.75 181 VAL D N 1
ATOM 15750 C CA . VAL D 1 159 ? 1.770 70.759 55.866 1.00 21.96 181 VAL D CA 1
ATOM 15751 C C . VAL D 1 159 ? 1.557 69.942 57.151 1.00 22.07 181 VAL D C 1
ATOM 15752 O O . VAL D 1 159 ? 0.493 69.337 57.342 1.00 23.66 181 VAL D O 1
ATOM 15764 N N . ALA D 1 161 ? 1.293 71.147 60.146 1.00 22.95 183 ALA D N 1
ATOM 15765 C CA . ALA D 1 161 ? 0.277 71.840 60.920 1.00 24.38 183 ALA D CA 1
ATOM 15766 C C . ALA D 1 161 ? -1.123 71.513 60.363 1.00 25.64 183 ALA D C 1
ATOM 15767 O O . ALA D 1 161 ? -2.078 71.420 61.117 1.00 28.05 183 ALA D O 1
ATOM 15769 N N . LEU D 1 162 ? -1.220 71.326 59.035 1.00 24.42 184 LEU D N 1
ATOM 15770 C CA . LEU D 1 162 ? -2.507 71.011 58.382 1.00 24.87 184 LEU D CA 1
ATOM 15771 C C . LEU D 1 162 ? -3.075 69.614 58.741 1.00 25.27 184 LEU D C 1
ATOM 15772 O O . LEU D 1 162 ? -4.265 69.361 58.530 1.00 25.03 184 LEU D O 1
ATOM 15777 N N . THR D 1 163 ? -2.229 68.715 59.262 1.00 26.08 185 THR D N 1
ATOM 15778 C CA . THR D 1 163 ? -2.700 67.356 59.662 1.00 26.72 185 THR D CA 1
ATOM 15779 C C . THR D 1 163 ? -3.671 67.453 60.853 1.00 27.88 185 THR D C 1
ATOM 15780 O O . THR D 1 163 ? -4.558 66.619 61.010 1.00 31.89 185 THR D O 1
ATOM 15784 N N . ASN D 1 164 ? -3.470 68.471 61.686 1.00 27.49 186 ASN D N 1
ATOM 15785 C CA . ASN D 1 164 ? -4.325 68.731 62.851 1.00 29.31 186 ASN D CA 1
ATOM 15786 C C . ASN D 1 164 ? -4.093 70.203 63.279 1.00 28.06 186 ASN D C 1
ATOM 15787 O O . ASN D 1 164 ? -3.362 70.482 64.236 1.00 29.43 186 ASN D O 1
ATOM 15792 N N . PRO D 1 165 ? -4.723 71.129 62.558 1.00 27.50 187 PRO D N 1
ATOM 15793 C CA . PRO D 1 165 ? -4.511 72.559 62.775 1.00 27.73 187 PRO D CA 1
ATOM 15794 C C . PRO D 1 165 ? -5.253 73.204 63.934 1.00 27.74 187 PRO D C 1
ATOM 15795 O O . PRO D 1 165 ? -6.396 72.867 64.230 1.00 27.92 187 PRO D O 1
ATOM 15799 N N . HIS D 1 166 ? -4.575 74.154 64.571 1.00 27.57 188 HIS D N 1
ATOM 15800 C CA . HIS D 1 166 ? -5.134 74.942 65.650 1.00 27.70 188 HIS D CA 1
ATOM 15801 C C . HIS D 1 166 ? -6.294 75.750 65.023 1.00 28.41 188 HIS D C 1
ATOM 15802 O O . HIS D 1 166 ? -6.191 76.163 63.870 1.00 26.79 188 HIS D O 1
ATOM 15809 N N . PRO D 1 167 ? -7.401 75.947 65.757 1.00 28.23 189 PRO D N 1
ATOM 15810 C CA . PRO D 1 167 ? -8.551 76.710 65.221 1.00 28.85 189 PRO D CA 1
ATOM 15811 C C . PRO D 1 167 ? -8.199 78.146 64.731 1.00 26.96 189 PRO D C 1
ATOM 15812 O O . PRO D 1 167 ? -8.891 78.675 63.863 1.00 27.70 189 PRO D O 1
ATOM 15816 N N . ALA D 1 168 ? -7.148 78.741 65.293 1.00 25.64 190 ALA D N 1
ATOM 15817 C CA . ALA D 1 168 ? -6.712 80.089 64.913 1.00 26.18 190 ALA D CA 1
ATOM 15818 C C . ALA D 1 168 ? -6.022 80.126 63.524 1.00 25.70 190 ALA D C 1
ATOM 15819 O O . ALA D 1 168 ? -5.872 81.185 62.946 1.00 26.72 190 ALA D O 1
ATOM 15821 N N . LEU D 1 169 ? -5.594 78.966 63.020 1.00 24.29 191 LEU D N 1
ATOM 15822 C CA . LEU D 1 169 ? -4.980 78.882 61.678 1.00 24.21 191 LEU D CA 1
ATOM 15823 C C . LEU D 1 169 ? -6.094 79.016 60.623 1.00 21.46 191 LEU D C 1
ATOM 15824 O O . LEU D 1 169 ? -6.829 78.060 60.362 1.00 24.52 191 LEU D O 1
ATOM 15829 N N . LYS D 1 170 ? -6.203 80.205 60.025 1.00 21.37 192 LYS D N 1
ATOM 15830 C CA . LYS D 1 170 ? -7.267 80.509 59.037 1.00 21.90 192 LYS D CA 1
ATOM 15831 C C . LYS D 1 170 ? -6.879 80.304 57.559 1.00 21.52 192 LYS D C 1
ATOM 15832 O O . LYS D 1 170 ? -7.748 80.261 56.692 1.00 20.64 192 LYS D O 1
ATOM 15838 N N . VAL D 1 171 ? -5.590 80.195 57.276 1.00 21.01 193 VAL D N 1
ATOM 15839 C CA . VAL D 1 171 ? -5.124 80.021 55.889 1.00 20.36 193 VAL D CA 1
ATOM 15840 C C . VAL D 1 171 ? -3.688 79.470 55.874 1.00 20.03 193 VAL D C 1
ATOM 15841 O O . VAL D 1 171 ? -2.924 79.717 56.781 1.00 19.30 193 VAL D O 1
ATOM 15845 N N . ALA D 1 172 ? -3.350 78.719 54.829 1.00 20.80 194 ALA D N 1
ATOM 15846 C CA . ALA D 1 172 ? -2.031 78.092 54.718 1.00 20.82 194 ALA D CA 1
ATOM 15847 C C . ALA D 1 172 ? -1.547 78.056 53.265 1.00 23.42 194 ALA D C 1
ATOM 15848 O O . ALA D 1 172 ? -2.327 77.849 52.350 1.00 21.58 194 ALA D O 1
ATOM 15850 N N . VAL D 1 173 ? -0.245 78.251 53.074 1.00 22.79 195 VAL D N 1
ATOM 15851 C CA . VAL D 1 173 ? 0.352 78.238 51.752 1.00 21.05 195 VAL D CA 1
ATOM 15852 C C . VAL D 1 173 ? 1.681 77.463 51.782 1.00 21.22 195 VAL D C 1
ATOM 15853 O O . VAL D 1 173 ? 2.748 78.053 52.004 1.00 18.80 195 VAL D O 1
ATOM 15857 N N . PRO D 1 174 ? 1.613 76.142 51.613 1.00 19.89 196 PRO D N 1
ATOM 15858 C CA . PRO D 1 174 ? 2.823 75.333 51.516 1.00 18.33 196 PRO D CA 1
ATOM 15859 C C . PRO D 1 174 ? 3.466 75.545 50.136 1.00 19.59 196 PRO D C 1
ATOM 15860 O O . PRO D 1 174 ? 2.867 75.215 49.114 1.00 19.00 196 PRO D O 1
ATOM 15864 N N . GLU D 1 175 ? 4.658 76.118 50.126 1.00 17.17 197 GLU D N 1
ATOM 15865 C CA . GLU D 1 175 ? 5.388 76.393 48.885 1.00 17.60 197 GLU D CA 1
ATOM 15866 C C . GLU D 1 175 ? 6.470 75.347 48.728 1.00 19.32 197 GLU D C 1
ATOM 15867 O O . GLU D 1 175 ? 7.220 75.093 49.649 1.00 17.03 197 GLU D O 1
ATOM 15873 N N . SER D 1 176 ? 6.519 74.724 47.550 1.00 18.14 198 SER D N 1
ATOM 15874 C CA . SER D 1 176 ? 7.474 73.655 47.254 1.00 18.05 198 SER D CA 1
ATOM 15875 C C . SER D 1 176 ? 7.778 72.781 48.489 1.00 18.95 198 SER D C 1
ATOM 15876 O O . SER D 1 176 ? 8.935 72.578 48.832 1.00 17.95 198 SER D O 1
ATOM 15879 N N . PRO D 1 177 ? 6.734 72.246 49.140 1.00 19.32 199 PRO D N 1
ATOM 15880 C CA . PRO D 1 177 ? 6.927 71.457 50.351 1.00 18.18 199 PRO D CA 1
ATOM 15881 C C . PRO D 1 177 ? 7.558 70.120 50.112 1.00 19.19 199 PRO D C 1
ATOM 15882 O O . PRO D 1 177 ? 7.419 69.532 49.021 1.00 17.84 199 PRO D O 1
ATOM 15894 N N . ILE D 1 179 ? 7.289 66.583 50.503 1.00 20.64 201 ILE D N 1
ATOM 15895 C CA . ILE D 1 179 ? 6.154 65.676 50.683 1.00 20.67 201 ILE D CA 1
ATOM 15896 C C . ILE D 1 179 ? 6.575 64.213 50.637 1.00 21.14 201 ILE D C 1
ATOM 15897 O O . ILE D 1 179 ? 6.359 63.479 51.589 1.00 25.08 201 ILE D O 1
ATOM 15902 N N . ASP D 1 180 ? 7.149 63.785 49.514 1.00 21.43 202 ASP D N 1
ATOM 15903 C CA . ASP D 1 180 ? 7.635 62.415 49.378 1.00 19.24 202 ASP D CA 1
ATOM 15904 C C . ASP D 1 180 ? 9.083 62.446 48.898 1.00 18.86 202 ASP D C 1
ATOM 15905 O O . ASP D 1 180 ? 9.355 62.451 47.699 1.00 18.86 202 ASP D O 1
ATOM 15910 N N . GLY D 1 181 ? 10.003 62.458 49.858 1.00 16.72 203 GLY D N 1
ATOM 15911 C CA . GLY D 1 181 ? 11.430 62.524 49.587 1.00 19.93 203 GLY D CA 1
ATOM 15912 C C . GLY D 1 181 ? 12.046 61.342 48.864 1.00 19.32 203 GLY D C 1
ATOM 15913 O O . GLY D 1 181 ? 13.213 61.377 48.553 1.00 20.90 203 GLY D O 1
ATOM 15914 N N . TRP D 1 182 ? 11.267 60.290 48.621 1.00 20.36 204 TRP D N 1
ATOM 15915 C CA . TRP D 1 182 ? 11.755 59.121 47.898 1.00 18.07 204 TRP D CA 1
ATOM 15916 C C . TRP D 1 182 ? 11.215 59.084 46.456 1.00 18.25 204 TRP D C 1
ATOM 15917 O O . TRP D 1 182 ? 11.957 58.840 45.518 1.00 16.96 204 TRP D O 1
ATOM 15936 N N . GLY D 1 184 ? 9.791 61.598 44.505 1.00 20.64 206 GLY D N 1
ATOM 15937 C CA . GLY D 1 184 ? 10.191 62.678 43.613 1.00 21.12 206 GLY D CA 1
ATOM 15938 C C . GLY D 1 184 ? 10.555 64.020 44.203 1.00 18.31 206 GLY D C 1
ATOM 15939 O O . GLY D 1 184 ? 10.601 65.003 43.471 1.00 19.78 206 GLY D O 1
ATOM 15940 N N . ASP D 1 185 ? 10.825 64.083 45.502 1.00 19.15 207 ASP D N 1
ATOM 15941 C CA . ASP D 1 185 ? 11.215 65.336 46.110 1.00 20.87 207 ASP D CA 1
ATOM 15942 C C . ASP D 1 185 ? 12.771 65.397 46.334 1.00 19.72 207 ASP D C 1
ATOM 15943 O O . ASP D 1 185 ? 13.522 65.238 45.378 1.00 21.81 207 ASP D O 1
ATOM 15948 N N . ASP D 1 186 ? 13.226 65.572 47.580 1.00 18.75 208 ASP D N 1
ATOM 15949 C CA . ASP D 1 186 ? 14.668 65.812 47.862 1.00 18.35 208 ASP D CA 1
ATOM 15950 C C . ASP D 1 186 ? 15.656 64.662 47.836 1.00 18.61 208 ASP D C 1
ATOM 15951 O O . ASP D 1 186 ? 16.674 64.747 47.170 1.00 16.86 208 ASP D O 1
ATOM 15956 N N . TRP D 1 187 ? 15.378 63.603 48.578 1.00 18.62 209 TRP D N 1
ATOM 15957 C CA . TRP D 1 187 ? 16.375 62.518 48.750 1.00 17.98 209 TRP D CA 1
ATOM 15958 C C . TRP D 1 187 ? 16.577 61.600 47.563 1.00 19.23 209 TRP D C 1
ATOM 15959 O O . TRP D 1 187 ? 17.704 61.253 47.241 1.00 18.03 209 TRP D O 1
ATOM 15970 N N . PHE D 1 188 ? 15.488 61.195 46.931 1.00 18.46 210 PHE D N 1
ATOM 15971 C CA . PHE D 1 188 ? 15.541 60.359 45.746 1.00 16.84 210 PHE D CA 1
ATOM 15972 C C . PHE D 1 188 ? 14.493 60.850 44.741 1.00 15.26 210 PHE D C 1
ATOM 15973 O O . PHE D 1 188 ? 13.636 61.659 45.059 1.00 17.32 210 PHE D O 1
ATOM 15981 N N . ASN D 1 189 ? 14.586 60.328 43.535 1.00 18.21 211 ASN D N 1
ATOM 15982 C CA . ASN D 1 189 ? 13.617 60.569 42.475 1.00 17.62 211 ASN D CA 1
ATOM 15983 C C . ASN D 1 189 ? 13.432 59.193 41.830 1.00 18.14 211 ASN D C 1
ATOM 15984 O O . ASN D 1 189 ? 14.327 58.700 41.138 1.00 18.53 211 ASN D O 1
ATOM 15989 N N . TYR D 1 190 ? 12.285 58.567 42.099 1.00 17.27 212 TYR D N 1
ATOM 15990 C CA . TYR D 1 190 ? 11.986 57.222 41.608 1.00 18.01 212 TYR D CA 1
ATOM 15991 C C . TYR D 1 190 ? 13.118 56.241 41.994 1.00 18.58 212 TYR D C 1
ATOM 15992 O O . TYR D 1 190 ? 13.526 55.406 41.199 1.00 17.77 212 TYR D O 1
ATOM 16001 N N . GLY D 1 191 ? 13.621 56.376 43.224 1.00 19.05 213 GLY D N 1
ATOM 16002 C CA . GLY D 1 191 ? 14.664 55.498 43.732 1.00 19.96 213 GLY D CA 1
ATOM 16003 C C . GLY D 1 191 ? 16.105 55.892 43.413 1.00 18.93 213 GLY D C 1
ATOM 16004 O O . GLY D 1 191 ? 17.028 55.324 43.982 1.00 18.15 213 GLY D O 1
ATOM 16005 N N . ALA D 1 192 ? 16.298 56.845 42.500 1.00 18.04 214 ALA D N 1
ATOM 16006 C CA . ALA D 1 192 ? 17.654 57.316 42.144 1.00 17.88 214 ALA D CA 1
ATOM 16007 C C . ALA D 1 192 ? 18.102 58.323 43.183 1.00 15.61 214 ALA D C 1
ATOM 16008 O O . ALA D 1 192 ? 17.468 59.343 43.362 1.00 17.86 214 ALA D O 1
ATOM 16010 N N . PHE D 1 193 ? 19.212 58.029 43.860 1.00 18.11 215 PHE D N 1
ATOM 16011 C CA . PHE D 1 193 ? 19.719 58.885 44.936 1.00 16.62 215 PHE D CA 1
ATOM 16012 C C . PHE D 1 193 ? 20.349 60.193 44.447 1.00 17.18 215 PHE D C 1
ATOM 16013 O O . PHE D 1 193 ? 21.123 60.199 43.504 1.00 17.18 215 PHE D O 1
ATOM 16021 N N . ARG D 1 194 ? 20.028 61.289 45.147 1.00 17.13 216 ARG D N 1
ATOM 16022 C CA . ARG D 1 194 ? 20.498 62.627 44.787 1.00 17.75 216 ARG D CA 1
ATOM 16023 C C . ARG D 1 194 ? 21.703 63.065 45.642 1.00 17.39 216 ARG D C 1
ATOM 16024 O O . ARG D 1 194 ? 21.567 63.409 46.813 1.00 17.44 216 ARG D O 1
ATOM 16032 N N . GLN D 1 195 ? 22.876 63.056 45.019 1.00 18.11 217 GLN D N 1
ATOM 16033 C CA . GLN D 1 195 ? 24.139 63.388 45.691 1.00 16.22 217 GLN D CA 1
ATOM 16034 C C . GLN D 1 195 ? 24.316 64.873 46.009 1.00 16.20 217 GLN D C 1
ATOM 16035 O O . GLN D 1 195 ? 25.202 65.235 46.768 1.00 17.14 217 GLN D O 1
ATOM 16041 N N . VAL D 1 196 ? 23.472 65.728 45.427 1.00 15.45 218 VAL D N 1
ATOM 16042 C CA . VAL D 1 196 ? 23.531 67.168 45.698 1.00 17.56 218 VAL D CA 1
ATOM 16043 C C . VAL D 1 196 ? 23.282 67.476 47.197 1.00 17.95 218 VAL D C 1
ATOM 16044 O O . VAL D 1 196 ? 23.734 68.501 47.711 1.00 19.49 218 VAL D O 1
ATOM 16048 N N . ASN D 1 197 ? 22.574 66.575 47.879 1.00 16.85 219 ASN D N 1
ATOM 16049 C CA . ASN D 1 197 ? 22.230 66.768 49.287 1.00 19.14 219 ASN D CA 1
ATOM 16050 C C . ASN D 1 197 ? 23.289 66.369 50.305 1.00 18.71 219 ASN D C 1
ATOM 16051 O O . ASN D 1 197 ? 23.080 66.537 51.493 1.00 18.24 219 ASN D O 1
ATOM 16056 N N . PHE D 1 198 ? 24.424 65.842 49.849 1.00 18.87 220 PHE D N 1
ATOM 16057 C CA . PHE D 1 198 ? 25.496 65.479 50.775 1.00 18.50 220 PHE D CA 1
ATOM 16058 C C . PHE D 1 198 ? 25.931 66.716 51.586 1.00 18.15 220 PHE D C 1
ATOM 16059 O O . PHE D 1 198 ? 26.134 66.631 52.794 1.00 19.22 220 PHE D O 1
ATOM 16067 N N . ASP D 1 199 ? 26.052 67.863 50.907 1.00 14.82 221 ASP D N 1
ATOM 16068 C CA . ASP D 1 199 ? 26.441 69.134 51.568 1.00 16.59 221 ASP D CA 1
ATOM 16069 C C . ASP D 1 199 ? 25.368 69.614 52.524 1.00 15.54 221 ASP D C 1
ATOM 16070 O O . ASP D 1 199 ? 25.661 70.306 53.483 1.00 17.15 221 ASP D O 1
ATOM 16075 N N . TYR D 1 200 ? 24.117 69.278 52.222 1.00 16.35 222 TYR D N 1
ATOM 16076 C CA . TYR D 1 200 ? 22.989 69.626 53.073 1.00 16.46 222 TYR D CA 1
ATOM 16077 C C . TYR D 1 200 ? 23.068 68.848 54.393 1.00 15.22 222 TYR D C 1
ATOM 16078 O O . TYR D 1 200 ? 22.729 69.372 55.441 1.00 16.27 222 TYR D O 1
ATOM 16087 N N . PHE D 1 201 ? 23.523 67.596 54.323 1.00 17.36 223 PHE D N 1
ATOM 16088 C CA . PHE D 1 201 ? 23.629 66.751 55.514 1.00 17.86 223 PHE D CA 1
ATOM 16089 C C . PHE D 1 201 ? 24.605 67.343 56.517 1.00 18.97 223 PHE D C 1
ATOM 16090 O O . PHE D 1 201 ? 24.296 67.441 57.675 1.00 16.35 223 PHE D O 1
ATOM 16098 N N . THR D 1 202 ? 25.788 67.746 56.060 1.00 19.32 224 THR D N 1
ATOM 16099 C CA . THR D 1 202 ? 26.766 68.357 56.969 1.00 17.70 224 THR D CA 1
ATOM 16100 C C . THR D 1 202 ? 26.364 69.791 57.331 1.00 18.43 224 THR D C 1
ATOM 16101 O O . THR D 1 202 ? 26.682 70.270 58.399 1.00 17.90 224 THR D O 1
ATOM 16105 N N . GLY D 1 203 ? 25.658 70.459 56.431 1.00 17.05 225 GLY D N 1
ATOM 16106 C CA . GLY D 1 203 ? 25.243 71.829 56.660 1.00 18.74 225 GLY D CA 1
ATOM 16107 C C . GLY D 1 203 ? 24.177 71.971 57.743 1.00 19.15 225 GLY D C 1
ATOM 16108 O O . GLY D 1 203 ? 24.172 72.952 58.499 1.00 19.92 225 GLY D O 1
ATOM 16109 N N . GLN D 1 204 ? 23.295 70.977 57.830 1.00 18.56 226 GLN D N 1
ATOM 16110 C CA . GLN D 1 204 ? 22.176 70.999 58.769 1.00 19.18 226 GLN D CA 1
ATOM 16111 C C . GLN D 1 204 ? 22.301 70.021 59.950 1.00 19.05 226 GLN D C 1
ATOM 16112 O O . GLN D 1 204 ? 21.655 70.222 60.986 1.00 18.32 226 GLN D O 1
ATOM 16118 N N . LEU D 1 205 ? 23.132 68.980 59.805 1.00 19.38 227 LEU D N 1
ATOM 16119 C CA . LEU D 1 205 ? 23.263 67.942 60.860 1.00 20.64 227 LEU D CA 1
ATOM 16120 C C . LEU D 1 205 ? 24.595 67.929 61.615 1.00 21.22 227 LEU D C 1
ATOM 16121 O O . LEU D 1 205 ? 24.771 67.126 62.525 1.00 21.64 227 LEU D O 1
ATOM 16126 N N . SER D 1 206 ? 25.524 68.808 61.245 1.00 22.17 228 SER D N 1
ATOM 16127 C CA . SER D 1 206 ? 26.842 68.874 61.920 1.00 23.53 228 SER D CA 1
ATOM 16128 C C . SER D 1 206 ? 26.714 69.475 63.309 1.00 24.89 228 SER D C 1
ATOM 16129 O O . SER D 1 206 ? 27.366 69.025 64.260 1.00 25.15 228 SER D O 1
ATOM 16132 N N . LYS D 1 207 ? 25.889 70.510 63.418 1.00 24.69 229 LYS D N 1
ATOM 16133 C CA . LYS D 1 207 ? 25.686 71.218 64.682 1.00 27.28 229 LYS D CA 1
ATOM 16134 C C . LYS D 1 207 ? 24.254 71.706 64.816 1.00 25.21 229 LYS D C 1
ATOM 16135 O O . LYS D 1 207 ? 23.490 71.735 63.838 1.00 20.37 229 LYS D O 1
ATOM 16141 N N . ARG D 1 208 ? 23.896 72.101 66.028 1.00 22.20 230 ARG D N 1
ATOM 16142 C CA . ARG D 1 208 ? 22.571 72.640 66.305 1.00 24.36 230 ARG D CA 1
ATOM 16143 C C . ARG D 1 208 ? 22.341 73.857 65.410 1.00 22.36 230 ARG D C 1
ATOM 16144 O O . ARG D 1 208 ? 21.281 74.005 64.811 1.00 22.73 230 ARG D O 1
ATOM 16152 N N . GLY D 1 209 ? 23.364 74.711 65.319 1.00 20.58 231 GLY D N 1
ATOM 16153 C CA . GLY D 1 209 ? 23.311 75.913 64.518 1.00 20.86 231 GLY D CA 1
ATOM 16154 C C . GLY D 1 209 ? 23.871 75.716 63.110 1.00 22.46 231 GLY D C 1
ATOM 16155 O O . GLY D 1 209 ? 23.604 74.708 62.461 1.00 19.38 231 GLY D O 1
ATOM 16156 N N . LYS D 1 210 ? 24.657 76.692 62.654 1.00 23.20 232 LYS D N 1
ATOM 16157 C CA . LYS D 1 210 ? 25.236 76.675 61.317 1.00 25.38 232 LYS D CA 1
ATOM 16158 C C . LYS D 1 210 ? 26.298 75.599 61.167 1.00 23.53 232 LYS D C 1
ATOM 16159 O O . LYS D 1 210 ? 27.159 75.432 62.028 1.00 22.45 232 LYS D O 1
ATOM 16165 N N . GLY D 1 211 ? 26.224 74.872 60.064 1.00 22.68 233 GLY D N 1
ATOM 16166 C CA . GLY D 1 211 ? 27.171 73.828 59.762 1.00 23.41 233 GLY D CA 1
ATOM 16167 C C . GLY D 1 211 ? 28.061 74.256 58.620 1.00 24.01 233 GLY D C 1
ATOM 16168 O O . GLY D 1 211 ? 28.372 75.442 58.467 1.00 24.89 233 GLY D O 1
ATOM 16169 N N . ALA D 1 212 ? 28.474 73.293 57.816 1.00 22.90 234 ALA D N 1
ATOM 16170 C CA . ALA D 1 212 ? 29.325 73.565 56.676 1.00 22.49 234 ALA D CA 1
ATOM 16171 C C . ALA D 1 212 ? 29.177 72.479 55.639 1.00 20.90 234 ALA D C 1
ATOM 16172 O O . ALA D 1 212 ? 28.599 71.425 55.905 1.00 19.17 234 ALA D O 1
ATOM 16174 N N . GLY D 1 213 ? 29.694 72.744 54.446 1.00 18.57 235 GLY D N 1
ATOM 16175 C CA . GLY D 1 213 ? 29.671 71.775 53.369 1.00 18.95 235 GLY D CA 1
ATOM 16176 C C . GLY D 1 213 ? 30.783 70.754 53.579 1.00 18.70 235 GLY D C 1
ATOM 16177 O O . GLY D 1 213 ? 31.479 70.786 54.593 1.00 16.46 235 GLY D O 1
ATOM 16178 N N . ILE D 1 214 ? 30.944 69.855 52.618 1.00 15.03 236 ILE D N 1
ATOM 16179 C CA . ILE D 1 214 ? 31.967 68.815 52.689 1.00 15.80 236 ILE D CA 1
ATOM 16180 C C . ILE D 1 214 ? 33.191 69.242 51.886 1.00 14.90 236 ILE D C 1
ATOM 16181 O O . ILE D 1 214 ? 33.071 69.655 50.734 1.00 16.88 236 ILE D O 1
ATOM 16186 N N . ALA D 1 215 ? 34.366 69.146 52.503 1.00 14.42 237 ALA D N 1
ATOM 16187 C CA . ALA D 1 215 ? 35.614 69.503 51.837 1.00 13.45 237 ALA D CA 1
ATOM 16188 C C . ALA D 1 215 ? 35.821 68.572 50.638 1.00 14.73 237 ALA D C 1
ATOM 16189 O O . ALA D 1 215 ? 35.686 67.352 50.754 1.00 14.29 237 ALA D O 1
ATOM 16191 N N . ARG D 1 216 ? 36.135 69.166 49.493 1.00 13.64 238 ARG D N 1
ATOM 16192 C CA . ARG D 1 216 ? 36.331 68.432 48.242 1.00 14.54 238 ARG D CA 1
ATOM 16193 C C . ARG D 1 216 ? 37.792 68.267 47.903 1.00 12.81 238 ARG D C 1
ATOM 16194 O O . ARG D 1 216 ? 38.633 69.024 48.369 1.00 11.56 238 ARG D O 1
ATOM 16202 N N . GLN D 1 217 ? 38.085 67.272 47.073 1.00 13.60 239 GLN D N 1
ATOM 16203 C CA . GLN D 1 217 ? 39.437 67.039 46.596 1.00 16.13 239 GLN D CA 1
ATOM 16204 C C . GLN D 1 217 ? 39.739 68.059 45.510 1.00 15.38 239 GLN D C 1
ATOM 16205 O O . GLN D 1 217 ? 40.861 68.542 45.403 1.00 15.89 239 GLN D O 1
ATOM 16211 N N . GLY D 1 218 ? 38.717 68.382 44.706 1.00 15.24 240 GLY D N 1
ATOM 16212 C CA . GLY D 1 218 ? 38.865 69.323 43.599 1.00 14.05 240 GLY D CA 1
ATOM 16213 C C . GLY D 1 218 ? 37.613 70.141 43.286 1.00 14.79 240 GLY D C 1
ATOM 16214 O O . GLY D 1 218 ? 36.585 70.043 43.964 1.00 14.31 240 GLY D O 1
ATOM 16215 N N . HIS D 1 219 ? 37.707 70.929 42.221 1.00 15.64 241 HIS D N 1
ATOM 16216 C CA . HIS D 1 219 ? 36.649 71.832 41.814 1.00 14.39 241 HIS D CA 1
ATOM 16217 C C . HIS D 1 219 ? 35.459 71.147 41.124 1.00 15.22 241 HIS D C 1
ATOM 16218 O O . HIS D 1 219 ? 34.309 71.509 41.356 1.00 15.36 241 HIS D O 1
ATOM 16225 N N . ASP D 1 220 ? 35.752 70.168 40.283 1.00 13.62 242 ASP D N 1
ATOM 16226 C CA . ASP D 1 220 ? 34.738 69.477 39.504 1.00 13.41 242 ASP D CA 1
ATOM 16227 C C . ASP D 1 220 ? 34.136 68.284 40.234 1.00 12.69 242 ASP D C 1
ATOM 16228 O O . ASP D 1 220 ? 34.797 67.301 40.445 1.00 14.35 242 ASP D O 1
ATOM 16233 N N . ASP D 1 221 ? 32.859 68.393 40.600 1.00 12.65 243 ASP D N 1
ATOM 16234 C CA . ASP D 1 221 ? 32.146 67.303 41.290 1.00 12.55 243 ASP D CA 1
ATOM 16235 C C . ASP D 1 221 ? 31.949 66.087 40.384 1.00 12.54 243 ASP D C 1
ATOM 16236 O O . ASP D 1 221 ? 31.729 65.000 40.861 1.00 12.47 243 ASP D O 1
ATOM 16241 N N . TYR D 1 222 ? 31.984 66.295 39.073 1.00 13.17 244 TYR D N 1
ATOM 16242 C CA . TYR D 1 222 ? 31.917 65.176 38.127 1.00 12.99 244 TYR D CA 1
ATOM 16243 C C . TYR D 1 222 ? 33.122 64.294 38.462 1.00 14.64 244 TYR D C 1
ATOM 16244 O O . TYR D 1 222 ? 32.999 63.081 38.608 1.00 12.31 244 TYR D O 1
ATOM 16253 N N . SER D 1 223 ? 34.283 64.933 38.614 1.00 15.26 245 SER D N 1
ATOM 16254 C CA . SER D 1 223 ? 35.510 64.237 38.961 1.00 15.00 245 SER D CA 1
ATOM 16255 C C . SER D 1 223 ? 35.529 63.762 40.426 1.00 15.97 245 SER D C 1
ATOM 16256 O O . SER D 1 223 ? 35.941 62.664 40.700 1.00 14.54 245 SER D O 1
ATOM 16259 N N . ASN D 1 224 ? 35.079 64.610 41.351 1.00 14.86 246 ASN D N 1
ATOM 16260 C CA . ASN D 1 224 ? 35.097 64.260 42.778 1.00 13.39 246 ASN D CA 1
ATOM 16261 C C . ASN D 1 224 ? 34.325 62.986 43.085 1.00 16.13 246 ASN D C 1
ATOM 16262 O O . ASN D 1 224 ? 34.816 62.119 43.796 1.00 15.13 246 ASN D O 1
ATOM 16267 N N . PHE D 1 225 ? 33.119 62.870 42.531 1.00 16.32 247 PHE D N 1
ATOM 16268 C CA . PHE D 1 225 ? 32.276 61.710 42.788 1.00 16.28 247 PHE D CA 1
ATOM 16269 C C . PHE D 1 225 ? 32.712 60.470 41.999 1.00 16.31 247 PHE D C 1
ATOM 16270 O O . PHE D 1 225 ? 32.690 59.364 42.525 1.00 17.12 247 PHE D O 1
ATOM 16278 N N . LEU D 1 226 ? 33.126 60.662 40.756 1.00 16.15 248 LEU D N 1
ATOM 16279 C CA . LEU D 1 226 ? 33.572 59.541 39.912 1.00 18.95 248 LEU D CA 1
ATOM 16280 C C . LEU D 1 226 ? 34.819 58.885 40.517 1.00 19.96 248 LEU D C 1
ATOM 16281 O O . LEU D 1 226 ? 34.926 57.658 40.562 1.00 21.08 248 LEU D O 1
ATOM 16286 N N . GLN D 1 227 ? 35.743 59.715 40.999 1.00 18.88 249 GLN D N 1
ATOM 16287 C CA . GLN D 1 227 ? 36.986 59.231 41.612 1.00 21.45 249 GLN D CA 1
ATOM 16288 C C . GLN D 1 227 ? 36.730 58.489 42.928 1.00 21.18 249 GLN D C 1
ATOM 16289 O O . GLN D 1 227 ? 37.441 57.549 43.256 1.00 20.48 249 GLN D O 1
ATOM 16295 N N . ALA D 1 228 ? 35.716 58.926 43.677 1.00 20.36 250 ALA D N 1
ATOM 16296 C CA . ALA D 1 228 ? 35.388 58.301 44.970 1.00 21.77 250 ALA D CA 1
ATOM 16297 C C . ALA D 1 228 ? 34.746 56.934 44.784 1.00 20.44 250 ALA D C 1
ATOM 16298 O O . ALA D 1 228 ? 34.942 56.045 45.596 1.00 21.61 250 ALA D O 1
ATOM 16300 N N . GLY D 1 229 ? 33.992 56.776 43.697 1.00 18.60 251 GLY D N 1
ATOM 16301 C CA . GLY D 1 229 ? 33.306 55.525 43.394 1.00 20.68 251 GLY D CA 1
ATOM 16302 C C . GLY D 1 229 ? 31.807 55.651 43.600 1.00 20.08 251 GLY D C 1
ATOM 16303 O O . GLY D 1 229 ? 31.153 56.471 42.962 1.00 19.30 251 GLY D O 1
ATOM 16304 N N . SER D 1 230 ? 31.264 54.834 44.495 1.00 19.60 252 SER D N 1
ATOM 16305 C CA . SER D 1 230 ? 29.840 54.857 44.798 1.00 17.02 252 SER D CA 1
ATOM 16306 C C . SER D 1 230 ? 29.510 56.005 45.735 1.00 15.82 252 SER D C 1
ATOM 16307 O O . SER D 1 230 ? 30.396 56.679 46.236 1.00 15.80 252 SER D O 1
ATOM 16310 N N . ALA D 1 231 ? 28.223 56.218 45.967 1.00 17.45 253 ALA D N 1
ATOM 16311 C CA . ALA D 1 231 ? 27.766 57.265 46.883 1.00 16.22 253 ALA D CA 1
ATOM 16312 C C . ALA D 1 231 ? 28.235 56.922 48.290 1.00 16.72 253 ALA D C 1
ATOM 16313 O O . ALA D 1 231 ? 28.623 57.791 49.047 1.00 15.76 253 ALA D O 1
ATOM 16315 N N . GLY D 1 232 ? 28.203 55.633 48.619 1.00 20.11 254 GLY D N 1
ATOM 16316 C CA . GLY D 1 232 ? 28.647 55.154 49.921 1.00 19.09 254 GLY D CA 1
ATOM 16317 C C . GLY D 1 232 ? 30.123 55.405 50.157 1.00 18.62 254 GLY D C 1
ATOM 16318 O O . GLY D 1 232 ? 30.522 55.718 51.267 1.00 18.13 254 GLY D O 1
ATOM 16319 N N . ASP D 1 233 ? 30.934 55.265 49.105 1.00 18.17 255 ASP D N 1
ATOM 16320 C CA . ASP D 1 233 ? 32.386 55.502 49.206 1.00 19.52 255 ASP D CA 1
ATOM 16321 C C . ASP D 1 233 ? 32.665 56.973 49.488 1.00 18.98 255 ASP D C 1
ATOM 16322 O O . ASP D 1 233 ? 33.508 57.303 50.309 1.00 18.32 255 ASP D O 1
ATOM 16327 N N . PHE D 1 234 ? 31.957 57.853 48.785 1.00 19.68 256 PHE D N 1
ATOM 16328 C CA . PHE D 1 234 ? 32.123 59.282 48.968 1.00 17.78 256 PHE D CA 1
ATOM 16329 C C . PHE D 1 234 ? 31.716 59.688 50.377 1.00 17.69 256 PHE D C 1
ATOM 16330 O O . PHE D 1 234 ? 32.406 60.444 51.030 1.00 18.16 256 PHE D O 1
ATOM 16338 N N . ALA D 1 235 ? 30.590 59.168 50.830 1.00 20.15 257 ALA D N 1
ATOM 16339 C CA . ALA D 1 235 ? 30.068 59.487 52.156 1.00 19.56 257 ALA D CA 1
ATOM 16340 C C . ALA D 1 235 ? 31.003 59.000 53.255 1.00 19.01 257 ALA D C 1
ATOM 16341 O O . ALA D 1 235 ? 31.265 59.713 54.197 1.00 18.74 257 ALA D O 1
ATOM 16343 N N . LYS D 1 236 ? 31.507 57.781 53.109 1.00 20.84 258 LYS D N 1
ATOM 16344 C CA . LYS D 1 236 ? 32.413 57.182 54.110 1.00 21.95 258 LYS D CA 1
ATOM 16345 C C . LYS D 1 236 ? 33.696 57.995 54.228 1.00 23.19 258 LYS D C 1
ATOM 16346 O O . LYS D 1 236 ? 34.170 58.267 55.326 1.00 24.51 258 LYS D O 1
ATOM 16352 N N . ALA D 1 237 ? 34.246 58.391 53.086 1.00 23.45 259 ALA D N 1
ATOM 16353 C CA . ALA D 1 237 ? 35.471 59.182 53.056 1.00 22.85 259 ALA D CA 1
ATOM 16354 C C . ALA D 1 237 ? 35.255 60.555 53.688 1.00 22.69 259 ALA D C 1
ATOM 16355 O O . ALA D 1 237 ? 36.160 61.103 54.294 1.00 24.53 259 ALA D O 1
ATOM 16357 N N . ALA D 1 238 ? 34.037 61.092 53.551 1.00 20.51 260 ALA D N 1
ATOM 16358 C CA . ALA D 1 238 ? 33.695 62.405 54.094 1.00 21.07 260 ALA D CA 1
ATOM 16359 C C . ALA D 1 238 ? 33.355 62.371 55.608 1.00 24.28 260 ALA D C 1
ATOM 16360 O O . ALA D 1 238 ? 33.216 63.415 56.227 1.00 25.98 260 ALA D O 1
ATOM 16362 N N . GLY D 1 239 ? 33.222 61.161 56.177 1.00 23.00 261 GLY D N 1
ATOM 16363 C CA . GLY D 1 239 ? 32.918 60.988 57.598 1.00 24.51 261 GLY D CA 1
ATOM 16364 C C . GLY D 1 239 ? 31.420 60.960 57.909 1.00 23.37 261 GLY D C 1
ATOM 16365 O O . GLY D 1 239 ? 31.023 61.056 59.068 1.00 22.62 261 GLY D O 1
ATOM 16366 N N . LEU D 1 240 ? 30.595 60.796 56.874 1.00 21.22 262 LEU D N 1
ATOM 16367 C CA . LEU D 1 240 ? 29.120 60.818 57.028 1.00 21.40 262 LEU D CA 1
ATOM 16368 C C . LEU D 1 240 ? 28.498 59.628 57.775 1.00 20.57 262 LEU D C 1
ATOM 16369 O O . LEU D 1 240 ? 27.316 59.658 58.093 1.00 20.15 262 LEU D O 1
ATOM 16374 N N . GLU D 1 241 ? 29.281 58.587 58.047 1.00 21.61 263 GLU D N 1
ATOM 16375 C CA . GLU D 1 241 ? 28.769 57.442 58.804 1.00 22.96 263 GLU D CA 1
ATOM 16376 C C . GLU D 1 241 ? 28.549 57.833 60.311 1.00 23.66 263 GLU D C 1
ATOM 16377 O O . GLU D 1 241 ? 27.985 57.060 61.088 1.00 24.84 263 GLU D O 1
ATOM 16383 N N . GLN D 1 242 ? 28.990 59.048 60.682 1.00 22.75 264 GLN D N 1
ATOM 16384 C CA . GLN D 1 242 ? 28.780 59.592 62.027 1.00 23.33 264 GLN D CA 1
ATOM 16385 C C . GLN D 1 242 ? 27.347 60.152 62.157 1.00 24.06 264 GLN D C 1
ATOM 16386 O O . GLN D 1 242 ? 26.881 60.424 63.258 1.00 24.87 264 GLN D O 1
ATOM 16392 N N . LEU D 1 243 ? 26.679 60.345 61.015 1.00 21.77 265 LEU D N 1
ATOM 16393 C CA . LEU D 1 243 ? 25.333 60.900 60.980 1.00 21.05 265 LEU D CA 1
ATOM 16394 C C . LEU D 1 243 ? 24.279 59.805 60.852 1.00 20.60 265 LEU D C 1
ATOM 16395 O O . LEU D 1 243 ? 24.272 59.061 59.871 1.00 20.50 265 LEU D O 1
ATOM 16400 N N . PRO D 1 244 ? 23.394 59.690 61.850 1.00 20.80 266 PRO D N 1
ATOM 16401 C CA . PRO D 1 244 ? 22.313 58.717 61.794 1.00 20.86 266 PRO D CA 1
ATOM 16402 C C . PRO D 1 244 ? 21.475 58.851 60.532 1.00 20.05 266 PRO D C 1
ATOM 16403 O O . PRO D 1 244 ? 21.007 57.843 60.025 1.00 24.17 266 PRO D O 1
ATOM 16407 N N . TRP D 1 245 ? 21.296 60.081 60.029 1.00 19.86 267 TRP D N 1
ATOM 16408 C CA . TRP D 1 245 ? 20.499 60.303 58.816 1.00 20.12 267 TRP D CA 1
ATOM 16409 C C . TRP D 1 245 ? 21.060 59.533 57.633 1.00 19.04 267 TRP D C 1
ATOM 16410 O O . TRP D 1 245 ? 20.310 58.988 56.840 1.00 23.14 267 TRP D O 1
ATOM 16421 N N . TRP D 1 246 ? 22.386 59.502 57.510 1.00 19.70 268 TRP D N 1
ATOM 16422 C CA . TRP D 1 246 ? 23.023 58.782 56.425 1.00 17.36 268 TRP D CA 1
ATOM 16423 C C . TRP D 1 246 ? 22.749 57.282 56.531 1.00 18.24 268 TRP D C 1
ATOM 16424 O O . TRP D 1 246 ? 22.555 56.611 55.522 1.00 19.61 268 TRP D O 1
ATOM 16435 N N . HIS D 1 247 ? 22.739 56.761 57.758 1.00 20.25 269 HIS D N 1
ATOM 16436 C CA . HIS D 1 247 ? 22.443 55.348 57.980 1.00 21.56 269 HIS D CA 1
ATOM 16437 C C . HIS D 1 247 ? 20.969 55.048 57.647 1.00 20.92 269 HIS D C 1
ATOM 16438 O O . HIS D 1 247 ? 20.658 53.994 57.124 1.00 23.29 269 HIS D O 1
ATOM 16445 N N . LYS D 1 248 ? 20.078 55.992 57.944 1.00 21.61 270 LYS D N 1
ATOM 16446 C CA . LYS D 1 248 ? 18.657 55.819 57.647 1.00 23.52 270 LYS D CA 1
ATOM 16447 C C . LYS D 1 248 ? 18.441 55.723 56.134 1.00 21.50 270 LYS D C 1
ATOM 16448 O O . LYS D 1 248 ? 17.643 54.938 55.675 1.00 22.19 270 LYS D O 1
ATOM 16454 N N . LEU D 1 249 ? 19.181 56.526 55.372 1.00 23.15 271 LEU D N 1
ATOM 16455 C CA . LEU D 1 249 ? 19.059 56.533 53.913 1.00 20.76 271 LEU D CA 1
ATOM 16456 C C . LEU D 1 249 ? 19.513 55.216 53.280 1.00 20.84 271 LEU D C 1
ATOM 16457 O O . LEU D 1 249 ? 18.818 54.664 52.433 1.00 23.18 271 LEU D O 1
ATOM 16462 N N . THR D 1 250 ? 20.680 54.720 53.696 1.00 19.40 272 THR D N 1
ATOM 16463 C CA . THR D 1 250 ? 21.241 53.491 53.124 1.00 20.62 272 THR D CA 1
ATOM 16464 C C . THR D 1 250 ? 20.542 52.216 53.609 1.00 21.02 272 THR D C 1
ATOM 16465 O O . THR D 1 250 ? 20.616 51.183 52.950 1.00 22.01 272 THR D O 1
ATOM 16469 N N . GLU D 1 251 ? 19.874 52.298 54.762 1.00 21.93 273 GLU D N 1
ATOM 16470 C CA . GLU D 1 251 ? 19.131 51.150 55.319 1.00 23.27 273 GLU D CA 1
ATOM 16471 C C . GLU D 1 251 ? 17.747 51.072 54.675 1.00 24.32 273 GLU D C 1
ATOM 16472 O O . GLU D 1 251 ? 17.067 50.043 54.757 1.00 23.89 273 GLU D O 1
ATOM 16478 N N . HIS D 1 252 ? 17.332 52.169 54.040 1.00 22.74 274 HIS D N 1
ATOM 16479 C CA . HIS D 1 252 ? 16.043 52.236 53.385 1.00 22.82 274 HIS D CA 1
ATOM 16480 C C . HIS D 1 252 ? 16.208 52.750 51.950 1.00 22.67 274 HIS D C 1
ATOM 16481 O O . HIS D 1 252 ? 15.624 53.752 51.562 1.00 22.51 274 HIS D O 1
ATOM 16488 N N . ALA D 1 253 ? 17.015 52.037 51.174 1.00 21.01 275 ALA D N 1
ATOM 16489 C CA . ALA D 1 253 ? 17.277 52.398 49.784 1.00 23.69 275 ALA D CA 1
ATOM 16490 C C . ALA D 1 253 ? 16.018 52.254 48.923 1.00 22.92 275 ALA D C 1
ATOM 16491 O O . ALA D 1 253 ? 15.821 53.010 47.975 1.00 22.58 275 ALA D O 1
ATOM 16493 N N . ALA D 1 254 ? 15.178 51.271 49.260 1.00 20.75 276 ALA D N 1
ATOM 16494 C CA . ALA D 1 254 ? 13.920 51.038 48.547 1.00 20.55 276 ALA D CA 1
ATOM 16495 C C . ALA D 1 254 ? 12.785 51.785 49.250 1.00 21.04 276 ALA D C 1
ATOM 16496 O O . ALA D 1 254 ? 12.950 52.264 50.362 1.00 23.71 276 ALA D O 1
ATOM 16498 N N . TYR D 1 255 ? 11.635 51.873 48.580 1.00 21.26 277 TYR D N 1
ATOM 16499 C CA . TYR D 1 255 ? 10.441 52.560 49.114 1.00 22.16 277 TYR D CA 1
ATOM 16500 C C . TYR D 1 255 ? 9.698 51.654 50.130 1.00 23.35 277 TYR D C 1
ATOM 16501 O O . TYR D 1 255 ? 8.563 51.238 49.893 1.00 24.31 277 TYR D O 1
ATOM 16510 N N . ASP D 1 256 ? 10.353 51.371 51.254 1.00 24.97 278 ASP D N 1
ATOM 16511 C CA . ASP D 1 256 ? 9.781 50.501 52.295 1.00 28.16 278 ASP D CA 1
ATOM 16512 C C . ASP D 1 256 ? 8.886 51.318 53.273 1.00 28.83 278 ASP D C 1
ATOM 16513 O O . ASP D 1 256 ? 8.529 52.451 52.980 1.00 26.69 278 ASP D O 1
ATOM 16518 N N . ALA D 1 257 ? 8.536 50.719 54.418 1.00 28.88 279 ALA D N 1
ATOM 16519 C CA . ALA D 1 257 ? 7.662 51.363 55.415 1.00 29.36 279 ALA D CA 1
ATOM 16520 C C . ALA D 1 257 ? 8.190 52.717 55.908 1.00 26.90 279 ALA D C 1
ATOM 16521 O O . ALA D 1 257 ? 7.415 53.613 56.201 1.00 27.27 279 ALA D O 1
ATOM 16523 N N . PHE D 1 258 ? 9.506 52.844 56.005 1.00 26.22 280 PHE D N 1
ATOM 16524 C CA . PHE D 1 258 ? 10.140 54.092 56.454 1.00 25.47 280 PHE D CA 1
ATOM 16525 C C . PHE D 1 258 ? 9.706 55.301 55.598 1.00 23.07 280 PHE D C 1
ATOM 16526 O O . PHE D 1 258 ? 9.397 56.362 56.128 1.00 24.57 280 PHE D O 1
ATOM 16534 N N . TRP D 1 259 ? 9.684 55.119 54.278 1.00 22.61 281 TRP D N 1
ATOM 16535 C CA . TRP D 1 259 ? 9.310 56.196 53.353 1.00 24.73 281 TRP D CA 1
ATOM 16536 C C . TRP D 1 259 ? 7.786 56.309 53.124 1.00 23.99 281 TRP D C 1
ATOM 16537 O O . TRP D 1 259 ? 7.261 57.407 52.985 1.00 21.76 281 TRP D O 1
ATOM 16548 N N . GLN D 1 260 ? 7.094 55.175 53.085 1.00 25.68 282 GLN D N 1
ATOM 16549 C CA . GLN D 1 260 ? 5.638 55.169 52.884 1.00 25.57 282 GLN D CA 1
ATOM 16550 C C . GLN D 1 260 ? 4.920 55.913 54.022 1.00 24.47 282 GLN D C 1
ATOM 16551 O O . GLN D 1 260 ? 3.967 56.641 53.788 1.00 25.17 282 GLN D O 1
ATOM 16557 N N . GLU D 1 261 ? 5.405 55.723 55.247 1.00 26.71 283 GLU D N 1
ATOM 16558 C CA . GLU D 1 261 ? 4.817 56.359 56.439 1.00 28.51 283 GLU D CA 1
ATOM 16559 C C . GLU D 1 261 ? 5.158 57.860 56.537 1.00 27.88 283 GLU D C 1
ATOM 16560 O O . GLU D 1 261 ? 4.612 58.565 57.385 1.00 30.10 283 GLU D O 1
ATOM 16566 N N . GLN D 1 262 ? 6.078 58.328 55.683 1.00 25.24 284 GLN D N 1
ATOM 16567 C CA . GLN D 1 262 ? 6.486 59.743 55.660 1.00 24.12 284 GLN D CA 1
ATOM 16568 C C . GLN D 1 262 ? 5.870 60.524 54.475 1.00 24.16 284 GLN D C 1
ATOM 16569 O O . GLN D 1 262 ? 5.963 61.756 54.426 1.00 26.45 284 GLN D O 1
ATOM 16575 N N . ALA D 1 263 ? 5.252 59.806 53.527 1.00 21.00 285 ALA D N 1
ATOM 16576 C CA . ALA D 1 263 ? 4.634 60.438 52.359 1.00 20.93 285 ALA D CA 1
ATOM 16577 C C . ALA D 1 263 ? 3.430 61.275 52.811 1.00 23.13 285 ALA D C 1
ATOM 16578 O O . ALA D 1 263 ? 2.363 60.734 53.116 1.00 22.14 285 ALA D O 1
ATOM 16580 N N . LEU D 1 264 ? 3.617 62.594 52.857 1.00 21.22 286 LEU D N 1
ATOM 16581 C CA . LEU D 1 264 ? 2.583 63.509 53.325 1.00 23.29 286 LEU D CA 1
ATOM 16582 C C . LEU D 1 264 ? 1.393 63.655 52.393 1.00 24.35 286 LEU D C 1
ATOM 16583 O O . LEU D 1 264 ? 0.348 64.085 52.823 1.00 22.92 286 LEU D O 1
ATOM 16588 N N . ASP D 1 265 ? 1.554 63.312 51.114 1.00 24.09 287 ASP D N 1
ATOM 16589 C CA . ASP D 1 265 ? 0.418 63.385 50.177 1.00 24.73 287 ASP D CA 1
ATOM 16590 C C . ASP D 1 265 ? -0.617 62.286 50.509 1.00 26.00 287 ASP D C 1
ATOM 16591 O O . ASP D 1 265 ? -1.799 62.458 50.272 1.00 25.01 287 ASP D O 1
ATOM 16596 N N . LYS D 1 266 ? -0.146 61.171 51.072 1.00 27.03 288 LYS D N 1
ATOM 16597 C CA . LYS D 1 266 ? -1.036 60.091 51.501 1.00 28.76 288 LYS D CA 1
ATOM 16598 C C . LYS D 1 266 ? -1.783 60.545 52.777 1.00 28.58 288 LYS D C 1
ATOM 16599 O O . LYS D 1 266 ? -2.942 60.194 52.984 1.00 30.26 288 LYS D O 1
ATOM 16605 N N . VAL D 1 267 ? -1.099 61.332 53.619 1.00 26.35 289 VAL D N 1
ATOM 16606 C CA . VAL D 1 267 ? -1.702 61.856 54.848 1.00 26.89 289 VAL D CA 1
ATOM 16607 C C . VAL D 1 267 ? -2.766 62.907 54.499 1.00 27.77 289 VAL D C 1
ATOM 16608 O O . VAL D 1 267 ? -3.819 62.966 55.132 1.00 28.21 289 VAL D O 1
ATOM 16620 N N . ALA D 1 269 ? -4.500 62.916 51.870 1.00 24.58 291 ALA D N 1
ATOM 16621 C CA . ALA D 1 269 ? -5.620 62.191 51.259 1.00 26.89 291 ALA D CA 1
ATOM 16622 C C . ALA D 1 269 ? -6.658 61.733 52.320 1.00 28.89 291 ALA D C 1
ATOM 16623 O O . ALA D 1 269 ? -7.815 61.475 51.988 1.00 27.83 291 ALA D O 1
ATOM 16625 N N . ARG D 1 270 ? -6.223 61.627 53.582 1.00 28.38 292 ARG D N 1
ATOM 16626 C CA . ARG D 1 270 ? -7.111 61.244 54.684 1.00 30.90 292 ARG D CA 1
ATOM 16627 C C . ARG D 1 270 ? -7.258 62.394 55.716 1.00 32.08 292 ARG D C 1
ATOM 16628 O O . ARG D 1 270 ? -7.658 62.168 56.861 1.00 34.14 292 ARG D O 1
ATOM 16636 N N . THR D 1 271 ? -6.931 63.617 55.290 1.00 29.57 293 THR D N 1
ATOM 16637 C CA . THR D 1 271 ? -7.037 64.795 56.143 1.00 28.66 293 THR D CA 1
ATOM 16638 C C . THR D 1 271 ? -8.235 65.630 55.667 1.00 29.07 293 THR D C 1
ATOM 16639 O O . THR D 1 271 ? -8.302 66.007 54.489 1.00 28.44 293 THR D O 1
ATOM 16643 N N . PRO D 1 272 ? -9.187 65.907 56.562 1.00 29.41 294 PRO D N 1
ATOM 16644 C CA . PRO D 1 272 ? -10.360 66.714 56.196 1.00 30.26 294 PRO D CA 1
ATOM 16645 C C . PRO D 1 272 ? -9.991 68.137 55.750 1.00 26.80 294 PRO D C 1
ATOM 16646 O O . PRO D 1 272 ? -9.159 68.778 56.384 1.00 27.55 294 PRO D O 1
ATOM 16650 N N . LEU D 1 273 ? -10.601 68.601 54.660 1.00 27.05 295 LEU D N 1
ATOM 16651 C CA . LEU D 1 273 ? -10.375 69.962 54.164 1.00 27.56 295 LEU D CA 1
ATOM 16652 C C . LEU D 1 273 ? -11.082 70.932 55.109 1.00 29.56 295 LEU D C 1
ATOM 16653 O O . LEU D 1 273 ? -12.315 70.957 55.178 1.00 27.50 295 LEU D O 1
ATOM 16658 N N . LYS D 1 274 ? -10.296 71.718 55.834 1.00 28.61 296 LYS D N 1
ATOM 16659 C CA . LYS D 1 274 ? -10.823 72.669 56.820 1.00 29.60 296 LYS D CA 1
ATOM 16660 C C . LYS D 1 274 ? -10.205 74.067 56.667 1.00 27.96 296 LYS D C 1
ATOM 16661 O O . LYS D 1 274 ? -10.907 75.079 56.755 1.00 26.08 296 LYS D O 1
ATOM 16667 N N . VAL D 1 275 ? -8.893 74.110 56.453 1.00 25.00 297 VAL D N 1
ATOM 16668 C CA . VAL D 1 275 ? -8.166 75.356 56.296 1.00 24.18 297 VAL D CA 1
ATOM 16669 C C . VAL D 1 275 ? -7.906 75.636 54.819 1.00 23.67 297 VAL D C 1
ATOM 16670 O O . VAL D 1 275 ? -7.343 74.788 54.123 1.00 24.75 297 VAL D O 1
ATOM 16674 N N . PRO D 1 276 ? -8.328 76.813 54.327 1.00 21.98 298 PRO D N 1
ATOM 16675 C CA . PRO D 1 276 ? -8.053 77.191 52.939 1.00 21.68 298 PRO D CA 1
ATOM 16676 C C . PRO D 1 276 ? -6.557 77.037 52.690 1.00 19.40 298 PRO D C 1
ATOM 16677 O O . PRO D 1 276 ? -5.761 77.711 53.338 1.00 19.55 298 PRO D O 1
ATOM 16681 N N . THR D 1 277 ? -6.195 76.139 51.785 1.00 20.70 299 THR D N 1
ATOM 16682 C CA . THR D 1 277 ? -4.805 75.830 51.501 1.00 20.45 299 THR D CA 1
ATOM 16683 C C . THR D 1 277 ? -4.453 76.083 50.043 1.00 21.75 299 THR D C 1
ATOM 16684 O O . THR D 1 277 ? -5.216 75.743 49.148 1.00 17.98 299 THR D O 1
ATOM 16696 N N . TRP D 1 279 ? -1.523 75.190 47.513 1.00 19.25 301 TRP D N 1
ATOM 16697 C CA . TRP D 1 279 ? -0.339 74.404 47.179 1.00 18.79 301 TRP D CA 1
ATOM 16698 C C . TRP D 1 279 ? 0.401 75.097 46.057 1.00 18.12 301 TRP D C 1
ATOM 16699 O O . TRP D 1 279 ? -0.178 75.408 45.028 1.00 17.45 301 TRP D O 1
ATOM 16710 N N . LEU D 1 280 ? 1.688 75.329 46.260 1.00 18.09 302 LEU D N 1
ATOM 16711 C CA . LEU D 1 280 ? 2.488 76.053 45.301 1.00 17.83 302 LEU D CA 1
ATOM 16712 C C . LEU D 1 280 ? 3.841 75.429 45.057 1.00 17.45 302 LEU D C 1
ATOM 16713 O O . LEU D 1 280 ? 4.433 74.872 45.939 1.00 18.94 302 LEU D O 1
ATOM 16718 N N . GLN D 1 281 ? 4.309 75.540 43.825 1.00 16.04 303 GLN D N 1
ATOM 16719 C CA . GLN D 1 281 ? 5.649 75.091 43.447 1.00 14.08 303 GLN D CA 1
ATOM 16720 C C . GLN D 1 281 ? 6.011 75.698 42.104 1.00 16.60 303 GLN D C 1
ATOM 16721 O O . GLN D 1 281 ? 5.195 76.354 41.473 1.00 16.30 303 GLN D O 1
ATOM 16727 N N . GLY D 1 282 ? 7.242 75.489 41.685 1.00 15.93 304 GLY D N 1
ATOM 16728 C CA . GLY D 1 282 ? 7.688 75.951 40.406 1.00 15.22 304 GLY D CA 1
ATOM 16729 C C . GLY D 1 282 ? 7.557 74.825 39.406 1.00 15.02 304 GLY D C 1
ATOM 16730 O O . GLY D 1 282 ? 7.582 73.651 39.772 1.00 15.09 304 GLY D O 1
ATOM 16731 N N . LEU D 1 283 ? 7.412 75.175 38.141 1.00 16.42 305 LEU D N 1
ATOM 16732 C CA . LEU D 1 283 ? 7.320 74.182 37.092 1.00 14.28 305 LEU D CA 1
ATOM 16733 C C . LEU D 1 283 ? 8.707 73.532 36.922 1.00 15.74 305 LEU D C 1
ATOM 16734 O O . LEU D 1 283 ? 8.822 72.377 36.514 1.00 18.64 305 LEU D O 1
ATOM 16739 N N . TRP D 1 284 ? 9.745 74.297 37.249 1.00 15.76 306 TRP D N 1
ATOM 16740 C CA . TRP D 1 284 ? 11.113 73.821 37.195 1.00 15.60 306 TRP D CA 1
ATOM 16741 C C . TRP D 1 284 ? 11.684 73.738 38.618 1.00 17.05 306 TRP D C 1
ATOM 16742 O O . TRP D 1 284 ? 12.819 74.158 38.871 1.00 17.77 306 TRP D O 1
ATOM 16753 N N . ASP D 1 285 ? 10.889 73.186 39.539 1.00 15.56 307 ASP D N 1
ATOM 16754 C CA . ASP D 1 285 ? 11.307 73.031 40.926 1.00 16.45 307 ASP D CA 1
ATOM 16755 C C . ASP D 1 285 ? 12.328 71.893 41.005 1.00 17.52 307 ASP D C 1
ATOM 16756 O O . ASP D 1 285 ? 11.970 70.705 41.025 1.00 16.94 307 ASP D O 1
ATOM 16761 N N . GLN D 1 286 ? 13.598 72.267 41.061 1.00 17.80 308 GLN D N 1
ATOM 16762 C CA . GLN D 1 286 ? 14.692 71.301 41.056 1.00 18.25 308 GLN D CA 1
ATOM 16763 C C . GLN D 1 286 ? 14.967 70.584 42.389 1.00 16.52 308 GLN D C 1
ATOM 16764 O O . GLN D 1 286 ? 15.876 69.770 42.459 1.00 19.22 308 GLN D O 1
ATOM 16770 N N . GLU D 1 287 ? 14.190 70.888 43.436 1.00 17.09 309 GLU D N 1
ATOM 16771 C CA . GLU D 1 287 ? 14.367 70.225 44.754 1.00 15.91 309 GLU D CA 1
ATOM 16772 C C . GLU D 1 287 ? 13.101 69.486 45.242 1.00 17.66 309 GLU D C 1
ATOM 16773 O O . GLU D 1 287 ? 13.199 68.408 45.829 1.00 18.54 309 GLU D O 1
ATOM 16779 N N . ASP D 1 288 ? 11.927 70.069 44.999 1.00 17.77 310 ASP D N 1
ATOM 16780 C CA . ASP D 1 288 ? 10.654 69.464 45.428 1.00 18.14 310 ASP D CA 1
ATOM 16781 C C . ASP D 1 288 ? 9.603 69.548 44.319 1.00 18.04 310 ASP D C 1
ATOM 16782 O O . ASP D 1 288 ? 8.609 70.257 44.433 1.00 18.16 310 ASP D O 1
ATOM 16795 N N . TRP D 1 290 ? 7.725 66.973 43.172 1.00 19.54 312 TRP D N 1
ATOM 16796 C CA . TRP D 1 290 ? 6.595 66.077 43.437 1.00 20.52 312 TRP D CA 1
ATOM 16797 C C . TRP D 1 290 ? 5.535 66.638 44.397 1.00 20.65 312 TRP D C 1
ATOM 16798 O O . TRP D 1 290 ? 4.344 66.502 44.157 1.00 19.17 312 TRP D O 1
ATOM 16809 N N . GLY D 1 291 ? 6.001 67.279 45.459 1.00 16.82 313 GLY D N 1
ATOM 16810 C CA . GLY D 1 291 ? 5.172 67.746 46.556 1.00 21.24 313 GLY D CA 1
ATOM 16811 C C . GLY D 1 291 ? 3.853 68.474 46.360 1.00 19.87 313 GLY D C 1
ATOM 16812 O O . GLY D 1 291 ? 2.799 67.913 46.651 1.00 19.97 313 GLY D O 1
ATOM 16813 N N . ALA D 1 292 ? 3.907 69.718 45.899 1.00 19.74 314 ALA D N 1
ATOM 16814 C CA . ALA D 1 292 ? 2.701 70.557 45.781 1.00 19.50 314 ALA D CA 1
ATOM 16815 C C . ALA D 1 292 ? 1.613 69.989 44.887 1.00 20.80 314 ALA D C 1
ATOM 16816 O O . ALA D 1 292 ? 0.455 69.927 45.286 1.00 20.49 314 ALA D O 1
ATOM 16818 N N . ILE D 1 293 ? 1.981 69.586 43.679 1.00 20.84 315 ILE D N 1
ATOM 16819 C CA . ILE D 1 293 ? 1.008 69.058 42.723 1.00 21.75 315 ILE D CA 1
ATOM 16820 C C . ILE D 1 293 ? 0.338 67.762 43.206 1.00 19.16 315 ILE D C 1
ATOM 16821 O O . ILE D 1 293 ? -0.847 67.580 43.012 1.00 21.66 315 ILE D O 1
ATOM 16826 N N . HIS D 1 294 ? 1.102 66.880 43.838 1.00 19.00 316 HIS D N 1
ATOM 16827 C CA . HIS D 1 294 ? 0.547 65.601 44.319 1.00 21.41 316 HIS D CA 1
ATOM 16828 C C . HIS D 1 294 ? -0.348 65.781 45.548 1.00 21.62 316 HIS D C 1
ATOM 16829 O O . HIS D 1 294 ? -1.330 65.067 45.709 1.00 23.41 316 HIS D O 1
ATOM 16836 N N . SER D 1 295 ? -0.006 66.738 46.401 1.00 18.93 317 SER D N 1
ATOM 16837 C CA . SER D 1 295 ? -0.796 67.012 47.601 1.00 19.78 317 SER D CA 1
ATOM 16838 C C . SER D 1 295 ? -2.094 67.719 47.211 1.00 22.48 317 SER D C 1
ATOM 16839 O O . SER D 1 295 ? -3.143 67.486 47.809 1.00 23.90 317 SER D O 1
ATOM 16842 N N . TYR D 1 296 ? -2.011 68.581 46.201 1.00 21.67 318 TYR D N 1
ATOM 16843 C CA . TYR D 1 296 ? -3.178 69.289 45.699 1.00 22.18 318 TYR D CA 1
ATOM 16844 C C . TYR D 1 296 ? -4.180 68.289 45.132 1.00 23.44 318 TYR D C 1
ATOM 16845 O O . TYR D 1 296 ? -5.369 68.405 45.365 1.00 25.08 318 TYR D O 1
ATOM 16854 N N . ALA D 1 297 ? -3.674 67.306 44.384 1.00 24.27 319 ALA D N 1
ATOM 16855 C CA . ALA D 1 297 ? -4.519 66.282 43.760 1.00 24.86 319 ALA D CA 1
ATOM 16856 C C . ALA D 1 297 ? -5.130 65.338 44.797 1.00 24.42 319 ALA D C 1
ATOM 16857 O O . ALA D 1 297 ? -6.206 64.786 44.580 1.00 24.84 319 ALA D O 1
ATOM 16859 N N . ALA D 1 298 ? -4.436 65.160 45.919 1.00 23.79 320 ALA D N 1
ATOM 16860 C CA . ALA D 1 298 ? -4.908 64.281 46.991 1.00 24.45 320 ALA D CA 1
ATOM 16861 C C . ALA D 1 298 ? -6.109 64.881 47.744 1.00 25.32 320 ALA D C 1
ATOM 16862 O O . ALA D 1 298 ? -6.892 64.148 48.359 1.00 26.61 320 ALA D O 1
ATOM 16872 N N . GLU D 1 300 ? -8.102 67.782 46.214 1.00 25.83 322 GLU D N 1
ATOM 16873 C CA . GLU D 1 300 ? -9.036 68.472 45.293 1.00 25.09 322 GLU D CA 1
ATOM 16874 C C . GLU D 1 300 ? -10.416 67.811 45.078 1.00 26.90 322 GLU D C 1
ATOM 16875 O O . GLU D 1 300 ? -11.413 68.523 44.956 1.00 25.08 322 GLU D O 1
ATOM 16881 N N . PRO D 1 301 ? -10.479 66.476 44.986 1.00 27.92 323 PRO D N 1
ATOM 16882 C CA . PRO D 1 301 ? -11.779 65.792 44.829 1.00 29.67 323 PRO D CA 1
ATOM 16883 C C . PRO D 1 301 ? -12.791 66.104 45.972 1.00 28.37 323 PRO D C 1
ATOM 16884 O O . PRO D 1 301 ? -13.994 66.042 45.742 1.00 30.49 323 PRO D O 1
ATOM 16888 N N . ARG D 1 302 ? -12.292 66.432 47.168 1.00 26.78 324 ARG D N 1
ATOM 16889 C CA . ARG D 1 302 ? -13.161 66.750 48.318 1.00 26.60 324 ARG D CA 1
ATOM 16890 C C . ARG D 1 302 ? -13.370 68.273 48.528 1.00 24.69 324 ARG D C 1
ATOM 16891 O O . ARG D 1 302 ? -13.966 68.686 49.507 1.00 22.53 324 ARG D O 1
ATOM 16899 N N . ASP D 1 303 ? -12.862 69.079 47.598 1.00 26.02 325 ASP D N 1
ATOM 16900 C CA . ASP D 1 303 ? -13.026 70.537 47.637 1.00 25.87 325 ASP D CA 1
ATOM 16901 C C . ASP D 1 303 ? -14.364 70.836 46.915 1.00 28.07 325 ASP D C 1
ATOM 16902 O O . ASP D 1 303 ? -14.385 71.281 45.763 1.00 26.47 325 ASP D O 1
ATOM 16907 N N . LYS D 1 304 ? -15.467 70.581 47.628 1.00 31.53 326 LYS D N 1
ATOM 16908 C CA . LYS D 1 304 ? -16.842 70.689 47.073 1.00 33.56 326 LYS D CA 1
ATOM 16909 C C . LYS D 1 304 ? -17.202 72.026 46.436 1.00 30.10 326 LYS D C 1
ATOM 16910 O O . LYS D 1 304 ? -17.698 72.062 45.310 1.00 32.06 326 LYS D O 1
ATOM 16916 N N . ARG D 1 305 ? -16.967 73.117 47.157 1.00 27.72 327 ARG D N 1
ATOM 16917 C CA . ARG D 1 305 ? -17.285 74.470 46.649 1.00 28.98 327 ARG D CA 1
ATOM 16918 C C . ARG D 1 305 ? -16.107 75.115 45.873 1.00 27.67 327 ARG D C 1
ATOM 16919 O O . ARG D 1 305 ? -16.227 76.237 45.380 1.00 24.40 327 ARG D O 1
ATOM 16927 N N . ASN D 1 306 ? -14.983 74.391 45.778 1.00 26.29 328 ASN D N 1
ATOM 16928 C CA . ASN D 1 306 ? -13.787 74.876 45.079 1.00 26.28 328 ASN D CA 1
ATOM 16929 C C . ASN D 1 306 ? -13.214 76.153 45.730 1.00 23.18 328 ASN D C 1
ATOM 16930 O O . ASN D 1 306 ? -12.734 77.045 45.040 1.00 27.05 328 ASN D O 1
ATOM 16935 N N . THR D 1 307 ? -13.261 76.213 47.065 1.00 24.20 329 THR D N 1
ATOM 16936 C CA . THR D 1 307 ? -12.781 77.394 47.807 1.00 27.05 329 THR D CA 1
ATOM 16937 C C . THR D 1 307 ? -11.829 77.073 48.993 1.00 22.30 329 THR D C 1
ATOM 16938 O O . THR D 1 307 ? -11.482 77.966 49.762 1.00 26.40 329 THR D O 1
ATOM 16942 N N . LEU D 1 308 ? -11.409 75.821 49.121 1.00 23.00 330 LEU D N 1
ATOM 16943 C CA . LEU D 1 308 ? -10.513 75.408 50.232 1.00 24.64 330 LEU D CA 1
ATOM 16944 C C . LEU D 1 308 ? -9.183 74.771 49.765 1.00 23.59 330 LEU D C 1
ATOM 16945 O O . LEU D 1 308 ? -8.303 74.522 50.580 1.00 20.95 330 LEU D O 1
ATOM 16950 N N . ASN D 1 309 ? -9.051 74.515 48.466 1.00 22.47 331 ASN D N 1
ATOM 16951 C CA . ASN D 1 309 ? -7.856 73.845 47.924 1.00 21.00 331 ASN D CA 1
ATOM 16952 C C . ASN D 1 309 ? -7.437 74.486 46.601 1.00 23.18 331 ASN D C 1
ATOM 16953 O O . ASN D 1 309 ? -8.140 74.370 45.594 1.00 21.08 331 ASN D O 1
ATOM 16958 N N . TYR D 1 310 ? -6.279 75.150 46.609 1.00 21.10 332 TYR D N 1
ATOM 16959 C CA . TYR D 1 310 ? -5.788 75.876 45.441 1.00 19.96 332 TYR D CA 1
ATOM 16960 C C . TYR D 1 310 ? -4.454 75.343 44.939 1.00 20.42 332 TYR D C 1
ATOM 16961 O O . TYR D 1 310 ? -3.738 74.653 45.658 1.00 17.63 332 TYR D O 1
ATOM 16970 N N . LEU D 1 311 ? -4.144 75.665 43.688 1.00 20.21 333 LEU D N 1
ATOM 16971 C CA . LEU D 1 311 ? -2.896 75.254 43.060 1.00 20.19 333 LEU D CA 1
ATOM 16972 C C . LEU D 1 311 ? -2.239 76.452 42.373 1.00 19.37 333 LEU D C 1
ATOM 16973 O O . LEU D 1 311 ? -2.903 77.241 41.727 1.00 19.51 333 LEU D O 1
ATOM 16978 N N . VAL D 1 312 ? -0.928 76.568 42.533 1.00 18.94 334 VAL D N 1
ATOM 16979 C CA . VAL D 1 312 ? -0.154 77.624 41.902 1.00 17.04 334 VAL D CA 1
ATOM 16980 C C . VAL D 1 312 ? 1.158 77.012 41.408 1.00 18.23 334 VAL D C 1
ATOM 16981 O O . VAL D 1 312 ? 1.895 76.423 42.180 1.00 17.18 334 VAL D O 1
ATOM 16993 N N . GLY D 1 314 ? 4.240 78.405 39.018 1.00 15.39 336 GLY D N 1
ATOM 16994 C CA . GLY D 1 314 ? 4.842 79.467 38.221 1.00 15.71 336 GLY D CA 1
ATOM 16995 C C . GLY D 1 314 ? 6.058 78.980 37.452 1.00 15.79 336 GLY D C 1
ATOM 16996 O O . GLY D 1 314 ? 6.464 77.842 37.603 1.00 14.81 336 GLY D O 1
ATOM 16997 N N . PRO D 1 315 ? 6.637 79.853 36.617 1.00 14.91 337 PRO D N 1
ATOM 16998 C CA . PRO D 1 315 ? 7.833 79.513 35.828 1.00 15.15 337 PRO D CA 1
ATOM 16999 C C . PRO D 1 315 ? 9.029 79.762 36.716 1.00 15.07 337 PRO D C 1
ATOM 17000 O O . PRO D 1 315 ? 9.829 80.674 36.465 1.00 16.61 337 PRO D O 1
ATOM 17004 N N . TRP D 1 316 ? 9.156 78.931 37.748 1.00 14.28 338 TRP D N 1
ATOM 17005 C CA . TRP D 1 316 ? 10.130 79.135 38.781 1.00 15.31 338 TRP D CA 1
ATOM 17006 C C . TRP D 1 316 ? 10.985 77.951 39.123 1.00 16.29 338 TRP D C 1
ATOM 17007 O O . TRP D 1 316 ? 10.590 76.807 38.952 1.00 15.04 338 TRP D O 1
ATOM 17018 N N . ARG D 1 317 ? 12.164 78.245 39.650 1.00 16.94 339 ARG D N 1
ATOM 17019 C CA . ARG D 1 317 ? 13.019 77.233 40.187 1.00 17.45 339 ARG D CA 1
ATOM 17020 C C . ARG D 1 317 ? 12.615 77.168 41.658 1.00 17.12 339 ARG D C 1
ATOM 17021 O O . ARG D 1 317 ? 11.785 77.955 42.108 1.00 16.49 339 ARG D O 1
ATOM 17029 N N . HIS D 1 318 ? 13.181 76.240 42.387 1.00 18.66 340 HIS D N 1
ATOM 17030 C CA . HIS D 1 318 ? 12.866 76.061 43.802 1.00 18.62 340 HIS D CA 1
ATOM 17031 C C . HIS D 1 318 ? 12.970 77.373 44.611 1.00 18.62 340 HIS D C 1
ATOM 17032 O O . HIS D 1 318 ? 14.005 78.006 44.640 1.00 19.81 340 HIS D O 1
ATOM 17039 N N . SER D 1 319 ? 11.860 77.759 45.241 1.00 17.64 341 SER D N 1
ATOM 17040 C CA . SER D 1 319 ? 11.779 78.976 46.086 1.00 15.86 341 SER D CA 1
ATOM 17041 C C . SER D 1 319 ? 11.925 80.333 45.358 1.00 16.23 341 SER D C 1
ATOM 17042 O O . SER D 1 319 ? 12.041 81.360 46.007 1.00 16.61 341 SER D O 1
ATOM 17045 N N . GLN D 1 320 ? 11.885 80.338 44.020 1.00 16.14 342 GLN D N 1
ATOM 17046 C CA . GLN D 1 320 ? 11.999 81.601 43.261 1.00 14.55 342 GLN D CA 1
ATOM 17047 C C . GLN D 1 320 ? 10.770 82.503 43.500 1.00 14.62 342 GLN D C 1
ATOM 17048 O O . GLN D 1 320 ? 10.809 83.687 43.231 1.00 15.03 342 GLN D O 1
ATOM 17054 N N . VAL D 1 321 ? 9.685 81.915 44.006 1.00 14.35 343 VAL D N 1
ATOM 17055 C CA . VAL D 1 321 ? 8.469 82.662 44.310 1.00 14.69 343 VAL D CA 1
ATOM 17056 C C . VAL D 1 321 ? 8.723 83.796 45.333 1.00 14.91 343 VAL D C 1
ATOM 17057 O O . VAL D 1 321 ? 7.981 84.748 45.380 1.00 16.82 343 VAL D O 1
ATOM 17061 N N . ASN D 1 322 ? 9.786 83.664 46.138 1.00 15.60 344 ASN D N 1
ATOM 17062 C CA . ASN D 1 322 ? 10.133 84.673 47.151 1.00 16.60 344 ASN D CA 1
ATOM 17063 C C . ASN D 1 322 ? 11.271 85.618 46.724 1.00 19.25 344 ASN D C 1
ATOM 17064 O O . ASN D 1 322 ? 11.805 86.364 47.538 1.00 17.59 344 ASN D O 1
ATOM 17069 N N . TYR D 1 323 ? 11.615 85.582 45.439 1.00 16.87 345 TYR D N 1
ATOM 17070 C CA . TYR D 1 323 ? 12.654 86.444 44.878 1.00 18.15 345 TYR D CA 1
ATOM 17071 C C . TYR D 1 323 ? 12.100 87.083 43.579 1.00 18.29 345 TYR D C 1
ATOM 17072 O O . TYR D 1 323 ? 10.934 87.439 43.530 1.00 17.78 345 TYR D O 1
ATOM 17081 N N . ASP D 1 324 ? 12.937 87.217 42.551 1.00 18.35 346 ASP D N 1
ATOM 17082 C CA . ASP D 1 324 ? 12.523 87.832 41.270 1.00 17.32 346 ASP D CA 1
ATOM 17083 C C . ASP D 1 324 ? 12.241 86.739 40.223 1.00 14.42 346 ASP D C 1
ATOM 17084 O O . ASP D 1 324 ? 13.129 85.971 39.872 1.00 15.97 346 ASP D O 1
ATOM 17089 N N . GLY D 1 325 ? 11.000 86.692 39.732 1.00 15.44 347 GLY D N 1
ATOM 17090 C CA . GLY D 1 325 ? 10.582 85.709 38.729 1.00 15.49 347 GLY D CA 1
ATOM 17091 C C . GLY D 1 325 ? 10.501 86.281 37.315 1.00 16.10 347 GLY D C 1
ATOM 17092 O O . GLY D 1 325 ? 9.704 85.820 36.506 1.00 16.94 347 GLY D O 1
ATOM 17093 N N . SER D 1 326 ? 11.335 87.281 37.022 1.00 15.41 348 SER D N 1
ATOM 17094 C CA . SER D 1 326 ? 11.350 87.918 35.697 1.00 15.27 348 SER D CA 1
ATOM 17095 C C . SER D 1 326 ? 12.084 87.060 34.686 1.00 16.87 348 SER D C 1
ATOM 17096 O O . SER D 1 326 ? 11.867 87.188 33.489 1.00 16.26 348 SER D O 1
ATOM 17099 N N . ALA D 1 327 ? 12.963 86.191 35.181 1.00 16.07 349 ALA D N 1
ATOM 17100 C CA . ALA D 1 327 ? 13.752 85.320 34.327 1.00 15.16 349 ALA D CA 1
ATOM 17101 C C . ALA D 1 327 ? 14.281 84.118 35.094 1.00 15.42 349 ALA D C 1
ATOM 17102 O O . ALA D 1 327 ? 14.265 84.090 36.318 1.00 14.84 349 ALA D O 1
ATOM 17104 N N . LEU D 1 328 ? 14.724 83.121 34.347 1.00 16.07 350 LEU D N 1
ATOM 17105 C CA . LEU D 1 328 ? 15.345 81.917 34.899 1.00 15.79 350 LEU D CA 1
ATOM 17106 C C . LEU D 1 328 ? 16.356 81.467 33.859 1.00 16.35 350 LEU D C 1
ATOM 17107 O O . LEU D 1 328 ? 15.983 80.987 32.791 1.00 16.68 350 LEU D O 1
ATOM 17112 N N . GLY D 1 329 ? 17.637 81.637 34.167 1.00 15.35 351 GLY D N 1
ATOM 17113 C CA . GLY D 1 329 ? 18.679 81.321 33.231 1.00 19.02 351 GLY D CA 1
ATOM 17114 C C . GLY D 1 329 ? 18.507 82.202 31.997 1.00 16.82 351 GLY D C 1
ATOM 17115 O O . GLY D 1 329 ? 18.296 83.415 32.112 1.00 17.28 351 GLY D O 1
ATOM 17116 N N . ALA D 1 330 ? 18.556 81.586 30.829 1.00 17.20 352 ALA D N 1
ATOM 17117 C CA . ALA D 1 330 ? 18.417 82.297 29.563 1.00 16.39 352 ALA D CA 1
ATOM 17118 C C . ALA D 1 330 ? 16.948 82.644 29.231 1.00 17.94 352 ALA D C 1
ATOM 17119 O O . ALA D 1 330 ? 16.689 83.393 28.295 1.00 18.86 352 ALA D O 1
ATOM 17121 N N . LEU D 1 331 ? 16.002 82.091 29.994 1.00 14.37 353 LEU D N 1
ATOM 17122 C CA . LEU D 1 331 ? 14.569 82.340 29.754 1.00 18.12 353 LEU D CA 1
ATOM 17123 C C . LEU D 1 331 ? 14.096 83.654 30.369 1.00 19.34 353 LEU D C 1
ATOM 17124 O O . LEU D 1 331 ? 14.420 83.965 31.502 1.00 21.92 353 LEU D O 1
ATOM 17129 N N . ASN D 1 332 ? 13.320 84.410 29.601 1.00 17.03 354 ASN D N 1
ATOM 17130 C CA . ASN D 1 332 ? 12.753 85.671 30.057 1.00 17.88 354 ASN D CA 1
ATOM 17131 C C . ASN D 1 332 ? 11.228 85.530 30.098 1.00 16.97 354 ASN D C 1
ATOM 17132 O O . ASN D 1 332 ? 10.618 85.047 29.147 1.00 16.95 354 ASN D O 1
ATOM 17137 N N . PHE D 1 333 ? 10.628 85.942 31.205 1.00 16.90 355 PHE D N 1
ATOM 17138 C CA . PHE D 1 333 ? 9.182 85.857 31.387 1.00 15.82 355 PHE D CA 1
ATOM 17139 C C . PHE D 1 333 ? 8.550 87.251 31.331 1.00 16.20 355 PHE D C 1
ATOM 17140 O O . PHE D 1 333 ? 9.257 88.261 31.279 1.00 15.53 355 PHE D O 1
ATOM 17148 N N . GLU D 1 334 ? 7.217 87.297 31.331 1.00 17.15 356 GLU D N 1
ATOM 17149 C CA . GLU D 1 334 ? 6.490 88.561 31.228 1.00 17.01 356 GLU D CA 1
ATOM 17150 C C . GLU D 1 334 ? 6.315 89.239 32.568 1.00 16.65 356 GLU D C 1
ATOM 17151 O O . GLU D 1 334 ? 5.254 89.132 33.214 1.00 17.72 356 GLU D O 1
ATOM 17157 N N . GLY D 1 335 ? 7.356 89.964 32.977 1.00 16.81 357 GLY D N 1
ATOM 17158 C CA . GLY D 1 335 ? 7.368 90.674 34.229 1.00 16.12 357 GLY D CA 1
ATOM 17159 C C . GLY D 1 335 ? 7.829 89.797 35.373 1.00 15.25 357 GLY D C 1
ATOM 17160 O O . GLY D 1 335 ? 8.100 88.612 35.194 1.00 14.36 357 GLY D O 1
ATOM 17161 N N . ASP D 1 336 ? 7.929 90.397 36.548 1.00 16.06 358 ASP D N 1
ATOM 17162 C CA . ASP D 1 336 ? 8.329 89.697 37.753 1.00 17.26 358 ASP D CA 1
ATOM 17163 C C . ASP D 1 336 ? 7.157 88.816 38.174 1.00 15.97 358 ASP D C 1
ATOM 17164 O O . ASP D 1 336 ? 6.292 89.245 38.916 1.00 16.12 358 ASP D O 1
ATOM 17169 N N . THR D 1 337 ? 7.149 87.578 37.687 1.00 16.83 359 THR D N 1
ATOM 17170 C CA . THR D 1 337 ? 6.047 86.644 37.954 1.00 16.84 359 THR D CA 1
ATOM 17171 C C . THR D 1 337 ? 5.902 86.279 39.421 1.00 16.13 359 THR D C 1
ATOM 17172 O O . THR D 1 337 ? 4.818 85.931 39.861 1.00 19.29 359 THR D O 1
ATOM 17176 N N . ALA D 1 338 ? 6.999 86.345 40.169 1.00 14.85 360 ALA D N 1
ATOM 17177 C CA . ALA D 1 338 ? 6.970 86.049 41.600 1.00 16.06 360 ALA D CA 1
ATOM 17178 C C . ALA D 1 338 ? 6.236 87.170 42.330 1.00 16.62 360 ALA D C 1
ATOM 17179 O O . ALA D 1 338 ? 5.366 86.916 43.143 1.00 17.66 360 ALA D O 1
ATOM 17181 N N . ARG D 1 339 ? 6.599 88.412 42.017 1.00 15.10 361 ARG D N 1
ATOM 17182 C CA . ARG D 1 339 ? 5.960 89.584 42.612 1.00 17.48 361 ARG D CA 1
ATOM 17183 C C . ARG D 1 339 ? 4.488 89.638 42.192 1.00 18.26 361 ARG D C 1
ATOM 17184 O O . ARG D 1 339 ? 3.635 90.040 42.969 1.00 20.83 361 ARG D O 1
ATOM 17192 N N . GLN D 1 340 ? 4.211 89.231 40.954 1.00 17.47 362 GLN D N 1
ATOM 17193 C CA . GLN D 1 340 ? 2.850 89.198 40.442 1.00 18.18 362 GLN D CA 1
ATOM 17194 C C . GLN D 1 340 ? 2.010 88.264 41.294 1.00 18.54 362 GLN D C 1
ATOM 17195 O O . GLN D 1 340 ? 0.915 88.611 41.683 1.00 20.47 362 GLN D O 1
ATOM 17201 N N . PHE D 1 341 ? 2.539 87.078 41.598 1.00 16.00 363 PHE D N 1
ATOM 17202 C CA . PHE D 1 341 ? 1.804 86.121 42.424 1.00 16.72 363 PHE D CA 1
ATOM 17203 C C . PHE D 1 341 ? 1.608 86.653 43.840 1.00 18.17 363 PHE D C 1
ATOM 17204 O O . PHE D 1 341 ? 0.520 86.634 44.357 1.00 17.72 363 PHE D O 1
ATOM 17212 N N . ARG D 1 342 ? 2.683 87.126 44.451 1.00 15.93 364 ARG D N 1
ATOM 17213 C CA . ARG D 1 342 ? 2.627 87.616 45.826 1.00 18.23 364 ARG D CA 1
ATOM 17214 C C . ARG D 1 342 ? 1.630 88.766 46.037 1.00 17.81 364 ARG D C 1
ATOM 17215 O O . ARG D 1 342 ? 0.886 88.765 47.005 1.00 17.95 364 ARG D O 1
ATOM 17223 N N . HIS D 1 343 ? 1.618 89.730 45.124 1.00 19.56 365 HIS D N 1
ATOM 17224 C CA . HIS D 1 343 ? 0.757 90.924 45.257 1.00 21.77 365 HIS D CA 1
ATOM 17225 C C . HIS D 1 343 ? -0.676 90.741 44.736 1.00 21.73 365 HIS D C 1
ATOM 17226 O O . HIS D 1 343 ? -1.620 91.184 45.370 1.00 20.58 365 HIS D O 1
ATOM 17233 N N . ASP D 1 344 ? -0.818 90.092 43.581 1.00 20.27 366 ASP D N 1
ATOM 17234 C CA . ASP D 1 344 ? -2.134 89.914 42.938 1.00 21.24 366 ASP D CA 1
ATOM 17235 C C . ASP D 1 344 ? -2.960 88.736 43.456 1.00 23.41 366 ASP D C 1
ATOM 17236 O O . ASP D 1 344 ? -4.183 88.777 43.398 1.00 21.03 366 ASP D O 1
ATOM 17241 N N . VAL D 1 345 ? -2.295 87.687 43.950 1.00 20.31 367 VAL D N 1
ATOM 17242 C CA . VAL D 1 345 ? -2.997 86.476 44.391 1.00 21.59 367 VAL D CA 1
ATOM 17243 C C . VAL D 1 345 ? -2.836 86.162 45.874 1.00 22.48 367 VAL D C 1
ATOM 17244 O O . VAL D 1 345 ? -3.824 85.993 46.579 1.00 20.03 367 VAL D O 1
ATOM 17248 N N . LEU D 1 346 ? -1.592 86.084 46.338 1.00 20.85 368 LEU D N 1
ATOM 17249 C CA . LEU D 1 346 ? -1.297 85.735 47.732 1.00 20.46 368 LEU D CA 1
ATOM 17250 C C . LEU D 1 346 ? -1.813 86.744 48.745 1.00 21.30 368 LEU D C 1
ATOM 17251 O O . LEU D 1 346 ? -2.434 86.366 49.720 1.00 19.52 368 LEU D O 1
ATOM 17256 N N . ARG D 1 347 ? -1.548 88.023 48.509 1.00 20.45 369 ARG D N 1
ATOM 17257 C CA . ARG D 1 347 ? -1.954 89.080 49.449 1.00 21.66 369 ARG D CA 1
ATOM 17258 C C . ARG D 1 347 ? -3.500 89.119 49.683 1.00 21.49 369 ARG D C 1
ATOM 17259 O O . ARG D 1 347 ? -3.939 89.056 50.827 1.00 18.81 369 ARG D O 1
ATOM 17267 N N . PRO D 1 348 ? -4.309 89.239 48.618 1.00 19.07 370 PRO D N 1
ATOM 17268 C CA . PRO D 1 348 ? -5.780 89.229 48.783 1.00 21.61 370 PRO D CA 1
ATOM 17269 C C . PRO D 1 348 ? -6.304 87.920 49.419 1.00 21.21 370 PRO D C 1
ATOM 17270 O O . PRO D 1 348 ? -7.242 87.964 50.184 1.00 20.28 370 PRO D O 1
ATOM 17274 N N . PHE D 1 349 ? -5.684 86.787 49.074 1.00 19.69 371 PHE D N 1
ATOM 17275 C CA . PHE D 1 349 ? -6.064 85.471 49.613 1.00 21.58 371 PHE D CA 1
ATOM 17276 C C . PHE D 1 349 ? -5.857 85.448 51.140 1.00 22.31 371 PHE D C 1
ATOM 17277 O O . PHE D 1 349 ? -6.709 84.963 51.887 1.00 19.24 371 PHE D O 1
ATOM 17285 N N . PHE D 1 350 ? -4.730 85.996 51.589 1.00 20.70 372 PHE D N 1
ATOM 17286 C CA . PHE D 1 350 ? -4.407 86.045 53.020 1.00 21.13 372 PHE D CA 1
ATOM 17287 C C . PHE D 1 350 ? -5.288 87.066 53.749 1.00 22.70 372 PHE D C 1
ATOM 17288 O O . PHE D 1 350 ? -5.781 86.800 54.837 1.00 22.81 372 PHE D O 1
ATOM 17296 N N . ASP D 1 351 ? -5.476 88.231 53.131 1.00 22.65 373 ASP D N 1
ATOM 17297 C CA . ASP D 1 351 ? -6.289 89.310 53.713 1.00 23.87 373 ASP D CA 1
ATOM 17298 C C . ASP D 1 351 ? -7.723 88.846 53.977 1.00 23.88 373 ASP D C 1
ATOM 17299 O O . ASP D 1 351 ? -8.298 89.152 55.006 1.00 24.41 373 ASP D O 1
ATOM 17304 N N . GLN D 1 352 ? -8.278 88.101 53.032 1.00 23.96 374 GLN D N 1
ATOM 17305 C CA . GLN D 1 352 ? -9.652 87.616 53.129 1.00 24.10 374 GLN D CA 1
ATOM 17306 C C . GLN D 1 352 ? -9.909 86.831 54.409 1.00 22.70 374 GLN D C 1
ATOM 17307 O O . GLN D 1 352 ? -10.939 87.010 55.057 1.00 22.99 374 GLN D O 1
ATOM 17313 N N . TYR D 1 353 ? -8.967 85.971 54.774 1.00 22.31 375 TYR D N 1
ATOM 17314 C CA . TYR D 1 353 ? -9.120 85.113 55.947 1.00 22.45 375 TYR D CA 1
ATOM 17315 C C . TYR D 1 353 ? -8.447 85.626 57.232 1.00 23.16 375 TYR D C 1
ATOM 17316 O O . TYR D 1 353 ? -8.697 85.087 58.305 1.00 23.88 375 TYR D O 1
ATOM 17325 N N . LEU D 1 354 ? -7.623 86.674 57.130 1.00 22.61 376 LEU D N 1
ATOM 17326 C CA . LEU D 1 354 ? -6.860 87.154 58.299 1.00 23.74 376 LEU D CA 1
ATOM 17327 C C . LEU D 1 354 ? -7.128 88.592 58.755 1.00 25.95 376 LEU D C 1
ATOM 17328 O O . LEU D 1 354 ? -7.005 88.892 59.940 1.00 25.67 376 LEU D O 1
ATOM 17333 N N . VAL D 1 355 ? -7.470 89.476 57.822 1.00 28.09 377 VAL D N 1
ATOM 17334 C CA . VAL D 1 355 ? -7.722 90.890 58.145 1.00 29.04 377 VAL D CA 1
ATOM 17335 C C . VAL D 1 355 ? -9.217 91.132 58.419 1.00 30.88 377 VAL D C 1
ATOM 17336 O O . VAL D 1 355 ? -10.075 90.725 57.635 1.00 29.79 377 VAL D O 1
ATOM 17340 N N . ASP D 1 356 ? -9.506 91.802 59.540 1.00 33.14 378 ASP D N 1
ATOM 17341 C CA . ASP D 1 356 ? -10.892 92.094 59.959 1.00 35.63 378 ASP D CA 1
ATOM 17342 C C . ASP D 1 356 ? -11.647 92.935 58.903 1.00 32.93 378 ASP D C 1
ATOM 17343 O O . ASP D 1 356 ? -11.200 94.020 58.531 1.00 36.25 378 ASP D O 1
ATOM 17348 N N . GLY D 1 357 ? -12.780 92.407 58.426 1.00 32.61 379 GLY D N 1
ATOM 17349 C CA . GLY D 1 357 ? -13.623 93.099 57.449 1.00 32.14 379 GLY D CA 1
ATOM 17350 C C . GLY D 1 357 ? -13.097 93.140 56.007 1.00 30.89 379 GLY D C 1
ATOM 17351 O O . GLY D 1 357 ? -13.683 93.816 55.153 1.00 26.36 379 GLY D O 1
ATOM 17352 N N . ALA D 1 358 ? -12.014 92.412 55.730 1.00 29.42 380 ALA D N 1
ATOM 17353 C CA . ALA D 1 358 ? -11.420 92.401 54.394 1.00 29.18 380 ALA D CA 1
ATOM 17354 C C . ALA D 1 358 ? -12.385 91.797 53.378 1.00 29.56 380 ALA D C 1
ATOM 17355 O O . ALA D 1 358 ? -13.144 90.878 53.705 1.00 27.94 380 ALA D O 1
ATOM 17357 N N . PRO D 1 359 ? -12.353 92.308 52.142 1.00 30.13 381 PRO D N 1
ATOM 17358 C CA . PRO D 1 359 ? -13.245 91.830 51.091 1.00 30.51 381 PRO D CA 1
ATOM 17359 C C . PRO D 1 359 ? -12.853 90.484 50.518 1.00 30.23 381 PRO D C 1
ATOM 17360 O O . PRO D 1 359 ? -11.739 89.979 50.751 1.00 27.38 381 PRO D O 1
ATOM 17364 N N . LYS D 1 360 ? -13.777 89.905 49.773 1.00 29.29 382 LYS D N 1
ATOM 17365 C CA . LYS D 1 360 ? -13.565 88.644 49.121 1.00 29.67 382 LYS D CA 1
ATOM 17366 C C . LYS D 1 360 ? -12.526 88.827 48.030 1.00 28.69 382 LYS D C 1
ATOM 17367 O O . LYS D 1 360 ? -12.550 89.820 47.293 1.00 28.52 382 LYS D O 1
ATOM 17373 N N . ALA D 1 361 ? -11.607 87.883 47.941 1.00 26.87 383 ALA D N 1
ATOM 17374 C CA . ALA D 1 361 ? -10.586 87.906 46.920 1.00 27.43 383 ALA D CA 1
ATOM 17375 C C . ALA D 1 361 ? -11.061 87.043 45.769 1.00 26.82 383 ALA D C 1
ATOM 17376 O O . ALA D 1 361 ? -11.709 86.015 45.984 1.00 27.17 383 ALA D O 1
ATOM 17378 N N . ASP D 1 362 ? -10.752 87.465 44.550 1.00 27.96 384 ASP D N 1
ATOM 17379 C CA . ASP D 1 362 ? -11.110 86.715 43.350 1.00 29.92 384 ASP D CA 1
ATOM 17380 C C . ASP D 1 362 ? -9.963 85.728 43.057 1.00 29.09 384 ASP D C 1
ATOM 17381 O O . ASP D 1 362 ? -9.285 85.821 42.026 1.00 30.17 384 ASP D O 1
ATOM 17386 N N . THR D 1 363 ? -9.769 84.781 43.973 1.00 26.24 385 THR D N 1
ATOM 17387 C CA . THR D 1 363 ? -8.691 83.817 43.872 1.00 22.59 385 THR D CA 1
ATOM 17388 C C . THR D 1 363 ? -8.980 82.759 42.835 1.00 23.27 385 THR D C 1
ATOM 17389 O O . THR D 1 363 ? -9.982 82.053 42.931 1.00 22.49 385 THR D O 1
ATOM 17393 N N . PRO D 1 364 ? -8.109 82.630 41.834 1.00 22.78 386 PRO D N 1
ATOM 17394 C CA . PRO D 1 364 ? -8.302 81.602 40.821 1.00 21.57 386 PRO D CA 1
ATOM 17395 C C . PRO D 1 364 ? -8.030 80.232 41.432 1.00 19.47 386 PRO D C 1
ATOM 17396 O O . PRO D 1 364 ? -7.010 80.079 42.105 1.00 20.41 386 PRO D O 1
ATOM 17400 N N . PRO D 1 365 ? -8.941 79.269 41.256 1.00 19.01 387 PRO D N 1
ATOM 17401 C CA . PRO D 1 365 ? -8.731 77.904 41.773 1.00 18.95 387 PRO D CA 1
ATOM 17402 C C . PRO D 1 365 ? -7.365 77.337 41.378 1.00 17.90 387 PRO D C 1
ATOM 17403 O O . PRO D 1 365 ? -6.750 76.615 42.155 1.00 19.07 387 PRO D O 1
ATOM 17407 N N . VAL D 1 366 ? -6.917 77.674 40.169 1.00 19.74 388 VAL D N 1
ATOM 17408 C CA . VAL D 1 366 ? -5.621 77.256 39.653 1.00 17.70 388 VAL D CA 1
ATOM 17409 C C . VAL D 1 366 ? -4.960 78.469 38.965 1.00 19.48 388 VAL D C 1
ATOM 17410 O O . VAL D 1 366 ? -5.553 79.093 38.096 1.00 16.93 388 VAL D O 1
ATOM 17414 N N . PHE D 1 367 ? -3.740 78.784 39.385 1.00 17.58 389 PHE D N 1
ATOM 17415 C CA . PHE D 1 367 ? -2.955 79.886 38.832 1.00 16.59 389 PHE D CA 1
ATOM 17416 C C . PHE D 1 367 ? -1.686 79.236 38.289 1.00 16.59 389 PHE D C 1
ATOM 17417 O O . PHE D 1 367 ? -0.793 78.904 39.037 1.00 14.85 389 PHE D O 1
ATOM 17425 N N . ILE D 1 368 ? -1.633 79.044 36.981 1.00 17.07 390 ILE D N 1
ATOM 17426 C CA . ILE D 1 368 ? -0.519 78.345 36.359 1.00 17.69 390 ILE D CA 1
ATOM 17427 C C . ILE D 1 368 ? 0.002 79.066 35.125 1.00 18.66 390 ILE D C 1
ATOM 17428 O O . ILE D 1 368 ? -0.752 79.455 34.255 1.00 20.38 390 ILE D O 1
ATOM 17433 N N . TYR D 1 369 ? 1.311 79.225 35.066 1.00 17.93 391 TYR D N 1
ATOM 17434 C CA . TYR D 1 369 ? 1.957 79.934 33.987 1.00 18.06 391 TYR D CA 1
ATOM 17435 C C . TYR D 1 369 ? 2.176 79.042 32.783 1.00 15.80 391 TYR D C 1
ATOM 17436 O O . TYR D 1 369 ? 2.527 77.882 32.926 1.00 19.66 391 TYR D O 1
ATOM 17445 N N . ASN D 1 370 ? 1.944 79.595 31.586 1.00 15.95 392 ASN D N 1
ATOM 17446 C CA . ASN D 1 370 ? 2.201 78.880 30.343 1.00 16.69 392 ASN D CA 1
ATOM 17447 C C . ASN D 1 370 ? 3.610 79.306 29.902 1.00 17.54 392 ASN D C 1
ATOM 17448 O O . ASN D 1 370 ? 3.815 80.440 29.488 1.00 18.97 392 ASN D O 1
ATOM 17453 N N . THR D 1 371 ? 4.563 78.389 30.018 1.00 18.68 393 THR D N 1
ATOM 17454 C CA . THR D 1 371 ? 5.979 78.667 29.704 1.00 19.52 393 THR D CA 1
ATOM 17455 C C . THR D 1 371 ? 6.301 78.829 28.209 1.00 20.20 393 THR D C 1
ATOM 17456 O O . THR D 1 371 ? 7.408 79.242 27.854 1.00 20.15 393 THR D O 1
ATOM 17460 N N . GLY D 1 372 ? 5.346 78.492 27.344 1.00 19.80 394 GLY D N 1
ATOM 17461 C CA . GLY D 1 372 ? 5.519 78.641 25.904 1.00 19.95 394 GLY D CA 1
ATOM 17462 C C . GLY D 1 372 ? 4.890 79.929 25.352 1.00 21.49 394 GLY D C 1
ATOM 17463 O O . GLY D 1 372 ? 5.407 80.513 24.402 1.00 26.99 394 GLY D O 1
ATOM 17464 N N . GLU D 1 373 ? 3.775 80.362 25.957 1.00 20.62 395 GLU D N 1
ATOM 17465 C CA . GLU D 1 373 ? 3.060 81.583 25.523 1.00 20.62 395 GLU D CA 1
ATOM 17466 C C . GLU D 1 373 ? 3.399 82.788 26.406 1.00 20.44 395 GLU D C 1
ATOM 17467 O O . GLU D 1 373 ? 3.059 83.928 26.075 1.00 20.98 395 GLU D O 1
ATOM 17473 N N . ASN D 1 374 ? 4.072 82.518 27.526 1.00 19.47 396 ASN D N 1
ATOM 17474 C CA . ASN D 1 374 ? 4.479 83.541 28.494 1.00 19.84 396 ASN D CA 1
ATOM 17475 C C . ASN D 1 374 ? 3.362 84.394 29.083 1.00 19.54 396 ASN D C 1
ATOM 17476 O O . ASN D 1 374 ? 3.324 85.613 28.905 1.00 16.25 396 ASN D O 1
ATOM 17481 N N . HIS D 1 375 ? 2.457 83.736 29.790 1.00 18.95 397 HIS D N 1
ATOM 17482 C CA . HIS D 1 375 ? 1.364 84.415 30.482 1.00 20.30 397 HIS D CA 1
ATOM 17483 C C . HIS D 1 375 ? 0.722 83.487 31.492 1.00 18.47 397 HIS D C 1
ATOM 17484 O O . HIS D 1 375 ? 0.768 82.275 31.350 1.00 19.44 397 HIS D O 1
ATOM 17491 N N . TRP D 1 376 ? 0.130 84.062 32.514 1.00 19.16 398 TRP D N 1
ATOM 17492 C CA . TRP D 1 376 ? -0.545 83.290 33.529 1.00 19.44 398 TRP D CA 1
ATOM 17493 C C . TRP D 1 376 ? -1.874 82.758 32.986 1.00 21.26 398 TRP D C 1
ATOM 17494 O O . TRP D 1 376 ? -2.462 83.338 32.066 1.00 20.39 398 TRP D O 1
ATOM 17505 N N . ASP D 1 377 ? -2.333 81.658 33.569 1.00 20.49 399 ASP D N 1
ATOM 17506 C CA . ASP D 1 377 ? -3.629 81.061 33.229 1.00 21.87 399 ASP D CA 1
ATOM 17507 C C . ASP D 1 377 ? -4.434 80.994 34.515 1.00 23.03 399 ASP D C 1
ATOM 17508 O O . ASP D 1 377 ? -3.928 80.542 35.545 1.00 22.25 399 ASP D O 1
ATOM 17513 N N . ARG D 1 378 ? -5.674 81.465 34.462 1.00 23.70 400 ARG D N 1
ATOM 17514 C CA . ARG D 1 378 ? -6.584 81.396 35.598 1.00 23.32 400 ARG D CA 1
ATOM 17515 C C . ARG D 1 378 ? -7.610 80.328 35.230 1.00 24.04 400 ARG D C 1
ATOM 17516 O O . ARG D 1 378 ? -8.435 80.539 34.353 1.00 23.14 400 ARG D O 1
ATOM 17524 N N . LEU D 1 379 ? -7.531 79.172 35.888 1.00 23.61 401 LEU D N 1
ATOM 17525 C CA . LEU D 1 379 ? -8.429 78.041 35.592 1.00 23.53 401 LEU D CA 1
ATOM 17526 C C . LEU D 1 379 ? -9.202 77.574 36.817 1.00 23.47 401 LEU D C 1
ATOM 17527 O O . LEU D 1 379 ? -8.864 77.912 37.939 1.00 20.00 401 LEU D O 1
ATOM 17532 N N . LYS D 1 380 ? -10.247 76.779 36.579 1.00 23.74 402 LYS D N 1
ATOM 17533 C CA . LYS D 1 380 ? -11.075 76.242 37.653 1.00 25.09 402 LYS D CA 1
ATOM 17534 C C . LYS D 1 380 ? -10.587 74.872 38.086 1.00 23.00 402 LYS D C 1
ATOM 17535 O O . LYS D 1 380 ? -10.930 74.397 39.179 1.00 22.66 402 LYS D O 1
ATOM 17541 N N . ALA D 1 381 ? -9.785 74.231 37.233 1.00 22.83 403 ALA D N 1
ATOM 17542 C CA . ALA D 1 381 ? -9.279 72.896 37.519 1.00 21.75 403 ALA D CA 1
ATOM 17543 C C . ALA D 1 381 ? -7.961 72.584 36.792 1.00 21.63 403 ALA D C 1
ATOM 17544 O O . ALA D 1 381 ? -7.564 73.275 35.851 1.00 21.40 403 ALA D O 1
ATOM 17546 N N . TRP D 1 382 ? -7.312 71.524 37.246 1.00 23.57 404 TRP D N 1
ATOM 17547 C CA . TRP D 1 382 ? -6.044 71.053 36.681 1.00 24.04 404 TRP D CA 1
ATOM 17548 C C . TRP D 1 382 ? -5.865 69.550 37.055 1.00 22.76 404 TRP D C 1
ATOM 17549 O O . TRP D 1 382 ? -6.185 69.157 38.183 1.00 25.50 404 TRP D O 1
ATOM 17560 N N . PRO D 1 383 ? -5.348 68.713 36.133 1.00 22.63 405 PRO D N 1
ATOM 17561 C CA . PRO D 1 383 ? -4.918 69.115 34.785 1.00 24.03 405 PRO D CA 1
ATOM 17562 C C . PRO D 1 383 ? -6.037 69.302 33.784 1.00 25.96 405 PRO D C 1
ATOM 17563 O O . PRO D 1 383 ? -7.176 68.918 34.035 1.00 25.35 405 PRO D O 1
ATOM 17567 N N . ARG D 1 384 ? -5.697 69.911 32.652 1.00 27.45 406 ARG D N 1
ATOM 17568 C CA . ARG D 1 384 ? -6.650 70.141 31.566 1.00 27.65 406 ARG D CA 1
ATOM 17569 C C . ARG D 1 384 ? -6.719 68.922 30.657 1.00 29.11 406 ARG D C 1
ATOM 17570 O O . ARG D 1 384 ? -7.713 68.718 29.958 1.00 29.43 406 ARG D O 1
ATOM 17578 N N . SER D 1 385 ? -5.654 68.117 30.665 1.00 28.28 407 SER D N 1
ATOM 17579 C CA . SER D 1 385 ? -5.577 66.928 29.828 1.00 28.07 407 SER D CA 1
ATOM 17580 C C . SER D 1 385 ? -4.871 65.781 30.550 1.00 28.76 407 SER D C 1
ATOM 17581 O O . SER D 1 385 ? -3.868 65.982 31.224 1.00 29.40 407 SER D O 1
ATOM 17584 N N . CYS D 1 386 ? -5.426 64.583 30.404 1.00 30.17 408 CYS D N 1
ATOM 17585 C CA . CYS D 1 386 ? -4.863 63.360 31.003 1.00 30.51 408 CYS D CA 1
ATOM 17586 C C . CYS D 1 386 ? -5.449 62.132 30.275 1.00 29.38 408 CYS D C 1
ATOM 17587 O O . CYS D 1 386 ? -6.261 62.274 29.371 1.00 29.68 408 CYS D O 1
ATOM 17590 N N . ASP D 1 387 ? -5.035 60.939 30.682 1.00 31.08 409 ASP D N 1
ATOM 17591 C CA . ASP D 1 387 ? -5.513 59.698 30.037 1.00 34.28 409 ASP D CA 1
ATOM 17592 C C . ASP D 1 387 ? -7.055 59.570 30.049 1.00 36.13 409 ASP D C 1
ATOM 17593 O O . ASP D 1 387 ? -7.652 59.173 29.047 1.00 36.55 409 ASP D O 1
ATOM 17598 N N . LYS D 1 388 ? -7.684 59.907 31.178 1.00 37.03 410 LYS D N 1
ATOM 17599 C CA . LYS D 1 388 ? -9.160 59.845 31.286 1.00 40.41 410 LYS D CA 1
ATOM 17600 C C . LYS D 1 388 ? -9.700 60.659 32.468 1.00 38.71 410 LYS D C 1
ATOM 17601 O O . LYS D 1 388 ? -9.093 60.696 33.540 1.00 39.15 410 LYS D O 1
ATOM 17607 N N . GLY D 1 389 ? -10.851 61.308 32.254 1.00 39.97 411 GLY D N 1
ATOM 17608 C CA . GLY D 1 389 ? -11.501 62.108 33.286 1.00 38.05 411 GLY D CA 1
ATOM 17609 C C . GLY D 1 389 ? -11.270 63.610 33.160 1.00 37.42 411 GLY D C 1
ATOM 17610 O O . GLY D 1 389 ? -11.792 64.384 33.965 1.00 35.59 411 GLY D O 1
ATOM 17611 N N . CYS D 1 390 ? -10.490 64.021 32.154 1.00 36.41 412 CYS D N 1
ATOM 17612 C CA . CYS D 1 390 ? -10.185 65.445 31.930 1.00 35.92 412 CYS D CA 1
ATOM 17613 C C . CYS D 1 390 ? -10.929 65.986 30.713 1.00 34.91 412 CYS D C 1
ATOM 17614 O O . CYS D 1 390 ? -11.478 65.219 29.914 1.00 34.41 412 CYS D O 1
ATOM 17617 N N . ALA D 1 391 ? -10.933 67.318 30.577 1.00 32.97 413 ALA D N 1
ATOM 17618 C CA . ALA D 1 391 ? -11.591 68.001 29.451 1.00 32.76 413 ALA D CA 1
ATOM 17619 C C . ALA D 1 391 ? -10.990 67.551 28.108 1.00 33.52 413 ALA D C 1
ATOM 17620 O O . ALA D 1 391 ? -11.692 67.459 27.104 1.00 32.01 413 ALA D O 1
ATOM 17622 N N . ALA D 1 392 ? -9.685 67.287 28.113 1.00 32.69 414 ALA D N 1
ATOM 17623 C CA . ALA D 1 392 ? -8.977 66.812 26.929 1.00 32.30 414 ALA D CA 1
ATOM 17624 C C . ALA D 1 392 ? -8.344 65.466 27.257 1.00 30.29 414 ALA D C 1
ATOM 17625 O O . ALA D 1 392 ? -8.125 65.145 28.426 1.00 29.70 414 ALA D O 1
ATOM 17627 N N . THR D 1 393 ? -8.061 64.682 26.226 1.00 28.84 415 THR D N 1
ATOM 17628 C CA . THR D 1 393 ? -7.462 63.362 26.400 1.00 30.70 415 THR D CA 1
ATOM 17629 C C . THR D 1 393 ? -6.053 63.341 25.813 1.00 28.78 415 THR D C 1
ATOM 17630 O O . THR D 1 393 ? -5.799 63.936 24.770 1.00 29.15 415 THR D O 1
ATOM 17634 N N . SER D 1 394 ? -5.150 62.644 26.492 1.00 29.81 416 SER D N 1
ATOM 17635 C CA . SER D 1 394 ? -3.762 62.556 26.071 1.00 32.10 416 SER D CA 1
ATOM 17636 C C . SER D 1 394 ? -3.606 61.787 24.751 1.00 32.84 416 SER D C 1
ATOM 17637 O O . SER D 1 394 ? -4.395 60.886 24.446 1.00 33.22 416 SER D O 1
ATOM 17640 N N . LYS D 1 395 ? -2.586 62.170 23.975 1.00 30.34 417 LYS D N 1
ATOM 17641 C CA . LYS D 1 395 ? -2.280 61.539 22.696 1.00 30.07 417 LYS D CA 1
ATOM 17642 C C . LYS D 1 395 ? -0.839 60.991 22.751 1.00 29.16 417 LYS D C 1
ATOM 17643 O O . LYS D 1 395 ? 0.066 61.692 23.190 1.00 28.78 417 LYS D O 1
ATOM 17649 N N . PRO D 1 396 ? -0.628 59.744 22.316 1.00 27.66 418 PRO D N 1
ATOM 17650 C CA . PRO D 1 396 ? 0.718 59.155 22.331 1.00 26.43 418 PRO D CA 1
ATOM 17651 C C . PRO D 1 396 ? 1.690 59.828 21.353 1.00 25.26 418 PRO D C 1
ATOM 17652 O O . PRO D 1 396 ? 1.357 60.004 20.180 1.00 22.65 418 PRO D O 1
ATOM 17656 N N . LEU D 1 397 ? 2.870 60.204 21.851 1.00 24.30 419 LEU D N 1
ATOM 17657 C CA . LEU D 1 397 ? 3.924 60.796 21.024 1.00 23.51 419 LEU D CA 1
ATOM 17658 C C . LEU D 1 397 ? 4.982 59.713 20.889 1.00 23.17 419 LEU D C 1
ATOM 17659 O O . LEU D 1 397 ? 5.788 59.506 21.782 1.00 24.49 419 LEU D O 1
ATOM 17664 N N . TYR D 1 398 ? 4.950 59.018 19.768 1.00 21.17 420 TYR D N 1
ATOM 17665 C CA . TYR D 1 398 ? 5.836 57.895 19.519 1.00 21.35 420 TYR D CA 1
ATOM 17666 C C . TYR D 1 398 ? 7.263 58.251 19.135 1.00 21.19 420 TYR D C 1
ATOM 17667 O O . TYR D 1 398 ? 7.493 59.103 18.293 1.00 21.19 420 TYR D O 1
ATOM 17676 N N . LEU D 1 399 ? 8.215 57.569 19.769 1.00 21.48 421 LEU D N 1
ATOM 17677 C CA . LEU D 1 399 ? 9.621 57.684 19.408 1.00 22.99 421 LEU D CA 1
ATOM 17678 C C . LEU D 1 399 ? 9.729 56.843 18.136 1.00 24.19 421 LEU D C 1
ATOM 17679 O O . LEU D 1 399 ? 9.110 55.785 18.043 1.00 24.73 421 LEU D O 1
ATOM 17684 N N . GLN D 1 400 ? 10.497 57.318 17.164 1.00 24.49 422 GLN D N 1
ATOM 17685 C CA . GLN D 1 400 ? 10.618 56.637 15.868 1.00 24.48 422 GLN D CA 1
ATOM 17686 C C . GLN D 1 400 ? 12.054 56.343 15.507 1.00 24.83 422 GLN D C 1
ATOM 17687 O O . GLN D 1 400 ? 12.980 56.997 15.992 1.00 22.05 422 GLN D O 1
ATOM 17693 N N . ALA D 1 401 ? 12.236 55.362 14.627 1.00 24.27 423 ALA D N 1
ATOM 17694 C CA . ALA D 1 401 ? 13.553 54.980 14.157 1.00 23.88 423 ALA D CA 1
ATOM 17695 C C . ALA D 1 401 ? 14.140 56.124 13.350 1.00 23.75 423 ALA D C 1
ATOM 17696 O O . ALA D 1 401 ? 13.408 56.886 12.722 1.00 24.07 423 ALA D O 1
ATOM 17698 N N . GLY D 1 402 ? 15.461 56.242 13.368 1.00 23.16 424 GLY D N 1
ATOM 17699 C CA . GLY D 1 402 ? 16.140 57.305 12.656 1.00 22.85 424 GLY D CA 1
ATOM 17700 C C . GLY D 1 402 ? 16.100 58.618 13.423 1.00 22.94 424 GLY D C 1
ATOM 17701 O O . GLY D 1 402 ? 16.309 59.683 12.846 1.00 24.43 424 GLY D O 1
ATOM 17702 N N . GLY D 1 403 ? 15.826 58.539 14.729 1.00 23.34 425 GLY D N 1
ATOM 17703 C CA . GLY D 1 403 ? 15.779 59.715 15.579 1.00 23.00 425 GLY D CA 1
ATOM 17704 C C . GLY D 1 403 ? 14.621 60.647 15.277 1.00 24.26 425 GLY D C 1
ATOM 17705 O O . GLY D 1 403 ? 14.752 61.862 15.413 1.00 23.20 425 GLY D O 1
ATOM 17706 N N . LYS D 1 404 ? 13.483 60.078 14.870 1.00 23.90 426 LYS D N 1
ATOM 17707 C CA . LYS D 1 404 ? 12.293 60.869 14.551 1.00 25.44 426 LYS D CA 1
ATOM 17708 C C . LYS D 1 404 ? 11.281 60.796 15.700 1.00 21.39 426 LYS D C 1
ATOM 17709 O O . LYS D 1 404 ? 11.462 60.044 16.642 1.00 21.66 426 LYS D O 1
ATOM 17715 N N . LEU D 1 405 ? 10.225 61.590 15.604 1.00 20.68 427 LEU D N 1
ATOM 17716 C CA . LEU D 1 405 ? 9.206 61.673 16.656 1.00 21.52 427 LEU D CA 1
ATOM 17717 C C . LEU D 1 405 ? 7.897 62.207 16.040 1.00 20.27 427 LEU D C 1
ATOM 17718 O O . LEU D 1 405 ? 7.915 63.176 15.292 1.00 23.16 427 LEU D O 1
ATOM 17723 N N . SER D 1 406 ? 6.769 61.557 16.354 1.00 23.59 428 SER D N 1
ATOM 17724 C CA . SER D 1 406 ? 5.457 61.967 15.797 1.00 24.44 428 SER D CA 1
ATOM 17725 C C . SER D 1 406 ? 4.272 61.314 16.522 1.00 23.65 428 SER D C 1
ATOM 17726 O O . SER D 1 406 ? 4.438 60.374 17.279 1.00 24.61 428 SER D O 1
ATOM 17729 N N . PHE D 1 407 ? 3.074 61.827 16.254 1.00 25.05 429 PHE D N 1
ATOM 17730 C CA . PHE D 1 407 ? 1.839 61.288 16.850 1.00 27.80 429 PHE D CA 1
ATOM 17731 C C . PHE D 1 407 ? 1.311 60.046 16.072 1.00 28.90 429 PHE D C 1
ATOM 17732 O O . PHE D 1 407 ? 0.336 59.421 16.485 1.00 28.27 429 PHE D O 1
ATOM 17740 N N . GLN D 1 408 ? 1.958 59.712 14.953 1.00 29.79 430 GLN D N 1
ATOM 17741 C CA . GLN D 1 408 ? 1.562 58.549 14.153 1.00 32.57 430 GLN D CA 1
ATOM 17742 C C . GLN D 1 408 ? 2.314 57.300 14.644 1.00 31.18 430 GLN D C 1
ATOM 17743 O O . GLN D 1 408 ? 3.531 57.344 14.814 1.00 30.98 430 GLN D O 1
ATOM 17749 N N . PRO D 1 409 ? 1.589 56.188 14.884 1.00 31.60 431 PRO D N 1
ATOM 17750 C CA . PRO D 1 409 ? 2.231 54.939 15.322 1.00 31.65 431 PRO D CA 1
ATOM 17751 C C . PRO D 1 409 ? 3.345 54.503 14.345 1.00 30.37 431 PRO D C 1
ATOM 17752 O O . PRO D 1 409 ? 3.248 54.806 13.151 1.00 26.02 431 PRO D O 1
ATOM 17756 N N . PRO D 1 410 ? 4.383 53.827 14.844 1.00 31.08 432 PRO D N 1
ATOM 17757 C CA . PRO D 1 410 ? 5.490 53.378 13.991 1.00 31.66 432 PRO D CA 1
ATOM 17758 C C . PRO D 1 410 ? 5.045 52.478 12.833 1.00 33.37 432 PRO D C 1
ATOM 17759 O O . PRO D 1 410 ? 4.195 51.609 13.028 1.00 32.56 432 PRO D O 1
ATOM 17763 N N . VAL D 1 411 ? 5.607 52.706 11.645 1.00 35.11 433 VAL D N 1
ATOM 17764 C CA . VAL D 1 411 ? 5.311 51.867 10.469 1.00 37.55 433 VAL D CA 1
ATOM 17765 C C . VAL D 1 411 ? 6.313 50.710 10.444 1.00 39.07 433 VAL D C 1
ATOM 17766 O O . VAL D 1 411 ? 7.360 50.773 11.099 1.00 36.90 433 VAL D O 1
ATOM 17770 N N . ALA D 1 412 ? 5.990 49.656 9.698 1.00 39.80 434 ALA D N 1
ATOM 17771 C CA . ALA D 1 412 ? 6.870 48.486 9.596 1.00 40.30 434 ALA D CA 1
ATOM 17772 C C . ALA D 1 412 ? 7.960 48.729 8.549 1.00 39.96 434 ALA D C 1
ATOM 17773 O O . ALA D 1 412 ? 7.902 49.710 7.790 1.00 38.86 434 ALA D O 1
ATOM 17775 N N . GLY D 1 413 ? 8.952 47.837 8.516 1.00 39.52 435 GLY D N 1
ATOM 17776 C CA . GLY D 1 413 ? 10.047 47.921 7.545 1.00 40.45 435 GLY D CA 1
ATOM 17777 C C . GLY D 1 413 ? 11.260 48.737 7.999 1.00 40.77 435 GLY D C 1
ATOM 17778 O O . GLY D 1 413 ? 12.230 48.878 7.246 1.00 39.84 435 GLY D O 1
ATOM 17779 N N . GLN D 1 414 ? 11.205 49.272 9.221 1.00 40.03 436 GLN D N 1
ATOM 17780 C CA . GLN D 1 414 ? 12.304 50.074 9.776 1.00 40.82 436 GLN D CA 1
ATOM 17781 C C . GLN D 1 414 ? 13.011 49.295 10.880 1.00 39.10 436 GLN D C 1
ATOM 17782 O O . GLN D 1 414 ? 12.590 48.180 11.242 1.00 37.40 436 GLN D O 1
ATOM 17788 N N . ALA D 1 415 ? 14.089 49.878 11.414 1.00 35.26 437 ALA D N 1
ATOM 17789 C CA . ALA D 1 415 ? 14.834 49.258 12.506 1.00 31.57 437 ALA D CA 1
ATOM 17790 C C . ALA D 1 415 ? 13.913 49.193 13.728 1.00 28.16 437 ALA D C 1
ATOM 17791 O O . ALA D 1 415 ? 13.206 50.153 14.023 1.00 27.16 437 ALA D O 1
ATOM 17793 N N . GLY D 1 416 ? 13.924 48.056 14.427 1.00 25.61 438 GLY D N 1
ATOM 17794 C CA . GLY D 1 416 ? 13.051 47.846 15.582 1.00 24.68 438 GLY D CA 1
ATOM 17795 C C . GLY D 1 416 ? 13.427 48.603 16.852 1.00 25.78 438 GLY D C 1
ATOM 17796 O O . GLY D 1 416 ? 12.615 48.710 17.773 1.00 24.12 438 GLY D O 1
ATOM 17797 N N . PHE D 1 417 ? 14.651 49.119 16.907 1.00 25.19 439 PHE D N 1
ATOM 17798 C CA . PHE D 1 417 ? 15.122 49.846 18.086 1.00 24.12 439 PHE D CA 1
ATOM 17799 C C . PHE D 1 417 ? 16.331 50.732 17.779 1.00 24.11 439 PHE D C 1
ATOM 17800 O O . PHE D 1 417 ? 16.943 50.627 16.714 1.00 25.22 439 PHE D O 1
ATOM 17808 N N . GLU D 1 418 ? 16.656 51.605 18.732 1.00 22.35 440 GLU D N 1
ATOM 17809 C CA . GLU D 1 418 ? 17.835 52.467 18.653 1.00 23.48 440 GLU D CA 1
ATOM 17810 C C . GLU D 1 418 ? 18.736 51.989 19.774 1.00 20.73 440 GLU D C 1
ATOM 17811 O O . GLU D 1 418 ? 18.277 51.765 20.870 1.00 23.79 440 GLU D O 1
ATOM 17817 N N . GLU D 1 419 ? 20.017 51.848 19.494 1.00 20.18 441 GLU D N 1
ATOM 17818 C CA . GLU D 1 419 ? 20.952 51.296 20.453 1.00 21.03 441 GLU D CA 1
ATOM 17819 C C . GLU D 1 419 ? 22.047 52.266 20.871 1.00 21.84 441 GLU D C 1
ATOM 17820 O O . GLU D 1 419 ? 22.507 53.079 20.078 1.00 21.25 441 GLU D O 1
ATOM 17826 N N . TYR D 1 420 ? 22.459 52.158 22.135 1.00 22.09 442 TYR D N 1
ATOM 17827 C CA . TYR D 1 420 ? 23.564 52.961 22.678 1.00 21.71 442 TYR D CA 1
ATOM 17828 C C . TYR D 1 420 ? 24.166 52.271 23.878 1.00 21.60 442 TYR D C 1
ATOM 17829 O O . TYR D 1 420 ? 23.489 51.556 24.579 1.00 21.58 442 TYR D O 1
ATOM 17838 N N . VAL D 1 421 ? 25.458 52.483 24.100 1.00 19.48 443 VAL D N 1
ATOM 17839 C CA . VAL D 1 421 ? 26.130 51.895 25.231 1.00 17.38 443 VAL D CA 1
ATOM 17840 C C . VAL D 1 421 ? 26.216 52.922 26.358 1.00 17.76 443 VAL D C 1
ATOM 17841 O O . VAL D 1 421 ? 26.565 54.079 26.126 1.00 15.71 443 VAL D O 1
ATOM 17845 N N . SER D 1 422 ? 25.872 52.488 27.566 1.00 17.77 444 SER D N 1
ATOM 17846 C CA . SER D 1 422 ? 25.951 53.322 28.758 1.00 17.51 444 SER D CA 1
ATOM 17847 C C . SER D 1 422 ? 27.141 52.851 29.553 1.00 16.87 444 SER D C 1
ATOM 17848 O O . SER D 1 422 ? 27.172 51.712 30.018 1.00 20.53 444 SER D O 1
ATOM 17851 N N . ASP D 1 423 ? 28.132 53.721 29.693 1.00 16.87 445 ASP D N 1
ATOM 17852 C CA . ASP D 1 423 ? 29.353 53.410 30.412 1.00 16.15 445 ASP D CA 1
ATOM 17853 C C . ASP D 1 423 ? 29.399 54.205 31.735 1.00 17.93 445 ASP D C 1
ATOM 17854 O O . ASP D 1 423 ? 29.531 55.414 31.711 1.00 16.30 445 ASP D O 1
ATOM 17859 N N . PRO D 1 424 ? 29.265 53.514 32.880 1.00 16.28 446 PRO D N 1
ATOM 17860 C CA . PRO D 1 424 ? 29.329 54.178 34.198 1.00 17.60 446 PRO D CA 1
ATOM 17861 C C . PRO D 1 424 ? 30.656 54.919 34.471 1.00 17.21 446 PRO D C 1
ATOM 17862 O O . PRO D 1 424 ? 30.657 55.879 35.217 1.00 17.11 446 PRO D O 1
ATOM 17866 N N . ALA D 1 425 ? 31.755 54.463 33.873 1.00 15.58 447 ALA D N 1
ATOM 17867 C CA . ALA D 1 425 ? 33.065 55.115 34.051 1.00 18.06 447 ALA D CA 1
ATOM 17868 C C . ALA D 1 425 ? 33.117 56.474 33.341 1.00 18.65 447 ALA D C 1
ATOM 17869 O O . ALA D 1 425 ? 33.971 57.303 33.636 1.00 17.96 447 ALA D O 1
ATOM 17871 N N . LYS D 1 426 ? 32.212 56.669 32.388 1.00 16.77 448 LYS D N 1
ATOM 17872 C CA . LYS D 1 426 ? 32.128 57.905 31.615 1.00 16.39 448 LYS D CA 1
ATOM 17873 C C . LYS D 1 426 ? 30.636 58.305 31.498 1.00 15.99 448 LYS D C 1
ATOM 17874 O O . LYS D 1 426 ? 30.031 58.211 30.417 1.00 15.89 448 LYS D O 1
ATOM 17880 N N . PRO D 1 427 ? 30.053 58.746 32.616 1.00 14.21 449 PRO D N 1
ATOM 17881 C CA . PRO D 1 427 ? 28.627 59.088 32.667 1.00 15.35 449 PRO D CA 1
ATOM 17882 C C . PRO D 1 427 ? 28.288 60.392 31.994 1.00 13.63 449 PRO D C 1
ATOM 17883 O O . PRO D 1 427 ? 29.145 61.241 31.832 1.00 14.68 449 PRO D O 1
ATOM 17887 N N . VAL D 1 428 ? 27.028 60.538 31.603 1.00 16.23 450 VAL D N 1
ATOM 17888 C CA . VAL D 1 428 ? 26.552 61.745 30.958 1.00 14.55 450 VAL D CA 1
ATOM 17889 C C . VAL D 1 428 ? 26.360 62.821 32.025 1.00 14.37 450 VAL D C 1
ATOM 17890 O O . VAL D 1 428 ? 25.665 62.595 32.993 1.00 14.23 450 VAL D O 1
ATOM 17894 N N . PRO D 1 429 ? 26.967 63.996 31.837 1.00 14.54 451 PRO D N 1
ATOM 17895 C CA . PRO D 1 429 ? 26.843 65.078 32.817 1.00 12.82 451 PRO D CA 1
ATOM 17896 C C . PRO D 1 429 ? 25.455 65.723 32.778 1.00 14.33 451 PRO D C 1
ATOM 17897 O O . PRO D 1 429 ? 24.898 65.911 31.684 1.00 15.52 451 PRO D O 1
ATOM 17901 N N . PHE D 1 430 ? 24.900 66.050 33.955 1.00 14.55 452 PHE D N 1
ATOM 17902 C CA . PHE D 1 430 ? 23.576 66.658 34.038 1.00 12.85 452 PHE D CA 1
ATOM 17903 C C . PHE D 1 430 ? 23.622 68.166 33.710 1.00 15.22 452 PHE D C 1
ATOM 17904 O O . PHE D 1 430 ? 22.603 68.770 33.363 1.00 16.42 452 PHE D O 1
ATOM 17912 N N . VAL D 1 431 ? 24.828 68.745 33.822 1.00 14.22 453 VAL D N 1
ATOM 17913 C CA . VAL D 1 431 ? 25.107 70.151 33.459 1.00 13.78 453 VAL D CA 1
ATOM 17914 C C . VAL D 1 431 ? 26.549 70.173 32.929 1.00 13.19 453 VAL D C 1
ATOM 17915 O O . VAL D 1 431 ? 27.301 69.268 33.208 1.00 15.27 453 VAL D O 1
ATOM 17919 N N . PRO D 1 432 ? 26.930 71.195 32.167 1.00 14.79 454 PRO D N 1
ATOM 17920 C CA . PRO D 1 432 ? 28.308 71.272 31.646 1.00 15.90 454 PRO D CA 1
ATOM 17921 C C . PRO D 1 432 ? 29.399 71.213 32.738 1.00 15.53 454 PRO D C 1
ATOM 17922 O O . PRO D 1 432 ? 29.248 71.828 33.805 1.00 16.16 454 PRO D O 1
ATOM 17926 N N . ARG D 1 433 ? 30.472 70.468 32.467 1.00 15.05 455 ARG D N 1
ATOM 17927 C CA . ARG D 1 433 ? 31.604 70.381 33.383 1.00 14.72 455 ARG D CA 1
ATOM 17928 C C . ARG D 1 433 ? 32.395 71.704 33.257 1.00 16.34 455 ARG D C 1
ATOM 17929 O O . ARG D 1 433 ? 32.392 72.311 32.188 1.00 14.06 455 ARG D O 1
ATOM 17937 N N . PRO D 1 434 ? 33.063 72.154 34.332 1.00 17.12 456 PRO D N 1
ATOM 17938 C CA . PRO D 1 434 ? 33.057 71.485 35.633 1.00 17.69 456 PRO D CA 1
ATOM 17939 C C . PRO D 1 434 ? 31.772 71.748 36.405 1.00 16.67 456 PRO D C 1
ATOM 17940 O O . PRO D 1 434 ? 31.186 72.830 36.289 1.00 14.71 456 PRO D O 1
ATOM 17944 N N . VAL D 1 435 ? 31.353 70.763 37.180 1.00 15.63 457 VAL D N 1
ATOM 17945 C CA . VAL D 1 435 ? 30.140 70.841 37.985 1.00 17.42 457 VAL D CA 1
ATOM 17946 C C . VAL D 1 435 ? 30.472 71.274 39.416 1.00 19.81 457 VAL D C 1
ATOM 17947 O O . VAL D 1 435 ? 31.265 70.643 40.085 1.00 17.70 457 VAL D O 1
ATOM 17951 N N . ASP D 1 436 ? 29.844 72.344 39.870 1.00 24.35 458 ASP D N 1
ATOM 17952 C CA . ASP D 1 436 ? 30.056 72.850 41.225 1.00 28.09 458 ASP D CA 1
ATOM 17953 C C . ASP D 1 436 ? 28.699 72.958 41.923 1.00 30.40 458 ASP D C 1
ATOM 17954 O O . ASP D 1 436 ? 27.965 73.902 41.693 1.00 31.73 458 ASP D O 1
ATOM 17959 N N . PHE D 1 437 ? 28.375 71.972 42.776 1.00 32.86 459 PHE D N 1
ATOM 17960 C CA . PHE D 1 437 ? 27.074 71.962 43.507 1.00 33.69 459 PHE D CA 1
ATOM 17961 C C . PHE D 1 437 ? 26.877 73.228 44.378 1.00 34.48 459 PHE D C 1
ATOM 17962 O O . PHE D 1 437 ? 25.748 73.642 44.618 1.00 37.34 459 PHE D O 1
ATOM 17970 N N . ALA D 1 438 ? 27.986 73.815 44.846 1.00 32.28 460 ALA D N 1
ATOM 17971 C CA . ALA D 1 438 ? 27.950 75.037 45.669 1.00 34.45 460 ALA D CA 1
ATOM 17972 C C . ALA D 1 438 ? 27.548 76.283 44.845 1.00 33.55 460 ALA D C 1
ATOM 17973 O O . ALA D 1 438 ? 27.027 77.249 45.394 1.00 34.58 460 ALA D O 1
ATOM 17975 N N . ASP D 1 439 ? 27.826 76.251 43.535 1.00 32.84 461 ASP D N 1
ATOM 17976 C CA . ASP D 1 439 ? 27.457 77.348 42.626 1.00 29.70 461 ASP D CA 1
ATOM 17977 C C . ASP D 1 439 ? 25.915 77.397 42.509 1.00 28.78 461 ASP D C 1
ATOM 17978 O O . ASP D 1 439 ? 25.308 76.595 41.799 1.00 22.48 461 ASP D O 1
ATOM 17983 N N . ARG D 1 440 ? 25.310 78.342 43.222 1.00 26.40 462 ARG D N 1
ATOM 17984 C CA . ARG D 1 440 ? 23.852 78.501 43.253 1.00 28.09 462 ARG D CA 1
ATOM 17985 C C . ARG D 1 440 ? 23.252 78.828 41.891 1.00 24.00 462 ARG D C 1
ATOM 17986 O O . ARG D 1 440 ? 22.138 78.444 41.609 1.00 25.41 462 ARG D O 1
ATOM 17994 N N . ALA D 1 441 ? 23.994 79.560 41.067 1.00 21.96 463 ALA D N 1
ATOM 17995 C CA . ALA D 1 441 ? 23.526 79.926 39.725 1.00 22.64 463 ALA D CA 1
ATOM 17996 C C . ALA D 1 441 ? 23.358 78.674 38.853 1.00 21.65 463 ALA D C 1
ATOM 17997 O O . ALA D 1 441 ? 22.393 78.561 38.085 1.00 22.69 463 ALA D O 1
ATOM 18007 N N . TRP D 1 443 ? 22.976 75.426 39.989 1.00 18.48 465 TRP D N 1
ATOM 18008 C CA . TRP D 1 443 ? 21.951 74.560 40.567 1.00 17.59 465 TRP D CA 1
ATOM 18009 C C . TRP D 1 443 ? 20.509 75.037 40.324 1.00 17.67 465 TRP D C 1
ATOM 18010 O O . TRP D 1 443 ? 19.651 74.247 39.958 1.00 17.83 465 TRP D O 1
ATOM 18021 N N . THR D 1 444 ? 20.260 76.322 40.516 1.00 15.54 466 THR D N 1
ATOM 18022 C CA . THR D 1 444 ? 18.917 76.872 40.349 1.00 17.23 466 THR D CA 1
ATOM 18023 C C . THR D 1 444 ? 18.433 76.901 38.892 1.00 15.52 466 THR D C 1
ATOM 18024 O O . THR D 1 444 ? 17.249 76.937 38.654 1.00 16.62 466 THR D O 1
ATOM 18028 N N . THR D 1 445 ? 19.366 76.875 37.931 1.00 16.19 467 THR D N 1
ATOM 18029 C CA . THR D 1 445 ? 19.011 76.958 36.507 1.00 14.98 467 THR D CA 1
ATOM 18030 C C . THR D 1 445 ? 19.312 75.710 35.686 1.00 16.99 467 THR D C 1
ATOM 18031 O O . THR D 1 445 ? 19.186 75.740 34.464 1.00 17.10 467 THR D O 1
ATOM 18035 N N . TRP D 1 446 ? 19.701 74.614 36.333 1.00 16.90 468 TRP D N 1
ATOM 18036 C CA . TRP D 1 446 ? 20.058 73.403 35.582 1.00 16.00 468 TRP D CA 1
ATOM 18037 C C . TRP D 1 446 ? 18.924 72.791 34.773 1.00 15.11 468 TRP D C 1
ATOM 18038 O O . TRP D 1 446 ? 19.148 72.289 33.675 1.00 15.48 468 TRP D O 1
ATOM 18049 N N . LEU D 1 447 ? 17.710 72.867 35.295 1.00 16.10 469 LEU D N 1
ATOM 18050 C CA . LEU D 1 447 ? 16.542 72.290 34.626 1.00 16.28 469 LEU D CA 1
ATOM 18051 C C . LEU D 1 447 ? 16.121 73.007 33.326 1.00 14.75 469 LEU D C 1
ATOM 18052 O O . LEU D 1 447 ? 15.426 72.427 32.513 1.00 18.19 469 LEU D O 1
ATOM 18057 N N . VAL D 1 448 ? 16.537 74.263 33.148 1.00 15.80 470 VAL D N 1
ATOM 18058 C CA . VAL D 1 448 ? 16.197 75.021 31.919 1.00 15.84 470 VAL D CA 1
ATOM 18059 C C . VAL D 1 448 ? 17.402 75.192 30.986 1.00 15.17 470 VAL D C 1
ATOM 18060 O O . VAL D 1 448 ? 17.302 75.843 29.937 1.00 13.97 470 VAL D O 1
ATOM 18064 N N . HIS D 1 449 ? 18.531 74.589 31.363 1.00 14.07 471 HIS D N 1
ATOM 18065 C CA . HIS D 1 449 ? 19.754 74.676 30.579 1.00 15.55 471 HIS D CA 1
ATOM 18066 C C . HIS D 1 449 ? 19.604 74.030 29.197 1.00 13.25 471 HIS D C 1
ATOM 18067 O O . HIS D 1 449 ? 18.939 73.011 29.041 1.00 14.64 471 HIS D O 1
ATOM 18074 N N . ASP D 1 450 ? 20.220 74.661 28.208 1.00 15.66 472 ASP D N 1
ATOM 18075 C CA . ASP D 1 450 ? 20.266 74.165 26.835 1.00 15.50 472 ASP D CA 1
ATOM 18076 C C . ASP D 1 450 ? 20.897 72.765 26.902 1.00 17.12 472 ASP D C 1
ATOM 18077 O O . ASP D 1 450 ? 21.944 72.598 27.494 1.00 18.32 472 ASP D O 1
ATOM 18082 N N . GLN D 1 451 ? 20.247 71.765 26.298 1.00 15.42 473 GLN D N 1
ATOM 18083 C CA . GLN D 1 451 ? 20.754 70.386 26.357 1.00 15.21 473 GLN D CA 1
ATOM 18084 C C . GLN D 1 451 ? 21.683 70.003 25.202 1.00 13.52 473 GLN D C 1
ATOM 18085 O O . GLN D 1 451 ? 22.040 68.842 25.060 1.00 12.89 473 GLN D O 1
ATOM 18091 N N . ARG D 1 452 ? 22.083 70.976 24.392 1.00 16.73 474 ARG D N 1
ATOM 18092 C CA . ARG D 1 452 ? 22.981 70.701 23.267 1.00 15.39 474 ARG D CA 1
ATOM 18093 C C . ARG D 1 452 ? 24.388 70.278 23.723 1.00 15.54 474 ARG D C 1
ATOM 18094 O O . ARG D 1 452 ? 25.142 69.695 22.945 1.00 15.78 474 ARG D O 1
ATOM 18102 N N . PHE D 1 453 ? 24.731 70.567 24.989 1.00 13.19 475 PHE D N 1
ATOM 18103 C CA . PHE D 1 453 ? 26.030 70.172 25.539 1.00 14.26 475 PHE D CA 1
ATOM 18104 C C . PHE D 1 453 ? 26.164 68.638 25.626 1.00 13.63 475 PHE D C 1
ATOM 18105 O O . PHE D 1 453 ? 27.283 68.117 25.749 1.00 13.09 475 PHE D O 1
ATOM 18113 N N . VAL D 1 454 ? 25.017 67.923 25.566 1.00 13.21 476 VAL D N 1
ATOM 18114 C CA . VAL D 1 454 ? 25.012 66.440 25.554 1.00 13.77 476 VAL D CA 1
ATOM 18115 C C . VAL D 1 454 ? 24.345 65.850 24.280 1.00 14.68 476 VAL D C 1
ATOM 18116 O O . VAL D 1 454 ? 24.463 64.673 24.027 1.00 15.09 476 VAL D O 1
ATOM 18120 N N . ASP D 1 455 ? 23.643 66.682 23.505 1.00 15.92 477 ASP D N 1
ATOM 18121 C CA . ASP D 1 455 ? 23.020 66.219 22.267 1.00 15.38 477 ASP D CA 1
ATOM 18122 C C . ASP D 1 455 ? 24.148 65.962 21.273 1.00 15.80 477 ASP D C 1
ATOM 18123 O O . ASP D 1 455 ? 24.951 66.841 20.999 1.00 16.47 477 ASP D O 1
ATOM 18128 N N . GLY D 1 456 ? 24.205 64.755 20.753 1.00 14.93 478 GLY D N 1
ATOM 18129 C CA . GLY D 1 456 ? 25.255 64.366 19.847 1.00 15.04 478 GLY D CA 1
ATOM 18130 C C . GLY D 1 456 ? 26.238 63.418 20.521 1.00 16.31 478 GLY D C 1
ATOM 18131 O O . GLY D 1 456 ? 27.158 62.951 19.896 1.00 14.27 478 GLY D O 1
ATOM 18132 N N . ARG D 1 457 ? 26.045 63.160 21.820 1.00 16.04 479 ARG D N 1
ATOM 18133 C CA . ARG D 1 457 ? 26.877 62.190 22.526 1.00 14.25 479 ARG D CA 1
ATOM 18134 C C . ARG D 1 457 ? 26.365 60.818 22.081 1.00 16.29 479 ARG D C 1
ATOM 18135 O O . ARG D 1 457 ? 25.169 60.647 21.919 1.00 15.78 479 ARG D O 1
ATOM 18143 N N . PRO D 1 458 ? 27.263 59.851 21.876 1.00 18.74 480 PRO D N 1
ATOM 18144 C CA . PRO D 1 458 ? 26.848 58.487 21.480 1.00 18.78 480 PRO D CA 1
ATOM 18145 C C . PRO D 1 458 ? 25.983 57.783 22.538 1.00 18.06 480 PRO D C 1
ATOM 18146 O O . PRO D 1 458 ? 25.201 56.907 22.182 1.00 16.94 480 PRO D O 1
ATOM 18150 N N . ASP D 1 459 ? 26.140 58.167 23.816 1.00 15.83 481 ASP D N 1
ATOM 18151 C CA . ASP D 1 459 ? 25.360 57.559 24.928 1.00 15.10 481 ASP D CA 1
ATOM 18152 C C . ASP D 1 459 ? 24.077 58.360 25.315 1.00 15.04 481 ASP D C 1
ATOM 18153 O O . ASP D 1 459 ? 23.566 58.236 26.434 1.00 16.70 481 ASP D O 1
ATOM 18158 N N . VAL D 1 460 ? 23.589 59.164 24.377 1.00 15.11 482 VAL D N 1
ATOM 18159 C CA . VAL D 1 460 ? 22.343 59.925 24.542 1.00 15.82 482 VAL D CA 1
ATOM 18160 C C . VAL D 1 460 ? 21.575 59.820 23.217 1.00 17.00 482 VAL D C 1
ATOM 18161 O O . VAL D 1 460 ? 22.100 60.202 22.159 1.00 16.07 482 VAL D O 1
ATOM 18165 N N . LEU D 1 461 ? 20.357 59.279 23.263 1.00 14.82 483 LEU D N 1
ATOM 18166 C CA . LEU D 1 461 ? 19.527 59.168 22.051 1.00 17.08 483 LEU D CA 1
ATOM 18167 C C . LEU D 1 461 ? 18.692 60.402 21.915 1.00 17.47 483 LEU D C 1
ATOM 18168 O O . LEU D 1 461 ? 18.199 60.926 22.897 1.00 19.05 483 LEU D O 1
ATOM 18173 N N . THR D 1 462 ? 18.523 60.860 20.684 1.00 17.69 484 THR D N 1
ATOM 18174 C CA . THR D 1 462 ? 17.753 62.047 20.403 1.00 19.93 484 THR D CA 1
ATOM 18175 C C . THR D 1 462 ? 16.673 61.757 19.362 1.00 19.24 484 THR D C 1
ATOM 18176 O O . THR D 1 462 ? 16.954 61.234 18.286 1.00 22.00 484 THR D O 1
ATOM 18180 N N . PHE D 1 463 ? 15.447 62.108 19.703 1.00 19.05 485 PHE D N 1
ATOM 18181 C CA . PHE D 1 463 ? 14.298 61.944 18.826 1.00 18.43 485 PHE D CA 1
ATOM 18182 C C . PHE D 1 463 ? 13.691 63.325 18.669 1.00 19.51 485 PHE D C 1
ATOM 18183 O O . PHE D 1 463 ? 13.505 64.032 19.649 1.00 18.41 485 PHE D O 1
ATOM 18191 N N . VAL D 1 464 ? 13.385 63.717 17.444 1.00 18.27 486 VAL D N 1
ATOM 18192 C CA . VAL D 1 464 ? 12.851 65.046 17.205 1.00 17.59 486 VAL D CA 1
ATOM 18193 C C . VAL D 1 464 ? 11.828 65.084 16.047 1.00 19.41 486 VAL D C 1
ATOM 18194 O O . VAL D 1 464 ? 11.915 64.308 15.101 1.00 19.31 486 VAL D O 1
ATOM 18198 N N . THR D 1 465 ? 10.860 65.996 16.157 1.00 19.25 487 THR D N 1
ATOM 18199 C CA . THR D 1 465 ? 9.830 66.174 15.135 1.00 20.79 487 THR D CA 1
ATOM 18200 C C . THR D 1 465 ? 10.328 67.164 14.142 1.00 22.31 487 THR D C 1
ATOM 18201 O O . THR D 1 465 ? 11.367 67.786 14.343 1.00 21.58 487 THR D O 1
ATOM 18205 N N . GLU D 1 466 ? 9.577 67.331 13.064 1.00 22.93 488 GLU D N 1
ATOM 18206 C CA . GLU D 1 466 ? 9.883 68.341 12.083 1.00 25.24 488 GLU D CA 1
ATOM 18207 C C . GLU D 1 466 ? 9.380 69.647 12.727 1.00 24.63 488 GLU D C 1
ATOM 18208 O O . GLU D 1 466 ? 8.649 69.596 13.734 1.00 23.33 488 GLU D O 1
ATOM 18214 N N . PRO D 1 467 ? 9.765 70.801 12.189 1.00 25.77 489 PRO D N 1
ATOM 18215 C CA . PRO D 1 467 ? 9.297 72.072 12.744 1.00 25.78 489 PRO D CA 1
ATOM 18216 C C . PRO D 1 467 ? 7.767 72.148 12.722 1.00 27.08 489 PRO D C 1
ATOM 18217 O O . PRO D 1 467 ? 7.144 71.789 11.711 1.00 24.35 489 PRO D O 1
ATOM 18221 N N . LEU D 1 468 ? 7.175 72.595 13.825 1.00 26.14 490 LEU D N 1
ATOM 18222 C CA . LEU D 1 468 ? 5.730 72.708 13.934 1.00 26.09 490 LEU D CA 1
ATOM 18223 C C . LEU D 1 468 ? 5.202 73.851 13.061 1.00 25.21 490 LEU D C 1
ATOM 18224 O O . LEU D 1 468 ? 5.820 74.904 12.968 1.00 24.17 490 LEU D O 1
ATOM 18229 N N . THR D 1 469 ? 4.062 73.618 12.412 1.00 26.30 491 THR D N 1
ATOM 18230 C CA . THR D 1 469 ? 3.405 74.647 11.581 1.00 28.00 491 THR D CA 1
ATOM 18231 C C . THR D 1 469 ? 2.247 75.305 12.358 1.00 27.67 491 THR D C 1
ATOM 18232 O O . THR D 1 469 ? 1.807 76.401 12.016 1.00 29.02 491 THR D O 1
ATOM 18236 N N . GLU D 1 470 ? 1.759 74.615 13.395 1.00 26.10 492 GLU D N 1
ATOM 18237 C CA . GLU D 1 470 ? 0.692 75.142 14.262 1.00 27.96 492 GLU D CA 1
ATOM 18238 C C . GLU D 1 470 ? 1.095 74.922 15.745 1.00 25.74 492 GLU D C 1
ATOM 18239 O O . GLU D 1 470 ? 1.875 74.019 16.046 1.00 22.20 492 GLU D O 1
ATOM 18245 N N . PRO D 1 471 ? 0.566 75.745 16.660 1.00 25.38 493 PRO D N 1
ATOM 18246 C CA . PRO D 1 471 ? 0.892 75.603 18.085 1.00 25.38 493 PRO D CA 1
ATOM 18247 C C . PRO D 1 471 ? 0.401 74.286 18.669 1.00 25.05 493 PRO D C 1
ATOM 18248 O O . PRO D 1 471 ? -0.706 73.842 18.352 1.00 25.93 493 PRO D O 1
ATOM 18252 N N . LEU D 1 472 ? 1.231 73.669 19.504 1.00 22.89 494 LEU D N 1
ATOM 18253 C CA . LEU D 1 472 ? 0.895 72.416 20.172 1.00 22.26 494 LEU D CA 1
ATOM 18254 C C . LEU D 1 472 ? 0.922 72.682 21.671 1.00 23.52 494 LEU D C 1
ATOM 18255 O O . LEU D 1 472 ? 1.973 72.855 22.247 1.00 20.25 494 LEU D O 1
ATOM 18260 N N . GLN D 1 473 ? -0.243 72.708 22.288 1.00 21.97 495 GLN D N 1
ATOM 18261 C CA . GLN D 1 473 ? -0.352 73.007 23.705 1.00 24.87 495 GLN D CA 1
ATOM 18262 C C . GLN D 1 473 ? -0.521 71.761 24.562 1.00 23.34 495 GLN D C 1
ATOM 18263 O O . GLN D 1 473 ? -1.370 70.939 24.290 1.00 24.88 495 GLN D O 1
ATOM 18269 N N . ILE D 1 474 ? 0.315 71.628 25.592 1.00 21.17 496 ILE D N 1
ATOM 18270 C CA . ILE D 1 474 ? 0.194 70.526 26.548 1.00 21.44 496 ILE D CA 1
ATOM 18271 C C . ILE D 1 474 ? -0.135 71.132 27.917 1.00 21.62 496 ILE D C 1
ATOM 18272 O O . ILE D 1 474 ? 0.331 72.221 28.249 1.00 23.74 496 ILE D O 1
ATOM 18277 N N . ALA D 1 475 ? -0.960 70.442 28.688 1.00 22.06 497 ALA D N 1
ATOM 18278 C CA . ALA D 1 475 ? -1.394 70.935 29.980 1.00 21.29 497 ALA D CA 1
ATOM 18279 C C . ALA D 1 475 ? -1.716 69.784 30.909 1.00 22.99 497 ALA D C 1
ATOM 18280 O O . ALA D 1 475 ? -2.869 69.449 31.115 1.00 26.01 497 ALA D O 1
ATOM 18282 N N . GLY D 1 476 ? -0.682 69.181 31.460 1.00 22.70 498 GLY D N 1
ATOM 18283 C CA . GLY D 1 476 ? -0.843 68.074 32.379 1.00 21.64 498 GLY D CA 1
ATOM 18284 C C . GLY D 1 476 ? 0.479 67.431 32.706 1.00 21.99 498 GLY D C 1
ATOM 18285 O O . GLY D 1 476 ? 1.516 68.043 32.576 1.00 21.51 498 GLY D O 1
ATOM 18286 N N . ALA D 1 477 ? 0.431 66.180 33.124 1.00 21.19 499 ALA D N 1
ATOM 18287 C CA . ALA D 1 477 ? 1.618 65.437 33.482 1.00 21.41 499 ALA D CA 1
ATOM 18288 C C . ALA D 1 477 ? 1.902 64.372 32.422 1.00 21.74 499 ALA D C 1
ATOM 18289 O O . ALA D 1 477 ? 1.170 63.390 32.329 1.00 20.51 499 ALA D O 1
ATOM 18291 N N . PRO D 1 478 ? 2.951 64.565 31.603 1.00 22.18 500 PRO D N 1
ATOM 18292 C CA . PRO D 1 478 ? 3.311 63.557 30.602 1.00 22.33 500 PRO D CA 1
ATOM 18293 C C . PRO D 1 478 ? 3.661 62.256 31.287 1.00 22.74 500 PRO D C 1
ATOM 18294 O O . PRO D 1 478 ? 4.183 62.280 32.390 1.00 21.78 500 PRO D O 1
ATOM 18298 N N . ASP D 1 479 ? 3.354 61.141 30.649 1.00 24.18 501 ASP D N 1
ATOM 18299 C CA . ASP D 1 479 ? 3.623 59.833 31.208 1.00 23.97 501 ASP D CA 1
ATOM 18300 C C . ASP D 1 479 ? 4.491 59.059 30.224 1.00 25.04 501 ASP D C 1
ATOM 18301 O O . ASP D 1 479 ? 4.124 58.890 29.074 1.00 24.60 501 ASP D O 1
ATOM 18306 N N . VAL D 1 480 ? 5.650 58.612 30.681 1.00 22.76 502 VAL D N 1
ATOM 18307 C CA . VAL D 1 480 ? 6.562 57.858 29.844 1.00 24.36 502 VAL D CA 1
ATOM 18308 C C . VAL D 1 480 ? 6.160 56.389 29.775 1.00 22.65 502 VAL D C 1
ATOM 18309 O O . VAL D 1 480 ? 5.911 55.765 30.788 1.00 23.75 502 VAL D O 1
ATOM 18313 N N . HIS D 1 481 ? 6.100 55.866 28.557 1.00 22.85 503 HIS D N 1
ATOM 18314 C CA . HIS D 1 481 ? 5.801 54.451 28.300 1.00 23.48 503 HIS D CA 1
ATOM 18315 C C . HIS D 1 481 ? 6.988 53.950 27.484 1.00 21.82 503 HIS D C 1
ATOM 18316 O O . HIS D 1 481 ? 6.919 53.839 26.273 1.00 21.19 503 HIS D O 1
ATOM 18323 N N . LEU D 1 482 ? 8.082 53.686 28.171 1.00 22.29 504 LEU D N 1
ATOM 18324 C CA . LEU D 1 482 ? 9.313 53.266 27.536 1.00 23.29 504 LEU D CA 1
ATOM 18325 C C . LEU D 1 482 ? 9.456 51.749 27.430 1.00 24.84 504 LEU D C 1
ATOM 18326 O O . LEU D 1 482 ? 9.321 51.039 28.401 1.00 26.31 504 LEU D O 1
ATOM 18331 N N . GLN D 1 483 ? 9.722 51.279 26.225 1.00 22.75 505 GLN D N 1
ATOM 18332 C CA . GLN D 1 483 ? 9.989 49.875 25.981 1.00 22.53 505 GLN D CA 1
ATOM 18333 C C . GLN D 1 483 ? 11.484 49.807 25.751 1.00 21.84 505 GLN D C 1
ATOM 18334 O O . GLN D 1 483 ? 11.965 50.253 24.724 1.00 21.61 505 GLN D O 1
ATOM 18340 N N . ALA D 1 484 ? 12.222 49.277 26.714 1.00 21.31 506 ALA D N 1
ATOM 18341 C CA . ALA D 1 484 ? 13.664 49.216 26.589 1.00 22.15 506 ALA D CA 1
ATOM 18342 C C . ALA D 1 484 ? 14.294 48.016 27.254 1.00 22.66 506 ALA D C 1
ATOM 18343 O O . ALA D 1 484 ? 13.767 47.475 28.225 1.00 22.15 506 ALA D O 1
ATOM 18345 N N . SER D 1 485 ? 15.445 47.608 26.717 1.00 22.19 507 SER D N 1
ATOM 18346 C CA . SER D 1 485 ? 16.207 46.506 27.249 1.00 23.11 507 SER D CA 1
ATOM 18347 C C . SER D 1 485 ? 17.630 46.962 27.577 1.00 24.29 507 SER D C 1
ATOM 18348 O O . SER D 1 485 ? 18.078 48.026 27.142 1.00 23.65 507 SER D O 1
ATOM 18351 N N . THR D 1 486 ? 18.317 46.151 28.350 1.00 23.11 508 THR D N 1
ATOM 18352 C CA . THR D 1 486 ? 19.691 46.397 28.719 1.00 23.80 508 THR D CA 1
ATOM 18353 C C . THR D 1 486 ? 20.397 45.069 28.796 1.00 23.11 508 THR D C 1
ATOM 18354 O O . THR D 1 486 ? 19.828 44.094 29.265 1.00 23.36 508 THR D O 1
ATOM 18358 N N . SER D 1 487 ? 21.644 45.027 28.344 1.00 22.71 509 SER D N 1
ATOM 18359 C CA . SER D 1 487 ? 22.427 43.799 28.391 1.00 22.56 509 SER D CA 1
ATOM 18360 C C . SER D 1 487 ? 22.847 43.474 29.841 1.00 23.22 509 SER D C 1
ATOM 18361 O O . SER D 1 487 ? 23.255 42.352 30.136 1.00 25.86 509 SER D O 1
ATOM 18364 N N . GLY D 1 488 ? 22.751 44.469 30.733 1.00 21.36 510 GLY D N 1
ATOM 18365 C CA . GLY D 1 488 ? 23.075 44.283 32.141 1.00 23.05 510 GLY D CA 1
ATOM 18366 C C . GLY D 1 488 ? 21.865 43.752 32.905 1.00 22.52 510 GLY D C 1
ATOM 18367 O O . GLY D 1 488 ? 20.928 43.239 32.302 1.00 24.62 510 GLY D O 1
ATOM 18368 N N . SER D 1 489 ? 21.893 43.873 34.233 1.00 21.88 511 SER D N 1
ATOM 18369 C CA . SER D 1 489 ? 20.774 43.404 35.083 1.00 20.69 511 SER D CA 1
ATOM 18370 C C . SER D 1 489 ? 20.178 44.551 35.933 1.00 22.23 511 SER D C 1
ATOM 18371 O O . SER D 1 489 ? 19.471 44.315 36.920 1.00 19.37 511 SER D O 1
ATOM 18374 N N . ASP D 1 490 ? 20.482 45.779 35.535 1.00 21.28 512 ASP D N 1
ATOM 18375 C CA . ASP D 1 490 ? 19.947 46.990 36.175 1.00 20.98 512 ASP D CA 1
ATOM 18376 C C . ASP D 1 490 ? 20.293 48.168 35.261 1.00 21.63 512 ASP D C 1
ATOM 18377 O O . ASP D 1 490 ? 21.179 48.061 34.415 1.00 20.59 512 ASP D O 1
ATOM 18382 N N . SER D 1 491 ? 19.577 49.267 35.412 1.00 21.28 513 SER D N 1
ATOM 18383 C CA . SER D 1 491 ? 19.829 50.464 34.609 1.00 20.31 513 SER D CA 1
ATOM 18384 C C . SER D 1 491 ? 18.931 51.597 35.029 1.00 21.30 513 SER D C 1
ATOM 18385 O O . SER D 1 491 ? 17.841 51.376 35.536 1.00 19.43 513 SER D O 1
ATOM 18388 N N . ASP D 1 492 ? 19.399 52.818 34.817 1.00 19.28 514 ASP D N 1
ATOM 18389 C CA . ASP D 1 492 ? 18.603 54.000 35.061 1.00 18.82 514 ASP D CA 1
ATOM 18390 C C . ASP D 1 492 ? 18.133 54.447 33.700 1.00 18.91 514 ASP D C 1
ATOM 18391 O O . ASP D 1 492 ? 18.838 54.255 32.704 1.00 19.55 514 ASP D O 1
ATOM 18396 N N . TRP D 1 493 ? 16.946 55.028 33.645 1.00 16.43 515 TRP D N 1
ATOM 18397 C CA . TRP D 1 493 ? 16.397 55.546 32.416 1.00 15.83 515 TRP D CA 1
ATOM 18398 C C . TRP D 1 493 ? 16.010 56.994 32.647 1.00 17.47 515 TRP D C 1
ATOM 18399 O O . TRP D 1 493 ? 15.196 57.300 33.509 1.00 18.02 515 TRP D O 1
ATOM 18410 N N . VAL D 1 494 ? 16.601 57.874 31.867 1.00 17.93 516 VAL D N 1
ATOM 18411 C CA . VAL D 1 494 ? 16.358 59.292 31.963 1.00 15.97 516 VAL D CA 1
ATOM 18412 C C . VAL D 1 494 ? 15.670 59.729 30.689 1.00 17.44 516 VAL D C 1
ATOM 18413 O O . VAL D 1 494 ? 16.125 59.409 29.601 1.00 15.67 516 VAL D O 1
ATOM 18417 N N . VAL D 1 495 ? 14.557 60.446 30.828 1.00 14.92 517 VAL D N 1
ATOM 18418 C CA . VAL D 1 495 ? 13.812 60.932 29.680 1.00 16.86 517 VAL D CA 1
ATOM 18419 C C . VAL D 1 495 ? 13.558 62.411 29.820 1.00 16.30 517 VAL D C 1
ATOM 18420 O O . VAL D 1 495 ? 13.105 62.875 30.864 1.00 16.19 517 VAL D O 1
ATOM 18424 N N . LYS D 1 496 ? 13.860 63.152 28.760 1.00 17.36 518 LYS D N 1
ATOM 18425 C CA . LYS D 1 496 ? 13.669 64.586 28.733 1.00 15.56 518 LYS D CA 1
ATOM 18426 C C . LYS D 1 496 ? 12.725 64.960 27.601 1.00 15.12 518 LYS D C 1
ATOM 18427 O O . LYS D 1 496 ? 12.922 64.551 26.472 1.00 17.55 518 LYS D O 1
ATOM 18433 N N . LEU D 1 497 ? 11.695 65.724 27.926 1.00 14.32 519 LEU D N 1
ATOM 18434 C CA . LEU D 1 497 ? 10.758 66.247 26.941 1.00 15.38 519 LEU D CA 1
ATOM 18435 C C . LEU D 1 497 ? 11.253 67.665 26.707 1.00 15.01 519 LEU D C 1
ATOM 18436 O O . LEU D 1 497 ? 11.275 68.474 27.626 1.00 17.15 519 LEU D O 1
ATOM 18441 N N . ILE D 1 498 ? 11.640 67.959 25.475 1.00 15.59 520 ILE D N 1
ATOM 18442 C CA . ILE D 1 498 ? 12.283 69.215 25.150 1.00 13.85 520 ILE D CA 1
ATOM 18443 C C . ILE D 1 498 ? 11.579 70.043 24.084 1.00 15.51 520 ILE D C 1
ATOM 18444 O O . ILE D 1 498 ? 11.004 69.514 23.149 1.00 14.73 520 ILE D O 1
ATOM 18449 N N . ASP D 1 499 ? 11.649 71.357 24.252 1.00 14.85 521 ASP D N 1
ATOM 18450 C CA . ASP D 1 499 ? 11.142 72.300 23.295 1.00 16.19 521 ASP D CA 1
ATOM 18451 C C . ASP D 1 499 ? 12.376 72.856 22.598 1.00 17.49 521 ASP D C 1
ATOM 18452 O O . ASP D 1 499 ? 13.176 73.570 23.214 1.00 14.79 521 ASP D O 1
ATOM 18457 N N . VAL D 1 500 ? 12.554 72.505 21.329 1.00 15.53 522 VAL D N 1
ATOM 18458 C CA . VAL D 1 500 ? 13.677 73.012 20.555 1.00 15.69 522 VAL D CA 1
ATOM 18459 C C . VAL D 1 500 ? 13.240 74.299 19.895 1.00 15.39 522 VAL D C 1
ATOM 18460 O O . VAL D 1 500 ? 12.338 74.303 19.084 1.00 15.05 522 VAL D O 1
ATOM 18464 N N . TYR D 1 501 ? 13.876 75.394 20.255 1.00 15.06 523 TYR D N 1
ATOM 18465 C CA . TYR D 1 501 ? 13.539 76.687 19.684 1.00 16.41 523 TYR D CA 1
ATOM 18466 C C . TYR D 1 501 ? 13.896 76.693 18.192 1.00 17.64 523 TYR D C 1
ATOM 18467 O O . TYR D 1 501 ? 14.726 75.882 17.744 1.00 17.05 523 TYR D O 1
ATOM 18476 N N . PRO D 1 502 ? 13.267 77.589 17.422 1.00 16.77 524 PRO D N 1
ATOM 18477 C CA . PRO D 1 502 ? 13.567 77.714 15.994 1.00 17.19 524 PRO D CA 1
ATOM 18478 C C . PRO D 1 502 ? 15.065 77.844 15.803 1.00 16.97 524 PRO D C 1
ATOM 18479 O O . PRO D 1 502 ? 15.711 78.562 16.580 1.00 13.70 524 PRO D O 1
ATOM 18483 N N . GLU D 1 503 ? 15.615 77.169 14.796 1.00 16.51 525 GLU D N 1
ATOM 18484 C CA . GLU D 1 503 ? 17.068 77.174 14.567 1.00 17.76 525 GLU D CA 1
ATOM 18485 C C . GLU D 1 503 ? 17.709 78.573 14.619 1.00 17.29 525 GLU D C 1
ATOM 18486 O O . GLU D 1 503 ? 18.852 78.715 15.055 1.00 16.03 525 GLU D O 1
ATOM 18492 N N . GLU D 1 504 ? 16.964 79.590 14.183 1.00 17.09 526 GLU D N 1
ATOM 18493 C CA . GLU D 1 504 ? 17.422 80.974 14.244 1.00 17.01 526 GLU D CA 1
ATOM 18494 C C . GLU D 1 504 ? 16.440 81.821 15.089 1.00 18.45 526 GLU D C 1
ATOM 18495 O O . GLU D 1 504 ? 15.221 81.708 14.946 1.00 16.40 526 GLU D O 1
ATOM 18509 N N . ALA D 1 506 ? 16.919 85.616 15.654 1.00 17.16 528 ALA D N 1
ATOM 18510 C CA . ALA D 1 506 ? 17.694 86.847 15.414 1.00 16.61 528 ALA D CA 1
ATOM 18511 C C . ALA D 1 506 ? 17.526 87.957 16.471 1.00 18.81 528 ALA D C 1
ATOM 18512 O O . ALA D 1 506 ? 18.447 88.746 16.686 1.00 19.50 528 ALA D O 1
ATOM 18514 N N . SER D 1 507 ? 16.358 88.015 17.115 1.00 17.89 529 SER D N 1
ATOM 18515 C CA . SER D 1 507 ? 16.091 89.033 18.164 1.00 20.51 529 SER D CA 1
ATOM 18516 C C . SER D 1 507 ? 16.734 88.660 19.518 1.00 23.86 529 SER D C 1
ATOM 18517 O O . SER D 1 507 ? 16.876 89.507 20.406 1.00 23.81 529 SER D O 1
ATOM 18520 N N . ASN D 1 508 ? 17.099 87.390 19.661 1.00 23.29 530 ASN D N 1
ATOM 18521 C CA . ASN D 1 508 ? 17.788 86.878 20.865 1.00 22.64 530 ASN D CA 1
ATOM 18522 C C . ASN D 1 508 ? 18.651 85.691 20.381 1.00 19.81 530 ASN D C 1
ATOM 18523 O O . ASN D 1 508 ? 18.325 84.541 20.633 1.00 16.50 530 ASN D O 1
ATOM 18528 N N . PRO D 1 509 ? 19.748 86.008 19.667 1.00 20.44 531 PRO D N 1
ATOM 18529 C CA . PRO D 1 509 ? 20.611 84.998 19.010 1.00 20.62 531 PRO D CA 1
ATOM 18530 C C . PRO D 1 509 ? 20.952 83.727 19.770 1.00 21.61 531 PRO D C 1
ATOM 18531 O O . PRO D 1 509 ? 20.978 82.676 19.146 1.00 17.55 531 PRO D O 1
ATOM 18535 N N . LYS D 1 510 ? 21.198 83.817 21.080 1.00 19.37 532 LYS D N 1
ATOM 18536 C CA . LYS D 1 510 ? 21.566 82.642 21.883 1.00 20.23 532 LYS D CA 1
ATOM 18537 C C . LYS D 1 510 ? 20.460 81.557 21.963 1.00 17.99 532 LYS D C 1
ATOM 18538 O O . LYS D 1 510 ? 20.751 80.394 22.251 1.00 19.41 532 LYS D O 1
ATOM 18552 N N . GLY D 1 512 ? 18.660 80.523 19.427 1.00 18.37 534 GLY D N 1
ATOM 18553 C CA . GLY D 1 512 ? 18.557 79.806 18.167 1.00 16.07 534 GLY D CA 1
ATOM 18554 C C . GLY D 1 512 ? 18.935 78.337 18.326 1.00 16.36 534 GLY D C 1
ATOM 18555 O O . GLY D 1 512 ? 20.086 78.022 18.589 1.00 15.90 534 GLY D O 1
ATOM 18556 N N . GLY D 1 513 ? 17.946 77.447 18.193 1.00 13.45 535 GLY D N 1
ATOM 18557 C CA . GLY D 1 513 ? 18.167 76.009 18.299 1.00 12.67 535 GLY D CA 1
ATOM 18558 C C . GLY D 1 513 ? 18.292 75.512 19.733 1.00 12.47 535 GLY D C 1
ATOM 18559 O O . GLY D 1 513 ? 18.610 74.350 19.961 1.00 14.56 535 GLY D O 1
ATOM 18560 N N . TYR D 1 514 ? 18.033 76.405 20.689 1.00 12.72 536 TYR D N 1
ATOM 18561 C CA . TYR D 1 514 ? 18.116 76.106 22.136 1.00 14.07 536 TYR D CA 1
ATOM 18562 C C . TYR D 1 514 ? 17.222 74.941 22.500 1.00 14.31 536 TYR D C 1
ATOM 18563 O O . TYR D 1 514 ? 16.055 74.939 22.178 1.00 16.46 536 TYR D O 1
ATOM 18572 N N . GLU D 1 515 ? 17.787 73.949 23.188 1.00 14.38 537 GLU D N 1
ATOM 18573 C CA . GLU D 1 515 ? 17.036 72.768 23.607 1.00 13.19 537 GLU D CA 1
ATOM 18574 C C . GLU D 1 515 ? 16.599 72.914 25.069 1.00 15.10 537 GLU D C 1
ATOM 18575 O O . GLU D 1 515 ? 17.319 72.536 25.987 1.00 14.94 537 GLU D O 1
ATOM 18581 N N . LEU D 1 516 ? 15.415 73.482 25.265 1.00 14.14 538 LEU D N 1
ATOM 18582 C CA . LEU D 1 516 ? 14.870 73.706 26.601 1.00 14.99 538 LEU D CA 1
ATOM 18583 C C . LEU D 1 516 ? 14.114 72.487 27.115 1.00 16.38 538 LEU D C 1
ATOM 18584 O O . LEU D 1 516 ? 13.139 72.079 26.508 1.00 15.29 538 LEU D O 1
ATOM 18589 N N . PRO D 1 517 ? 14.553 71.900 28.231 1.00 15.73 539 PRO D N 1
ATOM 18590 C CA . PRO D 1 517 ? 13.814 70.789 28.814 1.00 16.10 539 PRO D CA 1
ATOM 18591 C C . PRO D 1 517 ? 12.566 71.305 29.519 1.00 15.90 539 PRO D C 1
ATOM 18592 O O . PRO D 1 517 ? 12.658 71.999 30.545 1.00 15.29 539 PRO D O 1
ATOM 18596 N N . VAL D 1 518 ? 11.416 71.019 28.945 1.00 14.56 540 VAL D N 1
ATOM 18597 C CA . VAL D 1 518 ? 10.147 71.412 29.532 1.00 14.91 540 VAL D CA 1
ATOM 18598 C C . VAL D 1 518 ? 9.879 70.540 30.762 1.00 16.44 540 VAL D C 1
ATOM 18599 O O . VAL D 1 518 ? 9.432 71.027 31.799 1.00 16.48 540 VAL D O 1
ATOM 18603 N N . SER D 1 519 ? 10.191 69.252 30.635 1.00 17.54 541 SER D N 1
ATOM 18604 C CA . SER D 1 519 ? 9.943 68.288 31.682 1.00 17.76 541 SER D CA 1
ATOM 18605 C C . SER D 1 519 ? 10.895 67.075 31.553 1.00 20.11 541 SER D C 1
ATOM 18606 O O . SER D 1 519 ? 11.006 66.490 30.489 1.00 17.77 541 SER D O 1
ATOM 18609 N N . LEU D 1 520 ? 11.574 66.713 32.647 1.00 17.08 542 LEU D N 1
ATOM 18610 C CA . LEU D 1 520 ? 12.480 65.548 32.635 1.00 18.86 542 LEU D CA 1
ATOM 18611 C C . LEU D 1 520 ? 12.425 64.777 33.939 1.00 16.49 542 LEU D C 1
ATOM 18612 O O . LEU D 1 520 ? 12.068 65.317 34.982 1.00 18.21 542 LEU D O 1
ATOM 18617 N N . ALA D 1 521 ? 12.788 63.504 33.871 1.00 16.41 543 ALA D N 1
ATOM 18618 C CA . ALA D 1 521 ? 12.789 62.650 35.038 1.00 18.20 543 ALA D CA 1
ATOM 18619 C C . ALA D 1 521 ? 13.726 61.470 34.873 1.00 16.75 543 ALA D C 1
ATOM 18620 O O . ALA D 1 521 ? 14.076 61.088 33.765 1.00 15.98 543 ALA D O 1
ATOM 18622 N N . ILE D 1 522 ? 14.133 60.903 35.996 1.00 17.44 544 ILE D N 1
ATOM 18623 C CA . ILE D 1 522 ? 14.982 59.720 36.007 1.00 18.81 544 ILE D CA 1
ATOM 18624 C C . ILE D 1 522 ? 14.214 58.603 36.720 1.00 18.73 544 ILE D C 1
ATOM 18625 O O . ILE D 1 522 ? 13.440 58.861 37.630 1.00 20.17 544 ILE D O 1
ATOM 18630 N N . PHE D 1 523 ? 14.431 57.377 36.286 1.00 17.77 545 PHE D N 1
ATOM 18631 C CA . PHE D 1 523 ? 13.773 56.224 36.866 1.00 18.38 545 PHE D CA 1
ATOM 18632 C C . PHE D 1 523 ? 14.785 55.129 37.070 1.00 20.30 545 PHE D C 1
ATOM 18633 O O . PHE D 1 523 ? 15.462 54.727 36.136 1.00 21.73 545 PHE D O 1
ATOM 18641 N N . ARG D 1 524 ? 14.900 54.651 38.304 1.00 18.34 546 ARG D N 1
ATOM 18642 C CA . ARG D 1 524 ? 15.821 53.573 38.618 1.00 19.24 546 ARG D CA 1
ATOM 18643 C C . ARG D 1 524 ? 15.138 52.243 38.256 1.00 21.97 546 ARG D C 1
ATOM 18644 O O . ARG D 1 524 ? 14.184 51.824 38.910 1.00 21.11 546 ARG D O 1
ATOM 18652 N N . GLY D 1 525 ? 15.650 51.608 37.195 1.00 21.98 547 GLY D N 1
ATOM 18653 C CA . GLY D 1 525 ? 15.101 50.365 36.622 1.00 21.16 547 GLY D CA 1
ATOM 18654 C C . GLY D 1 525 ? 14.765 49.204 37.532 1.00 21.12 547 GLY D C 1
ATOM 18655 O O . GLY D 1 525 ? 13.845 48.448 37.234 1.00 23.02 547 GLY D O 1
ATOM 18656 N N . ARG D 1 526 ? 15.502 49.044 38.624 1.00 19.60 548 ARG D N 1
ATOM 18657 C CA . ARG D 1 526 ? 15.247 47.939 39.566 1.00 21.91 548 ARG D CA 1
ATOM 18658 C C . ARG D 1 526 ? 13.831 48.003 40.194 1.00 25.05 548 ARG D C 1
ATOM 18659 O O . ARG D 1 526 ? 13.334 47.012 40.701 1.00 24.36 548 ARG D O 1
ATOM 18667 N N . TYR D 1 527 ? 13.206 49.177 40.147 1.00 23.72 549 TYR D N 1
ATOM 18668 C CA . TYR D 1 527 ? 11.870 49.372 40.704 1.00 24.16 549 TYR D CA 1
ATOM 18669 C C . TYR D 1 527 ? 10.769 49.347 39.620 1.00 23.86 549 TYR D C 1
ATOM 18670 O O . TYR D 1 527 ? 9.679 49.876 39.827 1.00 25.32 549 TYR D O 1
ATOM 18679 N N . ARG D 1 528 ? 11.059 48.707 38.485 1.00 23.41 550 ARG D N 1
ATOM 18680 C CA . ARG D 1 528 ? 10.124 48.653 37.349 1.00 25.97 550 ARG D CA 1
ATOM 18681 C C . ARG D 1 528 ? 8.758 48.090 37.730 1.00 27.49 550 ARG D C 1
ATOM 18682 O O . ARG D 1 528 ? 7.730 48.655 37.369 1.00 30.74 550 ARG D O 1
ATOM 18690 N N . GLU D 1 529 ? 8.764 46.975 38.450 1.00 29.65 551 GLU D N 1
ATOM 18691 C CA . GLU D 1 529 ? 7.527 46.297 38.868 1.00 32.31 551 GLU D CA 1
ATOM 18692 C C . GLU D 1 529 ? 7.079 46.689 40.287 1.00 33.17 551 GLU D C 1
ATOM 18693 O O . GLU D 1 529 ? 5.908 46.524 40.639 1.00 33.80 551 GLU D O 1
ATOM 18699 N N . SER D 1 530 ? 8.011 47.200 41.096 1.00 30.21 552 SER D N 1
ATOM 18700 C CA . SER D 1 530 ? 7.693 47.599 42.467 1.00 28.30 552 SER D CA 1
ATOM 18701 C C . SER D 1 530 ? 8.742 48.536 43.057 1.00 24.72 552 SER D C 1
ATOM 18702 O O . SER D 1 530 ? 9.928 48.281 42.958 1.00 25.46 552 SER D O 1
ATOM 18705 N N . PHE D 1 531 ? 8.283 49.611 43.688 1.00 24.54 553 PHE D N 1
ATOM 18706 C CA . PHE D 1 531 ? 9.182 50.575 44.329 1.00 27.10 553 PHE D CA 1
ATOM 18707 C C . PHE D 1 531 ? 9.723 50.040 45.662 1.00 28.16 553 PHE D C 1
ATOM 18708 O O . PHE D 1 531 ? 10.836 50.366 46.054 1.00 28.29 553 PHE D O 1
ATOM 18716 N N . SER D 1 532 ? 8.926 49.211 46.343 1.00 28.59 554 SER D N 1
ATOM 18717 C CA . SER D 1 532 ? 9.313 48.656 47.655 1.00 28.86 554 SER D CA 1
ATOM 18718 C C . SER D 1 532 ? 10.191 47.396 47.565 1.00 28.02 554 SER D C 1
ATOM 18719 O O . SER D 1 532 ? 10.988 47.133 48.457 1.00 24.40 554 SER D O 1
ATOM 18722 N N . THR D 1 533 ? 10.029 46.627 46.493 1.00 30.15 555 THR D N 1
ATOM 18723 C CA . THR D 1 533 ? 10.777 45.379 46.309 1.00 31.81 555 THR D CA 1
ATOM 18724 C C . THR D 1 533 ? 11.535 45.393 44.972 1.00 31.04 555 THR D C 1
ATOM 18725 O O . THR D 1 533 ? 10.958 45.075 43.925 1.00 32.47 555 THR D O 1
ATOM 18729 N N . PRO D 1 534 ? 12.829 45.755 45.003 1.00 29.91 556 PRO D N 1
ATOM 18730 C CA . PRO D 1 534 ? 13.629 45.809 43.779 1.00 30.45 556 PRO D CA 1
ATOM 18731 C C . PRO D 1 534 ? 13.856 44.418 43.166 1.00 31.40 556 PRO D C 1
ATOM 18732 O O . PRO D 1 534 ? 13.892 43.425 43.887 1.00 28.79 556 PRO D O 1
ATOM 18736 N N . LYS D 1 535 ? 14.005 44.371 41.849 1.00 30.40 557 LYS D N 1
ATOM 18737 C CA . LYS D 1 535 ? 14.189 43.115 41.129 1.00 34.73 557 LYS D CA 1
ATOM 18738 C C . LYS D 1 535 ? 15.127 43.331 39.924 1.00 32.91 557 LYS D C 1
ATOM 18739 O O . LYS D 1 535 ? 15.047 44.362 39.258 1.00 30.85 557 LYS D O 1
ATOM 18745 N N . PRO D 1 536 ? 16.010 42.362 39.647 1.00 31.72 558 PRO D N 1
ATOM 18746 C CA . PRO D 1 536 ? 16.921 42.473 38.509 1.00 30.79 558 PRO D CA 1
ATOM 18747 C C . PRO D 1 536 ? 16.189 42.515 37.183 1.00 29.75 558 PRO D C 1
ATOM 18748 O O . PRO D 1 536 ? 15.139 41.883 37.039 1.00 29.18 558 PRO D O 1
ATOM 18752 N N . LEU D 1 537 ? 16.730 43.268 36.231 1.00 26.02 559 LEU D N 1
ATOM 18753 C CA . LEU D 1 537 ? 16.167 43.344 34.900 1.00 26.08 559 LEU D CA 1
ATOM 18754 C C . LEU D 1 537 ? 16.705 42.159 34.093 1.00 27.03 559 LEU D C 1
ATOM 18755 O O . LEU D 1 537 ? 17.892 41.822 34.188 1.00 26.04 559 LEU D O 1
ATOM 18760 N N . THR D 1 538 ? 15.837 41.526 33.313 1.00 27.49 560 THR D N 1
ATOM 18761 C CA . THR D 1 538 ? 16.239 40.393 32.491 1.00 29.20 560 THR D CA 1
ATOM 18762 C C . THR D 1 538 ? 17.117 40.905 31.357 1.00 26.43 560 THR D C 1
ATOM 18763 O O . THR D 1 538 ? 16.716 41.790 30.608 1.00 25.82 560 THR D O 1
ATOM 18767 N N . SER D 1 539 ? 18.318 40.342 31.240 1.00 28.17 561 SER D N 1
ATOM 18768 C CA . SER D 1 539 ? 19.281 40.776 30.229 1.00 30.60 561 SER D CA 1
ATOM 18769 C C . SER D 1 539 ? 18.771 40.645 28.786 1.00 31.91 561 SER D C 1
ATOM 18770 O O . SER D 1 539 ? 18.266 39.600 28.383 1.00 31.45 561 SER D O 1
ATOM 18773 N N . ASN D 1 540 ? 18.917 41.741 28.028 1.00 30.59 562 ASN D N 1
ATOM 18774 C CA . ASN D 1 540 ? 18.528 41.830 26.610 1.00 31.44 562 ASN D CA 1
ATOM 18775 C C . ASN D 1 540 ? 17.042 41.612 26.286 1.00 32.05 562 ASN D C 1
ATOM 18776 O O . ASN D 1 540 ? 16.678 41.419 25.125 1.00 32.94 562 ASN D O 1
ATOM 18781 N N . GLN D 1 541 ? 16.189 41.671 27.302 1.00 31.73 563 GLN D N 1
ATOM 18782 C CA . GLN D 1 541 ? 14.757 41.499 27.099 1.00 33.74 563 GLN D CA 1
ATOM 18783 C C . GLN D 1 541 ? 14.064 42.870 27.155 1.00 30.94 563 GLN D C 1
ATOM 18784 O O . GLN D 1 541 ? 14.262 43.616 28.109 1.00 29.96 563 GLN D O 1
ATOM 18790 N N . PRO D 1 542 ? 13.276 43.214 26.124 1.00 29.33 564 PRO D N 1
ATOM 18791 C CA . PRO D 1 542 ? 12.523 44.477 26.138 1.00 29.34 564 PRO D CA 1
ATOM 18792 C C . PRO D 1 542 ? 11.484 44.460 27.272 1.00 30.05 564 PRO D C 1
ATOM 18793 O O . PRO D 1 542 ? 10.679 43.526 27.357 1.00 28.02 564 PRO D O 1
ATOM 18797 N N . LEU D 1 543 ? 11.526 45.471 28.132 1.00 27.37 565 LEU D N 1
ATOM 18798 C CA . LEU D 1 543 ? 10.623 45.565 29.275 1.00 27.89 565 LEU D CA 1
ATOM 18799 C C . LEU D 1 543 ? 9.935 46.918 29.306 1.00 28.47 565 LEU D C 1
ATOM 18800 O O . LEU D 1 543 ? 10.502 47.922 28.872 1.00 26.29 565 LEU D O 1
ATOM 18805 N N . ALA D 1 544 ? 8.714 46.943 29.841 1.00 26.89 566 ALA D N 1
ATOM 18806 C CA . ALA D 1 544 ? 7.925 48.163 29.908 1.00 26.95 566 ALA D CA 1
ATOM 18807 C C . ALA D 1 544 ? 8.238 48.970 31.166 1.00 26.31 566 ALA D C 1
ATOM 18808 O O . ALA D 1 544 ? 8.185 48.457 32.265 1.00 25.51 566 ALA D O 1
ATOM 18810 N N . PHE D 1 545 ? 8.562 50.244 30.976 1.00 26.08 567 PHE D N 1
ATOM 18811 C CA . PHE D 1 545 ? 8.852 51.153 32.077 1.00 23.71 567 PHE D CA 1
ATOM 18812 C C . PHE D 1 545 ? 7.851 52.289 31.988 1.00 24.97 567 PHE D C 1
ATOM 18813 O O . PHE D 1 545 ? 7.770 52.961 30.973 1.00 24.95 567 PHE D O 1
ATOM 18821 N N . GLN D 1 546 ? 7.074 52.487 33.045 1.00 24.12 568 GLN D N 1
ATOM 18822 C CA . GLN D 1 546 ? 6.088 53.553 33.073 1.00 25.04 568 GLN D CA 1
ATOM 18823 C C . GLN D 1 546 ? 6.309 54.455 34.274 1.00 23.15 568 GLN D C 1
ATOM 18824 O O . GLN D 1 546 ? 6.335 53.992 35.411 1.00 25.24 568 GLN D O 1
ATOM 18830 N N . PHE D 1 547 ? 6.484 55.746 34.012 1.00 21.99 569 PHE D N 1
ATOM 18831 C CA . PHE D 1 547 ? 6.685 56.733 35.081 1.00 20.35 569 PHE D CA 1
ATOM 18832 C C . PHE D 1 547 ? 6.353 58.138 34.592 1.00 18.75 569 PHE D C 1
ATOM 18833 O O . PHE D 1 547 ? 6.535 58.459 33.431 1.00 18.26 569 PHE D O 1
ATOM 18841 N N . GLY D 1 548 ? 5.863 58.970 35.492 1.00 24.06 570 GLY D N 1
ATOM 18842 C CA . GLY D 1 548 ? 5.475 60.317 35.141 1.00 23.13 570 GLY D CA 1
ATOM 18843 C C . GLY D 1 548 ? 6.613 61.327 35.074 1.00 23.58 570 GLY D C 1
ATOM 18844 O O . GLY D 1 548 ? 7.598 61.234 35.812 1.00 25.08 570 GLY D O 1
ATOM 18845 N N . LEU D 1 549 ? 6.467 62.284 34.157 1.00 21.80 571 LEU D N 1
ATOM 18846 C CA . LEU D 1 549 ? 7.395 63.391 34.009 1.00 20.22 571 LEU D CA 1
ATOM 18847 C C . LEU D 1 549 ? 6.739 64.586 34.689 1.00 21.54 571 LEU D C 1
ATOM 18848 O O . LEU D 1 549 ? 5.510 64.614 34.844 1.00 20.39 571 LEU D O 1
ATOM 18853 N N . PRO D 1 550 ? 7.539 65.560 35.116 1.00 18.58 572 PRO D N 1
ATOM 18854 C CA . PRO D 1 550 ? 7.003 66.780 35.729 1.00 19.93 572 PRO D CA 1
ATOM 18855 C C . PRO D 1 550 ? 5.869 67.437 34.923 1.00 19.20 572 PRO D C 1
ATOM 18856 O O . PRO D 1 550 ? 5.850 67.391 33.687 1.00 18.37 572 PRO D O 1
ATOM 18860 N N . THR D 1 551 ? 4.934 68.028 35.638 1.00 17.75 573 THR D N 1
ATOM 18861 C CA . THR D 1 551 ? 3.819 68.726 35.036 1.00 17.69 573 THR D CA 1
ATOM 18862 C C . THR D 1 551 ? 4.303 69.803 34.077 1.00 20.23 573 THR D C 1
ATOM 18863 O O . THR D 1 551 ? 5.352 70.419 34.293 1.00 20.56 573 THR D O 1
ATOM 18867 N N . ALA D 1 552 ? 3.530 70.026 33.020 1.00 17.69 574 ALA D N 1
ATOM 18868 C CA . ALA D 1 552 ? 3.842 71.029 32.034 1.00 20.12 574 ALA D CA 1
ATOM 18869 C C . ALA D 1 552 ? 2.587 71.768 31.560 1.00 21.64 574 ALA D C 1
ATOM 18870 O O . ALA D 1 552 ? 1.540 71.168 31.355 1.00 19.70 574 ALA D O 1
ATOM 18872 N N . ASN D 1 553 ? 2.716 73.078 31.428 1.00 19.31 575 ASN D N 1
ATOM 18873 C CA . ASN D 1 553 ? 1.689 73.930 30.867 1.00 18.67 575 ASN D CA 1
ATOM 18874 C C . ASN D 1 553 ? 2.474 74.719 29.852 1.00 18.19 575 ASN D C 1
ATOM 18875 O O . ASN D 1 553 ? 2.902 75.824 30.110 1.00 16.98 575 ASN D O 1
ATOM 18880 N N . HIS D 1 554 ? 2.684 74.115 28.692 1.00 19.50 576 HIS D N 1
ATOM 18881 C CA . HIS D 1 554 ? 3.565 74.674 27.700 1.00 19.84 576 HIS D CA 1
ATOM 18882 C C . HIS D 1 554 ? 3.061 74.546 26.278 1.00 19.65 576 HIS D C 1
ATOM 18883 O O . HIS D 1 554 ? 2.634 73.482 25.854 1.00 20.50 576 HIS D O 1
ATOM 18890 N N . THR D 1 555 ? 3.132 75.635 25.543 1.00 20.28 577 THR D N 1
ATOM 18891 C CA . THR D 1 555 ? 2.762 75.635 24.149 1.00 21.20 577 THR D CA 1
ATOM 18892 C C . THR D 1 555 ? 4.025 75.643 23.286 1.00 20.35 577 THR D C 1
ATOM 18893 O O . THR D 1 555 ? 4.816 76.601 23.331 1.00 20.84 577 THR D O 1
ATOM 18897 N N . PHE D 1 556 ? 4.229 74.572 22.532 1.00 17.58 578 PHE D N 1
ATOM 18898 C CA . PHE D 1 556 ? 5.330 74.500 21.584 1.00 19.51 578 PHE D CA 1
ATOM 18899 C C . PHE D 1 556 ? 4.847 75.334 20.384 1.00 19.87 578 PHE D C 1
ATOM 18900 O O . PHE D 1 556 ? 3.970 74.907 19.641 1.00 20.65 578 PHE D O 1
ATOM 18908 N N . GLN D 1 557 ? 5.420 76.523 20.216 1.00 17.48 579 GLN D N 1
ATOM 18909 C CA . GLN D 1 557 ? 4.982 77.458 19.174 1.00 17.84 579 GLN D CA 1
ATOM 18910 C C . GLN D 1 557 ? 5.461 77.054 17.784 1.00 19.56 579 GLN D C 1
ATOM 18911 O O . GLN D 1 557 ? 6.363 76.248 17.660 1.00 20.69 579 GLN D O 1
ATOM 18917 N N . PRO D 1 558 ? 4.834 77.604 16.724 1.00 20.66 580 PRO D N 1
ATOM 18918 C CA . PRO D 1 558 ? 5.266 77.299 15.348 1.00 21.41 580 PRO D CA 1
ATOM 18919 C C . PRO D 1 558 ? 6.728 77.664 15.153 1.00 19.68 580 PRO D C 1
ATOM 18920 O O . PRO D 1 558 ? 7.162 78.720 15.635 1.00 18.82 580 PRO D O 1
ATOM 18924 N N . GLY D 1 559 ? 7.476 76.801 14.472 1.00 17.03 581 GLY D N 1
ATOM 18925 C CA . GLY D 1 559 ? 8.898 77.012 14.246 1.00 19.31 581 GLY D CA 1
ATOM 18926 C C . GLY D 1 559 ? 9.727 76.157 15.200 1.00 18.81 581 GLY D C 1
ATOM 18927 O O . GLY D 1 559 ? 10.858 75.805 14.904 1.00 20.41 581 GLY D O 1
ATOM 18928 N N . HIS D 1 560 ? 9.147 75.840 16.358 1.00 17.11 582 HIS D N 1
ATOM 18929 C CA . HIS D 1 560 ? 9.801 75.010 17.352 1.00 19.46 582 HIS D CA 1
ATOM 18930 C C . HIS D 1 560 ? 9.634 73.556 16.971 1.00 19.59 582 HIS D C 1
ATOM 18931 O O . HIS D 1 560 ? 8.849 73.223 16.101 1.00 19.38 582 HIS D O 1
ATOM 18938 N N . ARG D 1 561 ? 10.391 72.696 17.623 1.00 18.84 583 ARG D N 1
ATOM 18939 C CA . ARG D 1 561 ? 10.271 71.256 17.434 1.00 19.21 583 ARG D CA 1
ATOM 18940 C C . ARG D 1 561 ? 10.086 70.661 18.802 1.00 19.77 583 ARG D C 1
ATOM 18941 O O . ARG D 1 561 ? 10.427 71.287 19.810 1.00 17.07 583 ARG D O 1
ATOM 18949 N N . VAL D 1 562 ? 9.516 69.472 18.850 1.00 16.85 584 VAL D N 1
ATOM 18950 C CA . VAL D 1 562 ? 9.393 68.743 20.082 1.00 18.81 584 VAL D CA 1
ATOM 18951 C C . VAL D 1 562 ? 10.502 67.700 20.025 1.00 16.56 584 VAL D C 1
ATOM 18952 O O . VAL D 1 562 ? 10.748 67.104 18.970 1.00 17.19 584 VAL D O 1
ATOM 18964 N N . VAL D 1 564 ? 12.798 64.500 22.337 1.00 15.35 586 VAL D N 1
ATOM 18965 C CA . VAL D 1 564 ? 12.905 63.595 23.451 1.00 17.56 586 VAL D CA 1
ATOM 18966 C C . VAL D 1 564 ? 14.316 63.037 23.501 1.00 18.26 586 VAL D C 1
ATOM 18967 O O . VAL D 1 564 ? 14.808 62.483 22.514 1.00 19.73 586 VAL D O 1
ATOM 18971 N N . GLN D 1 565 ? 14.976 63.200 24.639 1.00 18.43 587 GLN D N 1
ATOM 18972 C CA . GLN D 1 565 ? 16.303 62.647 24.830 1.00 17.42 587 GLN D CA 1
ATOM 18973 C C . GLN D 1 565 ? 16.200 61.518 25.839 1.00 17.67 587 GLN D C 1
ATOM 18974 O O . GLN D 1 565 ? 15.472 61.620 26.809 1.00 18.37 587 GLN D O 1
ATOM 18980 N N . VAL D 1 566 ? 16.915 60.432 25.582 1.00 17.83 588 VAL D N 1
ATOM 18981 C CA . VAL D 1 566 ? 16.943 59.291 26.477 1.00 16.11 588 VAL D CA 1
ATOM 18982 C C . VAL D 1 566 ? 18.403 58.934 26.778 1.00 16.58 588 VAL D C 1
ATOM 18983 O O . VAL D 1 566 ? 19.222 58.852 25.877 1.00 17.25 588 VAL D O 1
ATOM 18987 N N . GLN D 1 567 ? 18.710 58.743 28.051 1.00 15.38 589 GLN D N 1
ATOM 18988 C CA . GLN D 1 567 ? 20.060 58.366 28.484 1.00 15.19 589 GLN D CA 1
ATOM 18989 C C . GLN D 1 567 ? 19.941 57.495 29.737 1.00 14.85 589 GLN D C 1
ATOM 18990 O O . GLN D 1 567 ? 18.849 57.282 30.234 1.00 15.09 589 GLN D O 1
ATOM 18996 N N . SER D 1 568 ? 21.066 56.998 30.241 1.00 16.17 590 SER D N 1
ATOM 18997 C CA . SER D 1 568 ? 21.051 56.100 31.397 1.00 14.54 590 SER D CA 1
ATOM 18998 C C . SER D 1 568 ? 21.881 56.580 32.594 1.00 16.92 590 SER D C 1
ATOM 18999 O O . SER D 1 568 ? 22.142 55.815 33.535 1.00 15.94 590 SER D O 1
ATOM 19002 N N . SER D 1 569 ? 22.297 57.840 32.548 1.00 16.71 591 SER D N 1
ATOM 19003 C CA . SER D 1 569 ? 22.985 58.477 33.665 1.00 16.54 591 SER D CA 1
ATOM 19004 C C . SER D 1 569 ? 22.696 59.994 33.633 1.00 16.95 591 SER D C 1
ATOM 19005 O O . SER D 1 569 ? 22.341 60.552 32.594 1.00 17.19 591 SER D O 1
ATOM 19008 N N . LEU D 1 570 ? 22.834 60.625 34.785 1.00 17.27 592 LEU D N 1
ATOM 19009 C CA . LEU D 1 570 ? 22.567 62.056 34.964 1.00 16.70 592 LEU D CA 1
ATOM 19010 C C . LEU D 1 570 ? 23.433 62.411 36.180 1.00 13.66 592 LEU D C 1
ATOM 19011 O O . LEU D 1 570 ? 22.948 62.587 37.281 1.00 14.46 592 LEU D O 1
ATOM 19016 N N . PHE D 1 571 ? 24.735 62.513 35.908 1.00 15.53 593 PHE D N 1
ATOM 19017 C CA . PHE D 1 571 ? 25.800 62.619 36.914 1.00 16.08 593 PHE D CA 1
ATOM 19018 C C . PHE D 1 571 ? 26.491 64.019 36.983 1.00 14.65 593 PHE D C 1
ATOM 19019 O O . PHE D 1 571 ? 26.637 64.674 35.965 1.00 14.15 593 PHE D O 1
ATOM 19027 N N . PRO D 1 572 ? 26.961 64.452 38.178 1.00 12.73 594 PRO D N 1
ATOM 19028 C CA . PRO D 1 572 ? 26.875 63.699 39.451 1.00 13.48 594 PRO D CA 1
ATOM 19029 C C . PRO D 1 572 ? 25.610 63.914 40.316 1.00 14.15 594 PRO D C 1
ATOM 19030 O O . PRO D 1 572 ? 25.612 63.481 41.477 1.00 15.76 594 PRO D O 1
ATOM 19034 N N . LEU D 1 573 ? 24.574 64.556 39.789 1.00 16.26 595 LEU D N 1
ATOM 19035 C CA . LEU D 1 573 ? 23.341 64.778 40.575 1.00 15.82 595 LEU D CA 1
ATOM 19036 C C . LEU D 1 573 ? 22.806 63.435 41.121 1.00 15.67 595 LEU D C 1
ATOM 19037 O O . LEU D 1 573 ? 22.440 63.340 42.265 1.00 15.47 595 LEU D O 1
ATOM 19042 N N . TYR D 1 574 ? 22.777 62.421 40.267 1.00 16.27 596 TYR D N 1
ATOM 19043 C CA . TYR D 1 574 ? 22.313 61.086 40.651 1.00 15.95 596 TYR D CA 1
ATOM 19044 C C . TYR D 1 574 ? 23.469 60.139 40.636 1.00 15.51 596 TYR D C 1
ATOM 19045 O O . TYR D 1 574 ? 24.286 60.173 39.714 1.00 15.47 596 TYR D O 1
ATOM 19054 N N . ASP D 1 575 ? 23.578 59.291 41.661 1.00 15.77 597 ASP D N 1
ATOM 19055 C CA . ASP D 1 575 ? 24.642 58.322 41.678 1.00 16.27 597 ASP D CA 1
ATOM 19056 C C . ASP D 1 575 ? 24.442 57.356 40.500 1.00 17.46 597 ASP D C 1
ATOM 19057 O O . ASP D 1 575 ? 23.313 57.157 40.017 1.00 17.45 597 ASP D O 1
ATOM 19062 N N . ARG D 1 576 ? 25.533 56.796 40.026 1.00 16.77 598 ARG D N 1
ATOM 19063 C CA . ARG D 1 576 ? 25.503 55.932 38.873 1.00 16.98 598 ARG D CA 1
ATOM 19064 C C . ARG D 1 576 ? 24.959 54.572 39.179 1.00 17.66 598 ARG D C 1
ATOM 19065 O O . ARG D 1 576 ? 25.336 53.945 40.171 1.00 16.92 598 ARG D O 1
ATOM 19073 N N . ASN D 1 577 ? 24.062 54.113 38.331 1.00 16.85 599 ASN D N 1
ATOM 19074 C CA . ASN D 1 577 ? 23.545 52.776 38.432 1.00 18.64 599 ASN D CA 1
ATOM 19075 C C . ASN D 1 577 ? 24.698 51.906 37.900 1.00 18.90 599 ASN D C 1
ATOM 19076 O O . ASN D 1 577 ? 25.187 52.156 36.805 1.00 19.82 599 ASN D O 1
ATOM 19081 N N . PRO D 1 578 ? 25.153 50.917 38.679 1.00 19.36 600 PRO D N 1
ATOM 19082 C CA . PRO D 1 578 ? 26.278 50.060 38.243 1.00 19.32 600 PRO D CA 1
ATOM 19083 C C . PRO D 1 578 ? 25.959 49.208 37.014 1.00 17.97 600 PRO D C 1
ATOM 19084 O O . PRO D 1 578 ? 26.861 48.744 36.350 1.00 17.71 600 PRO D O 1
ATOM 19088 N N . GLN D 1 579 ? 24.676 49.005 36.750 1.00 20.74 601 GLN D N 1
ATOM 19089 C CA . GLN D 1 579 ? 24.197 48.249 35.587 1.00 20.55 601 GLN D CA 1
ATOM 19090 C C . GLN D 1 579 ? 24.332 46.727 35.707 1.00 21.02 601 GLN D C 1
ATOM 19091 O O . GLN D 1 579 ? 24.100 45.998 34.756 1.00 20.89 601 GLN D O 1
ATOM 19097 N N . THR D 1 580 ? 24.731 46.283 36.896 1.00 22.15 602 THR D N 1
ATOM 19098 C CA . THR D 1 580 ? 24.702 44.871 37.279 1.00 24.29 602 THR D CA 1
ATOM 19099 C C . THR D 1 580 ? 23.906 44.939 38.590 1.00 23.37 602 THR D C 1
ATOM 19100 O O . THR D 1 580 ? 24.141 45.835 39.411 1.00 21.25 602 THR D O 1
ATOM 19104 N N . TYR D 1 581 ? 22.969 44.028 38.783 1.00 21.86 603 TYR D N 1
ATOM 19105 C CA . TYR D 1 581 ? 22.134 44.062 39.971 1.00 22.21 603 TYR D CA 1
ATOM 19106 C C . TYR D 1 581 ? 22.916 43.782 41.242 1.00 23.01 603 TYR D C 1
ATOM 19107 O O . TYR D 1 581 ? 23.569 42.744 41.369 1.00 23.34 603 TYR D O 1
ATOM 19116 N N . VAL D 1 582 ? 22.847 44.728 42.177 1.00 22.52 604 VAL D N 1
ATOM 19117 C CA . VAL D 1 582 ? 23.489 44.598 43.486 1.00 24.35 604 VAL D CA 1
ATOM 19118 C C . VAL D 1 582 ? 22.409 44.846 44.547 1.00 25.10 604 VAL D C 1
ATOM 19119 O O . VAL D 1 582 ? 21.435 45.535 44.278 1.00 24.42 604 VAL D O 1
ATOM 19123 N N . PRO D 1 583 ? 22.575 44.278 45.743 1.00 26.47 605 PRO D N 1
ATOM 19124 C CA . PRO D 1 583 ? 21.581 44.449 46.820 1.00 26.56 605 PRO D CA 1
ATOM 19125 C C . PRO D 1 583 ? 21.321 45.913 47.187 1.00 24.36 605 PRO D C 1
ATOM 19126 O O . PRO D 1 583 ? 20.176 46.297 47.413 1.00 25.21 605 PRO D O 1
ATOM 19130 N N . ASN D 1 584 ? 22.386 46.709 47.228 1.00 24.58 606 ASN D N 1
ATOM 19131 C CA . ASN D 1 584 ? 22.304 48.111 47.603 1.00 22.40 606 ASN D CA 1
ATOM 19132 C C . ASN D 1 584 ? 23.310 48.951 46.762 1.00 21.78 606 ASN D C 1
ATOM 19133 O O . ASN D 1 584 ? 24.518 48.832 46.928 1.00 20.93 606 ASN D O 1
ATOM 19138 N N . ILE D 1 585 ? 22.786 49.788 45.869 1.00 21.57 607 ILE D N 1
ATOM 19139 C CA . ILE D 1 585 ? 23.633 50.619 44.990 1.00 20.59 607 ILE D CA 1
ATOM 19140 C C . ILE D 1 585 ? 24.522 51.609 45.777 1.00 19.50 607 ILE D C 1
ATOM 19141 O O . ILE D 1 585 ? 25.582 52.006 45.296 1.00 22.47 607 ILE D O 1
ATOM 19146 N N . PHE D 1 586 ? 24.086 52.000 46.979 1.00 19.58 608 PHE D N 1
ATOM 19147 C CA . PHE D 1 586 ? 24.895 52.881 47.836 1.00 19.19 608 PHE D CA 1
ATOM 19148 C C . PHE D 1 586 ? 26.277 52.249 48.090 1.00 20.83 608 PHE D C 1
ATOM 19149 O O . PHE D 1 586 ? 27.272 52.939 48.134 1.00 21.43 608 PHE D O 1
ATOM 19157 N N . PHE D 1 587 ? 26.310 50.927 48.255 1.00 21.48 609 PHE D N 1
ATOM 19158 C CA . PHE D 1 587 ? 27.560 50.214 48.535 1.00 20.76 609 PHE D CA 1
ATOM 19159 C C . PHE D 1 587 ? 28.068 49.348 47.375 1.00 22.09 609 PHE D C 1
ATOM 19160 O O . PHE D 1 587 ? 28.684 48.304 47.598 1.00 21.60 609 PHE D O 1
ATOM 19168 N N . ALA D 1 588 ? 27.828 49.791 46.143 1.00 20.34 610 ALA D N 1
ATOM 19169 C CA . ALA D 1 588 ? 28.291 49.063 44.979 1.00 21.40 610 ALA D CA 1
ATOM 19170 C C . ALA D 1 588 ? 29.826 49.044 44.985 1.00 20.31 610 ALA D C 1
ATOM 19171 O O . ALA D 1 588 ? 30.467 50.020 45.380 1.00 19.61 610 ALA D O 1
ATOM 19173 N N . LYS D 1 589 ? 30.393 47.918 44.567 1.00 21.37 611 LYS D N 1
ATOM 19174 C CA . LYS D 1 589 ? 31.847 47.732 44.524 1.00 24.45 611 LYS D CA 1
ATOM 19175 C C . LYS D 1 589 ? 32.368 48.130 43.133 1.00 23.41 611 LYS D C 1
ATOM 19176 O O . LYS D 1 589 ? 31.603 48.146 42.168 1.00 21.98 611 LYS D O 1
ATOM 19182 N N . PRO D 1 590 ? 33.667 48.446 43.029 1.00 23.59 612 PRO D N 1
ATOM 19183 C CA . PRO D 1 590 ? 34.264 48.855 41.737 1.00 22.96 612 PRO D CA 1
ATOM 19184 C C . PRO D 1 590 ? 33.972 47.878 40.571 1.00 23.42 612 PRO D C 1
ATOM 19185 O O . PRO D 1 590 ? 33.709 48.325 39.447 1.00 17.66 612 PRO D O 1
ATOM 19189 N N . GLY D 1 591 ? 34.005 46.576 40.854 1.00 21.85 613 GLY D N 1
ATOM 19190 C CA . GLY D 1 591 ? 33.768 45.551 39.843 1.00 23.11 613 GLY D CA 1
ATOM 19191 C C . GLY D 1 591 ? 32.313 45.408 39.404 1.00 23.77 613 GLY D C 1
ATOM 19192 O O . GLY D 1 591 ? 32.033 44.790 38.374 1.00 23.30 613 GLY D O 1
ATOM 19193 N N . ASP D 1 592 ? 31.388 45.965 40.192 1.00 22.78 614 ASP D N 1
ATOM 19194 C CA . ASP D 1 592 ? 29.955 45.911 39.873 1.00 21.26 614 ASP D CA 1
ATOM 19195 C C . ASP D 1 592 ? 29.592 46.849 38.722 1.00 21.30 614 ASP D C 1
ATOM 19196 O O . ASP D 1 592 ? 28.615 46.622 38.026 1.00 21.46 614 ASP D O 1
ATOM 19201 N N . TYR D 1 593 ? 30.381 47.911 38.535 1.00 21.15 615 TYR D N 1
ATOM 19202 C CA . TYR D 1 593 ? 30.125 48.873 37.457 1.00 19.74 615 TYR D CA 1
ATOM 19203 C C . TYR D 1 593 ? 30.581 48.288 36.131 1.00 19.91 615 TYR D C 1
ATOM 19204 O O . TYR D 1 593 ? 31.748 47.967 35.957 1.00 20.50 615 TYR D O 1
ATOM 19213 N N . GLN D 1 594 ? 29.648 48.141 35.203 1.00 18.05 616 GLN D N 1
ATOM 19214 C CA . GLN D 1 594 ? 29.946 47.572 33.897 1.00 19.57 616 GLN D CA 1
ATOM 19215 C C . GLN D 1 594 ? 29.174 48.281 32.797 1.00 20.18 616 GLN D C 1
ATOM 19216 O O . GLN D 1 594 ? 28.057 48.756 33.013 1.00 20.67 616 GLN D O 1
ATOM 19222 N N . LYS D 1 595 ? 29.772 48.350 31.616 1.00 15.32 617 LYS D N 1
ATOM 19223 C CA . LYS D 1 595 ? 29.108 48.909 30.465 1.00 17.79 617 LYS D CA 1
ATOM 19224 C C . LYS D 1 595 ? 27.898 48.022 30.151 1.00 19.00 617 LYS D C 1
ATOM 19225 O O . LYS D 1 595 ? 27.883 46.827 30.492 1.00 20.06 617 LYS D O 1
ATOM 19231 N N . ALA D 1 596 ? 26.904 48.596 29.507 1.00 16.99 618 ALA D N 1
ATOM 19232 C CA . ALA D 1 596 ? 25.708 47.858 29.130 1.00 20.39 618 ALA D CA 1
ATOM 19233 C C . ALA D 1 596 ? 25.139 48.398 27.823 1.00 20.00 618 ALA D C 1
ATOM 19234 O O . ALA D 1 596 ? 25.099 49.599 27.605 1.00 20.35 618 ALA D O 1
ATOM 19236 N N . THR D 1 597 ? 24.720 47.493 26.958 1.00 17.86 619 THR D N 1
ATOM 19237 C CA . THR D 1 597 ? 24.127 47.850 25.690 1.00 19.07 619 THR D CA 1
ATOM 19238 C C . THR D 1 597 ? 22.630 48.096 25.893 1.00 19.30 619 THR D C 1
ATOM 19239 O O . THR D 1 597 ? 21.881 47.180 26.201 1.00 21.34 619 THR D O 1
ATOM 19243 N N . GLN D 1 598 ? 22.220 49.343 25.713 1.00 19.27 620 GLN D N 1
ATOM 19244 C CA . GLN D 1 598 ? 20.834 49.764 25.909 1.00 17.96 620 GLN D CA 1
ATOM 19245 C C . GLN D 1 598 ? 20.106 49.833 24.583 1.00 19.50 620 GLN D C 1
ATOM 19246 O O . GLN D 1 598 ? 20.683 50.206 23.579 1.00 19.61 620 GLN D O 1
ATOM 19252 N N . ARG D 1 599 ? 18.824 49.483 24.592 1.00 19.94 621 ARG D N 1
ATOM 19253 C CA . ARG D 1 599 ? 18.009 49.527 23.385 1.00 21.83 621 ARG D CA 1
ATOM 19254 C C . ARG D 1 599 ? 16.641 50.126 23.682 1.00 21.38 621 ARG D C 1
ATOM 19255 O O . ARG D 1 599 ? 15.955 49.683 24.576 1.00 22.73 621 ARG D O 1
ATOM 19263 N N . VAL D 1 600 ? 16.270 51.150 22.925 1.00 20.47 622 VAL D N 1
ATOM 19264 C CA . VAL D 1 600 ? 14.979 51.792 23.062 1.00 20.65 622 VAL D CA 1
ATOM 19265 C C . VAL D 1 600 ? 14.142 51.360 21.866 1.00 21.48 622 VAL D C 1
ATOM 19266 O O . VAL D 1 600 ? 14.405 51.758 20.732 1.00 22.15 622 VAL D O 1
ATOM 19270 N N . TYR D 1 601 ? 13.137 50.545 22.126 1.00 23.23 623 TYR D N 1
ATOM 19271 C CA . TYR D 1 601 ? 12.298 50.012 21.072 1.00 23.69 623 TYR D CA 1
ATOM 19272 C C . TYR D 1 601 ? 11.302 51.033 20.524 1.00 23.61 623 TYR D C 1
ATOM 19273 O O . TYR D 1 601 ? 10.677 51.784 21.275 1.00 21.69 623 TYR D O 1
ATOM 19282 N N . VAL D 1 602 ? 11.191 51.053 19.194 1.00 22.25 624 VAL D N 1
ATOM 19283 C CA . VAL D 1 602 ? 10.342 51.985 18.471 1.00 21.07 624 VAL D CA 1
ATOM 19284 C C . VAL D 1 602 ? 9.568 51.265 17.328 1.00 22.34 624 VAL D C 1
ATOM 19285 O O . VAL D 1 602 ? 9.231 51.879 16.314 1.00 23.81 624 VAL D O 1
ATOM 19289 N N . SER D 1 603 ? 9.302 49.974 17.514 1.00 25.90 625 SER D N 1
ATOM 19290 C CA . SER D 1 603 ? 8.601 49.162 16.506 1.00 27.14 625 SER D CA 1
ATOM 19291 C C . SER D 1 603 ? 7.081 49.197 16.739 1.00 30.09 625 SER D C 1
ATOM 19292 O O . SER D 1 603 ? 6.626 49.571 17.826 1.00 26.86 625 SER D O 1
ATOM 19295 N N . PRO D 1 604 ? 6.291 48.815 15.721 1.00 30.87 626 PRO D N 1
ATOM 19296 C CA . PRO D 1 604 ? 4.828 48.774 15.869 1.00 32.99 626 PRO D CA 1
ATOM 19297 C C . PRO D 1 604 ? 4.385 47.824 17.003 1.00 31.98 626 PRO D C 1
ATOM 19298 O O . PRO D 1 604 ? 3.390 48.091 17.665 1.00 33.45 626 PRO D O 1
ATOM 19302 N N . GLU D 1 605 ? 5.147 46.747 17.215 1.00 33.95 627 GLU D N 1
ATOM 19303 C CA . GLU D 1 605 ? 4.838 45.739 18.248 1.00 36.26 627 GLU D CA 1
ATOM 19304 C C . GLU D 1 605 ? 5.201 46.200 19.673 1.00 37.73 627 GLU D C 1
ATOM 19305 O O . GLU D 1 605 ? 4.481 45.904 20.628 1.00 36.97 627 GLU D O 1
ATOM 19311 N N . GLN D 1 606 ? 6.326 46.909 19.807 1.00 36.27 628 GLN D N 1
ATOM 19312 C CA . GLN D 1 606 ? 6.792 47.410 21.121 1.00 35.49 628 GLN D CA 1
ATOM 19313 C C . GLN D 1 606 ? 7.216 48.879 20.979 1.00 33.31 628 GLN D C 1
ATOM 19314 O O . GLN D 1 606 ? 8.407 49.194 21.010 1.00 32.72 628 GLN D O 1
ATOM 19320 N N . PRO D 1 607 ? 6.238 49.771 20.835 1.00 30.59 629 PRO D N 1
ATOM 19321 C CA . PRO D 1 607 ? 6.514 51.185 20.623 1.00 30.43 629 PRO D CA 1
ATOM 19322 C C . PRO D 1 607 ? 6.735 51.986 21.895 1.00 28.93 629 PRO D C 1
ATOM 19323 O O . PRO D 1 607 ? 5.930 51.909 22.823 1.00 30.29 629 PRO D O 1
ATOM 19327 N N . SER D 1 608 ? 7.830 52.747 21.935 1.00 26.95 630 SER D N 1
ATOM 19328 C CA . SER D 1 608 ? 8.105 53.632 23.060 1.00 22.98 630 SER D CA 1
ATOM 19329 C C . SER D 1 608 ? 7.398 54.915 22.744 1.00 22.04 630 SER D C 1
ATOM 19330 O O . SER D 1 608 ? 7.410 55.360 21.605 1.00 18.05 630 SER D O 1
ATOM 19333 N N . TYR D 1 609 ? 6.764 55.509 23.738 1.00 22.11 631 TYR D N 1
ATOM 19334 C CA . TYR D 1 609 ? 6.053 56.754 23.535 1.00 21.15 631 TYR D CA 1
ATOM 19335 C C . TYR D 1 609 ? 5.820 57.480 24.834 1.00 20.61 631 TYR D C 1
ATOM 19336 O O . TYR D 1 609 ? 6.025 56.939 25.911 1.00 22.23 631 TYR D O 1
ATOM 19345 N N . ILE D 1 610 ? 5.404 58.720 24.719 1.00 20.55 632 ILE D N 1
ATOM 19346 C CA . ILE D 1 610 ? 5.080 59.518 25.855 1.00 22.46 632 ILE D CA 1
ATOM 19347 C C . ILE D 1 610 ? 3.625 59.938 25.721 1.00 22.17 632 ILE D C 1
ATOM 19348 O O . ILE D 1 610 ? 3.242 60.524 24.722 1.00 23.49 632 ILE D O 1
ATOM 19353 N N . SER D 1 611 ? 2.812 59.595 26.714 1.00 22.86 633 SER D N 1
ATOM 19354 C CA . SER D 1 611 ? 1.424 60.008 26.736 1.00 22.95 633 SER D CA 1
ATOM 19355 C C . SER D 1 611 ? 1.441 61.498 27.038 1.00 22.60 633 SER D C 1
ATOM 19356 O O . SER D 1 611 ? 1.626 61.907 28.179 1.00 20.53 633 SER D O 1
ATOM 19359 N N . LEU D 1 612 ? 1.264 62.297 25.999 1.00 23.07 634 LEU D N 1
ATOM 19360 C CA . LEU D 1 612 ? 1.327 63.750 26.103 1.00 23.33 634 LEU D CA 1
ATOM 19361 C C . LEU D 1 612 ? -0.055 64.357 26.393 1.00 25.01 634 LEU D C 1
ATOM 19362 O O . LEU D 1 612 ? -1.007 64.058 25.699 1.00 26.46 634 LEU D O 1
ATOM 19367 N N . PRO D 1 613 ? -0.151 65.224 27.414 1.00 22.46 635 PRO D N 1
ATOM 19368 C CA . PRO D 1 613 ? -1.427 65.855 27.774 1.00 22.05 635 PRO D CA 1
ATOM 19369 C C . PRO D 1 613 ? -1.783 67.030 26.839 1.00 20.56 635 PRO D C 1
ATOM 19370 O O . PRO D 1 613 ? -1.811 68.173 27.258 1.00 17.96 635 PRO D O 1
ATOM 19374 N N . VAL D 1 614 ? -2.076 66.714 25.587 1.00 21.48 636 VAL D N 1
ATOM 19375 C CA . VAL D 1 614 ? -2.405 67.717 24.585 1.00 24.58 636 VAL D CA 1
ATOM 19376 C C . VAL D 1 614 ? -3.826 68.245 24.807 1.00 25.68 636 VAL D C 1
ATOM 19377 O O . VAL D 1 614 ? -4.676 67.542 25.340 1.00 24.66 636 VAL D O 1
ATOM 19381 N N . ARG D 1 615 ? -4.065 69.493 24.400 1.00 29.04 637 ARG D N 1
ATOM 19382 C CA . ARG D 1 615 ? -5.393 70.101 24.508 1.00 33.04 637 ARG D CA 1
ATOM 19383 C C . ARG D 1 615 ? -5.695 70.989 23.293 1.00 35.49 637 ARG D C 1
ATOM 19384 O O . ARG D 1 615 ? -6.835 71.376 23.047 1.00 36.71 637 ARG D O 1
#

InterPro domains:
  IPR000383 Xaa-Pro dipeptidyl-peptidase-like domain [PF02129] (56-342)
  IPR005674 CocE/Serine esterase [TIGR00976] (53-636)
  IPR008979 Galactose-binding-like domain superfamily [SSF49785] (398-637)
  IPR013736 Xaa-Pro dipeptidyl-peptidase, C-terminal [PF08530] (384-632)
  IPR013736 Xaa-Pro dipeptidyl-peptidase, C-terminal [SM00939] (369-633)
  IPR029058 Alpha/Beta hydrolase fold [G3DSA:3.40.50.1820] (47-398)
  IPR029058 Alpha/Beta hydrolase fold [SSF53474] (43-404)

Organism: Xanthomonas citri (NCBI:txid346)

B-factor: mean 21.84, std 8.19, range [7.9, 68.59]

Foldseek 3Di:
DPVAPPCDPPHDDDDQPLAQWDWDWDFFVVGWDWIKIKIAGPPQAQAEEEEWEDLADQCVQQACDPDSYCNRHFLLCNLVRVVRHIYMYIYPALADPTHHNDDLFADCDPRHVDPDDLLVVQQRVLVCCLVPVRSHNSAYEEDFECRLSSQLVLLPPHPNYAAYERALYFFCCCAAQHFQLFGFLLCQQVCQQRPVHRYGGGGFDFPDFFVLCRCLVQPFLLSSCVVSVVVVPVVVVVCQVPSFCDPVRVSGGSLVSLVGDQDHQYAHYALQALGGVPRVSNLVVVPNCVVLGRGAYEYNFYGPCLRPFCQAFVLGGADGRVSVCCSNQAVSLSCCVRGPPPRDHHPHQRYWYAASAVRDIDRHSDPDQEDCDDHVHYWAWWFFAPPQEIGSDAYDPDGDFWDKAKAAQSDHDELADPRDGSVPPSSRRSQFAFPVSCPPPRQKRHHKYDFDQAKWWFGHKKKWWWWKAKQAFWFKKKKFKWKQAQQQPPSGVRRGTTGSWMGMHTGQCQPHRRHGGTGDGPHTDIHMDIIRGHGYMRGGNIMIMMMHTHHPDRTTHDLRHDDPTSSPDDPVSRDMMMMITGPHNVRIITMRTRTD/DPVDPPCDPPHDDDDQPLAQWDWDWDFFVVGWDWIKIKIAGPPQAQAEEEEWEDLADQCVQQACDPDSYCNRHFLLCVLVRVVRHIYMYIYPALADPTHHNDDLFFDCDPRHVDPDDLLVVQQRVLVCCLVPVRSHNSAYEEDFECRLSSQLVLLPPHPSYAAYERALYFQCCCAAQHFQLFGFLLCQQVCQQRPVHRYGGGGFDFPDFFVLCRCLVQPFLLSSCVVRVVVVPVVVVVCQVPSFCDPVRVSGGSLVSLVGDQDHQYAHYALQALGGVPRVSNLVVVPNCVVLRRGAYEENFYGPCLRPFCQAFVLGGADGRVSVCCSNVAVSLCCCCRGPPPRNHHPHQRYWYAASAVRGIDRHSDPDQEDCDDHVHYWAWWFFAPPQEIGSDAYDPDGDFWDKAKAALSDHDALADPRDHSPPPSSRRSQFAFCVSCVVPRQKRHHKYDFDQAKWWFGHKKKWWWWKAKQAFWFKKKKFKWKQAQQQPPSGVRRGTTGSKMGMHTGQCQPHRRHGGTGDGPHTDIHMDIIRGHGYMNHGNIMIMMMHTGHPDRTTHDLRHDDPTSSPDDPVSRDMMMMITGRHNVRIITMRTRTD/DPVADPCPPDDDDDDQPLAQWDWDWDFAVVGWDWIKIKIFGPPQAQAEEEEWEDLADQCCQQACDPDSYCNRHFLLCNLVVVVRHIYMYIYPALADPTHHNDDLFADCDPRHVDPDDLLVVQQRVLVCCLVPVRSHNSAYEEDFECRLSSQLVLLPPHPNYAAYERELYFQCCCAAQHFQLFGFLLCQQVCQQRPVHRYGGGGFDFPDFFQLCRCLVQPFLLSSCVVSVVVVPVVVVVCQVPSFCDPVRVSGGSLVSLPRDQDHQYAHYALQALGHVPRVSSLVVVPNCVVLGRGAYEENFYGPCLRPFCQAFVLGGADGRVSVCCSNQAVSLCCCCRGPPPRNHHPHQRYWYAASAVRDIDRHSDPDQEDCDDHVHYFQWWFFEPPQEIGSDAYDPDGDQWDKAKAALSDHDALADPRDHSPPPSSRRSQFAFPVVCPVPRQKRHHKYDFAQAKWWFGHKKKWWWWKFKQAFWFKKKKFKWKQAAQQPPSGVHRGTTGSWMGMHTGQQQPHRRHGGTHDGPHTDIRMDIIRGHGYMRHGNIMIMMMHGHHPDRTTHDLRHDDPTSSPDDPVSRDMMMMITGPHNVRIITMRTRTD/DPVADPCPVDDDDDDQPLAQWDWDWDFFVVGWDWIKIKIAGPPQAQAEEEEWEDLADQCCQQACDPDSYCNRHFLLCNLVVVVRHIYMYIYPALADPTHHNDDLFADCDPSHVDPDDLLVVQQRVLVCCLVPVRSHNSAYEEDFECRLSSQLVLLPPHPNYAAYERELYFQCCCAAQHFQLFGFLLCQQVCQQRPVHRYGGGGFDFPDFFVLCRCLVQPFLLSSCVVSVVVVPVVVVVCQVPSFCAPVRVSGGSLVSLVGDQDHQYAHYALAALHGVPRVSNLVVVPNCVVLGRGAYEENFYGPCLRPFCQAFVLGGADGRVSVCCSNQAVSLSCCVRGPPPRDHHPHQRYWYAASAVRDIDRHSDDDQEDCDDHVHYFQWWFFEPPQEIGSDAYDPPGDFWDKAKAALSDHDALADPRDHSPPPSSRRSQFAFCVVCPVPRQKGHHKYDFAQAKWWFGHKKKWWWWKAKQAFWFKKKKFKWKQAAQQPPSGVHRGTTGSWMGMHTGQCQPHRRHGGTGDGPHTDIHIDIIRGHGYMNGGNIMIMMMHTGHPDRTTHDLRHDDPTSSPDDPVSRDMMMMITGPHSVRIITMRTRTD

Sequence (2384 aa):
TSPTPDITGKPFVAADASNDYIKREVIPRDGVKLHTVIVLPKGAKNAPIVLTRTPYDASGRTERLASPHKDLLSAGDDVFVEGGYIRVFQDVRGKYGSEGDYVTRPLRGPLNPSEVDHATDAWDTIDWLVKNVSESNGKVGIGSSYEGFTVVALTNPHPALKVAVPESPIDGWGDDWFNYGAFRQVNFDYFTGQLSKRGKGAGIARQGHDDYSNFLQAGSAGDFAKAAGLEQLPWWHKLTEHAAYDAFWQEQALDKVARTPLKVPTWLQGLWDQEDWGAIHSYAAEPRDKRNTLNYLVGPWRHSQVNYDGSALGALNFEGDTARQFRHDVLRPFFDQYLVDGAPKADTPPVFIYNTGENHWDRLKAWPRSCDKGCAATSKPLYLQAGGKLSFQPPVAGQAGFEEYVSDPAKPVPFVPRPVDFADRAWTTWLVHDQRFVDGRPDVLTFVTEPLTEPLQIAGAPDVHLQASTSGSDSDWVVKLIDVYPEEASNPKGGYELPVSLAIFRGRYRESFSTPKPLTSNQPLAFQFGLPTANHTFQPGHRVVQVQSSLFPLYDRNPQTYVPNIFFAKPGDYQKATQRVYVSPEQPSYISLPVRTSPTPDITGKPFVAADASNDYIKREVIPRDGVKLHTVIVLPKGAKNAPIVLTRTPYDASGRTERLASPHKDLLSAGDDVFVEGGYIRVFQDVRGKYGSEGDYVTRPLRGPLNPSEVDHATDAWDTIDWLVKNVSESNGKVGIGSSYEGFTVVALTNPHPALKVAVPESPIDGWGDDWFNYGAFRQVNFDYFTGQLSKRGKGAGIARQGHDDYSNFLQAGSAGDFAKAAGLEQLPWWHKLTEHAAYDAFWQEQALDKVARTPLKVPTWLQGLWDQEDWGAIHSYAAEPRDKRNTLNYLVGPWRHSQVNYDGSALGALNFEGDTARQFRHDVLRPFFDQYLVDGAPKADTPPVFIYNTGENHWDRLKAWPRSCDKGCAATSKPLYLQAGGKLSFQPPVAGQAGFEEYVSDPAKPVPFVPRPVDFADRAWTTWLVHDQRFVDGRPDVLTFVTEPLTEPLQIAGAPDVHLQASTSGSDSDWVVKLIDVYPEEASNPKGGYELPVSLAIFRGRYRESFSTPKPLTSNQPLAFQFGLPTANHTFQPGHRVVQVQSSLFPLYDRNPQTYVPNIFFAKPGDYQKATQRVYVSPEQPSYISLPVRTSPTPDITGKPFVAADASNDYIKREVIPRDGVKLHTVIVLPKGAKNAPIVLTRTPYDASGRTERLASPHKDLLSAGDDVFVEGGYIRVFQDVRGKYGSEGDYVTRPLRGPLNPSEVDHATDAWDTIDWLVKNVSESNGKVGIGSSYEGFTVVALTNPHPALKVAVPESPIDGWGDDWFNYGAFRQVNFDYFTGQLSKRGKGAGIARQGHDDYSNFLQAGSAGDFAKAAGLEQLPWWHKLTEHAAYDAFWQEQALDKVARTPLKVPTWLQGLWDQEDWGAIHSYAAEPRDKRNTLNYLVGPWRHSQVNYDGSALGALNFEGDTARQFRHDVLRPFFDQYLVDGAPKADTPPVFIYNTGENHWDRLKAWPRSCDKGCAATSKPLYLQAGGKLSFQPPVAGQAGFEEYVSDPAKPVPFVPRPVDFADRAWTTWLVHDQRFVDGRPDVLTFVTEPLTEPLQIAGAPDVHLQASTSGSDSDWVVKLIDVYPEEASNPKGGYELPVSLAIFRGRYRESFSTPKPLTSNQPLAFQFGLPTANHTFQPGHRVVQVQSSLFPLYDRNPQTYVPNIFFAKPGDYQKATQRVYVSPEQPSYISLPVRTSPTPDITGKPFVAADASNDYIKREVIPRDGVKLHTVIVLPKGAKNAPIVLTRTPYDASGRTERLASPHKDLLSAGDDVFVEGGYIRVFQDVRGKYGSEGDYVTRPLRGPLNPSEVDHATDAWDTIDWLVKNVSESNGKVGIGSSYEGFTVVALTNPHPALKVAVPESPIDGWGDDWFNYGAFRQVNFDYFTGQLSKRGKGAGIARQGHDDYSNFLQAGSAGDFAKAAGLEQLPWWHKLTEHAAYDAFWQEQALDKVARTPLKVPTWLQGLWDQEDWGAIHSYAAEPRDKRNTLNYLVGPWRHSQVNYDGSALGALNFEGDTARQFRHDVLRPFFDQYLVDGAPKADTPPVFIYNTGENHWDRLKAWPRSCDKGCAATSKPLYLQAGGKLSFQPPVAGQAGFEEYVSDPAKPVPFVPRPVDFADRAWTTWLVHDQRFVDGRPDVLTFVTEPLTEPLQIAGAPDVHLQASTSGSDSDWVVKLIDVYPEEASNPKGGYELPVSLAIFRGRYRESFSTPKPLTSNQPLAFQFGLPTANHTFQPGHRVVQVQSSLFPLYDRNPQTYVPNIFFAKPGDYQKATQRVYVSPEQPSYISLPVR